Protein 8ZOK (pdb70)

Organism: Escherichia coli (strain K12) (NCBI:txid83333)

Sequence (1688 aa):
LEQMGIAAKQASYKLAQLSSREKNRVLEKIADELEAQSEIILNANAQDVADARANGLSEAMLDRLALTPARLKGIADDVRQVCNLADPVGQVIDGGVLDSGLRLERRRVPLGVIGVIYEARPNVTVDVASLCLKTGNAVILRGGKETCRTNAATVAVIQDALKSCGLPAGAVQAIDNPDRALVSEMLRMDKYIDMLIPRGGAGLHKLCREQSTIPVITGGIGVCHIYVDESVEIAEALKVIVNAKTQRPSTCNTVETLLVNKNIADSFLPALSKQMAESGVTLHADAAALAQLQAGPAKVVAVKAEEYDDEFLSLDLNVKIVSDLDDAIAHIREHGTQHSDAILTRDMRNAQRFVNEVDSSAVYVNASTRFTDGGQFGLGAEVAVSTQKLHARGPMGLEALTTYKWIGIGDYTIRAHHHHHHLEQMGIAAKQASYKLAQLSSREKNRVLEKIADELEAQSEIILNANAQDVADARANGLSEAMLDRLALTPARLKGIADDVRQVCNLADPVGQVIDGGVLDSGLRLERRRVPLGVIGVIYEARPNVTVDVASLCLKTGNAVILRGGKETCRTNAATVAVIQDALKSCGLPAGAVQAIDNPDRALVSEMLRMDKYIDMLIPRGGAGLHKLCREQSTIPVITGGIGVCHIYVDESVEIAEALKVIVNAKTQRPSTCNTVETLLVNKNIADSFLPALSKQMAESGVTLHADAAALAQLQAGPAKVVAVKAEEYDDEFLSLDLNVKIVSDLDDAIAHIREHGTQHSDAILTRDMRNAQRFVNEVDSSAVYVNASTRFTDGGQFGLGAEVAVSTQKLHARGPMGLEALTTYKWIGIGDYTIRAHHHHHHLEQMGIAAKQASYKLAQLSSREKNRVLEKIADELEAQSEIILNANAQDVADARANGLSEAMLDRLALTPARLKGIADDVRQVCNLADPVGQVIDGGVLDSGLRLERRRVPLGVIGVIYEARPNVTVDVASLCLKTGNAVILRGGKETCRTNAATVAVIQDALKSCGLPAGAVQAIDNPDRALVSEMLRMDKYIDMLIPRGGAGLHKLCREQSTIPVITGGIGVCHIYVDESVEIAEALKVIVNAKTQRPSTCNTVETLLVNKNIADSFLPALSKQMAESGVTLHADAAALAQLQAGPAKVVAVKAEEYDDEFLSLDLNVKIVSDLDDAIAHIREHGTQHSDAILTRDMRNAQRFVNEVDSSAVYVNASTRFTDGGQFGLGAEVAVSTQKLHARGPMGLEALTTYKWIGIGDYTIRAHHHHHHLEQMGIAAKQASYKLAQLSSREKNRVLEKIADELEAQSEIILNANAQDVADARANGLSEAMLDRLALTPARLKGIADDVRQVCNLADPVGQVIDGGVLDSGLRLERRRVPLGVIGVIYEARPNVTVDVASLCLKTGNAVILRGGKETCRTNAATVAVIQDALKSCGLPAGAVQAIDNPDRALVSEMLRMDKYIDMLIPRGGAGLHKLCREQSTIPVITGGIGVCHIYVDESVEIAEALKVIVNAKTQRPSTCNTVETLLVNKNIADSFLPALSKQMAESGVTLHADAAALAQLQAGPAKVVAVKAEEYDDEFLSLDLNVKIVSDLDDAIAHIREHGTQHSDAILTRDMRNAQRFVNEVDSSAVYVNASTRFTDGGQFGLGAEVAVSTQKLHARGPMGLEALTTYKWIGIGDYTIRAHHHHHH

Nearest PDB structures (foldseek):
  1o20-assembly1_A  TM=9.419E-01  e=5.074E-54  Thermotoga maritima
  2h5g-assembly2_B  TM=9.154E-01  e=2.048E-40  Homo sapiens
  2h5g-assembly1_A-2  TM=9.138E-01  e=6.493E-40  Homo sapiens
  1vlu-assembly1_A-2  TM=5.931E-01  e=5.577E-36  Saccharomyces cerevisiae
  1vlu-assembly2_B-2  TM=5.755E-01  e=1.257E-34  Saccharomyces cerevisiae

Foldseek 3Di:
DVVLLVLQQVQLVVLQPDDLVLLLQLLLQLLVLLVVPVPQLQVLLVVLLVVVVVVVDDPLRSVQSHDDPVNSVVLSVLSVLLSVDDQQFQDWDDWDADPLGKTKTKTKTFQEEEEEEEENGLSLLVVVLSLCSSNRYAYEYEYALSNQSNNVVSQVSSLVSCVVSPRRSSRYYYDRDNDCVVVLVVQPPAVRHAEYEYYDEDVVVVVSVVRHPHHYQYLYAAAEEEEEALAFDLVLVLVQLCCQCLPSLQDRLHHAEYEYEPNNCLPNQQVNLQSLVVSQAEEQEDPVCCVVNVPRPHHYHHHDPVSNQHRPSDRYHYYDYAHHLVRVLVVCVVRGLQAEYEYGHDDPVSQVCCVVSHRHLYYYYSHHSVCQFCVSVPASHFSHAGGDDPQDHGGAHSSSRIDMDMDIDRDPGDDDPDDDDD/DVVLLVLQQVQLVVLQPDDLVLLLQLLLQLLVVLVVPVPQLQVQLVVLLVVVVVVVDDPLVSVQSHADVVNSVVLSVLSVLLSVDDQQFQDWPDWDADPLGKTKTKTKTFQEEEEEEEENGLSLLSVVLSLCSSHRYAYEYEYAPSNLRSSVVSVVSSLVSCVVSPRRSSRYYYDNDNDCVVVLVVQEPAVRHAEYEYYDEDVVVCVSVVRHDHHYQYLYAAAEEEEEALAFDQVLVLVQLCCQPLPSLQDRLHHAEYEYEPNCLLVRQQVNLQSLVVSQAEEQEDPVSCVSNVPRPHHYHHHDPCSLQHRPSDRYHYYDYAHHLVRVQVSCVVRGLQAEYEYGHDDPVSQVCCVVSHHHLYYYYSHHSVQQFCVSVPASHFSHAGGDDPQDHGGQHSCSSIDMDMDIDRDPGDDDPDDDDD/DVVLLVLQQVQLVVLQPDDLVLLLVLLLLLLVVLVVPVVQLQVLLVVLLVVVVVVVDDPLVSVQSHQDVVNSVVLSVLSVLLSVDDQQFQDWPDWDADPLGKTKTKTWTFQEEEEEEEENGQSLLVVVLSLCSSNRHAYEYEYAPSNLRNNVVSVVSSLVSCVVSVRDSSRYYYDRDNDCVVVLVVQPPAVRHAEYEYYDEDVVVVVSVVRHPHHYQYLYAAAEEEEEALAFDQVLVLVQLCCQCLPSLQDRLHYAEYEYEPNNLLPNQQVNLQSLQVSQAEEQEDPVCCVVNVVRPHHYDHHDPVSNQDRPSDRYHYYDYAHHLVRVLVVCVVRGLLAEYEYGHDDPVSQVVCVVSHRHLYYYYSHHSVCQFCVSVPASHFSHAGGDDPQDHGGAHSSSRIDMDMDIDRDPGDDDPDDDDD/DVVLLVLQQVLLVVLQPDDLVLLLQLLLLLLVLLVVPVVQLQVLLVVLLVVVVVVVDDPLVSVQSHDDPVNSVVLSVLSVLQSPDDQQFQDWPDWDADPLGKTKTKTKTFQEEEEEEEENGLSLLVVVLSLCSSNRHAYEYEYALSNLRSNVVSVVSSLVSCVVSPRRSSRYYYDRDNDCVVVLVVQPPAVRHAEYEYYDEPVVVVVSVVRHPHHYQYLYAFAEEEEEALAFDLVLVLVQLCCLCLPSLQDRLRHAEYEYEPNNLVPNQQVNLQSVLVVQAEEQEDPVCCVVNVPRNHHYHHHDPCSSQHRPSDRYHYYDYAHHLVRVLVVCVVRGLQAEYEYGHDDPVSLVCCVVSHRHLYYYYSHHSVCQFCVSVPASHFSHAGGDDPQDHGGDHSRSRIDMDMDIDRDPGDDDPDDDDD

B-factor: mean 160.47, std 33.12, range [75.06, 247.19]

GO terms:
  GO:0005515 protein binding (F, IPI)
  GO:0005829 cytosol (C, IDA)
  GO:0042802 identical protein binding (F, IDA)
  GO:0004350 glutamate-5-semialdehyde dehydrogenase activity (F, IDA)
  GO:0055129 L-proline biosynthetic process (P, IMP)

Solvent-accessible surface area: 60613 Å² total

InterPro domains:
  IPR000965 GPR domain [MF_00412] (1-416)
  IPR000965 GPR domain [TIGR00407] (9-406)
  IPR000965 GPR domain [cd07079] (3-412)
  IPR012134 Glutamate-5-semialdehyde dehydrogenase [PIRSF000151] (2-416)
  IPR015590 Aldehyde dehydrogenase domain [PF00171] (8-282)
  IPR016161 Aldehyde/histidinol dehydrogenase [SSF53720] (3-416)
  IPR016162 Aldehyde dehydrogenase, N-terminal [G3DSA:3.40.605.10] (10-412)
  IPR016163 Aldehyde dehydrogenase, C-terminal [G3DSA:3.40.309.10] (222-374)
  IPR020593 Gamma-glutamyl phosphate reductase GPR, conserved site [PS01223] (323-344)

Radius of gyration: 34.91 Å; Cα contacts (8 Å, |Δi|>4): 3604; chains: 4; bounding box: 82×96×84 Å

Secondary structure (DSSP, 8-state):
-HHHHHHHHHHHHHHHT--HHHHHHHHHHHHHHHHHTHHHHHHHHHHHHHHHHTTT--HHHHHHH---HHHHHHHHHHHHHHHHSPP-TT-EEEEEE-TTS-EEEEEEEE--EEEEE--S-HHHHHHHHHHHHHHT-EEEEE--SSSSHHHHHHHHHHHHHHHHHT--TTSEEE-----HHHHHHHHT-TTT--EEEE-S-HHHHHHHHHT--S-B-------EEEEE-SS--HHHHHHHHHHHHHS-TTSSSSEEEEEEETTTHHHHHHHHHHHHHHHT-EEEE-HHHHHHHHSSSS-EEE--GGGGGS---SSEEEEEEESSHHHHHHHHHHH--SS-EEEE-S-HHHHHHHHHH---SEEEEEE-GGG-STTTTTSS--S-EE-SSSS--EE--SGGGEEEEEEEE-SS----SS----/-HHHHHHHHHHHHHHHT--HHHHHHHHHHHHHHHHHTHHHHHHHHHHHHHHHHTTT--HHHHHHH---HHHHHHHHHHHHHHHTSPP-TT-EEEEEE-TTS-EEEEE-EE--EEEEE--S-HHHHHHHHHHHHHHT-EEEEE--GGGTTHHHHHHHHHHHHHHHHT--TTSEEE-----HHHHHHHHT-TTT-SEEEE-S-HHHHHHHHHS--S-B-------EEEEE-SS--HHHHHHHHHHHHHS-TTSSSSEEEEEEEHHHHHHHHHHHHHHHHHHT-EEEE-STTHHHHTSSSS-EEE--SSGGGS---SSEEEEEEESSHHHHHHHHHHH--SS-EEEE-S-HHHHHHHHHH--SSEEEESS-GGG-STTTTTSS--S-EE-SSSS--EE--TGGGEE--EEEEEEEE---SS----/-HHHHHHHHHHHHHHHT--HHHHHHHHHHHHHHHHH-HHHHHHHHHHHHHHHHTTT--HHHHHHH---HHHHHHHHHHHHHHHTSPP-TT-EEEEEE-TTS-EEEEEEEE--EEEEE--S-HHHHHHHHHHHHHHT-EEEE---GGGHHHHHHHHHHHHHHHHTTT--GGGEEE-----SHHHHHHHT-TTT--EEEE-S-HHHHHHHHHT--S-B-------EEEEE-SS--HHHHHHHHHHHHHS-TTSSSSEEEEEEEHHHHHHHHHHHHHHHHHHT-EEEE-HHHHHHHHSSSS-EEE--GGGGGS---SSEEEEEEESSHHHHHHHHHHH--SS-EEEE-S-HHHHHHHHHH---SEEEEEE-GGG-STTTTTSS--S-EE-SSSS--EE--SGGGEEEEEEEEEEEE---SS----/-HHHHHHHHHHHHHHHT--HHHHHHHHHHHHHHHHHTHHHHHHHHHHHHHHHHTTT--HHHHHHH---HHHHHHHHHHHHHHHHSPP-TT-EEEEEE-TTS-EEEEE-EE--EEEEE--S-HHHHHHHHHHHHHHT-EEEEE--GGGHHHHHHHHHHHHHHHHHHT--TTSEEE-----SHHHHHHHT-TTT-SEEEE-S-HHHHHHHHHS--S-B-------EEEEE-SS--HHHHHHHHHHHHHS-TTSSSSEEEEEEETTTHHHHHHHHHHHHHHHT-EEEE-HHHHHHHHSSSS-EEE--GGGGGS---SSEEEEEEESSHHHHHHHHHHH--SS-EEEE-S-HHHHHHHHHH---SEEEEEE-GGG-STTTTTSS--S-EE-SSSS--EE--SGGGEE--EEEEEEEE---SS----

Structure (mmCIF, N/CA/C/O backbone):
data_8ZOK
#
_entry.id   8ZOK
#
_cell.length_a   1.00
_cell.length_b   1.00
_cell.length_c   1.00
_cell.angle_alpha   90.00
_cell.angle_beta   90.00
_cell.angle_gamma   90.00
#
_symmetry.space_group_name_H-M   'P 1'
#
loop_
_entity.id
_entity.type
_entity.pdbx_description
1 polymer 'Gamma-glutamyl phosphate reductase'
2 non-polymer 'NADP NICOTINAMIDE-ADENINE-DINUCLEOTIDE PHOSPHATE'
3 non-polymer 'PHOSPHATE ION'
4 non-polymer '(2~{S})-2-azanyl-5-oxidanylidene-5-phosphonooxy-pentanoic acid'
5 water water
#
loop_
_atom_site.group_PDB
_atom_site.id
_atom_site.type_symbol
_atom_site.label_atom_id
_atom_site.label_alt_id
_atom_site.label_comp_id
_atom_site.label_asym_id
_atom_site.label_entity_id
_atom_site.label_seq_id
_atom_site.pdbx_PDB_ins_code
_atom_site.Cartn_x
_atom_site.Cartn_y
_atom_site.Cartn_z
_atom_site.occupancy
_atom_site.B_iso_or_equiv
_atom_site.auth_seq_id
_atom_site.auth_comp_id
_atom_site.auth_asym_id
_atom_site.auth_atom_id
_atom_site.pdbx_PDB_model_num
ATOM 1 N N . LEU A 1 2 ? 99.44500 104.68700 154.62700 1.000 167.36183 2 LEU A N 1
ATOM 2 C CA . LEU A 1 2 ? 99.62300 105.17400 153.26500 1.000 168.64992 2 LEU A CA 1
ATOM 3 C C . LEU A 1 2 ? 100.50200 104.23700 152.44900 1.000 168.36508 2 LEU A C 1
ATOM 4 O O . LEU A 1 2 ? 100.77000 104.49100 151.27700 1.000 169.06830 2 LEU A O 1
ATOM 9 N N . GLU A 1 3 ? 100.95800 103.15400 153.08000 1.000 176.53734 3 GLU A N 1
ATOM 10 C CA . GLU A 1 3 ? 101.79900 102.19300 152.37400 1.000 178.11858 3 GLU A CA 1
ATOM 11 C C . GLU A 1 3 ? 101.03300 101.51000 151.24900 1.000 181.31145 3 GLU A C 1
ATOM 12 O O . GLU A 1 3 ? 101.59100 101.25800 150.17400 1.000 180.22814 3 GLU A O 1
ATOM 18 N N . GLN A 1 4 ? 99.75800 101.19300 151.48100 1.000 185.53493 4 GLN A N 1
ATOM 19 C CA . GLN A 1 4 ? 98.94000 100.60200 150.42800 1.000 182.14201 4 GLN A CA 1
ATOM 20 C C . GLN A 1 4 ? 98.79900 101.54200 149.24000 1.000 181.45207 4 GLN A C 1
ATOM 21 O O . GLN A 1 4 ? 98.71700 101.08300 148.09600 1.000 180.19715 4 GLN A O 1
ATOM 27 N N . MET A 1 5 ? 98.78200 102.85200 149.49000 1.000 170.22508 5 MET A N 1
ATOM 28 C CA . MET A 1 5 ? 98.72900 103.82500 148.40500 1.000 170.10632 5 MET A CA 1
ATOM 29 C C . MET A 1 5 ? 99.92100 103.66500 147.47100 1.000 171.25222 5 MET A C 1
ATOM 30 O O . MET A 1 5 ? 99.75700 103.50300 146.25300 1.000 171.03159 5 MET A O 1
ATOM 35 N N . GLY A 1 6 ? 101.12900 103.67300 148.03600 1.000 169.31325 6 GLY A N 1
ATOM 36 C CA . GLY A 1 6 ? 102.32000 103.50300 147.22500 1.000 169.73708 6 GLY A CA 1
ATOM 37 C C . GLY A 1 6 ? 102.39800 102.13300 146.58300 1.000 170.55061 6 GLY A C 1
ATOM 38 O O . GLY A 1 6 ? 102.85800 101.99900 145.44800 1.000 174.20903 6 GLY A O 1
ATOM 39 N N . ILE A 1 7 ? 101.95700 101.09700 147.29800 1.000 157.16193 7 ILE A N 1
ATOM 40 C CA . ILE A 1 7 ? 101.99000 99.75100 146.73600 1.000 157.56200 7 ILE A CA 1
ATOM 41 C C . ILE A 1 7 ? 101.09900 99.66900 145.50400 1.000 158.25421 7 ILE A C 1
ATOM 42 O O . ILE A 1 7 ? 101.50500 99.14600 144.45800 1.000 154.66707 7 ILE A O 1
ATOM 47 N N . ALA A 1 8 ? 99.87800 100.19900 145.60200 1.000 152.04439 8 ALA A N 1
ATOM 48 C CA . ALA A 1 8 ? 98.97000 100.18600 144.46200 1.000 150.26524 8 ALA A CA 1
ATOM 49 C C . ALA A 1 8 ? 99.52100 101.01000 143.30800 1.000 148.51522 8 ALA A C 1
ATOM 50 O O . ALA A 1 8 ? 99.44100 100.59000 142.14800 1.000 148.28424 8 ALA A O 1
ATOM 52 N N . ALA A 1 9 ? 100.08400 102.18500 143.60400 1.000 141.12813 9 ALA A N 1
ATOM 53 C CA . ALA A 1 9 ? 100.64100 103.00800 142.53700 1.000 140.43663 9 ALA A CA 1
ATOM 54 C C . ALA A 1 9 ? 101.78900 102.29800 141.82900 1.000 141.96818 9 ALA A C 1
ATOM 55 O O . ALA A 1 9 ? 101.86300 102.30100 140.59400 1.000 144.98626 9 ALA A O 1
ATOM 57 N N . LYS A 1 10 ? 102.68900 101.67800 142.59400 1.000 144.20594 10 LYS A N 1
ATOM 58 C CA . LYS A 1 10 ? 103.81800 100.97800 141.99400 1.000 144.09264 10 LYS A CA 1
ATOM 59 C C . LYS A 1 10 ? 103.35300 99.79200 141.16400 1.000 146.35395 10 LYS A C 1
ATOM 60 O O . LYS A 1 10 ? 103.89100 99.53800 140.08000 1.000 145.15508 10 LYS A O 1
ATOM 66 N N . GLN A 1 11 ? 102.35900 99.04900 141.65500 1.000 152.64849 11 GLN A N 1
ATOM 67 C CA . GLN A 1 11 ? 101.84200 97.92400 140.88400 1.000 152.74698 11 GLN A CA 1
ATOM 68 C C . GLN A 1 11 ? 101.19400 98.39400 139.58900 1.000 151.34806 11 GLN A C 1
ATOM 69 O O . GLN A 1 11 ? 101.36300 97.76200 138.54000 1.000 150.56224 11 GLN A O 1
ATOM 75 N N . ALA A 1 12 ? 100.45200 99.50000 139.63900 1.000 136.53593 12 ALA A N 1
ATOM 76 C CA . ALA A 1 12 ? 99.79600 100.00200 138.43900 1.000 136.09079 12 ALA A CA 1
ATOM 77 C C . ALA A 1 12 ? 100.78100 100.57400 137.43100 1.000 136.59037 12 ALA A C 1
ATOM 78 O O . ALA A 1 12 ? 100.52500 100.49700 136.22400 1.000 139.33023 12 ALA A O 1
ATOM 80 N N . SER A 1 13 ? 101.89200 101.15200 137.89500 1.000 134.74600 13 SER A N 1
ATOM 81 C CA . SER A 1 13 ? 102.84000 101.77300 136.97400 1.000 136.69454 13 SER A CA 1
ATOM 82 C C . SER A 1 13 ? 103.46500 100.75900 136.02400 1.000 139.37572 13 SER A C 1
ATOM 83 O O . SER A 1 13 ? 103.67800 101.06900 134.84500 1.000 141.95667 13 SER A O 1
ATOM 86 N N . TYR A 1 14 ? 103.78100 99.55800 136.51400 1.000 141.55188 14 TYR A N 1
ATOM 87 C CA . TYR A 1 14 ? 104.39200 98.55100 135.65300 1.000 141.44986 14 TYR A CA 1
ATOM 88 C C . TYR A 1 14 ? 103.46300 98.16300 134.51100 1.000 140.22836 14 TYR A C 1
ATOM 89 O O . TYR A 1 14 ? 103.90300 98.03600 133.36400 1.000 140.66331 14 TYR A O 1
ATOM 98 N N . LYS A 1 15 ? 102.17800 97.96800 134.80400 1.000 144.34275 15 LYS A N 1
ATOM 99 C CA . LYS A 1 15 ? 101.22800 97.65100 133.74500 1.000 144.00136 15 LYS A CA 1
ATOM 100 C C . LYS A 1 15 ? 101.02200 98.83800 132.81700 1.000 143.81386 15 LYS A C 1
ATOM 101 O O . LYS A 1 15 ? 100.89000 98.66500 131.60000 1.000 143.61403 15 LYS A O 1
ATOM 107 N N . LEU A 1 16 ? 100.98900 100.05300 133.36800 1.000 131.70503 16 LEU A N 1
ATOM 108 C CA . LEU A 1 16 ? 100.76900 101.22900 132.53500 1.000 130.57826 16 LEU A CA 1
ATOM 109 C C . LEU A 1 16 ? 101.90300 101.44700 131.54600 1.000 132.26834 16 LEU A C 1
ATOM 110 O O . LEU A 1 16 ? 101.65600 101.84000 130.40100 1.000 137.60165 16 LEU A O 1
ATOM 115 N N . ALA A 1 17 ? 103.14700 101.20500 131.96500 1.000 127.29593 17 ALA A N 1
ATOM 116 C CA . ALA A 1 17 ? 104.28200 101.49500 131.09600 1.000 127.81662 17 ALA A CA 1
ATOM 117 C C . ALA A 1 17 ? 104.26500 100.65400 129.82500 1.000 130.18273 17 ALA A C 1
ATOM 118 O O . ALA A 1 17 ? 104.86000 101.05000 128.81700 1.000 128.20684 17 ALA A O 1
ATOM 120 N N . GLN A 1 18 ? 103.59700 99.50300 129.84600 1.000 146.79850 18 GLN A N 1
ATOM 121 C CA . GLN A 1 18 ? 103.55900 98.61800 128.69000 1.000 147.08356 18 GLN A CA 1
ATOM 122 C C . GLN A 1 18 ? 102.36500 98.86100 127.77900 1.000 148.87458 18 GLN A C 1
ATOM 123 O O . GLN A 1 18 ? 102.27300 98.22400 126.72500 1.000 151.90836 18 GLN A O 1
ATOM 129 N N . LEU A 1 19 ? 101.45500 99.75400 128.15100 1.000 139.91305 19 LEU A N 1
ATOM 130 C CA . LEU A 1 19 ? 100.26300 99.98500 127.35000 1.000 137.01604 19 LEU A CA 1
ATOM 131 C C . LEU A 1 19 ? 100.61100 100.67800 126.03900 1.000 138.74891 19 LEU A C 1
ATOM 132 O O . LEU A 1 19 ? 101.58900 101.42200 125.94100 1.000 142.33726 19 LEU A O 1
ATOM 137 N N . SER A 1 20 ? 99.79400 100.42200 125.02400 1.000 149.28409 20 SER A N 1
ATOM 138 C CA . SER A 1 20 ? 99.95900 101.04400 123.72200 1.000 150.40712 20 SER A CA 1
ATOM 139 C C . SER A 1 20 ? 99.20600 102.36900 123.66600 1.000 155.86490 20 SER A C 1
ATOM 140 O O . SER A 1 20 ? 98.35500 102.66800 124.50500 1.000 160.66509 20 SER A O 1
ATOM 143 N N . SER A 1 21 ? 99.53100 103.17200 122.65100 1.000 162.12319 21 SER A N 1
ATOM 144 C CA . SER A 1 21 ? 98.91500 104.48600 122.51100 1.000 162.38436 21 SER A CA 1
ATOM 145 C C . SER A 1 21 ? 97.41300 104.40800 122.28000 1.000 162.65653 21 SER A C 1
ATOM 146 O O . SER A 1 21 ? 96.69100 105.33300 122.67000 1.000 162.99646 21 SER A O 1
ATOM 149 N N . ARG A 1 22 ? 96.92800 103.33100 121.65800 1.000 172.97011 22 ARG A N 1
ATOM 150 C CA . ARG A 1 22 ? 95.49900 103.21200 121.39500 1.000 172.57069 22 ARG A CA 1
ATOM 151 C C . ARG A 1 22 ? 94.69400 103.18000 122.68800 1.000 172.04542 22 ARG A C 1
ATOM 152 O O . ARG A 1 22 ? 93.67300 103.86700 122.80600 1.000 177.58919 22 ARG A O 1
ATOM 160 N N . GLU A 1 23 ? 95.13900 102.39400 123.66900 1.000 153.80834 23 GLU A N 1
ATOM 161 C CA . GLU A 1 23 ? 94.40500 102.30100 124.92600 1.000 156.04357 23 GLU A CA 1
ATOM 162 C C . GLU A 1 23 ? 94.41200 103.62600 125.67600 1.000 160.49849 23 GLU A C 1
ATOM 163 O O . GLU A 1 23 ? 93.38100 104.04700 126.21400 1.000 164.60700 23 GLU A O 1
ATOM 169 N N . LYS A 1 24 ? 95.56400 104.29800 125.72400 1.000 144.16248 24 LYS A N 1
ATOM 170 C CA . LYS A 1 24 ? 95.63200 105.58600 126.40500 1.000 144.30769 24 LYS A CA 1
ATOM 171 C C . LYS A 1 24 ? 94.73300 106.61200 125.73000 1.000 147.74570 24 LYS A C 1
ATOM 172 O O . LYS A 1 24 ? 94.03700 107.37900 126.40900 1.000 153.95860 24 LYS A O 1
ATOM 178 N N . ASN A 1 25 ? 94.73400 106.64400 124.39600 1.000 150.62818 25 ASN A N 1
ATOM 179 C CA . ASN A 1 25 ? 93.84900 107.56000 123.68900 1.000 149.64306 25 ASN A CA 1
ATOM 180 C C . ASN A 1 25 ? 92.38600 107.23300 123.94700 1.000 153.95816 25 ASN A C 1
ATOM 181 O O . ASN A 1 25 ? 91.56600 108.14700 124.08800 1.000 159.76866 25 ASN A O 1
ATOM 186 N N . ARG A 1 26 ? 92.03700 105.94600 124.00900 1.000 155.73791 26 ARG A N 1
ATOM 187 C CA . ARG A 1 26 ? 90.66400 105.57400 124.33000 1.000 153.53394 26 ARG A CA 1
ATOM 188 C C . ARG A 1 26 ? 90.26900 106.06600 125.71500 1.000 154.68702 26 ARG A C 1
ATOM 189 O O . ARG A 1 26 ? 89.17100 106.60600 125.89800 1.000 159.77939 26 ARG A O 1
ATOM 197 N N . VAL A 1 27 ? 91.15300 105.89200 126.70000 1.000 141.29014 27 VAL A N 1
ATOM 198 C CA . VAL A 1 27 ? 90.84500 106.35500 128.05000 1.000 142.99459 27 VAL A CA 1
ATOM 199 C C . VAL A 1 27 ? 90.67000 107.86700 128.07100 1.000 148.41188 27 VAL A C 1
ATOM 200 O O . VAL A 1 27 ? 89.73900 108.38600 128.69800 1.000 154.45170 27 VAL A O 1
ATOM 204 N N . LEU A 1 28 ? 91.55600 108.60000 127.39300 1.000 158.26980 28 LEU A N 1
ATOM 205 C CA . LEU A 1 28 ? 91.44800 110.05600 127.38300 1.000 158.85550 28 LEU A CA 1
ATOM 206 C C . LEU A 1 28 ? 90.15800 110.51400 126.71400 1.000 161.01814 28 LEU A C 1
ATOM 207 O O . LEU A 1 28 ? 89.48700 111.43300 127.20200 1.000 163.03346 28 LEU A O 1
ATOM 212 N N . GLU A 1 29 ? 89.79800 109.89300 125.59000 1.000 176.73671 29 GLU A N 1
ATOM 213 C CA . GLU A 1 29 ? 88.57600 110.27700 124.89500 1.000 173.72727 29 GLU A CA 1
ATOM 214 C C . GLU A 1 29 ? 87.34600 109.98200 125.74300 1.000 173.24094 29 GLU A C 1
ATOM 215 O O . GLU A 1 29 ? 86.41700 110.79700 125.80600 1.000 176.69750 29 GLU A O 1
ATOM 221 N N . LYS A 1 30 ? 87.32300 108.82500 126.41000 1.000 162.63503 30 LYS A N 1
ATOM 222 C CA . LYS A 1 30 ? 86.21100 108.52200 127.30300 1.000 163.55938 30 LYS A CA 1
ATOM 223 C C . LYS A 1 30 ? 86.14200 109.50300 128.46400 1.000 166.47883 30 LYS A C 1
ATOM 224 O O . LYS A 1 30 ? 85.04600 109.90000 128.87300 1.000 168.14715 30 LYS A O 1
ATOM 230 N N . ILE A 1 31 ? 87.29400 109.90100 129.00500 1.000 173.57313 31 ILE A N 1
ATOM 231 C CA . ILE A 1 31 ? 87.30800 110.86900 130.09700 1.000 174.11038 31 ILE A CA 1
ATOM 232 C C . ILE A 1 31 ? 86.72400 112.19700 129.63700 1.000 175.23194 31 ILE A C 1
ATOM 233 O O . ILE A 1 31 ? 85.90200 112.80400 130.33200 1.000 177.85893 31 ILE A O 1
ATOM 238 N N . ALA A 1 32 ? 87.13400 112.66700 128.45700 1.000 183.65044 32 ALA A N 1
ATOM 239 C CA . ALA A 1 32 ? 86.60400 113.92900 127.94600 1.000 183.17391 32 ALA A CA 1
ATOM 240 C C . ALA A 1 32 ? 85.10300 113.83800 127.69900 1.000 184.25289 32 ALA A C 1
ATOM 241 O O . ALA A 1 32 ? 84.34900 114.76200 128.03700 1.000 185.51189 32 ALA A O 1
ATOM 243 N N . ASP A 1 33 ? 84.64900 112.72700 127.11400 1.000 195.98501 33 ASP A N 1
ATOM 244 C CA . ASP A 1 33 ? 83.22500 112.56600 126.84000 1.000 195.13708 33 ASP A CA 1
ATOM 245 C C . ASP A 1 33 ? 82.41300 112.54600 128.12900 1.000 196.53473 33 ASP A C 1
ATOM 246 O O . ASP A 1 33 ? 81.35400 113.17900 128.21200 1.000 197.37033 33 ASP A O 1
ATOM 251 N N . GLU A 1 34 ? 82.89200 111.83000 129.14800 1.000 197.74769 34 GLU A N 1
ATOM 252 C CA . GLU A 1 34 ? 82.17100 111.78500 130.41400 1.000 196.98481 34 GLU A CA 1
ATOM 253 C C . GLU A 1 34 ? 82.20700 113.12800 131.13000 1.000 198.00673 34 GLU A C 1
ATOM 254 O O . GLU A 1 34 ? 81.23000 113.50200 131.79000 1.000 198.12814 34 GLU A O 1
ATOM 260 N N . LEU A 1 35 ? 83.31800 113.85900 131.02000 1.000 205.96931 35 LEU A N 1
ATOM 261 C CA . LEU A 1 35 ? 83.39200 115.19000 131.61000 1.000 206.65072 35 LEU A CA 1
ATOM 262 C C . LEU A 1 35 ? 82.37800 116.12600 130.96900 1.000 208.19859 35 LEU A C 1
ATOM 263 O O . LEU A 1 35 ? 81.72500 116.91700 131.66000 1.000 207.88020 35 LEU A O 1
ATOM 268 N N . GLU A 1 36 ? 82.23000 116.05000 129.64500 1.000 215.46725 36 GLU A N 1
ATOM 269 C CA . GLU A 1 36 ? 81.20900 116.85200 128.98100 1.000 213.18125 36 GLU A CA 1
ATOM 270 C C . GLU A 1 36 ? 79.80400 116.38300 129.33600 1.000 210.96707 36 GLU A C 1
ATOM 271 O O . GLU A 1 36 ? 78.88200 117.20200 129.42200 1.000 209.46062 36 GLU A O 1
ATOM 277 N N . ALA A 1 37 ? 79.62000 115.07800 129.54400 1.000 201.10675 37 ALA A N 1
ATOM 278 C CA . ALA A 1 37 ? 78.29100 114.55300 129.83900 1.000 201.33770 37 ALA A CA 1
ATOM 279 C C . ALA A 1 37 ? 77.81300 114.97400 131.22300 1.000 201.82718 37 ALA A C 1
ATOM 280 O O . ALA A 1 37 ? 76.62100 115.23400 131.42100 1.000 201.94293 37 ALA A O 1
ATOM 282 N N . GLN A 1 38 ? 78.72300 115.04700 132.19100 1.000 205.89087 38 GLN A N 1
ATOM 283 C CA . GLN A 1 38 ? 78.37800 115.32000 133.58500 1.000 205.88762 38 GLN A CA 1
ATOM 284 C C . GLN A 1 38 ? 78.69100 116.75700 133.97700 1.000 206.42080 38 GLN A C 1
ATOM 285 O O . GLN A 1 38 ? 79.17100 117.02200 135.08200 1.000 206.27529 38 GLN A O 1
ATOM 291 N N . SER A 1 39 ? 78.42900 117.70300 133.07200 1.000 213.21748 39 SER A N 1
ATOM 292 C CA . SER A 1 39 ? 78.75800 119.10100 133.32900 1.000 213.29153 39 SER A CA 1
ATOM 293 C C . SER A 1 39 ? 77.99200 119.65100 134.52600 1.000 213.16521 39 SER A C 1
ATOM 294 O O . SER A 1 39 ? 78.53400 120.44300 135.30700 1.000 213.46580 39 SER A O 1
ATOM 297 N N . GLU A 1 40 ? 76.72700 119.25500 134.67900 1.000 221.28508 40 GLU A N 1
ATOM 298 C CA . GLU A 1 40 ? 75.88500 119.85200 135.71100 1.000 221.11726 40 GLU A CA 1
ATOM 299 C C . GLU A 1 40 ? 76.39200 119.54300 137.11700 1.000 221.46166 40 GLU A C 1
ATOM 300 O O . GLU A 1 40 ? 76.36200 120.42200 137.98400 1.000 221.83062 40 GLU A O 1
ATOM 306 N N . ILE A 1 41 ? 76.87300 118.32200 137.36000 1.000 207.91114 41 ILE A N 1
ATOM 307 C CA . ILE A 1 41 ? 77.34400 117.96300 138.69500 1.000 207.14308 41 ILE A CA 1
ATOM 308 C C . ILE A 1 41 ? 78.57500 118.78300 139.06100 1.000 207.30933 41 ILE A C 1
ATOM 309 O O . ILE A 1 41 ? 78.67200 119.33600 140.16400 1.000 204.85644 41 ILE A O 1
ATOM 314 N N . ILE A 1 42 ? 79.53000 118.87900 138.13300 1.000 208.60822 42 ILE A N 1
ATOM 315 C CA . ILE A 1 42 ? 80.74100 119.65100 138.38100 1.000 206.90618 42 ILE A CA 1
ATOM 316 C C . ILE A 1 42 ? 80.40300 121.12000 138.58800 1.000 206.93084 42 ILE A C 1
ATOM 317 O O . ILE A 1 42 ? 80.94700 121.77500 139.48500 1.000 206.92177 42 ILE A O 1
ATOM 322 N N . LEU A 1 43 ? 79.50800 121.66200 137.76000 1.000 198.06267 43 LEU A N 1
ATOM 323 C CA . LEU A 1 43 ? 79.13300 123.06500 137.89400 1.000 195.38563 43 LEU A CA 1
ATOM 324 C C . LEU A 1 43 ? 78.47300 123.33200 139.24000 1.000 196.35758 43 LEU A C 1
ATOM 325 O O . LEU A 1 43 ? 78.78500 124.32700 139.90400 1.000 195.57392 43 LEU A O 1
ATOM 330 N N . ASN A 1 44 ? 77.56500 122.45000 139.66200 1.000 210.30045 44 ASN A N 1
ATOM 331 C CA . ASN A 1 44 ? 76.90200 122.62400 140.95000 1.000 211.10585 44 ASN A CA 1
ATOM 332 C C . ASN A 1 44 ? 77.89500 122.54700 142.10100 1.000 212.45045 44 ASN A C 1
ATOM 333 O O . ASN A 1 44 ? 77.85000 123.37300 143.02300 1.000 212.50814 44 ASN A O 1
ATOM 338 N N . ALA A 1 45 ? 78.79900 121.56500 142.06700 1.000 209.86095 45 ALA A N 1
ATOM 339 C CA . ALA A 1 45 ? 79.78000 121.43700 143.13900 1.000 208.42061 45 ALA A CA 1
ATOM 340 C C . ALA A 1 45 ? 80.69400 122.65200 143.19800 1.000 209.39047 45 ALA A C 1
ATOM 341 O O . ALA A 1 45 ? 80.97500 123.17300 144.28500 1.000 210.17069 45 ALA A O 1
ATOM 343 N N . ASN A 1 46 ? 81.15800 123.12700 142.04000 1.000 205.40154 46 ASN A N 1
ATOM 344 C CA . ASN A 1 46 ? 82.02800 124.29600 142.02100 1.000 203.94634 46 ASN A CA 1
ATOM 345 C C . ASN A 1 46 ? 81.30200 125.53800 142.51300 1.000 206.04961 46 ASN A C 1
ATOM 346 O O . ASN A 1 46 ? 81.88000 126.34600 143.24600 1.000 207.38292 46 ASN A O 1
ATOM 351 N N . ALA A 1 47 ? 80.03900 125.71800 142.11500 1.000 211.63953 47 ALA A N 1
ATOM 352 C CA . ALA A 1 47 ? 79.28300 126.87600 142.57700 1.000 212.28287 47 ALA A CA 1
ATOM 353 C C . ALA A 1 47 ? 79.07600 126.83300 144.08500 1.000 212.81090 47 ALA A C 1
ATOM 354 O O . ALA A 1 47 ? 79.22200 127.85400 144.76900 1.000 212.43474 47 ALA A O 1
ATOM 356 N N . GLN A 1 48 ? 78.74400 125.65700 144.62200 1.000 209.61246 48 GLN A N 1
ATOM 357 C CA . GLN A 1 48 ? 78.57500 125.52800 146.06500 1.000 208.49187 48 GLN A CA 1
ATOM 358 C C . GLN A 1 48 ? 79.87800 125.82100 146.79700 1.000 208.57350 48 GLN A C 1
ATOM 359 O O . GLN A 1 48 ? 79.88300 126.51200 147.82400 1.000 207.09912 48 GLN A O 1
ATOM 365 N N . ASP A 1 49 ? 80.99600 125.31300 146.27600 1.000 229.99099 49 ASP A N 1
ATOM 366 C CA . ASP A 1 49 ? 82.28400 125.55600 146.91600 1.000 230.94339 49 ASP A CA 1
ATOM 367 C C . ASP A 1 49 ? 82.66800 127.03000 146.85500 1.000 230.86685 49 ASP A C 1
ATOM 368 O O . ASP A 1 49 ? 83.21500 127.57300 147.82100 1.000 232.69316 49 ASP A O 1
ATOM 373 N N . VAL A 1 50 ? 82.40000 127.69000 145.72600 1.000 215.93049 50 VAL A N 1
ATOM 374 C CA . VAL A 1 50 ? 82.69400 129.11400 145.60600 1.000 214.15952 50 VAL A CA 1
ATOM 375 C C . VAL A 1 50 ? 81.85400 129.91300 146.59200 1.000 215.68293 50 VAL A C 1
ATOM 376 O O . VAL A 1 50 ? 82.35100 130.83200 147.25400 1.000 215.70702 50 VAL A O 1
ATOM 380 N N . ALA A 1 51 ? 80.56800 129.57200 146.71000 1.000 220.58579 51 ALA A N 1
ATOM 381 C CA . ALA A 1 51 ? 79.70700 130.26600 147.66200 1.000 219.77411 51 ALA A CA 1
ATOM 382 C C . ALA A 1 51 ? 80.19300 130.06500 149.09100 1.000 219.92390 51 ALA A C 1
ATOM 383 O O . ALA A 1 51 ? 80.18500 131.00400 149.89500 1.000 218.45420 51 ALA A O 1
ATOM 385 N N . ASP A 1 52 ? 80.61700 128.84400 149.42700 1.000 221.90798 52 ASP A N 1
ATOM 386 C CA . ASP A 1 52 ? 81.14900 128.59300 150.76300 1.000 221.17372 52 ASP A CA 1
ATOM 387 C C . ASP A 1 52 ? 82.42400 129.39000 151.01100 1.000 221.14739 52 ASP A C 1
ATOM 388 O O . ASP A 1 52 ? 82.61200 129.95300 152.09600 1.000 220.32512 52 ASP A O 1
ATOM 393 N N . ALA A 1 53 ? 83.31500 129.44500 150.01900 1.000 226.56210 53 ALA A N 1
ATOM 394 C CA . ALA A 1 53 ? 84.57100 130.17000 150.18400 1.000 225.49991 53 ALA A CA 1
ATOM 395 C C . ALA A 1 53 ? 84.33600 131.66900 150.31400 1.000 226.09233 53 ALA A C 1
ATOM 396 O O . ALA A 1 53 ? 85.01000 132.34100 151.10300 1.000 225.31835 53 ALA A O 1
ATOM 398 N N . ARG A 1 54 ? 83.39200 132.21100 149.54100 1.000 227.16871 54 ARG A N 1
ATOM 399 C CA . ARG A 1 54 ? 83.08500 133.63400 149.63500 1.000 225.74898 54 ARG A CA 1
ATOM 400 C C . ARG A 1 54 ? 82.57900 134.00300 151.02200 1.000 226.75972 54 ARG A C 1
ATOM 401 O O . ARG A 1 54 ? 82.77800 135.13700 151.47500 1.000 224.98643 54 ARG A O 1
ATOM 409 N N . ALA A 1 55 ? 81.93600 133.06100 151.71600 1.000 228.57488 55 ALA A N 1
ATOM 410 C CA . ALA A 1 55 ? 81.52400 133.29600 153.09300 1.000 227.09441 55 ALA A CA 1
ATOM 411 C C . ALA A 1 55 ? 82.71100 133.51700 154.02000 1.000 228.24901 55 ALA A C 1
ATOM 412 O O . ALA A 1 55 ? 82.53800 134.08100 155.10500 1.000 228.50714 55 ALA A O 1
ATOM 414 N N . ASN A 1 56 ? 83.90500 133.08800 153.62000 1.000 229.69745 56 ASN A N 1
ATOM 415 C CA . ASN A 1 56 ? 85.11800 133.30400 154.39300 1.000 228.32312 56 ASN A CA 1
ATOM 416 C C . ASN A 1 56 ? 85.88800 134.53900 153.94300 1.000 229.28983 56 ASN A C 1
ATOM 417 O O . ASN A 1 56 ? 87.04700 134.70800 154.33400 1.000 229.09210 56 ASN A O 1
ATOM 422 N N . GLY A 1 57 ? 85.27500 135.39700 153.13400 1.000 235.63044 57 GLY A N 1
ATOM 423 C CA . GLY A 1 57 ? 85.92000 136.62300 152.69700 1.000 234.81050 57 GLY A CA 1
ATOM 424 C C . GLY A 1 57 ? 87.11700 136.42600 151.79300 1.000 235.25775 57 GLY A C 1
ATOM 425 O O . GLY A 1 57 ? 88.14300 137.09300 151.97700 1.000 234.69484 57 GLY A O 1
ATOM 426 N N . LEU A 1 58 ? 87.01500 135.52400 150.82200 1.000 228.65016 58 LEU A N 1
ATOM 427 C CA . LEU A 1 58 ? 88.10600 135.31200 149.88400 1.000 228.40993 58 LEU A CA 1
ATOM 428 C C . LEU A 1 58 ? 88.23500 136.49900 148.93500 1.000 228.31240 58 LEU A C 1
ATOM 429 O O . LEU A 1 58 ? 87.26500 137.20600 148.65000 1.000 225.99852 58 LEU A O 1
ATOM 434 N N . SER A 1 59 ? 89.45400 136.71400 148.44600 1.000 230.69675 59 SER A N 1
ATOM 435 C CA . SER A 1 59 ? 89.71700 137.82800 147.54700 1.000 229.67544 59 SER A CA 1
ATOM 436 C C . SER A 1 59 ? 88.99700 137.63100 146.21800 1.000 229.97376 59 SER A C 1
ATOM 437 O O . SER A 1 59 ? 88.68800 136.50700 145.81100 1.000 230.87520 59 SER A O 1
ATOM 440 N N . GLU A 1 60 ? 88.71900 138.75000 145.54300 1.000 236.24020 60 GLU A N 1
ATOM 441 C CA . GLU A 1 60 ? 88.00200 138.68900 144.27400 1.000 236.69543 60 GLU A CA 1
ATOM 442 C C . GLU A 1 60 ? 88.79800 137.92200 143.22500 1.000 237.89869 60 GLU A C 1
ATOM 443 O O . GLU A 1 60 ? 88.24400 137.08000 142.50900 1.000 238.90113 60 GLU A O 1
ATOM 449 N N . ALA A 1 61 ? 90.09900 138.19900 143.11800 1.000 230.46410 61 ALA A N 1
ATOM 450 C CA . ALA A 1 61 ? 90.94100 137.43300 142.20500 1.000 229.33252 61 ALA A CA 1
ATOM 451 C C . ALA A 1 61 ? 91.03900 135.97700 142.64200 1.000 230.71663 61 ALA A C 1
ATOM 452 O O . ALA A 1 61 ? 91.01500 135.06400 141.80700 1.000 229.97265 61 ALA A O 1
ATOM 454 N N . MET A 1 62 ? 91.15100 135.74300 143.95100 1.000 228.57510 62 MET A N 1
ATOM 455 C CA . MET A 1 62 ? 91.19000 134.37900 144.46600 1.000 227.71016 62 MET A CA 1
ATOM 456 C C . MET A 1 62 ? 89.90200 133.63400 144.14000 1.000 226.79274 62 MET A C 1
ATOM 457 O O . MET A 1 62 ? 89.93500 132.47000 143.72300 1.000 226.19588 62 MET A O 1
ATOM 462 N N . LEU A 1 63 ? 88.75800 134.29700 144.31900 1.000 221.05796 63 LEU A N 1
ATOM 463 C CA . LEU A 1 63 ? 87.47800 133.68800 143.97700 1.000 219.50588 63 LEU A CA 1
ATOM 464 C C . LEU A 1 63 ? 87.37900 133.41400 142.48300 1.000 220.67874 63 LEU A C 1
ATOM 465 O O . LEU A 1 63 ? 86.86900 132.36700 142.06900 1.000 221.29490 63 LEU A O 1
ATOM 470 N N . ASP A 1 64 ? 87.85500 134.35000 141.65700 1.000 223.72839 64 ASP A N 1
ATOM 471 C CA . ASP A 1 64 ? 87.82200 134.15000 140.21200 1.000 223.09060 64 ASP A CA 1
ATOM 472 C C . ASP A 1 64 ? 88.66500 132.95000 139.80800 1.000 222.33967 64 ASP A C 1
ATOM 473 O O . ASP A 1 64 ? 88.27300 132.17400 138.92800 1.000 223.03684 64 ASP A O 1
ATOM 478 N N . ARG A 1 65 ? 89.83300 132.78600 140.43400 1.000 210.09121 65 ARG A N 1
ATOM 479 C CA . ARG A 1 65 ? 90.63000 131.59000 140.18500 1.000 209.59038 65 ARG A CA 1
ATOM 480 C C . ARG A 1 65 ? 89.88300 130.33900 140.62600 1.000 211.37042 65 ARG A C 1
ATOM 481 O O . ARG A 1 65 ? 89.90500 129.31500 139.93300 1.000 213.35933 65 ARG A O 1
ATOM 489 N N . LEU A 1 66 ? 89.21600 130.40200 141.78000 1.000 206.80580 66 LEU A N 1
ATOM 490 C CA . LEU A 1 66 ? 88.42800 129.26400 142.23700 1.000 205.87486 66 LEU A CA 1
ATOM 491 C C . LEU A 1 66 ? 87.20000 129.03800 141.36200 1.000 206.58046 66 LEU A C 1
ATOM 492 O O . LEU A 1 66 ? 86.81100 127.88800 141.12900 1.000 205.91032 66 LEU A O 1
ATOM 497 N N . ALA A 1 67 ? 86.58600 130.11000 140.86800 1.000 216.09945 67 ALA A N 1
ATOM 498 C CA . ALA A 1 67 ? 85.33200 129.99300 140.13500 1.000 215.39153 67 ALA A CA 1
ATOM 499 C C . ALA A 1 67 ? 85.52100 129.24600 138.82000 1.000 215.33797 67 ALA A C 1
ATOM 500 O O . ALA A 1 67 ? 86.55200 129.37200 138.15400 1.000 214.72463 67 ALA A O 1
ATOM 502 N N . LEU A 1 68 ? 84.51000 128.46300 138.45000 1.000 218.26548 68 LEU A N 1
ATOM 503 C CA . LEU A 1 68 ? 84.48100 127.73600 137.18800 1.000 217.89853 68 LEU A CA 1
ATOM 504 C C . LEU A 1 68 ? 83.18400 128.04900 136.45700 1.000 217.99319 68 LEU A C 1
ATOM 505 O O . LEU A 1 68 ? 82.11500 128.10300 137.07400 1.000 218.23117 68 LEU A O 1
ATOM 510 N N . THR A 1 69 ? 83.28400 128.25400 135.15200 1.000 226.95208 69 THR A N 1
ATOM 511 C CA . THR A 1 69 ? 82.15600 128.56000 134.29000 1.000 227.86741 69 THR A CA 1
ATOM 512 C C . THR A 1 69 ? 81.98000 127.47400 133.23500 1.000 227.80857 69 THR A C 1
ATOM 513 O O . THR A 1 69 ? 82.90200 126.69400 132.97500 1.000 228.12959 69 THR A O 1
ATOM 517 N N . PRO A 1 70 ? 80.79500 127.37600 132.62100 1.000 217.48792 70 PRO A N 1
ATOM 518 C CA . PRO A 1 70 ? 80.62900 126.41300 131.52000 1.000 216.64662 70 PRO A CA 1
ATOM 519 C C . PRO A 1 70 ? 81.63600 126.60500 130.40300 1.000 217.43230 70 PRO A C 1
ATOM 520 O O . PRO A 1 70 ? 82.09400 125.61600 129.81400 1.000 217.86946 70 PRO A O 1
ATOM 524 N N . ALA A 1 71 ? 81.99900 127.85200 130.09600 1.000 215.84182 71 ALA A N 1
ATOM 525 C CA . ALA A 1 71 ? 83.05200 128.09200 129.11600 1.000 215.41537 71 ALA A CA 1
ATOM 526 C C . ALA A 1 71 ? 84.37500 127.49500 129.57600 1.000 216.00589 71 ALA A C 1
ATOM 527 O O . ALA A 1 71 ? 85.10200 126.89600 128.77700 1.000 216.49173 71 ALA A O 1
ATOM 529 N N . ARG A 1 72 ? 84.69900 127.63800 130.86200 1.000 211.99626 72 ARG A N 1
ATOM 530 C CA . ARG A 1 72 ? 85.93000 127.05100 131.38200 1.000 210.41522 72 ARG A CA 1
ATOM 531 C C . ARG A 1 72 ? 85.88800 125.52800 131.33400 1.000 211.28113 72 ARG A C 1
ATOM 532 O O . ARG A 1 72 ? 86.90100 124.88300 131.04300 1.000 211.15209 72 ARG A O 1
ATOM 540 N N . LEU A 1 73 ? 84.73100 124.93200 131.63100 1.000 199.34606 73 LEU A N 1
ATOM 541 C CA . LEU A 1 73 ? 84.61400 123.47900 131.55200 1.000 197.57956 73 LEU A CA 1
ATOM 542 C C . LEU A 1 73 ? 84.79700 122.99200 130.12000 1.000 199.21470 73 LEU A C 1
ATOM 543 O O . LEU A 1 73 ? 85.49200 121.99700 129.87300 1.000 198.99721 73 LEU A O 1
ATOM 548 N N . LYS A 1 74 ? 84.18800 123.68900 129.15900 1.000 206.81016 74 LYS A N 1
ATOM 549 C CA . LYS A 1 74 ? 84.41500 123.35300 127.75900 1.000 205.25156 74 LYS A CA 1
ATOM 550 C C . LYS A 1 74 ? 85.87800 123.53800 127.37900 1.000 206.79335 74 LYS A C 1
ATOM 551 O O . LYS A 1 74 ? 86.41400 122.75900 126.58400 1.000 206.57362 74 LYS A O 1
ATOM 557 N N . GLY A 1 75 ? 86.53800 124.55000 127.94300 1.000 213.74686 75 GLY A N 1
ATOM 558 C CA . GLY A 1 75 ? 87.95100 124.74600 127.66800 1.000 213.16235 75 GLY A CA 1
ATOM 559 C C . GLY A 1 75 ? 88.81400 123.60800 128.18000 1.000 214.78225 75 GLY A C 1
ATOM 560 O O . GLY A 1 75 ? 89.74000 123.16700 127.49500 1.000 216.22837 75 GLY A O 1
ATOM 561 N N . ILE A 1 76 ? 88.53500 123.12300 129.39200 1.000 199.51992 76 ILE A N 1
ATOM 562 C CA . ILE A 1 76 ? 89.31700 121.99900 129.90300 1.000 197.43987 76 ILE A CA 1
ATOM 563 C C . ILE A 1 76 ? 89.01600 120.73100 129.11000 1.000 195.57352 76 ILE A C 1
ATOM 564 O O . ILE A 1 76 ? 89.91100 119.90700 128.88800 1.000 196.59833 76 ILE A O 1
ATOM 569 N N . ALA A 1 77 ? 87.77100 120.55300 128.65800 1.000 189.59074 77 ALA A N 1
ATOM 570 C CA . ALA A 1 77 ? 87.47500 119.41800 127.78700 1.000 188.99208 77 ALA A CA 1
ATOM 571 C C . ALA A 1 77 ? 88.25500 119.51100 126.48100 1.000 191.55332 77 ALA A C 1
ATOM 572 O O . ALA A 1 77 ? 88.80000 118.50900 125.99800 1.000 195.50497 77 ALA A O 1
ATOM 574 N N . ASP A 1 78 ? 88.32500 120.71000 125.90000 1.000 200.38419 78 ASP A N 1
ATOM 575 C CA . ASP A 1 78 ? 89.09400 120.90500 124.67700 1.000 201.56207 78 ASP A CA 1
ATOM 576 C C . ASP A 1 78 ? 90.57900 120.66700 124.90600 1.000 202.33528 78 ASP A C 1
ATOM 577 O O . ASP A 1 78 ? 91.25800 120.12800 124.02900 1.000 202.09665 78 ASP A O 1
ATOM 582 N N . ASP A 1 79 ? 91.10200 121.06700 126.06500 1.000 203.48351 79 ASP A N 1
ATOM 583 C CA . ASP A 1 79 ? 92.50300 120.79900 126.37400 1.000 203.07468 79 ASP A CA 1
ATOM 584 C C . ASP A 1 79 ? 92.75900 119.30300 126.52400 1.000 199.57065 79 ASP A C 1
ATOM 585 O O . ASP A 1 79 ? 93.80200 118.80000 126.09100 1.000 198.06319 79 ASP A O 1
ATOM 590 N N . VAL A 1 80 ? 91.82100 118.57800 127.13700 1.000 168.29458 80 VAL A N 1
ATOM 591 C CA . VAL A 1 80 ? 91.95100 117.12600 127.23300 1.000 164.88686 80 VAL A CA 1
ATOM 592 C C . VAL A 1 80 ? 91.97600 116.50300 125.84500 1.000 168.65351 80 VAL A C 1
ATOM 593 O O . VAL A 1 80 ? 92.79300 115.61900 125.55600 1.000 172.14085 80 VAL A O 1
ATOM 597 N N . ARG A 1 81 ? 91.08200 116.95000 124.96400 1.000 177.67110 81 ARG A N 1
ATOM 598 C CA . ARG A 1 81 ? 91.07500 116.41800 123.60500 1.000 176.46133 81 ARG A CA 1
ATOM 599 C C . ARG A 1 81 ? 92.34800 116.78500 122.85100 1.000 176.03850 81 ARG A C 1
ATOM 600 O O . ARG A 1 81 ? 92.85700 115.98000 122.06300 1.000 178.27274 81 ARG A O 1
ATOM 608 N N . GLN A 1 82 ? 92.88000 117.98600 123.08300 1.000 176.71277 82 GLN A N 1
ATOM 609 C CA . GLN A 1 82 ? 94.14900 118.37100 122.47700 1.000 178.19726 82 GLN A CA 1
ATOM 610 C C . GLN A 1 82 ? 95.28100 117.47000 122.95000 1.000 181.18551 82 GLN A C 1
ATOM 611 O O . GLN A 1 82 ? 96.14800 117.08300 122.15900 1.000 181.35582 82 GLN A O 1
ATOM 617 N N . VAL A 1 83 ? 95.29400 117.13700 124.24100 1.000 169.90401 83 VAL A N 1
ATOM 618 C CA . VAL A 1 83 ? 96.27600 116.18500 124.75200 1.000 165.09018 83 VAL A CA 1
ATOM 619 C C . VAL A 1 83 ? 96.10700 114.83900 124.06400 1.000 163.46835 83 VAL A C 1
ATOM 620 O O . VAL A 1 83 ? 97.08700 114.20800 123.64800 1.000 163.76074 83 VAL A O 1
ATOM 624 N N . CYS A 1 84 ? 94.86000 114.38500 123.92200 1.000 152.14821 84 CYS A N 1
ATOM 625 C CA . CYS A 1 84 ? 94.59800 113.13100 123.22200 1.000 150.93737 84 CYS A CA 1
ATOM 626 C C . CYS A 1 84 ? 95.09400 113.17600 121.78300 1.000 149.46220 84 CYS A C 1
ATOM 627 O O . CYS A 1 84 ? 95.47300 112.14100 121.22500 1.000 150.27172 84 CYS A O 1
ATOM 630 N N . ASN A 1 85 ? 95.10600 114.35800 121.17100 1.000 167.17088 85 ASN A N 1
ATOM 631 C CA . ASN A 1 85 ? 95.54500 114.48200 119.78700 1.000 168.42806 85 ASN A CA 1
ATOM 632 C C . ASN A 1 85 ? 97.05800 114.56200 119.63600 1.000 169.55483 85 ASN A C 1
ATOM 633 O O . ASN A 1 85 ? 97.55100 114.47400 118.50700 1.000 171.99666 85 ASN A O 1
ATOM 638 N N . LEU A 1 86 ? 97.80300 114.73100 120.72300 1.000 164.89843 86 LEU A N 1
ATOM 639 C CA . LEU A 1 86 ? 99.25300 114.82000 120.62500 1.000 165.89048 86 LEU A CA 1
ATOM 640 C C . LEU A 1 86 ? 99.87300 113.44400 120.42400 1.000 167.44962 86 LEU A C 1
ATOM 641 O O . LEU A 1 86 ? 99.30700 112.41800 120.81100 1.000 165.20428 86 LEU A O 1
ATOM 646 N N . ALA A 1 87 ? 101.05400 113.43500 119.81300 1.000 162.37895 87 ALA A N 1
ATOM 647 C CA . ALA A 1 87 ? 101.77900 112.19200 119.60200 1.000 160.79270 87 ALA A CA 1
ATOM 648 C C . ALA A 1 87 ? 102.30900 111.65400 120.92300 1.000 161.30067 87 ALA A C 1
ATOM 649 O O . ALA A 1 87 ? 102.73900 112.41300 121.79500 1.000 160.76132 87 ALA A O 1
ATOM 651 N N . ASP A 1 88 ? 102.28000 110.33900 121.06600 1.000 157.55158 88 ASP A N 1
ATOM 652 C CA . ASP A 1 88 ? 102.73700 109.70600 122.29500 1.000 155.83437 88 ASP A CA 1
ATOM 653 C C . ASP A 1 88 ? 104.25200 109.80600 122.39500 1.000 155.00358 88 ASP A C 1
ATOM 654 O O . ASP A 1 88 ? 104.95500 109.30700 121.50800 1.000 158.16494 88 ASP A O 1
ATOM 659 N N . PRO A 1 89 ? 104.79900 110.43300 123.44000 1.000 136.51059 89 PRO A N 1
ATOM 660 C CA . PRO A 1 89 ? 106.25800 110.54600 123.55100 1.000 138.25120 89 PRO A CA 1
ATOM 661 C C . PRO A 1 89 ? 106.94500 109.27800 124.02000 1.000 140.80322 89 PRO A C 1
ATOM 662 O O . PRO A 1 89 ? 108.17500 109.19000 123.91100 1.000 145.47564 89 PRO A O 1
ATOM 666 N N . VAL A 1 90 ? 106.20700 108.30400 124.53500 1.000 135.25103 90 VAL A N 1
ATOM 667 C CA . VAL A 1 90 ? 106.81000 107.07300 125.03200 1.000 136.83611 90 VAL A CA 1
ATOM 668 C C . VAL A 1 90 ? 107.19700 106.19500 123.85200 1.000 136.32448 90 VAL A C 1
ATOM 669 O O . VAL A 1 90 ? 106.41000 106.00000 122.92000 1.000 136.68173 90 VAL A O 1
ATOM 673 N N . GLY A 1 91 ? 108.41800 105.66800 123.88800 1.000 135.55125 91 GLY A N 1
ATOM 674 C CA . GLY A 1 91 ? 108.93200 104.84300 122.82200 1.000 134.48122 91 GLY A CA 1
ATOM 675 C C . GLY A 1 91 ? 109.64400 105.59600 121.72400 1.000 136.34042 91 GLY A C 1
ATOM 676 O O . GLY A 1 91 ? 110.24100 104.96100 120.84800 1.000 142.16795 91 GLY A O 1
ATOM 677 N N . GLN A 1 92 ? 109.60400 106.92300 121.74200 1.000 125.50815 92 GLN A N 1
ATOM 678 C CA . GLN A 1 92 ? 110.30100 107.70400 120.73500 1.000 121.84442 92 GLN A CA 1
ATOM 679 C C . GLN A 1 92 ? 111.80800 107.55800 120.89400 1.000 128.90118 92 GLN A C 1
ATOM 680 O O . GLN A 1 92 ? 112.31700 107.29800 121.98500 1.000 138.89976 92 GLN A O 1
ATOM 686 N N . VAL A 1 93 ? 112.52100 107.72500 119.78800 1.000 100.39310 93 VAL A N 1
ATOM 687 C CA . VAL A 1 93 ? 113.97400 107.62200 119.77700 1.000 102.01861 93 VAL A CA 1
ATOM 688 C C . VAL A 1 93 ? 114.55500 109.02700 119.76800 1.000 101.32873 93 VAL A C 1
ATOM 689 O O . VAL A 1 93 ? 114.22100 109.84000 118.90000 1.000 110.37024 93 VAL A O 1
ATOM 693 N N . ILE A 1 94 ? 115.42500 109.31700 120.73300 1.000 100.89631 94 ILE A N 1
ATOM 694 C CA . ILE A 1 94 ? 116.05000 110.63200 120.79300 1.000 97.40832 94 ILE A CA 1
ATOM 695 C C . ILE A 1 94 ? 117.18000 110.73800 119.77900 1.000 104.26603 94 ILE A C 1
ATOM 696 O O . ILE A 1 94 ? 117.19800 111.64600 118.94000 1.000 111.34131 94 ILE A O 1
ATOM 701 N N . ASP A 1 95 ? 118.13500 109.81600 119.83700 1.000 120.96721 95 ASP A N 1
ATOM 702 C CA . ASP A 1 95 ? 119.24500 109.79800 118.89600 1.000 118.50361 95 ASP A CA 1
ATOM 703 C C . ASP A 1 95 ? 119.83700 108.39800 118.88100 1.000 123.08586 95 ASP A C 1
ATOM 704 O O . ASP A 1 95 ? 119.56500 107.57900 119.76100 1.000 131.24067 95 ASP A O 1
ATOM 709 N N . GLY A 1 96 ? 120.66000 108.13600 117.87200 1.000 111.69030 96 GLY A N 1
ATOM 710 C CA . GLY A 1 96 ? 121.26400 106.82700 117.73100 1.000 116.49111 96 GLY A CA 1
ATOM 711 C C . GLY A 1 96 ? 122.53800 106.91300 116.92400 1.000 115.41008 96 GLY A C 1
ATOM 712 O O . GLY A 1 96 ? 123.02500 107.99700 116.60000 1.000 123.92298 96 GLY A O 1
ATOM 713 N N . GLY A 1 97 ? 123.08300 105.74600 116.61000 1.000 106.77946 97 GLY A N 1
ATOM 714 C CA . GLY A 1 97 ? 124.29500 105.68300 115.82200 1.000 108.86379 97 GLY A CA 1
ATOM 715 C C . GLY A 1 97 ? 124.94600 104.32600 115.94800 1.000 107.83064 97 GLY A C 1
ATOM 716 O O . GLY A 1 97 ? 124.42600 103.41600 116.59800 1.000 117.75499 97 GLY A O 1
ATOM 717 N N . VAL A 1 98 ? 126.10200 104.20800 115.30300 1.000 116.79878 98 VAL A N 1
ATOM 718 C CA . VAL A 1 98 ? 126.91200 102.99800 115.33200 1.000 117.78858 98 VAL A CA 1
ATOM 719 C C . VAL A 1 98 ? 128.26400 103.34500 115.93300 1.000 121.09687 98 VAL A C 1
ATOM 720 O O . VAL A 1 98 ? 128.93300 104.27800 115.47500 1.000 124.59459 98 VAL A O 1
ATOM 724 N N . LEU A 1 99 ? 128.66400 102.59800 116.95400 1.000 137.26371 99 LEU A N 1
ATOM 725 C CA . LEU A 1 99 ? 129.93800 102.84600 117.60300 1.000 135.69787 99 LEU A CA 1
ATOM 726 C C . LEU A 1 99 ? 131.07700 102.21300 116.81100 1.000 140.04058 99 LEU A C 1
ATOM 727 O O . LEU A 1 99 ? 130.86700 101.42700 115.88500 1.000 138.95090 99 LEU A O 1
ATOM 732 N N . ASP A 1 100 ? 132.30300 102.57200 117.19300 1.000 165.30038 100 ASP A N 1
ATOM 733 C CA . ASP A 1 100 ? 133.48200 102.04000 116.52200 1.000 164.26152 100 ASP A CA 1
ATOM 734 C C . ASP A 1 100 ? 133.63900 100.54000 116.72700 1.000 161.95064 100 ASP A C 1
ATOM 735 O O . ASP A 1 100 ? 134.26100 99.87600 115.89200 1.000 160.67420 100 ASP A O 1
ATOM 740 N N . SER A 1 101 ? 133.09200 99.99500 117.80800 1.000 149.45508 101 SER A N 1
ATOM 741 C CA . SER A 1 101 ? 133.21900 98.57800 118.11500 1.000 151.57919 101 SER A CA 1
ATOM 742 C C . SER A 1 101 ? 132.11300 97.73500 117.49800 1.000 150.29823 101 SER A C 1
ATOM 743 O O . SER A 1 101 ? 132.07700 96.52400 117.73100 1.000 149.36169 101 SER A O 1
ATOM 746 N N . GLY A 1 102 ? 131.21600 98.33700 116.72600 1.000 139.66457 102 GLY A N 1
ATOM 747 C CA . GLY A 1 102 ? 130.15000 97.59700 116.08800 1.000 139.28824 102 GLY A CA 1
ATOM 748 C C . GLY A 1 102 ? 128.86000 97.51700 116.86800 1.000 137.78057 102 GLY A C 1
ATOM 749 O O . GLY A 1 102 ? 128.01000 96.68200 116.53900 1.000 137.93427 102 GLY A O 1
ATOM 750 N N . LEU A 1 103 ? 128.68400 98.35000 117.88600 1.000 130.80936 103 LEU A N 1
ATOM 751 C CA . LEU A 1 103 ? 127.49100 98.33000 118.72000 1.000 129.44074 103 LEU A CA 1
ATOM 752 C C . LEU A 1 103 ? 126.50700 99.38100 118.22800 1.000 129.89326 103 LEU A C 1
ATOM 753 O O . LEU A 1 103 ? 126.88100 100.53800 118.02000 1.000 136.01631 103 LEU A O 1
ATOM 758 N N . ARG A 1 104 ? 125.25600 98.97500 118.04100 1.000 120.51565 104 ARG A N 1
ATOM 759 C CA . ARG A 1 104 ? 124.19800 99.88000 117.61000 1.000 117.78564 104 ARG A CA 1
ATOM 760 C C . ARG A 1 104 ? 123.55000 100.48400 118.84800 1.000 122.06911 104 ARG A C 1
ATOM 761 O O . ARG A 1 104 ? 122.87800 99.78300 119.60900 1.000 128.92544 104 ARG A O 1
ATOM 769 N N . LEU A 1 105 ? 123.74300 101.78100 119.04600 1.000 103.23189 105 LEU A N 1
ATOM 770 C CA . LEU A 1 105 ? 123.29000 102.46500 120.24500 1.000 95.78853 105 LEU A CA 1
ATOM 771 C C . LEU A 1 105 ? 122.12900 103.39400 119.92000 1.000 103.61210 105 LEU A C 1
ATOM 772 O O . LEU A 1 105 ? 122.00900 103.89400 118.79900 1.000 117.68840 105 LEU A O 1
ATOM 777 N N . GLU A 1 106 ? 121.27200 103.61900 120.91300 1.000 109.58932 106 GLU A N 1
ATOM 778 C CA . GLU A 1 106 ? 120.13100 104.50800 120.75700 1.000 105.44440 106 GLU A CA 1
ATOM 779 C C . GLU A 1 106 ? 119.57800 104.84400 122.13200 1.000 114.27705 106 GLU A C 1
ATOM 780 O O . GLU A 1 106 ? 119.90200 104.19100 123.12600 1.000 125.69726 106 GLU A O 1
ATOM 786 N N . ARG A 1 107 ? 118.73800 105.87400 122.17600 1.000 109.18533 107 ARG A N 1
ATOM 787 C CA . ARG A 1 107 ? 118.06000 106.29100 123.39600 1.000 108.45163 107 ARG A CA 1
ATOM 788 C C . ARG A 1 107 ? 116.56200 106.31800 123.15000 1.000 111.48718 107 ARG A C 1
ATOM 789 O O . ARG A 1 107 ? 116.10300 106.90200 122.16400 1.000 120.93958 107 ARG A O 1
ATOM 797 N N . ARG A 1 108 ? 115.80300 105.70100 124.04800 1.000 113.08073 108 ARG A N 1
ATOM 798 C CA . ARG A 1 108 ? 114.35700 105.61000 123.92400 1.000 110.04952 108 ARG A CA 1
ATOM 799 C C . ARG A 1 108 ? 113.69500 106.20400 125.15600 1.000 115.52982 108 ARG A C 1
ATOM 800 O O . ARG A 1 108 ? 114.11800 105.94100 126.28400 1.000 127.42333 108 ARG A O 1
ATOM 808 N N . ARG A 1 109 ? 112.65400 107.00100 124.93700 1.000 104.82229 109 ARG A N 1
ATOM 809 C CA . ARG A 1 109 ? 111.93400 107.60800 126.04700 1.000 104.39826 109 ARG A CA 1
ATOM 810 C C . ARG A 1 109 ? 111.13000 106.55600 126.79700 1.000 110.18845 109 ARG A C 1
ATOM 811 O O . ARG A 1 109 ? 110.51700 105.67600 126.18800 1.000 122.36721 109 ARG A O 1
ATOM 819 N N . VAL A 1 110 ? 111.13200 106.64800 128.12300 1.000 108.64407 110 VAL A N 1
ATOM 820 C CA . VAL A 1 110 ? 110.37900 105.72000 128.96300 1.000 107.93602 110 VAL A CA 1
ATOM 821 C C . VAL A 1 110 ? 109.63700 106.52300 130.02200 1.000 112.24884 110 VAL A C 1
ATOM 822 O O . VAL A 1 110 ? 110.04600 107.63800 130.37800 1.000 120.07380 110 VAL A O 1
ATOM 826 N N . PRO A 1 111 ? 108.53400 105.98900 130.53700 1.000 109.75702 111 PRO A N 1
ATOM 827 C CA . PRO A 1 111 ? 107.80200 106.68700 131.59700 1.000 110.39303 111 PRO A CA 1
ATOM 828 C C . PRO A 1 111 ? 108.62700 106.79800 132.86800 1.000 116.24892 111 PRO A C 1
ATOM 829 O O . PRO A 1 111 ? 109.49300 105.97200 133.16100 1.000 119.76510 111 PRO A O 1
ATOM 833 N N . LEU A 1 112 ? 108.34100 107.85000 133.63000 1.000 113.86687 112 LEU A N 1
ATOM 834 C CA . LEU A 1 112 ? 109.07900 108.13400 134.85300 1.000 104.93232 112 LEU A CA 1
ATOM 835 C C . LEU A 1 112 ? 108.72100 107.20200 135.99900 1.000 110.27441 112 LEU A C 1
ATOM 836 O O . LEU A 1 112 ? 109.58500 106.89300 136.82500 1.000 115.65720 112 LEU A O 1
ATOM 841 N N . GLY A 1 113 ? 107.47300 106.75500 136.07800 1.000 124.28382 113 GLY A N 1
ATOM 842 C CA . GLY A 1 113 ? 107.06000 105.89600 137.16800 1.000 125.87599 113 GLY A CA 1
ATOM 843 C C . GLY A 1 113 ? 105.88300 106.45400 137.93800 1.000 129.87426 113 GLY A C 1
ATOM 844 O O . GLY A 1 113 ? 104.84000 106.75200 137.35200 1.000 136.65206 113 GLY A O 1
ATOM 845 N N . VAL A 1 114 ? 106.03400 106.60100 139.25000 1.000 111.31264 114 VAL A N 1
ATOM 846 C CA . VAL A 1 114 ? 104.98300 107.13200 140.10900 1.000 108.93592 114 VAL A CA 1
ATOM 847 C C . VAL A 1 114 ? 105.25100 108.61000 140.34200 1.000 110.38079 114 VAL A C 1
ATOM 848 O O . VAL A 1 114 ? 106.36100 108.99300 140.73100 1.000 115.83150 114 VAL A O 1
ATOM 852 N N . ILE A 1 115 ? 104.23900 109.43900 140.10800 1.000 109.89791 115 ILE A N 1
ATOM 853 C CA . ILE A 1 115 ? 104.35700 110.88700 140.22200 1.000 106.13881 115 ILE A CA 1
ATOM 854 C C . ILE A 1 115 ? 103.40700 111.37000 141.30500 1.000 111.92413 115 ILE A C 1
ATOM 855 O O . ILE A 1 115 ? 102.19200 111.16900 141.20500 1.000 121.02204 115 ILE A O 1
ATOM 860 N N . GLY A 1 116 ? 103.95500 112.01500 142.32700 1.000 112.65882 116 GLY A N 1
ATOM 861 C CA . GLY A 1 116 ? 103.13000 112.63900 143.33900 1.000 111.31159 116 GLY A CA 1
ATOM 862 C C . GLY A 1 116 ? 103.07800 114.13500 143.13200 1.000 117.30161 116 GLY A C 1
ATOM 863 O O . GLY A 1 116 ? 104.11000 114.75700 142.86800 1.000 128.39788 116 GLY A O 1
ATOM 864 N N . VAL A 1 117 ? 101.89500 114.73100 143.23000 1.000 117.40373 117 VAL A N 1
ATOM 865 C CA . VAL A 1 117 ? 101.72000 116.15600 142.98900 1.000 117.30671 117 VAL A CA 1
ATOM 866 C C . VAL A 1 117 ? 100.88200 116.74900 144.11200 1.000 117.43228 117 VAL A C 1
ATOM 867 O O . VAL A 1 117 ? 99.82300 116.21300 144.45700 1.000 120.48145 117 VAL A O 1
ATOM 871 N N . ILE A 1 118 ? 101.36600 117.84500 144.68600 1.000 123.56290 118 ILE A N 1
ATOM 872 C CA . ILE A 1 118 ? 100.62100 118.64300 145.65000 1.000 121.71095 118 ILE A CA 1
ATOM 873 C C . ILE A 1 118 ? 100.43700 120.01300 145.02100 1.000 126.28746 118 ILE A C 1
ATOM 874 O O . ILE A 1 118 ? 101.42000 120.68600 144.68700 1.000 133.99063 118 ILE A O 1
ATOM 879 N N . TYR A 1 119 ? 99.18900 120.43000 144.85800 1.000 163.99162 119 TYR A N 1
ATOM 880 C CA . TYR A 1 119 ? 98.86100 121.60200 144.06400 1.000 165.67079 119 TYR A CA 1
ATOM 881 C C . TYR A 1 119 ? 97.85900 122.49000 144.78600 1.000 168.29965 119 TYR A C 1
ATOM 882 O O . TYR A 1 119 ? 97.20500 122.08800 145.75200 1.000 168.91072 119 TYR A O 1
ATOM 891 N N . GLU A 1 120 ? 97.75100 123.71900 144.28900 1.000 194.49997 120 GLU A N 1
ATOM 892 C CA . GLU A 1 120 ? 96.87900 124.72300 144.87100 1.000 195.96525 120 GLU A CA 1
ATOM 893 C C . GLU A 1 120 ? 95.41500 124.39500 144.58500 1.000 197.76404 120 GLU A C 1
ATOM 894 O O . GLU A 1 120 ? 95.08600 123.49500 143.80900 1.000 199.13098 120 GLU A O 1
ATOM 900 N N . ALA A 1 121 ? 94.52600 125.15200 145.22700 1.000 197.80612 121 ALA A N 1
ATOM 901 C CA . ALA A 1 121 ? 93.08500 124.95700 145.07700 1.000 196.66321 121 ALA A CA 1
ATOM 902 C C . ALA A 1 121 ? 92.64600 125.53100 143.73200 1.000 197.07970 121 ALA A C 1
ATOM 903 O O . ALA A 1 121 ? 92.20500 126.67600 143.61400 1.000 196.37954 121 ALA A O 1
ATOM 905 N N . ARG A 1 122 ? 92.78400 124.70600 142.69200 1.000 199.54343 122 ARG A N 1
ATOM 906 C CA . ARG A 1 122 ? 92.30300 125.03500 141.36000 1.000 198.84810 122 ARG A CA 1
ATOM 907 C C . ARG A 1 122 ? 91.65200 123.77000 140.81000 1.000 200.32993 122 ARG A C 1
ATOM 908 O O . ARG A 1 122 ? 92.18200 122.66400 141.01800 1.000 202.29119 122 ARG A O 1
ATOM 916 N N . PRO A 1 123 ? 90.51500 123.88300 140.11900 1.000 191.11319 123 PRO A N 1
ATOM 917 C CA . PRO A 1 123 ? 89.80900 122.66700 139.68700 1.000 191.84030 123 PRO A CA 1
ATOM 918 C C . PRO A 1 123 ? 90.38400 122.02700 138.43500 1.000 191.28481 123 PRO A C 1
ATOM 919 O O . PRO A 1 123 ? 90.38200 120.79400 138.33400 1.000 189.53475 123 PRO A O 1
ATOM 923 N N . ASN A 1 124 ? 90.87200 122.81500 137.47700 1.000 185.13036 124 ASN A N 1
ATOM 924 C CA . ASN A 1 124 ? 91.33900 122.26000 136.21200 1.000 184.90805 124 ASN A CA 1
ATOM 925 C C . ASN A 1 124 ? 92.68800 121.56200 136.32400 1.000 186.30616 124 ASN A C 1
ATOM 926 O O . ASN A 1 124 ? 93.02200 120.75200 135.44800 1.000 190.16467 124 ASN A O 1
ATOM 931 N N . VAL A 1 125 ? 93.47000 121.86400 137.36100 1.000 175.64680 125 VAL A N 1
ATOM 932 C CA . VAL A 1 125 ? 94.78800 121.25600 137.49400 1.000 174.95327 125 VAL A CA 1
ATOM 933 C C . VAL A 1 125 ? 94.66400 119.75600 137.72200 1.000 173.55504 125 VAL A C 1
ATOM 934 O O . VAL A 1 125 ? 95.48900 118.97600 137.23600 1.000 176.77156 125 VAL A O 1
ATOM 938 N N . THR A 1 126 ? 93.63700 119.32600 138.45800 1.000 150.31916 126 THR A N 1
ATOM 939 C CA . THR A 1 126 ? 93.42200 117.89600 138.65100 1.000 150.56669 126 THR A CA 1
ATOM 940 C C . THR A 1 126 ? 93.22000 117.18800 137.31900 1.000 153.74648 126 THR A C 1
ATOM 941 O O . THR A 1 126 ? 93.86500 116.16800 137.04100 1.000 156.96922 126 THR A O 1
ATOM 945 N N . VAL A 1 127 ? 92.33700 117.72600 136.47900 1.000 154.45077 127 VAL A N 1
ATOM 946 C CA . VAL A 1 127 ? 92.06500 117.11900 135.18300 1.000 152.29690 127 VAL A CA 1
ATOM 947 C C . VAL A 1 127 ? 93.32000 117.11400 134.32300 1.000 152.35385 127 VAL A C 1
ATOM 948 O O . VAL A 1 127 ? 93.65400 116.10500 133.69200 1.000 156.00468 127 VAL A O 1
ATOM 952 N N . ASP A 1 128 ? 94.03400 118.24000 134.28600 1.000 161.83892 128 ASP A N 1
ATOM 953 C CA . ASP A 1 128 ? 95.22500 118.32200 133.44600 1.000 163.33144 128 ASP A CA 1
ATOM 954 C C . ASP A 1 128 ? 96.29000 117.32800 133.89100 1.000 164.45991 128 ASP A C 1
ATOM 955 O O . ASP A 1 128 ? 96.88400 116.63100 133.05800 1.000 166.35321 128 ASP A O 1
ATOM 960 N N . VAL A 1 129 ? 96.53500 117.23900 135.19800 1.000 152.47094 129 VAL A N 1
ATOM 961 C CA . VAL A 1 129 ? 97.55300 116.33200 135.71000 1.000 149.18263 129 VAL A CA 1
ATOM 962 C C . VAL A 1 129 ? 97.17000 114.88700 135.42600 1.000 146.56436 129 VAL A C 1
ATOM 963 O O . VAL A 1 129 ? 97.99800 114.08800 134.97300 1.000 150.73576 129 VAL A O 1
ATOM 967 N N . ALA A 1 130 ? 95.90900 114.52900 135.68200 1.000 128.98586 130 ALA A N 1
ATOM 968 C CA . ALA A 1 130 ? 95.48600 113.15600 135.43700 1.000 127.82619 130 ALA A CA 1
ATOM 969 C C . ALA A 1 130 ? 95.59300 112.80000 133.96200 1.000 127.97734 130 ALA A C 1
ATOM 970 O O . ALA A 1 130 ? 96.06800 111.71200 133.61400 1.000 131.46983 130 ALA A O 1
ATOM 972 N N . SER A 1 131 ? 95.17400 113.70800 133.07800 1.000 134.64332 131 SER A N 1
ATOM 973 C CA . SER A 1 131 ? 95.24700 113.42800 131.65000 1.000 135.51762 131 SER A CA 1
ATOM 974 C C . SER A 1 131 ? 96.68800 113.27100 131.18800 1.000 139.41760 131 SER A C 1
ATOM 975 O O . SER A 1 131 ? 97.00300 112.34300 130.43600 1.000 147.20873 131 SER A O 1
ATOM 978 N N . LEU A 1 132 ? 97.58000 114.16400 131.62500 1.000 136.29061 132 LEU A N 1
ATOM 979 C CA . LEU A 1 132 ? 98.97400 114.05500 131.21000 1.000 136.77936 132 LEU A CA 1
ATOM 980 C C . LEU A 1 132 ? 99.60900 112.77400 131.73200 1.000 135.82403 132 LEU A C 1
ATOM 981 O O . LEU A 1 132 ? 100.34100 112.09600 131.00200 1.000 137.53523 132 LEU A O 1
ATOM 986 N N . CYS A 1 133 ? 99.34000 112.42200 132.99000 1.000 132.16534 133 CYS A N 1
ATOM 987 C CA . CYS A 1 133 ? 99.92300 111.21000 133.54900 1.000 128.37408 133 CYS A CA 1
ATOM 988 C C . CYS A 1 133 ? 99.40500 109.96800 132.83700 1.000 123.92683 133 CYS A C 1
ATOM 989 O O . CYS A 1 133 ? 100.16700 109.02800 132.58900 1.000 133.56778 133 CYS A O 1
ATOM 992 N N . LEU A 1 134 ? 98.11400 109.93900 132.50300 1.000 114.56213 134 LEU A N 1
ATOM 993 C CA . LEU A 1 134 ? 97.58700 108.80200 131.75900 1.000 118.80354 134 LEU A CA 1
ATOM 994 C C . LEU A 1 134 ? 98.19000 108.72400 130.36400 1.000 124.69998 134 LEU A C 1
ATOM 995 O O . LEU A 1 134 ? 98.54700 107.63700 129.89800 1.000 129.85264 134 LEU A O 1
ATOM 1000 N N . LYS A 1 135 ? 98.31300 109.86400 129.68000 1.000 129.65491 135 LYS A N 1
ATOM 1001 C CA . LYS A 1 135 ? 98.85500 109.85400 128.32600 1.000 126.47794 135 LYS A CA 1
ATOM 1002 C C . LYS A 1 135 ? 100.30600 109.39800 128.31500 1.000 127.92066 135 LYS A C 1
ATOM 1003 O O . LYS A 1 135 ? 100.71400 108.62400 127.44200 1.000 131.42055 135 LYS A O 1
ATOM 1009 N N . THR A 1 136 ? 101.10200 109.86500 129.27500 1.000 120.40679 136 THR A N 1
ATOM 1010 C CA . THR A 1 136 ? 102.49900 109.45600 129.32500 1.000 116.42830 136 THR A CA 1
ATOM 1011 C C . THR A 1 136 ? 102.64200 108.00900 129.78400 1.000 115.27414 136 THR A C 1
ATOM 1012 O O . THR A 1 136 ? 103.41200 107.24400 129.19700 1.000 122.24318 136 THR A O 1
ATOM 1016 N N . GLY A 1 137 ? 101.90000 107.61100 130.81000 1.000 109.81126 137 GLY A N 1
ATOM 1017 C CA . GLY A 1 137 ? 102.00300 106.25800 131.31600 1.000 104.48786 137 GLY A CA 1
ATOM 1018 C C . GLY A 1 137 ? 102.52900 106.20400 132.73300 1.000 110.10629 137 GLY A C 1
ATOM 1019 O O . GLY A 1 137 ? 103.19200 105.24100 133.12200 1.000 120.46683 137 GLY A O 1
ATOM 1020 N N . ASN A 1 138 ? 102.24100 107.23900 133.51200 1.000 112.72204 138 ASN A N 1
ATOM 1021 C CA . ASN A 1 138 ? 102.66600 107.32700 134.89800 1.000 105.98107 138 ASN A CA 1
ATOM 1022 C C . ASN A 1 138 ? 101.46300 107.23300 135.82400 1.000 107.76776 138 ASN A C 1
ATOM 1023 O O . ASN A 1 138 ? 100.40500 107.80600 135.55400 1.000 119.93788 138 ASN A O 1
ATOM 1028 N N . ALA A 1 139 ? 101.63400 106.50700 136.92200 1.000 107.69549 139 ALA A N 1
ATOM 1029 C CA . ALA A 1 139 ? 100.64600 106.49200 137.98900 1.000 114.63136 139 ALA A CA 1
ATOM 1030 C C . ALA A 1 139 ? 100.82000 107.75000 138.82300 1.000 115.92446 139 ALA A C 1
ATOM 1031 O O . ALA A 1 139 ? 101.94900 108.14500 139.12700 1.000 125.38087 139 ALA A O 1
ATOM 1033 N N . VAL A 1 140 ? 99.70900 108.38100 139.18700 1.000 106.28536 140 VAL A N 1
ATOM 1034 C CA . VAL A 1 140 ? 99.73500 109.68800 139.82900 1.000 107.84412 140 VAL A CA 1
ATOM 1035 C C . VAL A 1 140 ? 99.02600 109.60700 141.17300 1.000 106.86379 140 VAL A C 1
ATOM 1036 O O . VAL A 1 140 ? 98.10700 108.80300 141.35700 1.000 118.94690 140 VAL A O 1
ATOM 1040 N N . ILE A 1 141 ? 99.48000 110.42500 142.11800 1.000 98.12680 141 ILE A N 1
ATOM 1041 C CA . ILE A 1 141 ? 98.83800 110.59400 143.41500 1.000 99.24578 141 ILE A CA 1
ATOM 1042 C C . ILE A 1 141 ? 98.56300 112.07800 143.59200 1.000 110.50785 141 ILE A C 1
ATOM 1043 O O . ILE A 1 141 ? 99.47300 112.90300 143.44800 1.000 119.57451 141 ILE A O 1
ATOM 1048 N N . LEU A 1 142 ? 97.31800 112.42000 143.90500 1.000 133.35623 142 LEU A N 1
ATOM 1049 C CA . LEU A 1 142 ? 96.88200 113.80700 143.97000 1.000 133.17107 142 LEU A CA 1
ATOM 1050 C C . LEU A 1 142 ? 96.58000 114.21000 145.40600 1.000 139.49171 142 LEU A C 1
ATOM 1051 O O . LEU A 1 142 ? 96.08100 113.40500 146.19700 1.000 142.08928 142 LEU A O 1
ATOM 1056 N N . ARG A 1 143 ? 96.88900 115.46500 145.73400 1.000 159.26306 143 ARG A N 1
ATOM 1057 C CA . ARG A 1 143 ? 96.54700 116.03100 147.03800 1.000 156.84823 143 ARG A CA 1
ATOM 1058 C C . ARG A 1 143 ? 96.40600 117.53900 146.85100 1.000 157.64723 143 ARG A C 1
ATOM 1059 O O . ARG A 1 143 ? 97.41000 118.25500 146.79500 1.000 157.53486 143 ARG A O 1
ATOM 1067 N N . GLY A 1 144 ? 95.16200 118.01100 146.75900 1.000 174.62580 144 GLY A N 1
ATOM 1068 C CA . GLY A 1 144 ? 94.89300 119.41600 146.54500 1.000 175.64265 144 GLY A CA 1
ATOM 1069 C C . GLY A 1 144 ? 94.58100 120.16300 147.82800 1.000 180.25591 144 GLY A C 1
ATOM 1070 O O . GLY A 1 144 ? 94.61900 119.62200 148.93200 1.000 180.26718 144 GLY A O 1
ATOM 1071 N N . GLY A 1 145 ? 94.26600 121.44500 147.66100 1.000 201.50109 145 GLY A N 1
ATOM 1072 C CA . GLY A 1 145 ? 93.91900 122.27000 148.79600 1.000 201.76453 145 GLY A CA 1
ATOM 1073 C C . GLY A 1 145 ? 92.56700 121.91200 149.38000 1.000 204.25322 145 GLY A C 1
ATOM 1074 O O . GLY A 1 145 ? 91.71900 121.29000 148.74000 1.000 206.06651 145 GLY A O 1
ATOM 1075 N N . LYS A 1 146 ? 92.37000 122.31900 150.63600 1.000 198.92617 146 LYS A N 1
ATOM 1076 C CA . LYS A 1 146 ? 91.11200 122.03100 151.31600 1.000 197.03398 146 LYS A CA 1
ATOM 1077 C C . LYS A 1 146 ? 89.94600 122.78600 150.69300 1.000 197.35384 146 LYS A C 1
ATOM 1078 O O . LYS A 1 146 ? 88.79200 122.36700 150.83900 1.000 193.61637 146 LYS A O 1
ATOM 1084 N N . GLU A 1 147 ? 90.22100 123.89700 150.00600 1.000 206.91760 147 GLU A N 1
ATOM 1085 C CA . GLU A 1 147 ? 89.14700 124.66500 149.38600 1.000 205.97551 147 GLU A CA 1
ATOM 1086 C C . GLU A 1 147 ? 88.45300 123.86200 148.29300 1.000 208.61172 147 GLU A C 1
ATOM 1087 O O . GLU A 1 147 ? 87.22700 123.71600 148.30500 1.000 210.25610 147 GLU A O 1
ATOM 1093 N N . THR A 1 148 ? 89.21900 123.32000 147.35200 1.000 205.46335 148 THR A N 1
ATOM 1094 C CA . THR A 1 148 ? 88.65700 122.53000 146.25700 1.000 203.61077 148 THR A CA 1
ATOM 1095 C C . THR A 1 148 ? 88.44800 121.07700 146.66700 1.000 200.75866 148 THR A C 1
ATOM 1096 O O . THR A 1 148 ? 89.13000 120.17200 146.19200 1.000 203.18533 148 THR A O 1
ATOM 1100 N N . CYS A 1 149 ? 87.49500 120.84400 147.56900 1.000 182.56172 149 CYS A N 1
ATOM 1101 C CA . CYS A 1 149 ? 87.22800 119.48200 148.01600 1.000 184.44350 149 CYS A CA 1
ATOM 1102 C C . CYS A 1 149 ? 86.14400 118.81700 147.17700 1.000 184.77605 149 CYS A C 1
ATOM 1103 O O . CYS A 1 149 ? 86.34800 117.71500 146.65600 1.000 186.41765 149 CYS A O 1
ATOM 1106 N N . ARG A 1 150 ? 84.99100 119.47200 147.03500 1.000 185.51890 150 ARG A N 1
ATOM 1107 C CA . ARG A 1 150 ? 83.86800 118.86600 146.32600 1.000 187.59559 150 ARG A CA 1
ATOM 1108 C C . ARG A 1 150 ? 84.19100 118.65600 144.85200 1.000 186.98428 150 ARG A C 1
ATOM 1109 O O . ARG A 1 150 ? 83.95400 117.57300 144.29900 1.000 185.34260 150 ARG A O 1
ATOM 1117 N N . THR A 1 151 ? 84.72800 119.68800 144.19700 1.000 187.09778 151 THR A N 1
ATOM 1118 C CA . THR A 1 151 ? 85.03400 119.59100 142.77500 1.000 189.49208 151 THR A CA 1
ATOM 1119 C C . THR A 1 151 ? 86.09000 118.52700 142.50800 1.000 188.23769 151 THR A C 1
ATOM 1120 O O . THR A 1 151 ? 85.95300 117.72500 141.57600 1.000 188.75765 151 THR A O 1
ATOM 1124 N N . ASN A 1 152 ? 87.14800 118.50500 143.32000 1.000 189.05665 152 ASN A N 1
ATOM 1125 C CA . ASN A 1 152 ? 88.19300 117.50600 143.13700 1.000 188.28338 152 ASN A CA 1
ATOM 1126 C C . ASN A 1 152 ? 87.66400 116.10300 143.39400 1.000 188.70096 152 ASN A C 1
ATOM 1127 O O . ASN A 1 152 ? 88.02000 115.16100 142.67900 1.000 192.31900 152 ASN A O 1
ATOM 1132 N N . ALA A 1 153 ? 86.81200 115.94200 144.40900 1.000 175.40385 153 ALA A N 1
ATOM 1133 C CA . ALA A 1 153 ? 86.22700 114.63200 144.67100 1.000 173.67799 153 ALA A CA 1
ATOM 1134 C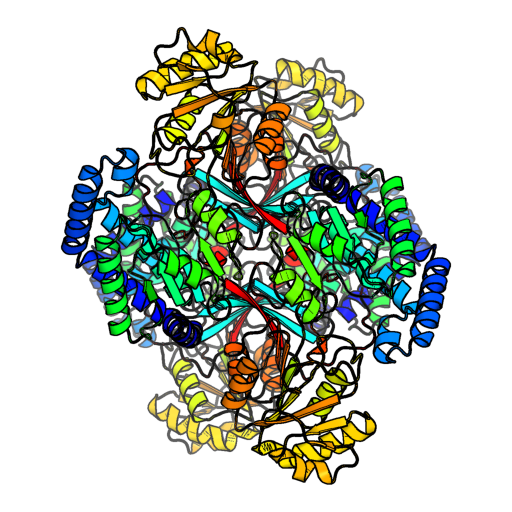 C . ALA A 1 153 ? 85.38800 114.15800 143.49100 1.000 175.28174 153 ALA A C 1
ATOM 1135 O O . ALA A 1 153 ? 85.49200 112.99900 143.07100 1.000 173.82098 153 ALA A O 1
ATOM 1137 N N . ALA A 1 154 ? 84.56100 115.04600 142.93400 1.000 175.63750 154 ALA A N 1
ATOM 1138 C CA . ALA A 1 154 ? 83.73200 114.66400 141.79500 1.000 175.71914 154 ALA A CA 1
ATOM 1139 C C . ALA A 1 154 ? 84.58200 114.31200 140.58000 1.000 174.88073 154 ALA A C 1
ATOM 1140 O O . ALA A 1 154 ? 84.32300 113.31000 139.90000 1.000 176.01864 154 ALA A O 1
ATOM 1142 N N . THR A 1 155 ? 85.60100 115.12400 140.29100 1.000 170.12404 155 THR A N 1
ATOM 1143 C CA . THR A 1 155 ? 86.46400 114.84800 139.14700 1.000 169.74955 155 THR A CA 1
ATOM 1144 C C . THR A 1 155 ? 87.20800 113.53000 139.32100 1.000 171.64649 155 THR A C 1
ATOM 1145 O O . THR A 1 155 ? 87.31700 112.74100 138.37400 1.000 174.99601 155 THR A O 1
ATOM 1149 N N . VAL A 1 156 ? 87.72400 113.27300 140.52500 1.000 173.60404 156 VAL A N 1
ATOM 1150 C CA . VAL A 1 156 ? 88.42800 112.02500 140.78700 1.000 171.80929 156 VAL A CA 1
ATOM 1151 C C . VAL A 1 156 ? 87.48800 110.84000 140.64100 1.000 174.62936 156 VAL A C 1
ATOM 1152 O O . VAL A 1 156 ? 87.87100 109.80000 140.09400 1.000 176.21159 156 VAL A O 1
ATOM 1156 N N . ALA A 1 157 ? 86.24700 110.97100 141.11900 1.000 174.45231 157 ALA A N 1
ATOM 1157 C CA . ALA A 1 157 ? 85.28100 109.89200 140.94700 1.000 173.50453 157 ALA A CA 1
ATOM 1158 C C . ALA A 1 157 ? 85.01500 109.62200 139.47200 1.000 173.88869 157 ALA A C 1
ATOM 1159 O O . ALA A 1 157 ? 84.98000 108.46200 139.04200 1.000 172.34156 157 ALA A O 1
ATOM 1161 N N . VAL A 1 158 ? 84.83800 110.68100 138.67900 1.000 171.95774 158 VAL A N 1
ATOM 1162 C CA . VAL A 1 158 ? 84.58800 110.50600 137.25000 1.000 169.93051 158 VAL A CA 1
ATOM 1163 C C . VAL A 1 158 ? 85.76600 109.80800 136.58200 1.000 169.71104 158 VAL A C 1
ATOM 1164 O O . VAL A 1 158 ? 85.58900 108.87700 135.78300 1.000 170.44926 158 VAL A O 1
ATOM 1168 N N . ILE A 1 159 ? 86.98500 110.24000 136.90300 1.000 166.31041 159 ILE A N 1
ATOM 1169 C CA . ILE A 1 159 ? 88.16500 109.67200 136.26100 1.000 162.90314 159 ILE A CA 1
ATOM 1170 C C . ILE A 1 159 ? 88.35300 108.21700 136.67100 1.000 161.71310 159 ILE A C 1
ATOM 1171 O O . ILE A 1 159 ? 88.70800 107.36800 135.84700 1.000 166.46116 159 ILE A O 1
ATOM 1176 N N . GLN A 1 160 ? 88.10900 107.90000 137.94400 1.000 160.63938 160 GLN A N 1
ATOM 1177 C CA . GLN A 1 160 ? 88.21500 106.51700 138.39000 1.000 161.41437 160 GLN A CA 1
ATOM 1178 C C . GLN A 1 160 ? 87.16900 105.63800 137.71800 1.000 165.77256 160 GLN A C 1
ATOM 1179 O O . GLN A 1 160 ? 87.45500 104.49100 137.35500 1.000 166.51196 160 GLN A O 1
ATOM 1185 N N . ASP A 1 161 ? 85.94900 106.15300 137.54600 1.000 186.90927 161 ASP A N 1
ATOM 1186 C CA . ASP A 1 161 ? 84.92900 105.38700 136.84100 1.000 188.76214 161 ASP A CA 1
ATOM 1187 C C . ASP A 1 161 ? 85.31200 105.14400 135.38700 1.000 187.96867 161 ASP A C 1
ATOM 1188 O O . ASP A 1 161 ? 85.11400 104.03800 134.87300 1.000 189.19643 161 ASP A O 1
ATOM 1193 N N . ALA A 1 162 ? 85.86500 106.15500 134.71300 1.000 177.12463 162 ALA A N 1
ATOM 1194 C CA . ALA A 1 162 ? 86.32300 105.95400 133.34000 1.000 176.20632 162 ALA A CA 1
ATOM 1195 C C . ALA A 1 162 ? 87.44800 104.92700 133.28300 1.000 177.99759 162 ALA A C 1
ATOM 1196 O O . ALA A 1 162 ? 87.48800 104.08400 132.37800 1.000 177.36052 162 ALA A O 1
ATOM 1198 N N . LEU A 1 163 ? 88.37000 104.98700 134.24600 1.000 176.49368 163 LEU A N 1
ATOM 1199 C CA . LEU A 1 163 ? 89.46300 104.02300 134.30200 1.000 172.85546 163 LEU A CA 1
ATOM 1200 C C . LEU A 1 163 ? 88.93600 102.60800 134.48600 1.000 172.04546 163 LEU A C 1
ATOM 1201 O O . LEU A 1 163 ? 89.42200 101.66800 133.84600 1.000 173.56812 163 LEU A O 1
ATOM 1206 N N . LYS A 1 164 ? 87.94800 102.43900 135.36400 1.000 170.78562 164 LYS A N 1
ATOM 1207 C CA . LYS A 1 164 ? 87.33200 101.13000 135.54800 1.000 170.51541 164 LYS A CA 1
ATOM 1208 C C . LYS A 1 164 ? 86.64200 100.66500 134.27300 1.000 171.21867 164 LYS A C 1
ATOM 1209 O O . LYS A 1 164 ? 86.72200 99.48600 133.90800 1.000 169.68949 164 LYS A O 1
ATOM 1215 N N . SER A 1 165 ? 85.95800 101.58100 133.58300 1.000 176.84155 165 SER A N 1
ATOM 1216 C CA . SER A 1 165 ? 85.26100 101.21800 132.35400 1.000 176.66638 165 SER A CA 1
ATOM 1217 C C . SER A 1 165 ? 86.23100 100.73800 131.28300 1.000 175.02649 165 SER A C 1
ATOM 1218 O O . SER A 1 165 ? 85.97100 99.74000 130.60300 1.000 175.95653 165 SER A O 1
ATOM 1221 N N . CYS A 1 166 ? 87.35700 101.43200 131.12000 1.000 169.33033 166 CYS A N 1
ATOM 1222 C CA . CYS A 1 166 ? 88.30700 101.06500 130.07600 1.000 171.10926 166 CYS A CA 1
ATOM 1223 C C . CYS A 1 166 ? 89.10600 99.81000 130.40200 1.000 171.40565 166 CYS A C 1
ATOM 1224 O O . CYS A 1 166 ? 89.83500 99.32100 129.53300 1.000 170.33707 166 CYS A O 1
ATOM 1227 N N . GLY A 1 167 ? 88.99600 99.28100 131.61800 1.000 167.54643 167 GLY A N 1
ATOM 1228 C CA . GLY A 1 167 ? 89.69900 98.07300 131.99400 1.000 166.86531 167 GLY A CA 1
ATOM 1229 C C . GLY A 1 167 ? 91.10300 98.27400 132.51800 1.000 168.82556 167 GLY A C 1
ATOM 1230 O O . GLY A 1 167 ? 91.76700 97.28400 132.85100 1.000 165.69085 167 GLY A O 1
ATOM 1231 N N . LEU A 1 168 ? 91.57900 99.51200 132.59800 1.000 163.89848 168 LEU A N 1
ATOM 1232 C CA . LEU A 1 168 ? 92.89700 99.77200 133.15000 1.000 157.31708 168 LEU A CA 1
ATOM 1233 C C . LEU A 1 168 ? 92.88400 99.54800 134.66300 1.000 160.05202 168 LEU A C 1
ATOM 1234 O O . LEU A 1 168 ? 91.82900 99.62300 135.29800 1.000 160.71470 168 LEU A O 1
ATOM 1239 N N . PRO A 1 169 ? 94.04000 99.25400 135.26100 1.000 153.46617 169 PRO A N 1
ATOM 1240 C CA . PRO A 1 169 ? 94.07400 99.01000 136.70800 1.000 152.13167 169 PRO A CA 1
ATOM 1241 C C . PRO A 1 169 ? 93.60100 100.22200 137.49400 1.000 151.61055 169 PRO A C 1
ATOM 1242 O O . PRO A 1 169 ? 93.87900 101.36900 137.14200 1.000 151.25464 169 PRO A O 1
ATOM 1246 N N . ALA A 1 170 ? 92.87600 99.94900 138.58100 1.000 147.56275 170 ALA A N 1
ATOM 1247 C CA . ALA A 1 170 ? 92.25000 101.01500 139.35300 1.000 147.87771 170 ALA A CA 1
ATOM 1248 C C . ALA A 1 170 ? 93.25900 101.84900 140.12900 1.000 147.55270 170 ALA A C 1
ATOM 1249 O O . ALA A 1 170 ? 92.92400 102.95800 140.55800 1.000 145.74818 170 ALA A O 1
ATOM 1251 N N . GLY A 1 171 ? 94.47400 101.35100 140.31900 1.000 148.42907 171 GLY A N 1
ATOM 1252 C CA . GLY A 1 171 ? 95.47300 102.09000 141.05700 1.000 148.81129 171 GLY A CA 1
ATOM 1253 C C . GLY A 1 171 ? 96.21000 103.14500 140.27200 1.000 149.08758 171 GLY A C 1
ATOM 1254 O O . GLY A 1 171 ? 97.11600 103.78500 140.81300 1.000 148.62711 171 GLY A O 1
ATOM 1255 N N . ALA A 1 172 ? 95.85100 103.34700 139.00300 1.000 128.60999 172 ALA A N 1
ATOM 1256 C CA . ALA A 1 172 ? 96.58500 104.29300 138.17000 1.000 123.40835 172 ALA A CA 1
ATOM 1257 C C . ALA A 1 172 ? 96.47200 105.71500 138.70200 1.000 126.43936 172 ALA A C 1
ATOM 1258 O O . ALA A 1 172 ? 97.48400 106.40600 138.85800 1.000 130.71675 172 ALA A O 1
ATOM 1260 N N . VAL A 1 173 ? 95.25600 106.17000 138.99100 1.000 122.32225 173 VAL A N 1
ATOM 1261 C CA . VAL A 1 173 ? 95.01900 107.53600 139.44400 1.000 121.18099 173 VAL A CA 1
ATOM 1262 C C . VAL A 1 173 ? 94.27500 107.48100 140.76700 1.000 121.52082 173 VAL A C 1
ATOM 1263 O O . VAL A 1 173 ? 93.13400 107.00900 140.82400 1.000 130.00135 173 VAL A O 1
ATOM 1267 N N . GLN A 1 174 ? 94.91400 107.97100 141.82500 1.000 134.53718 174 GLN A N 1
ATOM 1268 C CA . GLN A 1 174 ? 94.33800 107.97900 143.16000 1.000 135.75850 174 GLN A CA 1
ATOM 1269 C C . GLN A 1 174 ? 94.63300 109.31800 143.81700 1.000 140.57961 174 GLN A C 1
ATOM 1270 O O . GLN A 1 174 ? 95.56200 110.02600 143.42200 1.000 143.53558 174 GLN A O 1
ATOM 1276 N N . ALA A 1 175 ? 93.83100 109.66400 144.82000 1.000 144.62727 175 ALA A N 1
ATOM 1277 C CA . ALA A 1 175 ? 93.95900 110.94800 145.49000 1.000 143.41230 175 ALA A CA 1
ATOM 1278 C C . ALA A 1 175 ? 93.71100 110.77800 146.98000 1.000 145.63012 175 ALA A C 1
ATOM 1279 O O . ALA A 1 175 ? 93.13600 109.78100 147.42200 1.000 144.73514 175 ALA A O 1
ATOM 1281 N N . ILE A 1 176 ? 94.15600 111.76600 147.75000 1.000 170.55896 176 ILE A N 1
ATOM 1282 C CA . ILE A 1 176 ? 93.97100 111.79400 149.19600 1.000 170.48176 176 ILE A CA 1
ATOM 1283 C C . ILE A 1 176 ? 92.98300 112.91500 149.49400 1.000 171.65728 176 ILE A C 1
ATOM 1284 O O . ILE A 1 176 ? 93.18700 114.06500 149.09700 1.000 169.94590 176 ILE A O 1
ATOM 1289 N N . ASP A 1 177 ? 91.90100 112.57800 150.19900 1.000 199.63033 177 ASP A N 1
ATOM 1290 C CA . ASP A 1 177 ? 90.83600 113.54900 150.42900 1.000 200.61142 177 ASP A CA 1
ATOM 1291 C C . ASP A 1 177 ? 91.04000 114.31100 151.73400 1.000 200.43335 177 ASP A C 1
ATOM 1292 O O . ASP A 1 177 ? 90.52900 115.42600 151.89100 1.000 200.15125 177 ASP A O 1
ATOM 1297 N N . ASN A 1 178 ? 91.77000 113.73000 152.67800 1.000 197.10634 178 ASN A N 1
ATOM 1298 C CA . ASN A 1 178 ? 91.92700 114.35700 153.98200 1.000 196.61277 178 ASN A CA 1
ATOM 1299 C C . ASN A 1 178 ? 92.75100 115.63500 153.85700 1.000 197.41769 178 ASN A C 1
ATOM 1300 O O . ASN A 1 178 ? 93.87400 115.59500 153.33700 1.000 197.62552 178 ASN A O 1
ATOM 1305 N N . PRO A 1 179 ? 92.24000 116.77900 154.31800 1.000 192.39533 179 PRO A N 1
ATOM 1306 C CA . PRO A 1 179 ? 93.03500 118.01100 154.30300 1.000 191.53092 179 PRO A CA 1
ATOM 1307 C C . PRO A 1 179 ? 94.05700 118.09700 155.42400 1.000 192.65900 179 PRO A C 1
ATOM 1308 O O . PRO A 1 179 ? 94.68700 119.14900 155.58100 1.000 192.62606 179 PRO A O 1
ATOM 1312 N N . ASP A 1 180 ? 94.23100 117.03200 156.20300 1.000 197.12164 180 ASP A N 1
ATOM 1313 C CA . ASP A 1 180 ? 95.23300 117.02600 157.26000 1.000 198.13357 180 ASP A CA 1
ATOM 1314 C C . ASP A 1 180 ? 96.62800 117.16800 156.66700 1.000 197.93124 180 ASP A C 1
ATOM 1315 O O . ASP A 1 180 ? 96.96600 116.51500 155.67600 1.000 196.56314 180 ASP A O 1
ATOM 1320 N N . ARG A 1 181 ? 97.44200 118.02400 157.28200 1.000 190.12830 181 ARG A N 1
ATOM 1321 C CA . ARG A 1 181 ? 98.80100 118.24200 156.80800 1.000 190.61821 181 ARG A CA 1
ATOM 1322 C C . ARG A 1 181 ? 99.79000 117.22000 157.35000 1.000 190.30453 181 ARG A C 1
ATOM 1323 O O . ARG A 1 181 ? 100.93900 117.19600 156.89600 1.000 189.63156 181 ARG A O 1
ATOM 1331 N N . ALA A 1 182 ? 99.38000 116.38400 158.30500 1.000 185.74269 182 ALA A N 1
ATOM 1332 C CA . ALA A 1 182 ? 100.24300 115.29400 158.74700 1.000 186.20576 182 ALA A CA 1
ATOM 1333 C C . ALA A 1 182 ? 100.47000 114.29000 157.62600 1.000 188.09757 182 ALA A C 1
ATOM 1334 O O . ALA A 1 182 ? 101.58100 113.77300 157.45600 1.000 187.79018 182 ALA A O 1
ATOM 1336 N N . LEU A 1 183 ? 99.42400 114.00200 156.84800 1.000 190.55170 183 LEU A N 1
ATOM 1337 C CA . LEU A 1 183 ? 99.56500 113.09700 155.71400 1.000 190.73937 183 LEU A CA 1
ATOM 1338 C C . LEU A 1 183 ? 100.51700 113.65600 154.66600 1.000 189.74954 183 LEU A C 1
ATOM 1339 O O . LEU A 1 183 ? 101.25100 112.89200 154.02900 1.000 188.22176 183 LEU A O 1
ATOM 1344 N N . VAL A 1 184 ? 100.51500 114.97600 154.47000 1.000 184.72141 184 VAL A N 1
ATOM 1345 C CA . VAL A 1 184 ? 101.43300 115.58700 153.51400 1.000 182.62943 184 VAL A CA 1
ATOM 1346 C C . VAL A 1 184 ? 102.87500 115.32400 153.92300 1.000 182.74755 184 VAL A C 1
ATOM 1347 O O . VAL A 1 184 ? 103.71500 114.95700 153.09300 1.000 186.49211 184 VAL A O 1
ATOM 1351 N N . SER A 1 185 ? 103.18400 115.50100 155.20900 1.000 179.63293 185 SER A N 1
ATOM 1352 C CA . SER A 1 185 ? 104.51600 115.16200 155.69600 1.000 180.74874 185 SER A CA 1
ATOM 1353 C C . SER A 1 185 ? 104.78300 113.67000 155.55500 1.000 182.70187 185 SER A C 1
ATOM 1354 O O . SER A 1 185 ? 105.91400 113.25700 155.27300 1.000 181.29680 185 SER A O 1
ATOM 1357 N N . GLU A 1 186 ? 103.75300 112.84600 155.75600 1.000 189.54456 186 GLU A N 1
ATOM 1358 C CA . GLU A 1 186 ? 103.90700 111.40900 155.55400 1.000 189.04211 186 GLU A CA 1
ATOM 1359 C C . GLU A 1 186 ? 104.23200 111.08900 154.10000 1.000 190.07924 186 GLU A C 1
ATOM 1360 O O . GLU A 1 186 ? 105.08800 110.24300 153.81800 1.000 189.18962 186 GLU A O 1
ATOM 1366 N N . MET A 1 187 ? 103.55900 111.76000 153.16100 1.000 182.72520 187 MET A N 1
ATOM 1367 C CA . MET A 1 187 ? 103.80200 111.50400 151.74600 1.000 180.74541 187 MET A CA 1
ATOM 1368 C C . MET A 1 187 ? 105.22000 111.88100 151.34000 1.000 178.98192 187 MET A C 1
ATOM 1369 O O . MET A 1 187 ? 105.81100 111.22700 150.47400 1.000 178.58725 187 MET A O 1
ATOM 1374 N N . LEU A 1 188 ? 105.78700 112.91600 151.96500 1.000 172.66511 188 LEU A N 1
ATOM 1375 C CA . LEU A 1 188 ? 107.12200 113.37300 151.59600 1.000 171.08316 188 LEU A CA 1
ATOM 1376 C C . LEU A 1 188 ? 108.18100 112.30600 151.83800 1.000 173.99240 188 LEU A C 1
ATOM 1377 O O . LEU A 1 188 ? 109.24600 112.34200 151.21200 1.000 174.48274 188 LEU A O 1
ATOM 1382 N N . ARG A 1 189 ? 107.91800 111.36000 152.73400 1.000 182.35107 189 ARG A N 1
ATOM 1383 C CA . ARG A 1 189 ? 108.90900 110.36800 153.12700 1.000 181.84811 189 ARG A CA 1
ATOM 1384 C C . ARG A 1 189 ? 108.74000 109.03200 152.41900 1.000 182.75712 189 ARG A C 1
ATOM 1385 O O . ARG A 1 189 ? 109.51400 108.10800 152.68200 1.000 181.29675 189 ARG A O 1
ATOM 1393 N N . MET A 1 190 ? 107.75700 108.90300 151.53000 1.000 180.53018 190 MET A N 1
ATOM 1394 C CA . MET A 1 190 ? 107.54500 107.65500 150.79500 1.000 177.45632 190 MET A CA 1
ATOM 1395 C C . MET A 1 190 ? 108.43900 107.64300 149.55500 1.000 174.13620 190 MET A C 1
ATOM 1396 O O . MET A 1 190 ? 107.99100 107.73000 148.41100 1.000 174.67019 190 MET A O 1
ATOM 1401 N N . ASP A 1 191 ? 109.74300 107.53000 149.81300 1.000 175.09463 191 ASP A N 1
ATOM 1402 C CA . ASP A 1 191 ? 110.71800 107.58200 148.73000 1.000 178.25214 191 ASP A CA 1
ATOM 1403 C C . ASP A 1 191 ? 110.72700 106.30100 147.90900 1.000 180.12378 191 ASP A C 1
ATOM 1404 O O . ASP A 1 191 ? 110.99000 106.34300 146.70200 1.000 179.21827 191 ASP A O 1
ATOM 1409 N N . LYS A 1 192 ? 110.44300 105.15800 148.53300 1.000 180.50946 192 LYS A N 1
ATOM 1410 C CA . LYS A 1 192 ? 110.51400 103.88600 147.82600 1.000 179.46297 192 LYS A CA 1
ATOM 1411 C C . LYS A 1 192 ? 109.39600 103.70400 146.80900 1.000 176.79081 192 LYS A C 1
ATOM 1412 O O . LYS A 1 192 ? 109.46000 102.76300 146.01200 1.000 172.49949 192 LYS A O 1
ATOM 1418 N N . TYR A 1 193 ? 108.38200 104.56600 146.81200 1.000 168.38269 193 TYR A N 1
ATOM 1419 C CA . TYR A 1 193 ? 107.28200 104.47100 145.86200 1.000 164.88546 193 TYR A CA 1
ATOM 1420 C C . TYR A 1 193 ? 107.24000 105.63700 144.88800 1.000 166.74187 193 TYR A C 1
ATOM 1421 O O . TYR A 1 193 ? 107.25300 105.42800 143.67300 1.000 167.87358 193 TYR A O 1
ATOM 1430 N N . ILE A 1 194 ? 107.19300 106.86400 145.39100 1.000 150.28749 194 ILE A N 1
ATOM 1431 C CA . ILE A 1 194 ? 107.11400 108.03900 144.53200 1.000 145.99230 194 ILE A CA 1
ATOM 1432 C C . ILE A 1 194 ? 108.48600 108.31000 143.93400 1.000 143.98635 194 ILE A C 1
ATOM 1433 O O . ILE A 1 194 ? 109.49300 108.34400 144.65000 1.000 145.50492 194 ILE A O 1
ATOM 1438 N N . ASP A 1 195 ? 108.53200 108.50000 142.61800 1.000 136.87416 195 ASP A N 1
ATOM 1439 C CA . ASP A 1 195 ? 109.79400 108.75600 141.93900 1.000 135.83291 195 ASP A CA 1
ATOM 1440 C C . ASP A 1 195 ? 110.09700 110.23700 141.78000 1.000 139.37218 195 ASP A C 1
ATOM 1441 O O . ASP A 1 195 ? 111.27100 110.60800 141.67700 1.000 147.62698 195 ASP A O 1
ATOM 1446 N N . MET A 1 196 ? 109.07800 111.09300 141.75700 1.000 138.27210 196 MET A N 1
ATOM 1447 C CA . MET A 1 196 ? 109.30900 112.52200 141.60500 1.000 139.61899 196 MET A CA 1
ATOM 1448 C C . MET A 1 196 ? 108.07900 113.28200 142.07500 1.000 139.09373 196 MET A C 1
ATOM 1449 O O . MET A 1 196 ? 106.95000 112.86900 141.80900 1.000 139.74646 196 MET A O 1
ATOM 1454 N N . LEU A 1 197 ? 108.31000 114.38900 142.77400 1.000 122.51263 197 LEU A N 1
ATOM 1455 C CA . LEU A 1 197 ? 107.25600 115.17300 143.40100 1.000 117.89086 197 LEU A CA 1
ATOM 1456 C C . LEU A 1 197 ? 107.13600 116.52800 142.71900 1.000 121.95326 197 LEU A C 1
ATOM 1457 O O . LEU A 1 197 ? 108.14300 117.13500 142.34500 1.000 131.73396 197 LEU A O 1
ATOM 1462 N N . ILE A 1 198 ? 105.90400 117.00200 142.56300 1.000 115.28991 198 ILE A N 1
ATOM 1463 C CA . ILE A 1 198 ? 105.65000 118.29400 141.93000 1.000 110.49171 198 ILE A CA 1
ATOM 1464 C C . ILE A 1 198 ? 104.82700 119.17000 142.86600 1.000 115.10519 198 ILE A C 1
ATOM 1465 O O . ILE A 1 198 ? 103.59100 119.14800 142.80100 1.000 125.67847 198 ILE A O 1
ATOM 1470 N N . PRO A 1 199 ? 105.45000 119.94500 143.74000 1.000 117.90603 199 PRO A N 1
ATOM 1471 C CA . PRO A 1 199 ? 104.67400 120.84000 144.60300 1.000 122.29246 199 PRO A CA 1
ATOM 1472 C C . PRO A 1 199 ? 104.39800 122.18200 143.94700 1.000 130.95905 199 PRO A C 1
ATOM 1473 O O . PRO A 1 199 ? 105.31200 122.82500 143.42300 1.000 138.25237 199 PRO A O 1
ATOM 1477 N N . ARG A 1 200 ? 103.14000 122.61200 143.96300 1.000 160.30592 200 ARG A N 1
ATOM 1478 C CA . ARG A 1 200 ? 102.74000 123.91700 143.45200 1.000 157.38800 200 ARG A CA 1
ATOM 1479 C C . ARG A 1 200 ? 102.17000 124.72800 144.60400 1.000 161.02296 200 ARG A C 1
ATOM 1480 O O . ARG A 1 200 ? 101.23100 124.28400 145.27200 1.000 165.88310 200 ARG A O 1
ATOM 1488 N N . GLY A 1 201 ? 102.72700 125.91300 144.83200 1.000 181.76313 201 GLY A N 1
ATOM 1489 C CA . GLY A 1 201 ? 102.25100 126.74600 145.92000 1.000 184.23031 201 GLY A CA 1
ATOM 1490 C C . GLY A 1 201 ? 103.19200 127.90600 146.17000 1.000 185.11636 201 GLY A C 1
ATOM 1491 O O . GLY A 1 201 ? 103.99800 128.26500 145.31100 1.000 183.63073 201 GLY A O 1
ATOM 1492 N N . GLY A 1 202 ? 103.07100 128.48300 147.36000 1.000 197.97687 202 GLY A N 1
ATOM 1493 C CA . GLY A 1 202 ? 103.86400 129.62600 147.75700 1.000 197.10743 202 GLY A CA 1
ATOM 1494 C C . GLY A 1 202 ? 105.15800 129.23300 148.43500 1.000 198.40301 202 GLY A C 1
ATOM 1495 O O . GLY A 1 202 ? 105.62600 128.09600 148.34000 1.000 200.38211 202 GLY A O 1
ATOM 1496 N N . ALA A 1 203 ? 105.74400 130.20700 149.13500 1.000 192.36456 203 ALA A N 1
ATOM 1497 C CA . ALA A 1 203 ? 107.02600 129.98000 149.79200 1.000 192.23937 203 ALA A CA 1
ATOM 1498 C C . ALA A 1 203 ? 106.90900 129.00100 150.95300 1.000 192.23260 203 ALA A C 1
ATOM 1499 O O . ALA A 1 203 ? 107.82500 128.20300 151.17800 1.000 192.76591 203 ALA A O 1
ATOM 1501 N N . GLY A 1 204 ? 105.80700 129.05200 151.70400 1.000 189.83055 204 GLY A N 1
ATOM 1502 C CA . GLY A 1 204 ? 105.68000 128.18800 152.86800 1.000 190.73275 204 GLY A CA 1
ATOM 1503 C C . GLY A 1 204 ? 105.64500 126.71600 152.50500 1.000 191.94665 204 GLY A C 1
ATOM 1504 O O . GLY A 1 204 ? 106.33200 125.89400 153.11900 1.000 191.67504 204 GLY A O 1
ATOM 1505 N N . LEU A 1 205 ? 104.84100 126.36400 151.49900 1.000 188.27571 205 LEU A N 1
ATOM 1506 C CA . LEU A 1 205 ? 104.75700 124.97000 151.07600 1.000 187.55694 205 LEU A CA 1
ATOM 1507 C C . LEU A 1 205 ? 106.09500 124.47200 150.55100 1.000 188.32423 205 LEU A C 1
ATOM 1508 O O . LEU A 1 205 ? 106.51000 123.34900 150.86000 1.000 187.73197 205 LEU A O 1
ATOM 1513 N N . HIS A 1 206 ? 106.78000 125.29000 149.75100 1.000 191.51383 206 HIS A N 1
ATOM 1514 C CA . HIS A 1 206 ? 108.07800 124.88700 149.22400 1.000 192.08626 206 HIS A CA 1
ATOM 1515 C C . HIS A 1 206 ? 109.10800 124.72100 150.33000 1.000 192.99065 206 HIS A C 1
ATOM 1516 O O . HIS A 1 206 ? 109.89800 123.77200 150.29800 1.000 193.84733 206 HIS A O 1
ATOM 1523 N N . LYS A 1 207 ? 109.12100 125.62600 151.31100 1.000 194.16724 207 LYS A N 1
ATOM 1524 C CA . LYS A 1 207 ? 110.04200 125.47700 152.43100 1.000 193.72104 207 LYS A CA 1
ATOM 1525 C C . LYS A 1 207 ? 109.75200 124.20300 153.21200 1.000 192.66695 207 LYS A C 1
ATOM 1526 O O . LYS A 1 207 ? 110.67300 123.45000 153.55200 1.000 191.87292 207 LYS A O 1
ATOM 1532 N N . LEU A 1 208 ? 108.47300 123.93800 153.48900 1.000 193.77243 208 LEU A N 1
ATOM 1533 C CA . LEU A 1 208 ? 108.11600 122.73100 154.22500 1.000 194.55559 208 LEU A CA 1
ATOM 1534 C C . LEU A 1 208 ? 108.51900 121.47800 153.46000 1.000 195.84438 208 LEU A C 1
ATOM 1535 O O . LEU A 1 208 ? 109.04600 120.52800 154.05000 1.000 195.33441 208 LEU A O 1
ATOM 1540 N N . CYS A 1 209 ? 108.27800 121.45400 152.14800 1.000 195.93203 209 CYS A N 1
ATOM 1541 C CA . CYS A 1 209 ? 108.63400 120.27900 151.36200 1.000 194.95257 209 CYS A CA 1
ATOM 1542 C C . CYS A 1 209 ? 110.14400 120.08400 151.32400 1.000 194.76504 209 CYS A C 1
ATOM 1543 O O . CYS A 1 209 ? 110.64600 119.00600 151.65600 1.000 197.20513 209 CYS A O 1
ATOM 1546 N N . ARG A 1 210 ? 110.88900 121.12800 150.95200 1.000 195.19703 210 ARG A N 1
ATOM 1547 C CA . ARG A 1 210 ? 112.33900 121.02200 150.85100 1.000 196.38332 210 ARG A CA 1
ATOM 1548 C C . ARG A 1 210 ? 113.00700 120.73700 152.18800 1.000 197.48852 210 ARG A C 1
ATOM 1549 O O . ARG A 1 210 ? 114.11800 120.19700 152.20000 1.000 196.76334 210 ARG A O 1
ATOM 1557 N N . GLU A 1 211 ? 112.36700 121.07900 153.30400 1.000 199.69486 211 GLU A N 1
ATOM 1558 C CA . GLU A 1 211 ? 112.93000 120.77900 154.61200 1.000 199.03617 211 GLU A CA 1
ATOM 1559 C C . GLU A 1 211 ? 112.85300 119.29700 154.95800 1.000 198.63858 211 GLU A C 1
ATOM 1560 O O . GLU A 1 211 ? 113.78600 118.76300 155.57000 1.000 197.95882 211 GLU A O 1
ATOM 1566 N N . GLN A 1 212 ? 111.78200 118.61600 154.56100 1.000 195.02894 212 GLN A N 1
ATOM 1567 C CA . GLN A 1 212 ? 111.53400 117.22400 154.92800 1.000 193.97852 212 GLN A CA 1
ATOM 1568 C C . GLN A 1 212 ? 111.30300 116.37200 153.68900 1.000 195.52727 212 GLN A C 1
ATOM 1569 O O . GLN A 1 212 ? 110.35100 115.59500 153.60900 1.000 197.23039 212 GLN A O 1
ATOM 1575 N N . SER A 1 213 ? 112.17600 116.50400 152.69500 1.000 180.64929 213 SER A N 1
ATOM 1576 C CA . SER A 1 213 ? 112.03400 115.78300 151.43800 1.000 178.24683 213 SER A CA 1
ATOM 1577 C C . SER A 1 213 ? 113.12900 114.73900 151.30300 1.000 177.16403 213 SER A C 1
ATOM 1578 O O . SER A 1 213 ? 114.30100 115.02100 151.57000 1.000 179.36635 213 SER A O 1
ATOM 1581 N N . THR A 1 214 ? 112.73800 113.53700 150.88800 1.000 166.61266 214 THR A N 1
ATOM 1582 C CA . THR A 1 214 ? 113.67000 112.49700 150.47800 1.000 170.37266 214 THR A CA 1
ATOM 1583 C C . THR A 1 214 ? 113.42100 112.05100 149.04400 1.000 170.43834 214 THR A C 1
ATOM 1584 O O . THR A 1 214 ? 114.07300 111.11600 148.56900 1.000 169.98863 214 THR A O 1
ATOM 1588 N N . ILE A 1 215 ? 112.49500 112.70200 148.34800 1.000 146.43562 215 ILE A N 1
ATOM 1589 C CA . ILE A 1 215 ? 112.14400 112.37700 146.97000 1.000 140.92297 215 ILE A CA 1
ATOM 1590 C C . ILE A 1 215 ? 112.62000 113.52800 146.09200 1.000 141.74525 215 ILE A C 1
ATOM 1591 O O . ILE A 1 215 ? 112.65200 114.67500 146.55900 1.000 144.59824 215 ILE A O 1
ATOM 1596 N N . PRO A 1 216 ? 113.02000 113.28300 144.84500 1.000 132.60756 216 PRO A N 1
ATOM 1597 C CA . PRO A 1 216 ? 113.32700 114.40200 143.94800 1.000 133.07044 216 PRO A CA 1
ATOM 1598 C C . PRO A 1 216 ? 112.13000 115.32700 143.79900 1.000 135.80598 216 PRO A C 1
ATOM 1599 O O . PRO A 1 216 ? 110.98700 114.88300 143.68700 1.000 141.58684 216 PRO A O 1
ATOM 1603 N N . VAL A 1 217 ? 112.40500 116.62800 143.79900 1.000 120.23715 217 VAL A N 1
ATOM 1604 C CA . VAL A 1 217 ? 111.37400 117.65600 143.81600 1.000 117.28561 217 VAL A CA 1
ATOM 1605 C C . VAL A 1 217 ? 111.60100 118.59600 142.64300 1.000 118.69037 217 VAL A C 1
ATOM 1606 O O . VAL A 1 217 ? 112.72400 119.06300 142.42500 1.000 124.55129 217 VAL A O 1
ATOM 1610 N N . ILE A 1 218 ? 110.53700 118.86900 141.89200 1.000 127.93993 218 ILE A N 1
ATOM 1611 C CA . ILE A 1 218 ? 110.57200 119.87800 140.84200 1.000 127.17233 218 ILE A CA 1
ATOM 1612 C C . ILE A 1 218 ? 109.68700 121.03500 141.27900 1.000 129.86409 218 ILE A C 1
ATOM 1613 O O . ILE A 1 218 ? 108.47500 121.02800 141.04500 1.000 133.81741 218 ILE A O 1
ATOM 1618 N N . THR A 1 219 ? 110.29000 122.03400 141.91700 1.000 138.09820 219 THR A N 1
ATOM 1619 C CA . THR A 1 219 ? 109.52200 123.08700 142.56700 1.000 141.37242 219 THR A CA 1
ATOM 1620 C C . THR A 1 219 ? 108.81600 123.96200 141.54200 1.000 140.13581 219 THR A C 1
ATOM 1621 O O . THR A 1 219 ? 109.42400 124.41300 140.56800 1.000 139.65912 219 THR A O 1
ATOM 1625 N N . GLY A 1 220 ? 107.52300 124.19900 141.76500 1.000 153.60220 220 GLY A N 1
ATOM 1626 C CA . GLY A 1 220 ? 106.81300 125.17000 140.95100 1.000 151.37372 220 GLY A CA 1
ATOM 1627 C C . GLY A 1 220 ? 107.31300 126.58200 141.18000 1.000 153.99587 220 GLY A C 1
ATOM 1628 O O . GLY A 1 220 ? 107.45200 127.36300 140.23500 1.000 157.87313 220 GLY A O 1
ATOM 1629 N N . GLY A 1 221 ? 107.58100 126.93300 142.43300 1.000 168.18562 221 GLY A N 1
ATOM 1630 C CA . GLY A 1 221 ? 108.17000 128.21500 142.76000 1.000 169.03717 221 GLY A CA 1
ATOM 1631 C C . GLY A 1 221 ? 107.23200 129.39600 142.62900 1.000 168.87679 221 GLY A C 1
ATOM 1632 O O . GLY A 1 221 ? 106.26500 129.35500 141.86300 1.000 170.22392 221 GLY A O 1
ATOM 1633 N N . ILE A 1 222 ? 107.51200 130.45800 143.38000 1.000 158.56822 222 ILE A N 1
ATOM 1634 C CA . ILE A 1 222 ? 106.73200 131.68200 143.26900 1.000 156.64971 222 ILE A CA 1
ATOM 1635 C C . ILE A 1 222 ? 107.21300 132.48700 142.06700 1.000 158.80847 222 ILE A C 1
ATOM 1636 O O . ILE A 1 222 ? 108.30400 132.27300 141.53300 1.000 160.87119 222 ILE A O 1
ATOM 1641 N N . GLY A 1 223 ? 106.38300 133.43000 141.63400 1.000 165.03220 223 GLY A N 1
ATOM 1642 C CA . GLY A 1 223 ? 106.69900 134.19300 140.44400 1.000 163.89028 223 GLY A CA 1
ATOM 1643 C C . GLY A 1 223 ? 106.79300 135.68900 140.65400 1.000 164.67335 223 GLY A C 1
ATOM 1644 O O . GLY A 1 223 ? 105.79000 136.34900 140.93600 1.000 168.50787 223 GLY A O 1
ATOM 1645 N N . VAL A 1 224 ? 107.99500 136.23200 140.51500 1.000 142.58440 224 VAL A N 1
ATOM 1646 C CA . VAL A 1 224 ? 108.22700 137.67000 140.53200 1.000 142.50520 224 VAL A CA 1
ATOM 1647 C C . VAL A 1 224 ? 108.78400 138.03100 139.16300 1.000 141.65756 224 VAL A C 1
ATOM 1648 O O . VAL A 1 224 ? 109.97600 137.84700 138.89500 1.000 145.97991 224 VAL A O 1
ATOM 1652 N N . CYS A 1 225 ? 107.92700 138.54400 138.28900 1.000 130.94623 225 CYS A N 1
ATOM 1653 C CA . CYS A 1 225 ? 108.28900 138.81800 136.90800 1.000 131.53662 225 CYS A CA 1
ATOM 1654 C C . CYS A 1 225 ? 108.58100 140.30100 136.73400 1.000 137.11914 225 CYS A C 1
ATOM 1655 O O . CYS A 1 225 ? 107.73800 141.14500 137.05100 1.000 147.20428 225 CYS A O 1
ATOM 1658 N N . HIS A 1 226 ? 109.76800 140.61000 136.22500 1.000 118.94849 226 HIS A N 1
ATOM 1659 C CA . HIS A 1 226 ? 110.21100 141.98000 136.02100 1.000 117.51027 226 HIS A CA 1
ATOM 1660 C C . HIS A 1 226 ? 110.12700 142.34300 134.54700 1.000 122.88965 226 HIS A C 1
ATOM 1661 O O . HIS A 1 226 ? 110.43500 141.52400 133.67800 1.000 128.04699 226 HIS A O 1
ATOM 1668 N N . ILE A 1 227 ? 109.70600 143.57300 134.27200 1.000 111.69139 227 ILE A N 1
ATOM 1669 C CA . ILE A 1 227 ? 109.64200 144.10900 132.92000 1.000 102.52979 227 ILE A CA 1
ATOM 1670 C C . ILE A 1 227 ? 110.51400 145.35300 132.86700 1.000 109.93653 227 ILE A C 1
ATOM 1671 O O . ILE A 1 227 ? 110.34900 146.26600 133.68300 1.000 119.93368 227 ILE A O 1
ATOM 1676 N N . TYR A 1 228 ? 111.44000 145.38600 131.91600 1.000 117.58034 228 TYR A N 1
ATOM 1677 C CA . TYR A 1 228 ? 112.38000 146.48900 131.77400 1.000 110.66872 228 TYR A CA 1
ATOM 1678 C C . TYR A 1 228 ? 112.01800 147.32100 130.55300 1.000 122.38297 228 TYR A C 1
ATOM 1679 O O . TYR A 1 228 ? 111.83900 146.77900 129.45900 1.000 138.39176 228 TYR A O 1
ATOM 1688 N N . VAL A 1 229 ? 111.91900 148.63100 130.74000 1.000 109.60954 229 VAL A N 1
ATOM 1689 C CA . VAL A 1 229 ? 111.58600 149.55600 129.66400 1.000 105.27846 229 VAL A CA 1
ATOM 1690 C C . VAL A 1 229 ? 112.84800 150.33000 129.31100 1.000 115.88043 229 VAL A C 1
ATOM 1691 O O . VAL A 1 229 ? 113.38800 151.06800 130.14000 1.000 122.45943 229 VAL A O 1
ATOM 1695 N N . ASP A 1 230 ? 113.31400 150.16900 128.07800 1.000 150.37937 230 ASP A N 1
ATOM 1696 C CA . ASP A 1 230 ? 114.55200 150.79200 127.64100 1.000 150.46051 230 ASP A CA 1
ATOM 1697 C C . ASP A 1 230 ? 114.32600 152.26300 127.30000 1.000 154.70730 230 ASP A C 1
ATOM 1698 O O . ASP A 1 230 ? 113.19900 152.76300 127.28100 1.000 160.12648 230 ASP A O 1
ATOM 1703 N N . GLU A 1 231 ? 115.43200 152.96000 127.03100 1.000 175.53464 231 GLU A N 1
ATOM 1704 C CA . GLU A 1 231 ? 115.35400 154.38100 126.70900 1.000 179.35287 231 GLU A CA 1
ATOM 1705 C C . GLU A 1 231 ? 114.60700 154.61800 125.40300 1.000 179.85406 231 GLU A C 1
ATOM 1706 O O . GLU A 1 231 ? 113.78200 155.53300 125.30800 1.000 181.77261 231 GLU A O 1
ATOM 1712 N N . SER A 1 232 ? 114.88200 153.80900 124.38600 1.000 166.33712 232 SER A N 1
ATOM 1713 C CA . SER A 1 232 ? 114.25700 153.95600 123.07400 1.000 165.98499 232 SER A CA 1
ATOM 1714 C C . SER A 1 232 ? 113.16400 152.90300 122.94700 1.000 167.41199 232 SER A C 1
ATOM 1715 O O . SER A 1 232 ? 113.44800 151.71800 122.75900 1.000 168.41678 232 SER A O 1
ATOM 1718 N N . VAL A 1 233 ? 111.90800 153.33900 123.04400 1.000 158.59295 233 VAL A N 1
ATOM 1719 C CA . VAL A 1 233 ? 110.77200 152.43400 122.92900 1.000 157.68518 233 VAL A CA 1
ATOM 1720 C C . VAL A 1 233 ? 109.54100 153.26400 122.60700 1.000 162.27626 233 VAL A C 1
ATOM 1721 O O . VAL A 1 233 ? 109.47400 154.45200 122.92800 1.000 163.81433 233 VAL A O 1
ATOM 1725 N N . GLU A 1 234 ? 108.56800 152.63500 121.95300 1.000 168.27045 234 GLU A N 1
ATOM 1726 C CA . GLU A 1 234 ? 107.31900 153.30400 121.62100 1.000 166.33110 234 GLU A CA 1
ATOM 1727 C C . GLU A 1 234 ? 106.37300 153.25000 122.81300 1.000 167.78176 234 GLU A C 1
ATOM 1728 O O . GLU A 1 234 ? 106.08000 152.17000 123.33500 1.000 171.39497 234 GLU A O 1
ATOM 1734 N N . ILE A 1 235 ? 105.89800 154.42000 123.24300 1.000 152.03300 235 ILE A N 1
ATOM 1735 C CA . ILE A 1 235 ? 105.08800 154.49500 124.45500 1.000 153.42823 235 ILE A CA 1
ATOM 1736 C C . ILE A 1 235 ? 103.76800 153.75900 124.27300 1.000 154.82316 235 ILE A C 1
ATOM 1737 O O . ILE A 1 235 ? 103.32300 153.02300 125.16200 1.000 156.82812 235 ILE A O 1
ATOM 1742 N N . ALA A 1 236 ? 103.12000 153.94600 123.12100 1.000 158.22627 236 ALA A N 1
ATOM 1743 C CA . ALA A 1 236 ? 101.78200 153.39600 122.92600 1.000 161.06849 236 ALA A CA 1
ATOM 1744 C C . ALA A 1 236 ? 101.78500 151.87500 122.99900 1.000 159.34120 236 ALA A C 1
ATOM 1745 O O . ALA A 1 236 ? 100.90900 151.27600 123.63300 1.000 157.74437 236 ALA A O 1
ATOM 1747 N N . GLU A 1 237 ? 102.76000 151.23200 122.35900 1.000 159.08974 237 GLU A N 1
ATOM 1748 C CA . GLU A 1 237 ? 102.81700 149.77600 122.37500 1.000 160.62546 237 GLU A CA 1
ATOM 1749 C C . GLU A 1 237 ? 103.26300 149.23400 123.72600 1.000 161.43489 237 GLU A C 1
ATOM 1750 O O . GLU A 1 237 ? 102.72700 148.22000 124.19100 1.000 163.33187 237 GLU A O 1
ATOM 1756 N N . ALA A 1 238 ? 104.23900 149.88500 124.36000 1.000 143.83477 238 ALA A N 1
ATOM 1757 C CA . ALA A 1 238 ? 104.68800 149.44200 125.67200 1.000 140.57108 238 ALA A CA 1
ATOM 1758 C C . ALA A 1 238 ? 103.56700 149.51700 126.69700 1.000 143.52508 238 ALA A C 1
ATOM 1759 O O . ALA A 1 238 ? 103.43800 148.62200 127.54000 1.000 142.91296 238 ALA A O 1
ATOM 1761 N N . LEU A 1 239 ? 102.75200 150.57200 126.64400 1.000 147.29619 239 LEU A N 1
ATOM 1762 C CA . LEU A 1 239 ? 101.64200 150.68400 127.58200 1.000 145.68130 239 LEU A CA 1
ATOM 1763 C C . LEU A 1 239 ? 100.64500 149.54700 127.39700 1.000 148.92715 239 LEU A C 1
ATOM 1764 O O . LEU A 1 239 ? 100.17500 148.96600 128.38100 1.000 150.87685 239 LEU A O 1
ATOM 1769 N N . LYS A 1 240 ? 100.31600 149.21000 126.14800 1.000 142.96887 240 LYS A N 1
ATOM 1770 C CA . LYS A 1 240 ? 99.40100 148.09900 125.91100 1.000 141.33452 240 LYS A CA 1
ATOM 1771 C C . LYS A 1 240 ? 99.98900 146.77900 126.38100 1.000 140.98375 240 LYS A C 1
ATOM 1772 O O . LYS A 1 240 ? 99.27300 145.95600 126.96200 1.000 145.71348 240 LYS A O 1
ATOM 1778 N N . VAL A 1 241 ? 101.28300 146.55700 126.14100 1.000 125.57428 241 VAL A N 1
ATOM 1779 C CA . VAL A 1 241 ? 101.90900 145.31800 126.58900 1.000 124.38934 241 VAL A CA 1
ATOM 1780 C C . VAL A 1 241 ? 101.86800 145.21500 128.10800 1.000 128.44537 241 VAL A C 1
ATOM 1781 O O . VAL A 1 241 ? 101.53600 144.16100 128.66300 1.000 136.82514 241 VAL A O 1
ATOM 1785 N N . ILE A 1 242 ? 102.19100 146.30600 128.80400 1.000 115.40263 242 ILE A N 1
ATOM 1786 C CA . ILE A 1 242 ? 102.17100 146.28700 130.26300 1.000 115.79473 242 ILE A CA 1
ATOM 1787 C C . ILE A 1 242 ? 100.75600 146.06000 130.78000 1.000 121.04352 242 ILE A C 1
ATOM 1788 O O . ILE A 1 242 ? 100.54300 145.31000 131.74200 1.000 125.13845 242 ILE A O 1
ATOM 1793 N N . VAL A 1 243 ? 99.76900 146.70800 130.16000 1.000 129.88715 243 VAL A N 1
ATOM 1794 C CA . VAL A 1 243 ? 98.38300 146.53500 130.58300 1.000 126.71625 243 VAL A CA 1
ATOM 1795 C C . VAL A 1 243 ? 97.95200 145.08600 130.41400 1.000 128.63873 243 VAL A C 1
ATOM 1796 O O . VAL A 1 243 ? 97.32200 144.50300 131.30300 1.000 133.73384 243 VAL A O 1
ATOM 1800 N N . ASN A 1 244 ? 98.29100 144.47800 129.27600 1.000 125.50969 244 ASN A N 1
ATOM 1801 C CA . ASN A 1 244 ? 97.93700 143.07900 129.06500 1.000 123.63959 244 ASN A CA 1
ATOM 1802 C C . ASN A 1 244 ? 98.64200 142.17400 130.06300 1.000 121.19050 244 ASN A C 1
ATOM 1803 O O . ASN A 1 244 ? 98.05800 141.20100 130.55000 1.000 124.92100 244 ASN A O 1
ATOM 1808 N N . ALA A 1 245 ? 99.90300 142.47300 130.37600 1.000 121.26287 245 ALA A N 1
ATOM 1809 C CA . ALA A 1 245 ? 100.65100 141.65200 131.31700 1.000 124.15385 245 ALA A CA 1
ATOM 1810 C C . ALA A 1 245 ? 100.13300 141.75800 132.74200 1.000 127.61302 245 ALA A C 1
ATOM 1811 O O . ALA A 1 245 ? 100.20800 140.77200 133.48100 1.000 130.53718 245 ALA A O 1
ATOM 1813 N N . LYS A 1 246 ? 99.61500 142.91500 133.14700 1.000 137.41728 246 LYS A N 1
ATOM 1814 C CA . LYS A 1 246 ? 99.18700 143.12200 134.52500 1.000 133.82627 246 LYS A CA 1
ATOM 1815 C C . LYS A 1 246 ? 97.70100 142.88700 134.74300 1.000 133.16620 246 LYS A C 1
ATOM 1816 O O . LYS A 1 246 ? 97.32500 142.07100 135.58800 1.000 136.97279 246 LYS A O 1
ATOM 1822 N N . THR A 1 247 ? 96.84000 143.59000 134.00500 1.000 146.90006 247 THR A N 1
ATOM 1823 C CA . THR A 1 247 ? 95.41100 143.56500 134.30200 1.000 147.30838 247 THR A CA 1
ATOM 1824 C C . THR A 1 247 ? 94.80400 142.18700 134.06800 1.000 151.02462 247 THR A C 1
ATOM 1825 O O . THR A 1 247 ? 94.00500 141.71100 134.88200 1.000 153.42882 247 THR A O 1
ATOM 1829 N N . GLN A 1 248 ? 95.16200 141.53500 132.96700 1.000 158.19980 248 GLN A N 1
ATOM 1830 C CA . GLN A 1 248 ? 94.53300 140.27200 132.59400 1.000 157.83156 248 GLN A CA 1
ATOM 1831 C C . GLN A 1 248 ? 94.95300 139.17700 133.56700 1.000 159.20260 248 GLN A C 1
ATOM 1832 O O . GLN A 1 248 ? 96.12800 138.80300 133.61900 1.000 159.20066 248 GLN A O 1
ATOM 1838 N N . ARG A 1 249 ? 93.98800 138.65800 134.32900 1.000 166.00281 249 ARG A N 1
ATOM 1839 C CA . ARG A 1 249 ? 94.19600 137.58200 135.29200 1.000 165.48531 249 ARG A CA 1
ATOM 1840 C C . ARG A 1 249 ? 95.33500 137.90900 136.24800 1.000 163.51632 249 ARG A C 1
ATOM 1841 O O . ARG A 1 249 ? 96.40700 137.29700 136.16800 1.000 164.50872 249 ARG A O 1
ATOM 1849 N N . PRO A 1 250 ? 95.14700 138.86200 137.16500 1.000 158.54777 250 PRO A N 1
ATOM 1850 C CA . PRO A 1 250 ? 96.23900 139.23000 138.07800 1.000 161.44489 250 PRO A CA 1
ATOM 1851 C C . PRO A 1 250 ? 96.53700 138.18100 139.13300 1.000 165.08577 250 PRO A C 1
ATOM 1852 O O . PRO A 1 250 ? 97.52000 138.33800 139.86800 1.000 165.16113 250 PRO A O 1
ATOM 1856 N N . SER A 1 251 ? 95.73300 137.12800 139.23600 1.000 182.21633 251 SER A N 1
ATOM 1857 C CA . SER A 1 251 ? 95.90600 136.12000 140.27300 1.000 181.32870 251 SER A CA 1
ATOM 1858 C C . SER A 1 251 ? 96.86000 135.00400 139.87200 1.000 182.43827 251 SER A C 1
ATOM 1859 O O . SER A 1 251 ? 97.09700 134.09700 140.67500 1.000 182.70098 251 SER A O 1
ATOM 1862 N N . THR A 1 252 ? 97.41000 135.04300 138.66400 1.000 172.37261 252 THR A N 1
ATOM 1863 C CA . THR A 1 252 ? 98.32800 134.00500 138.21400 1.000 169.61298 252 THR A CA 1
ATOM 1864 C C . THR A 1 252 ? 99.71000 134.19400 138.82500 1.000 169.61334 252 THR A C 1
ATOM 1865 O O . THR A 1 252 ? 99.86200 134.87700 139.83600 1.000 169.12190 252 THR A O 1
ATOM 1869 N N . CYS A 1 253 ? 100.71600 133.58700 138.20800 1.000 181.41115 253 CYS A N 1
ATOM 1870 C CA . CYS A 1 253 ? 102.07500 133.68500 138.70500 1.000 180.27122 253 CYS A CA 1
ATOM 1871 C C . CYS A 1 253 ? 102.95900 134.38100 137.67700 1.000 179.87910 253 CYS A C 1
ATOM 1872 O O . CYS A 1 253 ? 103.97000 135.03100 138.04500 1.000 179.97166 253 CYS A O 1
ATOM 1875 N N . ASN A 1 254 ? 102.60100 134.25600 136.40400 1.000 151.17087 254 ASN A N 1
ATOM 1876 C CA . ASN A 1 254 ? 103.37000 134.87100 135.33100 1.000 148.04505 254 ASN A CA 1
ATOM 1877 C C . ASN A 1 254 ? 102.88000 136.28500 135.05500 1.000 148.93151 254 ASN A C 1
ATOM 1878 O O . ASN A 1 254 ? 102.76800 136.69600 133.90300 1.000 149.68057 254 ASN A O 1
ATOM 1883 N N . THR A 1 255 ? 102.58900 137.02300 136.12000 1.000 142.10986 255 THR A N 1
ATOM 1884 C CA . THR A 1 255 ? 102.12100 138.39800 136.02500 1.000 138.47565 255 THR A CA 1
ATOM 1885 C C . THR A 1 255 ? 103.21500 139.33400 136.51700 1.000 142.53452 255 THR A C 1
ATOM 1886 O O . THR A 1 255 ? 103.81800 139.08900 137.56600 1.000 147.14509 255 THR A O 1
ATOM 1890 N N . VAL A 1 256 ? 103.47300 140.39800 135.75300 1.000 134.58034 256 VAL A N 1
ATOM 1891 C CA . VAL A 1 256 ? 104.54500 141.32100 136.10000 1.000 133.82941 256 VAL A CA 1
ATOM 1892 C C . VAL A 1 256 ? 104.25900 141.97700 137.44300 1.000 132.45754 256 VAL A C 1
ATOM 1893 O O . VAL A 1 256 ? 103.14400 142.44200 137.71000 1.000 137.40954 256 VAL A O 1
ATOM 1897 N N . GLU A 1 257 ? 105.27400 142.00000 138.30900 1.000 133.75005 257 GLU A N 1
ATOM 1898 C CA . GLU A 1 257 ? 105.16500 142.61500 139.62200 1.000 133.65230 257 GLU A CA 1
ATOM 1899 C C . GLU A 1 257 ? 106.09700 143.79600 139.82800 1.000 138.61393 257 GLU A C 1
ATOM 1900 O O . GLU A 1 257 ? 105.92100 144.52900 140.80700 1.000 145.24197 257 GLU A O 1
ATOM 1906 N N . THR A 1 258 ? 107.07600 143.99900 138.95500 1.000 130.84730 258 THR A N 1
ATOM 1907 C CA . THR A 1 258 ? 108.01300 145.10400 139.07500 1.000 133.26539 258 THR A CA 1
ATOM 1908 C C . THR A 1 258 ? 108.26400 145.70200 137.70200 1.000 128.28868 258 THR A C 1
ATOM 1909 O O . THR A 1 258 ? 108.48400 144.97600 136.72900 1.000 128.79794 258 THR A O 1
ATOM 1913 N N . LEU A 1 259 ? 108.23200 147.02500 137.62900 1.000 111.46815 259 LEU A N 1
ATOM 1914 C CA . LEU A 1 259 ? 108.44600 147.75500 136.38700 1.000 103.31329 259 LEU A CA 1
ATOM 1915 C C . LEU A 1 259 ? 109.74900 148.53200 136.51100 1.000 115.21169 259 LEU A C 1
ATOM 1916 O O . LEU A 1 259 ? 109.83100 149.49500 137.28000 1.000 129.98403 259 LEU A O 1
ATOM 1921 N N . LEU A 1 260 ? 110.76300 148.11700 135.75800 1.000 116.48335 260 LEU A N 1
ATOM 1922 C CA . LEU A 1 260 ? 112.05600 148.79100 135.74000 1.000 115.77196 260 LEU A CA 1
ATOM 1923 C C . LEU A 1 260 ? 112.06100 149.77000 134.57300 1.000 120.98070 260 LEU A C 1
ATOM 1924 O O . LEU A 1 260 ? 112.05300 149.35800 133.41000 1.000 129.14829 260 LEU A O 1
ATOM 1929 N N . VAL A 1 261 ? 112.07700 151.06100 134.88400 1.000 125.16430 261 VAL A N 1
ATOM 1930 C CA . VAL A 1 261 ? 111.97800 152.11900 133.88700 1.000 124.42440 261 VAL A CA 1
ATOM 1931 C C . VAL A 1 261 ? 113.32600 152.81400 133.78000 1.000 129.46262 261 VAL A C 1
ATOM 1932 O O . VAL A 1 261 ? 113.90800 153.21100 134.79600 1.000 133.18046 261 VAL A O 1
ATOM 1936 N N . ASN A 1 262 ? 113.82000 152.95600 132.55300 1.000 143.64316 262 ASN A N 1
ATOM 1937 C CA . ASN A 1 262 ? 115.07800 153.65400 132.33400 1.000 145.22558 262 ASN A CA 1
ATOM 1938 C C . ASN A 1 262 ? 114.94300 155.12000 132.72200 1.000 148.52312 262 ASN A C 1
ATOM 1939 O O . ASN A 1 262 ? 113.90200 155.74400 132.50700 1.000 152.78111 262 ASN A O 1
ATOM 1944 N N . LYS A 1 263 ? 116.01100 155.67100 133.29900 1.000 147.78100 263 LYS A N 1
ATOM 1945 C CA . LYS A 1 263 ? 115.95700 157.03400 133.81100 1.000 149.64863 263 LYS A CA 1
ATOM 1946 C C . LYS A 1 263 ? 115.90300 158.07800 132.70400 1.000 151.46681 263 LYS A C 1
ATOM 1947 O O . LYS A 1 263 ? 115.42800 159.19200 132.94700 1.000 151.30731 263 LYS A O 1
ATOM 1953 N N . ASN A 1 264 ? 116.37200 157.75100 131.50000 1.000 156.12303 264 ASN A N 1
ATOM 1954 C CA . ASN A 1 264 ? 116.36500 158.72700 130.41700 1.000 155.73681 264 ASN A CA 1
ATOM 1955 C C . ASN A 1 264 ? 114.97300 158.93000 129.83300 1.000 158.07671 264 ASN A C 1
ATOM 1956 O O . ASN A 1 264 ? 114.67000 160.01700 129.33100 1.000 158.80269 264 ASN A O 1
ATOM 1961 N N . ILE A 1 265 ? 114.12100 157.90400 129.88600 1.000 161.90208 265 ILE A N 1
ATOM 1962 C CA . ILE A 1 265 ? 112.78600 157.96900 129.30600 1.000 161.34030 265 ILE A CA 1
ATOM 1963 C C . ILE A 1 265 ? 111.71800 158.24700 130.35500 1.000 163.20625 265 ILE A C 1
ATOM 1964 O O . ILE A 1 265 ? 110.60000 158.64900 130.00500 1.000 163.70038 265 ILE A O 1
ATOM 1969 N N . ALA A 1 266 ? 112.05300 158.10400 131.63900 1.000 168.37051 266 ALA A N 1
ATOM 1970 C CA . ALA A 1 266 ? 111.05500 158.17900 132.70200 1.000 169.13488 266 ALA A CA 1
ATOM 1971 C C . ALA A 1 266 ? 110.25800 159.47600 132.66600 1.000 170.38728 266 ALA A C 1
ATOM 1972 O O . ALA A 1 266 ? 109.04400 159.45600 132.89800 1.000 171.94910 266 ALA A O 1
ATOM 1974 N N . ASP A 1 267 ? 110.91200 160.60200 132.36600 1.000 181.97017 267 ASP A N 1
ATOM 1975 C CA . ASP A 1 267 ? 110.23100 161.89400 132.40600 1.000 183.13656 267 ASP A CA 1
ATOM 1976 C C . ASP A 1 267 ? 109.01700 161.92800 131.48400 1.000 181.47686 267 ASP A C 1
ATOM 1977 O O . ASP A 1 267 ? 108.01400 162.58100 131.79400 1.000 181.29255 267 ASP A O 1
ATOM 1982 N N . SER A 1 268 ? 109.08700 161.23700 130.34900 1.000 169.17967 268 SER A N 1
ATOM 1983 C CA . SER A 1 268 ? 107.96600 161.16500 129.42300 1.000 170.38890 268 SER A CA 1
ATOM 1984 C C . SER A 1 268 ? 107.10900 159.92400 129.61400 1.000 172.24474 268 SER A C 1
ATOM 1985 O O . SER A 1 268 ? 105.90400 159.97100 129.34900 1.000 171.86107 268 SER A O 1
ATOM 1988 N N . PHE A 1 269 ? 107.70000 158.81600 130.06300 1.000 164.42377 269 PHE A N 1
ATOM 1989 C CA . PHE A 1 269 ? 106.94300 157.57700 130.19500 1.000 163.69159 269 PHE A CA 1
ATOM 1990 C C . PHE A 1 269 ? 106.00800 157.61100 131.39600 1.000 163.93847 269 PHE A C 1
ATOM 1991 O O . PHE A 1 269 ? 104.85600 157.17200 131.30400 1.000 165.40232 269 PHE A O 1
ATOM 1999 N N . LEU A 1 270 ? 106.48500 158.12300 132.53100 1.000 163.74622 270 LEU A N 1
ATOM 2000 C CA . LEU A 1 270 ? 105.70800 158.04500 133.76600 1.000 161.87947 270 LEU A CA 1
ATOM 2001 C C . LEU A 1 270 ? 104.36400 158.76100 133.69100 1.000 163.15366 270 LEU A C 1
ATOM 2002 O O . LEU A 1 270 ? 103.36600 158.19100 134.16500 1.000 164.17298 270 LEU A O 1
ATOM 2007 N N . PRO A 1 271 ? 104.25400 159.98700 133.16200 1.000 160.57485 271 PRO A N 1
ATOM 2008 C CA . PRO A 1 271 ? 102.92100 160.61500 133.09700 1.000 162.63677 271 PRO A CA 1
ATOM 2009 C C . PRO A 1 271 ? 101.90600 159.81400 132.30000 1.000 163.55653 271 PRO A C 1
ATOM 2010 O O . PRO A 1 271 ? 100.73600 159.74200 132.69500 1.000 162.96528 271 PRO A O 1
ATOM 2014 N N . ALA A 1 272 ? 102.31800 159.20400 131.18700 1.000 163.65914 272 ALA A N 1
ATOM 2015 C CA . ALA A 1 272 ? 101.38700 158.39000 130.41200 1.000 163.17528 272 ALA A CA 1
ATOM 2016 C C . ALA A 1 272 ? 101.05000 157.09800 131.14200 1.000 162.55208 272 ALA A C 1
ATOM 2017 O O . ALA A 1 272 ? 99.90300 156.63100 131.10100 1.000 161.86427 272 ALA A O 1
ATOM 2019 N N . LEU A 1 273 ? 102.04100 156.50300 131.80800 1.000 162.49141 273 LEU A N 1
ATOM 2020 C CA . LEU A 1 273 ? 101.79500 155.28700 132.57200 1.000 161.85803 273 LEU A CA 1
ATOM 2021 C C . LEU A 1 273 ? 100.78600 155.53400 133.68200 1.000 163.19987 273 LEU A C 1
ATOM 2022 O O . LEU A 1 273 ? 99.90000 154.70700 133.91700 1.000 166.65608 273 LEU A O 1
ATOM 2027 N N . SER A 1 274 ? 100.91000 156.66400 134.38100 1.000 171.83247 274 SER A N 1
ATOM 2028 C CA . SER A 1 274 ? 99.95800 156.98400 135.43800 1.000 175.41876 274 SER A CA 1
ATOM 2029 C C . SER A 1 274 ? 98.55100 157.14500 134.88100 1.000 175.02349 274 SER A C 1
ATOM 2030 O O . SER A 1 274 ? 97.58000 156.65900 135.47300 1.000 174.79136 274 SER A O 1
ATOM 2033 N N . LYS A 1 275 ? 98.42100 157.82700 133.74100 1.000 169.67538 275 LYS A N 1
ATOM 2034 C CA . LYS A 1 275 ? 97.10700 158.01500 133.13900 1.000 170.90938 275 LYS A CA 1
ATOM 2035 C C . LYS A 1 275 ? 96.48500 156.68300 132.74800 1.000 171.57816 275 LYS A C 1
ATOM 2036 O O . LYS A 1 275 ? 95.29600 156.44800 132.99200 1.000 172.08720 275 LYS A O 1
ATOM 2042 N N . GLN A 1 276 ? 97.27200 155.79700 132.13600 1.000 173.59569 276 GLN A N 1
ATOM 2043 C CA . GLN A 1 276 ? 96.74600 154.48700 131.76400 1.000 173.66829 276 GLN A CA 1
ATOM 2044 C C . GLN A 1 276 ? 96.38400 153.66300 132.99300 1.000 174.76435 276 GLN A C 1
ATOM 2045 O O . GLN A 1 276 ? 95.34300 152.99200 133.01900 1.000 177.48836 276 GLN A O 1
ATOM 2051 N N . MET A 1 277 ? 97.22500 153.70800 134.02600 1.000 182.55996 277 MET A N 1
ATOM 2052 C CA . MET A 1 277 ? 97.02100 152.86800 135.19400 1.000 184.03216 277 MET A CA 1
ATOM 2053 C C . MET A 1 277 ? 95.84500 153.33900 136.03500 1.000 184.61815 277 MET A C 1
ATOM 2054 O O . MET A 1 277 ? 95.19700 152.51500 136.68900 1.000 183.77605 277 MET A O 1
ATOM 2059 N N . ALA A 1 278 ? 95.56000 154.64400 136.03500 1.000 183.75258 278 ALA A N 1
ATOM 2060 C CA . ALA A 1 278 ? 94.36100 155.13600 136.70400 1.000 183.16042 278 ALA A CA 1
ATOM 2061 C C . ALA A 1 278 ? 93.10700 154.56400 136.06000 1.000 182.13243 278 ALA A C 1
ATOM 2062 O O . ALA A 1 278 ? 92.16200 154.17700 136.75600 1.000 180.15966 278 ALA A O 1
ATOM 2064 N N . GLU A 1 279 ? 93.08100 154.50500 134.72700 1.000 192.22893 279 GLU A N 1
ATOM 2065 C CA . GLU A 1 279 ? 91.99300 153.81700 134.04300 1.000 191.29118 279 GLU A CA 1
ATOM 2066 C C . GLU A 1 279 ? 91.97000 152.34200 134.41300 1.000 190.83919 279 GLU A C 1
ATOM 2067 O O . GLU A 1 279 ? 90.89900 151.76300 134.62800 1.000 189.43699 279 GLU A O 1
ATOM 2073 N N . SER A 1 280 ? 93.14400 151.71700 134.49200 1.000 186.47704 280 SER A N 1
ATOM 2074 C CA . SER A 1 280 ? 93.22400 150.32400 134.90800 1.000 184.31778 280 SER A CA 1
ATOM 2075 C C . SER A 1 280 ? 92.94800 150.13000 136.39300 1.000 184.42003 280 SER A C 1
ATOM 2076 O O . SER A 1 280 ? 92.68900 148.99800 136.81300 1.000 184.20896 280 SER A O 1
ATOM 2079 N N . GLY A 1 281 ? 92.99000 151.19500 137.19100 1.000 182.51924 281 GLY A N 1
ATOM 2080 C CA . GLY A 1 281 ? 92.70800 151.07300 138.60800 1.000 183.05915 281 GLY A CA 1
ATOM 2081 C C . GLY A 1 281 ? 93.71800 150.27400 139.39600 1.000 183.74014 281 GLY A C 1
ATOM 2082 O O . GLY A 1 281 ? 93.33000 149.50400 140.27700 1.000 182.51435 281 GLY A O 1
ATOM 2083 N N . VAL A 1 282 ? 95.00300 150.42600 139.10000 1.000 174.14244 282 VAL A N 1
ATOM 2084 C CA . VAL A 1 282 ? 96.04400 149.66800 139.78500 1.000 171.37264 282 VAL A CA 1
ATOM 2085 C C . VAL A 1 282 ? 96.87800 150.61200 140.63900 1.000 171.44345 282 VAL A C 1
ATOM 2086 O O . VAL A 1 282 ? 97.37600 151.63400 140.15200 1.000 173.82209 282 VAL A O 1
ATOM 2090 N N . THR A 1 283 ? 97.04100 150.26800 141.91300 1.000 165.13949 283 THR A N 1
ATOM 2091 C CA . THR A 1 283 ? 97.85000 151.06900 142.82100 1.000 167.06964 283 THR A CA 1
ATOM 2092 C C . THR A 1 283 ? 99.32700 150.91100 142.48300 1.000 165.28989 283 THR A C 1
ATOM 2093 O O . THR A 1 283 ? 99.81600 149.79000 142.31200 1.000 164.31868 283 THR A O 1
ATOM 2097 N N . LEU A 1 284 ? 100.03500 152.03200 142.39000 1.000 154.88861 284 LEU A N 1
ATOM 2098 C CA . LEU A 1 284 ? 101.45600 152.03800 142.07100 1.000 155.56899 284 LEU A CA 1
ATOM 2099 C C . LEU A 1 284 ? 102.26000 152.21400 143.35200 1.000 156.76310 284 LEU A C 1
ATOM 2100 O O . LEU A 1 284 ? 102.11800 153.22600 144.04500 1.000 159.24747 284 LEU A O 1
ATOM 2105 N N . HIS A 1 285 ? 103.10700 151.23300 143.65800 1.000 158.51782 285 HIS A N 1
ATOM 2106 C CA . HIS A 1 285 ? 104.01000 151.31100 144.80400 1.000 158.52317 285 HIS A CA 1
ATOM 2107 C C . HIS A 1 285 ? 105.34900 151.83500 144.29500 1.000 160.08284 285 HIS A C 1
ATOM 2108 O O . HIS A 1 285 ? 106.32700 151.10400 144.15200 1.000 161.54590 285 HIS A O 1
ATOM 2115 N N . ALA A 1 286 ? 105.37700 153.13300 144.01600 1.000 168.03715 286 ALA A N 1
ATOM 2116 C CA . ALA A 1 286 ? 106.52600 153.74000 143.36900 1.000 169.34538 286 ALA A CA 1
ATOM 2117 C C . ALA A 1 286 ? 107.70800 153.85000 144.32500 1.000 169.83918 286 ALA A C 1
ATOM 2118 O O . ALA A 1 286 ? 107.56500 153.81000 145.55000 1.000 169.03070 286 ALA A O 1
ATOM 2120 N N . ASP A 1 287 ? 108.89300 153.98700 143.73900 1.000 186.50577 287 ASP A N 1
ATOM 2121 C CA . ASP A 1 287 ? 110.10300 154.26000 144.49300 1.000 185.52413 287 ASP A CA 1
ATOM 2122 C C . ASP A 1 287 ? 110.16300 155.74300 144.85100 1.000 187.75445 287 ASP A C 1
ATOM 2123 O O . ASP A 1 287 ? 109.32000 156.54500 144.44200 1.000 188.74097 287 ASP A O 1
ATOM 2128 N N . ALA A 1 288 ? 111.17800 156.11400 145.63400 1.000 191.30299 288 ALA A N 1
ATOM 2129 C CA . ALA A 1 288 ? 111.33700 157.51100 146.02300 1.000 191.01651 288 ALA A CA 1
ATOM 2130 C C . ALA A 1 288 ? 111.62200 158.39500 144.81600 1.000 191.71695 288 ALA A C 1
ATOM 2131 O O . ALA A 1 288 ? 111.09100 159.50700 144.71300 1.000 192.37515 288 ALA A O 1
ATOM 2133 N N . ALA A 1 289 ? 112.46100 157.92000 143.89200 1.000 179.99552 289 ALA A N 1
ATOM 2134 C CA . ALA A 1 289 ? 112.81900 158.72900 142.73200 1.000 179.97304 289 ALA A CA 1
ATOM 2135 C C . ALA A 1 289 ? 111.61000 159.00500 141.84700 1.000 179.69112 289 ALA A C 1
ATOM 2136 O O . ALA A 1 289 ? 111.42100 160.13400 141.38000 1.000 177.98047 289 ALA A O 1
ATOM 2138 N N . ALA A 1 290 ? 110.78100 157.9930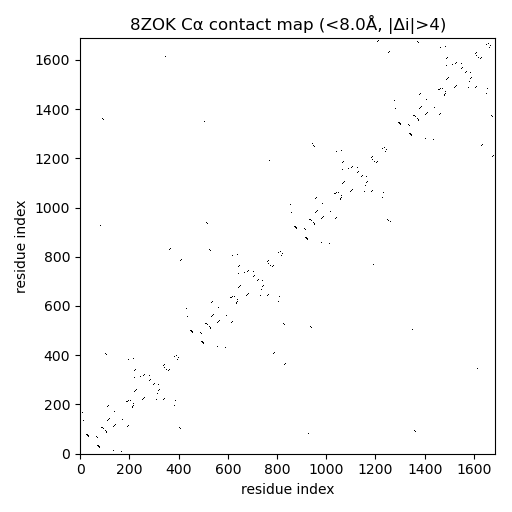0 141.60800 1.000 176.81734 290 ALA A N 1
ATOM 2139 C CA . ALA A 1 290 ? 109.60200 158.14200 140.76700 1.000 176.05203 290 ALA A CA 1
ATOM 2140 C C . ALA A 1 290 ? 108.41000 158.71800 141.51600 1.000 177.69011 290 ALA A C 1
ATOM 2141 O O . ALA A 1 290 ? 107.37200 158.97400 140.89600 1.000 177.47140 290 ALA A O 1
ATOM 2143 N N . LEU A 1 291 ? 108.53400 158.91500 142.83100 1.000 184.29638 291 LEU A N 1
ATOM 2144 C CA . LEU A 1 291 ? 107.42200 159.44500 143.61100 1.000 184.82869 291 LEU A CA 1
ATOM 2145 C C . LEU A 1 291 ? 107.04600 160.84800 143.15600 1.000 186.29909 291 LEU A C 1
ATOM 2146 O O . LEU A 1 291 ? 105.86000 161.17200 143.03500 1.000 186.31187 291 LEU A O 1
ATOM 2151 N N . ALA A 1 292 ? 108.04500 161.69500 142.89600 1.000 184.18427 292 ALA A N 1
ATOM 2152 C CA . ALA A 1 292 ? 107.76300 163.05900 142.46500 1.000 184.17931 292 ALA A CA 1
ATOM 2153 C C . ALA A 1 292 ? 107.02500 163.07900 141.13300 1.000 184.62301 292 ALA A C 1
ATOM 2154 O O . ALA A 1 292 ? 106.07700 163.85300 140.95400 1.000 183.18860 292 ALA A O 1
ATOM 2156 N N . GLN A 1 293 ? 107.44300 162.23700 140.18700 1.000 183.34752 293 GLN A N 1
ATOM 2157 C CA . GLN A 1 293 ? 106.78200 162.20500 138.88800 1.000 181.32410 293 GLN A CA 1
ATOM 2158 C C . GLN A 1 293 ? 105.37500 161.63100 138.99200 1.000 183.19114 293 GLN A C 1
ATOM 2159 O O . GLN A 1 293 ? 104.44600 162.13600 138.35100 1.000 184.00040 293 GLN A O 1
ATOM 2165 N N . LEU A 1 294 ? 105.19300 160.58100 139.79200 1.000 184.16585 294 LEU A N 1
ATOM 2166 C CA . LEU A 1 294 ? 103.90400 159.90400 139.84700 1.000 183.13153 294 LEU A CA 1
ATOM 2167 C C . LEU A 1 294 ? 102.92000 160.54900 140.81200 1.000 185.18920 294 LEU A C 1
ATOM 2168 O O . LEU A 1 294 ? 101.75000 160.15300 140.82600 1.000 185.05340 294 LEU A O 1
ATOM 2173 N N . GLN A 1 295 ? 103.35600 161.51900 141.61800 1.000 194.93711 295 GLN A N 1
ATOM 2174 C CA . GLN A 1 295 ? 102.43800 162.15400 142.55700 1.000 194.74463 295 GLN A CA 1
ATOM 2175 C C . GLN A 1 295 ? 101.33700 162.91800 141.83200 1.000 195.49926 295 GLN A C 1
ATOM 2176 O O . GLN A 1 295 ? 100.17200 162.87700 142.24300 1.000 195.56807 295 GLN A O 1
ATOM 2182 N N . ALA A 1 296 ? 101.68400 163.62000 140.75200 1.000 195.32210 296 ALA A N 1
ATOM 2183 C CA . ALA A 1 296 ? 100.69200 164.40000 140.02300 1.000 195.39152 296 ALA A CA 1
ATOM 2184 C C . ALA A 1 296 ? 99.74200 163.52800 139.21400 1.000 196.88308 296 ALA A C 1
ATOM 2185 O O . ALA A 1 296 ? 98.67400 164.00500 138.81400 1.000 195.53086 296 ALA A O 1
ATOM 2187 N N . GLY A 1 297 ? 100.10000 162.27200 138.96300 1.000 194.76618 297 GLY A N 1
ATOM 2188 C CA . GLY A 1 297 ? 99.27700 161.38900 138.17300 1.000 192.48277 297 GLY A CA 1
ATOM 2189 C C . GLY A 1 297 ? 97.96600 161.04400 138.84800 1.000 193.55633 297 GLY A C 1
ATOM 2190 O O . GLY A 1 297 ? 97.87600 160.95400 140.07700 1.000 192.92226 297 GLY A O 1
ATOM 2191 N N . PRO A 1 298 ? 96.91500 160.85400 138.04900 1.000 186.85851 298 PRO A N 1
ATOM 2192 C CA . PRO A 1 298 ? 95.61900 160.46300 138.62600 1.000 185.28747 298 PRO A CA 1
ATOM 2193 C C . PRO A 1 298 ? 95.65700 159.13100 139.35200 1.000 185.48801 298 PRO A C 1
ATOM 2194 O O . PRO A 1 298 ? 94.90300 158.94000 140.31400 1.000 184.77159 298 PRO A O 1
ATOM 2198 N N . ALA A 1 299 ? 96.50500 158.20400 138.91700 1.000 186.03927 299 ALA A N 1
ATOM 2199 C CA . ALA A 1 299 ? 96.56700 156.89200 139.54500 1.000 184.08019 299 ALA A CA 1
ATOM 2200 C C . ALA A 1 299 ? 97.09400 156.99900 140.97000 1.000 186.17779 299 ALA A C 1
ATOM 2201 O O . ALA A 1 299 ? 97.99700 157.78900 141.25900 1.000 186.29867 299 ALA A O 1
ATOM 2203 N N . LYS A 1 300 ? 96.51700 156.20000 141.86300 1.000 183.67030 300 LYS A N 1
ATOM 2204 C CA . LYS A 1 300 ? 96.95200 156.18700 143.25200 1.000 184.39899 300 LYS A CA 1
ATOM 2205 C C . LYS A 1 300 ? 98.38600 155.68200 143.34700 1.000 182.64848 300 LYS A C 1
ATOM 2206 O O . LYS A 1 300 ? 98.73700 154.66200 142.74800 1.000 181.66231 300 LYS A O 1
ATOM 2212 N N . VAL A 1 301 ? 99.21400 156.39600 144.10400 1.000 176.92052 301 VAL A N 1
ATOM 2213 C CA . VAL A 1 301 ? 100.62900 156.07700 144.23800 1.000 177.45197 301 VAL A CA 1
ATOM 2214 C C . VAL A 1 301 ? 101.01100 156.15200 145.70900 1.000 176.60765 301 VAL A C 1
ATOM 2215 O O . VAL A 1 301 ? 100.62500 157.09400 146.40900 1.000 177.11678 301 VAL A O 1
ATOM 2219 N N . VAL A 1 302 ? 101.75600 155.15100 146.18000 1.000 168.42676 302 VAL A N 1
ATOM 2220 C CA . VAL A 1 302 ? 102.24000 155.10800 147.55200 1.000 168.65721 302 VAL A CA 1
ATOM 2221 C C . VAL A 1 302 ? 103.70900 154.71600 147.54000 1.000 169.00076 302 VAL A C 1
ATOM 2222 O O . VAL A 1 302 ? 104.21600 154.13400 146.57800 1.000 168.42679 302 VAL A O 1
ATOM 2226 N N . ALA A 1 303 ? 104.39300 155.04600 148.63100 1.000 175.52281 303 ALA A N 1
ATOM 2227 C CA . ALA A 1 303 ? 105.79500 154.68600 148.77100 1.000 174.65439 303 ALA A CA 1
ATOM 2228 C C . ALA A 1 303 ? 105.95000 153.17500 148.88700 1.000 177.27411 303 ALA A C 1
ATOM 2229 O O . ALA A 1 303 ? 105.09900 152.48000 149.44700 1.000 178.65098 303 ALA A O 1
ATOM 2231 N N . VAL A 1 304 ? 107.05000 152.66900 148.34700 1.000 179.52848 304 VAL A N 1
ATOM 2232 C CA . VAL A 1 304 ? 107.32500 151.23900 148.32600 1.000 178.81097 304 VAL A CA 1
ATOM 2233 C C . VAL A 1 304 ? 108.20300 150.88900 149.51800 1.000 178.41188 304 VAL A C 1
ATOM 2234 O O . VAL A 1 304 ? 108.91000 151.74000 150.07100 1.000 178.79896 304 VAL A O 1
ATOM 2238 N N . LYS A 1 305 ? 108.15100 149.62600 149.92600 1.000 187.43780 305 LYS A N 1
ATOM 2239 C CA . LYS A 1 305 ? 108.95800 149.11300 151.02000 1.000 187.65251 305 LYS A CA 1
ATOM 2240 C C . LYS A 1 305 ? 110.01200 148.15400 150.48400 1.000 190.16071 305 LYS A C 1
ATOM 2241 O O . LYS A 1 305 ? 109.88100 147.59700 149.39100 1.000 191.84144 305 LYS A O 1
ATOM 2247 N N . ALA A 1 306 ? 111.07000 147.96800 151.27700 1.000 191.86118 306 ALA A N 1
ATOM 2248 C CA . ALA A 1 306 ? 112.18800 147.13900 150.83800 1.000 192.39338 306 ALA A CA 1
ATOM 2249 C C . ALA A 1 306 ? 111.75900 145.69500 150.61300 1.000 193.48155 306 ALA A C 1
ATOM 2250 O O . ALA A 1 306 ? 112.15500 145.06900 149.62300 1.000 193.28605 306 ALA A O 1
ATOM 2252 N N . GLU A 1 307 ? 110.94800 145.14800 151.51700 1.000 204.52835 307 GLU A N 1
ATOM 2253 C CA . GLU A 1 307 ? 110.51500 143.76300 151.40100 1.000 204.96891 307 GLU A CA 1
ATOM 2254 C C . GLU A 1 307 ? 109.45000 143.55900 150.33200 1.000 202.88213 307 GLU A C 1
ATOM 2255 O O . GLU A 1 307 ? 109.15700 142.40900 149.98700 1.000 201.82165 307 GLU A O 1
ATOM 2261 N N . GLU A 1 308 ? 108.86900 144.63500 149.80100 1.000 188.68474 308 GLU A N 1
ATOM 2262 C CA . GLU A 1 308 ? 107.81300 144.49400 148.80800 1.000 188.22538 308 GLU A CA 1
ATOM 2263 C C . GLU A 1 308 ? 108.33900 144.03200 147.45700 1.000 187.38704 308 GLU A C 1
ATOM 2264 O O . GLU A 1 308 ? 107.55600 143.55000 146.63400 1.000 186.95769 308 GLU A O 1
ATOM 2270 N N . TYR A 1 309 ? 109.64100 144.17000 147.20800 1.000 178.61179 309 TYR A N 1
ATOM 2271 C CA . TYR A 1 309 ? 110.20100 143.78700 145.91900 1.000 179.07012 309 TYR A CA 1
ATOM 2272 C C . TYR A 1 309 ? 110.28900 142.27900 145.73200 1.000 178.74954 309 TYR A C 1
ATOM 2273 O O . TYR A 1 309 ? 110.42900 141.82100 144.59400 1.000 181.43069 309 TYR A O 1
ATOM 2282 N N . ASP A 1 310 ? 110.20900 141.50000 146.81000 1.000 178.11991 310 ASP A N 1
ATOM 2283 C CA . ASP A 1 310 ? 110.50900 140.07500 146.76400 1.000 180.11903 310 ASP A CA 1
ATOM 2284 C C . ASP A 1 310 ? 109.28400 139.20300 147.02000 1.000 179.59398 310 ASP A C 1
ATOM 2285 O O . ASP A 1 310 ? 109.40800 138.09100 147.53700 1.000 181.01963 310 ASP A O 1
ATOM 2290 N N . ASP A 1 311 ? 108.09600 139.68400 146.66500 1.000 183.03592 311 ASP A N 1
ATOM 2291 C CA . ASP A 1 311 ? 106.89400 138.87600 146.80700 1.000 183.77596 311 ASP A CA 1
ATOM 2292 C C . ASP A 1 311 ? 105.86000 139.32700 145.78800 1.000 185.34348 311 ASP A C 1
ATOM 2293 O O . ASP A 1 311 ? 105.90900 140.44600 145.27500 1.000 186.16983 311 ASP A O 1
ATOM 2298 N N . GLU A 1 312 ? 104.91800 138.43400 145.50300 1.000 181.07457 312 GLU A N 1
ATOM 2299 C CA . GLU A 1 312 ? 103.85300 138.71500 144.55300 1.000 180.98513 312 GLU A CA 1
ATOM 2300 C C . GLU A 1 312 ? 102.70800 139.44200 145.24200 1.000 181.75861 312 GLU A C 1
ATOM 2301 O O . GLU A 1 312 ? 102.33000 139.10600 146.36700 1.000 180.88357 312 GLU A O 1
ATOM 2307 N N . PHE A 1 313 ? 102.16000 140.44500 144.55700 1.000 166.51394 313 PHE A N 1
ATOM 2308 C CA . PHE A 1 313 ? 100.98800 141.13700 145.07800 1.000 164.68021 313 PHE A CA 1
ATOM 2309 C C . PHE A 1 313 ? 99.72300 140.31300 144.88500 1.000 164.67993 313 PHE A C 1
ATOM 2310 O O . PHE A 1 313 ? 98.82600 140.34400 145.73500 1.000 163.51669 313 PHE A O 1
ATOM 2318 N N . LEU A 1 314 ? 99.63600 139.57700 143.77500 1.000 170.01292 314 LEU A N 1
ATOM 2319 C CA . LEU A 1 314 ? 98.46600 138.76400 143.44500 1.000 170.42701 314 LEU A CA 1
ATOM 2320 C C . LEU A 1 314 ? 97.19200 139.60100 143.40900 1.000 171.75538 314 LEU A C 1
ATOM 2321 O O . LEU A 1 314 ? 96.10900 139.12200 143.75200 1.000 172.39127 314 LEU A O 1
ATOM 2326 N N . SER A 1 315 ? 97.31600 140.85500 142.99400 1.000 169.82217 315 SER A N 1
ATOM 2327 C CA . SER A 1 315 ? 96.18900 141.77400 142.92000 1.000 169.07234 315 SER A CA 1
ATOM 2328 C C . SER A 1 315 ? 96.55500 142.88500 141.94400 1.000 168.57133 315 SER A C 1
ATOM 2329 O O . SER A 1 315 ? 97.52500 142.77500 141.18800 1.000 170.02529 315 SER A O 1
ATOM 2332 N N . LEU A 1 316 ? 95.77500 143.96400 141.95900 1.000 160.04012 316 LEU A N 1
ATOM 2333 C CA . LEU A 1 316 ? 96.02300 145.10400 141.07900 1.000 160.12410 316 LEU A CA 1
ATOM 2334 C C . LEU A 1 316 ? 97.01900 146.05500 141.74400 1.000 162.24037 316 LEU A C 1
ATOM 2335 O O . LEU A 1 316 ? 96.69200 147.15900 142.18100 1.000 163.32494 316 LEU A O 1
ATOM 2340 N N . ASP A 1 317 ? 98.26500 145.59400 141.81700 1.000 162.96761 317 ASP A N 1
ATOM 2341 C CA . ASP A 1 317 ? 99.35700 146.38000 142.36800 1.000 162.78559 317 ASP A CA 1
ATOM 2342 C C . ASP A 1 317 ? 100.58900 146.23100 141.48800 1.000 160.33929 317 ASP A C 1
ATOM 2343 O O . ASP A 1 317 ? 100.74600 145.23400 140.77900 1.000 161.94868 317 ASP A O 1
ATOM 2348 N N . LEU A 1 318 ? 101.46200 147.23300 141.53900 1.000 135.98254 318 LEU A N 1
ATOM 2349 C CA . LEU A 1 318 ? 102.66000 147.25000 140.71500 1.000 136.11354 318 LEU A CA 1
ATOM 2350 C C . LEU A 1 318 ? 103.75700 148.03300 141.41900 1.000 138.62554 318 LEU A C 1
ATOM 2351 O O . LEU A 1 318 ? 103.48600 148.96300 142.18300 1.000 140.82142 318 LEU A O 1
ATOM 2356 N N . ASN A 1 319 ? 104.99900 147.64600 141.15300 1.000 143.80321 319 ASN A N 1
ATOM 2357 C CA . ASN A 1 319 ? 106.17100 148.31300 141.70200 1.000 140.02934 319 ASN A CA 1
ATOM 2358 C C . ASN A 1 319 ? 106.88000 149.07400 140.59200 1.000 142.01306 319 ASN A C 1
ATOM 2359 O O . ASN A 1 319 ? 107.13500 148.51900 139.51900 1.000 148.20995 319 ASN A O 1
ATOM 2364 N N . VAL A 1 320 ? 107.20100 150.33600 140.85100 1.000 123.79549 320 VAL A N 1
ATOM 2365 C CA . VAL A 1 320 ? 107.87700 151.19000 139.88300 1.000 121.17543 320 VAL A CA 1
ATOM 2366 C C . VAL A 1 320 ? 109.23300 151.57000 140.45300 1.000 122.37265 320 VAL A C 1
ATOM 2367 O O . VAL A 1 320 ? 109.31800 152.14300 141.54600 1.000 132.42820 320 VAL A O 1
ATOM 2371 N N . LYS A 1 321 ? 110.29100 151.25500 139.71500 1.000 129.71821 321 LYS A N 1
ATOM 2372 C CA . LYS A 1 321 ? 111.65200 151.57100 140.11500 1.000 130.81079 321 LYS A CA 1
ATOM 2373 C C . LYS A 1 321 ? 112.38800 152.19400 138.94000 1.000 138.79473 321 LYS A C 1
ATOM 2374 O O . LYS A 1 321 ? 112.20600 151.77900 137.79200 1.000 141.51816 321 LYS A O 1
ATOM 2380 N N . ILE A 1 322 ? 113.21900 153.18900 139.23000 1.000 145.35025 322 ILE A N 1
ATOM 2381 C CA . ILE A 1 322 ? 113.97700 153.90600 138.21400 1.000 143.26365 322 ILE A CA 1
ATOM 2382 C C . ILE A 1 322 ? 115.41500 153.41200 138.25800 1.000 143.07518 322 ILE A C 1
ATOM 2383 O O . ILE A 1 322 ? 116.06800 153.47100 139.30600 1.000 143.83413 322 ILE A O 1
ATOM 2388 N N . VAL A 1 323 ? 115.91000 152.92800 137.12600 1.000 149.76302 323 VAL A N 1
ATOM 2389 C CA . VAL A 1 323 ? 117.25800 152.39900 137.03700 1.000 149.59933 323 VAL A CA 1
ATOM 2390 C C . VAL A 1 323 ? 118.08600 153.29600 136.12900 1.000 152.89754 323 VAL A C 1
ATOM 2391 O O . VAL A 1 323 ? 117.56400 154.09100 135.34400 1.000 155.00079 323 VAL A O 1
ATOM 2395 N N . SER A 1 324 ? 119.40700 153.16200 136.23600 1.000 154.87899 324 SER A N 1
ATOM 2396 C CA . SER A 1 324 ? 120.31100 154.01600 135.47400 1.000 155.07330 324 SER A CA 1
ATOM 2397 C C . SER A 1 324 ? 120.43900 153.54300 134.03000 1.000 156.66829 324 SER A C 1
ATOM 2398 O O . SER A 1 324 ? 120.18100 154.30400 133.09200 1.000 156.11538 324 SER A O 1
ATOM 2401 N N . ASP A 1 325 ? 120.84100 152.29100 133.83300 1.000 159.94581 325 ASP A N 1
ATOM 2402 C CA . ASP A 1 325 ? 121.01900 151.74400 132.49500 1.000 156.76621 325 ASP A CA 1
ATOM 2403 C C . ASP A 1 325 ? 120.69100 150.25700 132.53400 1.000 158.10914 325 ASP A C 1
ATOM 2404 O O . ASP A 1 325 ? 120.13400 149.74800 133.51000 1.000 161.48403 325 ASP A O 1
ATOM 2409 N N . LEU A 1 326 ? 121.05000 149.55600 131.45800 1.000 143.77604 326 LEU A N 1
ATOM 2410 C CA . LEU A 1 326 ? 120.72000 148.14000 131.34500 1.000 143.14496 326 LEU A CA 1
ATOM 2411 C C . LEU A 1 326 ? 121.43800 147.31000 132.40200 1.000 144.41112 326 LEU A C 1
ATOM 2412 O O . LEU A 1 326 ? 120.87500 146.34000 132.92200 1.000 147.83026 326 LEU A O 1
ATOM 2417 N N . ASP A 1 327 ? 122.68400 147.66400 132.72100 1.000 158.21412 327 ASP A N 1
ATOM 2418 C CA . ASP A 1 327 ? 123.44200 146.88900 133.69900 1.000 162.15057 327 ASP A CA 1
ATOM 2419 C C . ASP A 1 327 ? 122.78300 146.93300 135.07100 1.000 161.29369 327 ASP A C 1
ATOM 2420 O O . ASP A 1 327 ? 122.72400 145.91600 135.77300 1.000 162.14620 327 ASP A O 1
ATOM 2425 N N . ASP A 1 328 ? 122.28600 148.10300 135.47300 1.000 144.57291 328 ASP A N 1
ATOM 2426 C CA . ASP A 1 328 ? 121.59800 148.20900 136.75500 1.000 145.60708 328 ASP A CA 1
ATOM 2427 C C . ASP A 1 328 ? 120.34400 147.34500 136.78000 1.000 144.19383 328 ASP A C 1
ATOM 2428 O O . ASP A 1 328 ? 120.06900 146.67000 137.77900 1.000 145.29057 328 ASP A O 1
ATOM 2433 N N . ALA A 1 329 ? 119.57300 147.35600 135.69300 1.000 133.76903 329 ALA A N 1
ATOM 2434 C CA . ALA A 1 329 ? 118.37300 146.53000 135.63300 1.000 134.64371 329 ALA A CA 1
ATOM 2435 C C . ALA A 1 329 ? 118.71900 145.05100 135.69600 1.000 136.66719 329 ALA A C 1
ATOM 2436 O O . ALA A 1 329 ? 118.03000 144.27600 136.36700 1.000 142.05665 329 ALA A O 1
ATOM 2438 N N . ILE A 1 330 ? 119.78000 144.63900 135.00100 1.000 132.44254 330 ILE A N 1
ATOM 2439 C CA . ILE A 1 330 ? 120.19000 143.23900 135.03600 1.000 132.17439 330 ILE A CA 1
ATOM 2440 C C . ILE A 1 330 ? 120.61400 142.84400 136.44400 1.000 133.89430 330 ILE A C 1
ATOM 2441 O O . ILE A 1 330 ? 120.25800 141.76600 136.93700 1.000 137.51698 330 ILE A O 1
ATOM 2446 N N . ALA A 1 331 ? 121.37700 143.71000 137.11300 1.000 137.83706 331 ALA A N 1
ATOM 2447 C CA . ALA A 1 331 ? 121.79600 143.41600 138.47800 1.000 139.32497 331 ALA A CA 1
ATOM 2448 C C . ALA A 1 331 ? 120.59800 143.30300 139.41000 1.000 138.68957 331 ALA A C 1
ATOM 2449 O O . ALA A 1 331 ? 120.53800 142.39800 140.24900 1.000 140.55858 331 ALA A O 1
ATOM 2451 N N . HIS A 1 332 ? 119.62900 144.21000 139.27400 1.000 135.14191 332 HIS A N 1
ATOM 2452 C CA . HIS A 1 332 ? 118.44100 144.14800 140.11800 1.000 134.69641 332 HIS A CA 1
ATOM 2453 C C . HIS A 1 332 ? 117.63700 142.88200 139.85500 1.000 134.95970 332 HIS A C 1
ATOM 2454 O O . HIS A 1 332 ? 117.13000 142.25700 140.79300 1.000 142.75709 332 HIS A O 1
ATOM 2461 N N . ILE A 1 333 ? 117.50100 142.49500 138.58500 1.000 123.46386 333 ILE A N 1
ATOM 2462 C CA . ILE A 1 333 ? 116.76700 141.27900 138.25200 1.000 124.22159 333 ILE A CA 1
ATOM 2463 C C . ILE A 1 333 ? 117.45700 140.06300 138.84900 1.000 130.38518 333 ILE A C 1
ATOM 2464 O O . ILE A 1 333 ? 116.80800 139.17400 139.41100 1.000 134.88437 333 ILE A O 1
ATOM 2469 N N . ARG A 1 334 ? 118.78500 140.00600 138.74100 1.000 136.39897 334 ARG A N 1
ATOM 2470 C CA . ARG A 1 334 ? 119.52200 138.89000 139.32400 1.000 133.60076 334 ARG A CA 1
ATOM 2471 C C . ARG A 1 334 ? 119.38200 138.87000 140.84000 1.000 136.17093 334 ARG A C 1
ATOM 2472 O O . ARG A 1 334 ? 119.28900 137.79700 141.44600 1.000 140.90282 334 ARG A O 1
ATOM 2480 N N . GLU A 1 335 ? 119.36200 140.04500 141.46900 1.000 145.64243 335 GLU A N 1
ATOM 2481 C CA . GLU A 1 335 ? 119.31100 140.10300 142.92500 1.000 143.91443 335 GLU A CA 1
ATOM 2482 C C . GLU A 1 335 ? 117.94200 139.70600 143.46200 1.000 141.98528 335 GLU A C 1
ATOM 2483 O O . GLU A 1 335 ? 117.84900 138.94200 144.42900 1.000 140.70105 335 GLU A O 1
ATOM 2489 N N . HIS A 1 336 ? 116.86700 140.21100 142.85600 1.000 144.82408 336 HIS A N 1
ATOM 2490 C CA . HIS A 1 336 ? 115.53700 140.04400 143.42600 1.000 144.42957 336 HIS A CA 1
ATOM 2491 C C . HIS A 1 336 ? 114.63300 139.11400 142.63200 1.000 144.57247 336 HIS A C 1
ATOM 2492 O O . HIS A 1 336 ? 113.60100 138.68800 143.15900 1.000 144.47082 336 HIS A O 1
ATOM 2499 N N . GLY A 1 337 ? 114.98100 138.79300 141.39100 1.000 146.11540 337 GLY A N 1
ATOM 2500 C CA . GLY A 1 337 ? 114.13300 137.93200 140.59700 1.000 146.53781 337 GLY A CA 1
ATOM 2501 C C . GLY A 1 337 ? 114.13300 136.50000 141.09200 1.000 147.37433 337 GLY A C 1
ATOM 2502 O O . GLY A 1 337 ? 115.08700 136.01300 141.69700 1.000 147.55195 337 GLY A O 1
ATOM 2503 N N . THR A 1 338 ? 113.02200 135.81300 140.82700 1.000 143.84857 338 THR A N 1
ATOM 2504 C CA . THR A 1 338 ? 112.86900 134.40700 141.17300 1.000 141.04132 338 THR A CA 1
ATOM 2505 C C . THR A 1 338 ? 113.06600 133.49800 139.96700 1.000 140.56555 338 THR A C 1
ATOM 2506 O O . THR A 1 338 ? 112.71500 132.31500 140.02400 1.000 137.90979 338 THR A O 1
ATOM 2510 N N . GLN A 1 339 ? 113.61300 134.03400 138.87500 1.000 140.90133 339 GLN A N 1
ATOM 2511 C CA . GLN A 1 339 ? 113.91900 133.26100 137.67200 1.000 140.89330 339 GLN A CA 1
ATOM 2512 C C . GLN A 1 339 ? 112.66900 132.58900 137.10800 1.000 140.74660 339 GLN A C 1
ATOM 2513 O O . GLN A 1 339 ? 112.63300 131.38000 136.88000 1.000 140.81261 339 GLN A O 1
ATOM 2519 N N . HIS A 1 340 ? 111.63200 133.39200 136.87900 1.000 130.68515 340 HIS A N 1
ATOM 2520 C CA . HIS A 1 340 ? 110.38100 132.89500 136.32600 1.000 126.59952 340 HIS A CA 1
ATOM 2521 C C . HIS A 1 340 ? 110.11800 133.43600 134.92700 1.000 131.17253 340 HIS A C 1
ATOM 2522 O O . HIS A 1 340 ? 109.94400 132.65700 133.98700 1.000 138.38057 340 HIS A O 1
ATOM 2529 N N . SER A 1 341 ? 110.08800 134.75600 134.76200 1.000 125.88802 341 SER A N 1
ATOM 2530 C CA . SER A 1 341 ? 109.81700 135.35800 133.46300 1.000 123.31563 341 SER A CA 1
ATOM 2531 C C . SER A 1 341 ? 110.25600 136.81000 133.50100 1.000 122.21954 341 SER A C 1
ATOM 2532 O O . SER A 1 341 ? 109.94600 137.52400 134.45700 1.000 138.71307 341 SER A O 1
ATOM 2535 N N . ASP A 1 342 ? 110.97200 137.24100 132.46900 1.000 113.61306 342 ASP A N 1
ATOM 2536 C CA . ASP A 1 342 ? 111.44200 138.61400 132.37700 1.000 115.84893 342 ASP A CA 1
ATOM 2537 C C . ASP A 1 342 ? 111.36600 139.07000 130.93100 1.000 122.74996 342 ASP A C 1
ATOM 2538 O O . ASP A 1 342 ? 111.73200 138.32400 130.02000 1.000 134.89552 342 ASP A O 1
ATOM 2543 N N . ALA A 1 343 ? 110.89600 140.29400 130.72400 1.000 96.99872 343 ALA A N 1
ATOM 2544 C CA . ALA A 1 343 ? 110.69700 140.83100 129.38900 1.000 93.88305 343 ALA A CA 1
ATOM 2545 C C . ALA A 1 343 ? 111.31300 142.21500 129.29100 1.000 98.53253 343 ALA A C 1
ATOM 2546 O O . ALA A 1 343 ? 111.37200 142.95700 130.27400 1.000 109.58592 343 ALA A O 1
ATOM 2548 N N . ILE A 1 344 ? 111.76900 142.55500 128.09000 1.000 90.68323 344 ILE A N 1
ATOM 2549 C CA . ILE A 1 344 ? 112.35900 143.85400 127.80100 1.000 86.39758 344 ILE A CA 1
ATOM 2550 C C . ILE A 1 344 ? 111.61300 144.46500 126.62600 1.000 91.98022 344 ILE A C 1
ATOM 2551 O O . ILE A 1 344 ? 111.32300 143.77700 125.64200 1.000 112.09672 344 ILE A O 1
ATOM 2556 N N . LEU A 1 345 ? 111.27800 145.74300 126.74000 1.000 95.90419 345 LEU A N 1
ATOM 2557 C CA . LEU A 1 345 ? 110.64700 146.49200 125.66100 1.000 100.16959 345 LEU A CA 1
ATOM 2558 C C . LEU A 1 345 ? 111.66000 147.50900 125.15800 1.000 110.40057 345 LEU A C 1
ATOM 2559 O O . LEU A 1 345 ? 112.07600 148.39800 125.90700 1.000 120.60651 345 LEU A O 1
ATOM 2564 N N . THR A 1 346 ? 112.05700 147.38100 123.89500 1.000 132.74492 346 THR A N 1
ATOM 2565 C CA . THR A 1 346 ? 113.12100 148.21600 123.36500 1.000 134.72415 346 THR A CA 1
ATOM 2566 C C . THR A 1 346 ? 113.03700 148.26100 121.84900 1.000 136.45050 346 THR A C 1
ATOM 2567 O O . THR A 1 346 ? 112.32400 147.47600 121.22000 1.000 138.48580 346 THR A O 1
ATOM 2571 N N . ARG A 1 347 ? 113.77800 149.20500 121.27200 1.000 159.42442 347 ARG A N 1
ATOM 2572 C CA . ARG A 1 347 ? 113.94400 149.30500 119.82800 1.000 158.34994 347 ARG A CA 1
ATOM 2573 C C . ARG A 1 347 ? 115.39900 149.16100 119.40700 1.000 162.00232 347 ARG A C 1
ATOM 2574 O O . ARG A 1 347 ? 115.73200 149.46000 118.25500 1.000 166.32783 347 ARG A O 1
ATOM 2582 N N . ASP A 1 348 ? 116.27200 148.71800 120.30500 1.000 158.73218 348 ASP A N 1
ATOM 2583 C CA . ASP A 1 348 ? 117.69300 148.57500 120.02100 1.000 159.24072 348 ASP A CA 1
ATOM 2584 C C . ASP A 1 348 ? 118.05800 147.10000 119.95500 1.000 156.90419 348 ASP A C 1
ATOM 2585 O O . ASP A 1 348 ? 117.73200 146.33300 120.86600 1.000 161.74011 348 ASP A O 1
ATOM 2590 N N . MET A 1 349 ? 118.73500 146.70700 118.87500 1.000 142.26235 349 MET A N 1
ATOM 2591 C CA . MET A 1 349 ? 119.11300 145.30800 118.71100 1.000 145.56892 349 MET A CA 1
ATOM 2592 C C . MET A 1 349 ? 120.17100 144.89300 119.72600 1.000 148.41833 349 MET A C 1
ATOM 2593 O O . MET A 1 349 ? 120.08700 143.80400 120.30900 1.000 151.96543 349 MET A O 1
ATOM 2598 N N . ARG A 1 350 ? 121.17300 145.74600 119.94900 1.000 142.57541 350 ARG A N 1
ATOM 2599 C CA . ARG A 1 350 ? 122.25600 145.39500 120.86100 1.000 143.86295 350 ARG A CA 1
ATOM 2600 C C . ARG A 1 350 ? 121.74100 145.17900 122.27700 1.000 145.13286 350 ARG A C 1
ATOM 2601 O O . ARG A 1 350 ? 122.12500 144.20900 122.94200 1.000 148.80989 350 ARG A O 1
ATOM 2609 N N . ASN A 1 351 ? 120.87500 146.07400 122.75400 1.000 137.52720 351 ASN A N 1
ATOM 2610 C CA . ASN A 1 351 ? 120.32100 145.92100 124.09200 1.000 137.66650 351 ASN A CA 1
ATOM 2611 C C . ASN A 1 351 ? 119.48700 144.65600 124.20900 1.000 136.85636 351 ASN A C 1
ATOM 2612 O O . ASN A 1 351 ? 119.56300 143.96100 125.22700 1.000 141.58922 351 ASN A O 1
ATOM 2617 N N . ALA A 1 352 ? 118.69000 144.34200 123.18800 1.000 132.18281 352 ALA A N 1
ATOM 2618 C CA . ALA A 1 352 ? 117.89200 143.12300 123.23100 1.000 132.17215 352 ALA A CA 1
ATOM 2619 C C . ALA A 1 352 ? 118.77700 141.88700 123.29900 1.000 136.18707 352 ALA A C 1
ATOM 2620 O O . ALA A 1 352 ? 118.51800 140.97500 124.09400 1.000 144.94070 352 ALA A O 1
ATOM 2622 N N . GLN A 1 353 ? 119.83200 141.84000 122.48300 1.000 139.62381 353 GLN A N 1
ATOM 2623 C CA . GLN A 1 353 ? 120.72300 140.68500 122.51500 1.000 141.40491 353 GLN A CA 1
ATOM 2624 C C . GLN A 1 353 ? 121.43300 140.56900 123.85700 1.000 143.40528 353 GLN A 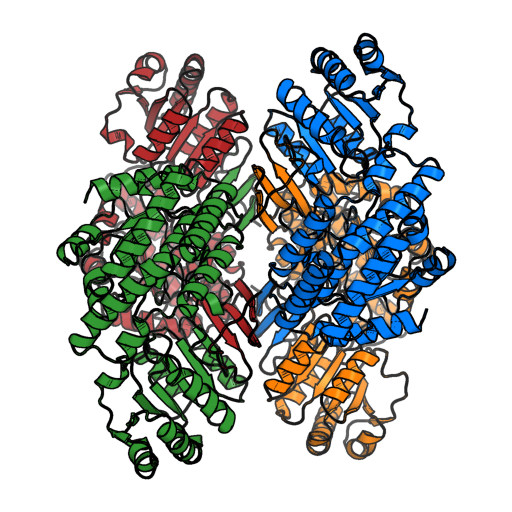C 1
ATOM 2625 O O . GLN A 1 353 ? 121.56700 139.46500 124.40100 1.000 145.23672 353 GLN A O 1
ATOM 2631 N N . ARG A 1 354 ? 121.88900 141.69300 124.41000 1.000 132.22414 354 ARG A N 1
ATOM 2632 C CA . ARG A 1 354 ? 122.55300 141.65200 125.70700 1.000 126.97458 354 ARG A CA 1
ATOM 2633 C C . ARG A 1 354 ? 121.60400 141.17100 126.79600 1.000 128.92853 354 ARG A C 1
ATOM 2634 O O . ARG A 1 354 ? 121.98900 140.36600 127.65200 1.000 134.29298 354 ARG A O 1
ATOM 2642 N N . PHE A 1 355 ? 120.36100 141.65300 126.78300 1.000 112.86028 355 PHE A N 1
ATOM 2643 C CA . PHE A 1 355 ? 119.39600 141.22800 127.78800 1.000 111.01496 355 PHE A CA 1
ATOM 2644 C C . PHE A 1 355 ? 119.08200 139.74700 127.65600 1.000 107.35945 355 PHE A C 1
ATOM 2645 O O . PHE A 1 355 ? 118.93800 139.04700 128.66300 1.000 115.62707 355 PHE A O 1
ATOM 2653 N N . VAL A 1 356 ? 118.95900 139.25200 126.42400 1.000 120.11045 356 VAL A N 1
ATOM 2654 C CA . VAL A 1 356 ? 118.70500 137.83000 126.23100 1.000 127.26634 356 VAL A CA 1
ATOM 2655 C C . VAL A 1 356 ? 119.87600 137.00300 126.74400 1.000 132.76736 356 VAL A C 1
ATOM 2656 O O . VAL A 1 356 ? 119.68700 135.96800 127.39400 1.000 136.14850 356 VAL A O 1
ATOM 2660 N N . ASN A 1 357 ? 121.10500 137.44500 126.47100 1.000 137.76486 357 ASN A N 1
ATOM 2661 C CA . ASN A 1 357 ? 122.26900 136.65400 126.85300 1.000 135.73610 357 ASN A CA 1
ATOM 2662 C C . ASN A 1 357 ? 122.49800 136.66600 128.36000 1.000 133.34366 357 ASN A C 1
ATOM 2663 O O . ASN A 1 357 ? 122.86000 135.63800 128.94300 1.000 137.28306 357 ASN A O 1
ATOM 2668 N N . GLU A 1 358 ? 122.29800 137.80800 129.01000 1.000 136.63147 358 GLU A N 1
ATOM 2669 C CA . GLU A 1 358 ? 122.76100 137.98800 130.38000 1.000 139.46998 358 GLU A CA 1
ATOM 2670 C C . GLU A 1 358 ? 121.70500 137.70800 131.44100 1.000 140.92656 358 GLU A C 1
ATOM 2671 O O . GLU A 1 358 ? 121.99200 137.88300 132.62900 1.000 148.33788 358 GLU A O 1
ATOM 2677 N N . VAL A 1 359 ? 120.50400 137.27900 131.06900 1.000 122.06056 359 VAL A N 1
ATOM 2678 C CA . VAL A 1 359 ? 119.43500 137.03400 132.03100 1.000 126.45497 359 VAL A CA 1
ATOM 2679 C C . VAL A 1 359 ? 119.18000 135.53600 132.09800 1.000 133.81324 359 VAL A C 1
ATOM 2680 O O . VAL A 1 359 ? 118.83800 134.91000 131.08700 1.000 135.12464 359 VAL A O 1
ATOM 2684 N N . ASP A 1 360 ? 119.34900 134.96500 133.28400 1.000 152.92522 360 ASP A N 1
ATOM 2685 C CA . ASP A 1 360 ? 119.18800 133.52800 133.51100 1.000 152.22210 360 ASP A CA 1
ATOM 2686 C C . ASP A 1 360 ? 117.79600 133.18600 134.02800 1.000 148.47419 360 ASP A C 1
ATOM 2687 O O . ASP A 1 360 ? 117.64200 132.52300 135.05200 1.000 149.26121 360 ASP A O 1
ATOM 2692 N N . SER A 1 361 ? 116.75900 133.62200 133.32500 1.000 129.53902 361 SER A N 1
ATOM 2693 C CA . SER A 1 361 ? 115.40800 133.27100 133.72200 1.000 126.51404 361 SER A CA 1
ATOM 2694 C C . SER A 1 361 ? 114.92700 132.05100 132.94500 1.000 125.97363 361 SER A C 1
ATOM 2695 O O . SER A 1 361 ? 115.52400 131.64200 131.94700 1.000 133.72649 361 SER A O 1
ATOM 2698 N N . SER A 1 362 ? 113.83100 131.46100 133.42100 1.000 114.04659 362 SER A N 1
ATOM 2699 C CA . SER A 1 362 ? 113.26300 130.31100 132.73100 1.000 116.34727 362 SER A CA 1
ATOM 2700 C C . SER A 1 362 ? 112.62600 130.69300 131.40500 1.000 119.33431 362 SER A C 1
ATOM 2701 O O . SER A 1 362 ? 112.39600 129.81600 130.56700 1.000 124.78237 362 SER A O 1
ATOM 2704 N N . ALA A 1 363 ? 112.33400 131.97400 131.19700 1.000 103.80045 363 ALA A N 1
ATOM 2705 C CA . ALA A 1 363 ? 111.78200 132.45000 129.93700 1.000 94.99761 363 ALA A CA 1
ATOM 2706 C C . ALA A 1 363 ? 112.09100 133.93000 129.80900 1.000 98.38200 363 ALA A C 1
ATOM 2707 O O . ALA A 1 363 ? 111.88900 134.68800 130.76000 1.000 112.70239 363 ALA A O 1
ATOM 2709 N N . VAL A 1 364 ? 112.58300 134.33600 128.64400 1.000 89.99468 364 VAL A N 1
ATOM 2710 C CA . VAL A 1 364 ? 112.93300 135.72400 128.37300 1.000 89.52401 364 VAL A CA 1
ATOM 2711 C C . VAL A 1 364 ? 112.21200 136.16200 127.11000 1.000 96.20508 364 VAL A C 1
ATOM 2712 O O . VAL A 1 364 ? 112.29400 135.48600 126.07900 1.000 115.79401 364 VAL A O 1
ATOM 2716 N N . TYR A 1 365 ? 111.51500 137.29000 127.18600 1.000 84.25495 365 TYR A N 1
ATOM 2717 C CA . TYR A 1 365 ? 110.77100 137.82300 126.05700 1.000 87.17778 365 TYR A CA 1
ATOM 2718 C C . TYR A 1 365 ? 111.34600 139.16600 125.63800 1.000 90.05231 365 TYR A C 1
ATOM 2719 O O . TYR A 1 365 ? 111.84700 139.93100 126.46500 1.000 101.44243 365 TYR A O 1
ATOM 2728 N N . VAL A 1 366 ? 111.26900 139.44600 124.34200 1.000 81.04280 366 VAL A N 1
ATOM 2729 C CA . VAL A 1 366 ? 111.67600 140.72600 123.78100 1.000 81.40574 366 VAL A CA 1
ATOM 2730 C C . VAL A 1 366 ? 110.46600 141.33300 123.09100 1.000 92.65528 366 VAL A C 1
ATOM 2731 O O . VAL A 1 366 ? 109.94500 140.75900 122.12800 1.000 107.18553 366 VAL A O 1
ATOM 2735 N N . ASN A 1 367 ? 110.02600 142.49100 123.57700 1.000 98.15296 367 ASN A N 1
ATOM 2736 C CA . ASN A 1 367 ? 108.83400 143.16300 123.06800 1.000 93.45076 367 ASN A CA 1
ATOM 2737 C C . ASN A 1 367 ? 107.63300 142.22200 123.07300 1.000 97.12915 367 ASN A C 1
ATOM 2738 O O . ASN A 1 367 ? 106.97100 142.01000 122.05700 1.000 109.34563 367 ASN A O 1
ATOM 2743 N N . ALA A 1 368 ? 107.35800 141.64600 124.23900 1.000 102.53931 368 ALA A N 1
ATOM 2744 C CA . ALA A 1 368 ? 106.22800 140.74600 124.39700 1.000 107.87335 368 ALA A CA 1
ATOM 2745 C C . ALA A 1 368 ? 105.80600 140.73000 125.85700 1.000 114.92934 368 ALA A C 1
ATOM 2746 O O . ALA A 1 368 ? 106.55100 141.14800 126.74400 1.000 126.03045 368 ALA A O 1
ATOM 2748 N N . SER A 1 369 ? 104.59500 140.24100 126.09500 1.000 121.67134 369 SER A N 1
ATOM 2749 C CA . SER A 1 369 ? 104.06600 140.16000 127.44600 1.000 122.95251 369 SER A CA 1
ATOM 2750 C C . SER A 1 369 ? 104.65600 138.96700 128.18500 1.000 127.37348 369 SER A C 1
ATOM 2751 O O . SER A 1 369 ? 105.12000 138.00100 127.57700 1.000 131.48708 369 SER A O 1
ATOM 2754 N N . THR A 1 370 ? 104.62800 139.04200 129.51300 1.000 125.95712 370 THR A N 1
ATOM 2755 C CA . THR A 1 370 ? 105.07700 137.93500 130.34600 1.000 127.26003 370 THR A CA 1
ATOM 2756 C C . THR A 1 370 ? 103.96900 136.93400 130.63300 1.000 126.50722 370 THR A C 1
ATOM 2757 O O . THR A 1 370 ? 104.19700 135.98200 131.38500 1.000 128.06104 370 THR A O 1
ATOM 2761 N N . ARG A 1 371 ? 102.78400 137.12800 130.06600 1.000 130.29964 371 ARG A N 1
ATOM 2762 C CA . ARG A 1 371 ? 101.68500 136.19200 130.24600 1.000 131.21947 371 ARG A CA 1
ATOM 2763 C C . ARG A 1 371 ? 101.75600 135.01100 129.29300 1.000 135.61800 371 ARG A C 1
ATOM 2764 O O . ARG A 1 371 ? 100.88500 134.13900 129.34700 1.000 145.56497 371 ARG A O 1
ATOM 2772 N N . PHE A 1 372 ? 102.76100 134.96200 128.41900 1.000 129.62910 372 PHE A N 1
ATOM 2773 C CA . PHE A 1 372 ? 102.87900 133.85700 127.47900 1.000 129.10610 372 PHE A CA 1
ATOM 2774 C C . PHE A 1 372 ? 103.45700 132.60100 128.11000 1.000 134.72548 372 PHE A C 1
ATOM 2775 O O . PHE A 1 372 ? 103.45000 131.54900 127.46400 1.000 142.97186 372 PHE A O 1
ATOM 2783 N N . THR A 1 373 ? 103.95100 132.67400 129.34500 1.000 126.53886 373 THR A N 1
ATOM 2784 C CA . THR A 1 373 ? 104.55600 131.51100 129.97900 1.000 124.80946 373 THR A CA 1
ATOM 2785 C C . THR A 1 373 ? 103.48800 130.51600 130.40500 1.000 127.82548 373 THR A C 1
ATOM 2786 O O . THR A 1 373 ? 103.18500 130.38900 131.59500 1.000 135.02939 373 THR A O 1
ATOM 2790 N N . ASP A 1 374 ? 102.91000 129.80800 129.43900 1.000 142.55497 374 ASP A N 1
ATOM 2791 C CA . ASP A 1 374 ? 101.88100 128.82000 129.71100 1.000 141.63446 374 ASP A CA 1
ATOM 2792 C C . ASP A 1 374 ? 102.13200 127.58800 128.85800 1.000 143.15720 374 ASP A C 1
ATOM 2793 O O . ASP A 1 374 ? 102.75000 127.66700 127.79500 1.000 148.95734 374 ASP A O 1
ATOM 2798 N N . GLY A 1 375 ? 101.64600 126.44400 129.33800 1.000 145.85485 375 GLY A N 1
ATOM 2799 C CA . GLY A 1 375 ? 101.80100 125.21700 128.57800 1.000 150.82900 375 GLY A CA 1
ATOM 2800 C C . GLY A 1 375 ? 101.04900 125.24700 127.26200 1.000 152.21535 375 GLY A C 1
ATOM 2801 O O . GLY A 1 375 ? 101.58500 124.85600 126.22200 1.000 152.58674 375 GLY A O 1
ATOM 2802 N N . GLY A 1 376 ? 99.80100 125.71400 127.28600 1.000 139.21695 376 GLY A N 1
ATOM 2803 C CA . GLY A 1 376 ? 99.02700 125.78500 126.05900 1.000 136.73508 376 GLY A CA 1
ATOM 2804 C C . GLY A 1 376 ? 99.58200 126.79500 125.07400 1.000 138.95704 376 GLY A C 1
ATOM 2805 O O . GLY A 1 376 ? 99.62500 126.54000 123.86800 1.000 138.92114 376 GLY A O 1
ATOM 2806 N N . GLN A 1 377 ? 100.01100 127.95600 125.57200 1.000 148.43969 377 GLN A N 1
ATOM 2807 C CA . GLN A 1 377 ? 100.53100 128.99200 124.68800 1.000 147.15612 377 GLN A CA 1
ATOM 2808 C C . GLN A 1 377 ? 101.83200 128.55900 124.02600 1.000 148.02422 377 GLN A C 1
ATOM 2809 O O . GLN A 1 377 ? 102.04400 128.81800 122.83700 1.000 150.92073 377 GLN A O 1
ATOM 2815 N N . PHE A 1 378 ? 102.70500 127.89200 124.76900 1.000 125.69385 378 PHE A N 1
ATOM 2816 C CA . PHE A 1 378 ? 104.02500 127.52100 124.26300 1.000 121.05484 378 PHE A CA 1
ATOM 2817 C C . PHE A 1 378 ? 103.98900 126.39500 123.25600 1.000 129.30261 378 PHE A C 1
ATOM 2818 O O . PHE A 1 378 ? 105.06300 125.89700 122.90400 1.000 131.43600 378 PHE A O 1
ATOM 2826 N N . GLY A 1 379 ? 102.82800 125.96100 122.77600 1.000 140.51818 379 GLY A N 1
ATOM 2827 C CA . GLY A 1 379 ? 102.73600 124.91800 121.78400 1.000 136.97970 379 GLY A CA 1
ATOM 2828 C C . GLY A 1 379 ? 102.46400 123.53800 122.34300 1.000 137.71603 379 GLY A C 1
ATOM 2829 O O . GLY A 1 379 ? 102.02200 122.66000 121.59600 1.000 142.55925 379 GLY A O 1
ATOM 2830 N N . LEU A 1 380 ? 102.71600 123.32400 123.62900 1.000 141.73941 380 LEU A N 1
ATOM 2831 C CA . LEU A 1 380 ? 102.39000 122.05500 124.25100 1.000 141.69301 380 LEU A CA 1
ATOM 2832 C C . LEU A 1 380 ? 100.88600 121.95900 124.48600 1.000 144.72566 380 LEU A C 1
ATOM 2833 O O . LEU A 1 380 ? 100.15500 122.95000 124.43000 1.000 148.84401 380 LEU A O 1
ATOM 2838 N N . GLY A 1 381 ? 100.42100 120.74200 124.74500 1.000 150.18509 381 GLY A N 1
ATOM 2839 C CA . GLY A 1 381 ? 99.00800 120.52600 124.98000 1.000 153.49060 381 GLY A CA 1
ATOM 2840 C C . GLY A 1 381 ? 98.52500 121.17800 126.25700 1.000 155.32777 381 GLY A C 1
ATOM 2841 O O . GLY A 1 381 ? 97.61200 122.00800 126.23800 1.000 156.92824 381 GLY A O 1
ATOM 2842 N N . ALA A 1 382 ? 99.13600 120.80400 127.37700 1.000 149.93596 382 ALA A N 1
ATOM 2843 C CA . ALA A 1 382 ? 98.82900 121.38300 128.67300 1.000 147.17813 382 ALA A CA 1
ATOM 2844 C C . ALA A 1 382 ? 100.08600 121.32500 129.52600 1.000 150.09813 382 ALA A C 1
ATOM 2845 O O . ALA A 1 382 ? 101.11800 120.79100 129.11000 1.000 154.54813 382 ALA A O 1
ATOM 2847 N N . GLU A 1 383 ? 100.00200 121.87800 130.73000 1.000 155.93553 383 GLU A N 1
ATOM 2848 C CA . GLU A 1 383 ? 101.13600 121.91300 131.63800 1.000 155.85138 383 GLU A CA 1
ATOM 2849 C C . GLU A 1 383 ? 100.71200 121.43200 133.01400 1.000 156.19731 383 GLU A C 1
ATOM 2850 O O . GLU A 1 383 ? 99.57300 121.64900 133.43500 1.000 157.16501 383 GLU A O 1
ATOM 2856 N N . VAL A 1 384 ? 101.63700 120.77300 133.70900 1.000 142.86129 384 VAL A N 1
ATOM 2857 C CA . VAL A 1 384 ? 101.39800 120.41500 135.10100 1.000 142.76813 384 VAL A CA 1
ATOM 2858 C C . VAL A 1 384 ? 101.83000 121.54600 136.02200 1.000 143.56861 384 VAL A C 1
ATOM 2859 O O . VAL A 1 384 ? 101.12300 121.89000 136.97600 1.000 145.52118 384 VAL A O 1
ATOM 2863 N N . ALA A 1 385 ? 102.98700 122.14200 135.75100 1.000 137.94596 385 ALA A N 1
ATOM 2864 C CA . ALA A 1 385 ? 103.49000 123.26100 136.53400 1.000 137.75140 385 ALA A CA 1
ATOM 2865 C C . ALA A 1 385 ? 104.58100 123.95000 135.73200 1.000 136.77343 385 ALA A C 1
ATOM 2866 O O . ALA A 1 385 ? 105.07400 123.42100 134.73500 1.000 138.93379 385 ALA A O 1
ATOM 2868 N N . VAL A 1 386 ? 104.95200 125.14300 136.18000 1.000 135.45162 386 VAL A N 1
ATOM 2869 C CA . VAL A 1 386 ? 106.07300 125.87900 135.61200 1.000 133.42386 386 VAL A CA 1
ATOM 2870 C C . VAL A 1 386 ? 107.26200 125.69400 136.54000 1.000 134.34749 386 VAL A C 1
ATOM 2871 O O . VAL A 1 386 ? 107.22400 126.11600 137.70100 1.000 142.07426 386 VAL A O 1
ATOM 2875 N N . SER A 1 387 ? 108.31500 125.06300 136.03500 1.000 116.41873 387 SER A N 1
ATOM 2876 C CA . SER A 1 387 ? 109.48100 124.73600 136.84400 1.000 117.29378 387 SER A CA 1
ATOM 2877 C C . SER A 1 387 ? 110.46700 125.89300 136.80400 1.000 117.58836 387 SER A C 1
ATOM 2878 O O . SER A 1 387 ? 110.98600 126.23600 135.73800 1.000 129.09609 387 SER A O 1
ATOM 2881 N N . THR A 1 388 ? 110.72500 126.49100 137.96300 1.000 118.82977 388 THR A N 1
ATOM 2882 C CA . THR A 1 388 ? 111.69000 127.57400 138.06400 1.000 125.56628 388 THR A CA 1
ATOM 2883 C C . THR A 1 388 ? 113.08800 127.09300 138.41800 1.000 129.79005 388 THR A C 1
ATOM 2884 O O . THR A 1 388 ? 114.01600 127.90600 138.44600 1.000 134.00143 388 THR A O 1
ATOM 2888 N N . GLN A 1 389 ? 113.26300 125.80300 138.68800 1.000 137.25250 389 GLN A N 1
ATOM 2889 C CA . GLN A 1 389 ? 114.57300 125.26800 139.01500 1.000 137.51682 389 GLN A CA 1
ATOM 2890 C C . GLN A 1 389 ? 115.37400 125.03000 137.73700 1.000 140.64219 389 GLN A C 1
ATOM 2891 O O . GLN A 1 389 ? 114.98600 125.44200 136.64100 1.000 144.43216 389 GLN A O 1
ATOM 2897 N N . LYS A 1 390 ? 116.51300 124.35600 137.87500 1.000 129.76481 390 LYS A N 1
ATOM 2898 C CA . LYS A 1 390 ? 117.38700 124.08600 136.74200 1.000 127.28447 390 LYS A CA 1
ATOM 2899 C C . LYS A 1 390 ? 117.50800 122.61200 136.39800 1.000 133.30225 390 LYS A C 1
ATOM 2900 O O . LYS A 1 390 ? 117.89300 122.28600 135.27500 1.000 132.27399 390 LYS A O 1
ATOM 2906 N N . LEU A 1 391 ? 117.18600 121.71800 137.32700 1.000 140.35754 391 LEU A N 1
ATOM 2907 C CA . LEU A 1 391 ? 117.32500 120.29200 137.07100 1.000 137.97872 391 LEU A CA 1
ATOM 2908 C C . LEU A 1 391 ? 116.10400 119.75500 136.33500 1.000 138.60633 391 LEU A C 1
ATOM 2909 O O . LEU A 1 391 ? 114.97500 120.19800 136.56400 1.000 142.43452 391 LEU A O 1
ATOM 2914 N N . HIS A 1 392 ? 116.34200 118.79000 135.44800 1.000 133.06272 392 HIS A N 1
ATOM 2915 C CA . HIS A 1 392 ? 115.30400 118.15000 134.63300 1.000 128.46817 392 HIS A CA 1
ATOM 2916 C C . HIS A 1 392 ? 114.63700 119.22500 133.78600 1.000 130.52752 392 HIS A C 1
ATOM 2917 O O . HIS A 1 392 ? 115.35100 119.95600 133.07900 1.000 137.02637 392 HIS A O 1
ATOM 2924 N N . ALA A 1 393 ? 113.31700 119.37000 133.81600 1.000 116.14526 393 ALA A N 1
ATOM 2925 C CA . ALA A 1 393 ? 112.64200 120.31000 132.94100 1.000 119.42661 393 ALA A CA 1
ATOM 2926 C C . ALA A 1 393 ? 112.72400 121.72800 133.49900 1.000 118.04111 393 ALA A C 1
ATOM 2927 O O . ALA A 1 393 ? 113.04100 121.95400 134.66900 1.000 120.53649 393 ALA A O 1
ATOM 2929 N N . ARG A 1 394 ? 112.42800 122.69300 132.63400 1.000 108.41652 394 ARG A N 1
ATOM 2930 C CA . ARG A 1 394 ? 112.43600 124.09800 133.00400 1.000 109.40123 394 ARG A CA 1
ATOM 2931 C C . ARG A 1 394 ? 111.32400 124.80300 132.24600 1.000 115.41925 394 ARG A C 1
ATOM 2932 O O . ARG A 1 394 ? 110.92700 124.37300 131.16100 1.000 117.69050 394 ARG A O 1
ATOM 2940 N N . GLY A 1 395 ? 110.82700 125.89200 132.82200 1.000 129.35763 395 GLY A N 1
ATOM 2941 C CA . GLY A 1 395 ? 109.68100 126.57000 132.27200 1.000 125.11218 395 GLY A CA 1
ATOM 2942 C C . GLY A 1 395 ? 108.45300 125.68900 132.34400 1.000 130.53272 395 GLY A C 1
ATOM 2943 O O . GLY A 1 395 ? 108.30400 124.87500 133.25900 1.000 138.05561 395 GLY A O 1
ATOM 2944 N N . PRO A 1 396 ? 107.54100 125.84000 131.38700 1.000 117.33860 396 PRO A N 1
ATOM 2945 C CA . PRO A 1 396 ? 106.37400 124.95300 131.34200 1.000 117.93925 396 PRO A CA 1
ATOM 2946 C C . PRO A 1 396 ? 106.79400 123.50400 131.15900 1.000 120.46454 396 PRO A C 1
ATOM 2947 O O . PRO A 1 396 ? 107.76500 123.20300 130.46400 1.000 122.24324 396 PRO A O 1
ATOM 2951 N N . MET A 1 397 ? 106.05100 122.60300 131.79400 1.000 134.30130 397 MET A N 1
ATOM 2952 C CA . MET A 1 397 ? 106.35400 121.17600 131.78000 1.000 132.28598 397 MET A CA 1
ATOM 2953 C C . MET A 1 397 ? 105.27600 120.45900 130.97900 1.000 134.12052 397 MET A C 1
ATOM 2954 O O . MET A 1 397 ? 104.11600 120.40200 131.40000 1.000 134.69407 397 MET A O 1
ATOM 2959 N N . GLY A 1 398 ? 105.66100 119.90800 129.83200 1.000 131.06252 398 GLY A N 1
ATOM 2960 C CA . GLY A 1 398 ? 104.71900 119.22500 128.96900 1.000 131.32508 398 GLY A CA 1
ATOM 2961 C C . GLY A 1 398 ? 104.81600 117.71600 129.04100 1.000 131.87416 398 GLY A C 1
ATOM 2962 O O . GLY A 1 398 ? 105.20200 117.16100 130.07200 1.000 136.25683 398 GLY A O 1
ATOM 2963 N N . LEU A 1 399 ? 104.45700 117.04100 127.94800 1.000 125.39086 399 LEU A N 1
ATOM 2964 C CA . LEU A 1 399 ? 104.52300 115.58500 127.92400 1.000 125.67742 399 LEU A CA 1
ATOM 2965 C C . LEU A 1 399 ? 105.95800 115.09100 128.04400 1.000 129.57044 399 LEU A C 1
ATOM 2966 O O . LEU A 1 399 ? 106.23000 114.13400 128.77600 1.000 134.64506 399 LEU A O 1
ATOM 2971 N N . GLU A 1 400 ? 106.88900 115.73000 127.33600 1.000 140.51248 400 GLU A N 1
ATOM 2972 C CA . GLU A 1 400 ? 108.27000 115.26400 127.35500 1.000 141.56305 400 GLU A CA 1
ATOM 2973 C C . GLU A 1 400 ? 108.94300 115.53900 128.69300 1.000 143.99105 400 GLU A C 1
ATOM 2974 O O . GLU A 1 400 ? 109.99000 114.95500 128.98700 1.000 147.96413 400 GLU A O 1
ATOM 2980 N N . ALA A 1 401 ? 108.36700 116.42000 129.51100 1.000 121.39347 401 ALA A N 1
ATOM 2981 C CA . ALA A 1 401 ? 108.95200 116.71100 130.81300 1.000 119.44762 401 ALA A CA 1
ATOM 2982 C C . ALA A 1 401 ? 108.71200 115.59600 131.81800 1.000 118.17962 401 ALA A C 1
ATOM 2983 O O . ALA A 1 401 ? 109.38800 115.55400 132.85000 1.000 122.64884 401 ALA A O 1
ATOM 2985 N N . LEU A 1 402 ? 107.76800 114.69800 131.54600 1.000 105.26801 402 LEU A N 1
ATOM 2986 C CA . LEU A 1 402 ? 107.44200 113.60100 132.44400 1.000 106.64124 402 LEU A CA 1
ATOM 2987 C C . LEU A 1 402 ? 108.03900 112.27800 131.98700 1.000 111.07214 402 LEU A C 1
ATOM 2988 O O . LEU A 1 402 ? 107.63100 111.22000 132.47600 1.000 117.86092 402 LEU A O 1
ATOM 2993 N N . THR A 1 403 ? 108.99000 112.31100 131.05900 1.000 118.96810 403 THR A N 1
ATOM 2994 C CA . THR A 1 403 ? 109.56000 111.10100 130.49100 1.000 117.25813 403 THR A CA 1
ATOM 2995 C C . THR A 1 403 ? 111.07800 111.14600 130.57400 1.000 115.86107 403 THR A C 1
ATOM 2996 O O . THR A 1 403 ? 111.70100 112.19800 130.42100 1.000 126.22487 403 THR A O 1
ATOM 3000 N N . THR A 1 404 ? 111.66500 109.97600 130.81100 1.000 114.60607 404 THR A N 1
ATOM 3001 C CA . THR A 1 404 ? 113.11300 109.82800 130.83700 1.000 117.83330 404 THR A CA 1
ATOM 3002 C C . THR A 1 404 ? 113.53700 108.90400 129.70500 1.000 115.22573 404 THR A C 1
ATOM 3003 O O . THR A 1 404 ? 112.69400 108.23400 129.10500 1.000 124.27975 404 THR A O 1
ATOM 3007 N N . TYR A 1 405 ? 114.82900 108.85200 129.40500 1.000 98.64091 405 TYR A N 1
ATOM 3008 C CA . TYR A 1 405 ? 115.33200 108.03500 128.31500 1.000 100.95074 405 TYR A CA 1
ATOM 3009 C C . TYR A 1 405 ? 116.06100 106.82300 128.87700 1.000 106.48334 405 TYR A C 1
ATOM 3010 O O . TYR A 1 405 ? 116.22000 106.66900 130.08900 1.000 110.80828 405 TYR A O 1
ATOM 3019 N N . LYS A 1 406 ? 116.50100 105.95300 127.97100 1.000 102.50317 406 LYS A N 1
ATOM 3020 C CA . LYS A 1 406 ? 117.17000 104.71600 128.34500 1.000 89.76287 406 LYS A CA 1
ATOM 3021 C C . LYS A 1 406 ? 118.06200 104.27100 127.19900 1.000 93.90483 406 LYS A C 1
ATOM 3022 O O . LYS A 1 406 ? 117.58900 104.12400 126.07000 1.000 106.25115 406 LYS A O 1
ATOM 3028 N N . TRP A 1 407 ? 119.34100 104.06000 127.48700 1.000 91.81262 407 TRP A N 1
ATOM 3029 C CA . TRP A 1 407 ? 120.27700 103.60100 126.47200 1.000 94.70180 407 TRP A CA 1
ATOM 3030 C C . TRP A 1 407 ? 120.00900 102.14000 126.14200 1.000 98.35851 407 TRP A C 1
ATOM 3031 O O . TRP A 1 407 ? 119.81300 101.32000 127.04300 1.000 103.79827 407 TRP A O 1
ATOM 3042 N N . ILE A 1 408 ? 120.00200 101.81300 124.85400 1.000 90.18896 408 ILE A N 1
ATOM 3043 C CA . ILE A 1 408 ? 119.81600 100.44400 124.39100 1.000 79.66466 408 ILE A CA 1
ATOM 3044 C C . ILE A 1 408 ? 120.93800 100.11400 123.42100 1.000 91.00774 408 ILE A C 1
ATOM 3045 O O . ILE A 1 408 ? 121.16300 100.85200 122.45600 1.000 114.28364 408 ILE A O 1
ATOM 3050 N N . GLY A 1 409 ? 121.63400 99.01000 123.66800 1.000 98.94054 409 GLY A N 1
ATOM 3051 C CA . GLY A 1 409 ? 122.70900 98.59000 122.79400 1.000 99.58605 409 GLY A CA 1
ATOM 3052 C C . GLY A 1 409 ? 122.50000 97.20400 122.22200 1.000 99.33534 409 GLY A C 1
ATOM 3053 O O . GLY A 1 409 ? 122.08800 96.28900 122.93800 1.000 112.19510 409 GLY A O 1
ATOM 3054 N N . ILE A 1 410 ? 122.77500 97.03500 120.93300 1.000 100.88412 410 ILE A N 1
ATOM 3055 C CA . ILE A 1 410 ? 122.64500 95.75400 120.25200 1.000 101.22464 410 ILE A CA 1
ATOM 3056 C C . ILE A 1 410 ? 123.97300 95.43300 119.58800 1.000 109.21087 410 ILE A C 1
ATOM 3057 O O . ILE A 1 410 ? 124.58100 96.30300 118.95600 1.000 123.12229 410 ILE A O 1
ATOM 3062 N N . GLY A 1 411 ? 124.42400 94.18900 119.73300 1.000 117.94679 411 GLY A N 1
ATOM 3063 C CA . GLY A 1 411 ? 125.67300 93.77600 119.12700 1.000 123.24896 411 GLY A CA 1
ATOM 3064 C C . GLY A 1 411 ? 125.66900 92.29200 118.84100 1.000 128.81665 411 GLY A C 1
ATOM 3065 O O . GLY A 1 411 ? 124.78200 91.55500 119.27500 1.000 137.41815 411 GLY A O 1
ATOM 3066 N N . ASP A 1 412 ? 126.67600 91.86000 118.08400 1.000 149.74933 412 ASP A N 1
ATOM 3067 C CA . ASP A 1 412 ? 126.85600 90.44700 117.75900 1.000 151.31995 412 ASP A CA 1
ATOM 3068 C C . ASP A 1 412 ? 127.94100 89.88400 118.67300 1.000 152.29833 412 ASP A C 1
ATOM 3069 O O . ASP A 1 412 ? 129.08000 89.65100 118.26800 1.000 150.98845 412 ASP A O 1
ATOM 3074 N N . TYR A 1 413 ? 127.56300 89.66100 119.93200 1.000 143.14550 413 TYR A N 1
ATOM 3075 C CA . TYR A 1 413 ? 128.47900 89.16900 120.96200 1.000 136.03144 413 TYR A CA 1
ATOM 3076 C C . TYR A 1 413 ? 129.72500 90.04400 121.05100 1.000 141.36167 413 TYR A C 1
ATOM 3077 O O . TYR A 1 413 ? 130.84900 89.55700 121.16800 1.000 145.88069 413 TYR A O 1
ATOM 3086 N N . THR A 1 414 ? 129.51600 91.35500 120.99000 1.000 140.13670 414 THR A N 1
ATOM 3087 C CA . THR A 1 414 ? 130.62200 92.29800 121.02800 1.000 137.91393 414 THR A CA 1
ATOM 3088 C C . THR A 1 414 ? 131.23900 92.34800 122.42000 1.000 139.74994 414 THR A C 1
ATOM 3089 O O . THR A 1 414 ? 130.54400 92.22000 123.43000 1.000 144.24459 414 THR A O 1
ATOM 3093 N N . ILE A 1 415 ? 132.55400 92.53200 122.46700 1.000 127.55867 415 ILE A N 1
ATOM 3094 C CA . ILE A 1 415 ? 133.29300 92.65700 123.71500 1.000 124.64792 415 ILE A CA 1
ATOM 3095 C C . ILE A 1 415 ? 134.13800 93.91900 123.64700 1.000 130.22763 415 ILE A C 1
ATOM 3096 O O . ILE A 1 415 ? 134.72300 94.23000 122.60400 1.000 136.65354 415 ILE A O 1
ATOM 3101 N N . ARG A 1 416 ? 134.19200 94.65200 124.75400 1.000 138.46496 416 ARG A N 1
ATOM 3102 C CA . ARG A 1 416 ? 134.94400 95.89800 124.78400 1.000 138.56166 416 ARG A CA 1
ATOM 3103 C C . ARG A 1 416 ? 136.43900 95.61700 124.72800 1.000 138.86603 416 ARG A C 1
ATOM 3104 O O . ARG A 1 416 ? 136.96100 94.81800 125.50900 1.000 141.03055 416 ARG A O 1
ATOM 3112 N N . ALA A 1 417 ? 137.12600 96.27900 123.80500 1.000 163.79954 417 ALA A N 1
ATOM 3113 C CA . ALA A 1 417 ? 138.56700 96.13100 123.68600 1.000 164.72471 417 ALA A CA 1
ATOM 3114 C C . ALA A 1 417 ? 139.26800 96.79300 124.86400 1.000 168.71778 417 ALA A C 1
ATOM 3115 O O . ALA A 1 417 ? 138.82500 97.82400 125.37800 1.000 169.12215 417 ALA A O 1
ATOM 3117 N N . HIS A 1 418 ? 140.37400 96.18300 125.29400 1.000 211.00187 418 HIS A N 1
ATOM 3118 C CA . HIS A 1 418 ? 141.12900 96.72700 126.41800 1.000 211.85131 418 HIS A CA 1
ATOM 3119 C C . HIS A 1 418 ? 141.68000 98.10900 126.09100 1.000 212.09097 418 HIS A C 1
ATOM 3120 O O . HIS A 1 418 ? 141.61000 99.02800 126.91400 1.000 210.33832 418 HIS A O 1
ATOM 3127 N N . HIS A 1 419 ? 142.22800 98.27400 124.89100 1.000 220.06035 419 HIS A N 1
ATOM 3128 C CA . HIS A 1 419 ? 142.75000 99.55100 124.42600 1.000 219.35828 419 HIS A CA 1
ATOM 3129 C C . HIS A 1 419 ? 141.84700 100.06900 123.31700 1.000 218.26437 419 HIS A C 1
ATOM 3130 O O . HIS A 1 419 ? 141.63100 99.37800 122.31500 1.000 217.08205 419 HIS A O 1
ATOM 3137 N N . HIS A 1 420 ? 141.32500 101.27900 123.49600 1.000 212.88984 420 HIS A N 1
ATOM 3138 C CA . HIS A 1 420 ? 140.38900 101.87900 122.54800 1.000 213.82275 420 HIS A CA 1
ATOM 3139 C C . HIS A 1 420 ? 141.11700 103.00200 121.81600 1.000 215.48504 420 HIS A C 1
ATOM 3140 O O . HIS A 1 420 ? 141.34500 104.08300 122.36000 1.000 213.04965 420 HIS A O 1
ATOM 3147 N N . HIS A 1 421 ? 141.49600 102.73200 120.57000 1.000 220.72939 421 HIS A N 1
ATOM 3148 C CA . HIS A 1 421 ? 142.10700 103.75700 119.73800 1.000 218.47508 421 HIS A CA 1
ATOM 3149 C C . HIS A 1 421 ? 141.02900 104.61200 119.08700 1.000 217.08190 421 HIS A C 1
ATOM 3150 O O . HIS A 1 421 ? 139.94300 104.12800 118.75700 1.000 216.75510 421 HIS A O 1
ATOM 3157 N N . HIS A 1 422 ? 141.33400 105.89200 118.90300 1.000 218.77801 422 HIS A N 1
ATOM 3158 C CA . HIS A 1 422 ? 140.37600 106.85600 118.38900 1.000 219.47990 422 HIS A CA 1
ATOM 3159 C C . HIS A 1 422 ? 141.05200 107.78900 117.39600 1.000 219.57536 422 HIS A C 1
ATOM 3160 O O . HIS A 1 422 ? 142.26000 108.02900 117.46700 1.000 218.00133 422 HIS A O 1
ATOM 3167 N N . HIS A 1 423 ? 140.25700 108.30900 116.46700 1.000 196.88818 423 HIS A N 1
ATOM 3168 C CA . HIS A 1 423 ? 140.74800 109.26300 115.48000 1.000 195.63085 423 HIS A CA 1
ATOM 3169 C C . HIS A 1 423 ? 139.73500 110.38000 115.26500 1.000 194.59985 423 HIS A C 1
ATOM 3170 O O . HIS A 1 423 ? 138.62500 110.33800 115.79500 1.000 192.01543 423 HIS A O 1
ATOM 3178 N N . LEU B 1 2 ? 133.98600 128.58700 154.45800 1.000 173.64125 2 LEU B N 1
ATOM 3179 C CA . LEU B 1 2 ? 133.56800 128.03300 153.17500 1.000 174.79650 2 LEU B CA 1
ATOM 3180 C C . LEU B 1 2 ? 132.65600 128.99100 152.42400 1.000 173.83005 2 LEU B C 1
ATOM 3181 O O . LEU B 1 2 ? 132.28700 128.73800 151.27900 1.000 174.21334 2 LEU B O 1
ATOM 3186 N N . GLU B 1 3 ? 132.28000 130.08900 153.08000 1.000 178.14245 3 GLU B N 1
ATOM 3187 C CA . GLU B 1 3 ? 131.47200 131.10000 152.40900 1.000 179.52779 3 GLU B CA 1
ATOM 3188 C C . GLU B 1 3 ? 132.23600 131.75800 151.26900 1.000 181.62599 3 GLU B C 1
ATOM 3189 O O . GLU B 1 3 ? 131.66000 132.01900 150.20700 1.000 180.11866 3 GLU B O 1
ATOM 3195 N N . GLN B 1 4 ? 133.52700 132.03500 151.47100 1.000 189.56572 4 GLN B N 1
ATOM 3196 C CA . GLN B 1 4 ? 134.34300 132.59300 150.39900 1.000 186.27159 4 GLN B CA 1
ATOM 3197 C C . GLN B 1 4 ? 134.42800 131.63100 149.22300 1.000 185.72701 4 GLN B C 1
ATOM 3198 O O . GLN B 1 4 ? 134.51100 132.05900 148.06700 1.000 184.78149 4 GLN B O 1
ATOM 3204 N N . MET B 1 5 ? 134.39900 130.32800 149.50200 1.000 174.09193 5 MET B N 1
ATOM 3205 C CA . MET B 1 5 ? 134.41400 129.33100 148.43800 1.000 174.43635 5 MET B CA 1
ATOM 3206 C C . MET B 1 5 ? 133.23000 129.52800 147.50100 1.000 174.84654 5 MET B C 1
ATOM 3207 O O . MET B 1 5 ? 133.39900 129.68400 146.28100 1.000 173.87258 5 MET B O 1
ATOM 3212 N N . GLY B 1 6 ? 132.02400 129.56900 148.06700 1.000 172.76587 6 GLY B N 1
ATOM 3213 C CA . GLY B 1 6 ? 130.83700 129.77200 147.25800 1.000 173.00743 6 GLY B CA 1
ATOM 3214 C C . GLY B 1 6 ? 130.79500 131.14300 146.61600 1.000 173.21710 6 GLY B C 1
ATOM 3215 O O . GLY B 1 6 ? 130.32700 131.29100 145.48600 1.000 175.77496 6 GLY B O 1
ATOM 3216 N N . ILE B 1 7 ? 131.27600 132.16500 147.32500 1.000 162.76464 7 ILE B N 1
ATOM 3217 C CA . ILE B 1 7 ? 131.27800 133.51300 146.76400 1.000 163.65691 7 ILE B CA 1
ATOM 3218 C C . ILE B 1 7 ? 132.14500 133.56400 145.51300 1.000 163.73775 7 ILE B C 1
ATOM 3219 O O . ILE B 1 7 ? 131.73400 134.08700 144.46900 1.000 160.48462 7 ILE B O 1
ATOM 3224 N N . ALA B 1 8 ? 133.35500 133.00500 145.59700 1.000 154.85590 8 ALA B N 1
ATOM 3225 C CA . ALA B 1 8 ? 134.24800 132.98900 144.44600 1.000 153.78098 8 ALA B CA 1
ATOM 3226 C C . ALA B 1 8 ? 133.66500 132.16800 143.30600 1.000 152.26842 8 ALA B C 1
ATOM 3227 O O . ALA B 1 8 ? 133.74100 132.57600 142.14000 1.000 152.31631 8 ALA B O 1
ATOM 3229 N N . ALA B 1 9 ? 133.08000 131.00800 143.61700 1.000 140.73691 9 ALA B N 1
ATOM 3230 C CA . ALA B 1 9 ? 132.49400 130.19100 142.55900 1.000 139.50504 9 ALA B CA 1
ATOM 3231 C C . ALA B 1 9 ? 131.35500 130.92300 141.85800 1.000 141.70128 9 ALA B C 1
ATOM 3232 O O . ALA B 1 9 ? 131.27400 130.92100 140.62300 1.000 145.45539 9 ALA B O 1
ATOM 3234 N N . LYS B 1 10 ? 130.47200 131.56000 142.62900 1.000 145.73686 10 LYS B N 1
ATOM 3235 C CA . LYS B 1 10 ? 129.35400 132.28500 142.03800 1.000 146.72500 10 LYS B CA 1
ATOM 3236 C C . LYS B 1 10 ? 129.84000 133.45300 141.19400 1.000 148.43474 10 LYS B C 1
ATOM 3237 O O . LYS B 1 10 ? 129.30600 133.70400 140.10800 1.000 147.26525 10 LYS B O 1
ATOM 3243 N N . GLN B 1 11 ? 130.84900 134.18400 141.67600 1.000 154.37788 11 GLN B N 1
ATOM 3244 C CA . GLN B 1 11 ? 131.37700 135.29500 140.89400 1.000 154.55447 11 GLN B CA 1
ATOM 3245 C C . GLN B 1 11 ? 132.01600 134.81700 139.59900 1.000 153.28696 11 GLN B C 1
ATOM 3246 O O . GLN B 1 11 ? 131.85100 135.46000 138.55600 1.000 152.43424 11 GLN B O 1
ATOM 3252 N N . ALA B 1 12 ? 132.74000 133.70000 139.63800 1.000 139.07634 12 ALA B N 1
ATOM 3253 C CA . ALA B 1 12 ? 133.36300 133.17300 138.43300 1.000 138.78941 12 ALA B CA 1
ATOM 3254 C C . ALA B 1 12 ? 132.35800 132.60000 137.44400 1.000 138.36255 12 ALA B C 1
ATOM 3255 O O . ALA B 1 12 ? 132.61800 132.63600 136.23500 1.000 140.50619 12 ALA B O 1
ATOM 3257 N N . SER B 1 13 ? 131.23100 132.06800 137.92300 1.000 131.40504 13 SER B N 1
ATOM 3258 C CA . SER B 1 13 ? 130.25700 131.46000 137.02300 1.000 132.15608 13 SER B CA 1
ATOM 3259 C C . SER B 1 13 ? 129.66600 132.45900 136.03600 1.000 136.18718 13 SER B C 1
ATOM 3260 O O . SER B 1 13 ? 129.50200 132.13100 134.85400 1.000 140.05579 13 SER B O 1
ATOM 3263 N N . TYR B 1 14 ? 129.32700 133.66600 136.49600 1.000 140.88827 14 TYR B N 1
ATOM 3264 C CA . TYR B 1 14 ? 128.75600 134.66500 135.60200 1.000 141.19467 14 TYR B CA 1
ATOM 3265 C C . TYR B 1 14 ? 129.71300 135.05500 134.48800 1.000 140.57794 14 TYR B C 1
ATOM 3266 O O . TYR B 1 14 ? 129.28800 135.17000 133.33500 1.000 140.28432 14 TYR B O 1
ATOM 3275 N N . LYS B 1 15 ? 130.98900 135.26300 134.80300 1.000 146.22297 15 LYS B N 1
ATOM 3276 C CA . LYS B 1 15 ? 131.97900 135.54400 133.77500 1.000 145.34794 15 LYS B CA 1
ATOM 3277 C C . LYS B 1 15 ? 132.20100 134.36500 132.84500 1.000 145.51929 15 LYS B C 1
ATOM 3278 O O . LYS B 1 15 ? 132.36600 134.56300 131.63700 1.000 145.01862 15 LYS B O 1
ATOM 3284 N N . LEU B 1 16 ? 132.21000 133.14100 133.37700 1.000 134.42776 16 LEU B N 1
ATOM 3285 C CA . LEU B 1 16 ? 132.42800 131.97700 132.52800 1.000 132.66081 16 LEU B CA 1
ATOM 3286 C C . LEU B 1 16 ? 131.28200 131.76200 131.55200 1.000 134.55720 16 LEU B C 1
ATOM 3287 O O . LEU B 1 16 ? 131.51100 131.32200 130.42100 1.000 138.98685 16 LEU B O 1
ATOM 3292 N N . ALA B 1 17 ? 130.04900 132.05600 131.96800 1.000 130.72834 17 ALA B N 1
ATOM 3293 C CA . ALA B 1 17 ? 128.90200 131.76800 131.11300 1.000 129.26402 17 ALA B CA 1
ATOM 3294 C C . ALA B 1 17 ? 128.93900 132.55900 129.81100 1.000 133.13612 17 ALA B C 1
ATOM 3295 O O . ALA B 1 17 ? 128.36700 132.11900 128.80800 1.000 131.69057 17 ALA B O 1
ATOM 3297 N N . GLN B 1 18 ? 129.59900 133.71500 129.79900 1.000 152.55926 18 GLN B N 1
ATOM 3298 C CA . GLN B 1 18 ? 129.64700 134.55800 128.61100 1.000 152.00496 18 GLN B CA 1
ATOM 3299 C C . GLN B 1 18 ? 130.86400 134.30200 127.73400 1.000 153.45229 18 GLN B C 1
ATOM 3300 O O . GLN B 1 18 ? 130.98200 134.92500 126.67500 1.000 154.68680 18 GLN B O 1
ATOM 3306 N N . LEU B 1 19 ? 131.76400 133.41300 128.14000 1.000 144.47601 19 LEU B N 1
ATOM 3307 C CA . LEU B 1 19 ? 132.97100 133.17000 127.36500 1.000 141.04795 19 LEU B CA 1
ATOM 3308 C C . LEU B 1 19 ? 132.64700 132.44100 126.06900 1.000 142.49529 19 LEU B C 1
ATOM 3309 O O . LEU B 1 19 ? 131.78300 131.56200 126.02900 1.000 145.28786 19 LEU B O 1
ATOM 3314 N N . SER B 1 20 ? 133.34600 132.81600 125.00200 1.000 150.32134 20 SER B N 1
ATOM 3315 C CA . SER B 1 20 ? 133.18300 132.15800 123.71800 1.000 152.01671 20 SER B CA 1
ATOM 3316 C C . SER B 1 20 ? 133.96200 130.84600 123.68900 1.000 157.61313 20 SER B C 1
ATOM 3317 O O . SER B 1 20 ? 134.83000 130.58700 124.52600 1.000 161.74125 20 SER B O 1
ATOM 3320 N N . SER B 1 21 ? 133.64300 130.01000 122.70000 1.000 165.46795 21 SER B N 1
ATOM 3321 C CA . SER B 1 21 ? 134.29900 128.71500 122.56400 1.000 163.98706 21 SER B CA 1
ATOM 3322 C C . SER B 1 21 ? 135.79300 128.83200 122.30400 1.000 163.85782 21 SER B C 1
ATOM 3323 O O . SER B 1 21 ? 136.53800 127.90900 122.65300 1.000 164.75314 21 SER B O 1
ATOM 3326 N N . ARG B 1 22 ? 136.24500 129.93500 121.70300 1.000 172.09659 22 ARG B N 1
ATOM 3327 C CA . ARG B 1 22 ? 137.66800 130.11500 121.44300 1.000 171.02306 22 ARG B CA 1
ATOM 3328 C C . ARG B 1 22 ? 138.48400 130.08600 122.72700 1.000 171.11840 22 ARG B C 1
ATOM 3329 O O . ARG B 1 22 ? 139.48300 129.36200 122.81100 1.000 176.31440 22 ARG B O 1
ATOM 3337 N N . GLU B 1 23 ? 138.07100 130.85300 123.73600 1.000 155.49152 23 GLU B N 1
ATOM 3338 C CA . GLU B 1 23 ? 138.82200 130.91100 124.98400 1.000 156.76281 23 GLU B CA 1
ATOM 3339 C C . GLU B 1 23 ? 138.79400 129.57900 125.72200 1.000 161.26161 23 GLU B C 1
ATOM 3340 O O . GLU B 1 23 ? 139.81900 129.14800 126.26200 1.000 165.61087 23 GLU B O 1
ATOM 3346 N N . LYS B 1 24 ? 137.63700 128.91700 125.76000 1.000 146.13023 24 LYS B N 1
ATOM 3347 C CA . LYS B 1 24 ? 137.56200 127.62100 126.42500 1.000 146.46569 24 LYS B CA 1
ATOM 3348 C C . LYS B 1 24 ? 138.45800 126.59900 125.74000 1.000 149.62254 24 LYS B C 1
ATOM 3349 O O . LYS B 1 24 ? 139.15500 125.82600 126.41100 1.000 155.99193 24 LYS B O 1
ATOM 3355 N N . ASN B 1 25 ? 138.45800 126.58000 124.40500 1.000 151.72691 25 ASN B N 1
ATOM 3356 C CA . ASN B 1 25 ? 139.34900 125.67500 123.69100 1.000 151.02231 25 ASN B CA 1
ATOM 3357 C C . ASN B 1 25 ? 140.80900 126.00700 123.95300 1.000 154.49311 25 ASN B C 1
ATOM 3358 O O . ASN B 1 25 ? 141.63300 125.09600 124.08700 1.000 159.84859 25 ASN B O 1
ATOM 3363 N N . ARG B 1 26 ? 141.15000 127.29500 124.02700 1.000 155.89116 26 ARG B N 1
ATOM 3364 C CA . ARG B 1 26 ? 142.52300 127.67000 124.35100 1.000 154.39169 26 ARG B CA 1
ATOM 3365 C C . ARG B 1 26 ? 142.92700 127.15200 125.72500 1.000 154.50938 26 ARG B C 1
ATOM 3366 O O . ARG B 1 26 ? 144.02100 126.59600 125.88800 1.000 158.32974 26 ARG B O 1
ATOM 3374 N N . VAL B 1 27 ? 142.05500 127.31800 126.72100 1.000 144.05335 27 VAL B N 1
ATOM 3375 C CA . VAL B 1 27 ? 142.37500 126.84300 128.06400 1.000 145.84938 27 VAL B CA 1
ATOM 3376 C C . VAL B 1 27 ? 142.53000 125.32900 128.07600 1.000 151.21394 27 VAL B C 1
ATOM 3377 O O . VAL B 1 27 ? 143.45200 124.79500 128.70200 1.000 158.01227 27 VAL B O 1
ATOM 3381 N N . LEU B 1 28 ? 141.63300 124.61100 127.39500 1.000 158.51387 28 LEU B N 1
ATOM 3382 C CA . LEU B 1 28 ? 141.72700 123.15300 127.37800 1.000 159.83371 28 LEU B CA 1
ATOM 3383 C C . LEU B 1 28 ? 143.01100 122.68600 126.70400 1.000 161.64860 28 LEU B C 1
ATOM 3384 O O . LEU B 1 28 ? 143.67700 121.76200 127.18900 1.000 163.62120 28 LEU B O 1
ATOM 3389 N N . GLU B 1 29 ? 143.37200 123.30700 125.58000 1.000 179.86111 29 GLU B N 1
ATOM 3390 C CA . GLU B 1 29 ? 144.59200 122.91700 124.88400 1.000 178.17094 29 GLU B CA 1
ATOM 3391 C C . GLU B 1 29 ? 145.82300 123.20300 125.73300 1.000 177.69543 29 GLU B C 1
ATOM 3392 O O . GLU B 1 29 ? 146.74700 122.38300 125.79500 1.000 180.56719 29 GLU B O 1
ATOM 3398 N N . LYS B 1 30 ? 145.85200 124.35800 126.40300 1.000 165.53370 30 LYS B N 1
ATOM 3399 C CA . LYS B 1 30 ? 146.96900 124.65500 127.29300 1.000 166.16759 30 LYS B CA 1
ATOM 3400 C C . LYS B 1 30 ? 147.03800 123.67200 128.45300 1.000 168.92236 30 LYS B C 1
ATOM 3401 O O . LYS B 1 30 ? 148.13400 123.26800 128.85500 1.000 170.95693 30 LYS B O 1
ATOM 3407 N N . ILE B 1 31 ? 145.88700 123.28000 129.00000 1.000 175.40312 31 ILE B N 1
ATOM 3408 C CA . ILE B 1 31 ? 145.87100 122.31300 130.09300 1.000 175.78883 31 ILE B CA 1
ATOM 3409 C C . ILE B 1 31 ? 146.44100 120.98000 129.63000 1.000 176.59297 31 ILE B C 1
ATOM 3410 O O . ILE B 1 31 ? 147.26000 120.36500 130.32100 1.000 178.45975 31 ILE B O 1
ATOM 3415 N N . ALA B 1 32 ? 146.02000 120.51300 128.45200 1.000 186.60267 32 ALA B N 1
ATOM 3416 C CA . ALA B 1 32 ? 146.53700 119.24700 127.94000 1.000 186.99161 32 ALA B CA 1
ATOM 3417 C C . ALA B 1 32 ? 148.03700 119.32700 127.68500 1.000 188.54101 32 ALA B C 1
ATOM 3418 O O . ALA B 1 32 ? 148.78500 118.39900 128.02100 1.000 189.58568 32 ALA B O 1
ATOM 3420 N N . ASP B 1 33 ? 148.49600 120.43500 127.09800 1.000 199.19430 33 ASP B N 1
ATOM 3421 C CA . ASP B 1 33 ? 149.91900 120.58700 126.81700 1.000 197.89730 33 ASP B CA 1
ATOM 3422 C C . ASP B 1 33 ? 150.73900 120.60200 128.10100 1.000 198.97467 33 ASP B C 1
ATOM 3423 O O . ASP B 1 33 ? 151.79900 119.97100 128.17600 1.000 199.50985 33 ASP B O 1
ATOM 3428 N N . GLU B 1 34 ? 150.26500 121.31400 129.12600 1.000 195.67673 34 GLU B N 1
ATOM 3429 C CA . GLU B 1 34 ? 151.00100 121.36200 130.38400 1.000 194.60341 34 GLU B CA 1
ATOM 3430 C C . GLU B 1 34 ? 150.95700 120.02700 131.11400 1.000 195.30172 34 GLU B C 1
ATOM 3431 O O . GLU B 1 34 ? 151.93200 119.65300 131.77500 1.000 194.95803 34 GLU B O 1
ATOM 3437 N N . LEU B 1 35 ? 149.84100 119.30100 131.01400 1.000 202.43362 35 LEU B N 1
ATOM 3438 C CA . LEU B 1 35 ? 149.77000 117.96800 131.60000 1.000 203.14686 35 LEU B CA 1
ATOM 3439 C C . LEU B 1 35 ? 150.77700 117.03600 130.94400 1.000 204.29995 35 LEU B C 1
ATOM 3440 O O . LEU B 1 35 ? 151.43400 116.23800 131.62300 1.000 203.46371 35 LEU B O 1
ATOM 3445 N N . GLU B 1 36 ? 150.91200 117.12200 129.62000 1.000 212.15308 36 GLU B N 1
ATOM 3446 C CA . GLU B 1 36 ? 151.94300 116.35500 128.93100 1.000 210.36767 36 GLU B CA 1
ATOM 3447 C C . GLU B 1 36 ? 153.34700 116.79300 129.32900 1.000 208.80683 36 GLU B C 1
ATOM 3448 O O . GLU B 1 36 ? 154.23600 115.94800 129.47600 1.000 208.04322 36 GLU B O 1
ATOM 3454 N N . ALA B 1 37 ? 153.56400 118.09800 129.50400 1.000 200.78156 37 ALA B N 1
ATOM 3455 C CA . ALA B 1 37 ? 154.90400 118.60000 129.79000 1.000 201.48727 37 ALA B CA 1
ATOM 3456 C C . ALA B 1 37 ? 155.38000 118.18400 131.17600 1.000 202.09134 37 ALA B C 1
ATOM 3457 O O . ALA B 1 37 ? 156.56800 117.90500 131.37200 1.000 202.61413 37 ALA B O 1
ATOM 3459 N N . GLN B 1 38 ? 154.47400 118.13400 132.14900 1.000 205.50368 38 GLN B N 1
ATOM 3460 C CA . GLN B 1 38 ? 154.82600 117.87100 133.54300 1.000 205.69331 38 GLN B CA 1
ATOM 3461 C C . GLN B 1 38 ? 154.50500 116.44000 133.95100 1.000 206.33079 38 GLN B C 1
ATOM 3462 O O . GLN B 1 38 ? 154.04400 116.18800 135.06800 1.000 206.05349 38 GLN B O 1
ATOM 3468 N N . SER B 1 39 ? 154.74100 115.48500 133.04900 1.000 213.54913 39 SER B N 1
ATOM 3469 C CA . SER B 1 39 ? 154.41900 114.08900 133.32500 1.000 213.74484 39 SER B CA 1
ATOM 3470 C C . SER B 1 39 ? 155.19100 113.54300 134.51900 1.000 213.72875 39 SER B C 1
ATOM 3471 O O . SER B 1 39 ? 154.64000 112.76200 135.30400 1.000 214.18804 39 SER B O 1
ATOM 3474 N N . GLU B 1 40 ? 156.46000 113.92800 134.66700 1.000 221.80585 40 GLU B N 1
ATOM 3475 C CA . GLU B 1 40 ? 157.30400 113.34000 135.70000 1.000 221.60126 40 GLU B CA 1
ATOM 3476 C C . GLU B 1 40 ? 156.80100 113.63100 137.11000 1.000 221.62816 40 GLU B C 1
ATOM 3477 O O . GLU B 1 40 ? 156.82600 112.73000 137.95400 1.000 221.50282 40 GLU B O 1
ATOM 3483 N N . ILE B 1 41 ? 156.32700 114.84400 137.38300 1.000 204.81186 41 ILE B N 1
ATOM 3484 C CA . ILE B 1 41 ? 155.85000 115.19100 138.71900 1.000 203.92348 41 ILE B CA 1
ATOM 3485 C C . ILE B 1 41 ? 154.60100 114.40000 139.08100 1.000 204.19221 41 ILE B C 1
ATOM 3486 O O . ILE B 1 41 ? 154.49400 113.85300 140.18300 1.000 202.27818 41 ILE B O 1
ATOM 3491 N N . ILE B 1 42 ? 153.64800 114.32300 138.15000 1.000 205.51464 42 ILE B N 1
ATOM 3492 C CA . ILE B 1 42 ? 152.42800 113.56000 138.39400 1.000 204.74887 42 ILE B CA 1
ATOM 3493 C C . ILE B 1 42 ? 152.75300 112.08800 138.59000 1.000 205.26432 42 ILE B C 1
ATOM 3494 O O . ILE B 1 42 ? 152.20700 111.43000 139.48400 1.000 205.01819 42 ILE B O 1
ATOM 3499 N N . LEU B 1 43 ? 153.64300 111.54500 137.75500 1.000 197.84280 43 LEU B N 1
ATOM 3500 C CA . LEU B 1 43 ? 154.01200 110.14100 137.88500 1.000 194.91346 43 LEU B CA 1
ATOM 3501 C C . LEU B 1 43 ? 154.67500 109.86800 139.22800 1.000 195.54365 43 LEU B C 1
ATOM 3502 O O . LEU B 1 43 ? 154.36400 108.87100 139.89000 1.000 195.55955 43 LEU B O 1
ATOM 3507 N N . ASN B 1 44 ? 155.58300 110.75000 139.65300 1.000 209.01674 44 ASN B N 1
ATOM 3508 C CA . ASN B 1 44 ? 156.25000 110.57100 140.93700 1.000 211.00794 44 ASN B CA 1
ATOM 3509 C C . ASN B 1 44 ? 155.26100 110.63800 142.09200 1.000 212.09589 44 ASN B C 1
ATOM 3510 O O . ASN B 1 44 ? 155.31100 109.80800 143.00800 1.000 212.12774 44 ASN B O 1
ATOM 3515 N N . ALA B 1 45 ? 154.35600 111.62000 142.06900 1.000 207.37930 45 ALA B N 1
ATOM 3516 C CA . ALA B 1 45 ? 153.37900 111.74200 143.14500 1.000 205.78482 45 ALA B CA 1
ATOM 3517 C C . ALA B 1 45 ? 152.46000 110.52800 143.19600 1.000 206.78213 45 ALA B C 1
ATOM 3518 O O . ALA B 1 45 ? 152.18000 109.99900 144.27900 1.000 207.12575 45 ALA B O 1
ATOM 3520 N N . ASN B 1 46 ? 151.98700 110.06800 142.03500 1.000 202.99817 46 ASN B N 1
ATOM 3521 C CA . ASN B 1 46 ? 151.12000 108.89600 142.00600 1.000 201.87185 46 ASN B CA 1
ATOM 3522 C C . ASN B 1 46 ? 151.84800 107.65600 142.50100 1.000 203.88964 46 ASN B C 1
ATOM 3523 O O . ASN B 1 46 ? 151.27500 106.85500 143.24600 1.000 204.66861 46 ASN B O 1
ATOM 3528 N N . ALA B 1 47 ? 153.10700 107.47400 142.09500 1.000 211.16757 47 ALA B N 1
ATOM 3529 C CA . ALA B 1 47 ? 153.86400 106.31200 142.54600 1.000 211.26635 47 ALA B CA 1
ATOM 3530 C C . ALA B 1 47 ? 154.08400 106.34800 144.05200 1.000 211.91256 47 ALA B C 1
ATOM 3531 O O . ALA B 1 47 ? 153.94900 105.32300 144.73100 1.000 211.97573 47 ALA B O 1
ATOM 3533 N N . GLN B 1 48 ? 154.42000 107.52100 144.59300 1.000 209.63993 48 GLN B N 1
ATOM 3534 C CA . GLN B 1 48 ? 154.61700 107.63800 146.03400 1.000 209.15696 48 GLN B CA 1
ATOM 3535 C C . GLN B 1 48 ? 153.32500 107.35600 146.79000 1.000 209.18438 48 GLN B C 1
ATOM 3536 O O . GLN B 1 48 ? 153.33100 106.65300 147.80900 1.000 206.90047 48 GLN B O 1
ATOM 3542 N N . ASP B 1 49 ? 152.20100 107.88300 146.29700 1.000 227.97035 49 ASP B N 1
ATOM 3543 C CA . ASP B 1 49 ? 150.92200 107.63100 146.95300 1.000 228.59978 49 ASP B CA 1
ATOM 3544 C C . ASP B 1 49 ? 150.54200 106.15700 146.88200 1.000 228.87939 49 ASP B C 1
ATOM 3545 O O . ASP B 1 49 ? 150.01900 105.60000 147.85300 1.000 230.20864 49 ASP B O 1
ATOM 3550 N N . VAL B 1 50 ? 150.78500 105.51100 145.73900 1.000 217.10594 50 VAL B N 1
ATOM 3551 C CA . VAL B 1 50 ? 150.48500 104.08800 145.60700 1.000 215.18058 50 VAL B CA 1
ATOM 3552 C C . VAL B 1 50 ? 151.33900 103.27400 146.56800 1.000 216.15026 50 VAL B C 1
ATOM 3553 O O . VAL B 1 50 ? 150.84900 102.35000 147.23000 1.000 215.51931 50 VAL B O 1
ATOM 3557 N N . ALA B 1 51 ? 152.62900 103.60700 146.66600 1.000 220.27922 51 ALA B N 1
ATOM 3558 C CA . ALA B 1 51 ? 153.50900 102.89600 147.58600 1.000 219.37561 51 ALA B CA 1
ATOM 3559 C C . ALA B 1 51 ? 153.05700 103.07600 149.02900 1.000 219.97149 51 ALA B C 1
ATOM 3560 O O . ALA B 1 51 ? 153.08900 102.12600 149.82000 1.000 219.31804 51 ALA B O 1
ATOM 3562 N N . ASP B 1 52 ? 152.63400 104.28900 149.39100 1.000 224.04963 52 ASP B N 1
ATOM 3563 C CA . ASP B 1 52 ? 152.11500 104.50800 150.73700 1.000 223.94960 52 ASP B CA 1
ATOM 3564 C C . ASP B 1 52 ? 150.81700 103.74400 150.97000 1.000 223.79647 52 ASP B C 1
ATOM 3565 O O . ASP B 1 52 ? 150.56100 103.28800 152.09000 1.000 222.70251 52 ASP B O 1
ATOM 3570 N N . ALA B 1 53 ? 149.98900 103.60000 149.93300 1.000 227.03191 53 ALA B N 1
ATOM 3571 C CA . ALA B 1 53 ? 148.73900 102.86100 150.07200 1.000 226.33383 53 ALA B CA 1
ATOM 3572 C C . ALA B 1 53 ? 148.98200 101.38300 150.34100 1.000 227.07511 53 ALA B C 1
ATOM 3573 O O . ALA B 1 53 ? 148.25900 100.77300 151.13700 1.000 226.73193 53 ALA B O 1
ATOM 3575 N N . ARG B 1 54 ? 149.98400 100.79100 149.68700 1.000 227.57342 54 ARG B N 1
ATOM 3576 C CA . ARG B 1 54 ? 150.29300 99.38500 149.92200 1.000 226.57516 54 ARG B CA 1
ATOM 3577 C C . ARG B 1 54 ? 150.73200 99.13800 151.35800 1.000 227.27550 54 ARG B C 1
ATOM 3578 O O . ARG B 1 54 ? 150.59100 98.01900 151.86400 1.000 225.85460 54 ARG B O 1
ATOM 3586 N N . ALA B 1 55 ? 151.26600 100.16300 152.02800 1.000 227.51250 55 ALA B N 1
ATOM 3587 C CA . ALA B 1 55 ? 151.62000 100.02400 153.43600 1.000 226.32092 55 ALA B CA 1
ATOM 3588 C C . ALA B 1 55 ? 150.39300 99.76800 154.29900 1.000 228.00733 55 ALA B C 1
ATOM 3589 O O . ALA B 1 55 ? 150.51300 99.21300 155.39700 1.000 229.00515 55 ALA B O 1
ATOM 3591 N N . ASN B 1 56 ? 149.21300 100.16400 153.82800 1.000 231.26777 56 ASN B N 1
ATOM 3592 C CA . ASN B 1 56 ? 147.96500 99.92800 154.53800 1.000 230.46810 56 ASN B CA 1
ATOM 3593 C C . ASN B 1 56 ? 147.23900 98.68000 154.05300 1.000 231.12729 56 ASN B C 1
ATOM 3594 O O . ASN B 1 56 ? 146.08400 98.46400 154.43100 1.000 230.70115 56 ASN B O 1
ATOM 3599 N N . GLY B 1 57 ? 147.88600 97.86100 153.23000 1.000 234.75226 57 GLY B N 1
ATOM 3600 C CA . GLY B 1 57 ? 147.27300 96.63500 152.74900 1.000 233.59573 57 GLY B CA 1
ATOM 3601 C C . GLY B 1 57 ? 146.08100 96.84200 151.84000 1.000 234.21480 57 GLY B C 1
ATOM 3602 O O . GLY B 1 57 ? 145.06800 96.14700 151.98600 1.000 233.78261 57 GLY B O 1
ATOM 3603 N N . LEU B 1 58 ? 146.17400 97.78400 150.90600 1.000 228.09510 58 LEU B N 1
ATOM 3604 C CA . LEU B 1 58 ? 145.08300 98.02200 149.97500 1.000 227.84909 58 LEU B CA 1
ATOM 3605 C C . LEU B 1 58 ? 144.93400 96.84900 149.01200 1.000 228.32602 58 LEU B C 1
ATOM 3606 O O . LEU B 1 58 ? 145.89300 96.12900 148.72000 1.000 226.56630 58 LEU B O 1
ATOM 3611 N N . SER B 1 59 ? 143.71300 96.66100 148.52100 1.000 232.38254 59 SER B N 1
ATOM 3612 C CA . SER B 1 59 ? 143.43200 95.56700 147.60400 1.000 231.39287 59 SER B CA 1
ATOM 3613 C C . SER B 1 59 ? 144.16200 95.76900 146.28200 1.000 232.24940 59 SER B C 1
ATOM 3614 O O . SER B 1 59 ? 144.43900 96.89700 145.86300 1.000 232.63412 59 SER B O 1
ATOM 3617 N N . GLU B 1 60 ? 144.48000 94.65100 145.62400 1.000 241.43379 60 GLU B N 1
ATOM 3618 C CA . GLU B 1 60 ? 145.21300 94.71500 144.36400 1.000 241.11852 60 GLU B CA 1
ATOM 3619 C C . GLU B 1 60 ? 144.41000 95.44000 143.28900 1.000 241.47260 60 GLU B C 1
ATOM 3620 O O . GLU B 1 60 ? 144.96800 96.22300 142.51400 1.000 241.95744 60 GLU B O 1
ATOM 3626 N N . ALA B 1 61 ? 143.10000 95.19100 143.22400 1.000 230.17853 61 ALA B N 1
ATOM 3627 C CA . ALA B 1 61 ? 142.26600 95.91100 142.26700 1.000 228.82413 61 ALA B CA 1
ATOM 3628 C C . ALA B 1 61 ? 142.16600 97.38900 142.62900 1.000 229.79976 61 ALA B C 1
ATOM 3629 O O . ALA B 1 61 ? 142.20300 98.25600 141.74800 1.000 228.77545 61 ALA B O 1
ATOM 3631 N N . MET B 1 62 ? 142.04300 97.69600 143.92400 1.000 224.59547 62 MET B N 1
ATOM 3632 C CA . MET B 1 62 ? 142.07400 99.08900 144.35700 1.000 223.25884 62 MET B CA 1
ATOM 3633 C C . MET B 1 62 ? 143.41200 99.73900 144.03000 1.000 222.93334 62 MET B C 1
ATOM 3634 O O . MET B 1 62 ? 143.46100 100.91100 143.63900 1.000 222.65111 62 MET B O 1
ATOM 3639 N N . LEU B 1 63 ? 144.51000 98.99900 144.19300 1.000 221.10920 63 LEU B N 1
ATOM 3640 C CA . LEU B 1 63 ? 145.81900 99.53600 143.83400 1.000 220.16028 63 LEU B CA 1
ATOM 3641 C C . LEU B 1 63 ? 145.91400 99.80600 142.33800 1.000 221.70665 63 LEU B C 1
ATOM 3642 O O . LEU B 1 63 ? 146.46900 100.82900 141.92100 1.000 222.02169 63 LEU B O 1
ATOM 3647 N N . ASP B 1 64 ? 145.38100 98.89800 141.51600 1.000 224.77901 64 ASP B N 1
ATOM 3648 C CA . ASP B 1 64 ? 145.37800 99.11200 140.07300 1.000 223.83217 64 ASP B CA 1
ATOM 3649 C C . ASP B 1 64 ? 144.55300 100.33900 139.70700 1.000 223.46947 64 ASP B C 1
ATOM 3650 O O . ASP B 1 64 ? 144.94600 101.12500 138.83800 1.000 224.50565 64 ASP B O 1
ATOM 3655 N N . ARG B 1 65 ? 143.40500 100.51700 140.36300 1.000 208.43044 65 ARG B N 1
ATOM 3656 C CA . ARG B 1 65 ? 142.60100 101.71200 140.13200 1.000 207.72910 65 ARG B CA 1
ATOM 3657 C C . ARG B 1 65 ? 143.35800 102.96900 140.54600 1.000 209.63272 65 ARG B C 1
ATOM 3658 O O . ARG B 1 65 ? 143.28100 104.00100 139.87000 1.000 211.84880 65 ARG B O 1
ATOM 3666 N N . LEU B 1 66 ? 144.09900 102.89700 141.65300 1.000 204.18939 66 LEU B N 1
ATOM 3667 C CA . LEU B 1 66 ? 144.88300 104.04200 142.10200 1.000 203.00806 66 LEU B CA 1
ATOM 3668 C C . LEU B 1 66 ? 146.12300 104.25400 141.24300 1.000 204.86621 66 LEU B C 1
ATOM 3669 O O . LEU B 1 66 ? 146.57700 105.39200 141.08400 1.000 204.51416 66 LEU B O 1
ATOM 3674 N N . ALA B 1 67 ? 146.68000 103.18400 140.68300 1.000 215.26601 67 ALA B N 1
ATOM 3675 C CA . ALA B 1 67 ? 147.91600 103.29500 139.92100 1.000 214.16702 67 ALA B CA 1
ATOM 3676 C C . ALA B 1 67 ? 147.69500 104.07000 138.62800 1.000 214.00703 67 ALA B C 1
ATOM 3677 O O . ALA B 1 67 ? 146.66700 103.92400 137.96200 1.000 213.61597 67 ALA B O 1
ATOM 3679 N N . LEU B 1 68 ? 148.67500 104.90100 138.27500 1.000 215.51060 68 LEU B N 1
ATOM 3680 C CA . LEU B 1 68 ? 148.63900 105.69100 137.04800 1.000 215.47815 68 LEU B CA 1
ATOM 3681 C C . LEU B 1 68 ? 149.93700 105.47000 136.28500 1.000 215.91116 68 LEU B C 1
ATOM 3682 O O . LEU B 1 68 ? 150.95700 106.09300 136.59600 1.000 215.88958 68 LEU B O 1
ATOM 3687 N N . THR B 1 69 ? 149.89700 104.59400 135.29700 1.000 226.73442 69 THR B N 1
ATOM 3688 C CA . THR B 1 69 ? 151.01700 104.34700 134.40600 1.000 227.68572 69 THR B CA 1
ATOM 3689 C C . THR B 1 69 ? 151.17700 105.50200 133.42900 1.000 228.24989 69 THR B C 1
ATOM 3690 O O . THR B 1 69 ? 150.24600 106.28400 133.22000 1.000 228.66869 69 THR B O 1
ATOM 3694 N N . PRO B 1 70 ? 152.35900 105.65500 132.82200 1.000 216.73753 70 PRO B N 1
ATOM 3695 C CA . PRO B 1 70 ? 152.51200 106.69700 131.79400 1.000 215.46022 70 PRO B CA 1
ATOM 3696 C C . PRO B 1 70 ? 151.52800 106.55300 130.64800 1.000 216.06272 70 PRO B C 1
ATOM 3697 O O . PRO B 1 70 ? 151.07200 107.56700 130.10100 1.000 217.04760 70 PRO B O 1
ATOM 3701 N N . ALA B 1 71 ? 151.18100 105.32000 130.27500 1.000 215.24159 71 ALA B N 1
ATOM 3702 C CA . ALA B 1 71 ? 150.17900 105.11500 129.23500 1.000 214.93940 71 ALA B CA 1
ATOM 3703 C C . ALA B 1 71 ? 148.83400 105.70000 129.64500 1.000 215.23632 71 ALA B C 1
ATOM 3704 O O . ALA B 1 71 ? 148.13000 106.28800 128.81800 1.000 216.45686 71 ALA B O 1
ATOM 3706 N N . ARG B 1 72 ? 148.46300 105.55500 130.91800 1.000 209.16475 72 ARG B N 1
ATOM 3707 C CA . ARG B 1 72 ? 147.21800 106.15000 131.39500 1.000 208.18387 72 ARG B CA 1
ATOM 3708 C C . ARG B 1 72 ? 147.27600 107.67200 131.34400 1.000 209.03181 72 ARG B C 1
ATOM 3709 O O . ARG B 1 72 ? 146.27000 108.32700 131.04700 1.000 209.32648 72 ARG B O 1
ATOM 3717 N N . LEU B 1 73 ? 148.43800 108.25500 131.64400 1.000 197.26803 73 LEU B N 1
ATOM 3718 C CA . LEU B 1 73 ? 148.57900 109.70500 131.54900 1.000 195.94375 73 LEU B CA 1
ATOM 3719 C C . LEU B 1 73 ? 148.42300 110.17800 130.10900 1.000 197.87246 73 LEU B C 1
ATOM 3720 O O . LEU B 1 73 ? 147.73800 111.17600 129.84200 1.000 197.88600 73 LEU B O 1
ATOM 3725 N N . LYS B 1 74 ? 149.04400 109.46800 129.16400 1.000 208.89885 74 LYS B N 1
ATOM 3726 C CA . LYS B 1 74 ? 148.83800 109.79400 127.75700 1.000 207.19079 74 LYS B CA 1
ATOM 3727 C C . LYS B 1 74 ? 147.37900 109.63500 127.35800 1.000 208.25313 74 LYS B C 1
ATOM 3728 O O . LYS B 1 74 ? 146.85600 110.44800 126.59000 1.000 208.22372 74 LYS B O 1
ATOM 3734 N N . GLY B 1 75 ? 146.70700 108.60300 127.87000 1.000 210.46050 75 GLY B N 1
ATOM 3735 C CA . GLY B 1 75 ? 145.29300 108.42400 127.59800 1.000 209.17645 75 GLY B CA 1
ATOM 3736 C C . GLY B 1 75 ? 144.42200 109.55700 128.09500 1.000 210.37517 75 GLY B C 1
ATOM 3737 O O . GLY B 1 75 ? 143.55100 110.02300 127.35300 1.000 211.61504 75 GLY B O 1
ATOM 3738 N N . ILE B 1 76 ? 144.63500 110.01500 129.33000 1.000 198.00564 76 ILE B N 1
ATOM 3739 C CA . ILE B 1 76 ? 143.85800 111.14200 129.83600 1.000 196.50152 76 ILE B CA 1
ATOM 3740 C C . ILE B 1 76 ? 144.18300 112.43800 129.10000 1.000 194.79223 76 ILE B C 1
ATOM 3741 O O . ILE B 1 76 ? 143.28000 113.26100 128.89000 1.000 196.92767 76 ILE B O 1
ATOM 3746 N N . ALA B 1 77 ? 145.43700 112.64100 128.68400 1.000 188.13418 77 ALA B N 1
ATOM 3747 C CA . ALA B 1 77 ? 145.72300 113.77300 127.80900 1.000 187.09634 77 ALA B CA 1
ATOM 3748 C C . ALA B 1 77 ? 144.95800 113.65700 126.49700 1.000 189.76662 77 ALA B C 1
ATOM 3749 O O . ALA B 1 77 ? 144.42700 114.65500 125.99200 1.000 193.89488 77 ALA B O 1
ATOM 3751 N N . ASP B 1 78 ? 144.88500 112.44600 125.94000 1.000 201.20185 78 ASP B N 1
ATOM 3752 C CA . ASP B 1 78 ? 144.09700 112.22100 124.73500 1.000 203.00718 78 ASP B CA 1
ATOM 3753 C C . ASP B 1 78 ? 142.61700 112.47800 124.97600 1.000 203.97562 78 ASP B C 1
ATOM 3754 O O . ASP B 1 78 ? 141.93300 112.99600 124.09100 1.000 203.57043 78 ASP B O 1
ATOM 3759 N N . ASP B 1 79 ? 142.10200 112.11900 126.15400 1.000 207.32165 79 ASP B N 1
ATOM 3760 C CA . ASP B 1 79 ? 140.70600 112.41600 126.46300 1.000 206.37888 79 ASP B CA 1
ATOM 3761 C C . ASP B 1 79 ? 140.46400 113.91900 126.54900 1.000 202.73102 79 ASP B C 1
ATOM 3762 O O . ASP B 1 79 ? 139.43500 114.41600 126.07600 1.000 201.24143 79 ASP B O 1
ATOM 3767 N N . VAL B 1 80 ? 141.39800 114.65800 127.15100 1.000 172.47817 80 VAL B N 1
ATOM 3768 C CA . VAL B 1 80 ? 141.27600 116.11400 127.19000 1.000 168.49867 80 VAL B CA 1
ATOM 3769 C C . VAL B 1 80 ? 141.26100 116.68500 125.78000 1.000 170.99320 80 VAL B C 1
ATOM 3770 O O . VAL B 1 80 ? 140.44200 117.55200 125.45200 1.000 173.69131 80 VAL B O 1
ATOM 3774 N N . ARG B 1 81 ? 142.16500 116.21100 124.92400 1.000 178.29034 81 ARG B N 1
ATOM 3775 C CA . ARG B 1 81 ? 142.21000 116.72800 123.56100 1.000 177.69868 81 ARG B CA 1
ATOM 3776 C C . ARG B 1 81 ? 140.98000 116.31700 122.76000 1.000 177.47046 81 ARG B C 1
ATOM 3777 O O . ARG B 1 81 ? 140.56400 117.04500 121.85200 1.000 179.68212 81 ARG B O 1
ATOM 3785 N N . GLN B 1 82 ? 140.39000 115.16400 123.07500 1.000 180.14645 82 GLN B N 1
ATOM 3786 C CA . GLN B 1 82 ? 139.11800 114.79200 122.46600 1.000 181.17960 82 GLN B CA 1
ATOM 3787 C C . GLN B 1 82 ? 138.00400 115.72700 122.91100 1.000 183.51831 82 GLN B C 1
ATOM 3788 O O . GLN B 1 82 ? 137.14100 116.10200 122.11000 1.000 184.19111 82 GLN B O 1
ATOM 3794 N N . VAL B 1 83 ? 138.00200 116.10300 124.19000 1.000 172.07170 83 VAL B N 1
ATOM 3795 C CA . VAL B 1 83 ? 137.01900 117.06300 124.67800 1.000 168.35525 83 VAL B CA 1
ATOM 3796 C C . VAL B 1 83 ? 137.18400 118.39700 123.96300 1.000 166.95379 83 VAL B C 1
ATOM 3797 O O . VAL B 1 83 ? 136.20000 119.03000 123.56400 1.000 165.54495 83 VAL B O 1
ATOM 3801 N N . CYS B 1 84 ? 138.43100 118.83500 123.77400 1.000 157.63876 84 CYS B N 1
ATOM 3802 C CA . CYS B 1 84 ? 138.68800 120.07400 123.04900 1.000 156.16633 84 CYS B CA 1
ATOM 3803 C C . CYS B 1 84 ? 138.17400 120.02700 121.61700 1.000 156.14802 84 CYS B C 1
ATOM 3804 O O . CYS B 1 84 ? 137.95000 121.08300 121.01700 1.000 157.85458 84 CYS B O 1
ATOM 3807 N N . ASN B 1 85 ? 137.98100 118.83600 121.05600 1.000 169.25092 85 ASN B N 1
ATOM 3808 C CA . ASN B 1 85 ? 137.51700 118.70400 119.68300 1.000 170.19479 85 ASN B CA 1
ATOM 3809 C C . ASN B 1 85 ? 136.00300 118.60300 119.56200 1.000 170.21852 85 ASN B C 1
ATOM 3810 O O . ASN B 1 85 ? 135.49000 118.60900 118.43900 1.000 172.14432 85 ASN B O 1
ATOM 3815 N N . LEU B 1 86 ? 135.27900 118.50800 120.67200 1.000 167.43838 86 LEU B N 1
ATOM 3816 C CA . LEU B 1 86 ? 133.83000 118.40500 120.61000 1.000 168.66544 86 LEU B CA 1
ATOM 3817 C C . LEU B 1 86 ? 133.19600 119.77700 120.42300 1.000 169.52256 86 LEU B C 1
ATOM 3818 O O . LEU B 1 86 ? 133.74000 120.80100 120.84200 1.000 168.08487 86 LEU B O 1
ATOM 3823 N N . ALA B 1 87 ? 132.03100 119.78400 119.78100 1.000 160.83368 87 ALA B N 1
ATOM 3824 C CA . ALA B 1 87 ? 131.29400 121.02300 119.58600 1.000 160.70146 87 ALA B CA 1
ATOM 3825 C C . ALA B 1 87 ? 130.78700 121.55400 120.91900 1.000 161.13441 87 ALA B C 1
ATOM 3826 O O . ALA B 1 87 ? 130.38100 120.78900 121.79800 1.000 161.27840 87 ALA B O 1
ATOM 3828 N N . ASP B 1 88 ? 130.80900 122.86900 121.06600 1.000 156.32408 88 ASP B N 1
ATOM 3829 C CA . ASP B 1 88 ? 130.38100 123.49000 122.31100 1.000 154.41932 88 ASP B CA 1
ATOM 3830 C C . ASP B 1 88 ? 128.86800 123.39000 122.44100 1.000 155.03990 88 ASP B C 1
ATOM 3831 O O . ASP B 1 88 ? 128.14700 123.91500 121.58300 1.000 158.81846 88 ASP B O 1
ATOM 3836 N N . PRO B 1 89 ? 128.34300 122.73800 123.48100 1.000 135.32165 89 PRO B N 1
ATOM 3837 C CA . PRO B 1 89 ? 126.88400 122.63100 123.62100 1.000 136.97594 89 PRO B CA 1
ATOM 3838 C C . PRO B 1 89 ? 126.21300 123.92300 124.04300 1.000 139.12065 89 PRO B C 1
ATOM 3839 O O . PRO B 1 89 ? 124.99300 124.04200 123.87900 1.000 143.91967 89 PRO B O 1
ATOM 3843 N N . VAL B 1 90 ? 126.95400 124.88500 124.57700 1.000 133.57866 90 VAL B N 1
ATOM 3844 C CA . VAL B 1 90 ? 126.36100 126.13100 125.04600 1.000 135.85046 90 VAL B CA 1
ATOM 3845 C C . VAL B 1 90 ? 125.99500 126.99500 123.84800 1.000 136.66186 90 VAL B C 1
ATOM 3846 O O . VAL B 1 90 ? 126.79800 127.17400 122.92600 1.000 137.62274 90 VAL B O 1
ATOM 3850 N N . GLY B 1 91 ? 124.77600 127.52700 123.85800 1.000 136.54429 91 GLY B N 1
ATOM 3851 C CA . GLY B 1 91 ? 124.28300 128.34100 122.77600 1.000 134.67773 91 GLY B CA 1
ATOM 3852 C C . GLY B 1 91 ? 123.55100 127.58300 121.69500 1.000 134.94093 91 GLY B C 1
ATOM 3853 O O . GLY B 1 91 ? 122.92200 128.21300 120.83800 1.000 139.66554 91 GLY B O 1
ATOM 3854 N N . GLN B 1 92 ? 123.60700 126.25600 121.70700 1.000 126.89621 92 GLN B N 1
ATOM 3855 C CA . GLN B 1 92 ? 122.89800 125.47100 120.71100 1.000 125.13972 92 GLN B CA 1
ATOM 3856 C C . GLN B 1 92 ? 121.39400 125.61400 120.89000 1.000 130.99684 92 GLN B C 1
ATOM 3857 O O . GLN B 1 92 ? 120.89600 125.84400 121.99400 1.000 140.38517 92 GLN B O 1
ATOM 3863 N N . VAL B 1 93 ? 120.67000 125.47800 119.78700 1.000 100.78256 93 VAL B N 1
ATOM 3864 C CA . VAL B 1 93 ? 119.21800 125.58400 119.78000 1.000 102.24102 93 VAL B CA 1
ATOM 3865 C C . VAL B 1 93 ? 118.64100 124.17800 119.78000 1.000 102.17263 93 VAL B C 1
ATOM 3866 O O . VAL B 1 93 ? 118.98900 123.35600 118.92400 1.000 110.76757 93 VAL B O 1
ATOM 3870 N N . ILE B 1 94 ? 117.76100 123.89500 120.73700 1.000 100.95471 94 ILE B N 1
ATOM 3871 C CA . ILE B 1 94 ? 117.13600 122.58000 120.80300 1.000 96.12885 94 ILE B CA 1
ATOM 3872 C C . ILE B 1 94 ? 116.01500 122.46700 119.78000 1.000 103.01271 94 ILE B C 1
ATOM 3873 O O . ILE B 1 94 ? 115.98400 121.53400 118.97100 1.000 106.69436 94 ILE B O 1
ATOM 3878 N N . ASP B 1 95 ? 115.08000 123.41200 119.80000 1.000 124.96935 95 ASP B N 1
ATOM 3879 C CA . ASP B 1 95 ? 113.98300 123.44100 118.84400 1.000 121.76191 95 ASP B CA 1
ATOM 3880 C C . ASP B 1 95 ? 113.42000 124.85400 118.80400 1.000 125.29144 95 ASP B C 1
ATOM 3881 O O . ASP B 1 95 ? 113.90400 125.75600 119.49200 1.000 134.85558 95 ASP B O 1
ATOM 3886 N N . GLY B 1 96 ? 112.38500 125.04100 117.99700 1.000 111.82716 96 GLY B N 1
ATOM 3887 C CA . GLY B 1 96 ? 111.79200 126.35700 117.85800 1.000 118.02946 96 GLY B CA 1
ATOM 3888 C C . GLY B 1 96 ? 110.58200 126.29600 116.95700 1.000 118.71066 96 GLY B C 1
ATOM 3889 O O . GLY B 1 96 ? 110.10500 125.22000 116.58600 1.000 127.26347 96 GLY B O 1
ATOM 3890 N N . GLY B 1 97 ? 110.08600 127.47300 116.61400 1.000 110.60238 97 GLY B N 1
ATOM 3891 C CA . GLY B 1 97 ? 108.93100 127.57300 115.74800 1.000 111.28524 97 GLY B CA 1
ATOM 3892 C C . GLY B 1 97 ? 108.25500 128.91600 115.90700 1.000 109.23989 97 GLY B C 1
ATOM 3893 O O . GLY B 1 97 ? 108.72000 129.79400 116.63000 1.000 120.07623 97 GLY B O 1
ATOM 3894 N N . VAL B 1 98 ? 107.13800 129.05500 115.20100 1.000 119.89059 98 VAL B N 1
ATOM 3895 C CA . VAL B 1 98 ? 106.31900 130.25900 115.24300 1.000 120.38526 98 VAL B CA 1
ATOM 3896 C C . VAL B 1 98 ? 104.97900 129.90900 115.86800 1.000 123.10770 98 VAL B C 1
ATOM 3897 O O . VAL B 1 98 ? 104.31600 128.95500 115.44300 1.000 127.87730 98 VAL B O 1
ATOM 3901 N N . LEU B 1 99 ? 104.58000 130.67600 116.87500 1.000 139.17122 99 LEU B N 1
ATOM 3902 C CA . LEU B 1 99 ? 103.32500 130.42800 117.56000 1.000 138.96979 99 LEU B CA 1
ATOM 3903 C C . LEU B 1 99 ? 102.16000 131.02100 116.77200 1.000 143.73143 99 LEU B C 1
ATOM 3904 O O . LEU B 1 99 ? 102.33700 131.78300 115.81900 1.000 142.61531 99 LEU B O 1
ATOM 3909 N N . ASP B 1 100 ? 100.94600 130.65200 117.18400 1.000 165.46998 100 ASP B N 1
ATOM 3910 C CA . ASP B 1 100 ? 99.75300 131.17600 116.52700 1.000 163.99313 100 ASP B CA 1
ATOM 3911 C C . ASP B 1 100 ? 99.63000 132.68000 116.72400 1.000 162.09446 100 ASP B C 1
ATOM 3912 O O . ASP B 1 100 ? 99.25900 133.40700 115.79600 1.000 160.56456 100 ASP B O 1
ATOM 3917 N N . SER B 1 101 ? 99.94000 133.16600 117.92600 1.000 149.54183 101 SER B N 1
ATOM 3918 C CA . SER B 1 101 ? 99.82500 134.58800 118.22300 1.000 149.96851 101 SER B CA 1
ATOM 3919 C C . SER B 1 101 ? 100.88600 135.42700 117.52700 1.000 148.40999 101 SER B C 1
ATOM 3920 O O . SER B 1 101 ? 100.79300 136.65800 117.55800 1.000 147.89538 101 SER B O 1
ATOM 3923 N N . GLY B 1 102 ? 101.88300 134.80500 116.91300 1.000 138.03669 102 GLY B N 1
ATOM 3924 C CA . GLY B 1 102 ? 102.92500 135.53100 116.22300 1.000 138.11940 102 GLY B CA 1
ATOM 3925 C C . GLY B 1 102 ? 104.22300 135.68000 116.98100 1.000 137.11138 102 GLY B C 1
ATOM 3926 O O . GLY B 1 102 ? 104.94800 136.64900 116.73700 1.000 137.24600 102 GLY B O 1
ATOM 3927 N N . LEU B 1 103 ? 104.53800 134.75900 117.88300 1.000 130.06369 103 LEU B N 1
ATOM 3928 C CA . LEU B 1 103 ? 105.73500 134.83100 118.70700 1.000 127.86812 103 LEU B CA 1
ATOM 3929 C C . LEU B 1 103 ? 106.71100 133.75100 118.26800 1.000 128.54258 103 LEU B C 1
ATOM 3930 O O . LEU B 1 103 ? 106.32900 132.58600 118.12700 1.000 135.98581 103 LEU B O 1
ATOM 3935 N N . ARG B 1 104 ? 107.96300 134.13800 118.05100 1.000 115.88190 104 ARG B N 1
ATOM 3936 C CA . ARG B 1 104 ? 109.00200 133.20800 117.62500 1.000 113.56751 104 ARG B CA 1
ATOM 3937 C C . ARG B 1 104 ? 109.65800 132.60800 118.86100 1.000 117.70235 104 ARG B C 1
ATOM 3938 O O . ARG B 1 104 ? 110.38400 133.29700 119.58300 1.000 122.89879 104 ARG B O 1
ATOM 3946 N N . LEU B 1 105 ? 109.40900 131.32900 119.10200 1.000 104.97846 105 LEU B N 1
ATOM 3947 C CA . LEU B 1 105 ? 109.92100 130.64100 120.27500 1.000 94.97248 105 LEU B CA 1
ATOM 3948 C C . LEU B 1 105 ? 111.13600 129.79800 119.91300 1.000 102.49291 105 LEU B C 1
ATOM 3949 O O . LEU B 1 105 ? 111.33600 129.43100 118.75400 1.000 115.74751 105 LEU B O 1
ATOM 3954 N N . GLU B 1 106 ? 111.94500 129.49300 120.92400 1.000 112.39108 106 GLU B N 1
ATOM 3955 C CA . GLU B 1 106 ? 113.11700 128.64400 120.76300 1.000 110.96533 106 GLU B CA 1
ATOM 3956 C C . GLU B 1 106 ? 113.65900 128.30800 122.14200 1.000 117.19864 106 GLU B C 1
ATOM 3957 O O . GLU B 1 106 ? 113.30500 128.94600 123.13600 1.000 126.28529 106 GLU B O 1
ATOM 3963 N N . ARG B 1 107 ? 114.52100 127.29800 122.19000 1.000 110.06446 107 ARG B N 1
ATOM 3964 C CA . ARG B 1 107 ? 115.18800 126.88600 123.41700 1.000 109.90570 107 ARG B CA 1
ATOM 3965 C C . ARG B 1 107 ? 116.68800 126.85200 123.18300 1.000 111.72479 107 ARG B C 1
ATOM 3966 O O . ARG B 1 107 ? 117.15200 126.25500 122.20700 1.000 120.49025 107 ARG B O 1
ATOM 3974 N N . ARG B 1 108 ? 117.44200 127.47700 124.07900 1.000 113.59523 108 ARG B N 1
ATOM 3975 C CA . ARG B 1 108 ? 118.88900 127.55600 123.97400 1.000 111.83232 108 ARG B CA 1
ATOM 3976 C C . ARG B 1 108 ? 119.53100 126.97100 125.22100 1.000 117.84520 108 ARG B C 1
ATOM 3977 O O . ARG B 1 108 ? 119.10300 127.26000 126.34000 1.000 130.04478 108 ARG B O 1
ATOM 3985 N N . ARG B 1 109 ? 120.55900 126.15200 125.02400 1.000 101.21368 109 ARG B N 1
ATOM 3986 C CA . ARG B 1 109 ? 121.27400 125.58000 126.15400 1.000 101.45033 109 ARG B CA 1
ATOM 3987 C C . ARG B 1 109 ? 122.09000 126.64600 126.87000 1.000 106.32381 109 ARG B C 1
ATOM 3988 O O . ARG B 1 109 ? 122.69000 127.52000 126.24000 1.000 117.55891 109 ARG B O 1
ATOM 3996 N N . VAL B 1 110 ? 122.11100 126.57100 128.19600 1.000 107.36355 110 VAL B N 1
ATOM 3997 C CA . VAL B 1 110 ? 122.88700 127.49900 129.01200 1.000 106.23235 110 VAL B CA 1
ATOM 3998 C C . VAL B 1 110 ? 123.61000 126.70700 130.09500 1.000 110.46522 110 VAL B C 1
ATOM 3999 O O . VAL B 1 110 ? 123.15900 125.61300 130.46100 1.000 120.64378 110 VAL B O 1
ATOM 4003 N N . PRO B 1 111 ? 124.72600 127.20300 130.62400 1.000 107.78023 111 PRO B N 1
ATOM 4004 C CA . PRO B 1 111 ? 125.43400 126.46300 131.67300 1.000 112.86587 111 PRO B CA 1
ATOM 4005 C C . PRO B 1 111 ? 124.60100 126.34800 132.94000 1.000 117.30139 111 PRO B C 1
ATOM 4006 O O . PRO B 1 111 ? 123.77500 127.20700 133.25000 1.000 119.41339 111 PRO B O 1
ATOM 4010 N N . LEU B 1 112 ? 124.83100 125.25900 133.67500 1.000 117.00572 112 LEU B N 1
ATOM 4011 C CA . LEU B 1 112 ? 124.08600 125.02200 134.90600 1.000 109.19723 112 LEU B CA 1
ATOM 4012 C C . LEU B 1 112 ? 124.44000 126.02800 135.99100 1.000 113.74751 112 LEU B C 1
ATOM 4013 O O . LEU B 1 112 ? 123.55300 126.48900 136.71600 1.000 119.49396 112 LEU B O 1
ATOM 4018 N N . GLY B 1 113 ? 125.71500 126.37500 136.12400 1.000 120.79576 113 GLY B N 1
ATOM 4019 C CA . GLY B 1 113 ? 126.13500 127.27100 137.18100 1.000 122.71140 113 GLY B CA 1
ATOM 4020 C C . GLY B 1 113 ? 127.32100 126.74200 137.95800 1.000 127.91314 113 GLY B C 1
ATOM 4021 O O . GLY B 1 113 ? 128.40600 126.57000 137.39800 1.000 134.74590 113 GLY B O 1
ATOM 4022 N N . VAL B 1 114 ? 127.13200 126.48200 139.24700 1.000 110.08946 114 VAL B N 1
ATOM 4023 C CA . VAL B 1 114 ? 128.18700 125.96600 140.11000 1.000 107.60230 114 VAL B CA 1
ATOM 4024 C C . VAL B 1 114 ? 127.91900 124.49400 140.37500 1.000 108.53937 114 VAL B C 1
ATOM 4025 O O . VAL B 1 114 ? 126.80200 124.11700 140.74900 1.000 116.06908 114 VAL B O 1
ATOM 4029 N N . ILE B 1 115 ? 128.93800 123.66200 140.18400 1.000 107.65886 115 ILE B N 1
ATOM 4030 C CA . ILE B 1 115 ? 128.82600 122.21800 140.33800 1.000 107.17693 115 ILE B CA 1
ATOM 4031 C C . ILE B 1 115 ? 129.80500 121.76600 141.40900 1.000 110.68751 115 ILE B C 1
ATOM 4032 O O . ILE B 1 115 ? 131.00200 122.06000 141.32500 1.000 120.44162 115 ILE B O 1
ATOM 4037 N N . GLY B 1 116 ? 129.30100 121.04700 142.40700 1.000 107.56468 116 GLY B N 1
ATOM 4038 C CA . GLY B 1 116 ? 130.12600 120.47700 143.45600 1.000 109.08551 116 GLY B CA 1
ATOM 4039 C C . GLY B 1 116 ? 130.21900 118.97100 143.28200 1.000 115.83726 116 GLY B C 1
ATOM 4040 O O . GLY B 1 116 ? 129.20100 118.28400 143.20000 1.000 126.68439 116 GLY B O 1
ATOM 4041 N N . VAL B 1 117 ? 131.45000 118.47300 143.22500 1.000 116.51159 117 VAL B N 1
ATOM 4042 C CA . VAL B 1 117 ? 131.71800 117.06500 142.96300 1.000 114.56701 117 VAL B CA 1
ATOM 4043 C C . VAL B 1 117 ? 132.44800 116.47300 144.15700 1.000 117.88931 117 VAL B C 1
ATOM 4044 O O . VAL B 1 117 ? 133.46700 117.01500 144.60000 1.000 124.81279 117 VAL B O 1
ATOM 4048 N N . ILE B 1 118 ? 131.92800 115.36500 144.67200 1.000 124.76101 118 ILE B N 1
ATOM 4049 C CA . ILE B 1 118 ? 132.57300 114.59100 145.72500 1.000 124.26312 118 ILE B CA 1
ATOM 4050 C C . ILE B 1 118 ? 132.80100 113.20200 145.15000 1.000 129.20396 118 ILE B C 1
ATOM 4051 O O . ILE B 1 118 ? 131.86900 112.39600 145.05800 1.000 136.53271 118 ILE B O 1
ATOM 4056 N N . TYR B 1 119 ? 134.03600 112.91600 144.76200 1.000 167.33894 119 TYR B N 1
ATOM 4057 C CA . TYR B 1 119 ? 134.37900 111.70200 144.04000 1.000 168.42958 119 TYR B CA 1
ATOM 4058 C C . TYR B 1 119 ? 135.33900 110.83900 144.84800 1.000 170.90314 119 TYR B C 1
ATOM 4059 O O . TYR B 1 119 ? 135.84700 111.23500 145.90000 1.000 171.31474 119 TYR B O 1
ATOM 4068 N N . GLU B 1 120 ? 135.58500 109.64200 144.32400 1.000 194.42656 120 GLU B N 1
ATOM 4069 C CA . GLU B 1 120 ? 136.39500 108.64200 144.99800 1.000 195.95576 120 GLU B CA 1
ATOM 4070 C C . GLU B 1 120 ? 137.88000 108.95400 144.82800 1.000 197.28565 120 GLU B C 1
ATOM 4071 O O . GLU B 1 120 ? 138.27200 110.01500 144.33600 1.000 198.20289 120 GLU B O 1
ATOM 4077 N N . ALA B 1 121 ? 138.72400 108.01000 145.24700 1.000 197.32310 121 ALA B N 1
ATOM 4078 C CA . ALA B 1 121 ? 140.17200 108.14400 145.10900 1.000 196.25843 121 ALA B CA 1
ATOM 4079 C C . ALA B 1 121 ? 140.58100 107.62300 143.73400 1.000 196.31189 121 ALA B C 1
ATOM 4080 O O . ALA B 1 121 ? 140.89500 106.44600 143.54000 1.000 196.40767 121 ALA B O 1
ATOM 4082 N N . ARG B 1 122 ? 140.56700 108.52600 142.76100 1.000 198.67384 122 ARG B N 1
ATOM 4083 C CA . ARG B 1 122 ? 141.01800 108.21500 141.41200 1.000 198.95564 122 ARG B CA 1
ATOM 4084 C C . ARG B 1 122 ? 141.61300 109.46700 140.78300 1.000 201.09155 122 ARG B C 1
ATOM 4085 O O . ARG B 1 122 ? 140.97500 110.52700 140.78300 1.000 203.90392 122 ARG B O 1
ATOM 4093 N N . PRO B 1 123 ? 142.83000 109.39000 140.24400 1.000 190.63188 123 PRO B N 1
ATOM 4094 C CA . PRO B 1 123 ? 143.49200 110.61500 139.76500 1.000 191.11111 123 PRO B CA 1
ATOM 4095 C C . PRO B 1 123 ? 142.92000 111.15500 138.46800 1.000 189.39259 123 PRO B C 1
ATOM 4096 O O . PRO B 1 123 ? 142.92800 112.37500 138.26400 1.000 186.80412 123 PRO B O 1
ATOM 4100 N N . ASN B 1 124 ? 142.42500 110.29300 137.58200 1.000 184.46215 124 ASN B N 1
ATOM 4101 C CA . ASN B 1 124 ? 141.96400 110.74700 136.27600 1.000 183.96557 124 ASN B CA 1
ATOM 4102 C C . ASN B 1 124 ? 140.60900 111.43700 136.32400 1.000 186.07989 124 ASN B C 1
ATOM 4103 O O . ASN B 1 124 ? 140.24500 112.11000 135.35400 1.000 190.68896 124 ASN B O 1
ATOM 4108 N N . VAL B 1 125 ? 139.85300 111.28500 137.41100 1.000 177.51366 125 VAL B N 1
ATOM 4109 C CA . VAL B 1 125 ? 138.53500 111.90700 137.48300 1.000 176.39203 125 VAL B CA 1
ATOM 4110 C C . VAL B 1 125 ? 138.65900 113.42000 137.60100 1.000 175.18536 125 VAL B C 1
ATOM 4111 O O . VAL B 1 125 ? 137.87100 114.16600 137.00900 1.000 178.51180 125 VAL B O 1
ATOM 4115 N N . THR B 1 126 ? 139.64800 113.89800 138.36100 1.000 149.87992 126 THR B N 1
ATOM 4116 C CA . THR B 1 126 ? 139.81400 115.33800 138.54000 1.000 150.86010 126 THR B CA 1
ATOM 4117 C C . THR B 1 126 ? 140.02900 116.04000 137.20700 1.000 153.18191 126 THR B C 1
ATOM 4118 O O . THR B 1 126 ? 139.41100 117.07700 136.93200 1.000 155.81320 126 THR B O 1
ATOM 4122 N N . VAL B 1 127 ? 140.89100 115.47800 136.36100 1.000 155.62770 127 VAL B N 1
ATOM 4123 C CA . VAL B 1 127 ? 141.17200 116.08400 135.06500 1.000 154.59069 127 VAL B CA 1
ATOM 4124 C C . VAL B 1 127 ? 139.91200 116.13000 134.21200 1.000 154.70080 127 VAL B C 1
ATOM 4125 O O . VAL B 1 127 ? 139.59000 117.16000 133.61000 1.000 159.01885 127 VAL B O 1
ATOM 4129 N N . ASP B 1 128 ? 139.17800 115.01700 134.15100 1.000 161.71199 128 ASP B N 1
ATOM 4130 C CA . ASP B 1 128 ? 137.98200 114.96700 133.31700 1.000 163.86490 128 ASP B CA 1
ATOM 4131 C C . ASP B 1 128 ? 136.91700 115.93400 133.81500 1.000 164.84811 128 ASP B C 1
ATOM 4132 O O . ASP B 1 128 ? 136.28100 116.63300 133.01700 1.000 167.32644 128 ASP B O 1
ATOM 4137 N N . VAL B 1 129 ? 136.70800 115.98700 135.13000 1.000 152.01197 129 VAL B N 1
ATOM 4138 C CA . VAL B 1 129 ? 135.70400 116.88800 135.68600 1.000 149.62115 129 VAL B CA 1
ATOM 4139 C C . VAL B 1 129 ? 136.07100 118.33700 135.39500 1.000 146.65483 129 VAL B C 1
ATOM 4140 O O . VAL B 1 129 ? 135.23100 119.13000 134.95400 1.000 151.49322 129 VAL B O 1
ATOM 4144 N N . ALA B 1 130 ? 137.33300 118.70200 135.63000 1.000 127.13690 130 ALA B N 1
ATOM 4145 C CA . ALA B 1 130 ? 137.75200 120.07500 135.37200 1.000 125.58162 130 ALA B CA 1
ATOM 4146 C C . ALA B 1 130 ? 137.61700 120.42500 133.89700 1.000 126.61239 130 ALA B C 1
ATOM 4147 O O . ALA B 1 130 ? 137.14200 121.51300 133.55300 1.000 129.75136 130 ALA B O 1
ATOM 4149 N N . SER B 1 131 ? 138.01700 119.51200 133.01100 1.000 137.37208 131 SER B N 1
ATOM 4150 C CA . SER B 1 131 ? 137.92300 119.78200 131.58200 1.000 138.85117 131 SER B CA 1
ATOM 4151 C C . SER B 1 131 ? 136.47700 119.95600 131.14500 1.000 143.02464 131 SER B C 1
ATOM 4152 O O . SER B 1 131 ? 136.16500 120.87500 130.38100 1.000 150.46558 131 SER B O 1
ATOM 4155 N N . LEU B 1 132 ? 135.57800 119.08700 131.61100 1.000 139.00389 132 LEU B N 1
ATOM 4156 C CA . LEU B 1 132 ? 134.17800 119.20800 131.22100 1.000 138.72489 132 LEU B CA 1
ATOM 4157 C C . LEU B 1 132 ? 133.56200 120.49500 131.75400 1.000 137.04955 132 LEU B C 1
ATOM 4158 O O . LEU B 1 132 ? 132.83600 121.18800 131.02900 1.000 138.94326 132 LEU B O 1
ATOM 4163 N N . CYS B 1 133 ? 133.84000 120.83900 133.01300 1.000 135.69479 133 CYS B N 1
ATOM 4164 C CA . CYS B 1 133 ? 133.28300 122.06300 133.56900 1.000 132.85268 133 CYS B CA 1
ATOM 4165 C C . CYS B 1 133 ? 133.84400 123.30900 132.90100 1.000 129.02750 133 CYS B C 1
ATOM 4166 O O . CYS B 1 133 ? 133.13600 124.31600 132.81000 1.000 137.89931 133 CYS B O 1
ATOM 4169 N N . LEU B 1 134 ? 135.09000 123.27200 132.43200 1.000 117.79905 134 LEU B N 1
ATOM 4170 C CA . LEU B 1 134 ? 135.60700 124.41400 131.68900 1.000 122.27671 134 LEU B CA 1
ATOM 4171 C C . LEU B 1 134 ? 135.01000 124.48300 130.29100 1.000 128.03657 134 LEU B C 1
ATOM 4172 O O . LEU B 1 134 ? 134.67100 125.57000 129.81300 1.000 133.39005 134 LEU B O 1
ATOM 4177 N N . LYS B 1 135 ? 134.87100 123.33700 129.62200 1.000 135.52203 135 LYS B N 1
ATOM 4178 C CA . LYS B 1 135 ? 134.29400 123.31100 128.28500 1.000 133.71076 135 LYS B CA 1
ATOM 4179 C C . LYS B 1 135 ? 132.85300 123.78900 128.27100 1.000 134.74418 135 LYS B C 1
ATOM 4180 O O . LYS B 1 135 ? 132.47600 124.55300 127.37700 1.000 138.62235 135 LYS B O 1
ATOM 4186 N N . THR B 1 136 ? 132.04000 123.36000 129.23200 1.000 121.39620 136 THR B N 1
ATOM 4187 C CA . THR B 1 136 ? 130.65600 123.80300 129.31300 1.000 118.68360 136 THR B CA 1
ATOM 4188 C C . THR B 1 136 ? 130.52400 125.24500 129.77900 1.000 117.06064 136 THR B C 1
ATOM 4189 O O . THR B 1 136 ? 129.76700 126.01500 129.18600 1.000 124.90578 136 THR B O 1
ATOM 4193 N N . GLY B 1 137 ? 131.25900 125.64000 130.81100 1.000 107.87975 137 GLY B N 1
ATOM 4194 C CA . GLY B 1 137 ? 131.16300 126.99300 131.31500 1.000 106.32982 137 GLY B CA 1
ATOM 4195 C C . GLY B 1 137 ? 130.63700 127.05300 132.73200 1.000 112.17551 137 GLY B C 1
ATOM 4196 O O . GLY B 1 137 ? 130.00600 128.03500 133.12800 1.000 122.62335 137 GLY B O 1
ATOM 4197 N N . ASN B 1 138 ? 130.88900 126.00200 133.50200 1.000 112.55053 138 ASN B N 1
ATOM 4198 C CA . ASN B 1 138 ? 130.50000 125.93700 134.90000 1.000 106.38422 138 ASN B CA 1
ATOM 4199 C C . ASN B 1 138 ? 131.72700 126.06000 135.79000 1.000 108.69778 138 ASN B C 1
ATOM 4200 O O . ASN B 1 138 ? 132.82800 125.64800 135.41900 1.000 121.99925 138 ASN B O 1
ATOM 4205 N N . ALA B 1 139 ? 131.52700 126.62900 136.97200 1.000 108.65483 139 ALA B N 1
ATOM 4206 C CA . ALA B 1 139 ? 132.55200 126.66600 138.00200 1.000 113.43394 139 ALA B CA 1
ATOM 4207 C C . ALA B 1 139 ? 132.39000 125.43800 138.88100 1.000 117.12989 139 ALA B C 1
ATOM 4208 O O . ALA B 1 139 ? 131.27600 125.12100 139.30800 1.000 127.63892 139 ALA B O 1
ATOM 4210 N N . VAL B 1 140 ? 133.49200 124.74700 139.14600 1.000 107.18720 140 VAL B N 1
ATOM 4211 C CA . VAL B 1 140 ? 133.46000 123.45300 139.81200 1.000 110.20609 140 VAL B CA 1
ATOM 4212 C C . VAL B 1 140 ? 134.16200 123.55700 141.15800 1.000 108.19421 140 VAL B C 1
ATOM 4213 O O . VAL B 1 140 ? 135.08700 124.35700 141.33200 1.000 120.02620 140 VAL B O 1
ATOM 4217 N N . ILE B 1 141 ? 133.69400 122.76500 142.11800 1.000 99.52651 141 ILE B N 1
ATOM 4218 C CA . ILE B 1 141 ? 134.32900 122.61400 143.42100 1.000 101.69461 141 ILE B CA 1
ATOM 4219 C C . ILE B 1 141 ? 134.61300 121.13300 143.61200 1.000 110.59061 141 ILE B C 1
ATOM 4220 O O . ILE B 1 141 ? 133.71200 120.30100 143.45600 1.000 118.52668 141 ILE B O 1
ATOM 4225 N N . LEU B 1 142 ? 135.85400 120.80300 143.94900 1.000 130.92776 142 LEU B N 1
ATOM 4226 C CA . LEU B 1 142 ? 136.30400 119.42000 143.99800 1.000 131.53074 142 LEU B CA 1
ATOM 4227 C C . LEU B 1 142 ? 136.62100 119.00200 145.42700 1.000 137.15149 142 LEU B C 1
ATOM 4228 O O . LEU B 1 142 ? 137.13200 119.79700 146.22100 1.000 139.26092 142 LEU B O 1
ATOM 4233 N N . ARG B 1 143 ? 136.31100 117.74600 145.74400 1.000 156.55781 143 ARG B N 1
ATOM 4234 C CA . ARG B 1 143 ? 136.62400 117.15500 147.04500 1.000 153.55679 143 ARG B CA 1
ATOM 4235 C C . ARG B 1 143 ? 136.85600 115.66300 146.82300 1.000 155.64532 143 ARG B C 1
ATOM 4236 O O . ARG B 1 143 ? 135.90000 114.89700 146.67600 1.000 154.83580 143 ARG B O 1
ATOM 4244 N N . GLY B 1 144 ? 138.12100 115.25900 146.80300 1.000 171.99852 144 GLY B N 1
ATOM 4245 C CA . GLY B 1 144 ? 138.49300 113.87800 146.58700 1.000 171.59276 144 GLY B CA 1
ATOM 4246 C C . GLY B 1 144 ? 138.57700 113.08400 147.87200 1.000 175.32596 144 GLY B C 1
ATOM 4247 O O . GLY B 1 144 ? 137.90400 113.37400 148.86400 1.000 176.29609 144 GLY B O 1
ATOM 4248 N N . GLY B 1 145 ? 139.43000 112.05900 147.84600 1.000 193.51381 145 GLY B N 1
ATOM 4249 C CA . GLY B 1 145 ? 139.63700 111.18900 148.98000 1.000 194.05417 145 GLY B CA 1
ATOM 4250 C C . GLY B 1 145 ? 141.03700 111.32600 149.55900 1.000 195.54994 145 GLY B C 1
ATOM 4251 O O . GLY B 1 145 ? 141.88700 112.06000 149.05800 1.000 196.92603 145 GLY B O 1
ATOM 4252 N N . LYS B 1 146 ? 141.25900 110.59200 150.65000 1.000 192.78041 146 LYS B N 1
ATOM 4253 C CA . LYS B 1 146 ? 142.55500 110.63500 151.31900 1.000 192.48953 146 LYS B CA 1
ATOM 4254 C C . LYS B 1 146 ? 143.63100 109.94100 150.49200 1.000 193.04775 146 LYS B C 1
ATOM 4255 O O . LYS B 1 146 ? 144.79300 110.36500 150.49200 1.000 191.61423 146 LYS B O 1
ATOM 4261 N N . GLU B 1 147 ? 143.26000 108.88300 149.76800 1.000 206.52086 147 GLU B N 1
ATOM 4262 C CA . GLU B 1 147 ? 144.25000 108.09900 149.03500 1.000 206.00704 147 GLU B CA 1
ATOM 4263 C C . GLU B 1 147 ? 144.77700 108.85000 147.81900 1.000 208.33912 147 GLU B C 1
ATOM 4264 O O . GLU B 1 147 ? 145.74200 108.41200 147.18200 1.000 209.32476 147 GLU B O 1
ATOM 4270 N N . THR B 1 148 ? 144.15300 109.97300 147.46900 1.000 201.89676 148 THR B N 1
ATOM 4271 C CA . THR B 1 148 ? 144.56900 110.75100 146.30200 1.000 199.87876 148 THR B CA 1
ATOM 4272 C C . THR B 1 148 ? 144.89300 112.19200 146.70000 1.000 196.37418 148 THR B C 1
ATOM 4273 O O . THR B 1 148 ? 144.69100 113.14100 145.94500 1.000 198.06501 148 THR B O 1
ATOM 4277 N N . CYS B 1 149 ? 145.41300 112.34200 147.91700 1.000 182.20940 149 CYS B N 1
ATOM 4278 C CA . CYS B 1 149 ? 145.74200 113.65700 148.45000 1.000 184.63380 149 CYS B CA 1
ATOM 4279 C C . CYS B 1 149 ? 146.87900 114.34400 147.70600 1.000 184.05608 149 CYS B C 1
ATOM 4280 O O . CYS B 1 149 ? 146.94900 115.57700 147.71800 1.000 183.24623 149 CYS B O 1
ATOM 4283 N N . ARG B 1 150 ? 147.75600 113.58500 147.05200 1.000 184.17641 150 ARG B N 1
ATOM 4284 C CA . ARG B 1 150 ? 148.92500 114.15600 146.39700 1.000 186.01372 150 ARG B CA 1
ATOM 4285 C C . ARG B 1 150 ? 148.68700 114.40200 144.91100 1.000 185.55126 150 ARG B C 1
ATOM 4286 O O . ARG B 1 150 ? 148.93000 115.50800 144.41300 1.000 183.81773 150 ARG B O 1
ATOM 4294 N N . THR B 1 151 ? 148.21800 113.37800 144.19500 1.000 186.20214 151 THR B N 1
ATOM 4295 C CA . THR B 1 151 ? 148.01500 113.50600 142.75600 1.000 187.73395 151 THR B CA 1
ATOM 4296 C C . THR B 1 151 ? 146.96400 114.55900 142.43400 1.000 187.30549 151 THR B C 1
ATOM 4297 O O . THR B 1 151 ? 147.12800 115.33900 141.48700 1.000 187.87614 151 THR B O 1
ATOM 4301 N N . ASN B 1 152 ? 145.87500 114.59500 143.20400 1.000 191.21156 152 ASN B N 1
ATOM 4302 C CA . ASN B 1 152 ? 144.84800 115.60200 142.96600 1.000 190.60476 152 ASN B CA 1
ATOM 4303 C C . ASN B 1 152 ? 145.38800 117.00500 143.21100 1.000 192.91761 152 ASN B C 1
ATOM 4304 O O . ASN B 1 152 ? 145.07100 117.93600 142.46400 1.000 196.49903 152 ASN B O 1
ATOM 4309 N N . ALA B 1 153 ? 146.21300 117.17700 144.24800 1.000 178.73192 153 ALA B N 1
ATOM 4310 C CA . ALA B 1 153 ? 146.80900 118.48300 144.50300 1.000 175.68342 153 ALA B CA 1
ATOM 4311 C C . ALA B 1 153 ? 147.72700 118.90000 143.36200 1.000 176.48642 153 ALA B C 1
ATOM 4312 O O . ALA B 1 153 ? 147.70000 120.05600 142.92000 1.000 175.11376 153 ALA B O 1
ATOM 4314 N N . ALA B 1 154 ? 148.54200 117.96600 142.86600 1.000 172.94306 154 ALA B N 1
ATOM 4315 C CA . ALA B 1 154 ? 149.43300 118.28200 141.75400 1.000 172.74766 154 ALA B CA 1
ATOM 4316 C C . ALA B 1 154 ? 148.64700 118.65900 140.50500 1.000 171.70816 154 ALA B C 1
ATOM 4317 O O . ALA B 1 154 ? 149.00300 119.61300 139.80500 1.000 173.38810 154 ALA B O 1
ATOM 4319 N N . THR B 1 155 ? 147.57600 117.92000 140.20800 1.000 168.77414 155 THR B N 1
ATOM 4320 C CA . THR B 1 155 ? 146.75700 118.23700 139.04300 1.000 170.13357 155 THR B CA 1
ATOM 4321 C C . THR B 1 155 ? 146.07200 119.59000 139.19500 1.000 171.24468 155 THR B C 1
ATOM 4322 O O . THR B 1 155 ? 146.01500 120.37800 138.24100 1.000 174.12372 155 THR B O 1
ATOM 4326 N N . VAL B 1 156 ? 145.54400 119.87600 140.38700 1.000 169.20326 156 VAL B N 1
ATOM 4327 C CA . VAL B 1 156 ? 144.86600 121.14400 140.61900 1.000 168.00684 156 VAL B CA 1
ATOM 4328 C C . VAL B 1 156 ? 145.84000 122.30500 140.49800 1.000 171.57260 156 VAL B C 1
ATOM 4329 O O . VAL B 1 156 ? 145.47400 123.38000 140.01200 1.000 174.00881 156 VAL B O 1
ATOM 4333 N N . ALA B 1 157 ? 147.09200 122.11500 140.92300 1.000 170.16396 157 ALA B N 1
ATOM 4334 C CA . ALA B 1 157 ? 148.08300 123.17200 140.75200 1.000 169.06258 157 ALA B CA 1
ATOM 4335 C C . ALA B 1 157 ? 148.28000 123.50900 139.27800 1.000 169.44253 157 ALA B C 1
ATOM 4336 O O . ALA B 1 157 ? 148.29900 124.68700 138.90000 1.000 166.98910 157 ALA B O 1
ATOM 4338 N N . VAL B 1 158 ? 148.40200 122.48600 138.42900 1.000 168.64844 158 VAL B N 1
ATOM 4339 C CA . VAL B 1 158 ? 148.57400 122.71200 136.99600 1.000 166.54637 158 VAL B CA 1
ATOM 4340 C C . VAL B 1 158 ? 147.34800 123.39900 136.41200 1.000 167.27145 158 VAL B C 1
ATOM 4341 O O . VAL B 1 158 ? 147.46200 124.33200 135.60500 1.000 169.04214 158 VAL B O 1
ATOM 4345 N N . ILE B 1 159 ? 146.15600 122.94200 136.79900 1.000 165.72555 159 ILE B N 1
ATOM 4346 C CA . ILE B 1 159 ? 144.93200 123.51400 136.24600 1.000 163.64437 159 ILE B CA 1
ATOM 4347 C C . ILE B 1 159 ? 144.79800 124.97900 136.64300 1.000 162.80636 159 ILE B C 1
ATOM 4348 O O . ILE B 1 159 ? 144.45300 125.83300 135.81700 1.000 167.12943 159 ILE B O 1
ATOM 4353 N N . GLN B 1 160 ? 145.07800 125.29600 137.90800 1.000 159.95892 160 GLN B N 1
ATOM 4354 C CA . GLN B 1 160 ? 145.02100 126.68200 138.35400 1.000 160.08680 160 GLN B CA 1
ATOM 4355 C C . GLN B 1 160 ? 146.07500 127.53800 137.66600 1.000 164.48454 160 GLN B C 1
ATOM 4356 O O . GLN B 1 160 ? 145.80900 128.70000 137.34000 1.000 164.42714 160 GLN B O 1
ATOM 4362 N N . ASP B 1 161 ? 147.27200 126.99100 137.44200 1.000 183.78614 161 ASP B N 1
ATOM 4363 C CA . ASP B 1 161 ? 148.29000 127.73700 136.71300 1.000 185.09734 161 ASP B CA 1
ATOM 4364 C C . ASP B 1 161 ? 147.84700 128.04800 135.29100 1.000 185.65310 161 ASP B C 1
ATOM 4365 O O . ASP B 1 161 ? 148.03300 129.17400 134.81700 1.000 186.69410 161 ASP B O 1
ATOM 4370 N N . ALA B 1 162 ? 147.26200 127.06900 134.59700 1.000 177.65617 162 ALA B N 1
ATOM 4371 C CA . ALA B 1 162 ? 146.76400 127.31900 133.24800 1.000 176.29282 162 ALA B CA 1
ATOM 4372 C C . ALA B 1 162 ? 145.64000 128.34700 133.26100 1.000 178.04752 162 ALA B C 1
ATOM 4373 O O . ALA B 1 162 ? 145.56100 129.20800 132.37500 1.000 178.25986 162 ALA B O 1
ATOM 4375 N N . LEU B 1 163 ? 144.75900 128.26800 134.26000 1.000 175.47761 163 LEU B N 1
ATOM 4376 C CA . LEU B 1 163 ? 143.67900 129.24000 134.38300 1.000 171.88420 163 LEU B CA 1
ATOM 4377 C C . LEU B 1 163 ? 144.22700 130.64700 134.57000 1.000 170.98649 163 LEU B C 1
ATOM 4378 O O . LEU B 1 163 ? 143.72400 131.60300 133.96900 1.000 171.67711 163 LEU B O 1
ATOM 4383 N N . LYS B 1 164 ? 145.25500 130.79100 135.40700 1.000 170.54668 164 LYS B N 1
ATOM 4384 C CA . LYS B 1 164 ? 145.88600 132.09200 135.59100 1.000 170.19694 164 LYS B CA 1
ATOM 4385 C C . LYS B 1 164 ? 146.54300 132.57100 134.30300 1.000 170.96071 164 LYS B C 1
ATOM 4386 O O . LYS B 1 164 ? 146.46200 133.75500 133.95800 1.000 169.40552 164 LYS B O 1
ATOM 4392 N N . SER B 1 165 ? 147.20100 131.66100 133.58200 1.000 178.68265 165 SER B N 1
ATOM 4393 C CA . SER B 1 165 ? 147.88900 132.04100 132.35200 1.000 178.77820 165 SER B CA 1
ATOM 4394 C C . SER B 1 165 ? 146.91200 132.53700 131.29400 1.000 177.16779 165 SER B C 1
ATOM 4395 O O . SER B 1 165 ? 147.17700 133.53800 130.62000 1.000 178.55458 165 SER B O 1
ATOM 4398 N N . CYS B 1 166 ? 145.77900 131.85500 131.13300 1.000 169.63761 166 CYS B N 1
ATOM 4399 C CA . CYS B 1 166 ? 144.82800 132.23100 130.09500 1.000 170.38909 166 CYS B CA 1
ATOM 4400 C C . CYS B 1 166 ? 144.03200 133.48500 130.43200 1.000 170.48172 166 CYS B C 1
ATOM 4401 O O . CYS B 1 166 ? 143.29400 133.97600 129.57200 1.000 170.67444 166 CYS B O 1
ATOM 4404 N N . GLY B 1 167 ? 144.15600 134.01100 131.64800 1.000 163.06730 167 GLY B N 1
ATOM 4405 C CA . GLY B 1 167 ? 143.43700 135.20200 132.04100 1.000 162.43684 167 GLY B CA 1
ATOM 4406 C C . GLY B 1 167 ? 142.03700 134.97100 132.56400 1.000 164.88403 167 GLY B C 1
ATOM 4407 O O . GLY B 1 167 ? 141.35300 135.94500 132.90300 1.000 161.25192 167 GLY B O 1
ATOM 4408 N N . LEU B 1 168 ? 141.58700 133.72300 132.63700 1.000 166.78348 168 LEU B N 1
ATOM 4409 C CA . LEU B 1 168 ? 140.27700 133.43200 133.19300 1.000 161.95076 168 LEU B CA 1
ATOM 4410 C C . LEU B 1 168 ? 140.29000 133.65700 134.70500 1.000 164.36065 168 LEU B C 1
ATOM 4411 O O . LEU B 1 168 ? 141.34700 133.59200 135.33800 1.000 165.26926 168 LEU B O 1
ATOM 4416 N N . PRO B 1 169 ? 139.13200 133.93800 135.30600 1.000 153.32036 169 PRO B N 1
ATOM 4417 C CA . PRO B 1 169 ? 139.09900 134.18600 136.75200 1.000 151.10615 169 PRO B CA 1
ATOM 4418 C C . PRO B 1 169 ? 139.58500 132.97900 137.54000 1.000 151.23045 169 PRO B C 1
ATOM 4419 O O . PRO B 1 169 ? 139.31400 131.82900 137.19200 1.000 150.97771 169 PRO B O 1
ATOM 4423 N N . ALA B 1 170 ? 140.31000 133.26200 138.62400 1.000 146.37822 170 ALA B N 1
ATOM 4424 C CA . ALA B 1 170 ? 140.94200 132.20300 139.40200 1.000 145.64445 170 ALA B CA 1
ATOM 4425 C C . ALA B 1 170 ? 139.93700 131.34600 140.15600 1.000 145.96169 170 ALA B C 1
ATOM 4426 O O . ALA B 1 170 ? 140.27600 130.22900 140.55800 1.000 143.91519 170 ALA B O 1
ATOM 4428 N N . GLY B 1 171 ? 138.71800 131.83300 140.35500 1.000 148.52406 171 GLY B N 1
ATOM 4429 C CA . GLY B 1 171 ? 137.72500 131.07900 141.08700 1.000 148.46935 171 GLY B CA 1
ATOM 4430 C C . GLY B 1 171 ? 136.99100 130.02800 140.29200 1.000 148.32639 171 GLY B C 1
ATOM 4431 O O . GLY B 1 171 ? 136.08600 129.38300 140.82600 1.000 148.33053 171 GLY B O 1
ATOM 4432 N N . ALA B 1 172 ? 137.35300 129.83700 139.02200 1.000 130.99170 172 ALA B N 1
ATOM 4433 C CA . ALA B 1 172 ? 136.61900 128.90000 138.17900 1.000 126.59775 172 ALA B CA 1
ATOM 4434 C C . ALA B 1 172 ? 136.73000 127.47300 138.69700 1.000 129.56925 172 ALA B C 1
ATOM 4435 O O . ALA B 1 172 ? 135.71700 126.78300 138.85300 1.000 132.66100 172 ALA B O 1
ATOM 4437 N N . VAL B 1 173 ? 137.94700 127.01100 138.97500 1.000 124.72484 173 VAL B N 1
ATOM 4438 C CA . VAL B 1 173 ? 138.18300 125.63900 139.41000 1.000 122.58164 173 VAL B CA 1
ATOM 4439 C C . VAL B 1 173 ? 138.95000 125.67900 140.72100 1.000 122.97162 173 VAL B C 1
ATOM 4440 O O . VAL B 1 173 ? 140.10800 126.11000 140.75500 1.000 131.76366 173 VAL B O 1
ATOM 4444 N N . GLN B 1 174 ? 138.31000 125.22300 141.79200 1.000 134.73784 174 GLN B N 1
ATOM 4445 C CA . GLN B 1 174 ? 138.89100 125.22900 143.12400 1.000 135.97656 174 GLN B CA 1
ATOM 4446 C C . GLN B 1 174 ? 138.58700 123.90500 143.80800 1.000 139.98305 174 GLN B C 1
ATOM 4447 O O . GLN B 1 174 ? 137.63200 123.21200 143.45400 1.000 143.66203 174 GLN B O 1
ATOM 4453 N N . ALA B 1 175 ? 139.41500 123.55400 144.78900 1.000 138.99787 175 ALA B N 1
ATOM 4454 C CA . ALA B 1 175 ? 139.29600 122.27300 145.46600 1.000 137.83177 175 ALA B CA 1
ATOM 4455 C C . ALA B 1 175 ? 139.58400 122.44200 146.94900 1.000 139.96260 175 ALA B C 1
ATOM 4456 O O . ALA B 1 175 ? 140.10000 123.47400 147.38500 1.000 139.02195 175 ALA B O 1
ATOM 4458 N N . ILE B 1 176 ? 139.23800 121.41400 147.71900 1.000 167.79268 176 ILE B N 1
ATOM 4459 C CA . ILE B 1 176 ? 139.45400 121.38100 149.16100 1.000 168.08366 176 ILE B CA 1
ATOM 4460 C C . ILE B 1 176 ? 140.36300 120.20200 149.47800 1.000 169.60943 176 ILE B C 1
ATOM 4461 O O . ILE B 1 176 ? 140.10900 119.07800 149.02900 1.000 168.63374 176 ILE B O 1
ATOM 4466 N N . ASP B 1 177 ? 141.42000 120.45700 150.25000 1.000 198.85908 177 ASP B N 1
ATOM 4467 C CA . ASP B 1 177 ? 142.41400 119.44200 150.57800 1.000 200.85870 177 ASP B CA 1
ATOM 4468 C C . ASP B 1 177 ? 142.38000 119.04800 152.05300 1.000 200.24622 177 ASP B C 1
ATOM 4469 O O . ASP B 1 177 ? 143.42500 118.79800 152.65700 1.000 201.43200 177 ASP B O 1
ATOM 4474 N N . ASN B 1 178 ? 141.19000 118.98500 152.64300 1.000 194.23031 178 ASN B N 1
ATOM 4475 C CA . ASN B 1 178 ? 141.03400 118.57200 154.03200 1.000 194.24950 178 ASN B CA 1
ATOM 4476 C C . ASN B 1 178 ? 140.23800 117.27600 154.09000 1.000 194.46628 178 ASN B C 1
ATOM 4477 O O . ASN B 1 178 ? 139.04300 117.27400 153.74600 1.000 194.77197 178 ASN B O 1
ATOM 4482 N N . PRO B 1 179 ? 140.83700 116.16000 154.50900 1.000 192.96954 179 PRO B N 1
ATOM 4483 C CA . PRO B 1 179 ? 140.06800 114.91000 154.61000 1.000 193.29319 179 PRO B CA 1
ATOM 4484 C C . PRO B 1 179 ? 138.99600 114.93700 155.68500 1.000 194.82554 179 PRO B C 1
ATOM 4485 O O . PRO B 1 179 ? 138.25600 113.95500 155.82000 1.000 194.48668 179 PRO B O 1
ATOM 4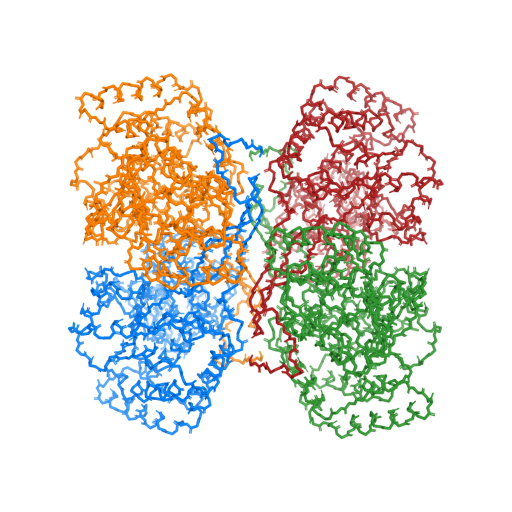489 N N . ASP B 1 180 ? 138.89200 116.02000 156.45700 1.000 199.31938 180 ASP B N 1
ATOM 4490 C CA . ASP B 1 180 ? 137.85000 116.15100 157.46900 1.000 199.83808 180 ASP B CA 1
ATOM 4491 C C . ASP B 1 180 ? 136.46600 116.06100 156.84000 1.000 199.55174 180 ASP B C 1
ATOM 4492 O O . ASP B 1 180 ? 136.17700 116.75200 155.85800 1.000 198.24868 180 ASP B O 1
ATOM 4497 N N . ARG B 1 181 ? 135.60300 115.21400 157.40200 1.000 191.81847 181 ARG B N 1
ATOM 4498 C CA . ARG B 1 181 ? 134.26600 115.04100 156.85000 1.000 192.88338 181 ARG B CA 1
ATOM 4499 C C . ARG B 1 181 ? 133.28200 116.09100 157.34600 1.000 193.33173 181 ARG B C 1
ATOM 4500 O O . ARG B 1 181 ? 132.15700 116.14800 156.83800 1.000 192.65562 181 ARG B O 1
ATOM 4508 N N . ALA B 1 182 ? 133.66900 116.91600 158.32100 1.000 188.20052 182 ALA B N 1
ATOM 4509 C CA . ALA B 1 182 ? 132.81900 118.03600 158.71200 1.000 187.57587 182 ALA B CA 1
ATOM 4510 C C . ALA B 1 182 ? 132.66900 119.03100 157.56900 1.000 188.47017 182 ALA B C 1
ATOM 4511 O O . ALA B 1 182 ? 131.59300 119.61200 157.37800 1.000 187.96311 182 ALA B O 1
ATOM 4513 N N . LEU B 1 183 ? 133.74000 119.23900 156.80100 1.000 190.44585 183 LEU B N 1
ATOM 4514 C CA . LEU B 1 183 ? 133.66600 120.13000 155.65100 1.000 190.43055 183 LEU B CA 1
ATOM 4515 C C . LEU B 1 183 ? 132.71300 119.59900 154.58900 1.000 190.07334 183 LEU B C 1
ATOM 4516 O O . LEU B 1 183 ? 132.06000 120.38600 153.89900 1.000 189.72272 183 LEU B O 1
ATOM 4521 N N . VAL B 1 184 ? 132.61800 118.27600 154.44100 1.000 184.12671 184 VAL B N 1
ATOM 4522 C CA . VAL B 1 184 ? 131.66800 117.70700 153.48900 1.000 182.80783 184 VAL B CA 1
ATOM 4523 C C . VAL B 1 184 ? 130.24100 118.05400 153.89200 1.000 182.67081 184 VAL B C 1
ATOM 4524 O O . VAL B 1 184 ? 129.43200 118.48700 153.06200 1.000 185.83073 184 VAL B O 1
ATOM 4528 N N . SER B 1 185 ? 129.91400 117.88100 155.17400 1.000 179.03316 185 SER B N 1
ATOM 4529 C CA . SER B 1 185 ? 128.58600 118.24800 155.65200 1.000 181.72877 185 SER B CA 1
ATOM 4530 C C . SER B 1 185 ? 128.33800 119.74300 155.51200 1.000 183.29516 185 SER B C 1
ATOM 4531 O O . SER B 1 185 ? 127.21600 120.15700 155.20100 1.000 181.78091 185 SER B O 1
ATOM 4534 N N . GLU B 1 186 ? 129.36400 120.56300 155.74700 1.000 190.92807 186 GLU B N 1
ATOM 4535 C CA . GLU B 1 186 ? 129.22000 122.00000 155.54000 1.000 190.73513 186 GLU B CA 1
ATOM 4536 C C . GLU B 1 186 ? 128.90600 122.31600 154.08200 1.000 190.87798 186 GLU B C 1
ATOM 4537 O O . GLU B 1 186 ? 128.04100 123.14900 153.79000 1.000 190.55101 186 GLU B O 1
ATOM 4543 N N . MET B 1 187 ? 129.59900 121.65400 153.15400 1.000 180.83475 187 MET B N 1
ATOM 4544 C CA . MET B 1 187 ? 129.35500 121.87100 151.73300 1.000 179.58459 187 MET B CA 1
ATOM 4545 C C . MET B 1 187 ? 127.96000 121.41600 151.32900 1.000 178.74028 187 MET B C 1
ATOM 4546 O O . MET B 1 187 ? 127.32600 122.04800 150.47700 1.000 179.90418 187 MET B O 1
ATOM 4551 N N . LEU B 1 188 ? 127.46200 120.33700 151.93600 1.000 169.91407 188 LEU B N 1
ATOM 4552 C CA . LEU B 1 188 ? 126.14900 119.81700 151.56800 1.000 169.10971 188 LEU B CA 1
ATOM 4553 C C . LEU B 1 188 ? 125.03500 120.81900 151.84300 1.000 172.23982 188 LEU B C 1
ATOM 4554 O O . LEU B 1 188 ? 123.94200 120.69400 151.28000 1.000 173.47116 188 LEU B O 1
ATOM 4559 N N . ARG B 1 189 ? 125.28000 121.80700 152.69900 1.000 181.83151 189 ARG B N 1
ATOM 4560 C CA . ARG B 1 189 ? 124.25900 122.76800 153.08800 1.000 181.75979 189 ARG B CA 1
ATOM 4561 C C . ARG B 1 189 ? 124.40800 124.11400 152.39000 1.000 182.37265 189 ARG B C 1
ATOM 4562 O O . ARG B 1 189 ? 123.62000 125.02600 152.65400 1.000 181.94978 189 ARG B O 1
ATOM 4570 N N . MET B 1 190 ? 125.39400 124.26000 151.50700 1.000 177.44723 190 MET B N 1
ATOM 4571 C CA . MET B 1 190 ? 125.60500 125.51900 150.79000 1.000 174.77422 190 MET B CA 1
ATOM 4572 C C . MET B 1 190 ? 124.71600 125.55000 149.54700 1.000 172.27092 190 MET B C 1
ATOM 4573 O O . MET B 1 190 ? 125.16500 125.44800 148.40500 1.000 173.28377 190 MET B O 1
ATOM 4578 N N . ASP B 1 191 ? 123.41500 125.69600 149.80000 1.000 172.33900 191 ASP B N 1
ATOM 4579 C CA . ASP B 1 191 ? 122.43800 125.68500 148.71800 1.000 175.39438 191 ASP B CA 1
ATOM 4580 C C . ASP B 1 191 ? 122.46800 126.96400 147.89300 1.000 177.52184 191 ASP B C 1
ATOM 4581 O O . ASP B 1 191 ? 122.19100 126.92500 146.68900 1.000 176.90002 191 ASP B O 1
ATOM 4586 N N . LYS B 1 192 ? 122.79900 128.09900 148.50900 1.000 176.67140 192 LYS B N 1
ATOM 4587 C CA . LYS B 1 192 ? 122.74100 129.37200 147.80400 1.000 175.93273 192 LYS B CA 1
ATOM 4588 C C . LYS B 1 192 ? 123.85000 129.53700 146.77500 1.000 174.11443 192 LYS B C 1
ATOM 4589 O O . LYS B 1 192 ? 123.79100 130.47900 145.97800 1.000 171.02816 192 LYS B O 1
ATOM 4595 N N . TYR B 1 193 ? 124.85100 128.66100 146.76700 1.000 167.91368 193 TYR B N 1
ATOM 4596 C CA . TYR B 1 193 ? 125.94100 128.73900 145.80400 1.000 165.26881 193 TYR B CA 1
ATOM 4597 C C . TYR B 1 193 ? 125.95800 127.56800 144.83500 1.000 167.08024 193 TYR B C 1
ATOM 4598 O O . TYR B 1 193 ? 125.93500 127.77200 143.61900 1.000 168.40583 193 TYR B O 1
ATOM 4607 N N . ILE B 1 194 ? 125.99500 126.34300 145.34200 1.000 149.56126 194 ILE B N 1
ATOM 4608 C CA . ILE B 1 194 ? 126.05400 125.16500 144.48500 1.000 145.34077 194 ILE B CA 1
ATOM 4609 C C . ILE B 1 194 ? 124.67400 124.90900 143.89900 1.000 141.96211 194 ILE B C 1
ATOM 4610 O O . ILE B 1 194 ? 123.67400 124.87400 144.62400 1.000 143.96734 194 ILE B O 1
ATOM 4615 N N . ASP B 1 195 ? 124.61400 124.73500 142.58100 1.000 136.54037 195 ASP B N 1
ATOM 4616 C CA . ASP B 1 195 ? 123.34800 124.47400 141.91300 1.000 137.93126 195 ASP B CA 1
ATOM 4617 C C . ASP B 1 195 ? 123.05400 122.99000 141.76000 1.000 141.90304 195 ASP B C 1
ATOM 4618 O O . ASP B 1 195 ? 121.88200 122.61000 141.66200 1.000 149.08033 195 ASP B O 1
ATOM 4623 N N . MET B 1 196 ? 124.08100 122.14400 141.73800 1.000 139.13009 196 MET B N 1
ATOM 4624 C CA . MET B 1 196 ? 123.87300 120.71000 141.60200 1.000 139.05104 196 MET B CA 1
ATOM 4625 C C . MET B 1 196 ? 125.12100 119.97900 142.06700 1.000 138.17124 196 MET B C 1
ATOM 4626 O O . MET B 1 196 ? 126.23900 120.38800 141.75100 1.000 137.86275 196 MET B O 1
ATOM 4631 N N . LEU B 1 197 ? 124.92000 118.90000 142.81800 1.000 124.13964 197 LEU B N 1
ATOM 4632 C CA . LEU B 1 197 ? 126.00500 118.13400 143.41200 1.000 121.17671 197 LEU B CA 1
ATOM 4633 C C . LEU B 1 197 ? 126.07500 116.74800 142.78800 1.000 123.80897 197 LEU B C 1
ATOM 4634 O O . LEU B 1 197 ? 125.04600 116.10200 142.57200 1.000 131.79385 197 LEU B O 1
ATOM 4639 N N . ILE B 1 198 ? 127.29100 116.29400 142.50400 1.000 117.06509 198 ILE B N 1
ATOM 4640 C CA . ILE B 1 198 ? 127.50500 114.98000 141.90200 1.000 110.83912 198 ILE B CA 1
ATOM 4641 C C . ILE B 1 198 ? 128.36400 114.12800 142.82600 1.000 115.64378 198 ILE B C 1
ATOM 4642 O O . ILE B 1 198 ? 129.59900 114.21500 142.77400 1.000 123.58355 198 ILE B O 1
ATOM 4647 N N . PRO B 1 199 ? 127.77100 113.29800 143.68000 1.000 120.91234 199 PRO B N 1
ATOM 4648 C CA . PRO B 1 199 ? 128.57200 112.39800 144.51300 1.000 122.17781 199 PRO B CA 1
ATOM 4649 C C . PRO B 1 199 ? 128.82700 111.06300 143.83300 1.000 129.34106 199 PRO B C 1
ATOM 4650 O O . PRO B 1 199 ? 127.95200 110.47900 143.19200 1.000 136.88275 199 PRO B O 1
ATOM 4654 N N . ARG B 1 200 ? 130.05700 110.57900 143.97500 1.000 161.85276 200 ARG B N 1
ATOM 4655 C CA . ARG B 1 200 ? 130.46600 109.28400 143.44700 1.000 160.72699 200 ARG B CA 1
ATOM 4656 C C . ARG B 1 200 ? 131.04900 108.46500 144.58800 1.000 164.33847 200 ARG B C 1
ATOM 4657 O O . ARG B 1 200 ? 131.99100 108.90800 145.25200 1.000 168.80025 200 ARG B O 1
ATOM 4665 N N . GLY B 1 201 ? 130.49800 107.27700 144.81000 1.000 182.50147 201 GLY B N 1
ATOM 4666 C CA . GLY B 1 201 ? 130.97100 106.44400 145.89800 1.000 184.37198 201 GLY B CA 1
ATOM 4667 C C . GLY B 1 201 ? 130.04500 105.26600 146.12200 1.000 185.65324 201 GLY B C 1
ATOM 4668 O O . GLY B 1 201 ? 129.31000 104.85700 145.22200 1.000 184.66776 201 GLY B O 1
ATOM 4669 N N . GLY B 1 202 ? 130.10000 104.72800 147.33600 1.000 199.77491 202 GLY B N 1
ATOM 4670 C CA . GLY B 1 202 ? 129.32300 103.57100 147.71500 1.000 199.12076 202 GLY B CA 1
ATOM 4671 C C . GLY B 1 202 ? 128.05100 103.93300 148.45200 1.000 200.08019 202 GLY B C 1
ATOM 4672 O O . GLY B 1 202 ? 127.54900 105.06000 148.37300 1.000 201.91881 202 GLY B O 1
ATOM 4673 N N . ALA B 1 203 ? 127.52000 102.95100 149.18200 1.000 192.92386 203 ALA B N 1
ATOM 4674 C CA . ALA B 1 203 ? 126.26100 103.14400 149.89200 1.000 192.69300 203 ALA B CA 1
ATOM 4675 C C . ALA B 1 203 ? 126.38000 104.17900 151.00200 1.000 192.79705 203 ALA B C 1
ATOM 4676 O O . ALA B 1 203 ? 125.45700 104.97600 151.20100 1.000 192.82917 203 ALA B O 1
ATOM 4678 N N . GLY B 1 204 ? 127.49100 104.17700 151.74200 1.000 191.64389 204 GLY B N 1
ATOM 4679 C CA . GLY B 1 204 ? 127.61000 105.07500 152.88000 1.000 192.01248 204 GLY B CA 1
ATOM 4680 C C . GLY B 1 204 ? 127.60700 106.53900 152.48500 1.000 193.18541 204 GLY B C 1
ATOM 4681 O O . GLY B 1 204 ? 126.90400 107.35400 153.08900 1.000 191.98603 204 GLY B O 1
ATOM 4682 N N . LEU B 1 205 ? 128.39200 106.89500 151.46600 1.000 189.60134 205 LEU B N 1
ATOM 4683 C CA . LEU B 1 205 ? 128.44600 108.28500 151.02700 1.000 188.17675 205 LEU B CA 1
ATOM 4684 C C . LEU B 1 205 ? 127.09600 108.75000 150.50000 1.000 188.97796 205 LEU B C 1
ATOM 4685 O O . LEU B 1 205 ? 126.66000 109.86900 150.79500 1.000 188.88334 205 LEU B O 1
ATOM 4690 N N . HIS B 1 206 ? 126.42200 107.90800 149.71500 1.000 192.29277 206 HIS B N 1
ATOM 4691 C CA . HIS B 1 206 ? 125.11400 108.28000 149.19000 1.000 192.34350 206 HIS B CA 1
ATOM 4692 C C . HIS B 1 206 ? 124.08000 108.41500 150.29700 1.000 194.29548 206 HIS B C 1
ATOM 4693 O O . HIS B 1 206 ? 123.24900 109.32700 150.25300 1.000 195.08376 206 HIS B O 1
ATOM 4700 N N . LYS B 1 207 ? 124.10800 107.52600 151.29100 1.000 197.22841 207 LYS B N 1
ATOM 4701 C CA . LYS B 1 207 ? 123.19600 107.66600 152.42000 1.000 196.14192 207 LYS B CA 1
ATOM 4702 C C . LYS B 1 207 ? 123.45800 108.96100 153.17400 1.000 194.31018 207 LYS B C 1
ATOM 4703 O O . LYS B 1 207 ? 122.51900 109.68700 153.52400 1.000 193.22681 207 LYS B O 1
ATOM 4709 N N . LEU B 1 208 ? 124.73200 109.27700 153.41700 1.000 190.63074 208 LEU B N 1
ATOM 4710 C CA . LEU B 1 208 ? 125.06800 110.51200 154.11700 1.000 191.40632 208 LEU B CA 1
ATOM 4711 C C . LEU B 1 208 ? 124.60700 111.73400 153.33500 1.000 193.25558 208 LEU B C 1
ATOM 4712 O O . LEU B 1 208 ? 124.06500 112.68100 153.91700 1.000 193.73932 208 LEU B O 1
ATOM 4717 N N . CYS B 1 209 ? 124.81200 111.73500 152.01600 1.000 193.15124 209 CYS B N 1
ATOM 4718 C CA . CYS B 1 209 ? 124.42100 112.89300 151.22100 1.000 191.85673 209 CYS B CA 1
ATOM 4719 C C . CYS B 1 209 ? 122.90600 113.03500 151.16200 1.000 191.28457 209 CYS B C 1
ATOM 4720 O O . CYS B 1 209 ? 122.37200 114.12100 151.41000 1.000 192.36646 209 CYS B O 1
ATOM 4723 N N . ARG B 1 210 ? 122.19300 111.95100 150.85500 1.000 195.06824 210 ARG B N 1
ATOM 4724 C CA . ARG B 1 210 ? 120.74000 112.01000 150.77800 1.000 196.60413 210 ARG B CA 1
ATOM 4725 C C . ARG B 1 210 ? 120.08600 112.27500 152.12700 1.000 198.12653 210 ARG B C 1
ATOM 4726 O O . ARG B 1 210 ? 118.94000 112.73600 152.15700 1.000 197.88411 210 ARG B O 1
ATOM 4734 N N . GLU B 1 211 ? 120.77300 112.00000 153.23300 1.000 194.33490 211 GLU B N 1
ATOM 4735 C CA . GLU B 1 211 ? 120.23400 112.27500 154.55800 1.000 192.61629 211 GLU B CA 1
ATOM 4736 C C . GLU B 1 211 ? 120.31100 113.74800 154.93600 1.000 191.61237 211 GLU B C 1
ATOM 4737 O O . GLU B 1 211 ? 119.34100 114.29700 155.46700 1.000 190.69818 211 GLU B O 1
ATOM 4743 N N . GLN B 1 212 ? 121.43600 114.40700 154.66600 1.000 187.36550 212 GLN B N 1
ATOM 4744 C CA . GLN B 1 212 ? 121.63800 115.81600 155.00000 1.000 186.25776 212 GLN B CA 1
ATOM 4745 C C . GLN B 1 212 ? 122.08900 116.54800 153.74200 1.000 188.06614 212 GLN B C 1
ATOM 4746 O O . GLN B 1 212 ? 123.28500 116.62400 153.45500 1.000 189.96628 212 GLN B O 1
ATOM 4752 N N . SER B 1 213 ? 121.13200 117.09000 152.99300 1.000 176.19560 213 SER B N 1
ATOM 4753 C CA . SER B 1 213 ? 121.46100 117.90700 151.83600 1.000 175.86741 213 SER B CA 1
ATOM 4754 C C . SER B 1 213 ? 120.26400 118.77000 151.48000 1.000 173.92792 213 SER B C 1
ATOM 4755 O O . SER B 1 213 ? 119.11700 118.36900 151.68800 1.000 175.84642 213 SER B O 1
ATOM 4758 N N . THR B 1 214 ? 120.54600 119.95400 150.93900 1.000 169.13257 214 THR B N 1
ATOM 4759 C CA . THR B 1 214 ? 119.51900 120.86200 150.44700 1.000 172.38326 214 THR B CA 1
ATOM 4760 C C . THR B 1 214 ? 119.78900 121.28200 149.00800 1.000 172.87741 214 THR B C 1
ATOM 4761 O O . THR B 1 214 ? 119.23000 122.27600 148.53600 1.000 173.07654 214 THR B O 1
ATOM 4765 N N . ILE B 1 215 ? 120.63700 120.53900 148.30500 1.000 145.16561 215 ILE B N 1
ATOM 4766 C CA . ILE B 1 215 ? 121.01100 120.83600 146.92700 1.000 139.15416 215 ILE B CA 1
ATOM 4767 C C . ILE B 1 215 ? 120.53400 119.67700 146.06200 1.000 139.83182 215 ILE B C 1
ATOM 4768 O O . ILE B 1 215 ? 120.50700 118.53400 146.53700 1.000 141.46532 215 ILE B O 1
ATOM 4773 N N . PRO B 1 216 ? 120.13000 119.91100 144.81400 1.000 134.59080 216 PRO B N 1
ATOM 4774 C CA . PRO B 1 216 ? 119.82500 118.78400 143.92700 1.000 135.49685 216 PRO B CA 1
ATOM 4775 C C . PRO B 1 216 ? 121.03600 117.88100 143.76700 1.000 137.54015 216 PRO B C 1
ATOM 4776 O O . PRO B 1 216 ? 122.16900 118.34600 143.63700 1.000 143.32331 216 PRO B O 1
ATOM 4780 N N . VAL B 1 217 ? 120.78700 116.57500 143.77900 1.000 121.56392 217 VAL B N 1
ATOM 4781 C CA . VAL B 1 217 ? 121.84000 115.57000 143.79500 1.000 119.02164 217 VAL B CA 1
ATOM 4782 C C . VAL B 1 217 ? 121.61000 114.60400 142.64500 1.000 120.47123 217 VAL B C 1
ATOM 4783 O O . VAL B 1 217 ? 120.49900 114.09300 142.47100 1.000 126.76088 217 VAL B O 1
ATOM 4787 N N . ILE B 1 218 ? 122.65800 114.35800 141.86400 1.000 128.07164 218 ILE B N 1
ATOM 4788 C CA . ILE B 1 218 ? 122.62200 113.33700 140.82600 1.000 127.37126 218 ILE B CA 1
ATOM 4789 C C . ILE B 1 218 ? 123.50200 112.18100 141.27500 1.000 129.84623 218 ILE B C 1
ATOM 4790 O O . ILE B 1 218 ? 124.71200 112.17300 141.02700 1.000 132.42437 218 ILE B O 1
ATOM 4795 N N . THR B 1 219 ? 122.89800 111.19900 141.93700 1.000 141.81170 219 THR B N 1
ATOM 4796 C CA . THR B 1 219 ? 123.65300 110.13300 142.58000 1.000 144.57590 219 THR B CA 1
ATOM 4797 C C . THR B 1 219 ? 124.32200 109.24300 141.54300 1.000 143.22483 219 THR B C 1
ATOM 4798 O O . THR B 1 219 ? 123.68500 108.80900 140.58000 1.000 142.41158 219 THR B O 1
ATOM 4802 N N . GLY B 1 220 ? 125.61200 108.97100 141.74500 1.000 152.74854 220 GLY B N 1
ATOM 4803 C CA . GLY B 1 220 ? 126.29500 107.99400 140.92100 1.000 150.09763 220 GLY B CA 1
ATOM 4804 C C . GLY B 1 220 ? 125.89200 106.56500 141.20100 1.000 152.33397 220 GLY B C 1
ATOM 4805 O O . GLY B 1 220 ? 125.94200 105.72900 140.29400 1.000 155.98052 220 GLY B O 1
ATOM 4806 N N . GLY B 1 221 ? 125.49400 106.26900 142.43300 1.000 171.73296 221 GLY B N 1
ATOM 4807 C CA . GLY B 1 221 ? 124.99400 104.97400 142.83500 1.000 173.08123 221 GLY B CA 1
ATOM 4808 C C . GLY B 1 221 ? 126.02300 103.85900 142.72400 1.000 173.75699 221 GLY B C 1
ATOM 4809 O O . GLY B 1 221 ? 127.13700 104.02900 142.22300 1.000 176.68065 221 GLY B O 1
ATOM 4810 N N . ILE B 1 222 ? 125.61600 102.68800 143.20800 1.000 157.81267 222 ILE B N 1
ATOM 4811 C CA . ILE B 1 222 ? 126.42600 101.48300 143.14600 1.000 155.14091 222 ILE B CA 1
ATOM 4812 C C . ILE B 1 222 ? 125.94100 100.64400 141.97100 1.000 157.03771 222 ILE B C 1
ATOM 4813 O O . ILE B 1 222 ? 124.84500 100.84200 141.44800 1.000 158.98864 222 ILE B O 1
ATOM 4818 N N . GLY B 1 223 ? 126.77500 99.69600 141.55900 1.000 163.73195 223 GLY B N 1
ATOM 4819 C CA . GLY B 1 223 ? 126.45700 98.91400 140.38300 1.000 163.24530 223 GLY B CA 1
ATOM 4820 C C . GLY B 1 223 ? 126.35400 97.42300 140.61800 1.000 163.74844 223 GLY B C 1
ATOM 4821 O O . GLY B 1 223 ? 127.35400 96.75800 140.90000 1.000 166.95303 223 GLY B O 1
ATOM 4822 N N . VAL B 1 224 ? 125.14200 96.88800 140.49700 1.000 142.57757 224 VAL B N 1
ATOM 4823 C CA . VAL B 1 224 ? 124.92700 95.44700 140.51700 1.000 142.29993 224 VAL B CA 1
ATOM 4824 C C . VAL B 1 224 ? 124.38900 95.04100 139.15400 1.000 141.64585 224 VAL B C 1
ATOM 4825 O O . VAL B 1 224 ? 123.17700 95.06500 138.91900 1.000 146.27278 224 VAL B O 1
ATOM 4829 N N . CYS B 1 225 ? 125.28600 94.67000 138.24800 1.000 129.38785 225 CYS B N 1
ATOM 4830 C CA . CYS B 1 225 ? 124.91700 94.37700 136.87300 1.000 129.86171 225 CYS B CA 1
ATOM 4831 C C . CYS B 1 225 ? 124.61800 92.89300 136.71500 1.000 133.80209 225 CYS B C 1
ATOM 4832 O O . CYS B 1 225 ? 125.46100 92.04700 137.02700 1.000 144.32123 225 CYS B O 1
ATOM 4835 N N . HIS B 1 226 ? 123.42200 92.58500 136.22700 1.000 116.19753 226 HIS B N 1
ATOM 4836 C CA . HIS B 1 226 ? 122.97800 91.21400 136.02600 1.000 116.74949 226 HIS B CA 1
ATOM 4837 C C . HIS B 1 226 ? 123.05800 90.85300 134.55100 1.000 122.83483 226 HIS B C 1
ATOM 4838 O O . HIS B 1 226 ? 122.74500 91.67300 133.68400 1.000 127.93735 226 HIS B O 1
ATOM 4845 N N . ILE B 1 227 ? 123.47900 89.62400 134.27400 1.000 108.51512 227 ILE B N 1
ATOM 4846 C CA . ILE B 1 227 ? 123.54500 89.09200 132.92000 1.000 97.10866 227 ILE B CA 1
ATOM 4847 C C . ILE B 1 227 ? 122.67100 87.85000 132.86000 1.000 104.20812 227 ILE B C 1
ATOM 4848 O O . ILE B 1 227 ? 122.84100 86.92800 133.66400 1.000 115.03218 227 ILE B O 1
ATOM 4853 N N . TYR B 1 228 ? 121.73900 87.82900 131.91500 1.000 113.06563 228 TYR B N 1
ATOM 4854 C CA . TYR B 1 228 ? 120.80100 86.72700 131.76100 1.000 107.21435 228 TYR B CA 1
ATOM 4855 C C . TYR B 1 228 ? 121.19100 85.88600 130.55500 1.000 120.34666 228 TYR B C 1
ATOM 4856 O O . TYR B 1 228 ? 121.41800 86.42400 129.46700 1.000 137.14136 228 TYR B O 1
ATOM 4865 N N . VAL B 1 229 ? 121.26200 84.57500 130.74600 1.000 108.03943 229 VAL B N 1
ATOM 4866 C CA . VAL B 1 229 ? 121.61700 83.64000 129.68600 1.000 102.07372 229 VAL B CA 1
ATOM 4867 C C . VAL B 1 229 ? 120.35900 82.86700 129.32100 1.000 114.27557 229 VAL B C 1
ATOM 4868 O O . VAL B 1 229 ? 119.79800 82.14600 130.15400 1.000 120.88553 229 VAL B O 1
ATOM 4872 N N . ASP B 1 230 ? 119.91800 83.00800 128.07500 1.000 154.50624 230 ASP B N 1
ATOM 4873 C CA . ASP B 1 230 ? 118.67600 82.39700 127.63500 1.000 154.64426 230 ASP B CA 1
ATOM 4874 C C . ASP B 1 230 ? 118.88300 80.92100 127.30700 1.000 158.76676 230 ASP B C 1
ATOM 4875 O O . ASP B 1 230 ? 120.00000 80.39800 127.32900 1.000 164.29858 230 ASP B O 1
ATOM 4880 N N . GLU B 1 231 ? 117.77400 80.24500 127.00100 1.000 178.30599 231 GLU B N 1
ATOM 4881 C CA . GLU B 1 231 ? 117.83300 78.82000 126.69300 1.000 181.58221 231 GLU B CA 1
ATOM 4882 C C . GLU B 1 231 ? 118.60700 78.55900 125.40800 1.000 182.34315 231 GLU B C 1
ATOM 4883 O O . GLU B 1 231 ? 119.41600 77.62600 125.34000 1.000 184.95194 231 GLU B O 1
ATOM 4889 N N . SER B 1 232 ? 118.37700 79.36800 124.37900 1.000 168.56237 232 SER B N 1
ATOM 4890 C CA . SER B 1 232 ? 119.03000 79.19700 123.08400 1.000 168.77949 232 SER B CA 1
ATOM 4891 C C . SER B 1 232 ? 120.11600 80.25800 122.96100 1.000 169.70336 232 SER B C 1
ATOM 4892 O O . SER B 1 232 ? 119.82400 81.44500 122.79600 1.000 170.19089 232 SER B O 1
ATOM 4895 N N . VAL B 1 233 ? 121.37500 79.82600 123.03200 1.000 159.80498 233 VAL B N 1
ATOM 4896 C CA . VAL B 1 233 ? 122.50600 80.74100 122.95700 1.000 158.39146 233 VAL B CA 1
ATOM 4897 C C . VAL B 1 233 ? 123.74400 79.93000 122.61300 1.000 163.72568 233 VAL B C 1
ATOM 4898 O O . VAL B 1 233 ? 123.85900 78.75900 122.98300 1.000 165.17406 233 VAL B O 1
ATOM 4902 N N . GLU B 1 234 ? 124.66800 80.55300 121.88700 1.000 171.52288 234 GLU B N 1
ATOM 4903 C CA . GLU B 1 234 ? 125.93500 79.91600 121.55200 1.000 169.90394 234 GLU B CA 1
ATOM 4904 C C . GLU B 1 234 ? 126.84200 79.93600 122.77500 1.000 171.24198 234 GLU B C 1
ATOM 4905 O O . GLU B 1 234 ? 127.03500 80.98800 123.39400 1.000 173.24259 234 GLU B O 1
ATOM 4911 N N . ILE B 1 235 ? 127.39900 78.77600 123.12300 1.000 155.58902 235 ILE B N 1
ATOM 4912 C CA . ILE B 1 235 ? 128.13900 78.65500 124.37600 1.000 156.40844 235 ILE B CA 1
ATOM 4913 C C . ILE B 1 235 ? 129.43800 79.45000 124.32300 1.000 157.99616 235 ILE B C 1
ATOM 4914 O O . ILE B 1 235 ? 129.77600 80.17400 125.26700 1.000 160.10351 235 ILE B O 1
ATOM 4919 N N . ALA B 1 236 ? 130.18800 79.32600 123.22600 1.000 157.44365 236 ALA B N 1
ATOM 4920 C CA . ALA B 1 236 ? 131.50500 79.95300 123.16100 1.000 158.97318 236 ALA B CA 1
ATOM 4921 C C . ALA B 1 236 ? 131.40500 81.47200 123.21600 1.000 156.71436 236 ALA B C 1
ATOM 4922 O O . ALA B 1 236 ? 132.14700 82.12600 123.96100 1.000 155.70712 236 ALA B O 1
ATOM 4924 N N . GLU B 1 237 ? 130.49900 82.05200 122.43000 1.000 157.51000 237 GLU B N 1
ATOM 4925 C CA . GLU B 1 237 ? 130.34700 83.50100 122.41600 1.000 160.15853 237 GLU B CA 1
ATOM 4926 C C . GLU B 1 237 ? 129.86000 84.03900 123.75400 1.000 160.89074 237 GLU B C 1
ATOM 4927 O O . GLU B 1 237 ? 130.36700 85.06300 124.22800 1.000 162.60618 237 GLU B O 1
ATOM 4933 N N . ALA B 1 238 ? 128.88700 83.36900 124.37200 1.000 143.25381 238 ALA B N 1
ATOM 4934 C CA . ALA B 1 238 ? 128.43200 83.78900 125.68900 1.000 141.42085 238 ALA B CA 1
ATOM 4935 C C . ALA B 1 238 ? 129.55300 83.70900 126.71300 1.000 144.50126 238 ALA B C 1
ATOM 4936 O O . ALA B 1 238 ? 129.69100 84.60600 127.55300 1.000 145.37051 238 ALA B O 1
ATOM 4938 N N . LEU B 1 239 ? 130.36200 82.65100 126.65800 1.000 145.35253 239 LEU B N 1
ATOM 4939 C CA . LEU B 1 239 ? 131.48000 82.52900 127.58400 1.000 143.15284 239 LEU B CA 1
ATOM 4940 C C . LEU B 1 239 ? 132.48300 83.65600 127.38700 1.000 146.47741 239 LEU B C 1
ATOM 4941 O O . LEU B 1 239 ? 132.97100 84.23500 128.36400 1.000 148.42212 239 LEU B O 1
ATOM 4946 N N . LYS B 1 240 ? 132.80100 83.98600 126.13300 1.000 143.93955 240 LYS B N 1
ATOM 4947 C CA . LYS B 1 240 ? 133.72600 85.08800 125.88700 1.000 142.19029 240 LYS B CA 1
ATOM 4948 C C . LYS B 1 240 ? 133.16600 86.41200 126.38500 1.000 141.68510 240 LYS B C 1
ATOM 4949 O O . LYS B 1 240 ? 133.90300 87.21300 126.97400 1.000 146.44126 240 LYS B O 1
ATOM 4955 N N . VAL B 1 241 ? 131.87400 86.65900 126.16500 1.000 125.64877 241 VAL B N 1
ATOM 4956 C CA . VAL B 1 241 ? 131.26800 87.90000 126.63400 1.000 124.60160 241 VAL B CA 1
ATOM 4957 C C . VAL B 1 241 ? 131.31300 87.98000 128.15400 1.000 129.38825 241 VAL B C 1
ATOM 4958 O O . VAL B 1 241 ? 131.63800 89.02800 128.72400 1.000 137.97757 241 VAL B O 1
ATOM 4962 N N . ILE B 1 242 ? 130.99300 86.87900 128.83500 1.000 117.94552 242 ILE B N 1
ATOM 4963 C CA . ILE B 1 242 ? 131.02100 86.87600 130.29400 1.000 116.65305 242 ILE B CA 1
ATOM 4964 C C . ILE B 1 242 ? 132.43800 87.10500 130.80600 1.000 122.52774 242 ILE B C 1
ATOM 4965 O O . ILE B 1 242 ? 132.65100 87.84700 131.77300 1.000 126.82116 242 ILE B O 1
ATOM 4970 N N . VAL B 1 243 ? 133.42700 86.47000 130.17400 1.000 129.03956 243 VAL B N 1
ATOM 4971 C CA . VAL B 1 243 ? 134.81200 86.66000 130.59100 1.000 125.40080 243 VAL B CA 1
ATOM 4972 C C . VAL B 1 243 ? 135.22800 88.11300 130.41500 1.000 128.25548 243 VAL B C 1
ATOM 4973 O O . VAL B 1 243 ? 135.87900 88.69600 131.28900 1.000 132.52047 243 VAL B O 1
ATOM 4977 N N . ASN B 1 244 ? 134.85300 88.72400 129.29000 1.000 126.52182 244 ASN B N 1
ATOM 4978 C CA . ASN B 1 244 ? 135.17400 90.13200 129.08700 1.000 124.27956 244 ASN B CA 1
ATOM 4979 C C . ASN B 1 244 ? 134.50200 91.00900 130.13200 1.000 123.08299 244 ASN B C 1
ATOM 4980 O O . ASN B 1 244 ? 135.10700 91.96000 130.63800 1.000 128.17805 244 ASN B O 1
ATOM 4985 N N . ALA B 1 245 ? 133.24600 90.71100 130.46400 1.000 120.88786 245 ALA B N 1
ATOM 4986 C CA . ALA B 1 245 ? 132.51800 91.53400 131.42000 1.000 122.93163 245 ALA B CA 1
ATOM 4987 C C . ALA B 1 245 ? 133.04700 91.39000 132.83800 1.000 125.00593 245 ALA B C 1
ATOM 4988 O O . ALA B 1 245 ? 132.96700 92.34700 133.61400 1.000 128.47369 245 ALA B O 1
ATOM 4990 N N . LYS B 1 246 ? 133.58100 90.22500 133.19700 1.000 134.41100 246 LYS B N 1
ATOM 4991 C CA . LYS B 1 246 ? 134.03000 89.97200 134.56000 1.000 132.04976 246 LYS B CA 1
ATOM 4992 C C . LYS B 1 246 ? 135.51200 90.23700 134.77200 1.000 131.73202 246 LYS B C 1
ATOM 4993 O O . LYS B 1 246 ? 135.87700 91.03100 135.64200 1.000 136.01556 246 LYS B O 1
ATOM 4999 N N . THR B 1 247 ? 136.38200 89.58500 133.99800 1.000 143.26533 247 THR B N 1
ATOM 5000 C CA . THR B 1 247 ? 137.81000 89.61500 134.29900 1.000 144.11267 247 THR B CA 1
ATOM 5001 C C . THR B 1 247 ? 138.41200 90.99600 134.07300 1.000 146.78616 247 THR B C 1
ATOM 5002 O O . THR B 1 247 ? 139.18500 91.48300 134.90500 1.000 148.73883 247 THR B O 1
ATOM 5006 N N . GLN B 1 248 ? 138.08000 91.63800 132.95800 1.000 151.33678 248 GLN B N 1
ATOM 5007 C CA . GLN B 1 248 ? 138.72700 92.89100 132.58100 1.000 151.90569 248 GLN B CA 1
ATOM 5008 C C . GLN B 1 248 ? 138.30400 94.00000 133.53700 1.000 153.08930 248 GLN B C 1
ATOM 5009 O O . GLN B 1 248 ? 137.13600 94.39900 133.55700 1.000 153.76211 248 GLN B O 1
ATOM 5015 N N . ARG B 1 249 ? 139.26000 94.50000 134.32400 1.000 159.25304 249 ARG B N 1
ATOM 5016 C CA . ARG B 1 249 ? 139.05400 95.58600 135.27600 1.000 159.36887 249 ARG B CA 1
ATOM 5017 C C . ARG B 1 249 ? 137.88700 95.29000 136.20900 1.000 158.50267 249 ARG B C 1
ATOM 5018 O O . ARG B 1 249 ? 136.83100 95.92500 136.10200 1.000 160.90706 249 ARG B O 1
ATOM 5026 N N . PRO B 1 250 ? 138.03400 94.33900 137.13600 1.000 160.13075 250 PRO B N 1
ATOM 5027 C CA . PRO B 1 250 ? 136.92000 93.99900 138.03000 1.000 163.24378 250 PRO B CA 1
ATOM 5028 C C . PRO B 1 250 ? 136.64900 95.03600 139.10500 1.000 166.42121 250 PRO B C 1
ATOM 5029 O O . PRO B 1 250 ? 135.68800 94.87400 139.86500 1.000 165.55331 250 PRO B O 1
ATOM 5033 N N . SER B 1 251 ? 137.45500 96.08900 139.20100 1.000 182.49100 251 SER B N 1
ATOM 5034 C CA . SER B 1 251 ? 137.30700 97.08600 140.25100 1.000 181.10555 251 SER B CA 1
ATOM 5035 C C . SER B 1 251 ? 136.32400 98.19200 139.89700 1.000 180.85061 251 SER B C 1
ATOM 5036 O O . SER B 1 251 ? 136.05000 99.04800 140.74400 1.000 180.49838 251 SER B O 1
ATOM 5039 N N . THR B 1 252 ? 135.79000 98.20100 138.68100 1.000 170.13827 252 THR B N 1
ATOM 5040 C CA . THR B 1 252 ? 134.86400 99.24900 138.26900 1.000 167.97184 252 THR B CA 1
ATOM 5041 C C . THR B 1 252 ? 133.47100 99.00700 138.83400 1.000 169.36550 252 THR B C 1
ATOM 5042 O O . THR B 1 252 ? 133.30100 98.25800 139.79300 1.000 169.50308 252 THR B O 1
ATOM 5046 N N . CYS B 1 253 ? 132.47500 99.64500 138.23100 1.000 182.59935 253 CYS B N 1
ATOM 5047 C CA . CYS B 1 253 ? 131.10800 99.53200 138.70100 1.000 181.50483 253 CYS B CA 1
ATOM 5048 C C . CYS B 1 253 ? 130.25700 98.81300 137.66200 1.000 180.55773 253 CYS B C 1
ATOM 5049 O O . CYS B 1 253 ? 129.31600 98.06000 138.01800 1.000 180.49220 253 CYS B O 1
ATOM 5052 N N . ASN B 1 254 ? 130.56700 99.03600 136.39000 1.000 155.24098 254 ASN B N 1
ATOM 5053 C CA . ASN B 1 254 ? 129.83500 98.40600 135.30000 1.000 152.80611 254 ASN B CA 1
ATOM 5054 C C . ASN B 1 254 ? 130.38500 97.01700 135.01500 1.000 153.60671 254 ASN B C 1
ATOM 5055 O O . ASN B 1 254 ? 130.72300 96.69500 133.87900 1.000 154.99486 254 ASN B O 1
ATOM 5060 N N . THR B 1 255 ? 130.47400 96.19700 136.05700 1.000 141.36024 255 THR B N 1
ATOM 5061 C CA . THR B 1 255 ? 130.99000 94.84000 135.96100 1.000 137.38076 255 THR B CA 1
ATOM 5062 C C . THR B 1 255 ? 129.93900 93.87900 136.49200 1.000 141.14567 255 THR B C 1
ATOM 5063 O O . THR B 1 255 ? 129.35900 94.11900 137.55500 1.000 145.68936 255 THR B O 1
ATOM 5067 N N . VAL B 1 256 ? 129.69100 92.80000 135.74600 1.000 132.82221 256 VAL B N 1
ATOM 5068 C CA . VAL B 1 256 ? 128.63500 91.86400 136.11100 1.000 131.72519 256 VAL B CA 1
ATOM 5069 C C . VAL B 1 256 ? 128.92900 91.25400 137.47200 1.000 130.74838 256 VAL B C 1
ATOM 5070 O O . VAL B 1 256 ? 130.05500 90.82700 137.75400 1.000 135.55955 256 VAL B O 1
ATOM 5074 N N . GLU B 1 257 ? 127.91200 91.22700 138.33500 1.000 134.03621 257 GLU B N 1
ATOM 5075 C CA . GLU B 1 257 ? 128.02400 90.63200 139.65600 1.000 133.47961 257 GLU B CA 1
ATOM 5076 C C . GLU B 1 257 ? 127.07400 89.46900 139.88100 1.000 138.48163 257 GLU B C 1
ATOM 5077 O O . GLU B 1 257 ? 127.13000 88.85000 140.94900 1.000 144.33118 257 GLU B O 1
ATOM 5083 N N . THR B 1 258 ? 126.20500 89.15700 138.92500 1.000 130.38540 258 THR B N 1
ATOM 5084 C CA . THR B 1 258 ? 125.25000 88.07100 139.07300 1.000 133.07108 258 THR B CA 1
ATOM 5085 C C . THR B 1 258 ? 124.96300 87.46400 137.71100 1.000 128.99171 258 THR B C 1
ATOM 5086 O O . THR B 1 258 ? 124.70500 88.18300 136.74400 1.000 129.65052 258 THR B O 1
ATOM 5090 N N . LEU B 1 259 ? 125.00800 86.14000 137.64400 1.000 113.38471 259 LEU B N 1
ATOM 5091 C CA . LEU B 1 259 ? 124.73300 85.40000 136.42200 1.000 102.55965 259 LEU B CA 1
ATOM 5092 C C . LEU B 1 259 ? 123.40300 84.68100 136.57800 1.000 115.96501 259 LEU B C 1
ATOM 5093 O O . LEU B 1 259 ? 123.26100 83.81800 137.44900 1.000 131.13561 259 LEU B O 1
ATOM 5098 N N . LEU B 1 260 ? 122.43400 85.03600 135.74000 1.000 117.70876 260 LEU B N 1
ATOM 5099 C CA . LEU B 1 260 ? 121.13300 84.37700 135.72200 1.000 117.65897 260 LEU B CA 1
ATOM 5100 C C . LEU B 1 260 ? 121.12000 83.40200 134.55300 1.000 123.20154 260 LEU B C 1
ATOM 5101 O O . LEU B 1 260 ? 121.14200 83.81700 133.39100 1.000 132.74486 260 LEU B O 1
ATOM 5106 N N . VAL B 1 261 ? 121.07900 82.11000 134.86000 1.000 124.16667 261 VAL B N 1
ATOM 5107 C CA . VAL B 1 261 ? 121.18200 81.05500 133.86100 1.000 123.68696 261 VAL B CA 1
ATOM 5108 C C . VAL B 1 261 ? 119.84800 80.33000 133.78200 1.000 129.97337 261 VAL B C 1
ATOM 5109 O O . VAL B 1 261 ? 119.29900 79.91300 134.80900 1.000 134.03515 261 VAL B O 1
ATOM 5113 N N . ASN B 1 262 ? 119.32900 80.18400 132.56700 1.000 143.11707 262 ASN B N 1
ATOM 5114 C CA . ASN B 1 262 ? 118.08200 79.46100 132.37100 1.000 144.76589 262 ASN B CA 1
ATOM 5115 C C . ASN B 1 262 ? 118.25800 77.99500 132.74100 1.000 147.13054 262 ASN B C 1
ATOM 5116 O O . ASN B 1 262 ? 119.31000 77.39900 132.50000 1.000 150.24754 262 ASN B O 1
ATOM 5121 N N . LYS B 1 263 ? 117.21500 77.41400 133.33700 1.000 147.88303 263 LYS B N 1
ATOM 5122 C CA . LYS B 1 263 ? 117.29400 76.03100 133.79100 1.000 149.32892 263 LYS B CA 1
ATOM 5123 C C . LYS B 1 263 ? 117.46600 75.04600 132.64400 1.000 151.40744 263 LYS B C 1
ATOM 5124 O O . LYS B 1 263 ? 118.19600 74.06200 132.79700 1.000 152.46441 263 LYS B O 1
ATOM 5130 N N . ASN B 1 264 ? 116.81000 75.28200 131.50800 1.000 157.41775 264 ASN B N 1
ATOM 5131 C CA . ASN B 1 264 ? 116.90100 74.35700 130.38500 1.000 159.39913 264 ASN B CA 1
ATOM 5132 C C . ASN B 1 264 ? 118.31700 74.25200 129.83700 1.000 161.47644 264 ASN B C 1
ATOM 5133 O O . ASN B 1 264 ? 118.76500 73.15200 129.49700 1.000 161.72036 264 ASN B O 1
ATOM 5138 N N . ILE B 1 265 ? 119.03200 75.37500 129.74400 1.000 162.52777 265 ILE B N 1
ATOM 5139 C CA . ILE B 1 265 ? 120.39100 75.38700 129.21800 1.000 161.64183 265 ILE B CA 1
ATOM 5140 C C . ILE B 1 265 ? 121.43100 75.18000 130.30900 1.000 162.82432 265 ILE B C 1
ATOM 5141 O O . ILE B 1 265 ? 122.62500 75.06700 130.00500 1.000 162.83590 265 ILE B O 1
ATOM 5146 N N . ALA B 1 266 ? 121.00800 75.09600 131.57200 1.000 168.87432 266 ALA B N 1
ATOM 5147 C CA . ALA B 1 266 ? 121.96200 75.04200 132.67500 1.000 169.68044 266 ALA B CA 1
ATOM 5148 C C . ALA B 1 266 ? 122.85400 73.81000 132.60500 1.000 170.32141 266 ALA B C 1
ATOM 5149 O O . ALA B 1 266 ? 124.06500 73.91000 132.83500 1.000 172.00843 266 ALA B O 1
ATOM 5151 N N . ASP B 1 267 ? 122.28200 72.64700 132.28500 1.000 179.18709 267 ASP B N 1
ATOM 5152 C CA . ASP B 1 267 ? 123.05600 71.40900 132.31100 1.000 180.44287 267 ASP B CA 1
ATOM 5153 C C . ASP B 1 267 ? 124.18900 71.43200 131.29100 1.000 179.14624 267 ASP B C 1
ATOM 5154 O O . ASP B 1 267 ? 125.28600 70.93500 131.56500 1.000 178.82387 267 ASP B O 1
ATOM 5159 N N . SER B 1 268 ? 123.94600 72.00200 130.11100 1.000 171.05877 268 SER B N 1
ATOM 5160 C CA . SER B 1 268 ? 124.95700 72.04900 129.06400 1.000 173.16780 268 SER B CA 1
ATOM 5161 C C . SER B 1 268 ? 125.83000 73.29200 129.12100 1.000 174.64629 268 SER B C 1
ATOM 5162 O O . SER B 1 268 ? 126.76900 73.40500 128.32700 1.000 175.89461 268 SER B O 1
ATOM 5165 N N . PHE B 1 269 ? 125.54800 74.22100 130.03200 1.000 160.85928 269 PHE B N 1
ATOM 5166 C CA . PHE B 1 269 ? 126.29800 75.46800 130.10200 1.000 161.04997 269 PHE B CA 1
ATOM 5167 C C . PHE B 1 269 ? 127.19000 75.54400 131.33300 1.000 160.57971 269 PHE B C 1
ATOM 5168 O O . PHE B 1 269 ? 128.28600 76.11000 131.26600 1.000 162.01497 269 PHE B O 1
ATOM 5176 N N . LEU B 1 270 ? 126.73900 74.99000 132.45500 1.000 162.61969 270 LEU B N 1
ATOM 5177 C CA . LEU B 1 270 ? 127.49100 75.12200 133.70100 1.000 161.20648 270 LEU B CA 1
ATOM 5178 C C . LEU B 1 270 ? 128.88000 74.49700 133.63900 1.000 162.84138 270 LEU B C 1
ATOM 5179 O O . LEU B 1 270 ? 129.84600 75.16500 134.04600 1.000 163.70725 270 LEU B O 1
ATOM 5184 N N . PRO B 1 271 ? 129.06600 73.25300 133.17200 1.000 159.80674 271 PRO B N 1
ATOM 5185 C CA . PRO B 1 271 ? 130.43300 72.69900 133.14900 1.000 162.11768 271 PRO B CA 1
ATOM 5186 C C . PRO B 1 271 ? 131.40800 73.50700 132.31000 1.000 162.17491 271 PRO B C 1
ATOM 5187 O O . PRO B 1 271 ? 132.56000 73.69700 132.72000 1.000 161.23281 271 PRO B O 1
ATOM 5191 N N . ALA B 1 272 ? 130.97800 73.99600 131.14500 1.000 163.27801 272 ALA B N 1
ATOM 5192 C CA . ALA B 1 272 ? 131.85400 74.83900 130.33900 1.000 163.63463 272 ALA B CA 1
ATOM 5193 C C . ALA B 1 272 ? 132.16300 76.14400 131.05700 1.000 163.35835 272 ALA B C 1
ATOM 5194 O O . ALA B 1 272 ? 133.29600 76.64300 131.00300 1.000 162.90256 272 ALA B O 1
ATOM 5196 N N . LEU B 1 273 ? 131.16200 76.71000 131.73300 1.000 164.86754 273 LEU B N 1
ATOM 5197 C CA . LEU B 1 273 ? 131.39300 77.91200 132.52200 1.000 164.98270 273 LEU B CA 1
ATOM 5198 C C . LEU B 1 273 ? 132.42500 77.65700 133.60700 1.000 166.15220 273 LEU B C 1
ATOM 5199 O O . LEU B 1 273 ? 133.31500 78.48000 133.82500 1.000 169.40440 273 LEU B O 1
ATOM 5204 N N . SER B 1 274 ? 132.32900 76.51600 134.29100 1.000 171.64265 274 SER B N 1
ATOM 5205 C CA . SER B 1 274 ? 133.30900 76.18900 135.32100 1.000 174.81668 274 SER B CA 1
ATOM 5206 C C . SER B 1 274 ? 134.70200 76.02000 134.72700 1.000 175.19525 274 SER B C 1
ATOM 5207 O O . SER B 1 274 ? 135.69300 76.47900 135.30900 1.000 174.76888 274 SER B O 1
ATOM 5210 N N . LYS B 1 275 ? 134.79900 75.35200 133.57500 1.000 170.78431 275 LYS B N 1
ATOM 5211 C CA . LYS B 1 275 ? 136.10200 75.15300 132.94800 1.000 171.48346 275 LYS B CA 1
ATOM 5212 C C . LYS B 1 275 ? 136.74800 76.48100 132.58100 1.000 172.15220 275 LYS B C 1
ATOM 5213 O O . LYS B 1 275 ? 137.93800 76.69300 132.84200 1.000 172.78093 275 LYS B O 1
ATOM 5219 N N . GLN B 1 276 ? 135.98100 77.39000 131.97800 1.000 171.50068 276 GLN B N 1
ATOM 5220 C CA . GLN B 1 276 ? 136.52000 78.71200 131.66800 1.000 171.17351 276 GLN B CA 1
ATOM 5221 C C . GLN B 1 276 ? 136.83000 79.49400 132.93800 1.000 171.51851 276 GLN B C 1
ATOM 5222 O O . GLN B 1 276 ? 137.81600 80.24000 132.99800 1.000 173.80324 276 GLN B O 1
ATOM 5228 N N . MET B 1 277 ? 136.00100 79.32500 133.96700 1.000 180.71560 277 MET B N 1
ATOM 5229 C CA . MET B 1 277 ? 136.08000 80.17000 135.14600 1.000 182.47019 277 MET B CA 1
ATOM 5230 C C . MET B 1 277 ? 137.29600 79.81500 135.98700 1.000 183.17881 277 MET B C 1
ATOM 5231 O O . MET B 1 277 ? 137.91200 80.69700 136.59500 1.000 181.97921 277 MET B O 1
ATOM 5236 N N . ALA B 1 278 ? 137.64400 78.52600 136.03600 1.000 184.91451 278 ALA B N 1
ATOM 5237 C CA . ALA B 1 278 ? 138.85500 78.10400 136.73100 1.000 184.46839 278 ALA B CA 1
ATOM 5238 C C . ALA B 1 278 ? 140.09300 78.71800 136.09600 1.000 183.69540 278 ALA B C 1
ATOM 5239 O O . ALA B 1 278 ? 141.00700 79.15900 136.80200 1.000 182.61799 278 ALA B O 1
ATOM 5241 N N . GLU B 1 279 ? 140.14300 78.74900 134.76300 1.000 192.30719 279 GLU B N 1
ATOM 5242 C CA . GLU B 1 279 ? 141.22100 79.45800 134.08400 1.000 191.58755 279 GLU B CA 1
ATOM 5243 C C . GLU B 1 279 ? 141.19600 80.93800 134.43500 1.000 191.36332 279 GLU B C 1
ATOM 5244 O O . GLU B 1 279 ? 142.24700 81.55200 134.64900 1.000 189.86648 279 GLU B O 1
ATOM 5250 N N . SER B 1 280 ? 140.00300 81.52800 134.49300 1.000 186.47082 280 SER B N 1
ATOM 5251 C CA . SER B 1 280 ? 139.87400 82.91100 134.92800 1.000 184.28311 280 SER B CA 1
ATOM 5252 C C . SER B 1 280 ? 140.25600 83.11300 136.38900 1.000 184.57263 280 SER B C 1
ATOM 5253 O O . SER B 1 280 ? 140.71200 84.20400 136.74500 1.000 184.59788 280 SER B O 1
ATOM 5256 N N . GLY B 1 281 ? 140.08900 82.09900 137.23500 1.000 180.65138 281 GLY B N 1
ATOM 5257 C CA . GLY B 1 281 ? 140.43000 82.23300 138.63700 1.000 180.83611 281 GLY B CA 1
ATOM 5258 C C . GLY B 1 281 ? 139.35800 82.86200 139.49300 1.000 181.34339 281 GLY B C 1
ATOM 5259 O O . GLY B 1 281 ? 139.59600 83.11500 140.67800 1.000 179.07185 281 GLY B O 1
ATOM 5260 N N . VAL B 1 282 ? 138.18600 83.12600 138.93000 1.000 174.97246 282 VAL B N 1
ATOM 5261 C CA . VAL B 1 282 ? 137.09400 83.75100 139.66600 1.000 172.55442 282 VAL B CA 1
ATOM 5262 C C . VAL B 1 282 ? 136.36000 82.70100 140.48700 1.000 172.17794 282 VAL B C 1
ATOM 5263 O O . VAL B 1 282 ? 136.05000 81.61100 139.99300 1.000 174.17789 282 VAL B O 1
ATOM 5267 N N . THR B 1 283 ? 136.07400 83.03400 141.74200 1.000 168.09260 283 THR B N 1
ATOM 5268 C CA . THR B 1 283 ? 135.33100 82.15900 142.63900 1.000 169.73781 283 THR B CA 1
ATOM 5269 C C . THR B 1 283 ? 133.84400 82.27300 142.32800 1.000 168.30590 283 THR B C 1
ATOM 5270 O O . THR B 1 283 ? 133.33500 83.37700 142.10800 1.000 168.34562 283 THR B O 1
ATOM 5274 N N . LEU B 1 284 ? 133.14900 81.13900 142.31500 1.000 156.46533 284 LEU B N 1
ATOM 5275 C CA . LEU B 1 284 ? 131.72800 81.10100 141.98600 1.000 155.98471 284 LEU B CA 1
ATOM 5276 C C . LEU B 1 284 ? 130.91800 80.95300 143.26700 1.000 157.36681 284 LEU B C 1
ATOM 5277 O O . LEU B 1 284 ? 130.98500 79.91700 143.93700 1.000 160.30210 284 LEU B O 1
ATOM 5282 N N . HIS B 1 285 ? 130.14600 81.98500 143.60700 1.000 161.72066 285 HIS B N 1
ATOM 5283 C CA . HIS B 1 285 ? 129.22500 81.92200 144.74000 1.000 161.70555 285 HIS B CA 1
ATOM 5284 C C . HIS B 1 285 ? 127.88600 81.40800 144.22200 1.000 163.74466 285 HIS B C 1
ATOM 5285 O O . HIS B 1 285 ? 126.93200 82.15500 144.00200 1.000 165.59108 285 HIS B O 1
ATOM 5292 N N . ALA B 1 286 ? 127.82400 80.09800 144.02800 1.000 170.72365 286 ALA B N 1
ATOM 5293 C CA . ALA B 1 286 ? 126.68300 79.47300 143.38100 1.000 171.41208 286 ALA B CA 1
ATOM 5294 C C . ALA B 1 286 ? 125.51200 79.32600 144.34400 1.000 171.56091 286 ALA B C 1
ATOM 5295 O O . ALA B 1 286 ? 125.67500 79.28400 145.56500 1.000 170.47433 286 ALA B O 1
ATOM 5297 N N . ASP B 1 287 ? 124.31700 79.24800 143.76900 1.000 188.24270 287 ASP B N 1
ATOM 5298 C CA . ASP B 1 287 ? 123.11400 78.95800 144.52600 1.000 187.38917 287 ASP B CA 1
ATOM 5299 C C . ASP B 1 287 ? 123.06300 77.47500 144.88600 1.000 190.22934 287 ASP B C 1
ATOM 5300 O O . ASP B 1 287 ? 123.83800 76.65700 144.38300 1.000 191.63099 287 ASP B O 1
ATOM 5305 N N . ALA B 1 288 ? 122.13300 77.13200 145.77800 1.000 196.83854 288 ALA B N 1
ATOM 5306 C CA . ALA B 1 288 ? 121.97400 75.73900 146.18100 1.000 196.49779 288 ALA B CA 1
ATOM 5307 C C . ALA B 1 288 ? 121.56200 74.86600 145.00300 1.000 197.06611 288 ALA B C 1
ATOM 5308 O O . ALA B 1 288 ? 122.06400 73.74700 144.84500 1.000 198.01193 288 ALA B O 1
ATOM 5310 N N . ALA B 1 289 ? 120.64400 75.35800 144.16900 1.000 180.73372 289 ALA B N 1
ATOM 5311 C CA . ALA B 1 289 ? 120.18500 74.57500 143.02600 1.000 180.33519 289 ALA B CA 1
ATOM 5312 C C . ALA B 1 289 ? 121.31600 74.31300 142.03900 1.000 180.87867 289 ALA B C 1
ATOM 5313 O O . ALA B 1 289 ? 121.43000 73.20700 141.49700 1.000 179.01363 289 ALA B O 1
ATOM 5315 N N . ALA B 1 290 ? 122.15900 75.31100 141.79400 1.000 180.67516 290 ALA B N 1
ATOM 5316 C CA . ALA B 1 290 ? 123.25500 75.18900 140.84500 1.000 179.69933 290 ALA B CA 1
ATOM 5317 C C . ALA B 1 290 ? 124.54000 74.68900 141.48800 1.000 180.33318 290 ALA B C 1
ATOM 5318 O O . ALA B 1 290 ? 125.57700 74.64400 140.81900 1.000 179.71682 290 ALA B O 1
ATOM 5320 N N . LEU B 1 291 ? 124.49600 74.31000 142.76400 1.000 189.35757 291 LEU B N 1
ATOM 5321 C CA . LEU B 1 291 ? 125.70200 73.85400 143.44000 1.000 190.34955 291 LEU B CA 1
ATOM 5322 C C . LEU B 1 291 ? 126.10400 72.45100 143.00700 1.000 191.48407 291 LEU B C 1
ATOM 5323 O O . LEU B 1 291 ? 127.30100 72.14800 142.94100 1.000 192.32305 291 LEU B O 1
ATOM 5328 N N . ALA B 1 292 ? 125.13000 71.59100 142.70100 1.000 188.84247 292 ALA B N 1
ATOM 5329 C CA . ALA B 1 292 ? 125.44300 70.21100 142.34500 1.000 189.91439 292 ALA B CA 1
ATOM 5330 C C . ALA B 1 292 ? 126.26900 70.13300 141.06700 1.000 190.86062 292 ALA B C 1
ATOM 5331 O O . ALA B 1 292 ? 127.25700 69.39100 141.00500 1.000 190.29487 292 ALA B O 1
ATOM 5333 N N . GLN B 1 293 ? 125.88500 70.88900 140.03700 1.000 186.45859 293 GLN B N 1
ATOM 5334 C CA . GLN B 1 293 ? 126.62200 70.84300 138.77900 1.000 184.60835 293 GLN B CA 1
ATOM 5335 C C . GLN B 1 293 ? 128.00300 71.46900 138.92100 1.000 186.51295 293 GLN B C 1
ATOM 5336 O O . GLN B 1 293 ? 128.98100 70.96300 138.36000 1.000 187.32890 293 GLN B O 1
ATOM 5342 N N . LEU B 1 294 ? 128.10400 72.56600 139.66500 1.000 187.15159 294 LEU B N 1
ATOM 5343 C CA . LEU B 1 294 ? 129.35700 73.29000 139.81300 1.000 186.40948 294 LEU B CA 1
ATOM 5344 C C . LEU B 1 294 ? 130.30900 72.64400 140.80900 1.000 188.00830 294 LEU B C 1
ATOM 5345 O O . LEU B 1 294 ? 131.46900 73.06100 140.89100 1.000 187.72257 294 LEU B O 1
ATOM 5350 N N . GLN B 1 295 ? 129.85800 71.64200 141.56100 1.000 196.84058 295 GLN B N 1
ATOM 5351 C CA . GLN B 1 295 ? 130.71900 70.99800 142.54200 1.000 196.35591 295 GLN B CA 1
ATOM 5352 C C . GLN B 1 295 ? 131.76600 70.08900 141.91400 1.000 196.74309 295 GLN B C 1
ATOM 5353 O O . GLN B 1 295 ? 132.69100 69.66400 142.61400 1.000 196.23188 295 GLN B O 1
ATOM 5359 N N . ALA B 1 296 ? 131.64800 69.78300 140.62200 1.000 194.74641 296 ALA B N 1
ATOM 5360 C CA . ALA B 1 296 ? 132.61300 68.92800 139.94700 1.000 194.39927 296 ALA B CA 1
ATOM 5361 C C . ALA B 1 296 ? 133.62900 69.70000 139.11900 1.000 195.18656 296 ALA B C 1
ATOM 5362 O O . ALA B 1 296 ? 134.71400 69.17300 138.85300 1.000 193.65959 296 ALA B O 1
ATOM 5364 N N . GLY B 1 297 ? 133.30900 70.92500 138.71000 1.000 193.51102 297 GLY B N 1
ATOM 5365 C CA . GLY B 1 297 ? 134.20500 71.71800 137.90500 1.000 191.86960 297 GLY B CA 1
ATOM 5366 C C . GLY B 1 297 ? 135.44500 72.14400 138.66300 1.000 193.20641 297 GLY B C 1
ATOM 5367 O O . GLY B 1 297 ? 135.44300 72.26100 139.89200 1.000 192.75605 297 GLY B O 1
ATOM 5368 N N . PRO B 1 298 ? 136.53900 72.37600 137.93500 1.000 188.39481 298 PRO B N 1
ATOM 5369 C CA . PRO B 1 298 ? 137.77800 72.82000 138.59300 1.000 186.80658 298 PRO B CA 1
ATOM 5370 C C . PRO B 1 298 ? 137.65400 74.16300 139.28500 1.000 187.26596 298 PRO B C 1
ATOM 5371 O O . PRO B 1 298 ? 138.41900 74.43400 140.21900 1.000 186.65291 298 PRO B O 1
ATOM 5375 N N . ALA B 1 299 ? 136.72400 75.01400 138.86000 1.000 190.25037 299 ALA B N 1
ATOM 5376 C CA . ALA B 1 299 ? 136.57600 76.32600 139.47200 1.000 188.60998 299 ALA B CA 1
ATOM 5377 C C . ALA B 1 299 ? 136.06400 76.19900 140.90000 1.000 189.88829 299 ALA B C 1
ATOM 5378 O O . ALA B 1 299 ? 135.19300 75.37600 141.19500 1.000 189.17080 299 ALA B O 1
ATOM 5380 N N . LYS B 1 300 ? 136.61700 77.01800 141.79000 1.000 186.09131 300 LYS B N 1
ATOM 5381 C CA . LYS B 1 300 ? 136.19600 77.00500 143.18400 1.000 186.47025 300 LYS B CA 1
ATOM 5382 C C . LYS B 1 300 ? 134.75900 77.49300 143.30200 1.000 185.19736 300 LYS B C 1
ATOM 5383 O O . LYS B 1 300 ? 134.38600 78.50800 142.70600 1.000 185.25160 300 LYS B O 1
ATOM 5389 N N . VAL B 1 301 ? 133.95200 76.77200 144.07500 1.000 177.57511 301 VAL B N 1
ATOM 5390 C CA . VAL B 1 301 ? 132.53600 77.07500 144.23200 1.000 178.53016 301 VAL B CA 1
ATOM 5391 C C . VAL B 1 301 ? 132.18600 77.03600 145.71300 1.000 177.70802 301 VAL B C 1
ATOM 5392 O O . VAL B 1 301 ? 132.60400 76.12200 146.43300 1.000 178.47689 301 VAL B O 1
ATOM 5396 N N . VAL B 1 302 ? 131.43800 78.04000 146.17100 1.000 170.01666 302 VAL B N 1
ATOM 5397 C CA . VAL B 1 302 ? 130.95600 78.10300 147.54200 1.000 169.44491 302 VAL B CA 1
ATOM 5398 C C . VAL B 1 302 ? 129.48700 78.49800 147.52200 1.000 170.44907 302 VAL B C 1
ATOM 5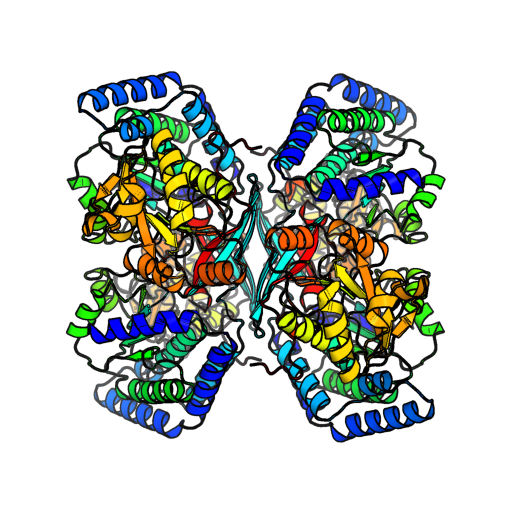399 O O . VAL B 1 302 ? 128.98500 79.07400 146.55400 1.000 170.46976 302 VAL B O 1
ATOM 5403 N N . ALA B 1 303 ? 128.79800 78.17700 148.61200 1.000 179.27089 303 ALA B N 1
ATOM 5404 C CA . ALA B 1 303 ? 127.39900 78.55200 148.74600 1.000 178.88997 303 ALA B CA 1
ATOM 5405 C C . ALA B 1 303 ? 127.26400 80.06300 148.89000 1.000 181.40128 303 ALA B C 1
ATOM 5406 O O . ALA B 1 303 ? 128.13500 80.73900 149.44300 1.000 182.88904 303 ALA B O 1
ATOM 5408 N N . VAL B 1 304 ? 126.15800 80.59000 148.38400 1.000 181.57769 304 VAL B N 1
ATOM 5409 C CA . VAL B 1 304 ? 125.90000 82.02300 148.39900 1.000 180.65731 304 VAL B CA 1
ATOM 5410 C C . VAL B 1 304 ? 124.90300 82.33300 149.50500 1.000 180.81219 304 VAL B C 1
ATOM 5411 O O . VAL B 1 304 ? 123.99700 81.54500 149.79900 1.000 181.30233 304 VAL B O 1
ATOM 5415 N N . LYS B 1 305 ? 125.08400 83.48500 150.14100 1.000 187.50651 305 LYS B N 1
ATOM 5416 C CA . LYS B 1 305 ? 124.18900 83.94800 151.18800 1.000 187.73390 305 LYS B CA 1
ATOM 5417 C C . LYS B 1 305 ? 123.10100 84.83900 150.59700 1.000 189.84337 305 LYS B C 1
ATOM 5418 O O . LYS B 1 305 ? 123.11100 85.17800 149.41200 1.000 191.09027 305 LYS B O 1
ATOM 5424 N N . ALA B 1 306 ? 122.15500 85.22600 151.45100 1.000 191.45457 306 ALA B N 1
ATOM 5425 C CA . ALA B 1 306 ? 121.00300 85.99600 151.00300 1.000 191.46729 306 ALA B CA 1
ATOM 5426 C C . ALA B 1 306 ? 121.29200 87.48300 150.86100 1.000 191.63603 306 ALA B C 1
ATOM 5427 O O . ALA B 1 306 ? 120.42000 88.22200 150.39100 1.000 190.74498 306 ALA B O 1
ATOM 5429 N N . GLU B 1 307 ? 122.48200 87.94200 151.24700 1.000 202.04117 307 GLU B N 1
ATOM 5430 C CA . GLU B 1 307 ? 122.83500 89.34800 151.13900 1.000 202.20891 307 GLU B CA 1
ATOM 5431 C C . GLU B 1 307 ? 123.88100 89.62800 150.07300 1.000 200.59614 307 GLU B C 1
ATOM 5432 O O . GLU B 1 307 ? 124.05800 90.79100 149.69600 1.000 200.50827 307 GLU B O 1
ATOM 5438 N N . GLU B 1 308 ? 124.57600 88.60500 149.57900 1.000 191.89950 308 GLU B N 1
ATOM 5439 C CA . GLU B 1 308 ? 125.56400 88.79800 148.52800 1.000 192.37597 308 GLU B CA 1
ATOM 5440 C C . GLU B 1 308 ? 124.94400 89.22900 147.20700 1.000 191.33453 308 GLU B C 1
ATOM 5441 O O . GLU B 1 308 ? 125.66100 89.75200 146.34800 1.000 191.66548 308 GLU B O 1
ATOM 5447 N N . TYR B 1 309 ? 123.64100 89.02600 147.02500 1.000 179.84403 309 TYR B N 1
ATOM 5448 C CA . TYR B 1 309 ? 122.97300 89.41000 145.79100 1.000 180.51944 309 TYR B CA 1
ATOM 5449 C C . TYR B 1 309 ? 122.79500 90.91400 145.65000 1.000 180.89425 309 TYR B C 1
ATOM 5450 O O . TYR B 1 309 ? 122.45000 91.37800 144.55900 1.000 184.11782 309 TYR B O 1
ATOM 5459 N N . ASP B 1 310 ? 123.02100 91.68600 146.71400 1.000 182.09712 310 ASP B N 1
ATOM 5460 C CA . ASP B 1 310 ? 122.67500 93.10300 146.72700 1.000 184.73902 310 ASP B CA 1
ATOM 5461 C C . ASP B 1 310 ? 123.88600 94.00600 146.92700 1.000 184.03924 310 ASP B C 1
ATOM 5462 O O . ASP B 1 310 ? 123.73000 95.15600 147.34800 1.000 185.19793 310 ASP B O 1
ATOM 5467 N N . ASP B 1 311 ? 125.09000 93.51900 146.63700 1.000 186.91184 311 ASP B N 1
ATOM 5468 C CA . ASP B 1 311 ? 126.27600 94.35200 146.75900 1.000 187.39553 311 ASP B CA 1
ATOM 5469 C C . ASP B 1 311 ? 127.32700 93.88400 145.76600 1.000 188.77680 311 ASP B C 1
ATOM 5470 O O . ASP B 1 311 ? 127.30800 92.74100 145.30300 1.000 189.35446 311 ASP B O 1
ATOM 5475 N N . GLU B 1 312 ? 128.24800 94.78600 145.44400 1.000 181.66048 312 GLU B N 1
ATOM 5476 C CA . GLU B 1 312 ? 129.32800 94.48600 144.51900 1.000 180.61189 312 GLU B CA 1
ATOM 5477 C C . GLU B 1 312 ? 130.46300 93.78200 145.24500 1.000 181.58685 312 GLU B C 1
ATOM 5478 O O . GLU B 1 312 ? 130.81300 94.14000 146.37300 1.000 181.27267 312 GLU B O 1
ATOM 5484 N N . PHE B 1 313 ? 131.03600 92.77300 144.59100 1.000 165.20230 313 PHE B N 1
ATOM 5485 C CA . PHE B 1 313 ? 132.21900 92.12100 145.13500 1.000 164.27006 313 PHE B CA 1
ATOM 5486 C C . PHE B 1 313 ? 133.47300 92.95800 144.92800 1.000 164.57031 313 PHE B C 1
ATOM 5487 O O . PHE B 1 313 ? 134.37700 92.92700 145.77100 1.000 163.63174 313 PHE B O 1
ATOM 5495 N N . LEU B 1 314 ? 133.54400 93.70000 143.82100 1.000 171.38759 314 LEU B N 1
ATOM 5496 C CA . LEU B 1 314 ? 134.69500 94.54000 143.49300 1.000 171.93697 314 LEU B CA 1
ATOM 5497 C C . LEU B 1 314 ? 135.98600 93.73100 143.44700 1.000 172.79526 314 LEU B C 1
ATOM 5498 O O . LEU B 1 314 ? 137.06700 94.24300 143.74600 1.000 172.98090 314 LEU B O 1
ATOM 5503 N N . SER B 1 315 ? 135.87800 92.46200 143.07300 1.000 170.68222 315 SER B N 1
ATOM 5504 C CA . SER B 1 315 ? 137.02100 91.56500 142.98500 1.000 170.03154 315 SER B CA 1
ATOM 5505 C C . SER B 1 315 ? 136.64000 90.41800 142.05800 1.000 170.38411 315 SER B C 1
ATOM 5506 O O . SER B 1 315 ? 135.64100 90.48900 141.33400 1.000 172.24168 315 SER B O 1
ATOM 5509 N N . LEU B 1 316 ? 137.43800 89.35400 142.07600 1.000 160.76150 316 LEU B N 1
ATOM 5510 C CA . LEU B 1 316 ? 137.16800 88.18100 141.24700 1.000 159.60083 316 LEU B CA 1
ATOM 5511 C C . LEU B 1 316 ? 136.19600 87.25200 141.97500 1.000 161.73784 316 LEU B C 1
ATOM 5512 O O . LEU B 1 316 ? 136.55200 86.19500 142.49800 1.000 164.00813 316 LEU B O 1
ATOM 5517 N N . ASP B 1 317 ? 134.93200 87.66700 141.98500 1.000 163.16580 317 ASP B N 1
ATOM 5518 C CA . ASP B 1 317 ? 133.84400 86.86100 142.51500 1.000 163.91679 317 ASP B CA 1
ATOM 5519 C C . ASP B 1 317 ? 132.63400 86.98800 141.60300 1.000 162.03581 317 ASP B C 1
ATOM 5520 O O . ASP B 1 317 ? 132.48000 87.98000 140.88800 1.000 163.04922 317 ASP B O 1
ATOM 5525 N N . LEU B 1 318 ? 131.77400 85.97200 141.63100 1.000 139.39523 318 LEU B N 1
ATOM 5526 C CA . LEU B 1 318 ? 130.58400 85.95400 140.79600 1.000 139.13011 318 LEU B CA 1
ATOM 5527 C C . LEU B 1 318 ? 129.47600 85.18500 141.49900 1.000 140.88155 318 LEU B C 1
ATOM 5528 O O . LEU B 1 318 ? 129.73500 84.31100 142.33000 1.000 143.73997 318 LEU B O 1
ATOM 5533 N N . ASN B 1 319 ? 128.23700 85.52000 141.15400 1.000 142.41432 319 ASN B N 1
ATOM 5534 C CA . ASN B 1 319 ? 127.05500 84.86600 141.69500 1.000 138.86043 319 ASN B CA 1
ATOM 5535 C C . ASN B 1 319 ? 126.35400 84.10300 140.58100 1.000 139.98445 319 ASN B C 1
ATOM 5536 O O . ASN B 1 319 ? 126.14600 84.64400 139.49100 1.000 147.83913 319 ASN B O 1
ATOM 5541 N N . VAL B 1 320 ? 125.98900 82.85600 140.85500 1.000 121.02744 320 VAL B N 1
ATOM 5542 C CA . VAL B 1 320 ? 125.31100 82.00500 139.88600 1.000 119.50764 320 VAL B CA 1
ATOM 5543 C C . VAL B 1 320 ? 123.95600 81.62300 140.46000 1.000 120.89936 320 VAL B C 1
ATOM 5544 O O . VAL B 1 320 ? 123.87400 81.10700 141.58100 1.000 132.05188 320 VAL B O 1
ATOM 5548 N N . LYS B 1 321 ? 122.89900 81.87500 139.69500 1.000 127.26396 321 LYS B N 1
ATOM 5549 C CA . LYS B 1 321 ? 121.54000 81.56300 140.10600 1.000 129.40423 321 LYS B CA 1
ATOM 5550 C C . LYS B 1 321 ? 120.77700 80.98200 138.92700 1.000 136.59035 321 LYS B C 1
ATOM 5551 O O . LYS B 1 321 ? 120.91400 81.45400 137.79500 1.000 137.81716 321 LYS B O 1
ATOM 5557 N N . ILE B 1 322 ? 119.97600 79.95700 139.19500 1.000 143.49843 322 ILE B N 1
ATOM 5558 C CA . ILE B 1 322 ? 119.18400 79.28300 138.17400 1.000 141.28647 322 ILE B CA 1
ATOM 5559 C C . ILE B 1 322 ? 117.76600 79.83100 138.23100 1.000 141.64868 322 ILE B C 1
ATOM 5560 O O . ILE B 1 322 ? 117.09200 79.72500 139.26300 1.000 143.51474 322 ILE B O 1
ATOM 5565 N N . VAL B 1 323 ? 117.31100 80.41400 137.12800 1.000 145.68396 323 VAL B N 1
ATOM 5566 C CA . VAL B 1 323 ? 115.97400 80.97900 137.04200 1.000 146.97333 323 VAL B CA 1
ATOM 5567 C C . VAL B 1 323 ? 115.08700 80.03500 136.24300 1.000 148.74278 323 VAL B C 1
ATOM 5568 O O . VAL B 1 323 ? 115.55700 79.16900 135.49900 1.000 149.06596 323 VAL B O 1
ATOM 5572 N N . SER B 1 324 ? 113.77600 80.21300 136.40500 1.000 151.58549 324 SER B N 1
ATOM 5573 C CA . SER B 1 324 ? 112.81900 79.35400 135.71900 1.000 151.70698 324 SER B CA 1
ATOM 5574 C C . SER B 1 324 ? 112.67900 79.73500 134.25100 1.000 153.01497 324 SER B C 1
ATOM 5575 O O . SER B 1 324 ? 112.78000 78.87800 133.36700 1.000 153.30611 324 SER B O 1
ATOM 5578 N N . ASP B 1 325 ? 112.44600 81.01400 133.97400 1.000 158.03813 325 ASP B N 1
ATOM 5579 C CA . ASP B 1 325 ? 112.28200 81.49400 132.60900 1.000 156.41006 325 ASP B CA 1
ATOM 5580 C C . ASP B 1 325 ? 112.58300 82.98600 132.59000 1.000 157.63315 325 ASP B C 1
ATOM 5581 O O . ASP B 1 325 ? 113.12800 83.54000 133.54900 1.000 161.37892 325 ASP B O 1
ATOM 5586 N N . LEU B 1 326 ? 112.22100 83.64300 131.48700 1.000 146.88805 326 LEU B N 1
ATOM 5587 C CA . LEU B 1 326 ? 112.51100 85.06400 131.34300 1.000 147.02564 326 LEU B CA 1
ATOM 5588 C C . LEU B 1 326 ? 111.77100 85.90300 132.37600 1.000 147.96780 326 LEU B C 1
ATOM 5589 O O . LEU B 1 326 ? 112.32800 86.87900 132.89000 1.000 151.74299 326 LEU B O 1
ATOM 5594 N N . ASP B 1 327 ? 110.52200 85.55000 132.68800 1.000 157.22512 327 ASP B N 1
ATOM 5595 C CA . ASP B 1 327 ? 109.75800 86.32600 133.65900 1.000 160.66231 327 ASP B CA 1
ATOM 5596 C C . ASP B 1 327 ? 110.40600 86.28400 135.03600 1.000 159.39793 327 ASP B C 1
ATOM 5597 O O . ASP B 1 327 ? 110.46700 87.30300 135.73400 1.000 160.38041 327 ASP B O 1
ATOM 5602 N N . ASP B 1 328 ? 110.89100 85.11100 135.44800 1.000 147.77249 328 ASP B N 1
ATOM 5603 C CA . ASP B 1 328 ? 111.56800 85.00600 136.73500 1.000 149.31192 328 ASP B CA 1
ATOM 5604 C C . ASP B 1 328 ? 112.83000 85.85900 136.76400 1.000 148.32775 328 ASP B C 1
ATOM 5605 O O . ASP B 1 328 ? 113.10800 86.53200 137.76300 1.000 149.74013 328 ASP B O 1
ATOM 5610 N N . ALA B 1 329 ? 113.60500 85.83800 135.68000 1.000 136.23998 329 ALA B N 1
ATOM 5611 C CA . ALA B 1 329 ? 114.81200 86.65300 135.62100 1.000 136.99193 329 ALA B CA 1
ATOM 5612 C C . ALA B 1 329 ? 114.47900 88.13600 135.68400 1.000 138.79530 329 ALA B C 1
ATOM 5613 O O . ALA B 1 329 ? 115.17100 88.90300 136.36000 1.000 142.56181 329 ALA B O 1
ATOM 5615 N N . ILE B 1 330 ? 113.42600 88.55900 134.98400 1.000 135.37210 330 ILE B N 1
ATOM 5616 C CA . ILE B 1 330 ? 113.02800 89.96200 135.02500 1.000 133.58014 330 ILE B CA 1
ATOM 5617 C C . ILE B 1 330 ? 112.59700 90.35500 136.43100 1.000 135.82416 330 ILE B C 1
ATOM 5618 O O . ILE B 1 330 ? 112.95700 91.42900 136.92800 1.000 139.43534 330 ILE B O 1
ATOM 5623 N N . ALA B 1 331 ? 111.82000 89.49600 137.09300 1.000 143.08697 331 ALA B N 1
ATOM 5624 C CA . ALA B 1 331 ? 111.39300 89.79300 138.45600 1.000 144.37391 331 ALA B CA 1
ATOM 5625 C C . ALA B 1 331 ? 112.58700 89.90100 139.39500 1.000 144.33031 331 ALA B C 1
ATOM 5626 O O . ALA B 1 331 ? 112.65100 90.81400 140.22600 1.000 144.84433 331 ALA B O 1
ATOM 5628 N N . HIS B 1 332 ? 113.54800 88.98400 139.27100 1.000 136.49518 332 HIS B N 1
ATOM 5629 C CA . HIS B 1 332 ? 114.73100 89.04000 140.12400 1.000 135.05862 332 HIS B CA 1
ATOM 5630 C C . HIS B 1 332 ? 115.55100 90.29400 139.85500 1.000 135.91383 332 HIS B C 1
ATOM 5631 O O . HIS B 1 332 ? 116.06400 90.91900 140.79000 1.000 143.80284 332 HIS B O 1
ATOM 5638 N N . ILE B 1 333 ? 115.69500 90.67000 138.58300 1.000 126.28913 333 ILE B N 1
ATOM 5639 C CA . ILE B 1 333 ? 116.45100 91.87000 138.23900 1.000 126.73953 333 ILE B CA 1
ATOM 5640 C C . ILE B 1 333 ? 115.78100 93.10100 138.82800 1.000 131.63856 333 ILE B C 1
ATOM 5641 O O . ILE B 1 333 ? 116.44600 93.98300 139.38300 1.000 134.92199 333 ILE B O 1
ATOM 5646 N N . ARG B 1 334 ? 114.45500 93.18000 138.72100 1.000 137.93763 334 ARG B N 1
ATOM 5647 C CA . ARG B 1 334 ? 113.73900 94.31300 139.29300 1.000 134.90090 334 ARG B CA 1
ATOM 5648 C C . ARG B 1 334 ? 113.86800 94.33800 140.81000 1.000 137.56957 334 ARG B C 1
ATOM 5649 O O . ARG B 1 334 ? 114.00300 95.41000 141.41000 1.000 142.41859 334 ARG B O 1
ATOM 5657 N N . GLU B 1 335 ? 113.83300 93.16700 141.44700 1.000 149.01674 335 GLU B N 1
ATOM 5658 C CA . GLU B 1 335 ? 113.87400 93.11400 142.90400 1.000 147.91499 335 GLU B CA 1
ATOM 5659 C C . GLU B 1 335 ? 115.24600 93.50300 143.44400 1.000 146.15218 335 GLU B C 1
ATOM 5660 O O . GLU B 1 335 ? 115.35000 94.32000 144.36500 1.000 144.45426 335 GLU B O 1
ATOM 5666 N N . HIS B 1 336 ? 116.31100 92.93100 142.88700 1.000 147.50577 336 HIS B N 1
ATOM 5667 C CA . HIS B 1 336 ? 117.64400 93.07300 143.45700 1.000 145.91409 336 HIS B CA 1
ATOM 5668 C C . HIS B 1 336 ? 118.56500 93.98100 142.65700 1.000 146.19853 336 HIS B C 1
ATOM 5669 O O . HIS B 1 336 ? 119.68800 94.24000 143.09900 1.000 146.10079 336 HIS B O 1
ATOM 5676 N N . GLY B 1 337 ? 118.13200 94.47200 141.50300 1.000 147.64118 337 GLY B N 1
ATOM 5677 C CA . GLY B 1 337 ? 118.97800 95.30900 140.68100 1.000 147.92501 337 GLY B CA 1
ATOM 5678 C C . GLY B 1 337 ? 119.03800 96.74200 141.17400 1.000 148.85336 337 GLY B C 1
ATOM 5679 O O . GLY B 1 337 ? 118.11100 97.24400 141.80300 1.000 148.86967 337 GLY B O 1
ATOM 5680 N N . THR B 1 338 ? 120.15700 97.39900 140.88100 1.000 144.38909 338 THR B N 1
ATOM 5681 C CA . THR B 1 338 ? 120.34600 98.80500 141.20300 1.000 142.27670 338 THR B CA 1
ATOM 5682 C C . THR B 1 338 ? 120.13900 99.70900 139.99800 1.000 141.53617 338 THR B C 1
ATOM 5683 O O . THR B 1 338 ? 120.50000 100.88800 140.05300 1.000 140.48430 338 THR B O 1
ATOM 5687 N N . GLN B 1 339 ? 119.57700 99.17800 138.91100 1.000 139.23708 339 GLN B N 1
ATOM 5688 C CA . GLN B 1 339 ? 119.25200 99.95800 137.71700 1.000 140.32781 339 GLN B CA 1
ATOM 5689 C C . GLN B 1 339 ? 120.49400 100.62600 137.13400 1.000 141.63652 339 GLN B C 1
ATOM 5690 O O . GLN B 1 339 ? 120.51700 101.83000 136.87400 1.000 141.84475 339 GLN B O 1
ATOM 5696 N N . HIS B 1 340 ? 121.53900 99.82900 136.92300 1.000 132.24675 340 HIS B N 1
ATOM 5697 C CA . HIS B 1 340 ? 122.78600 100.33900 136.36600 1.000 126.84569 340 HIS B CA 1
ATOM 5698 C C . HIS B 1 340 ? 123.05700 99.78200 134.97700 1.000 131.95684 340 HIS B C 1
ATOM 5699 O O . HIS B 1 340 ? 123.22600 100.55900 134.03300 1.000 139.73161 340 HIS B O 1
ATOM 5706 N N . SER B 1 341 ? 123.10400 98.46300 134.81800 1.000 128.71664 341 SER B N 1
ATOM 5707 C CA . SER B 1 341 ? 123.37000 97.85900 133.52100 1.000 126.26112 341 SER B CA 1
ATOM 5708 C C . SER B 1 341 ? 122.91200 96.41100 133.55500 1.000 124.44615 341 SER B C 1
ATOM 5709 O O . SER B 1 341 ? 123.14100 95.70900 134.54000 1.000 140.34475 341 SER B O 1
ATOM 5712 N N . ASP B 1 342 ? 122.26800 95.97400 132.47700 1.000 114.03645 342 ASP B N 1
ATOM 5713 C CA . ASP B 1 342 ? 121.78500 94.60600 132.38100 1.000 116.26258 342 ASP B CA 1
ATOM 5714 C C . ASP B 1 342 ? 121.87400 94.15500 130.93400 1.000 122.67840 342 ASP B C 1
ATOM 5715 O O . ASP B 1 342 ? 121.56000 94.92100 130.02100 1.000 134.92288 342 ASP B O 1
ATOM 5720 N N . ALA B 1 343 ? 122.29900 92.91300 130.73100 1.000 97.48474 343 ALA B N 1
ATOM 5721 C CA . ALA B 1 343 ? 122.49700 92.37400 129.39600 1.000 95.37877 343 ALA B CA 1
ATOM 5722 C C . ALA B 1 343 ? 121.86700 90.99600 129.29600 1.000 98.11160 343 ALA B C 1
ATOM 5723 O O . ALA B 1 343 ? 121.77000 90.26600 130.28400 1.000 108.89185 343 ALA B O 1
ATOM 5725 N N . ILE B 1 344 ? 121.44300 90.64800 128.08600 1.000 89.67425 344 ILE B N 1
ATOM 5726 C CA . ILE B 1 344 ? 120.85200 89.35100 127.79300 1.000 85.11811 344 ILE B CA 1
ATOM 5727 C C . ILE B 1 344 ? 121.59300 88.73700 126.61700 1.000 91.47749 344 ILE B C 1
ATOM 5728 O O . ILE B 1 344 ? 121.88800 89.42000 125.63100 1.000 111.88554 344 ILE B O 1
ATOM 5733 N N . LEU B 1 345 ? 121.91900 87.45700 126.73300 1.000 91.58283 345 LEU B N 1
ATOM 5734 C CA . LEU B 1 345 ? 122.54900 86.70400 125.65600 1.000 97.43962 345 LEU B CA 1
ATOM 5735 C C . LEU B 1 345 ? 121.53400 85.68900 125.15200 1.000 109.17856 345 LEU B C 1
ATOM 5736 O O . LEU B 1 345 ? 121.11600 84.80000 125.90000 1.000 120.07099 345 LEU B O 1
ATOM 5741 N N . THR B 1 346 ? 121.13700 85.82100 123.89000 1.000 134.73539 346 THR B N 1
ATOM 5742 C CA . THR B 1 346 ? 120.07500 84.98600 123.35600 1.000 135.66917 346 THR B CA 1
ATOM 5743 C C . THR B 1 346 ? 120.16500 84.94200 121.84000 1.000 137.77680 346 THR B C 1
ATOM 5744 O O . THR B 1 346 ? 120.85900 85.74500 121.21300 1.000 140.08324 346 THR B O 1
ATOM 5748 N N . ARG B 1 347 ? 119.45000 83.98000 121.26100 1.000 159.33358 347 ARG B N 1
ATOM 5749 C CA . ARG B 1 347 ? 119.28400 83.87800 119.82100 1.000 157.59899 347 ARG B CA 1
ATOM 5750 C C . ARG B 1 347 ? 117.83500 84.02600 119.38800 1.000 161.70012 347 ARG B C 1
ATOM 5751 O O . ARG B 1 347 ? 117.51600 83.74000 118.23000 1.000 166.45028 347 ARG B O 1
ATOM 5759 N N . ASP B 1 348 ? 116.95100 84.45700 120.28200 1.000 159.74186 348 ASP B N 1
ATOM 5760 C CA . ASP B 1 348 ? 115.53400 84.60400 119.98500 1.000 160.71652 348 ASP B CA 1
ATOM 5761 C C . ASP B 1 348 ? 115.17200 86.08100 119.93000 1.000 158.27627 348 ASP B C 1
ATOM 5762 O O . ASP B 1 348 ? 115.51700 86.84300 120.83800 1.000 162.21863 348 ASP B O 1
ATOM 5767 N N . MET B 1 349 ? 114.47600 86.48000 118.86500 1.000 148.01950 349 MET B N 1
ATOM 5768 C CA . MET B 1 349 ? 114.10200 87.88100 118.71300 1.000 151.38413 349 MET B CA 1
ATOM 5769 C C . MET B 1 349 ? 113.04100 88.29000 119.72700 1.000 153.67080 349 MET B C 1
ATOM 5770 O O . MET B 1 349 ? 113.12300 89.37500 120.31600 1.000 157.10971 349 MET B O 1
ATOM 5775 N N . ARG B 1 350 ? 112.03700 87.43600 119.93800 1.000 144.25727 350 ARG B N 1
ATOM 5776 C CA . ARG B 1 350 ? 110.95100 87.78200 120.84900 1.000 144.67731 350 ARG B CA 1
ATOM 5777 C C . ARG B 1 350 ? 111.46300 88.00500 122.26300 1.000 146.78794 350 ARG B C 1
ATOM 5778 O O . ARG B 1 350 ? 111.08000 88.97900 122.92200 1.000 150.04918 350 ARG B O 1
ATOM 5786 N N . ASN B 1 351 ? 112.33100 87.11400 122.74500 1.000 142.71178 351 ASN B N 1
ATOM 5787 C CA . ASN B 1 351 ? 112.88500 87.27500 124.08200 1.000 142.86059 351 ASN B CA 1
ATOM 5788 C C . ASN B 1 351 ? 113.71700 88.54200 124.19300 1.000 141.07679 351 ASN B C 1
ATOM 5789 O O . ASN B 1 351 ? 113.64600 89.23600 125.21000 1.000 146.23044 351 ASN B O 1
ATOM 5794 N N . ALA B 1 352 ? 114.50800 88.85800 123.16700 1.000 132.56871 352 ALA B N 1
ATOM 5795 C CA . ALA B 1 352 ? 115.30600 90.07700 123.20800 1.000 132.82176 352 ALA B CA 1
ATOM 5796 C C . ALA B 1 352 ? 114.42200 91.31400 123.28700 1.000 137.03005 352 ALA B C 1
ATOM 5797 O O . ALA B 1 352 ? 114.67400 92.21200 124.09900 1.000 144.85688 352 ALA B O 1
ATOM 5799 N N . GLN B 1 353 ? 113.37700 91.37600 122.46000 1.000 139.95405 353 GLN B N 1
ATOM 5800 C CA . GLN B 1 353 ? 112.49100 92.53600 122.49700 1.000 141.69313 353 GLN B CA 1
ATOM 5801 C C . GLN B 1 353 ? 111.76700 92.63700 123.83300 1.000 143.51178 353 GLN B C 1
ATOM 5802 O O . GLN B 1 353 ? 111.62900 93.73400 124.38900 1.000 144.74649 353 GLN B O 1
ATOM 5808 N N . ARG B 1 354 ? 111.30100 91.50700 124.36700 1.000 132.11215 354 ARG B N 1
ATOM 5809 C CA . ARG B 1 354 ? 110.62700 91.53600 125.65900 1.000 126.03142 354 ARG B CA 1
ATOM 5810 C C . ARG B 1 354 ? 111.56100 91.99300 126.76900 1.000 128.77640 354 ARG B C 1
ATOM 5811 O O . ARG B 1 354 ? 111.15600 92.77600 127.63400 1.000 134.77530 354 ARG B O 1
ATOM 5819 N N . PHE B 1 355 ? 112.80700 91.51900 126.76400 1.000 114.81964 355 PHE B N 1
ATOM 5820 C CA . PHE B 1 355 ? 113.75700 91.93300 127.78700 1.000 112.96763 355 PHE B CA 1
ATOM 5821 C C . PHE B 1 355 ? 114.07900 93.41400 127.66900 1.000 108.89728 355 PHE B C 1
ATOM 5822 O O . PHE B 1 355 ? 114.22100 94.10500 128.68300 1.000 115.68766 355 PHE B O 1
ATOM 5830 N N . VAL B 1 356 ? 114.20900 93.91900 126.44200 1.000 119.71519 356 VAL B N 1
ATOM 5831 C CA . VAL B 1 356 ? 114.47000 95.34300 126.26400 1.000 127.10714 356 VAL B CA 1
ATOM 5832 C C . VAL B 1 356 ? 113.29400 96.16700 126.77100 1.000 133.00186 356 VAL B C 1
ATOM 5833 O O . VAL B 1 356 ? 113.47800 97.20100 127.42400 1.000 134.98797 356 VAL B O 1
ATOM 5837 N N . ASN B 1 357 ? 112.06800 95.72200 126.49100 1.000 138.28202 357 ASN B N 1
ATOM 5838 C CA . ASN B 1 357 ? 110.90000 96.51100 126.86700 1.000 134.80450 357 ASN B CA 1
ATOM 5839 C C . ASN B 1 357 ? 110.65300 96.48400 128.37100 1.000 132.59356 357 ASN B C 1
ATOM 5840 O O . ASN B 1 357 ? 110.37600 97.52500 128.97600 1.000 136.34753 357 ASN B O 1
ATOM 5845 N N . GLU B 1 358 ? 110.74800 95.31300 128.99400 1.000 136.97420 358 GLU B N 1
ATOM 5846 C CA . GLU B 1 358 ? 110.27200 95.13600 130.36000 1.000 138.41988 358 GLU B CA 1
ATOM 5847 C C . GLU B 1 358 ? 111.31500 95.44500 131.42600 1.000 139.59611 358 GLU B C 1
ATOM 5848 O O . GLU B 1 358 ? 110.98800 95.39000 132.61500 1.000 148.66915 358 GLU B O 1
ATOM 5854 N N . VAL B 1 359 ? 112.54700 95.77000 131.05200 1.000 117.35346 359 VAL B N 1
ATOM 5855 C CA . VAL B 1 359 ? 113.61200 96.01800 132.01600 1.000 123.53923 359 VAL B CA 1
ATOM 5856 C C . VAL B 1 359 ? 113.91900 97.50700 132.02000 1.000 129.35712 359 VAL B C 1
ATOM 5857 O O . VAL B 1 359 ? 114.17900 98.09800 130.96500 1.000 131.25150 359 VAL B O 1
ATOM 5861 N N . ASP B 1 360 ? 113.88800 98.11000 133.20500 1.000 149.02476 360 ASP B N 1
ATOM 5862 C CA . ASP B 1 360 ? 114.18700 99.53000 133.37900 1.000 148.32626 360 ASP B CA 1
ATOM 5863 C C . ASP B 1 360 ? 115.57900 99.64000 133.98900 1.000 145.55389 360 ASP B C 1
ATOM 5864 O O . ASP B 1 360 ? 115.82300 99.21700 135.11900 1.000 143.80242 360 ASP B O 1
ATOM 5869 N N . SER B 1 361 ? 116.50200 100.20600 133.22400 1.000 127.57518 361 SER B N 1
ATOM 5870 C CA . SER B 1 361 ? 117.87200 100.40300 133.65900 1.000 125.21207 361 SER B CA 1
ATOM 5871 C C . SER B 1 361 ? 118.49300 101.53600 132.85900 1.000 125.66667 361 SER B C 1
ATOM 5872 O O . SER B 1 361 ? 117.97900 101.93900 131.81400 1.000 134.97370 361 SER B O 1
ATOM 5875 N N . SER B 1 362 ? 119.61100 102.05600 133.36500 1.000 113.58414 362 SER B N 1
ATOM 5876 C CA . SER B 1 362 ? 120.29400 103.12600 132.65200 1.000 116.83987 362 SER B CA 1
ATOM 5877 C C . SER B 1 362 ? 120.80100 102.65600 131.29600 1.000 122.13621 362 SER B C 1
ATOM 5878 O O . SER B 1 362 ? 120.91600 103.46000 130.36600 1.000 129.89612 362 SER B O 1
ATOM 5881 N N . ALA B 1 363 ? 121.09800 101.36600 131.16000 1.000 102.39638 363 ALA B N 1
ATOM 5882 C CA . ALA B 1 363 ? 121.55600 100.81400 129.89600 1.000 94.57976 363 ALA B CA 1
ATOM 5883 C C . ALA B 1 363 ? 121.15500 99.35000 129.81900 1.000 97.49121 363 ALA B C 1
ATOM 5884 O O . ALA B 1 363 ? 121.26100 98.62100 130.80600 1.000 109.39053 363 ALA B O 1
ATOM 5886 N N . VAL B 1 364 ? 120.69200 98.93000 128.64600 1.000 89.68721 364 VAL B N 1
ATOM 5887 C CA . VAL B 1 364 ? 120.31300 97.54600 128.39300 1.000 87.26301 364 VAL B CA 1
ATOM 5888 C C . VAL B 1 364 ? 121.00700 97.08500 127.12200 1.000 94.50055 364 VAL B C 1
ATOM 5889 O O . VAL B 1 364 ? 120.91500 97.75200 126.08600 1.000 114.64282 364 VAL B O 1
ATOM 5893 N N . TYR B 1 365 ? 121.68900 95.94700 127.19400 1.000 83.98233 365 TYR B N 1
ATOM 5894 C CA . TYR B 1 365 ? 122.41600 95.40500 126.05800 1.000 86.97798 365 TYR B CA 1
ATOM 5895 C C . TYR B 1 365 ? 121.83000 94.06300 125.64900 1.000 89.28027 365 TYR B C 1
ATOM 5896 O O . TYR B 1 365 ? 121.32500 93.30700 126.48200 1.000 99.79558 365 TYR B O 1
ATOM 5905 N N . VAL B 1 366 ? 121.90500 93.77300 124.35500 1.000 82.58647 366 VAL B N 1
ATOM 5906 C CA . VAL B 1 366 ? 121.48700 92.49200 123.80100 1.000 83.56985 366 VAL B CA 1
ATOM 5907 C C . VAL B 1 366 ? 122.68700 91.88100 123.09700 1.000 94.63794 366 VAL B C 1
ATOM 5908 O O . VAL B 1 366 ? 123.21100 92.46400 122.14000 1.000 107.78138 366 VAL B O 1
ATOM 5912 N N . ASN B 1 367 ? 123.11300 90.70900 123.56100 1.000 100.85562 367 ASN B N 1
ATOM 5913 C CA . ASN B 1 367 ? 124.29100 90.02900 123.02900 1.000 94.68937 367 ASN B CA 1
ATOM 5914 C C . ASN B 1 367 ? 125.50100 90.95800 123.02400 1.000 98.28798 367 ASN B C 1
ATOM 5915 O O . ASN B 1 367 ? 126.16000 91.16000 122.00500 1.000 110.37913 367 ASN B O 1
ATOM 5920 N N . ALA B 1 368 ? 125.78300 91.53900 124.18500 1.000 102.44424 368 ALA B N 1
ATOM 5921 C CA . ALA B 1 368 ? 126.91100 92.44300 124.33900 1.000 107.97336 368 ALA B CA 1
ATOM 5922 C C . ALA B 1 368 ? 127.41800 92.34900 125.77000 1.000 114.39298 368 ALA B C 1
ATOM 5923 O O . ALA B 1 368 ? 126.94900 91.53100 126.56500 1.000 120.96845 368 ALA B O 1
ATOM 5925 N N . SER B 1 369 ? 128.38100 93.20000 126.09700 1.000 123.28256 369 SER B N 1
ATOM 5926 C CA . SER B 1 369 ? 129.00600 93.20500 127.40800 1.000 125.73212 369 SER B CA 1
ATOM 5927 C C . SER B 1 369 ? 128.56300 94.42100 128.20800 1.000 130.52037 369 SER B C 1
ATOM 5928 O O . SER B 1 369 ? 128.39700 95.51600 127.66600 1.000 135.93759 369 SER B O 1
ATOM 5931 N N . THR B 1 370 ? 128.38200 94.22100 129.51200 1.000 123.70860 370 THR B N 1
ATOM 5932 C CA . THR B 1 370 ? 128.03300 95.31900 130.40200 1.000 125.67602 370 THR B CA 1
ATOM 5933 C C . THR B 1 370 ? 129.20900 96.23900 130.68800 1.000 125.55844 370 THR B C 1
ATOM 5934 O O . THR B 1 370 ? 129.07600 97.15300 131.50600 1.000 127.06870 370 THR B O 1
ATOM 5938 N N . ARG B 1 371 ? 130.35000 96.01800 130.04400 1.000 130.28975 371 ARG B N 1
ATOM 5939 C CA . ARG B 1 371 ? 131.50500 96.88900 130.18900 1.000 132.12839 371 ARG B CA 1
ATOM 5940 C C . ARG B 1 371 ? 131.44600 98.10100 129.27300 1.000 135.89273 371 ARG B C 1
ATOM 5941 O O . ARG B 1 371 ? 132.35400 98.93600 129.31900 1.000 144.25952 371 ARG B O 1
ATOM 5949 N N . PHE B 1 372 ? 130.41000 98.21800 128.44600 1.000 132.18126 372 PHE B N 1
ATOM 5950 C CA . PHE B 1 372 ? 130.30100 99.33300 127.51700 1.000 131.67375 372 PHE B CA 1
ATOM 5951 C C . PHE B 1 372 ? 129.71900 100.58600 128.15200 1.000 136.51399 372 PHE B C 1
ATOM 5952 O O . PHE B 1 372 ? 129.70100 101.63400 127.50000 1.000 143.21689 372 PHE B O 1
ATOM 5960 N N . THR B 1 373 ? 129.24600 100.51400 129.39400 1.000 130.82828 373 THR B N 1
ATOM 5961 C CA . THR B 1 373 ? 128.64700 101.67900 130.03100 1.000 129.54006 373 THR B CA 1
ATOM 5962 C C . THR B 1 373 ? 129.72100 102.67400 130.44300 1.000 132.14021 373 THR B C 1
ATOM 5963 O O . THR B 1 373 ? 130.02100 102.82000 131.63200 1.000 137.15884 373 THR B O 1
ATOM 5967 N N . ASP B 1 374 ? 130.30500 103.36000 129.46600 1.000 147.72204 374 ASP B N 1
ATOM 5968 C CA . ASP B 1 374 ? 131.34600 104.34100 129.71600 1.000 146.81301 374 ASP B CA 1
ATOM 5969 C C . ASP B 1 374 ? 131.08300 105.57300 128.86700 1.000 148.34353 374 ASP B C 1
ATOM 5970 O O . ASP B 1 374 ? 130.45300 105.49200 127.81000 1.000 153.53200 374 ASP B O 1
ATOM 5975 N N . GLY B 1 375 ? 131.56900 106.71900 129.34100 1.000 147.61158 375 GLY B N 1
ATOM 5976 C CA . GLY B 1 375 ? 131.40200 107.94500 128.58000 1.000 150.69387 375 GLY B CA 1
ATOM 5977 C C . GLY B 1 375 ? 132.14000 107.91500 127.25700 1.000 151.10490 375 GLY B C 1
ATOM 5978 O O . GLY B 1 375 ? 131.59100 108.29900 126.22100 1.000 152.53246 375 GLY B O 1
ATOM 5979 N N . GLY B 1 376 ? 133.39200 107.45600 127.27000 1.000 138.10784 376 GLY B N 1
ATOM 5980 C CA . GLY B 1 376 ? 134.15800 107.39800 126.03700 1.000 137.52392 376 GLY B CA 1
ATOM 5981 C C . GLY B 1 376 ? 133.60200 106.39300 125.04800 1.000 139.21482 376 GLY B C 1
ATOM 5982 O O . GLY B 1 376 ? 133.55300 106.65700 123.84400 1.000 139.84820 376 GLY B O 1
ATOM 5983 N N . GLN B 1 377 ? 133.17800 105.22800 125.53900 1.000 146.80220 377 GLN B N 1
ATOM 5984 C CA . GLN B 1 377 ? 132.65800 104.19700 124.64900 1.000 146.00674 377 GLN B CA 1
ATOM 5985 C C . GLN B 1 377 ? 131.34600 104.62300 124.00500 1.000 146.99141 377 GLN B C 1
ATOM 5986 O O . GLN B 1 377 ? 131.10900 104.34300 122.82600 1.000 149.81757 377 GLN B O 1
ATOM 5992 N N . PHE B 1 378 ? 130.48600 105.30500 124.75700 1.000 126.81286 378 PHE B N 1
ATOM 5993 C CA . PHE B 1 378 ? 129.16300 105.67200 124.26700 1.000 123.28978 378 PHE B CA 1
ATOM 5994 C C . PHE B 1 378 ? 129.18700 106.81100 123.25800 1.000 131.39344 378 PHE B C 1
ATOM 5995 O O . PHE B 1 378 ? 128.11800 107.30500 122.88800 1.000 133.51126 378 PHE B O 1
ATOM 6003 N N . GLY B 1 379 ? 130.36200 107.24300 122.81000 1.000 141.78886 379 GLY B N 1
ATOM 6004 C CA . GLY B 1 379 ? 130.48900 108.28600 121.81700 1.000 137.85100 379 GLY B CA 1
ATOM 6005 C C . GLY B 1 379 ? 130.77200 109.65700 122.38800 1.000 138.49444 379 GLY B C 1
ATOM 6006 O O . GLY B 1 379 ? 131.29000 110.51800 121.66600 1.000 142.55344 379 GLY B O 1
ATOM 6007 N N . LEU B 1 380 ? 130.44900 109.88700 123.65500 1.000 142.13273 380 LEU B N 1
ATOM 6008 C CA . LEU B 1 380 ? 130.79200 111.14500 124.29200 1.000 142.18960 380 LEU B CA 1
ATOM 6009 C C . LEU B 1 380 ? 132.29800 111.22200 124.51900 1.000 144.94028 380 LEU B C 1
ATOM 6010 O O . LEU B 1 380 ? 132.99500 110.20700 124.59600 1.000 147.71677 380 LEU B O 1
ATOM 6015 N N . GLY B 1 381 ? 132.80400 112.45200 124.60900 1.000 154.08648 381 GLY B N 1
ATOM 6016 C CA . GLY B 1 381 ? 134.23200 112.63200 124.80800 1.000 156.62902 381 GLY B CA 1
ATOM 6017 C C . GLY B 1 381 ? 134.71500 112.06800 126.12900 1.000 157.51443 381 GLY B C 1
ATOM 6018 O O . GLY B 1 381 ? 135.72600 111.36300 126.18200 1.000 158.65749 381 GLY B O 1
ATOM 6019 N N . ALA B 1 382 ? 133.99800 112.36100 127.20900 1.000 149.30949 382 ALA B N 1
ATOM 6020 C CA . ALA B 1 382 ? 134.34900 111.86500 128.53000 1.000 146.90950 382 ALA B CA 1
ATOM 6021 C C . ALA B 1 382 ? 133.10700 111.93200 129.40300 1.000 149.19529 382 ALA B C 1
ATOM 6022 O O . ALA B 1 382 ? 132.10300 112.54700 129.04000 1.000 152.41612 382 ALA B O 1
ATOM 6024 N N . GLU B 1 383 ? 133.18700 111.29000 130.56200 1.000 154.62613 383 GLU B N 1
ATOM 6025 C CA . GLU B 1 383 ? 132.07400 111.24700 131.49500 1.000 154.31725 383 GLU B CA 1
ATOM 6026 C C . GLU B 1 383 ? 132.52100 111.76600 132.85100 1.000 153.58845 383 GLU B C 1
ATOM 6027 O O . GLU B 1 383 ? 133.68600 111.63400 133.23300 1.000 155.32428 383 GLU B O 1
ATOM 6033 N N . VAL B 1 384 ? 131.57700 112.36000 133.57400 1.000 137.75454 384 VAL B N 1
ATOM 6034 C CA . VAL B 1 384 ? 131.83900 112.85500 134.91800 1.000 139.56634 384 VAL B CA 1
ATOM 6035 C C . VAL B 1 384 ? 131.37800 111.81000 135.92600 1.000 141.15330 384 VAL B C 1
ATOM 6036 O O . VAL B 1 384 ? 131.99800 111.63300 136.98100 1.000 142.13862 384 VAL B O 1
ATOM 6040 N N . ALA B 1 385 ? 130.30600 111.09500 135.59600 1.000 136.53634 385 ALA B N 1
ATOM 6041 C CA . ALA B 1 385 ? 129.76100 110.04500 136.44700 1.000 134.77740 385 ALA B CA 1
ATOM 6042 C C . ALA B 1 385 ? 128.70100 109.30000 135.65100 1.000 135.63948 385 ALA B C 1
ATOM 6043 O O . ALA B 1 385 ? 128.29600 109.72900 134.56900 1.000 138.82367 385 ALA B O 1
ATOM 6045 N N . VAL B 1 386 ? 128.25600 108.17600 136.20200 1.000 134.65486 386 VAL B N 1
ATOM 6046 C CA . VAL B 1 386 ? 127.15200 107.40600 135.64200 1.000 132.47117 386 VAL B CA 1
ATOM 6047 C C . VAL B 1 386 ? 125.95900 107.58000 136.56600 1.000 132.88420 386 VAL B C 1
ATOM 6048 O O . VAL B 1 386 ? 126.00700 107.18100 137.73500 1.000 140.87143 386 VAL B O 1
ATOM 6052 N N . SER B 1 387 ? 124.89100 108.17300 136.04600 1.000 114.89150 387 SER B N 1
ATOM 6053 C CA . SER B 1 387 ? 123.71200 108.48000 136.84200 1.000 116.72584 387 SER B CA 1
ATOM 6054 C C . SER B 1 387 ? 122.74900 107.30300 136.79900 1.000 116.83481 387 SER B C 1
ATOM 6055 O O . SER B 1 387 ? 122.26800 106.92700 135.72600 1.000 129.60378 387 SER B O 1
ATOM 6058 N N . THR B 1 388 ? 122.46900 106.72500 137.96200 1.000 115.95812 388 THR B N 1
ATOM 6059 C CA . THR B 1 388 ? 121.50400 105.64100 138.06200 1.000 122.23257 388 THR B CA 1
ATOM 6060 C C . THR B 1 388 ? 120.10800 106.12200 138.42600 1.000 127.30169 388 THR B C 1
ATOM 6061 O O . THR B 1 388 ? 119.18000 105.30800 138.45900 1.000 131.14489 388 THR B O 1
ATOM 6065 N N . GLN B 1 389 ? 119.93500 107.41100 138.69800 1.000 135.25916 389 GLN B N 1
ATOM 6066 C CA . GLN B 1 389 ? 118.62900 107.94900 139.03700 1.000 135.35302 389 GLN B CA 1
ATOM 6067 C C . GLN B 1 389 ? 117.82000 108.19500 137.76600 1.000 138.32899 389 GLN B C 1
ATOM 6068 O O . GLN B 1 389 ? 118.19100 107.77500 136.66800 1.000 142.33069 389 GLN B O 1
ATOM 6074 N N . LYS B 1 390 ? 116.69100 108.88500 137.91500 1.000 126.02515 390 LYS B N 1
ATOM 6075 C CA . LYS B 1 390 ? 115.80600 109.16000 136.79200 1.000 123.53921 390 LYS B CA 1
ATOM 6076 C C . LYS B 1 390 ? 115.66700 110.63600 136.46400 1.000 129.08438 390 LYS B C 1
ATOM 6077 O O . LYS B 1 390 ? 115.19600 110.96900 135.37700 1.000 128.73515 390 LYS B O 1
ATOM 6083 N N . LEU B 1 391 ? 116.06100 111.52700 137.36700 1.000 139.38789 391 LEU B N 1
ATOM 6084 C CA . LEU B 1 391 ? 115.92600 112.95500 137.12600 1.000 137.18371 391 LEU B CA 1
ATOM 6085 C C . LEU B 1 391 ? 117.13900 113.49100 136.37900 1.000 137.78941 391 LEU B C 1
ATOM 6086 O O . LEU B 1 391 ? 118.27100 113.05400 136.60600 1.000 141.59265 391 LEU B O 1
ATOM 6091 N N . HIS B 1 392 ? 116.89100 114.44400 135.48100 1.000 129.62187 392 HIS B N 1
ATOM 6092 C CA . HIS B 1 392 ? 117.92100 115.07600 134.64900 1.000 125.40599 392 HIS B CA 1
ATOM 6093 C C . HIS B 1 392 ? 118.57400 113.99300 133.80100 1.000 127.92504 392 HIS B C 1
ATOM 6094 O O . HIS B 1 392 ? 117.84800 113.25500 133.11400 1.000 133.63649 392 HIS B O 1
ATOM 6101 N N . ALA B 1 393 ? 119.89400 113.85100 133.80800 1.000 116.36766 393 ALA B N 1
ATOM 6102 C CA . ALA B 1 393 ? 120.55600 112.90500 132.92800 1.000 117.79779 393 ALA B CA 1
ATOM 6103 C C . ALA B 1 393 ? 120.47700 111.49000 133.49200 1.000 114.79359 393 ALA B C 1
ATOM 6104 O O . ALA B 1 393 ? 120.17200 111.26900 134.66600 1.000 117.74646 393 ALA B O 1
ATOM 6106 N N . ARG B 1 394 ? 120.76100 110.52100 132.62700 1.000 103.69574 394 ARG B N 1
ATOM 6107 C CA . ARG B 1 394 ? 120.74900 109.11700 133.00100 1.000 105.72208 394 ARG B CA 1
ATOM 6108 C C . ARG B 1 394 ? 121.86000 108.40700 132.24700 1.000 112.20835 394 ARG B C 1
ATOM 6109 O O . ARG B 1 394 ? 122.27700 108.84700 131.17400 1.000 112.99001 394 ARG B O 1
ATOM 6117 N N . GLY B 1 395 ? 122.33300 107.30300 132.81300 1.000 128.15228 395 GLY B N 1
ATOM 6118 C CA . GLY B 1 395 ? 123.47600 106.61400 132.26800 1.000 123.60094 395 GLY B CA 1
ATOM 6119 C C . GLY B 1 395 ? 124.71300 107.47900 132.36100 1.000 128.88725 395 GLY B C 1
ATOM 6120 O O . GLY B 1 395 ? 124.86000 108.28500 133.28400 1.000 136.17640 395 GLY B O 1
ATOM 6121 N N . PRO B 1 396 ? 125.63500 107.32500 131.41400 1.000 116.47983 396 PRO B N 1
ATOM 6122 C CA . PRO B 1 396 ? 126.80600 108.20700 131.38300 1.000 117.40826 396 PRO B CA 1
ATOM 6123 C C . PRO B 1 396 ? 126.39200 109.65700 131.19400 1.000 119.31402 396 PRO B C 1
ATOM 6124 O O . PRO B 1 396 ? 125.44400 109.96200 130.46900 1.000 121.34350 396 PRO B O 1
ATOM 6128 N N . MET B 1 397 ? 127.11300 110.55400 131.85600 1.000 133.19125 397 MET B N 1
ATOM 6129 C CA . MET B 1 397 ? 126.81400 111.98100 131.83200 1.000 131.86029 397 MET B CA 1
ATOM 6130 C C . MET B 1 397 ? 127.89100 112.68700 131.02100 1.000 133.39318 397 MET B C 1
ATOM 6131 O O . MET B 1 397 ? 129.04300 112.78200 131.45700 1.000 134.57992 397 MET B O 1
ATOM 6136 N N . GLY B 1 398 ? 127.51400 113.18600 129.84900 1.000 130.10233 398 GLY B N 1
ATOM 6137 C CA . GLY B 1 398 ? 128.46200 113.82700 128.96200 1.000 130.62429 398 GLY B CA 1
ATOM 6138 C C . GLY B 1 398 ? 128.42200 115.33800 129.01900 1.000 129.70101 398 GLY B C 1
ATOM 6139 O O . GLY B 1 398 ? 128.07800 115.92000 130.05100 1.000 132.90624 398 GLY B O 1
ATOM 6140 N N . LEU B 1 399 ? 128.78300 115.98500 127.91000 1.000 126.31340 399 LEU B N 1
ATOM 6141 C CA . LEU B 1 399 ? 128.79500 117.44200 127.87300 1.000 125.25318 399 LEU B CA 1
ATOM 6142 C C . LEU B 1 399 ? 127.39700 118.02400 128.01200 1.000 128.87507 399 LEU B C 1
ATOM 6143 O O . LEU B 1 399 ? 127.21100 119.02200 128.71600 1.000 132.73825 399 LEU B O 1
ATOM 6148 N N . GLU B 1 400 ? 126.40400 117.42000 127.36000 1.000 140.35293 400 GLU B N 1
ATOM 6149 C CA . GLU B 1 400 ? 125.05700 117.97400 127.40700 1.000 141.46324 400 GLU B CA 1
ATOM 6150 C C . GLU B 1 400 ? 124.37800 117.69600 128.74100 1.000 143.67796 400 GLU B C 1
ATOM 6151 O O . GLU B 1 400 ? 123.35400 118.31200 129.05300 1.000 147.49291 400 GLU B O 1
ATOM 6157 N N . ALA B 1 401 ? 124.92200 116.77500 129.53900 1.000 124.99966 401 ALA B N 1
ATOM 6158 C CA . ALA B 1 401 ? 124.33200 116.48200 130.83800 1.000 124.00077 401 ALA B CA 1
ATOM 6159 C C . ALA B 1 401 ? 124.54200 117.60900 131.83600 1.000 120.02640 401 ALA B C 1
ATOM 6160 O O . ALA B 1 401 ? 123.78000 117.71300 132.80100 1.000 122.64882 401 ALA B O 1
ATOM 6162 N N . LEU B 1 402 ? 125.55800 118.44600 131.63400 1.000 106.81015 402 LEU B N 1
ATOM 6163 C CA . LEU B 1 402 ? 125.84300 119.56500 132.51900 1.000 109.11022 402 LEU B CA 1
ATOM 6164 C C . LEU B 1 402 ? 125.24800 120.87100 132.01400 1.000 114.56754 402 LEU B C 1
ATOM 6165 O O . LEU B 1 402 ? 125.70300 121.94600 132.41500 1.000 119.30310 402 LEU B O 1
ATOM 6170 N N . THR B 1 403 ? 124.24800 120.80300 131.14200 1.000 123.10949 403 THR B N 1
ATOM 6171 C CA . THR B 1 403 ? 123.64400 121.99000 130.56000 1.000 118.44970 403 THR B CA 1
ATOM 6172 C C . THR B 1 403 ? 122.13100 121.90500 130.65900 1.000 117.85287 403 THR B C 1
ATOM 6173 O O . THR B 1 403 ? 121.54800 120.81900 130.63800 1.000 131.15330 403 THR B O 1
ATOM 6177 N N . THR B 1 404 ? 121.50300 123.06900 130.75700 1.000 112.68529 404 THR B N 1
ATOM 6178 C CA . THR B 1 404 ? 120.05800 123.20300 130.77400 1.000 119.92402 404 THR B CA 1
ATOM 6179 C C . THR B 1 404 ? 119.65300 124.23900 129.73600 1.000 116.61299 404 THR B C 1
ATOM 6180 O O . THR B 1 404 ? 120.47800 125.01200 129.24700 1.000 122.55363 404 THR B O 1
ATOM 6184 N N . TYR B 1 405 ? 118.37500 124.24900 129.39000 1.000 101.19620 405 TYR B N 1
ATOM 6185 C CA . TYR B 1 405 ? 117.87900 125.10000 128.32200 1.000 102.33793 405 TYR B CA 1
ATOM 6186 C C . TYR B 1 405 ? 117.18400 126.32800 128.89800 1.000 107.24532 405 TYR B C 1
ATOM 6187 O O . TYR B 1 405 ? 117.12200 126.53000 130.11200 1.000 111.27405 405 TYR B O 1
ATOM 6196 N N . LYS B 1 406 ? 116.66000 127.15800 127.99900 1.000 104.00961 406 LYS B N 1
ATOM 6197 C CA . LYS B 1 406 ? 116.00900 128.40500 128.38000 1.000 92.30820 406 LYS B CA 1
ATOM 6198 C C . LYS B 1 406 ? 115.13800 128.87400 127.22700 1.000 94.54206 406 LYS B C 1
ATOM 6199 O O . LYS B 1 406 ? 115.62900 129.03200 126.10700 1.000 105.82965 406 LYS B O 1
ATOM 6205 N N . TRP B 1 407 ? 113.85800 129.09700 127.50000 1.000 95.69129 407 TRP B N 1
ATOM 6206 C CA . TRP B 1 407 ? 112.93900 129.57000 126.47600 1.000 99.20297 407 TRP B CA 1
ATOM 6207 C C . TRP B 1 407 ? 113.21200 131.02900 126.14500 1.000 102.40411 407 TRP B C 1
ATOM 6208 O O . TRP B 1 407 ? 113.42100 131.85300 127.03700 1.000 106.56873 407 TRP B O 1
ATOM 6219 N N . ILE B 1 408 ? 113.20000 131.34800 124.85500 1.000 90.60219 408 ILE B N 1
ATOM 6220 C CA . ILE B 1 408 ? 113.38000 132.71300 124.37800 1.000 75.67523 408 ILE B CA 1
ATOM 6221 C C . ILE B 1 408 ? 112.25200 133.03800 123.41500 1.000 88.12416 408 ILE B C 1
ATOM 6222 O O . ILE B 1 408 ? 111.97800 132.26400 122.49200 1.000 113.65323 408 ILE B O 1
ATOM 6227 N N . GLY B 1 409 ? 111.60400 134.17900 123.62200 1.000 96.08100 409 GLY B N 1
ATOM 6228 C CA . GLY B 1 409 ? 110.52400 134.59300 122.75000 1.000 99.27195 409 GLY B CA 1
ATOM 6229 C C . GLY B 1 409 ? 110.69700 136.00200 122.22700 1.000 99.95023 409 GLY B C 1
ATOM 6230 O O . GLY B 1 409 ? 111.02200 136.91500 122.98800 1.000 115.39262 409 GLY B O 1
ATOM 6231 N N . ILE B 1 410 ? 110.49200 136.19400 120.92900 1.000 98.46599 410 ILE B N 1
ATOM 6232 C CA . ILE B 1 410 ? 110.60300 137.49900 120.29300 1.000 99.64980 410 ILE B CA 1
ATOM 6233 C C . ILE B 1 410 ? 109.30500 137.78900 119.55900 1.000 108.99376 410 ILE B C 1
ATOM 6234 O O . ILE B 1 410 ? 108.79100 136.93300 118.83200 1.000 125.41503 410 ILE B O 1
ATOM 6239 N N . GLY B 1 411 ? 108.77600 138.99500 119.74800 1.000 116.30884 411 GLY B N 1
ATOM 6240 C CA . GLY B 1 411 ? 107.54500 139.38200 119.09100 1.000 121.17346 411 GLY B CA 1
ATOM 6241 C C . GLY B 1 411 ? 107.52100 140.87100 118.83100 1.000 127.01899 411 GLY B C 1
ATOM 6242 O O . GLY B 1 411 ? 108.38400 141.61900 119.29300 1.000 136.13267 411 GLY B O 1
ATOM 6243 N N . ASP B 1 412 ? 106.51600 141.29500 118.06700 1.000 150.81534 412 ASP B N 1
ATOM 6244 C CA . ASP B 1 412 ? 106.32700 142.70700 117.74000 1.000 152.91802 412 ASP B CA 1
ATOM 6245 C C . ASP B 1 412 ? 105.23000 143.26200 118.64400 1.000 152.94006 412 ASP B C 1
ATOM 6246 O O . ASP B 1 412 ? 104.09300 143.48500 118.22900 1.000 151.74431 412 ASP B O 1
ATOM 6251 N N . TYR B 1 413 ? 105.59600 143.49300 119.90500 1.000 143.33607 413 TYR B N 1
ATOM 6252 C CA . TYR B 1 413 ? 104.67800 143.99600 120.92600 1.000 137.20342 413 TYR B CA 1
ATOM 6253 C C . TYR B 1 413 ? 103.43100 143.12200 121.01800 1.000 142.36520 413 TYR B C 1
ATOM 6254 O O . TYR B 1 413 ? 102.30400 143.60600 121.13300 1.000 147.11017 413 TYR B O 1
ATOM 6263 N N . THR B 1 414 ? 103.64700 141.81200 120.96300 1.000 138.19504 414 THR B N 1
ATOM 6264 C CA . THR B 1 414 ? 102.54600 140.86500 121.01700 1.000 135.86728 414 THR B CA 1
ATOM 6265 C C . THR B 1 414 ? 101.95500 140.80200 122.42000 1.000 136.28671 414 THR B C 1
ATOM 6266 O O . THR B 1 414 ? 102.65300 140.97300 123.42200 1.000 141.44671 414 THR B O 1
ATOM 6270 N N . ILE B 1 415 ? 100.65000 140.55800 122.48300 1.000 123.64779 415 ILE B N 1
ATOM 6271 C CA . ILE B 1 415 ? 99.92700 140.44800 123.74200 1.000 122.19360 415 ILE B CA 1
ATOM 6272 C C . ILE B 1 415 ? 99.05400 139.20500 123.69200 1.000 128.07130 415 ILE B C 1
ATOM 6273 O O . ILE B 1 415 ? 98.41800 138.92200 122.67100 1.000 134.41529 415 ILE B O 1
ATOM 6278 N N . ARG B 1 416 ? 99.03300 138.45700 124.79000 1.000 137.29884 416 ARG B N 1
ATOM 6279 C CA . ARG B 1 416 ? 98.21400 137.25700 124.85900 1.000 137.23590 416 ARG B CA 1
ATOM 6280 C C . ARG B 1 416 ? 96.73500 137.61100 124.79200 1.000 137.35846 416 ARG B C 1
ATOM 6281 O O . ARG B 1 416 ? 96.27000 138.54000 125.45700 1.000 140.21672 416 ARG B O 1
ATOM 6289 N N . ALA B 1 417 ? 95.99400 136.86100 123.98500 1.000 159.37821 417 ALA B N 1
ATOM 6290 C CA . ALA B 1 417 ? 94.55900 137.05300 123.86200 1.000 160.41179 417 ALA B CA 1
ATOM 6291 C C . ALA B 1 417 ? 93.83100 136.27400 124.94800 1.000 164.33621 417 ALA B C 1
ATOM 6292 O O . ALA B 1 417 ? 94.24200 135.17600 125.33200 1.000 163.73072 417 ALA B O 1
ATOM 6294 N N . HIS B 1 418 ? 92.74000 136.85900 125.44800 1.000 213.54432 418 HIS B N 1
ATOM 6295 C CA . HIS B 1 418 ? 91.98700 136.22200 126.52300 1.000 214.58825 418 HIS B CA 1
ATOM 6296 C C . HIS B 1 418 ? 91.40800 134.88900 126.06700 1.000 215.18578 418 HIS B C 1
ATOM 6297 O O . HIS B 1 418 ? 91.48100 133.88700 126.78800 1.000 212.88700 418 HIS B O 1
ATOM 6304 N N . HIS B 1 419 ? 90.83200 134.85800 124.87000 1.000 221.96983 419 HIS B N 1
ATOM 6305 C CA . HIS B 1 419 ? 90.28900 133.64000 124.28400 1.000 220.22353 419 HIS B CA 1
ATOM 6306 C C . HIS B 1 419 ? 91.27900 133.11700 123.25400 1.000 218.74238 419 HIS B C 1
ATOM 6307 O O . HIS B 1 419 ? 91.57700 133.80300 122.27000 1.000 217.24962 419 HIS B O 1
ATOM 6314 N N . HIS B 1 420 ? 91.78300 131.90700 123.47900 1.000 209.84688 420 HIS B N 1
ATOM 6315 C CA . HIS B 1 420 ? 92.78000 131.29700 122.60200 1.000 210.64503 420 HIS B CA 1
ATOM 6316 C C . HIS B 1 420 ? 92.08100 130.22300 121.77500 1.000 212.45086 420 HIS B C 1
ATOM 6317 O O . HIS B 1 420 ? 91.74200 129.14900 122.27100 1.000 209.83531 420 HIS B O 1
ATOM 6324 N N . HIS B 1 421 ? 91.84900 130.53000 120.50200 1.000 218.48573 421 HIS B N 1
ATOM 6325 C CA . HIS B 1 421 ? 91.29100 129.54700 119.58800 1.000 216.01042 421 HIS B CA 1
ATOM 6326 C C . HIS B 1 421 ? 92.38600 128.61600 119.08100 1.000 214.94802 421 HIS B C 1
ATOM 6327 O O . HIS B 1 421 ? 93.56800 128.96800 119.05300 1.000 215.05293 421 HIS B O 1
ATOM 6334 N N . HIS B 1 422 ? 91.98300 127.41200 118.68300 1.000 212.79938 422 HIS B N 1
ATOM 6335 C CA . HIS B 1 422 ? 92.92200 126.41800 118.19000 1.000 214.25760 422 HIS B CA 1
ATOM 6336 C C . HIS B 1 422 ? 92.20500 125.45800 117.25400 1.000 213.85380 422 HIS B C 1
ATOM 6337 O O . HIS B 1 422 ? 90.99000 125.26600 117.34600 1.000 211.57326 422 HIS B O 1
ATOM 6344 N N . HIS B 1 423 ? 92.97200 124.86000 116.34900 1.000 193.69076 423 HIS B N 1
ATOM 6345 C CA . HIS B 1 423 ? 92.44500 123.86300 115.42400 1.000 192.18616 423 HIS B CA 1
ATOM 6346 C C . HIS B 1 423 ? 93.45400 122.74000 115.22300 1.000 190.96733 423 HIS B C 1
ATOM 6347 O O . HIS B 1 423 ? 94.56800 122.79100 115.74400 1.000 188.41055 423 HIS B O 1
ATOM 6355 N N . LEU C 1 2 ? 99.22300 128.66600 78.55900 1.000 171.61247 2 LEU C N 1
ATOM 6356 C CA . LEU C 1 2 ? 99.52900 128.09200 79.86400 1.000 172.04645 2 LEU C CA 1
ATOM 6357 C C . LEU C 1 2 ? 100.46900 128.98800 80.65800 1.000 172.02031 2 LEU C C 1
ATOM 6358 O O . LEU C 1 2 ? 100.81900 128.67900 81.79400 1.000 171.66634 2 LEU C O 1
ATOM 6363 N N . GLU C 1 3 ? 100.88700 130.09800 80.04800 1.000 180.25242 3 GLU C N 1
ATOM 6364 C CA . GLU C 1 3 ? 101.74900 131.03900 80.75400 1.000 180.86803 3 GLU C CA 1
ATOM 6365 C C . GLU C 1 3 ? 101.00900 131.70400 81.90700 1.000 183.02075 3 GLU C C 1
ATOM 6366 O O . GLU C 1 3 ? 101.58800 131.93200 82.97700 1.000 182.48347 3 GLU C O 1
ATOM 6372 N N . GLN C 1 4 ? 99.72900 132.02600 81.70500 1.000 186.57465 4 GLN C N 1
ATOM 6373 C CA . GLN C 1 4 ? 98.93100 132.59800 82.78400 1.000 183.64830 4 GLN C CA 1
ATOM 6374 C C . GLN C 1 4 ? 98.82100 131.63800 83.95900 1.000 182.90489 4 GLN C C 1
ATOM 6375 O O . GLN C 1 4 ? 98.73300 132.07600 85.11000 1.000 181.62732 4 GLN C O 1
ATOM 6381 N N . MET C 1 5 ? 98.83500 130.33200 83.68800 1.000 170.79430 5 MET C N 1
ATOM 6382 C CA . MET C 1 5 ? 98.83000 129.34300 84.75900 1.000 170.69795 5 MET C CA 1
ATOM 6383 C C . MET C 1 5 ? 100.01600 129.54800 85.69200 1.000 171.29740 5 MET C C 1
ATOM 6384 O O . MET C 1 5 ? 99.84700 129.69900 86.91100 1.000 170.48530 5 MET C O 1
ATOM 6389 N N . GLY C 1 6 ? 101.22100 129.59500 85.12500 1.000 168.67289 6 GLY C N 1
ATOM 6390 C CA . GLY C 1 6 ? 102.40700 129.80100 85.93500 1.000 167.63725 6 GLY C CA 1
ATOM 6391 C C . GLY C 1 6 ? 102.44700 131.17400 86.57300 1.000 168.05558 6 GLY C C 1
ATOM 6392 O O . GLY C 1 6 ? 102.91300 131.32600 87.70300 1.000 171.18903 6 GLY C O 1
ATOM 6393 N N . ILE C 1 7 ? 101.96200 132.19200 85.86000 1.000 159.44574 7 ILE C N 1
ATOM 6394 C CA . ILE C 1 7 ? 101.94300 133.54100 86.42000 1.000 159.95298 7 ILE C CA 1
ATOM 6395 C C . ILE C 1 7 ? 101.08000 133.58100 87.67400 1.000 160.24498 7 ILE C C 1
ATOM 6396 O O . ILE C 1 7 ? 101.49400 134.09300 88.72200 1.000 157.39744 7 ILE C O 1
ATOM 6401 N N . ALA C 1 8 ? 99.86800 133.02800 87.58600 1.000 152.87273 8 ALA C N 1
ATOM 6402 C CA . ALA C 1 8 ? 98.97300 133.01000 88.73500 1.000 151.50965 8 ALA C CA 1
ATOM 6403 C C . ALA C 1 8 ? 99.55200 132.18400 89.87400 1.000 149.92654 8 ALA C C 1
ATOM 6404 O O . ALA C 1 8 ? 99.47700 132.59000 91.04000 1.000 150.29557 8 ALA C O 1
ATOM 6406 N N . ALA C 1 9 ? 100.13300 131.02200 89.56100 1.000 140.04795 9 ALA C N 1
ATOM 6407 C CA . ALA C 1 9 ? 100.70600 130.19500 90.61800 1.000 137.95687 9 ALA C CA 1
ATOM 6408 C C . ALA C 1 9 ? 101.84500 130.91500 91.33000 1.000 139.61221 9 ALA C C 1
ATOM 6409 O O . ALA C 1 9 ? 101.91500 130.91100 92.56600 1.000 141.30249 9 ALA C O 1
ATOM 6411 N N . LYS C 1 10 ? 102.74100 131.54600 90.56900 1.000 146.74631 10 LYS C N 1
ATOM 6412 C CA . LYS C 1 10 ? 103.86200 132.25400 91.17300 1.000 146.09057 10 LYS C CA 1
ATOM 6413 C C . LYS C 1 10 ? 103.38500 133.43600 92.00400 1.000 147.07505 10 LYS C C 1
ATOM 6414 O O . LYS C 1 10 ? 103.91700 133.69200 93.08900 1.000 146.74740 10 LYS C O 1
ATOM 6420 N N . GLN C 1 11 ? 102.38600 134.17200 91.51100 1.000 156.01802 11 GLN C N 1
ATOM 6421 C CA . GLN C 1 11 ? 101.86100 135.29100 92.28300 1.000 157.40794 11 GLN C CA 1
ATOM 6422 C C . GLN C 1 11 ? 101.21100 134.82400 93.57700 1.000 155.81391 11 GLN C C 1
ATOM 6423 O O . GLN C 1 11 ? 101.37400 135.46900 94.61800 1.000 154.00543 11 GLN C O 1
ATOM 6429 N N . ALA C 1 12 ? 100.47800 133.71200 93.53700 1.000 140.55348 12 ALA C N 1
ATOM 6430 C CA . ALA C 1 12 ? 99.83200 133.20300 94.73700 1.000 138.84800 12 ALA C CA 1
ATOM 6431 C C . ALA C 1 12 ? 100.81900 132.62200 95.73900 1.000 140.30532 12 ALA C C 1
ATOM 6432 O O . ALA C 1 12 ? 100.55600 132.68100 96.94600 1.000 143.41338 12 ALA C O 1
ATOM 6434 N N . SER C 1 13 ? 101.93400 132.05600 95.27100 1.000 137.98422 13 SER C N 1
ATOM 6435 C CA . SER C 1 13 ? 102.88000 131.42700 96.18800 1.000 137.93583 13 SER C CA 1
ATOM 6436 C C . SER C 1 13 ? 103.48300 132.43700 97.15700 1.000 141.00544 13 SER C C 1
ATOM 6437 O O . SER C 1 13 ? 103.65800 132.13600 98.34400 1.000 143.58970 13 SER C O 1
ATOM 6440 N N . TYR C 1 14 ? 103.81800 133.63500 96.67100 1.000 142.48693 14 TYR C N 1
ATOM 6441 C CA . TYR C 1 14 ? 104.41200 134.64400 97.54300 1.000 141.07477 14 TYR C CA 1
ATOM 6442 C C . TYR C 1 14 ? 103.46600 135.02700 98.67200 1.000 141.27105 14 TYR C C 1
ATOM 6443 O O . TYR C 1 14 ? 103.88600 135.14000 99.82800 1.000 142.31707 14 TYR C O 1
ATOM 6452 N N . LYS C 1 15 ? 102.18800 135.23700 98.35700 1.000 144.05131 15 LYS C N 1
ATOM 6453 C CA . LYS C 1 15 ? 101.22200 135.55500 99.40200 1.000 143.16076 15 LYS C CA 1
ATOM 6454 C C . LYS C 1 15 ? 101.01900 134.37500 100.34100 1.000 143.52665 15 LYS C C 1
ATOM 6455 O O . LYS C 1 15 ? 100.89300 134.55800 101.55600 1.000 142.05480 15 LYS C O 1
ATOM 6461 N N . LEU C 1 16 ? 100.98400 133.15700 99.79800 1.000 132.79039 16 LEU C N 1
ATOM 6462 C CA . LEU C 1 16 ? 100.74300 131.98700 100.63400 1.000 129.54755 16 LEU C CA 1
ATOM 6463 C C . LEU C 1 16 ? 101.86900 131.75500 101.63000 1.000 130.78635 16 LEU C C 1
ATOM 6464 O O . LEU C 1 16 ? 101.60800 131.38300 102.77900 1.000 136.51790 16 LEU C O 1
ATOM 6469 N N . ALA C 1 17 ? 103.12000 131.96400 101.21600 1.000 127.33183 17 ALA C N 1
ATOM 6470 C CA . ALA C 1 17 ? 104.24200 131.66200 102.09700 1.000 127.20619 17 ALA C CA 1
ATOM 6471 C C . ALA C 1 17 ? 104.26600 132.56200 103.32600 1.000 129.69032 17 ALA C C 1
ATOM 6472 O O . ALA C 1 17 ? 104.89500 132.21500 104.33100 1.000 129.90524 17 ALA C O 1
ATOM 6474 N N . GLN C 1 18 ? 103.59500 133.70900 103.27300 1.000 146.58170 18 GLN C N 1
ATOM 6475 C CA . GLN C 1 18 ? 103.59300 134.65500 104.37900 1.000 146.90110 18 GLN C CA 1
ATOM 6476 C C . GLN C 1 18 ? 102.41900 134.46700 105.32900 1.000 149.20053 18 GLN C C 1
ATOM 6477 O O . GLN C 1 18 ? 102.30600 135.21700 106.30300 1.000 150.16040 18 GLN C O 1
ATOM 6483 N N . LEU C 1 19 ? 101.55100 133.49300 105.07900 1.000 146.56574 19 LEU C N 1
ATOM 6484 C CA . LEU C 1 19 ? 100.39400 133.29800 105.93500 1.000 143.98386 19 LEU C CA 1
ATOM 6485 C C . LEU C 1 19 ? 100.80800 132.64900 107.25300 1.000 145.94899 19 LEU C C 1
ATOM 6486 O O . LEU C 1 19 ? 101.96100 132.26200 107.45600 1.000 151.34822 19 LEU C O 1
ATOM 6491 N N . SER C 1 20 ? 99.84200 132.53000 108.15600 1.000 155.31188 20 SER C N 1
ATOM 6492 C CA . SER C 1 20 ? 100.05000 131.91900 109.45800 1.000 156.91236 20 SER C CA 1
ATOM 6493 C C . SER C 1 20 ? 99.21300 130.65300 109.56700 1.000 161.42082 20 SER C C 1
ATOM 6494 O O . SER C 1 20 ? 98.34600 130.37800 108.73500 1.000 165.93906 20 SER C O 1
ATOM 6497 N N . SER C 1 21 ? 99.48900 129.87400 110.61500 1.000 166.99230 21 SER C N 1
ATOM 6498 C CA . SER C 1 21 ? 98.81300 128.59200 110.78000 1.000 166.83481 21 SER C CA 1
ATOM 6499 C C . SER C 1 21 ? 97.31200 128.76100 110.97100 1.000 166.51881 21 SER C C 1
ATOM 6500 O O . SER C 1 21 ? 96.54200 127.84800 110.65200 1.000 167.95475 21 SER C O 1
ATOM 6503 N N . ARG C 1 22 ? 96.87600 129.91400 111.48200 1.000 171.26332 22 ARG C N 1
ATOM 6504 C CA . ARG C 1 22 ? 95.45400 130.11600 111.73900 1.000 170.37276 22 ARG C CA 1
ATOM 6505 C C . ARG C 1 22 ? 94.64000 130.06600 110.45200 1.000 170.67092 22 ARG C C 1
ATOM 6506 O O . ARG C 1 22 ? 93.64900 129.33100 110.36700 1.000 175.95200 22 ARG C O 1
ATOM 6514 N N . GLU C 1 23 ? 95.04000 130.83700 109.43900 1.000 163.56374 23 GLU C N 1
ATOM 6515 C CA . GLU C 1 23 ? 94.28000 130.86000 108.19300 1.000 165.53671 23 GLU C CA 1
ATOM 6516 C C . GLU C 1 23 ? 94.34000 129.51800 107.47800 1.000 167.33032 23 GLU C C 1
ATOM 6517 O O . GLU C 1 23 ? 93.33000 129.05600 106.93300 1.000 170.18330 23 GLU C O 1
ATOM 6523 N N . LYS C 1 24 ? 95.51100 128.88000 107.45700 1.000 145.94068 24 LYS C N 1
ATOM 6524 C CA . LYS C 1 24 ? 95.61800 127.57900 106.80700 1.000 147.06416 24 LYS C CA 1
ATOM 6525 C C . LYS C 1 24 ? 94.72000 126.55100 107.48200 1.000 151.15837 24 LYS C C 1
ATOM 6526 O O . LYS C 1 24 ? 94.01900 125.78800 106.80400 1.000 158.22976 24 LYS C O 1
ATOM 6532 N N . ASN C 1 25 ? 94.71700 126.52300 108.81600 1.000 153.32281 25 ASN C N 1
ATOM 6533 C CA . ASN C 1 25 ? 93.84200 125.59800 109.52500 1.000 152.95228 25 ASN C CA 1
ATOM 6534 C C . ASN C 1 25 ? 92.37600 125.92400 109.28900 1.000 156.32864 25 ASN C C 1
ATOM 6535 O O . ASN C 1 25 ? 91.55400 125.00900 109.17400 1.000 162.86477 25 ASN C O 1
ATOM 6540 N N . ARG C 1 26 ? 92.02600 127.20900 109.21800 1.000 152.53618 26 ARG C N 1
ATOM 6541 C CA . ARG C 1 26 ? 90.64500 127.57700 108.93000 1.000 150.91449 26 ARG C CA 1
ATOM 6542 C C . ARG C 1 26 ? 90.21600 127.07000 107.56000 1.000 152.42858 26 ARG C C 1
ATOM 6543 O O . ARG C 1 26 ? 89.12100 126.51400 107.40800 1.000 156.86665 26 ARG C O 1
ATOM 6551 N N . VAL C 1 27 ? 91.07300 127.24200 106.55200 1.000 139.87616 27 VAL C N 1
ATOM 6552 C CA . VAL C 1 27 ? 90.73500 126.76900 105.21300 1.000 142.43257 27 VAL C CA 1
ATOM 6553 C C . VAL C 1 27 ? 90.62000 125.25100 105.19200 1.000 148.29692 27 VAL C C 1
ATOM 6554 O O . VAL C 1 27 ? 89.72200 124.69700 104.55000 1.000 154.25285 27 VAL C O 1
ATOM 6558 N N . LEU C 1 28 ? 91.52400 124.55200 105.88000 1.000 156.41178 28 LEU C N 1
ATOM 6559 C CA . LEU C 1 28 ? 91.45200 123.09300 105.90600 1.000 156.19724 28 LEU C CA 1
ATOM 6560 C C . LEU C 1 28 ? 90.17200 122.61100 106.58000 1.000 158.89327 28 LEU C C 1
ATOM 6561 O O . LEU C 1 28 ? 89.52400 121.66900 106.10500 1.000 161.52548 28 LEU C O 1
ATOM 6566 N N . GLU C 1 29 ? 89.79700 123.24000 107.69500 1.000 181.16603 29 GLU C N 1
ATOM 6567 C CA . GLU C 1 29 ? 88.57200 122.85400 108.38400 1.000 180.01113 29 GLU C CA 1
ATOM 6568 C C . GLU C 1 29 ? 87.34800 123.12700 107.52000 1.000 179.47368 29 GLU C C 1
ATOM 6569 O O . GLU C 1 29 ? 86.41700 122.31400 107.47500 1.000 183.42574 29 GLU C O 1
ATOM 6575 N N . LYS C 1 30 ? 87.33200 124.26600 106.82200 1.000 162.01503 30 LYS C N 1
ATOM 6576 C CA . LYS C 1 30 ? 86.23600 124.54100 105.90000 1.000 162.71278 30 LYS C CA 1
ATOM 6577 C C . LYS C 1 30 ? 86.19000 123.52500 104.76700 1.000 166.07232 30 LYS C C 1
ATOM 6578 O O . LYS C 1 30 ? 85.10200 123.12300 104.34100 1.000 168.28448 30 LYS C O 1
ATOM 6584 N N . ILE C 1 31 ? 87.35400 123.10300 104.27100 1.000 170.69972 31 ILE C N 1
ATOM 6585 C CA . ILE C 1 31 ? 87.40300 122.08700 103.22500 1.000 170.69163 31 ILE C CA 1
ATOM 6586 C C . ILE C 1 31 ? 86.78400 120.78800 103.71700 1.000 171.59188 31 ILE C C 1
ATOM 6587 O O . ILE C 1 31 ? 85.96600 120.17300 103.02400 1.000 173.55869 31 ILE C O 1
ATOM 6592 N N . ALA C 1 32 ? 87.16300 120.35100 104.91900 1.000 183.34075 32 ALA C N 1
ATOM 6593 C CA . ALA C 1 32 ? 86.60800 119.11200 105.45800 1.000 183.07504 32 ALA C CA 1
ATOM 6594 C C . ALA C 1 32 ? 85.10300 119.22800 105.67600 1.000 184.42620 32 ALA C C 1
ATOM 6595 O O . ALA C 1 32 ? 84.34500 118.29800 105.36500 1.000 186.05063 32 ALA C O 1
ATOM 6597 N N . ASP C 1 33 ? 84.65300 120.36700 106.20700 1.000 196.90800 33 ASP C N 1
ATOM 6598 C CA . ASP C 1 33 ? 83.22700 120.55900 106.44800 1.000 195.66084 33 ASP C CA 1
ATOM 6599 C C . ASP C 1 33 ? 82.43900 120.53300 105.14500 1.000 197.12402 33 ASP C C 1
ATOM 6600 O O . ASP C 1 33 ? 81.37400 119.91000 105.06800 1.000 198.21433 33 ASP C O 1
ATOM 6605 N N . GLU C 1 34 ? 82.94600 121.19900 104.10500 1.000 193.80908 34 GLU C N 1
ATOM 6606 C CA . GLU C 1 34 ? 82.24700 121.19700 102.82500 1.000 192.78030 34 GLU C CA 1
ATOM 6607 C C . GLU C 1 34 ? 82.29200 119.82800 102.16200 1.000 194.33719 34 GLU C C 1
ATOM 6608 O O . GLU C 1 34 ? 81.34000 119.44400 101.47400 1.000 194.04537 34 GLU C O 1
ATOM 6614 N N . LEU C 1 35 ? 83.38600 119.08500 102.34700 1.000 202.58473 35 LEU C N 1
ATOM 6615 C CA . LEU C 1 35 ? 83.45000 117.72100 101.83400 1.000 202.60835 35 LEU C CA 1
ATOM 6616 C C . LEU C 1 35 ? 82.38400 116.84800 102.47600 1.000 203.38666 35 LEU C C 1
ATOM 6617 O O . LEU C 1 35 ? 81.70200 116.07800 101.78900 1.000 202.72679 35 LEU C O 1
ATOM 6622 N N . GLU C 1 36 ? 82.22200 116.95600 103.79400 1.000 206.21049 36 GLU C N 1
ATOM 6623 C CA . GLU C 1 36 ? 81.18800 116.18400 104.47200 1.000 203.44681 36 GLU C CA 1
ATOM 6624 C C . GLU C 1 36 ? 79.78500 116.70700 104.19200 1.000 202.14037 36 GLU C C 1
ATOM 6625 O O . GLU C 1 36 ? 78.81800 115.95300 104.34000 1.000 201.29005 36 GLU C O 1
ATOM 6631 N N . ALA C 1 37 ? 79.65300 117.97100 103.79000 1.000 198.17163 37 ALA C N 1
ATOM 6632 C CA . ALA C 1 37 ? 78.34400 118.56100 103.54200 1.000 198.30158 37 ALA C CA 1
ATOM 6633 C C . ALA C 1 37 ? 77.88200 118.41600 102.09900 1.000 198.37034 37 ALA C C 1
ATOM 6634 O O . ALA C 1 37 ? 76.74000 118.77400 101.79600 1.000 198.41663 37 ALA C O 1
ATOM 6636 N N . GLN C 1 38 ? 78.72800 117.90900 101.20800 1.000 200.91405 38 GLN C N 1
ATOM 6637 C CA . GLN C 1 38 ? 78.38200 117.73500 99.80300 1.000 201.18867 38 GLN C CA 1
ATOM 6638 C C . GLN C 1 38 ? 78.67700 116.31300 99.35800 1.000 201.05505 38 GLN C C 1
ATOM 6639 O O . GLN C 1 38 ? 79.24900 116.07800 98.29000 1.000 201.18187 38 GLN C O 1
ATOM 6645 N N . SER C 1 39 ? 78.28400 115.33900 100.18200 1.000 206.65963 39 SER C N 1
ATOM 6646 C CA . SER C 1 39 ? 78.58700 113.94300 99.88800 1.000 207.27676 39 SER C CA 1
ATOM 6647 C C . SER C 1 39 ? 77.88200 113.46700 98.62400 1.000 207.88483 39 SER C C 1
ATOM 6648 O O . SER C 1 39 ? 78.45300 112.69500 97.84600 1.000 208.64010 39 SER C O 1
ATOM 6651 N N . GLU C 1 40 ? 76.64100 113.90600 98.40900 1.000 218.92336 40 GLU C N 1
ATOM 6652 C CA . GLU C 1 40 ? 75.84000 113.36200 97.31700 1.000 218.93436 40 GLU C CA 1
ATOM 6653 C C . GLU C 1 40 ? 76.42700 113.69500 95.94800 1.000 219.24669 40 GLU C C 1
ATOM 6654 O O . GLU C 1 40 ? 76.40500 112.84500 95.05100 1.000 219.80044 40 GLU C O 1
ATOM 6660 N N . ILE C 1 41 ? 76.96300 114.90500 95.76800 1.000 205.67791 41 ILE C N 1
ATOM 6661 C CA . ILE C 1 41 ? 77.47900 115.29500 94.45900 1.000 205.19387 41 ILE C CA 1
ATOM 6662 C C . ILE C 1 41 ? 78.66900 114.42600 94.07700 1.000 205.37182 41 ILE C C 1
ATOM 6663 O O . ILE C 1 41 ? 78.70900 113.83700 92.98700 1.000 204.28627 41 ILE C O 1
ATOM 6668 N N . ILE C 1 42 ? 79.64600 114.31500 94.97900 1.000 204.43260 42 ILE C N 1
ATOM 6669 C CA . ILE C 1 42 ? 80.81700 113.48900 94.71400 1.000 203.38457 42 ILE C CA 1
ATOM 6670 C C . ILE C 1 42 ? 80.41600 112.03100 94.55800 1.000 203.93685 42 ILE C C 1
ATOM 6671 O O . ILE C 1 42 ? 80.93300 111.32200 93.68900 1.000 204.61303 42 ILE C O 1
ATOM 6676 N N . LEU C 1 43 ? 79.49000 111.56100 95.39700 1.000 196.61781 43 LEU C N 1
ATOM 6677 C CA . LEU C 1 43 ? 79.07200 110.16600 95.33200 1.000 194.52395 43 LEU C CA 1
ATOM 6678 C C . LEU C 1 43 ? 78.46700 109.83200 93.97600 1.000 195.54970 43 LEU C C 1
ATOM 6679 O O . LEU C 1 43 ? 78.86100 108.84700 93.34000 1.000 195.24957 43 LEU C O 1
ATOM 6684 N N . ASN C 1 44 ? 77.52000 110.64800 93.50500 1.000 208.69498 44 ASN C N 1
ATOM 6685 C CA . ASN C 1 44 ? 76.88700 110.35900 92.22300 1.000 209.70798 44 ASN C CA 1
ATOM 6686 C C . ASN C 1 44 ? 77.85300 110.54400 91.06000 1.000 210.55684 44 ASN C C 1
ATOM 6687 O O . ASN C 1 44 ? 77.82000 109.75700 90.10700 1.000 210.38499 44 ASN C O 1
ATOM 6692 N N . ALA C 1 45 ? 78.71800 111.56200 91.11100 1.000 206.37376 45 ALA C N 1
ATOM 6693 C CA . ALA C 1 45 ? 79.68800 111.73700 90.03600 1.000 204.13286 45 ALA C CA 1
ATOM 6694 C C . ALA C 1 45 ? 80.63300 110.54500 89.95000 1.000 205.47593 45 ALA C C 1
ATOM 6695 O O . ALA C 1 45 ? 80.89400 110.02900 88.85500 1.000 206.04818 45 ALA C O 1
ATOM 6697 N N . ASN C 1 46 ? 81.13800 110.08100 91.09400 1.000 202.00732 46 ASN C N 1
ATOM 6698 C CA . ASN C 1 46 ? 82.02500 108.92600 91.09300 1.000 200.59841 46 ASN C CA 1
ATOM 6699 C C . ASN C 1 46 ? 81.29700 107.67000 90.63900 1.000 202.95317 46 ASN C C 1
ATOM 6700 O O . ASN C 1 46 ? 81.86900 106.85000 89.91700 1.000 203.72142 46 ASN C O 1
ATOM 6705 N N . ALA C 1 47 ? 80.04300 107.49000 91.06100 1.000 213.25744 47 ALA C N 1
ATOM 6706 C CA . ALA C 1 47 ? 79.28900 106.31800 90.62800 1.000 213.76438 47 ALA C CA 1
ATOM 6707 C C . ALA C 1 47 ? 79.08600 106.32100 89.11900 1.000 214.28559 47 ALA C C 1
ATOM 6708 O O . ALA C 1 47 ? 79.24300 105.28600 88.46100 1.000 213.48165 47 ALA C O 1
ATOM 6710 N N . GLN C 1 48 ? 78.74600 107.48100 88.55300 1.000 209.83589 48 GLN C N 1
ATOM 6711 C CA . GLN C 1 48 ? 78.58400 107.58200 87.10700 1.000 207.78983 48 GLN C CA 1
ATOM 6712 C C . GLN C 1 48 ? 79.89800 107.30500 86.38800 1.000 207.61854 48 GLN C C 1
ATOM 6713 O O . GLN C 1 48 ? 79.92000 106.61900 85.35800 1.000 206.41361 48 GLN C O 1
ATOM 6719 N N . ASP C 1 49 ? 81.00700 107.82600 86.91900 1.000 223.54573 49 ASP C N 1
ATOM 6720 C CA . ASP C 1 49 ? 82.30300 107.58500 86.29300 1.000 224.39569 49 ASP C CA 1
ATOM 6721 C C . ASP C 1 49 ? 82.68300 106.10900 86.34800 1.000 224.84152 49 ASP C C 1
ATOM 6722 O O . ASP C 1 49 ? 83.20800 105.56300 85.37100 1.000 226.34479 49 ASP C O 1
ATOM 6727 N N . VAL C 1 50 ? 82.43300 105.45000 87.48100 1.000 213.99606 50 VAL C N 1
ATOM 6728 C CA . VAL C 1 50 ? 82.71700 104.02100 87.59500 1.000 212.56855 50 VAL C CA 1
ATOM 6729 C C . VAL C 1 50 ? 81.86100 103.22700 86.62000 1.000 213.88916 50 VAL C C 1
ATOM 6730 O O . VAL C 1 50 ? 82.34600 102.30300 85.95500 1.000 213.68644 50 VAL C O 1
ATOM 6734 N N . ALA C 1 51 ? 80.57600 103.57300 86.51500 1.000 219.62468 51 ALA C N 1
ATOM 6735 C CA . ALA C 1 51 ? 79.70200 102.87200 85.58100 1.000 218.87293 51 ALA C CA 1
ATOM 6736 C C . ALA C 1 51 ? 80.16200 103.04900 84.14100 1.000 219.54166 51 ALA C C 1
ATOM 6737 O O . ALA C 1 51 ? 80.14200 102.08700 83.36400 1.000 218.77054 51 ALA C O 1
ATOM 6739 N N . ASP C 1 52 ? 80.57600 104.26100 83.76600 1.000 222.34135 52 ASP C N 1
ATOM 6740 C CA . ASP C 1 52 ? 81.06800 104.48200 82.41000 1.000 221.85638 52 ASP C CA 1
ATOM 6741 C C . ASP C 1 52 ? 82.36900 103.72800 82.15900 1.000 221.87193 52 ASP C C 1
ATOM 6742 O O . ASP C 1 52 ? 82.55700 103.14300 81.08600 1.000 220.73032 52 ASP C O 1
ATOM 6747 N N . ALA C 1 53 ? 83.27800 103.72900 83.13700 1.000 225.16626 53 ALA C N 1
ATOM 6748 C CA . ALA C 1 53 ? 84.57200 103.08100 82.94900 1.000 224.11695 53 ALA C CA 1
ATOM 6749 C C . ALA C 1 53 ? 84.45300 101.56300 82.94800 1.000 224.41208 53 ALA C C 1
ATOM 6750 O O . ALA C 1 53 ? 85.18000 100.88800 82.21000 1.000 223.70019 53 ALA C O 1
ATOM 6752 N N . ARG C 1 54 ? 83.55500 101.01100 83.76600 1.000 224.48610 54 ARG C N 1
ATOM 6753 C CA . ARG C 1 54 ? 83.36700 99.56500 83.79000 1.000 223.26328 54 ARG C CA 1
ATOM 6754 C C . ARG C 1 54 ? 82.87700 99.04300 82.44700 1.000 223.88590 54 ARG C C 1
ATOM 6755 O O . ARG C 1 54 ? 83.19800 97.91100 82.06700 1.000 222.35770 54 ARG C O 1
ATOM 6763 N N . ALA C 1 55 ? 82.11700 99.85400 81.71000 1.000 224.70694 55 ALA C N 1
ATOM 6764 C CA . ALA C 1 55 ? 81.64800 99.46500 80.38800 1.000 223.41998 55 ALA C CA 1
ATOM 6765 C C . ALA C 1 55 ? 82.77700 99.34100 79.37400 1.000 224.95454 55 ALA C C 1
ATOM 6766 O O . ALA C 1 55 ? 82.55300 98.78900 78.29200 1.000 225.23385 55 ALA C O 1
ATOM 6768 N N . ASN C 1 56 ? 83.97200 99.83500 79.69100 1.000 225.98449 56 ASN C N 1
ATOM 6769 C CA . ASN C 1 56 ? 85.11300 99.76200 78.79100 1.000 224.96685 56 ASN C CA 1
ATOM 6770 C C . ASN C 1 56 ? 86.03100 98.58600 79.09900 1.000 225.21980 56 ASN C C 1
ATOM 6771 O O . ASN C 1 56 ? 87.19400 98.59600 78.68500 1.000 223.74661 56 ASN C O 1
ATOM 6776 N N . GLY C 1 57 ? 85.54000 97.57700 79.81600 1.000 235.69428 57 GLY C N 1
ATOM 6777 C CA . GLY C 1 57 ? 86.33900 96.40200 80.09600 1.000 234.92977 57 GLY C CA 1
ATOM 6778 C C . GLY C 1 57 ? 87.45300 96.60400 81.09400 1.000 235.54407 57 GLY C C 1
ATOM 6779 O O . GLY C 1 57 ? 88.43400 95.85500 81.06900 1.000 235.20671 57 GLY C O 1
ATOM 6780 N N . LEU C 1 58 ? 87.33900 97.59900 81.96900 1.000 230.81383 58 LEU C N 1
ATOM 6781 C CA . LEU C 1 58 ? 88.39000 97.86700 82.94000 1.000 230.29642 58 LEU C CA 1
ATOM 6782 C C . LEU C 1 58 ? 88.48600 96.73400 83.95600 1.000 230.84098 58 LEU C C 1
ATOM 6783 O O . LEU C 1 58 ? 87.49200 96.07700 84.27600 1.000 228.69232 58 LEU C O 1
ATOM 6788 N N . SER C 1 59 ? 89.69800 96.50600 84.45900 1.000 236.18369 59 SER C N 1
ATOM 6789 C CA . SER C 1 59 ? 89.93600 95.41900 85.39900 1.000 234.85813 59 SER C CA 1
ATOM 6790 C C . SER C 1 59 ? 89.22600 95.67700 86.72400 1.000 235.47519 59 SER C C 1
ATOM 6791 O O . SER C 1 59 ? 89.08500 96.81900 87.16600 1.000 236.57937 59 SER C O 1
ATOM 6794 N N . GLU C 1 60 ? 88.80000 94.58700 87.37000 1.000 244.80719 60 GLU C N 1
ATOM 6795 C CA . GLU C 1 60 ? 87.98800 94.70200 88.57800 1.000 245.23421 60 GLU C CA 1
ATOM 6796 C C . GLU C 1 60 ? 88.72000 95.46300 89.67700 1.000 246.34582 60 GLU C C 1
ATOM 6797 O O . GLU C 1 60 ? 88.12300 96.30000 90.36600 1.000 247.18992 60 GLU C O 1
ATOM 6803 N N . ALA C 1 61 ? 90.01100 95.18200 89.86400 1.000 233.96329 61 ALA C N 1
ATOM 6804 C CA . ALA C 1 61 ? 90.78400 95.92800 90.85100 1.000 232.43153 61 ALA C CA 1
ATOM 6805 C C . ALA C 1 61 ? 90.88500 97.40200 90.47900 1.000 232.74160 61 ALA C C 1
ATOM 6806 O O . ALA C 1 61 ? 90.91300 98.26500 91.36400 1.000 231.25734 61 ALA C O 1
ATOM 6808 N N . MET C 1 62 ? 90.93300 97.71300 89.18100 1.000 225.76320 62 MET C N 1
ATOM 6809 C CA . MET C 1 62 ? 90.90200 99.10900 88.75900 1.000 224.23286 62 MET C CA 1
ATOM 6810 C C . MET C 1 62 ? 89.58200 99.77400 89.13300 1.000 223.71354 62 MET C C 1
ATOM 6811 O O . MET C 1 62 ? 89.56900 100.93500 89.55700 1.000 223.61262 62 MET C O 1
ATOM 6816 N N . LEU C 1 63 ? 88.46000 99.06500 88.97400 1.000 220.60572 63 LEU C N 1
ATOM 6817 C CA . LEU C 1 63 ? 87.18400 99.61400 89.42700 1.000 219.80541 63 LEU C CA 1
ATOM 6818 C C . LEU C 1 63 ? 87.17900 99.81900 90.93500 1.000 220.84822 63 LEU C C 1
ATOM 6819 O O . LEU C 1 63 ? 86.66300 100.82900 91.42900 1.000 221.76453 63 LEU C O 1
ATOM 6824 N N . ASP C 1 64 ? 87.74100 98.86800 91.68400 1.000 224.06496 64 ASP C N 1
ATOM 6825 C CA . ASP C 1 64 ? 87.80600 99.01300 93.13500 1.000 224.15521 64 ASP C CA 1
ATOM 6826 C C . ASP C 1 64 ? 88.62300 100.23800 93.52600 1.000 224.08417 64 ASP C C 1
ATOM 6827 O O . ASP C 1 64 ? 88.25400 100.97300 94.45000 1.000 225.21606 64 ASP C O 1
ATOM 6832 N N . ARG C 1 65 ? 89.74100 100.46700 92.83700 1.000 207.00409 65 ARG C N 1
ATOM 6833 C CA . ARG C 1 65 ? 90.51800 101.68100 93.06500 1.000 206.40318 65 ARG C CA 1
ATOM 6834 C C . ARG C 1 65 ? 89.71500 102.92500 92.70500 1.000 208.52942 65 ARG C C 1
ATOM 6835 O O . ARG C 1 65 ? 89.77000 103.93500 93.41600 1.000 210.71970 65 ARG C O 1
ATOM 6843 N N . LEU C 1 66 ? 88.96100 102.86800 91.60700 1.000 201.90675 66 LEU C N 1
ATOM 6844 C CA . LEU C 1 66 ? 88.16500 104.00900 91.17200 1.000 200.07204 66 LEU C CA 1
ATOM 6845 C C . LEU C 1 66 ? 86.92300 104.21000 92.03300 1.000 201.97745 66 LEU C C 1
ATOM 6846 O O . LEU C 1 66 ? 86.45400 105.34400 92.17800 1.000 202.17101 66 LEU C O 1
ATOM 6851 N N . ALA C 1 67 ? 86.38300 103.13800 92.60700 1.000 212.55779 67 ALA C N 1
ATOM 6852 C CA . ALA C 1 67 ? 85.14700 103.23800 93.37200 1.000 211.87970 67 ALA C CA 1
ATOM 6853 C C . ALA C 1 67 ? 85.34100 104.08500 94.62300 1.000 210.93676 67 ALA C C 1
ATOM 6854 O O . ALA C 1 67 ? 86.40600 104.07000 95.24600 1.000 209.77598 67 ALA C O 1
ATOM 6856 N N . LEU C 1 68 ? 84.29900 104.82700 94.99000 1.000 212.26625 68 LEU C N 1
ATOM 6857 C CA . LEU C 1 68 ? 84.30700 105.68500 96.17400 1.000 212.25161 68 LEU C CA 1
ATOM 6858 C C . LEU C 1 68 ? 83.12300 105.31800 97.06100 1.000 213.75263 68 LEU C C 1
ATOM 6859 O O . LEU C 1 68 ? 82.02900 105.86900 96.91300 1.000 213.64293 68 LEU C O 1
ATOM 6864 N N . THR C 1 69 ? 83.35000 104.38500 97.98000 1.000 229.02230 69 THR C N 1
ATOM 6865 C CA . THR C 1 69 ? 82.36600 104.07900 99.00100 1.000 229.94912 69 THR C CA 1
ATOM 6866 C C . THR C 1 69 ? 82.18700 105.29100 99.91800 1.000 229.90269 69 THR C C 1
ATOM 6867 O O . THR C 1 69 ? 83.14500 106.02400 100.17700 1.000 229.97812 69 THR C O 1
ATOM 6871 N N . PRO C 1 70 ? 80.96500 105.54400 100.39600 1.000 218.31424 70 PRO C N 1
ATOM 6872 C CA . PRO C 1 70 ? 80.77400 106.63900 101.36200 1.000 217.18167 70 PRO C CA 1
ATOM 6873 C C . PRO C 1 70 ? 81.68500 106.53700 102.57200 1.000 217.68609 70 PRO C C 1
ATOM 6874 O O . PRO C 1 70 ? 82.12900 107.56800 103.09800 1.000 218.61462 70 PRO C O 1
ATOM 6878 N N . ALA C 1 71 ? 81.97900 105.31700 103.02800 1.000 216.34109 71 ALA C N 1
ATOM 6879 C CA . ALA C 1 71 ? 82.96700 105.14400 104.08600 1.000 215.93485 71 ALA C CA 1
ATOM 6880 C C . ALA C 1 71 ? 84.32500 105.68800 103.66100 1.000 216.33755 71 ALA C C 1
ATOM 6881 O O . ALA C 1 71 ? 85.04300 106.28000 104.47300 1.000 216.70456 71 ALA C O 1
ATOM 6883 N N . ARG C 1 72 ? 84.69000 105.51100 102.38900 1.000 212.73367 72 ARG C N 1
ATOM 6884 C CA . ARG C 1 72 ? 85.94800 106.07000 101.90300 1.000 211.58976 72 ARG C CA 1
ATOM 6885 C C . ARG C 1 72 ? 85.90800 107.59500 101.89200 1.000 211.51107 72 ARG C C 1
ATOM 6886 O O . ARG C 1 72 ? 86.92000 108.25000 102.16700 1.000 211.44409 72 ARG C O 1
ATOM 6894 N N . LEU C 1 73 ? 84.75400 108.17900 101.56300 1.000 195.08681 73 LEU C N 1
ATOM 6895 C CA . LEU C 1 73 ? 84.62900 109.63300 101.62000 1.000 193.21459 73 LEU C CA 1
ATOM 6896 C C . LEU C 1 73 ? 84.80000 110.14200 103.04500 1.000 195.50171 73 LEU C C 1
ATOM 6897 O O . LEU C 1 73 ? 85.49800 111.13700 103.28300 1.000 195.53356 73 LEU C O 1
ATOM 6902 N N . LYS C 1 74 ? 84.17800 109.46500 104.01200 1.000 208.27646 74 LYS C N 1
ATOM 6903 C CA . LYS C 1 74 ? 84.39700 109.83000 105.40600 1.000 206.49417 74 LYS C CA 1
ATOM 6904 C C . LYS C 1 74 ? 85.85300 109.63800 105.80800 1.000 207.23803 74 LYS C C 1
ATOM 6905 O O . LYS C 1 74 ? 86.38400 110.42200 106.60000 1.000 207.74728 74 LYS C O 1
ATOM 6911 N N . GLY C 1 75 ? 86.51200 108.61300 105.26600 1.000 208.94785 75 GLY C N 1
ATOM 6912 C CA . GLY C 1 75 ? 87.91900 108.40800 105.56800 1.000 208.44242 75 GLY C CA 1
ATOM 6913 C C . GLY C 1 75 ? 88.80100 109.53000 105.05400 1.000 209.83794 75 GLY C C 1
ATOM 6914 O O . GLY C 1 75 ? 89.71500 109.97900 105.74800 1.000 210.62476 75 GLY C O 1
ATOM 6915 N N . ILE C 1 76 ? 88.54700 109.99500 103.82900 1.000 196.42103 76 ILE C N 1
ATOM 6916 C CA . ILE C 1 76 ? 89.34500 111.10300 103.30600 1.000 193.79462 76 ILE C CA 1
ATOM 6917 C C . ILE C 1 76 ? 89.03700 112.39100 104.06200 1.000 191.53377 76 ILE C C 1
ATOM 6918 O O . ILE C 1 76 ? 89.93400 113.21400 104.28700 1.000 193.28810 76 ILE C O 1
ATOM 6923 N N . ALA C 1 77 ? 87.78400 112.59000 104.48200 1.000 187.31456 77 ALA C N 1
ATOM 6924 C CA . ALA C 1 77 ? 87.48000 113.74700 105.32000 1.000 187.41325 77 ALA C CA 1
ATOM 6925 C C . ALA C 1 77 ? 88.22700 113.67400 106.64700 1.000 190.10966 77 ALA C C 1
ATOM 6926 O O . ALA C 1 77 ? 88.75800 114.68400 107.12800 1.000 193.30595 77 ALA C O 1
ATOM 6928 N N . ASP C 1 78 ? 88.28400 112.48400 107.24800 1.000 202.50599 78 ASP C N 1
ATOM 6929 C CA . ASP C 1 78 ? 89.03200 112.30600 108.48600 1.000 203.56433 78 ASP C CA 1
ATOM 6930 C C . ASP C 1 78 ? 90.52200 112.53100 108.28100 1.000 204.05505 78 ASP C C 1
ATOM 6931 O O . ASP C 1 78 ? 91.18900 113.07700 109.16300 1.000 204.00680 78 ASP C O 1
ATOM 6936 N N . ASP C 1 79 ? 91.06400 112.10900 107.13800 1.000 203.16138 79 ASP C N 1
ATOM 6937 C CA . ASP C 1 79 ? 92.47000 112.37300 106.84800 1.000 202.33604 79 ASP C CA 1
ATOM 6938 C C . ASP C 1 79 ? 92.73100 113.86700 106.69700 1.000 199.03744 79 ASP C C 1
ATOM 6939 O O . ASP C 1 79 ? 93.76000 114.37300 107.16000 1.000 197.68258 79 ASP C O 1
ATOM 6944 N N . VAL C 1 80 ? 91.81200 114.59000 106.05300 1.000 165.75788 80 VAL C N 1
ATOM 6945 C CA . VAL C 1 80 ? 91.94700 116.04100 105.95600 1.000 161.15702 80 VAL C CA 1
ATOM 6946 C C . VAL C 1 80 ? 91.94000 116.66900 107.34200 1.000 163.89060 80 VAL C C 1
ATOM 6947 O O . VAL C 1 80 ? 92.76600 117.53700 107.65400 1.000 166.73878 80 VAL C O 1
ATOM 6951 N N . ARG C 1 81 ? 91.01400 116.23700 108.19800 1.000 169.47178 81 ARG C N 1
ATOM 6952 C CA . ARG C 1 81 ? 90.96000 116.78000 109.55000 1.000 168.61083 81 ARG C CA 1
ATOM 6953 C C . ARG C 1 81 ? 92.21000 116.42800 110.34600 1.000 168.68076 81 ARG C C 1
ATOM 6954 O O . ARG C 1 81 ? 92.67000 117.23000 111.16600 1.000 170.72194 81 ARG C O 1
ATOM 6962 N N . GLN C 1 82 ? 92.76900 115.23800 110.12300 1.000 175.48848 82 GLN C N 1
ATOM 6963 C CA . GLN C 1 82 ? 94.03000 114.87200 110.75600 1.000 176.83528 82 GLN C CA 1
ATOM 6964 C C . GLN C 1 82 ? 95.16100 115.78100 110.29700 1.000 177.69263 82 GLN C C 1
ATOM 6965 O O . GLN C 1 82 ? 96.00900 116.18300 111.10100 1.000 177.97133 82 GLN C O 1
ATOM 6971 N N . VAL C 1 83 ? 95.19500 116.10300 109.00300 1.000 165.21387 83 VAL C N 1
ATOM 6972 C CA . VAL C 1 83 ? 96.18500 117.05000 108.50200 1.000 161.42307 83 VAL C CA 1
ATOM 6973 C C . VAL C 1 83 ? 96.00600 118.40200 109.17800 1.000 160.65776 83 VAL C C 1
ATOM 6974 O O . VAL C 1 83 ? 96.98300 119.06200 109.55000 1.000 160.91556 83 VAL C O 1
ATOM 6978 N N . CYS C 1 84 ? 94.75400 118.82700 109.36200 1.000 151.77003 84 CYS C N 1
ATOM 6979 C CA . CYS C 1 84 ? 94.49200 120.08300 110.05900 1.000 150.83019 84 CYS C CA 1
ATOM 6980 C C . CYS C 1 84 ? 95.02000 120.05500 111.48700 1.000 150.59534 84 CYS C C 1
ATOM 6981 O O . CYS C 1 84 ? 95.32500 121.10900 112.05600 1.000 152.06892 84 CYS C O 1
ATOM 6984 N N . ASN C 1 85 ? 95.14700 118.86900 112.08000 1.000 168.31500 85 ASN C N 1
ATOM 6985 C CA . ASN C 1 85 ? 95.60900 118.76000 113.45700 1.000 169.86805 85 ASN C CA 1
ATOM 6986 C C . ASN C 1 85 ? 97.12000 118.62500 113.57800 1.000 170.25193 85 ASN C C 1
ATOM 6987 O O . ASN C 1 85 ? 97.62800 118.57500 114.70200 1.000 171.67768 85 ASN C O 1
ATOM 6992 N N . LEU C 1 86 ? 97.84700 118.56000 112.46700 1.000 162.95635 86 LEU C N 1
ATOM 6993 C CA . LEU C 1 86 ? 99.29300 118.43100 112.54300 1.000 163.00273 86 LEU C CA 1
ATOM 6994 C C . LEU C 1 86 ? 99.94700 119.79100 112.76200 1.000 164.07307 86 LEU C C 1
ATOM 6995 O O . LEU C 1 86 ? 99.41700 120.83700 112.38200 1.000 162.80245 86 LEU C O 1
ATOM 7000 N N . ALA C 1 87 ? 101.12000 119.75900 113.38700 1.000 157.67299 87 ALA C N 1
ATOM 7001 C CA . ALA C 1 87 ? 101.88000 120.97900 113.61000 1.000 157.71825 87 ALA C CA 1
ATOM 7002 C C . ALA C 1 87 ? 102.39400 121.53300 112.28900 1.000 157.69432 87 ALA C C 1
ATOM 7003 O O . ALA C 1 87 ? 102.85500 120.78700 111.42100 1.000 156.53070 87 ALA C O 1
ATOM 7005 N N . ASP C 1 88 ? 102.31300 122.84500 112.14100 1.000 155.56039 88 ASP C N 1
ATOM 7006 C CA . ASP C 1 88 ? 102.75700 123.48900 110.91300 1.000 153.42259 88 ASP C CA 1
ATOM 7007 C C . ASP C 1 88 ? 104.27300 123.40600 110.81000 1.000 154.58177 88 ASP C C 1
ATOM 7008 O O . ASP C 1 88 ? 104.97100 123.90500 111.70100 1.000 157.79866 88 ASP C O 1
ATOM 7013 N N . PRO C 1 89 ? 104.82500 122.79400 109.75900 1.000 138.84928 89 PRO C N 1
ATOM 7014 C CA . PRO C 1 89 ? 106.28400 122.68400 109.65400 1.000 139.87346 89 PRO C CA 1
ATOM 7015 C C . PRO C 1 89 ? 106.96900 123.95100 109.18000 1.000 139.41061 89 PRO C C 1
ATOM 7016 O O . PRO C 1 89 ? 108.20000 124.03400 109.27000 1.000 142.84882 89 PRO C O 1
ATOM 7020 N N . VAL C 1 90 ? 106.22600 124.93100 108.68200 1.000 128.28800 90 VAL C N 1
ATOM 7021 C CA . VAL C 1 90 ? 106.82500 126.16500 108.19100 1.000 130.83287 90 VAL C CA 1
ATOM 7022 C C . VAL C 1 90 ? 107.22500 127.03200 109.37500 1.000 133.36384 90 VAL C C 1
ATOM 7023 O O . VAL C 1 90 ? 106.44600 127.21900 110.31600 1.000 133.91742 90 VAL C O 1
ATOM 7027 N N . GLY C 1 91 ? 108.44700 127.55600 109.33400 1.000 135.73606 91 GLY C N 1
ATOM 7028 C CA . GLY C 1 91 ? 108.97200 128.36900 110.40400 1.000 133.13213 91 GLY C CA 1
ATOM 7029 C C . GLY C 1 91 ? 109.68300 127.60000 111.49100 1.000 133.49982 91 GLY C C 1
ATOM 7030 O O . GLY C 1 91 ? 110.30500 128.22100 112.36000 1.000 138.11199 91 GLY C O 1
ATOM 7031 N N . GLN C 1 92 ? 109.61600 126.27400 111.47100 1.000 125.51926 92 GLN C N 1
ATOM 7032 C CA . GLN C 1 92 ? 110.30500 125.47600 112.47000 1.000 122.63240 92 GLN C CA 1
ATOM 7033 C C . GLN C 1 92 ? 111.81200 125.60000 112.30600 1.000 129.31002 92 GLN C C 1
ATOM 7034 O O . GLN C 1 92 ? 112.32900 125.75600 111.19800 1.000 138.33696 92 GLN C O 1
ATOM 7040 N N . VAL C 1 93 ? 112.51900 125.53100 113.42600 1.000 100.05496 93 VAL C N 1
ATOM 7041 C CA . VAL C 1 93 ? 113.97300 125.62900 113.43400 1.000 99.43272 93 VAL C CA 1
ATOM 7042 C C . VAL C 1 93 ? 114.54600 124.22000 113.42000 1.000 100.87047 93 VAL C C 1
ATOM 7043 O O . VAL C 1 93 ? 114.21200 123.39700 114.27800 1.000 110.47640 93 VAL C O 1
ATOM 7047 N N . ILE C 1 94 ? 115.40500 123.93900 112.44400 1.000 101.20872 94 ILE C N 1
ATOM 7048 C CA . ILE C 1 94 ? 116.02500 122.62200 112.36200 1.000 96.57664 94 ILE C CA 1
ATOM 7049 C C . ILE C 1 94 ? 117.14200 122.49000 113.38800 1.000 102.84940 94 ILE C C 1
ATOM 7050 O O . ILE C 1 94 ? 117.14900 121.56400 114.20500 1.000 108.99484 94 ILE C O 1
ATOM 7055 N N . ASP C 1 95 ? 118.09800 123.41400 113.36300 1.000 126.32881 95 ASP C N 1
ATOM 7056 C CA . ASP C 1 95 ? 119.19100 123.43300 114.32300 1.000 123.67922 95 ASP C CA 1
ATOM 7057 C C . ASP C 1 95 ? 119.78000 124.83600 114.34700 1.000 126.91089 95 ASP C C 1
ATOM 7058 O O . ASP C 1 95 ? 119.34800 125.72400 113.60800 1.000 134.88145 95 ASP C O 1
ATOM 7063 N N . GLY C 1 96 ? 120.77900 125.03100 115.19500 1.000 117.38726 96 GLY C N 1
ATOM 7064 C CA . GLY C 1 96 ? 121.39700 126.33800 115.31400 1.000 123.56323 96 GLY C CA 1
ATOM 7065 C C . GLY C 1 96 ? 122.56300 126.28300 116.27200 1.000 124.40214 96 GLY C C 1
ATOM 7066 O O . GLY C 1 96 ? 122.93300 125.22100 116.78100 1.000 134.31058 96 GLY C O 1
ATOM 7067 N N . GLY C 1 97 ? 123.14600 127.45100 116.50200 1.000 113.22958 97 GLY C N 1
ATOM 7068 C CA . GLY C 1 97 ? 124.27100 127.55600 117.40600 1.000 115.30086 97 GLY C CA 1
ATOM 7069 C C . GLY C 1 97 ? 124.93300 128.90800 117.27800 1.000 113.60306 97 GLY C C 1
ATOM 7070 O O . GLY C 1 97 ? 124.43200 129.81400 116.60800 1.000 123.09249 97 GLY C O 1
ATOM 7071 N N . VAL C 1 98 ? 126.07900 129.02500 117.94200 1.000 121.21326 98 VAL C N 1
ATOM 7072 C CA . VAL C 1 98 ? 126.89700 130.23100 117.91500 1.000 121.47506 98 VAL C CA 1
ATOM 7073 C C . VAL C 1 98 ? 128.24700 129.87500 117.31700 1.000 124.89278 98 VAL C C 1
ATOM 7074 O O . VAL C 1 98 ? 128.90800 128.93700 117.77500 1.000 129.57831 98 VAL C O 1
ATOM 7078 N N . LEU C 1 99 ? 128.65500 130.62200 116.29900 1.000 138.03716 99 LEU C N 1
ATOM 7079 C CA . LEU C 1 99 ? 129.92500 130.36300 115.64800 1.000 137.74043 99 LEU C CA 1
ATOM 7080 C C . LEU C 1 99 ? 131.06600 131.02000 116.42000 1.000 141.70053 99 LEU C C 1
ATOM 7081 O O . LEU C 1 99 ? 130.85800 131.80100 117.35100 1.000 141.35261 99 LEU C O 1
ATOM 7086 N N . ASP C 1 100 ? 132.29300 130.68600 116.01800 1.000 163.99686 100 ASP C N 1
ATOM 7087 C CA . ASP C 1 100 ? 133.46600 131.25300 116.67400 1.000 163.96654 100 ASP C CA 1
ATOM 7088 C C . ASP C 1 100 ? 133.54800 132.75700 116.45400 1.000 161.69416 100 ASP C C 1
ATOM 7089 O O . ASP C 1 100 ? 133.91400 133.50700 117.36700 1.000 161.19143 100 ASP C O 1
ATOM 7094 N N . SER C 1 101 ? 133.20900 133.21700 115.25000 1.000 146.16461 101 SER C N 1
ATOM 7095 C CA . SER C 1 101 ? 133.29600 134.63500 114.92400 1.000 147.85376 101 SER C CA 1
ATOM 7096 C C . SER C 1 101 ? 132.23400 135.47300 115.62000 1.000 147.43311 101 SER C C 1
ATOM 7097 O O . SER C 1 101 ? 132.30500 136.70400 115.55700 1.000 147.22027 101 SER C O 1
ATOM 7100 N N . GLY C 1 102 ? 131.25800 134.84900 116.27300 1.000 136.95149 102 GLY C N 1
ATOM 7101 C CA . GLY C 1 102 ? 130.20700 135.56200 116.97000 1.000 135.72916 102 GLY C CA 1
ATOM 7102 C C . GLY C 1 102 ? 128.86600 135.53800 116.27500 1.000 135.42490 102 GLY C C 1
ATOM 7103 O O . GLY C 1 102 ? 127.88000 136.00800 116.85500 1.000 137.38957 102 GLY C O 1
ATOM 7104 N N . LEU C 1 103 ? 128.79400 135.01200 115.05800 1.000 128.28148 103 LEU C N 1
ATOM 7105 C CA . LEU C 1 103 ? 127.52800 134.94500 114.34500 1.000 127.64436 103 LEU C CA 1
ATOM 7106 C C . LEU C 1 103 ? 126.59700 133.93300 114.99800 1.000 128.57932 103 LEU C C 1
ATOM 7107 O O . LEU C 1 103 ? 127.03500 132.89900 115.50700 1.000 134.58907 103 LEU C O 1
ATOM 7112 N N . ARG C 1 104 ? 125.30400 134.24000 114.98800 1.000 119.68957 104 ARG C N 1
ATOM 7113 C CA . ARG C 1 104 ? 124.27300 133.33600 115.48300 1.000 114.58353 104 ARG C CA 1
ATOM 7114 C C . ARG C 1 104 ? 123.58300 132.70900 114.28000 1.000 119.72223 104 ARG C C 1
ATOM 7115 O O . ARG C 1 104 ? 122.90200 133.40100 113.51900 1.000 127.30041 104 ARG C O 1
ATOM 7123 N N . LEU C 1 105 ? 123.75000 131.40400 114.11500 1.000 106.03239 105 LEU C N 1
ATOM 7124 C CA . LEU C 1 105 ? 123.29900 130.70500 112.92500 1.000 97.66369 105 LEU C CA 1
ATOM 7125 C C . LEU C 1 105 ? 122.13000 129.78800 113.25500 1.000 106.15563 105 LEU C C 1
ATOM 7126 O O . LEU C 1 105 ? 121.99200 129.31700 114.38600 1.000 118.27899 105 LEU C O 1
ATOM 7131 N N . GLU C 1 106 ? 121.28900 129.54300 112.25400 1.000 116.59648 106 GLU C N 1
ATOM 7132 C CA . GLU C 1 106 ? 120.13000 128.67600 112.41200 1.000 113.04916 106 GLU C CA 1
ATOM 7133 C C . GLU C 1 106 ? 119.55800 128.37100 111.03700 1.000 118.69675 106 GLU C C 1
ATOM 7134 O O . GLU C 1 106 ? 119.86200 129.05200 110.05600 1.000 128.65309 106 GLU C O 1
ATOM 7140 N N . ARG C 1 107 ? 118.72400 127.33600 110.97800 1.000 108.66577 107 ARG C N 1
ATOM 7141 C CA . ARG C 1 107 ? 118.02100 126.95700 109.76000 1.000 109.41968 107 ARG C CA 1
ATOM 7142 C C . ARG C 1 107 ? 116.52700 126.92000 110.03200 1.000 112.22020 107 ARG C C 1
ATOM 7143 O O . ARG C 1 107 ? 116.09100 126.34200 111.03200 1.000 119.48680 107 ARG C O 1
ATOM 7151 N N . ARG C 1 108 ? 115.74800 127.52100 109.14000 1.000 114.07549 108 ARG C N 1
ATOM 7152 C CA . ARG C 1 108 ? 114.30000 127.56900 109.26700 1.000 111.18535 108 ARG C CA 1
ATOM 7153 C C . ARG C 1 108 ? 113.65100 126.95500 108.03700 1.000 116.36658 108 ARG C C 1
ATOM 7154 O O . ARG C 1 108 ? 114.09400 127.18900 106.91000 1.000 128.90629 108 ARG C O 1
ATOM 7162 N N . ARG C 1 109 ? 112.60200 126.17100 108.25700 1.000 104.14333 109 ARG C N 1
ATOM 7163 C CA . ARG C 1 109 ? 111.88200 125.56400 107.14800 1.000 104.31803 109 ARG C CA 1
ATOM 7164 C C . ARG C 1 109 ? 111.05300 126.61200 106.42100 1.000 108.97522 109 ARG C C 1
ATOM 7165 O O . ARG C 1 109 ? 110.37200 127.42600 107.05000 1.000 120.72460 109 ARG C O 1
ATOM 7173 N N . VAL C 1 110 ? 111.10200 126.58300 105.09400 1.000 107.60561 110 VAL C N 1
ATOM 7174 C CA . VAL C 1 110 ? 110.34300 127.51400 104.26400 1.000 107.17163 110 VAL C CA 1
ATOM 7175 C C . VAL C 1 110 ? 109.61800 126.72500 103.18000 1.000 111.73384 110 VAL C C 1
ATOM 7176 O O . VAL C 1 110 ? 110.05900 125.62600 102.81700 1.000 121.96841 110 VAL C O 1
ATOM 7180 N N . PRO C 1 111 ? 108.50700 127.22900 102.64900 1.000 108.87872 111 PRO C N 1
ATOM 7181 C CA . PRO C 1 111 ? 107.79600 126.49600 101.59900 1.000 110.64532 111 PRO C CA 1
ATOM 7182 C C . PRO C 1 111 ? 108.61900 126.38500 100.32700 1.000 116.09362 111 PRO C C 1
ATOM 7183 O O . PRO C 1 111 ? 109.43900 127.24900 100.00800 1.000 119.25791 111 PRO C O 1
ATOM 7187 N N . LEU C 1 112 ? 108.38500 125.29600 99.59400 1.000 116.24600 112 LEU C N 1
ATOM 7188 C CA . LEU C 1 112 ? 109.14000 125.04400 98.37100 1.000 108.47277 112 LEU C CA 1
ATOM 7189 C C . LEU C 1 112 ? 108.81100 126.06400 97.29100 1.000 112.36057 112 LEU C C 1
ATOM 7190 O O . LEU C 1 112 ? 109.71000 126.54900 96.59500 1.000 119.94080 112 LEU C O 1
ATOM 7195 N N . GLY C 1 113 ? 107.53700 126.39800 97.13100 1.000 120.44894 113 GLY C N 1
ATOM 7196 C CA . GLY C 1 113 ? 107.13400 127.31000 96.08000 1.000 123.93079 113 GLY C CA 1
ATOM 7197 C C . GLY C 1 113 ? 105.92800 126.81600 95.31300 1.000 128.93271 113 GLY C C 1
ATOM 7198 O O . GLY C 1 113 ? 104.86000 126.61200 95.89600 1.000 135.45265 113 GLY C O 1
ATOM 7199 N N . VAL C 1 114 ? 106.07800 126.62000 94.00800 1.000 112.94884 114 VAL C N 1
ATOM 7200 C CA . VAL C 1 114 ? 105.00200 126.12600 93.15700 1.000 110.54584 114 VAL C CA 1
ATOM 7201 C C . VAL C 1 114 ? 105.25700 124.65600 92.87000 1.000 111.36339 114 VAL C C 1
ATOM 7202 O O . VAL C 1 114 ? 106.34300 124.28600 92.40900 1.000 115.75870 114 VAL C O 1
ATOM 7206 N N . ILE C 1 115 ? 104.26200 123.81800 93.14100 1.000 107.35925 115 ILE C N 1
ATOM 7207 C CA . ILE C 1 115 ? 104.38400 122.37300 93.00900 1.000 101.75149 115 ILE C CA 1
ATOM 7208 C C . ILE C 1 115 ? 103.43200 121.90100 91.92300 1.000 108.27181 115 ILE C C 1
ATOM 7209 O O . ILE C 1 115 ? 102.22400 122.14600 92.00100 1.000 119.71881 115 ILE C O 1
ATOM 7214 N N . GLY C 1 116 ? 103.97100 121.21700 90.91900 1.000 111.95428 116 GLY C N 1
ATOM 7215 C CA . GLY C 1 116 ? 103.17200 120.60300 89.87600 1.000 112.84913 116 GLY C CA 1
ATOM 7216 C C . GLY C 1 116 ? 103.10700 119.10300 90.10000 1.000 117.59842 116 GLY C C 1
ATOM 7217 O O . GLY C 1 116 ? 104.10900 118.47600 90.44500 1.000 129.90678 116 GLY C O 1
ATOM 7218 N N . VAL C 1 117 ? 101.91800 118.54200 89.90900 1.000 118.07867 117 VAL C N 1
ATOM 7219 C CA . VAL C 1 117 ? 101.68600 117.12200 90.13400 1.000 118.00901 117 VAL C CA 1
ATOM 7220 C C . VAL C 1 117 ? 100.97700 116.53600 88.92300 1.000 119.76153 117 VAL C C 1
ATOM 7221 O O . VAL C 1 117 ? 100.15100 117.19900 88.28700 1.000 123.27184 117 VAL C O 1
ATOM 7225 N N . ILE C 1 118 ? 101.34300 115.30400 88.57900 1.000 129.94825 118 ILE C N 1
ATOM 7226 C CA . ILE C 1 118 ? 100.69300 114.54600 87.51100 1.000 127.39309 118 ILE C CA 1
ATOM 7227 C C . ILE C 1 118 ? 100.43800 113.15600 88.08500 1.000 131.36877 118 ILE C C 1
ATOM 7228 O O . ILE C 1 118 ? 101.34400 112.32100 88.16500 1.000 138.96883 118 ILE C O 1
ATOM 7233 N N . TYR C 1 119 ? 99.20000 112.95900 88.52800 1.000 162.16978 119 TYR C N 1
ATOM 7234 C CA . TYR C 1 119 ? 98.88400 111.70200 89.24000 1.000 163.56362 119 TYR C CA 1
ATOM 7235 C C . TYR C 1 119 ? 97.97300 110.79600 88.42200 1.000 165.77592 119 TYR C C 1
ATOM 7236 O O . TYR C 1 119 ? 97.44300 111.22700 87.38000 1.000 165.84080 119 TYR C O 1
ATOM 7245 N N . GLU C 1 120 ? 97.80300 109.57400 88.90600 1.000 192.21345 120 GLU C N 1
ATOM 7246 C CA . GLU C 1 120 ? 96.94700 108.58300 88.27900 1.000 194.38662 120 GLU C CA 1
ATOM 7247 C C . GLU C 1 120 ? 95.47800 108.86300 88.59300 1.000 196.11500 120 GLU C C 1
ATOM 7248 O O . GLU C 1 120 ? 95.13600 109.73600 89.39500 1.000 197.87598 120 GLU C O 1
ATOM 7254 N N . ALA C 1 121 ? 94.60000 108.09800 87.94600 1.000 193.93854 121 ALA C N 1
ATOM 7255 C CA . ALA C 1 121 ? 93.15600 108.25600 88.11100 1.000 192.91302 121 ALA C CA 1
ATOM 7256 C C . ALA C 1 121 ? 92.74400 107.68800 89.46600 1.000 192.47331 121 ALA C C 1
ATOM 7257 O O . ALA C 1 121 ? 92.45300 106.50000 89.62300 1.000 191.75470 121 ALA C O 1
ATOM 7259 N N . ARG C 1 122 ? 92.72800 108.56600 90.47000 1.000 195.24181 122 ARG C N 1
ATOM 7260 C CA . ARG C 1 122 ? 92.27700 108.22400 91.80800 1.000 194.57055 122 ARG C CA 1
ATOM 7261 C C . ARG C 1 122 ? 91.67300 109.49500 92.39500 1.000 196.66723 122 ARG C C 1
ATOM 7262 O O . ARG C 1 122 ? 92.26000 110.58200 92.24600 1.000 199.17122 122 ARG C O 1
ATOM 7270 N N . PRO C 1 123 ? 90.51800 109.40700 93.05300 1.000 184.92159 123 PRO C N 1
ATOM 7271 C CA . PRO C 1 123 ? 89.82500 110.62600 93.49100 1.000 185.07964 123 PRO C CA 1
ATOM 7272 C C . PRO C 1 123 ? 90.39200 111.25000 94.75800 1.000 184.04405 123 PRO C C 1
ATOM 7273 O O . PRO C 1 123 ? 90.42100 112.47800 94.88100 1.000 182.05137 123 PRO C O 1
ATOM 7277 N N . ASN C 1 124 ? 90.84200 110.42700 95.70500 1.000 182.56613 124 ASN C N 1
ATOM 7278 C CA . ASN C 1 124 ? 91.31700 110.94700 96.98100 1.000 182.68590 124 ASN C CA 1
ATOM 7279 C C . ASN C 1 124 ? 92.66700 111.64200 96.87800 1.000 184.67897 124 ASN C C 1
ATOM 7280 O O . ASN C 1 124 ? 92.99900 112.45100 97.75500 1.000 188.47080 124 ASN C O 1
ATOM 7285 N N . VAL C 1 125 ? 93.45200 111.33900 95.84300 1.000 177.04344 125 VAL C N 1
ATOM 7286 C CA . VAL C 1 125 ? 94.77000 111.94800 95.71100 1.000 176.06998 125 VAL C CA 1
ATOM 7287 C C . VAL C 1 125 ? 94.64300 113.44600 95.47600 1.000 174.65799 125 VAL C C 1
ATOM 7288 O O . VAL C 1 125 ? 95.46500 114.23100 95.95900 1.000 177.89133 125 VAL C O 1
ATOM 7292 N N . THR C 1 126 ? 93.60000 113.85100 94.74700 1.000 149.58610 126 THR C N 1
ATOM 7293 C CA . THR C 1 126 ? 93.36000 115.29900 94.51000 1.000 149.54592 126 THR C CA 1
ATOM 7294 C C . THR C 1 126 ? 93.18900 116.00800 95.85600 1.000 152.76308 126 THR C C 1
ATOM 7295 O O . THR C 1 126 ? 93.87400 117.02400 96.07300 1.000 155.72645 126 THR C O 1
ATOM 7299 N N . VAL C 1 127 ? 92.31800 115.48700 96.72400 1.000 154.24725 127 VAL C N 1
ATOM 7300 C CA . VAL C 1 127 ? 92.05700 116.10600 98.01700 1.000 152.46565 127 VAL C CA 1
ATOM 7301 C C . VAL C 1 127 ? 93.30900 116.09200 98.88000 1.000 153.28516 127 VAL C C 1
ATOM 7302 O O . VAL C 1 127 ? 93.64700 117.09500 99.51800 1.000 158.19047 127 VAL C O 1
ATOM 7306 N N . ASP C 1 128 ? 94.01400 114.95900 98.91700 1.000 160.64944 128 ASP C N 1
ATOM 7307 C CA . ASP C 1 128 ? 95.20400 114.86800 99.75800 1.000 162.28776 128 ASP C CA 1
ATOM 7308 C C . ASP C 1 128 ? 96.27500 115.85700 99.31600 1.000 163.69190 128 ASP C C 1
ATOM 7309 O O . ASP C 1 128 ? 96.86700 116.55400 100.14900 1.000 166.04993 128 ASP C O 1
ATOM 7314 N N . VAL C 1 129 ? 96.52600 115.94200 98.00900 1.000 151.24135 129 VAL C N 1
ATOM 7315 C CA . VAL C 1 129 ? 97.54900 116.84500 97.49800 1.000 147.92054 129 VAL C CA 1
ATOM 7316 C C . VAL C 1 129 ? 97.16800 118.29100 97.77700 1.000 144.87859 129 VAL C C 1
ATOM 7317 O O . VAL C 1 129 ? 97.99700 119.09000 98.22800 1.000 149.18531 129 VAL C O 1
ATOM 7321 N N . ALA C 1 130 ? 95.90900 118.65200 97.51600 1.000 129.62905 130 ALA C N 1
ATOM 7322 C CA . ALA C 1 130 ? 95.48900 120.02500 97.76400 1.000 128.89036 130 ALA C CA 1
ATOM 7323 C C . ALA C 1 130 ? 95.59600 120.38600 99.23700 1.000 130.53635 130 ALA C C 1
ATOM 7324 O O . ALA C 1 130 ? 96.08600 121.47100 99.57100 1.000 134.98322 130 ALA C O 1
ATOM 7326 N N . SER C 1 131 ? 95.16800 119.49100 100.12900 1.000 139.80688 131 SER C N 1
ATOM 7327 C CA . SER C 1 131 ? 95.24700 119.78000 101.55500 1.000 140.28875 131 SER C CA 1
ATOM 7328 C C . SER C 1 131 ? 96.69100 119.92300 102.01100 1.000 143.06716 131 SER C C 1
ATOM 7329 O O . SER C 1 131 ? 97.01700 120.84800 102.76400 1.000 149.91333 131 SER C O 1
ATOM 7332 N N . LEU C 1 132 ? 97.57300 119.02200 101.57200 1.000 138.15139 132 LEU C N 1
ATOM 7333 C CA . LEU C 1 132 ? 98.96700 119.10900 101.99000 1.000 137.44100 132 LEU C CA 1
ATOM 7334 C C . LEU C 1 132 ? 99.62500 120.38000 101.46900 1.000 134.97118 132 LEU C C 1
ATOM 7335 O O . LEU C 1 132 ? 100.35700 121.05100 102.20500 1.000 136.61240 132 LEU C O 1
ATOM 7340 N N . CYS C 1 133 ? 99.37400 120.73200 100.20700 1.000 134.55893 133 CYS C N 1
ATOM 7341 C CA . CYS C 1 133 ? 99.96700 121.94400 99.65700 1.000 131.72913 133 CYS C CA 1
ATOM 7342 C C . CYS C 1 133 ? 99.44100 123.18600 100.36200 1.000 127.42072 133 CYS C C 1
ATOM 7343 O O . CYS C 1 133 ? 100.19900 124.12900 100.61100 1.000 136.42943 133 CYS C O 1
ATOM 7346 N N . LEU C 1 134 ? 98.14800 123.21300 100.68600 1.000 117.12402 134 LEU C N 1
ATOM 7347 C CA . LEU C 1 134 ? 97.60500 124.35700 101.40700 1.000 120.17659 134 LEU C CA 1
ATOM 7348 C C . LEU C 1 134 ? 98.19700 124.46200 102.80500 1.000 124.84708 134 LEU C C 1
ATOM 7349 O O . LEU C 1 134 ? 98.54400 125.55900 103.25500 1.000 128.72159 134 LEU C O 1
ATOM 7354 N N . LYS C 1 135 ? 98.31900 123.33500 103.50900 1.000 132.75153 135 LYS C N 1
ATOM 7355 C CA . LYS C 1 135 ? 98.87200 123.36600 104.85800 1.000 130.37632 135 LYS C CA 1
ATOM 7356 C C . LYS C 1 135 ? 100.32700 123.80800 104.84800 1.000 130.24509 135 LYS C C 1
ATOM 7357 O O . LYS C 1 135 ? 100.75200 124.59200 105.70400 1.000 133.58301 135 LYS C O 1
ATOM 7363 N N . THR C 1 136 ? 101.10900 123.31400 103.88800 1.000 121.01913 136 THR C N 1
ATOM 7364 C CA . THR C 1 136 ? 102.50800 123.71500 103.80200 1.000 116.77732 136 THR C CA 1
ATOM 7365 C C . THR C 1 136 ? 102.64500 125.16400 103.35400 1.000 117.30349 136 THR C C 1
ATOM 7366 O O . THR C 1 136 ? 103.48100 125.90500 103.87800 1.000 124.00819 136 THR C O 1
ATOM 7370 N N . GLY C 1 137 ? 101.82800 125.59100 102.40700 1.000 111.98607 137 GLY C N 1
ATOM 7371 C CA . GLY C 1 137 ? 101.92000 126.91700 101.85100 1.000 105.75269 137 GLY C CA 1
ATOM 7372 C C . GLY C 1 137 ? 102.39300 126.98500 100.41600 1.000 109.50197 137 GLY C C 1
ATOM 7373 O O . GLY C 1 137 ? 102.89600 128.03400 100.00300 1.000 121.03739 137 GLY C O 1
ATOM 7374 N N . ASN C 1 138 ? 102.25700 125.90900 99.65200 1.000 108.18874 138 ASN C N 1
ATOM 7375 C CA . ASN C 1 138 ? 102.67300 125.86900 98.26100 1.000 103.29547 138 ASN C CA 1
ATOM 7376 C C . ASN C 1 138 ? 101.46400 125.97800 97.34400 1.000 106.92397 138 ASN C C 1
ATOM 7377 O O . ASN C 1 138 ? 100.39200 125.44500 97.63500 1.000 117.99719 138 ASN C O 1
ATOM 7382 N N . ALA C 1 139 ? 101.64700 126.67300 96.22800 1.000 108.48545 139 ALA C N 1
ATOM 7383 C CA . ALA C 1 139 ? 100.65400 126.68500 95.16600 1.000 113.53191 139 ALA C CA 1
ATOM 7384 C C . ALA C 1 139 ? 100.82500 125.42100 94.33800 1.000 116.27900 139 ALA C C 1
ATOM 7385 O O . ALA C 1 139 ? 101.95100 125.03500 94.01600 1.000 127.27881 139 ALA C O 1
ATOM 7387 N N . VAL C 1 140 ? 99.71400 124.77800 93.99700 1.000 105.48892 140 VAL C N 1
ATOM 7388 C CA . VAL C 1 140 ? 99.74000 123.45900 93.38300 1.000 106.76614 140 VAL C CA 1
ATOM 7389 C C . VAL C 1 140 ? 98.96500 123.48900 92.07400 1.000 105.89781 140 VAL C C 1
ATOM 7390 O O . VAL C 1 140 ? 97.90600 124.11800 91.97900 1.000 118.96600 140 VAL C O 1
ATOM 7394 N N . ILE C 1 141 ? 99.51000 122.82200 91.06100 1.000 98.83414 141 ILE C N 1
ATOM 7395 C CA . ILE C 1 141 ? 98.85600 122.64200 89.77200 1.000 101.13732 141 ILE C CA 1
ATOM 7396 C C . ILE C 1 141 ? 98.56800 121.15800 89.60900 1.000 110.25427 141 ILE C C 1
ATOM 7397 O O . ILE C 1 141 ? 99.47400 120.32800 89.74400 1.000 119.40788 141 ILE C O 1
ATOM 7402 N N . LEU C 1 142 ? 97.31500 120.82300 89.32000 1.000 131.83244 142 LEU C N 1
ATOM 7403 C CA . LEU C 1 142 ? 96.87300 119.44000 89.24500 1.000 131.13817 142 LEU C CA 1
ATOM 7404 C C . LEU C 1 142 ? 96.58100 119.04300 87.80500 1.000 137.78379 142 LEU C C 1
ATOM 7405 O O . LEU C 1 142 ? 96.10300 119.85100 87.00300 1.000 141.13394 142 LEU C O 1
ATOM 7410 N N . ARG C 1 143 ? 96.87600 117.78300 87.48400 1.000 156.75775 143 ARG C N 1
ATOM 7411 C CA . ARG C 1 143 ? 96.55600 117.22600 86.17100 1.000 154.41289 143 ARG C CA 1
ATOM 7412 C C . ARG C 1 143 ? 96.42900 115.71500 86.33700 1.000 156.76946 143 ARG C C 1
ATOM 7413 O O . ARG C 1 143 ? 97.44000 115.01500 86.45200 1.000 155.58529 143 ARG C O 1
ATOM 7421 N N . GLY C 1 144 ? 95.19000 115.22100 86.34500 1.000 174.67227 144 GLY C N 1
ATOM 7422 C CA . GLY C 1 144 ? 94.93300 113.80800 86.51100 1.000 174.21328 144 GLY C CA 1
ATOM 7423 C C . GLY C 1 144 ? 94.55000 113.11900 85.21500 1.000 178.73206 144 GLY C C 1
ATOM 7424 O O . GLY C 1 144 ? 94.56500 113.69900 84.13100 1.000 179.56425 144 GLY C O 1
ATOM 7425 N N . GLY C 1 145 ? 94.19800 111.84000 85.34700 1.000 197.49008 145 GLY C N 1
ATOM 7426 C CA . GLY C 1 145 ? 93.79600 111.05400 84.20300 1.000 198.86466 145 GLY C CA 1
ATOM 7427 C C . GLY C 1 145 ? 92.38000 111.35500 83.75100 1.000 200.54327 145 GLY C C 1
ATOM 7428 O O . GLY C 1 145 ? 91.60000 112.02200 84.43000 1.000 202.17558 145 GLY C O 1
ATOM 7429 N N . LYS C 1 146 ? 92.04900 110.84200 82.56500 1.000 196.87182 146 LYS C N 1
ATOM 7430 C CA . LYS C 1 146 ? 90.72000 111.04800 82.00400 1.000 195.59320 146 LYS C CA 1
ATOM 7431 C C . LYS C 1 146 ? 89.66000 110.20000 82.69200 1.000 196.56233 146 LYS C C 1
ATOM 7432 O O . LYS C 1 146 ? 88.47100 110.52200 82.60100 1.000 194.49335 146 LYS C O 1
ATOM 7438 N N . GLU C 1 147 ? 90.06300 109.12700 83.37600 1.000 203.07797 147 GLU C N 1
ATOM 7439 C CA . GLU C 1 147 ? 89.09200 108.24900 84.02000 1.000 202.43080 147 GLU C CA 1
ATOM 7440 C C . GLU C 1 147 ? 88.41600 108.92100 85.20700 1.000 204.67056 147 GLU C C 1
ATOM 7441 O O . GLU C 1 147 ? 87.33700 108.48900 85.62700 1.000 205.28770 147 GLU C O 1
ATOM 7447 N N . THR C 1 148 ? 89.03000 109.96300 85.76700 1.000 197.27665 148 THR C N 1
ATOM 7448 C CA . THR C 1 148 ? 88.50800 110.64500 86.94400 1.000 195.90649 148 THR C CA 1
ATOM 7449 C C . THR C 1 148 ? 88.10200 112.08600 86.65200 1.000 192.53190 148 THR C C 1
ATOM 7450 O O . THR C 1 148 ? 88.18000 112.93900 87.54000 1.000 194.19411 148 THR C O 1
ATOM 7454 N N . CYS C 1 149 ? 87.66600 112.37500 85.42300 1.000 181.02958 149 CYS C N 1
ATOM 7455 C CA . CYS C 1 149 ? 87.35900 113.75500 85.05900 1.000 183.20191 149 CYS C CA 1
ATOM 7456 C C . CYS C 1 149 ? 86.21900 114.32000 85.89800 1.000 182.67872 149 CYS C C 1
ATOM 7457 O O . CYS C 1 149 ? 86.33400 115.42100 86.45000 1.000 183.87155 149 CYS C O 1
ATOM 7460 N N . ARG C 1 150 ? 85.11900 113.57500 86.01900 1.000 187.59737 150 ARG C N 1
ATOM 7461 C CA . ARG C 1 150 ? 83.94500 114.08700 86.72000 1.000 188.69854 150 ARG C CA 1
ATOM 7462 C C . ARG C 1 150 ? 84.23700 114.30900 88.19900 1.000 189.18692 150 ARG C C 1
ATOM 7463 O O . ARG C 1 150 ? 83.96000 115.38500 88.74400 1.000 189.08905 150 ARG C O 1
ATOM 7471 N N . THR C 1 151 ? 84.79200 113.29400 88.86500 1.000 187.70628 151 THR C N 1
ATOM 7472 C CA . THR C 1 151 ? 85.05400 113.40000 90.29600 1.000 189.80633 151 THR C CA 1
ATOM 7473 C C . THR C 1 151 ? 86.07800 114.48600 90.59400 1.000 188.13761 151 THR C C 1
ATOM 7474 O O . THR C 1 151 ? 85.91400 115.25800 91.54600 1.000 188.28430 151 THR C O 1
ATOM 7478 N N . ASN C 1 152 ? 87.14400 114.55900 89.79400 1.000 187.86959 152 ASN C N 1
ATOM 7479 C CA . ASN C 1 152 ? 88.15900 115.58100 90.02000 1.000 186.74341 152 ASN C CA 1
ATOM 7480 C C . ASN C 1 152 ? 87.59600 116.97600 89.79500 1.000 187.66866 152 ASN C C 1
ATOM 7481 O O . ASN C 1 152 ? 87.90300 117.90200 90.55200 1.000 191.66878 152 ASN C O 1
ATOM 7486 N N . ALA C 1 153 ? 86.77300 117.15100 88.75800 1.000 174.34982 153 ALA C N 1
ATOM 7487 C CA . ALA C 1 153 ? 86.14600 118.45000 88.53800 1.000 172.64061 153 ALA C CA 1
ATOM 7488 C C . ALA C 1 153 ? 85.25100 118.83100 89.71000 1.000 173.16330 153 ALA C C 1
ATOM 7489 O O . ALA C 1 153 ? 85.29700 119.97000 90.19300 1.000 171.80986 153 ALA C O 1
ATOM 7491 N N . ALA C 1 154 ? 84.44600 117.88300 90.19500 1.000 173.33698 154 ALA C N 1
ATOM 7492 C CA . ALA C 1 154 ? 83.55800 118.17300 91.31500 1.000 173.75859 154 ALA C CA 1
ATOM 7493 C C . ALA C 1 154 ? 84.34400 118.53700 92.56800 1.000 172.74091 154 ALA C C 1
ATOM 7494 O O . ALA C 1 154 ? 83.97800 119.47400 93.28700 1.000 173.32814 154 ALA C O 1
ATOM 7496 N N . THR C 1 155 ? 85.42600 117.80800 92.84700 1.000 171.12769 155 THR C N 1
ATOM 7497 C CA . THR C 1 155 ? 86.22400 118.09700 94.03400 1.000 171.39326 155 THR C CA 1
ATOM 7498 C C . THR C 1 155 ? 86.92800 119.44300 93.92000 1.000 171.93115 155 THR C C 1
ATOM 7499 O O . THR C 1 155 ? 86.91300 120.24300 94.86600 1.000 174.80399 155 THR C O 1
ATOM 7503 N N . VAL C 1 156 ? 87.55500 119.71300 92.77200 1.000 173.50172 156 VAL C N 1
ATOM 7504 C CA . VAL C 1 156 ? 88.27300 120.96500 92.60400 1.000 172.20561 156 VAL C CA 1
ATOM 7505 C C . VAL C 1 156 ? 87.32200 122.15100 92.61900 1.000 174.83488 156 VAL C C 1
ATOM 7506 O O . VAL C 1 156 ? 87.72300 123.24400 93.02400 1.000 176.76363 156 VAL C O 1
ATOM 7510 N N . ALA C 1 157 ? 86.06200 121.96600 92.21500 1.000 173.79830 157 ALA C N 1
ATOM 7511 C CA . ALA C 1 157 ? 85.09800 123.05400 92.34200 1.000 172.94801 157 ALA C CA 1
ATOM 7512 C C . ALA C 1 157 ? 84.92300 123.46100 93.79900 1.000 173.85513 157 ALA C C 1
ATOM 7513 O O . ALA C 1 157 ? 84.99900 124.65000 94.13400 1.000 173.21164 157 ALA C O 1
ATOM 7515 N N . VAL C 1 158 ? 84.71500 122.48300 94.68400 1.000 170.36791 158 VAL C N 1
ATOM 7516 C CA . VAL C 1 158 ? 84.56200 122.77300 96.10700 1.000 168.77922 158 VAL C CA 1
ATOM 7517 C C . VAL C 1 158 ? 85.83900 123.38000 96.66900 1.000 169.03077 158 VAL C C 1
ATOM 7518 O O . VAL C 1 158 ? 85.79900 124.33300 97.46100 1.000 170.51919 158 VAL C O 1
ATOM 7522 N N . ILE C 1 159 ? 86.99100 122.83200 96.28100 1.000 169.71716 159 ILE C N 1
ATOM 7523 C CA . ILE C 1 159 ? 88.25600 123.31000 96.83300 1.000 167.45750 159 ILE C CA 1
ATOM 7524 C C . ILE C 1 159 ? 88.50700 124.75600 96.42100 1.000 166.72630 159 ILE C C 1
ATOM 7525 O O . ILE C 1 159 ? 88.92500 125.58600 97.23700 1.000 169.13730 159 ILE C O 1
ATOM 7530 N N . GLN C 1 160 ? 88.24800 125.08400 95.15400 1.000 166.43118 160 GLN C N 1
ATOM 7531 C CA . GLN C 1 160 ? 88.39400 126.46000 94.69500 1.000 164.99499 160 GLN C CA 1
ATOM 7532 C C . GLN C 1 160 ? 87.39300 127.37600 95.38400 1.000 167.33615 160 GLN C C 1
ATOM 7533 O O . GLN C 1 160 ? 87.72600 128.50700 95.75500 1.000 169.47405 160 GLN C O 1
ATOM 7539 N N . ASP C 1 161 ? 86.15500 126.90700 95.55900 1.000 186.21921 161 ASP C N 1
ATOM 7540 C CA . ASP C 1 161 ? 85.13900 127.72500 96.20700 1.000 188.24906 161 ASP C CA 1
ATOM 7541 C C . ASP C 1 161 ? 85.49900 128.05600 97.64600 1.000 188.11124 161 ASP C C 1
ATOM 7542 O O . ASP C 1 161 ? 85.27900 129.19000 98.08400 1.000 189.29293 161 ASP C O 1
ATOM 7547 N N . ALA C 1 162 ? 86.04900 127.09400 98.39000 1.000 179.93873 162 ALA C N 1
ATOM 7548 C CA . ALA C 1 162 ? 86.43300 127.35900 99.77100 1.000 180.10791 162 ALA C CA 1
ATOM 7549 C C . ALA C 1 162 ? 87.55600 128.38000 99.87700 1.000 181.28587 162 ALA C C 1
ATOM 7550 O O . ALA C 1 162 ? 87.72300 128.99000 100.93900 1.000 179.89441 162 ALA C O 1
ATOM 7552 N N . LEU C 1 163 ? 88.32800 128.58200 98.80900 1.000 177.44429 163 LEU C N 1
ATOM 7553 C CA . LEU C 1 163 ? 89.39600 129.57600 98.84500 1.000 174.65520 163 LEU C CA 1
ATOM 7554 C C . LEU C 1 163 ? 88.82800 130.98900 98.84100 1.000 174.29706 163 LEU C C 1
ATOM 7555 O O . LEU C 1 163 ? 89.36200 131.88600 99.50300 1.000 175.93557 163 LEU C O 1
ATOM 7560 N N . LYS C 1 164 ? 87.74500 131.20700 98.09200 1.000 176.62913 164 LYS C N 1
ATOM 7561 C CA . LYS C 1 164 ? 87.13100 132.52900 98.04800 1.000 176.21658 164 LYS C CA 1
ATOM 7562 C C . LYS C 1 164 ? 86.52600 132.91400 99.39000 1.000 175.99491 164 LYS C C 1
ATOM 7563 O O . LYS C 1 164 ? 86.55900 134.09000 99.76900 1.000 175.50117 164 LYS C O 1
ATOM 7569 N N . SER C 1 165 ? 85.97400 131.94400 100.12000 1.000 175.30554 165 SER C N 1
ATOM 7570 C CA . SER C 1 165 ? 85.32600 132.24000 101.39100 1.000 176.35435 165 SER C CA 1
ATOM 7571 C C . SER C 1 165 ? 86.31200 132.68000 102.46500 1.000 177.00207 165 SER C C 1
ATOM 7572 O O . SER C 1 165 ? 85.88900 133.24900 103.47600 1.000 179.37373 165 SER C O 1
ATOM 7575 N N . CYS C 1 166 ? 87.60700 132.43400 102.27600 1.000 170.89810 166 CYS C N 1
ATOM 7576 C CA . CYS C 1 166 ? 88.60500 132.77300 103.27800 1.000 173.13589 166 CYS C CA 1
ATOM 7577 C C . CYS C 1 166 ? 89.52300 133.91400 102.86700 1.000 173.95113 166 CYS C C 1
ATOM 7578 O O . CYS C 1 166 ? 90.38100 134.30900 103.66300 1.000 174.20216 166 CYS C O 1
ATOM 7581 N N . GLY C 1 167 ? 89.37400 134.45100 101.65800 1.000 165.14498 167 GLY C N 1
ATOM 7582 C CA . GLY C 1 167 ? 90.17500 135.56900 101.21000 1.000 163.79165 167 GLY C CA 1
ATOM 7583 C C . GLY C 1 167 ? 91.50100 135.20400 100.57900 1.000 164.45328 167 GLY C C 1
ATOM 7584 O O . GLY C 1 167 ? 92.20200 136.10100 100.09300 1.000 162.64695 167 GLY C O 1
ATOM 7585 N N . LEU C 1 168 ? 91.87000 133.92800 100.57300 1.000 165.35072 168 LEU C N 1
ATOM 7586 C CA . LEU C 1 168 ? 93.10200 133.51100 99.92600 1.000 163.06571 168 LEU C CA 1
ATOM 7587 C C . LEU C 1 168 ? 92.98600 133.68000 98.41200 1.000 167.12289 168 LEU C C 1
ATOM 7588 O O . LEU C 1 168 ? 91.89500 133.56200 97.84900 1.000 167.32183 168 LEU C O 1
ATOM 7593 N N . PRO C 1 169 ? 94.09500 133.96300 97.73000 1.000 160.89371 169 PRO C N 1
ATOM 7594 C CA . PRO C 1 169 ? 94.02200 134.20900 96.28600 1.000 158.64494 169 PRO C CA 1
ATOM 7595 C C . PRO C 1 169 ? 93.59100 132.96800 95.52300 1.000 156.99588 169 PRO C C 1
ATOM 7596 O O . PRO C 1 169 ? 93.87400 131.83400 95.91500 1.000 157.20476 169 PRO C O 1
ATOM 7600 N N . ALA C 1 170 ? 92.89000 133.20400 94.41200 1.000 151.14040 170 ALA C N 1
ATOM 7601 C CA . ALA C 1 170 ? 92.33200 132.11200 93.62400 1.000 151.80086 170 ALA C CA 1
ATOM 7602 C C . ALA C 1 170 ? 93.40400 131.20700 93.03700 1.000 151.89915 170 ALA C C 1
ATOM 7603 O O . ALA C 1 170 ? 93.21500 129.98700 93.00300 1.000 150.48939 170 ALA C O 1
ATOM 7605 N N . GLY C 1 171 ? 94.51900 131.76800 92.57900 1.000 150.47463 171 GLY C N 1
ATOM 7606 C CA . GLY C 1 171 ? 95.57500 130.99100 91.96800 1.000 150.68837 171 GLY C CA 1
ATOM 7607 C C . GLY C 1 171 ? 96.28100 130.00400 92.86600 1.000 151.50149 171 GLY C C 1
ATOM 7608 O O . GLY C 1 171 ? 97.23000 129.35300 92.42100 1.000 151.79311 171 GLY C O 1
ATOM 7609 N N . ALA C 1 172 ? 95.85400 129.87200 94.12300 1.000 133.13783 172 ALA C N 1
ATOM 7610 C CA . ALA C 1 172 ? 96.52900 128.96100 95.04000 1.000 128.31296 172 ALA C CA 1
ATOM 7611 C C . ALA C 1 172 ? 96.42800 127.51800 94.56800 1.000 128.37713 172 ALA C C 1
ATOM 7612 O O . ALA C 1 172 ? 97.43800 126.81100 94.49000 1.000 130.27596 172 ALA C O 1
ATOM 7614 N N . VAL C 1 173 ? 95.22100 127.06200 94.24100 1.000 125.86590 173 VAL C N 1
ATOM 7615 C CA . VAL C 1 173 ? 94.99100 125.68800 93.81400 1.000 124.20815 173 VAL C CA 1
ATOM 7616 C C . VAL C 1 173 ? 94.25800 125.72300 92.48300 1.000 125.80140 173 VAL C C 1
ATOM 7617 O O . VAL C 1 173 ? 93.11600 126.19200 92.41200 1.000 134.83034 173 VAL C O 1
ATOM 7621 N N . GLN C 1 174 ? 94.91000 125.23100 91.43400 1.000 137.40427 174 GLN C N 1
ATOM 7622 C CA . GLN C 1 174 ? 94.33900 125.21800 90.09700 1.000 138.73904 174 GLN C CA 1
ATOM 7623 C C . GLN C 1 174 ? 94.64700 123.88100 89.44100 1.000 141.03259 174 GLN C C 1
ATOM 7624 O O . GLN C 1 174 ? 95.58200 123.17800 89.82800 1.000 144.84261 174 GLN C O 1
ATOM 7630 N N . ALA C 1 175 ? 93.84200 123.53200 88.44100 1.000 143.28171 175 ALA C N 1
ATOM 7631 C CA . ALA C 1 175 ? 93.96800 122.24700 87.77200 1.000 143.57040 175 ALA C CA 1
ATOM 7632 C C . ALA C 1 175 ? 93.73800 122.41900 86.28000 1.000 144.90616 175 ALA C C 1
ATOM 7633 O O . ALA C 1 175 ? 93.24100 123.45300 85.82600 1.000 143.20352 175 ALA C O 1
ATOM 7635 N N . ILE C 1 176 ? 94.11100 121.39400 85.52300 1.000 171.19940 176 ILE C N 1
ATOM 7636 C CA . ILE C 1 176 ? 93.94400 121.37100 84.07600 1.000 171.89849 176 ILE C CA 1
ATOM 7637 C C . ILE C 1 176 ? 92.94000 120.27300 83.74900 1.000 173.99382 176 ILE C C 1
ATOM 7638 O O . ILE C 1 176 ? 93.11500 119.11700 84.14900 1.000 172.82820 176 ILE C O 1
ATOM 7643 N N . ASP C 1 177 ? 91.88200 120.63500 83.02300 1.000 199.31007 177 ASP C N 1
ATOM 7644 C CA . ASP C 1 177 ? 90.79200 119.70000 82.76900 1.000 199.81762 177 ASP C CA 1
ATOM 7645 C C . ASP C 1 177 ? 91.01000 118.86900 81.51100 1.000 199.25266 177 ASP C C 1
ATOM 7646 O O . ASP C 1 177 ? 90.54000 117.72800 81.44300 1.000 198.08236 177 ASP C O 1
ATOM 7651 N N . ASN C 1 178 ? 91.70200 119.41000 80.51900 1.000 194.34115 178 ASN C N 1
ATOM 7652 C CA . ASN C 1 178 ? 91.84500 118.72200 79.24000 1.000 193.55558 178 ASN C CA 1
ATOM 7653 C C . ASN C 1 178 ? 92.71200 117.48000 79.39200 1.000 194.48111 178 ASN C C 1
ATOM 7654 O O . ASN C 1 178 ? 93.84800 117.58400 79.87400 1.000 194.48285 178 ASN C O 1
ATOM 7659 N N . PRO C 1 179 ? 92.23400 116.29900 79.00000 1.000 195.14001 179 PRO C N 1
ATOM 7660 C CA . PRO C 1 179 ? 93.07300 115.09700 79.03200 1.000 194.65313 179 PRO C CA 1
ATOM 7661 C C . PRO C 1 179 ? 94.09300 115.01200 77.90700 1.000 195.94356 179 PRO C C 1
ATOM 7662 O O . PRO C 1 179 ? 94.70900 113.95700 77.74000 1.000 196.21482 179 PRO C O 1
ATOM 7666 N N . ASP C 1 180 ? 94.27700 116.08300 77.13700 1.000 200.31689 180 ASP C N 1
ATOM 7667 C CA . ASP C 1 180 ? 95.26700 116.08000 76.06900 1.000 201.22136 180 ASP C CA 1
ATOM 7668 C C . ASP C 1 180 ? 96.66700 115.91100 76.64400 1.000 201.23696 180 ASP C C 1
ATOM 7669 O O . ASP C 1 180 ? 97.01200 116.50100 77.67100 1.000 200.12436 180 ASP C O 1
ATOM 7674 N N . ARG C 1 181 ? 97.47900 115.09800 75.96900 1.000 194.00930 181 ARG C N 1
ATOM 7675 C CA . ARG C 1 181 ? 98.83900 114.84700 76.42200 1.000 194.40401 181 ARG C CA 1
ATOM 7676 C C . ARG C 1 181 ? 99.83800 115.87200 75.90400 1.000 194.54982 181 ARG C C 1
ATOM 7677 O O . ARG C 1 181 ? 100.99000 115.86800 76.35000 1.000 194.21903 181 ARG C O 1
ATOM 7685 N N . ALA C 1 182 ? 99.43300 116.74400 74.97900 1.000 190.86575 182 ALA C N 1
ATOM 7686 C CA . ALA C 1 182 ? 100.30900 117.83600 74.56900 1.000 190.57804 182 ALA C CA 1
ATOM 7687 C C . ALA C 1 182 ? 100.47800 118.85000 75.69300 1.000 191.46903 182 ALA C C 1
ATOM 7688 O O . ALA C 1 182 ? 101.56400 119.41500 75.87400 1.000 191.92927 182 ALA C O 1
ATOM 7690 N N . LEU C 1 183 ? 99.41100 119.09300 76.45700 1.000 189.59947 183 LEU C N 1
ATOM 7691 C CA . LEU C 1 183 ? 99.49900 120.01300 77.58400 1.000 189.44968 183 LEU C CA 1
ATOM 7692 C C . LEU C 1 183 ? 100.44600 119.49600 78.65700 1.000 189.51596 183 LEU C C 1
ATOM 7693 O O . LEU C 1 183 ? 101.08500 120.29300 79.35000 1.000 188.95145 183 LEU C O 1
ATOM 7698 N N . VAL C 1 184 ? 100.55400 118.17500 78.81000 1.000 187.34540 184 VAL C N 1
ATOM 7699 C CA . VAL C 1 184 ? 101.52000 117.61900 79.75200 1.000 186.60969 184 VAL C CA 1
ATOM 7700 C C . VAL C 1 184 ? 102.93700 117.98000 79.33000 1.000 186.53171 184 VAL C C 1
ATOM 7701 O O . VAL C 1 184 ? 103.76100 118.39900 80.15300 1.000 189.30097 184 VAL C O 1
ATOM 7705 N N . SER C 1 185 ? 103.24100 117.83300 78.04000 1.000 184.98468 185 SER C N 1
ATOM 7706 C CA . SER C 1 185 ? 104.55900 118.21300 77.54400 1.000 187.07789 185 SER C CA 1
ATOM 7707 C C . SER C 1 185 ? 104.79000 119.71000 77.69200 1.000 187.92362 185 SER C C 1
ATOM 7708 O O . SER C 1 185 ? 105.90900 120.14400 77.98900 1.000 185.45691 185 SER C O 1
ATOM 7711 N N . GLU C 1 186 ? 103.74700 120.51500 77.47900 1.000 194.44969 186 GLU C N 1
ATOM 7712 C CA . GLU C 1 186 ? 103.87800 121.95400 77.67900 1.000 193.95980 186 GLU C CA 1
ATOM 7713 C C . GLU C 1 186 ? 104.20500 122.28100 79.13100 1.000 194.22765 186 GLU C C 1
ATOM 7714 O O . GLU C 1 186 ? 105.07600 123.11200 79.41000 1.000 194.42444 186 GLU C O 1
ATOM 7720 N N . MET C 1 187 ? 103.51600 121.63000 80.07100 1.000 184.83169 187 MET C N 1
ATOM 7721 C CA . MET C 1 187 ? 103.77700 121.85600 81.48800 1.000 184.20354 187 MET C CA 1
ATOM 7722 C C . MET C 1 187 ? 105.17400 121.39900 81.87900 1.000 183.71316 187 MET C C 1
ATOM 7723 O O . MET C 1 187 ? 105.82000 122.03200 82.72100 1.000 184.66311 187 MET C O 1
ATOM 7728 N N . LEU C 1 188 ? 105.66000 120.31600 81.27000 1.000 177.71407 188 LEU C N 1
ATOM 7729 C CA . LEU C 1 188 ? 106.98400 119.80100 81.60400 1.000 176.42080 188 LEU C CA 1
ATOM 7730 C C . LEU C 1 188 ? 108.08500 120.81300 81.31500 1.000 179.74330 188 LEU C C 1
ATOM 7731 O O . LEU C 1 188 ? 109.18000 120.71000 81.87700 1.000 180.97656 188 LEU C O 1
ATOM 7736 N N . ARG C 1 189 ? 107.82500 121.78700 80.44800 1.000 188.33982 189 ARG C N 1
ATOM 7737 C CA . ARG C 1 189 ? 108.83600 122.75800 80.05600 1.000 188.27821 189 ARG C CA 1
ATOM 7738 C C . ARG C 1 189 ? 108.69600 124.09700 80.76700 1.000 188.47069 189 ARG C C 1
ATOM 7739 O O . ARG C 1 189 ? 109.48900 125.00600 80.50200 1.000 187.65109 189 ARG C O 1
ATOM 7747 N N . MET C 1 190 ? 107.71900 124.24600 81.66000 1.000 181.15706 190 MET C N 1
ATOM 7748 C CA . MET C 1 190 ? 107.52200 125.50300 82.38400 1.000 178.08826 190 MET C CA 1
ATOM 7749 C C . MET C 1 190 ? 108.42400 125.52400 83.61800 1.000 175.15682 190 MET C C 1
ATOM 7750 O O . MET C 1 190 ? 107.98400 125.43000 84.76400 1.000 177.39654 190 MET C O 1
ATOM 7755 N N . ASP C 1 191 ? 109.72400 125.65400 83.35200 1.000 172.66944 191 ASP C N 1
ATOM 7756 C CA . ASP C 1 191 ? 110.70600 125.61400 84.43000 1.000 176.52017 191 ASP C CA 1
ATOM 7757 C C . ASP C 1 191 ? 110.68800 126.88600 85.26700 1.000 178.45411 191 ASP C C 1
ATOM 7758 O O . ASP C 1 191 ? 110.93200 126.83200 86.47700 1.000 177.83414 191 ASP C O 1
ATOM 7763 N N . LYS C 1 192 ? 110.40100 128.03300 84.65100 1.000 175.96325 192 LYS C N 1
ATOM 7764 C CA . LYS C 1 192 ? 110.47800 129.30300 85.36200 1.000 175.35358 192 LYS C CA 1
ATOM 7765 C C . LYS C 1 192 ? 109.40400 129.46100 86.42900 1.000 173.71854 192 LYS C C 1
ATOM 7766 O O . LYS C 1 192 ? 109.54200 130.33500 87.29000 1.000 171.24258 192 LYS C O 1
ATOM 7772 N N . TYR C 1 193 ? 108.34900 128.65100 86.40100 1.000 167.95617 193 TYR C N 1
ATOM 7773 C CA . TYR C 1 193 ? 107.28000 128.73900 87.38600 1.000 165.83192 193 TYR C CA 1
ATOM 7774 C C . TYR C 1 193 ? 107.23800 127.54500 88.32600 1.000 167.52525 193 TYR C C 1
ATOM 7775 O O . TYR C 1 193 ? 107.29500 127.71700 89.54600 1.000 169.17402 193 TYR C O 1
ATOM 7784 N N . ILE C 1 194 ? 107.14300 126.33500 87.79000 1.000 150.13329 194 ILE C N 1
ATOM 7785 C CA . ILE C 1 194 ? 107.06200 125.13900 88.61900 1.000 146.57361 194 ILE C CA 1
ATOM 7786 C C . ILE C 1 194 ? 108.43000 124.86100 89.22300 1.000 143.59515 194 ILE C C 1
ATOM 7787 O O . ILE C 1 194 ? 109.44000 124.81900 88.51100 1.000 145.27821 194 ILE C O 1
ATOM 7792 N N . ASP C 1 195 ? 108.46900 124.67200 90.53900 1.000 138.48359 195 ASP C N 1
ATOM 7793 C CA . ASP C 1 195 ? 109.72900 124.42400 91.22400 1.000 138.80845 195 ASP C CA 1
ATOM 7794 C C . ASP C 1 195 ? 110.06200 122.94600 91.34200 1.000 143.57959 195 ASP C C 1
ATOM 7795 O O . ASP C 1 195 ? 111.24500 122.59100 91.37500 1.000 151.66088 195 ASP C O 1
ATOM 7800 N N . MET C 1 196 ? 109.05800 122.07400 91.40900 1.000 145.50757 196 MET C N 1
ATOM 7801 C CA . MET C 1 196 ? 109.31700 120.64600 91.50600 1.000 146.43063 196 MET C CA 1
ATOM 7802 C C . MET C 1 196 ? 108.07800 119.88000 91.06900 1.000 144.88954 196 MET C C 1
ATOM 7803 O O . MET C 1 196 ? 106.95700 120.25700 91.41200 1.000 145.75581 196 MET C O 1
ATOM 7808 N N . LEU C 1 197 ? 108.29400 118.80800 90.31200 1.000 123.28062 197 LEU C N 1
ATOM 7809 C CA . LEU C 1 197 ? 107.22400 118.02300 89.71600 1.000 119.75636 197 LEU C CA 1
ATOM 7810 C C . LEU C 1 197 ? 107.12300 116.67100 90.40600 1.000 125.13186 197 LEU C C 1
ATOM 7811 O O . LEU C 1 197 ? 108.14000 116.06600 90.75500 1.000 133.82175 197 LEU C O 1
ATOM 7816 N N . ILE C 1 198 ? 105.89600 116.19700 90.59800 1.000 117.89222 198 ILE C N 1
ATOM 7817 C CA . ILE C 1 198 ? 105.66200 114.90200 91.23200 1.000 110.57498 198 ILE C CA 1
ATOM 7818 C C . ILE C 1 198 ? 104.84700 114.01900 90.29800 1.000 114.23236 198 ILE C C 1
ATOM 7819 O O . ILE C 1 198 ? 103.61000 114.04000 90.35200 1.000 122.82619 198 ILE C O 1
ATOM 7824 N N . PRO C 1 199 ? 105.47700 113.23900 89.43500 1.000 119.87250 199 PRO C N 1
ATOM 7825 C CA . PRO C 1 199 ? 104.70800 112.33900 88.57000 1.000 122.16840 199 PRO C CA 1
ATOM 7826 C C . PRO C 1 199 ? 104.44200 110.99300 89.22200 1.000 130.33059 199 PRO C C 1
ATOM 7827 O O . PRO C 1 199 ? 105.36700 110.33700 89.71000 1.000 138.31422 199 PRO C O 1
ATOM 7831 N N . ARG C 1 200 ? 103.18000 110.57500 89.24500 1.000 157.58714 200 ARG C N 1
ATOM 7832 C CA . ARG C 1 200 ? 102.78600 109.26600 89.74700 1.000 155.54016 200 ARG C CA 1
ATOM 7833 C C . ARG C 1 200 ? 102.19600 108.45800 88.60300 1.000 159.91122 200 ARG C C 1
ATOM 7834 O O . ARG C 1 200 ? 101.25200 108.90800 87.94700 1.000 165.69892 200 ARG C O 1
ATOM 7842 N N . GLY C 1 201 ? 102.74100 107.27200 88.36900 1.000 179.26690 201 GLY C N 1
ATOM 7843 C CA . GLY C 1 201 ? 102.24500 106.43500 87.29300 1.000 181.75635 201 GLY C CA 1
ATOM 7844 C C . GLY C 1 201 ? 103.19500 105.28000 87.02700 1.000 182.56639 201 GLY C C 1
ATOM 7845 O O . GLY C 1 201 ? 104.00400 104.91600 87.87700 1.000 181.72632 201 GLY C O 1
ATOM 7846 N N . GLY C 1 202 ? 103.06600 104.72000 85.83000 1.000 195.55746 202 GLY C N 1
ATOM 7847 C CA . GLY C 1 202 ? 103.85300 103.58000 85.41400 1.000 195.04825 202 GLY C CA 1
ATOM 7848 C C . GLY C 1 202 ? 105.15900 103.97300 84.75900 1.000 196.30885 202 GLY C C 1
ATOM 7849 O O . GLY C 1 202 ? 105.61300 105.11700 84.84200 1.000 197.56526 202 GLY C O 1
ATOM 7850 N N . ALA C 1 203 ? 105.77300 102.99200 84.09500 1.000 194.01990 203 ALA C N 1
ATOM 7851 C CA . ALA C 1 203 ? 107.06300 103.21800 83.45500 1.000 194.01076 203 ALA C CA 1
ATOM 7852 C C . ALA C 1 203 ? 106.96100 104.19000 82.28700 1.000 193.83508 203 ALA C C 1
ATOM 7853 O O . ALA C 1 203 ? 107.86900 105.00200 82.08100 1.000 193.98649 203 ALA C O 1
ATOM 7855 N N . GLY C 1 204 ? 105.88000 104.11500 81.50700 1.000 190.38997 204 GLY C N 1
ATOM 7856 C CA . GLY C 1 204 ? 105.77000 104.96700 80.33300 1.000 190.89299 204 GLY C CA 1
ATOM 7857 C C . GLY C 1 204 ? 105.70700 106.44100 80.68100 1.000 192.08537 204 GLY C C 1
ATOM 7858 O O . GLY C 1 204 ? 106.39200 107.26800 80.07100 1.000 191.85686 204 GLY C O 1
ATOM 7859 N N . LEU C 1 205 ? 104.87900 106.79000 81.66900 1.000 185.43787 205 LEU C N 1
ATOM 7860 C CA . LEU C 1 205 ? 104.76900 108.18600 82.07900 1.000 184.15073 205 LEU C CA 1
ATOM 7861 C C . LEU C 1 205 ? 106.09200 108.70800 82.61800 1.000 184.42121 205 LEU C C 1
ATOM 7862 O O . LEU C 1 205 ? 106.49800 109.83200 82.30200 1.000 183.65717 205 LEU C O 1
ATOM 7867 N N . HIS C 1 206 ? 106.77800 107.90800 83.43700 1.000 188.50083 206 HIS C N 1
ATOM 7868 C CA . HIS C 1 206 ? 108.06200 108.33500 83.97800 1.000 189.04222 206 HIS C CA 1
ATOM 7869 C C . HIS C 1 206 ? 109.10600 108.50400 82.88500 1.000 190.70235 206 HIS C C 1
ATOM 7870 O O . HIS C 1 206 ? 109.88300 109.46300 82.92000 1.000 192.33494 206 HIS C O 1
ATOM 7877 N N . LYS C 1 207 ? 109.14800 107.58800 81.91500 1.000 192.75379 207 LYS C N 1
ATOM 7878 C CA . LYS C 1 207 ? 110.08800 107.73500 80.81100 1.000 192.09886 207 LYS C CA 1
ATOM 7879 C C . LYS C 1 207 ? 109.79500 108.99400 80.00900 1.000 190.27458 207 LYS C C 1
ATOM 7880 O O . LYS C 1 207 ? 110.71100 109.75700 79.67500 1.000 189.48012 207 LYS C O 1
ATOM 7886 N N . LEU C 1 208 ? 108.51700 109.24000 79.70700 1.000 189.72407 208 LEU C N 1
ATOM 7887 C CA . LEU C 1 208 ? 108.15600 110.43700 78.95600 1.000 191.05523 208 LEU C CA 1
ATOM 7888 C C . LEU C 1 208 ? 108.53200 111.69900 79.72000 1.000 192.07165 208 LEU C C 1
ATOM 7889 O O . LEU C 1 208 ? 109.05000 112.65400 79.13000 1.000 190.86786 208 LEU C O 1
ATOM 7894 N N . CYS C 1 209 ? 108.27600 111.72600 81.02900 1.000 191.55434 209 CYS C N 1
ATOM 7895 C CA . CYS C 1 209 ? 108.61100 112.90700 81.81500 1.000 190.75125 209 CYS C CA 1
ATOM 7896 C C . CYS C 1 209 ? 110.11700 113.12700 81.85600 1.000 190.59905 209 CYS C C 1
ATOM 7897 O O . CYS C 1 209 ? 110.60200 114.21100 81.51400 1.000 193.31056 209 CYS C O 1
ATOM 7900 N N . ARG C 1 210 ? 110.87800 112.09900 82.23900 1.000 191.24026 210 ARG C N 1
ATOM 7901 C CA . ARG C 1 210 ? 112.32400 112.23900 82.35800 1.000 192.15917 210 ARG C CA 1
ATOM 7902 C C . ARG C 1 210 ? 113.00300 112.51900 81.02500 1.000 193.92806 210 ARG C C 1
ATOM 7903 O O . ARG C 1 210 ? 114.10200 113.08400 81.01900 1.000 192.55410 210 ARG C O 1
ATOM 7911 N N . GLU C 1 211 ? 112.38700 112.14400 79.90600 1.000 194.97263 211 GLU C N 1
ATOM 7912 C CA . GLU C 1 211 ? 112.96500 112.43900 78.60300 1.000 192.74579 211 GLU C CA 1
ATOM 7913 C C . GLU C 1 211 ? 112.86200 113.91400 78.23800 1.000 191.79455 211 GLU C C 1
ATOM 7914 O O . GLU C 1 211 ? 113.78000 114.45500 77.61100 1.000 191.57446 211 GLU C O 1
ATOM 7920 N N . GLN C 1 212 ? 111.78300 114.58500 78.63700 1.000 187.72789 212 GLN C N 1
ATOM 7921 C CA . GLN C 1 212 ? 111.53000 115.98000 78.28500 1.000 187.11309 212 GLN C CA 1
ATOM 7922 C C . GLN C 1 212 ? 111.27900 116.81500 79.53300 1.000 189.06696 212 GLN C C 1
ATOM 7923 O O . GLN C 1 212 ? 110.32600 117.59300 79.60700 1.000 191.56537 212 GLN C O 1
ATOM 7929 N N . SER C 1 213 ? 112.13300 116.66900 80.54100 1.000 178.11447 213 SER C N 1
ATOM 7930 C CA . SER C 1 213 ? 111.98000 117.40300 81.78800 1.000 176.73142 213 SER C CA 1
ATOM 7931 C C . SER C 1 213 ? 113.09700 118.42100 81.94700 1.000 175.36462 213 SER C C 1
ATOM 7932 O O . SER C 1 213 ? 114.28100 118.07900 81.86900 1.000 178.85180 213 SER C O 1
ATOM 7935 N N . THR C 1 214 ? 112.70800 119.67300 82.17100 1.000 167.64408 214 THR C N 1
ATOM 7936 C CA . THR C 1 214 ? 113.63000 120.71800 82.59400 1.000 172.24364 214 THR C CA 1
ATOM 7937 C C . THR C 1 214 ? 113.36300 121.15000 84.02800 1.000 173.37838 214 THR C C 1
ATOM 7938 O O . THR C 1 214 ? 113.98200 122.10700 84.50700 1.000 172.99937 214 THR C O 1
ATOM 7942 N N . ILE C 1 215 ? 112.45900 120.46500 84.72100 1.000 148.61454 215 ILE C N 1
ATOM 7943 C CA . ILE C 1 215 ? 112.06400 120.79700 86.08500 1.000 142.84120 215 ILE C CA 1
ATOM 7944 C C . ILE C 1 215 ? 112.55500 119.68300 87.00000 1.000 142.87525 215 ILE C C 1
ATOM 7945 O O . ILE C 1 215 ? 112.55900 118.51400 86.59100 1.000 144.69904 215 ILE C O 1
ATOM 7950 N N . PRO C 1 216 ? 113.00000 119.98700 88.21800 1.000 136.96223 216 PRO C N 1
ATOM 7951 C CA . PRO C 1 216 ? 113.32300 118.91600 89.16800 1.000 137.26895 216 PRO C CA 1
ATOM 7952 C C . PRO C 1 216 ? 112.12900 117.99600 89.36900 1.000 138.96913 216 PRO C C 1
ATOM 7953 O O . PRO C 1 216 ? 110.99400 118.44900 89.53000 1.000 144.15842 216 PRO C O 1
ATOM 7957 N N . VAL C 1 217 ? 112.39200 116.69300 89.35900 1.000 122.56124 217 VAL C N 1
ATOM 7958 C CA . VAL C 1 217 ? 111.35000 115.67500 89.35300 1.000 119.20228 217 VAL C CA 1
ATOM 7959 C C . VAL C 1 217 ? 111.60900 114.70300 90.49300 1.000 120.02558 217 VAL C C 1
ATOM 7960 O O . VAL C 1 217 ? 112.73200 114.21500 90.65600 1.000 125.52044 217 VAL C O 1
ATOM 7964 N N . ILE C 1 218 ? 110.57400 114.42800 91.27800 1.000 126.61458 218 ILE C N 1
ATOM 7965 C CA . ILE C 1 218 ? 110.61700 113.42400 92.33100 1.000 125.83346 218 ILE C CA 1
ATOM 7966 C C . ILE C 1 218 ? 109.72500 112.27900 91.87100 1.000 129.43546 218 ILE C C 1
ATOM 7967 O O . ILE C 1 218 ? 108.50200 112.32000 92.04300 1.000 132.33425 218 ILE C O 1
ATOM 7972 N N . THR C 1 219 ? 110.33300 111.25500 91.28000 1.000 141.48189 219 THR C N 1
ATOM 7973 C CA . THR C 1 219 ? 109.58100 110.19100 90.63000 1.000 142.06243 219 THR C CA 1
ATOM 7974 C C . THR C 1 219 ? 108.84200 109.34300 91.65500 1.000 140.04725 219 THR C C 1
ATOM 7975 O O . THR C 1 219 ? 109.42100 108.91900 92.65800 1.000 140.35282 219 THR C O 1
ATOM 7979 N N . GLY C 1 220 ? 107.55600 109.10000 91.40000 1.000 149.79588 220 GLY C N 1
ATOM 7980 C CA . GLY C 1 220 ? 106.82000 108.15500 92.22000 1.000 148.50911 220 GLY C CA 1
ATOM 7981 C C . GLY C 1 220 ? 107.32000 106.73400 92.04600 1.000 150.07184 220 GLY C C 1
ATOM 7982 O O . GLY C 1 220 ? 107.42500 105.98000 93.01600 1.000 153.97462 220 GLY C O 1
ATOM 7983 N N . GLY C 1 221 ? 107.62400 106.34900 90.81500 1.000 165.25180 221 GLY C N 1
ATOM 7984 C CA . GLY C 1 221 ? 108.22600 105.06500 90.53700 1.000 166.64705 221 GLY C CA 1
ATOM 7985 C C . GLY C 1 221 ? 107.24700 103.91000 90.64700 1.000 166.83853 221 GLY C C 1
ATOM 7986 O O . GLY C 1 221 ? 106.25900 103.94900 91.37800 1.000 169.27202 221 GLY C O 1
ATOM 7987 N N . ILE C 1 222 ? 107.54300 102.85500 89.89000 1.000 154.66357 222 ILE C N 1
ATOM 7988 C CA . ILE C 1 222 ? 106.75600 101.63300 89.96500 1.000 152.52699 222 ILE C CA 1
ATOM 7989 C C . ILE C 1 222 ? 107.23100 100.79200 91.14600 1.000 154.74523 222 ILE C C 1
ATOM 7990 O O . ILE C 1 222 ? 108.33300 100.96900 91.67000 1.000 157.32804 222 ILE C O 1
ATOM 7995 N N . GLY C 1 223 ? 106.38200 99.86100 91.57000 1.000 158.93991 223 GLY C N 1
ATOM 7996 C CA . GLY C 1 223 ? 106.68700 99.08400 92.75400 1.000 157.86219 223 GLY C CA 1
ATOM 7997 C C . GLY C 1 223 ? 106.77100 97.58900 92.53500 1.000 159.06978 223 GLY C C 1
ATOM 7998 O O . GLY C 1 223 ? 105.76600 96.93900 92.23500 1.000 162.59611 223 GLY C O 1
ATOM 7999 N N . VAL C 1 224 ? 107.96800 97.03400 92.68900 1.000 142.47164 224 VAL C N 1
ATOM 8000 C CA . VAL C 1 224 ? 108.18500 95.59300 92.67400 1.000 142.48440 224 VAL C CA 1
ATOM 8001 C C . VAL C 1 224 ? 108.76700 95.24600 94.03700 1.000 140.64755 224 VAL C C 1
ATOM 8002 O O . VAL C 1 224 ? 109.93800 95.53000 94.31500 1.000 145.29941 224 VAL C O 1
ATOM 8006 N N . CYS C 1 225 ? 107.95500 94.64200 94.89600 1.000 127.20672 225 CYS C N 1
ATOM 8007 C CA . CYS C 1 225 ? 108.33600 94.37500 96.27500 1.000 128.62528 225 CYS C CA 1
ATOM 8008 C C . CYS C 1 225 ? 108.61400 92.89100 96.45700 1.000 133.80766 225 CYS C C 1
ATOM 8009 O O . CYS C 1 225 ? 107.75300 92.05300 96.17000 1.000 144.27045 225 CYS C O 1
ATOM 8012 N N . HIS C 1 226 ? 109.81000 92.57200 96.94000 1.000 118.05179 226 HIS C N 1
ATOM 8013 C CA . HIS C 1 226 ? 110.23700 91.19800 97.15400 1.000 117.92013 226 HIS C CA 1
ATOM 8014 C C . HIS C 1 226 ? 110.14900 90.85200 98.63100 1.000 122.80284 226 HIS C C 1
ATOM 8015 O O . HIS C 1 226 ? 110.46500 91.67700 99.49200 1.000 128.46049 226 HIS C O 1
ATOM 8022 N N . ILE C 1 227 ? 109.71600 89.63000 98.92000 1.000 108.77775 227 ILE C N 1
ATOM 8023 C CA . ILE C 1 227 ? 109.64800 89.11100 100.27900 1.000 99.58572 227 ILE C CA 1
ATOM 8024 C C . ILE C 1 227 ? 110.51800 87.86700 100.34900 1.000 106.01994 227 ILE C C 1
ATOM 8025 O O . ILE C 1 227 ? 110.34100 86.93500 99.55700 1.000 116.06599 227 ILE C O 1
ATOM 8030 N N . TYR C 1 228 ? 111.45900 87.85700 101.28600 1.000 116.03861 228 TYR C N 1
ATOM 8031 C CA . TYR C 1 228 ? 112.38600 86.74800 101.45700 1.000 108.31413 228 TYR C CA 1
ATOM 8032 C C . TYR C 1 228 ? 111.94900 85.89300 102.63600 1.000 121.84783 228 TYR C C 1
ATOM 8033 O O . TYR C 1 228 ? 111.55600 86.42200 103.67900 1.000 139.81311 228 TYR C O 1
ATOM 8042 N N . VAL C 1 229 ? 112.02200 84.57800 102.47100 1.000 110.41466 229 VAL C N 1
ATOM 8043 C CA . VAL C 1 229 ? 111.66300 83.63500 103.52100 1.000 105.50531 229 VAL C CA 1
ATOM 8044 C C . VAL C 1 229 ? 112.91900 82.85900 103.88900 1.000 116.66954 229 VAL C C 1
ATOM 8045 O O . VAL C 1 229 ? 113.50800 82.17500 103.04600 1.000 123.25052 229 VAL C O 1
ATOM 8049 N N . ASP C 1 230 ? 113.33300 82.96100 105.14700 1.000 150.29636 230 ASP C N 1
ATOM 8050 C CA . ASP C 1 230 ? 114.57200 82.34600 105.58900 1.000 150.97671 230 ASP C CA 1
ATOM 8051 C C . ASP C 1 230 ? 114.35800 80.87500 105.93200 1.000 154.51588 230 ASP C C 1
ATOM 8052 O O . ASP C 1 230 ? 113.23600 80.36300 105.94300 1.000 160.41032 230 ASP C O 1
ATOM 8057 N N . GLU C 1 231 ? 115.46800 80.19000 106.21300 1.000 174.02764 231 GLU C N 1
ATOM 8058 C CA . GLU C 1 231 ? 115.39900 78.77400 106.55900 1.000 178.41237 231 GLU C CA 1
ATOM 8059 C C . GLU C 1 231 ? 114.65100 78.55600 107.86600 1.000 178.97141 231 GLU C C 1
ATOM 8060 O O . GLU C 1 231 ? 113.83000 77.63800 107.97500 1.000 180.89931 231 GLU C O 1
ATOM 8066 N N . SER C 1 232 ? 114.92000 79.38300 108.87000 1.000 166.67073 232 SER C N 1
ATOM 8067 C CA . SER C 1 232 ? 114.29300 79.25700 110.18300 1.000 167.04761 232 SER C CA 1
ATOM 8068 C C . SER C 1 232 ? 113.19000 80.30200 110.28400 1.000 167.82016 232 SER C C 1
ATOM 8069 O O . SER C 1 232 ? 113.46200 81.49300 110.44800 1.000 168.81376 232 SER C O 1
ATOM 8072 N N . VAL C 1 233 ? 111.93900 79.85300 110.18900 1.000 156.25232 233 VAL C N 1
ATOM 8073 C CA . VAL C 1 233 ? 110.79000 80.74500 110.28400 1.000 155.16745 233 VAL C CA 1
ATOM 8074 C C . VAL C 1 233 ? 109.57500 79.90900 110.65000 1.000 160.72756 233 VAL C C 1
ATOM 8075 O O . VAL C 1 233 ? 109.55100 78.69500 110.44100 1.000 161.90239 233 VAL C O 1
ATOM 8079 N N . GLU C 1 234 ? 108.56200 80.56100 111.21300 1.000 166.07728 234 GLU C N 1
ATOM 8080 C CA . GLU C 1 234 ? 107.32000 79.89800 111.58600 1.000 164.34007 234 GLU C CA 1
ATOM 8081 C C . GLU C 1 234 ? 106.36500 79.93600 110.40000 1.000 165.39156 234 GLU C C 1
ATOM 8082 O O . GLU C 1 234 ? 106.07200 81.01200 109.86800 1.000 166.93317 234 GLU C O 1
ATOM 8088 N N . ILE C 1 235 ? 105.88300 78.76200 109.99000 1.000 149.50207 235 ILE C N 1
ATOM 8089 C CA . ILE C 1 235 ? 105.08200 78.66900 108.77300 1.000 149.78169 235 ILE C CA 1
ATOM 8090 C C . ILE C 1 235 ? 103.76700 79.42100 108.93000 1.000 151.19493 235 ILE C C 1
ATOM 8091 O O . ILE C 1 235 ? 103.34600 80.15900 108.02900 1.000 153.35031 235 ILE C O 1
ATOM 8096 N N . ALA C 1 236 ? 103.09900 79.24800 110.07200 1.000 153.67648 236 ALA C N 1
ATOM 8097 C CA . ALA C 1 236 ? 101.76300 79.81100 110.24200 1.000 155.97528 236 ALA C CA 1
ATOM 8098 C C . ALA C 1 236 ? 101.78100 81.33200 110.16800 1.000 153.74678 236 ALA C C 1
ATOM 8099 O O . ALA C 1 236 ? 100.92300 81.93800 109.51700 1.000 152.92957 236 ALA C O 1
ATOM 8101 N N . GLU C 1 237 ? 102.75100 81.96700 110.82400 1.000 156.41147 237 GLU C N 1
ATOM 8102 C CA . GLU C 1 237 ? 102.81700 83.42300 110.81000 1.000 159.02027 237 GLU C CA 1
ATOM 8103 C C . GLU C 1 237 ? 103.27900 83.96300 109.46400 1.000 159.77483 237 GLU C C 1
ATOM 8104 O O . GLU C 1 237 ? 102.75900 84.98500 108.99800 1.000 161.45324 237 GLU C O 1
ATOM 8110 N N . ALA C 1 238 ? 104.25000 83.30100 108.83400 1.000 143.47830 238 ALA C N 1
ATOM 8111 C CA . ALA C 1 238 ? 104.70900 83.74000 107.52300 1.000 140.87885 238 ALA C CA 1
ATOM 8112 C C . ALA C 1 238 ? 103.58600 83.67000 106.50000 1.000 144.11998 238 ALA C C 1
ATOM 8113 O O . ALA C 1 238 ? 103.45200 84.56200 105.65300 1.000 144.23714 238 ALA C O 1
ATOM 8115 N N . LEU C 1 239 ? 102.76700 82.61900 106.56400 1.000 146.69542 239 LEU C N 1
ATOM 8116 C CA . LEU C 1 239 ? 101.65000 82.50300 105.63500 1.000 144.02150 239 LEU C CA 1
ATOM 8117 C C . LEU C 1 239 ? 100.66400 83.64900 105.81400 1.000 146.44845 239 LEU C C 1
ATOM 8118 O O . LEU C 1 239 ? 100.20100 84.23400 104.82800 1.000 147.76856 239 LEU C O 1
ATOM 8123 N N . LYS C 1 240 ? 100.33600 83.99000 107.06200 1.000 143.93485 240 LYS C N 1
ATOM 8124 C CA . LYS C 1 240 ? 99.42900 85.10600 107.30500 1.000 142.53715 240 LYS C CA 1
ATOM 8125 C C . LYS C 1 240 ? 100.01600 86.42200 106.82000 1.000 141.59864 240 LYS C C 1
ATOM 8126 O O . LYS C 1 240 ? 99.29700 87.23900 106.23500 1.000 146.01862 240 LYS C O 1
ATOM 8132 N N . VAL C 1 241 ? 101.31000 86.64400 107.05200 1.000 124.42921 241 VAL C N 1
ATOM 8133 C CA . VAL C 1 241 ? 101.93600 87.88000 106.59200 1.000 122.97328 241 VAL C CA 1
ATOM 8134 C C . VAL C 1 241 ? 101.88900 87.97300 105.07300 1.000 127.69687 241 VAL C C 1
ATOM 8135 O O . VAL C 1 241 ? 101.56700 89.02600 104.51200 1.000 135.14041 241 VAL C O 1
ATOM 8139 N N . ILE C 1 242 ? 102.20000 86.87500 104.38300 1.000 117.07848 242 ILE C N 1
ATOM 8140 C CA . ILE C 1 242 ? 102.17700 86.88500 102.92300 1.000 115.05368 242 ILE C CA 1
ATOM 8141 C C . ILE C 1 242 ? 100.76400 87.12400 102.40700 1.000 120.80179 242 ILE C C 1
ATOM 8142 O O . ILE C 1 242 ? 100.55700 87.88200 101.45000 1.000 125.57831 242 ILE C O 1
ATOM 8147 N N . VAL C 1 243 ? 99.77100 86.47600 103.02100 1.000 130.89807 243 VAL C N 1
ATOM 8148 C CA . VAL C 1 243 ? 98.38800 86.66700 102.59600 1.000 128.13881 243 VAL C CA 1
ATOM 8149 C C . VAL C 1 243 ? 97.96700 88.11700 102.78200 1.000 130.48050 243 VAL C C 1
ATOM 8150 O O . VAL C 1 243 ? 97.32700 88.70900 101.90500 1.000 135.60318 243 VAL C O 1
ATOM 8154 N N . ASN C 1 244 ? 98.32200 88.71600 103.91900 1.000 126.15230 244 ASN C N 1
ATOM 8155 C CA . ASN C 1 244 ? 97.98600 90.11800 104.13800 1.000 124.47592 244 ASN C CA 1
ATOM 8156 C C . ASN C 1 244 ? 98.67900 91.01800 103.12600 1.000 122.80326 244 ASN C C 1
ATOM 8157 O O . ASN C 1 244 ? 98.08700 91.98700 102.64000 1.000 125.81236 244 ASN C O 1
ATOM 8162 N N . ALA C 1 245 ? 99.93600 90.71900 102.80100 1.000 121.05048 245 ALA C N 1
ATOM 8163 C CA . ALA C 1 245 ? 100.67500 91.53800 101.85000 1.000 122.75785 245 ALA C CA 1
ATOM 8164 C C . ALA C 1 245 ? 100.14100 91.42900 100.43100 1.000 126.48192 245 ALA C C 1
ATOM 8165 O O . ALA C 1 245 ? 100.20600 92.41400 99.69000 1.000 130.15534 245 ALA C O 1
ATOM 8167 N N . LYS C 1 246 ? 99.61900 90.27200 100.03500 1.000 139.58478 246 LYS C N 1
ATOM 8168 C CA . LYS C 1 246 ? 99.18200 90.05900 98.66100 1.000 136.93712 246 LYS C CA 1
ATOM 8169 C C . LYS C 1 246 ? 97.69600 90.30200 98.45000 1.000 136.79552 246 LYS C C 1
ATOM 8170 O O . LYS C 1 246 ? 97.31900 91.10300 97.59100 1.000 141.67843 246 LYS C O 1
ATOM 8176 N N . THR C 1 247 ? 96.83500 89.62200 99.20900 1.000 148.27461 247 THR C N 1
ATOM 8177 C CA . THR C 1 247 ? 95.40400 89.65400 98.92600 1.000 149.34436 247 THR C CA 1
ATOM 8178 C C . THR C 1 247 ? 94.81000 91.03900 99.14300 1.000 151.70869 247 THR C C 1
ATOM 8179 O O . THR C 1 247 ? 94.01800 91.51400 98.32100 1.000 153.96868 247 THR C O 1
ATOM 8183 N N . GLN C 1 248 ? 95.17000 91.70000 100.23800 1.000 154.09808 248 GLN C N 1
ATOM 8184 C CA . GLN C 1 248 ? 94.54800 92.97000 100.60000 1.000 154.59157 248 GLN C CA 1
ATOM 8185 C C . GLN C 1 248 ? 94.97100 94.05200 99.61400 1.000 156.18799 248 GLN C C 1
ATOM 8186 O O . GLN C 1 248 ? 96.14700 94.42100 99.55600 1.000 157.12242 248 GLN C O 1
ATOM 8192 N N . ARG C 1 249 ? 94.00600 94.56700 98.84700 1.000 161.06030 249 ARG C N 1
ATOM 8193 C CA . ARG C 1 249 ? 94.22100 95.62500 97.86600 1.000 161.32471 249 ARG C CA 1
ATOM 8194 C C . ARG C 1 249 ? 95.35900 95.27600 96.91600 1.000 160.24706 249 ARG C C 1
ATOM 8195 O O . ARG C 1 249 ? 96.43700 95.87800 96.99100 1.000 162.56734 249 ARG C O 1
ATOM 8203 N N . PRO C 1 250 ? 95.16400 94.31600 96.00800 1.000 155.96004 250 PRO C N 1
ATOM 8204 C CA . PRO C 1 250 ? 96.24900 93.93700 95.09300 1.000 158.41767 250 PRO C CA 1
ATOM 8205 C C . PRO C 1 250 ? 96.56500 94.98900 94.04600 1.000 162.52070 250 PRO C C 1
ATOM 8206 O O . PRO C 1 250 ? 97.56200 94.83800 93.33000 1.000 162.88721 250 PRO C O 1
ATOM 8210 N N . SER C 1 251 ? 95.75800 96.03900 93.92800 1.000 182.04891 251 SER C N 1
ATOM 8211 C CA . SER C 1 251 ? 95.94300 97.04800 92.89500 1.000 181.82838 251 SER C CA 1
ATOM 8212 C C . SER C 1 251 ? 96.88700 98.16700 93.30900 1.000 181.87998 251 SER C C 1
ATOM 8213 O O . SER C 1 251 ? 97.13400 99.07300 92.50700 1.000 181.59147 251 SER C O 1
ATOM 8216 N N . THR C 1 252 ? 97.41700 98.13300 94.52600 1.000 169.50550 252 THR C N 1
ATOM 8217 C CA . THR C 1 252 ? 98.32900 99.17300 94.98500 1.000 167.08966 252 THR C CA 1
ATOM 8218 C C . THR C 1 252 ? 99.71700 98.98600 94.38700 1.000 168.19404 252 THR C C 1
ATOM 8219 O O . THR C 1 252 ? 99.88700 98.27100 93.40200 1.000 169.38738 252 THR C O 1
ATOM 8223 N N . CYS C 1 253 ? 100.71000 99.63100 94.98900 1.000 179.94275 253 CYS C N 1
ATOM 8224 C CA . CYS C 1 253 ? 102.07200 99.54200 94.50000 1.000 178.63192 253 CYS C CA 1
ATOM 8225 C C . CYS C 1 253 ? 102.95500 98.85500 95.53500 1.000 177.89694 253 CYS C C 1
ATOM 8226 O O . CYS C 1 253 ? 103.96000 98.19200 95.17300 1.000 177.75779 253 CYS C O 1
ATOM 8229 N N . ASN C 1 254 ? 102.60100 99.00200 96.80700 1.000 148.89581 254 ASN C N 1
ATOM 8230 C CA . ASN C 1 254 ? 103.36500 98.39300 97.88700 1.000 146.34233 254 ASN C CA 1
ATOM 8231 C C . ASN C 1 254 ? 102.86800 96.98500 98.17200 1.000 147.60016 254 ASN C C 1
ATOM 8232 O O . ASN C 1 254 ? 102.71200 96.59600 99.32600 1.000 148.31768 254 ASN C O 1
ATOM 8237 N N . THR C 1 255 ? 102.61600 96.22600 97.11100 1.000 142.36348 255 THR C N 1
ATOM 8238 C CA . THR C 1 255 ? 102.13200 94.85800 97.21600 1.000 139.10289 255 THR C CA 1
ATOM 8239 C C . THR C 1 255 ? 103.21100 93.90600 96.72000 1.000 142.99057 255 THR C C 1
ATOM 8240 O O . THR C 1 255 ? 103.80800 94.13800 95.66500 1.000 147.13259 255 THR C O 1
ATOM 8244 N N . VAL C 1 256 ? 103.46100 92.84200 97.48700 1.000 132.98721 256 VAL C N 1
ATOM 8245 C CA . VAL C 1 256 ? 104.51400 91.90000 97.13400 1.000 130.50348 256 VAL C CA 1
ATOM 8246 C C . VAL C 1 256 ? 104.21900 91.26600 95.78100 1.000 130.49588 256 VAL C C 1
ATOM 8247 O O . VAL C 1 256 ? 103.08000 90.88700 95.48000 1.000 136.28694 256 VAL C O 1
ATOM 8251 N N . GLU C 1 257 ? 105.25000 91.17200 94.94600 1.000 132.80392 257 GLU C N 1
ATOM 8252 C CA . GLU C 1 257 ? 105.13600 90.58800 93.61900 1.000 132.55268 257 GLU C CA 1
ATOM 8253 C C . GLU C 1 257 ? 106.03400 89.38400 93.40100 1.000 136.91846 257 GLU C C 1
ATOM 8254 O O . GLU C 1 257 ? 105.73600 88.56400 92.53200 1.000 143.05008 257 GLU C O 1
ATOM 8260 N N . THR C 1 258 ? 107.12300 89.25900 94.15200 1.000 130.42432 258 THR C N 1
ATOM 8261 C CA . THR C 1 258 ? 108.04400 88.14200 94.01200 1.000 131.56801 258 THR C CA 1
ATOM 8262 C C . THR C 1 258 ? 108.32200 87.55400 95.38400 1.000 126.92803 258 THR C C 1
ATOM 8263 O O . THR C 1 258 ? 108.64500 88.28600 96.32400 1.000 127.56355 258 THR C O 1
ATOM 8267 N N . LEU C 1 259 ? 108.20000 86.23700 95.49500 1.000 110.56871 259 LEU C N 1
ATOM 8268 C CA . LEU C 1 259 ? 108.44400 85.52100 96.73800 1.000 101.19132 259 LEU C CA 1
ATOM 8269 C C . LEU C 1 259 ? 109.74800 84.75000 96.60800 1.000 113.57768 259 LEU C C 1
ATOM 8270 O O . LEU C 1 259 ? 109.85700 83.85300 95.76700 1.000 129.15695 259 LEU C O 1
ATOM 8275 N N . LEU C 1 260 ? 110.72900 85.09600 97.43500 1.000 117.00151 260 LEU C N 1
ATOM 8276 C CA . LEU C 1 260 ? 112.00500 84.39400 97.47100 1.000 116.03952 260 LEU C CA 1
ATOM 8277 C C . LEU C 1 260 ? 111.98600 83.41800 98.63800 1.000 120.54391 260 LEU C C 1
ATOM 8278 O O . LEU C 1 260 ? 111.83600 83.83000 99.79200 1.000 130.10892 260 LEU C O 1
ATOM 8283 N N . VAL C 1 261 ? 112.14200 82.13300 98.33900 1.000 125.34574 261 VAL C N 1
ATOM 8284 C CA . VAL C 1 261 ? 112.03900 81.07200 99.33200 1.000 125.54897 261 VAL C CA 1
ATOM 8285 C C . VAL C 1 261 ? 113.38300 80.37000 99.43400 1.000 131.09050 261 VAL C C 1
ATOM 8286 O O . VAL C 1 261 ? 113.96600 79.98500 98.41400 1.000 135.18183 261 VAL C O 1
ATOM 8290 N N . ASN C 1 262 ? 113.87100 80.20900 100.66000 1.000 141.30065 262 ASN C N 1
ATOM 8291 C CA . ASN C 1 262 ? 115.12000 79.49600 100.87600 1.000 142.90564 262 ASN C CA 1
ATOM 8292 C C . ASN C 1 262 ? 114.97000 78.03600 100.47500 1.000 145.38347 262 ASN C C 1
ATOM 8293 O O . ASN C 1 262 ? 113.93300 77.41200 100.71300 1.000 149.04317 262 ASN C O 1
ATOM 8298 N N . LYS C 1 263 ? 116.01700 77.49000 99.85600 1.000 145.25215 263 LYS C N 1
ATOM 8299 C CA . LYS C 1 263 ? 115.96300 76.11600 99.37500 1.000 147.14743 263 LYS C CA 1
ATOM 8300 C C . LYS C 1 263 ? 115.85500 75.10300 100.50500 1.000 148.48307 263 LYS C C 1
ATOM 8301 O O . LYS C 1 263 ? 115.23900 74.05000 100.31700 1.000 148.71204 263 LYS C O 1
ATOM 8307 N N . ASN C 1 264 ? 116.43600 75.39300 101.66900 1.000 152.12287 264 ASN C N 1
ATOM 8308 C CA . ASN C 1 264 ? 116.40700 74.44100 102.77200 1.000 154.10704 264 ASN C CA 1
ATOM 8309 C C . ASN C 1 264 ? 115.01000 74.27300 103.35300 1.000 156.62918 264 ASN C C 1
ATOM 8310 O O . ASN C 1 264 ? 114.67000 73.18600 103.83000 1.000 156.76953 264 ASN C O 1
ATOM 8315 N N . ILE C 1 265 ? 114.19200 75.32700 103.32400 1.000 158.31521 265 ILE C N 1
ATOM 8316 C CA . ILE C 1 265 ? 112.85100 75.28200 103.89200 1.000 157.09596 265 ILE C CA 1
ATOM 8317 C C . ILE C 1 265 ? 111.78200 75.08000 102.83000 1.000 159.24803 265 ILE C C 1
ATOM 8318 O O . ILE C 1 265 ? 110.59200 74.99500 103.16400 1.000 158.35730 265 ILE C O 1
ATOM 8323 N N . ALA C 1 266 ? 112.17000 74.98300 101.55800 1.000 166.81249 266 ALA C N 1
ATOM 8324 C CA . ALA C 1 266 ? 111.19400 74.86800 100.48200 1.000 166.66017 266 ALA C CA 1
ATOM 8325 C C . ALA C 1 266 ? 110.33300 73.61800 100.59700 1.000 167.92585 266 ALA C C 1
ATOM 8326 O O . ALA C 1 266 ? 109.12000 73.69900 100.37600 1.000 170.03983 266 ALA C O 1
ATOM 8328 N N . ASP C 1 267 ? 110.92800 72.47600 100.95200 1.000 183.41675 267 ASP C N 1
ATOM 8329 C CA . ASP C 1 267 ? 110.19300 71.21500 100.96400 1.000 184.39288 267 ASP C CA 1
ATOM 8330 C C . ASP C 1 267 ? 108.99200 71.26000 101.89900 1.000 181.85494 267 ASP C C 1
ATOM 8331 O O . ASP C 1 267 ? 107.95400 70.66000 101.59900 1.000 181.58083 267 ASP C O 1
ATOM 8336 N N . SER C 1 268 ? 109.11000 71.94900 103.03100 1.000 171.41948 268 SER C N 1
ATOM 8337 C CA . SER C 1 268 ? 108.00800 72.07800 103.97400 1.000 174.53856 268 SER C CA 1
ATOM 8338 C C . SER C 1 268 ? 107.14100 73.30100 103.71200 1.000 176.13220 268 SER C C 1
ATOM 8339 O O . SER C 1 268 ? 105.92700 73.25000 103.92300 1.000 175.15919 268 SER C O 1
ATOM 8342 N N . PHE C 1 269 ? 107.74000 74.40200 103.25800 1.000 165.96663 269 PHE C N 1
ATOM 8343 C CA . PHE C 1 269 ? 106.98100 75.63400 103.07500 1.000 164.54707 269 PHE C CA 1
ATOM 8344 C C . PHE C 1 269 ? 106.05900 75.55600 101.86500 1.000 163.78493 269 PHE C C 1
ATOM 8345 O O . PHE C 1 269 ? 104.89400 75.96100 101.94100 1.000 163.79937 269 PHE C O 1
ATOM 8353 N N . LEU C 1 270 ? 106.56300 75.04500 100.74200 1.000 166.64348 270 LEU C N 1
ATOM 8354 C CA . LEU C 1 270 ? 105.81800 75.13000 99.48700 1.000 164.45608 270 LEU C CA 1
ATOM 8355 C C . LEU C 1 270 ? 104.47300 74.41200 99.52600 1.000 165.38675 270 LEU C C 1
ATOM 8356 O O . LEU C 1 270 ? 103.47800 74.99700 99.06300 1.000 167.25324 270 LEU C O 1
ATOM 8361 N N . PRO C 1 271 ? 104.36000 73.17000 100.01600 1.000 163.34148 271 PRO C N 1
ATOM 8362 C CA . PRO C 1 271 ? 103.02900 72.54200 100.06700 1.000 165.56944 271 PRO C CA 1
ATOM 8363 C C . PRO C 1 271 ? 102.02000 73.31800 100.89300 1.000 166.50039 271 PRO C C 1
ATOM 8364 O O . PRO C 1 271 ? 100.85100 73.40700 100.50100 1.000 165.94780 271 PRO C O 1
ATOM 8368 N N . ALA C 1 272 ? 102.43600 73.88800 102.02600 1.000 165.25653 272 ALA C N 1
ATOM 8369 C CA . ALA C 1 272 ? 101.51700 74.69700 102.81700 1.000 165.04811 272 ALA C CA 1
ATOM 8370 C C . ALA C 1 272 ? 101.17800 76.00200 102.11200 1.000 164.48727 272 ALA C C 1
ATOM 8371 O O . ALA C 1 272 ? 100.03300 76.46600 102.18100 1.000 164.06493 272 ALA C O 1
ATOM 8373 N N . LEU C 1 273 ? 102.15900 76.60600 101.43900 1.000 166.44178 273 LEU C N 1
ATOM 8374 C CA . LEU C 1 273 ? 101.90300 77.83600 100.70100 1.000 166.35171 273 LEU C CA 1
ATOM 8375 C C . LEU C 1 273 ? 100.87400 77.61400 99.60500 1.000 167.39441 273 LEU C C 1
ATOM 8376 O O . LEU C 1 273 ? 99.97300 78.43600 99.41700 1.000 170.84789 273 LEU C O 1
ATOM 8381 N N . SER C 1 274 ? 100.99400 76.50800 98.86900 1.000 174.79583 274 SER C N 1
ATOM 8382 C CA . SER C 1 274 ? 100.03300 76.22300 97.81000 1.000 177.81457 274 SER C CA 1
ATOM 8383 C C . SER C 1 274 ? 98.63300 76.03300 98.37500 1.000 177.64500 274 SER C C 1
ATOM 8384 O O . SER C 1 274 ? 97.65400 76.54900 97.82200 1.000 176.76873 274 SER C O 1
ATOM 8387 N N . LYS C 1 275 ? 98.51900 75.29800 99.48400 1.000 170.09908 275 LYS C N 1
ATOM 8388 C CA . LYS C 1 275 ? 97.21300 75.07500 100.09200 1.000 171.10823 275 LYS C CA 1
ATOM 8389 C C . LYS C 1 275 ? 96.59100 76.38400 100.55700 1.000 171.27389 275 LYS C C 1
ATOM 8390 O O . LYS C 1 275 ? 95.39800 76.62500 100.34000 1.000 170.74439 275 LYS C O 1
ATOM 8396 N N . GLN C 1 276 ? 97.38300 77.24100 101.20300 1.000 170.75758 276 GLN C N 1
ATOM 8397 C CA . GLN C 1 276 ? 96.85900 78.52500 101.65600 1.000 169.94158 276 GLN C CA 1
ATOM 8398 C C . GLN C 1 276 ? 96.46600 79.41200 100.48300 1.000 169.93912 276 GLN C C 1
ATOM 8399 O O . GLN C 1 276 ? 95.42800 80.08200 100.52300 1.000 170.80812 276 GLN C O 1
ATOM 8405 N N . MET C 1 277 ? 97.28000 79.42700 99.42700 1.000 180.68739 277 MET C N 1
ATOM 8406 C CA . MET C 1 277 ? 97.05400 80.34300 98.32000 1.000 182.13700 277 MET C CA 1
ATOM 8407 C C . MET C 1 277 ? 95.91800 79.88500 97.41700 1.000 182.15914 277 MET C C 1
ATOM 8408 O O . MET C 1 277 ? 95.30900 80.71900 96.73800 1.000 180.14623 277 MET C O 1
ATOM 8413 N N . ALA C 1 278 ? 95.61700 78.58400 97.39600 1.000 181.77855 278 ALA C N 1
ATOM 8414 C CA . ALA C 1 278 ? 94.48900 78.10300 96.60600 1.000 181.03870 278 ALA C CA 1
ATOM 8415 C C . ALA C 1 278 ? 93.17800 78.70200 97.09800 1.000 180.28675 278 ALA C C 1
ATOM 8416 O O . ALA C 1 278 ? 92.26900 78.96000 96.30200 1.000 179.15067 278 ALA C O 1
ATOM 8418 N N . GLU C 1 279 ? 93.06200 78.92500 98.40900 1.000 191.96536 279 GLU C N 1
ATOM 8419 C CA . GLU C 1 279 ? 91.87300 79.57800 98.94500 1.000 191.02653 279 GLU C CA 1
ATOM 8420 C C . GLU C 1 279 ? 91.73600 80.99500 98.40600 1.000 190.50248 279 GLU C C 1
ATOM 8421 O O . GLU C 1 279 ? 90.62900 81.44000 98.08300 1.000 190.68862 279 GLU C O 1
ATOM 8427 N N . SER C 1 280 ? 92.84900 81.71900 98.30600 1.000 181.60227 280 SER C N 1
ATOM 8428 C CA . SER C 1 280 ? 92.82800 83.08300 97.79700 1.000 181.22998 280 SER C CA 1
ATOM 8429 C C . SER C 1 280 ? 92.68500 83.15400 96.28300 1.000 182.51929 280 SER C C 1
ATOM 8430 O O . SER C 1 280 ? 92.33400 84.21700 95.76200 1.000 182.19359 280 SER C O 1
ATOM 8433 N N . GLY C 1 281 ? 92.94500 82.06200 95.56900 1.000 182.17120 281 GLY C N 1
ATOM 8434 C CA . GLY C 1 281 ? 92.78800 82.05300 94.13000 1.000 182.43974 281 GLY C CA 1
ATOM 8435 C C . GLY C 1 281 ? 93.92200 82.67600 93.35000 1.000 182.33345 281 GLY C C 1
ATOM 8436 O O . GLY C 1 281 ? 93.77400 82.89500 92.14300 1.000 180.14404 281 GLY C O 1
ATOM 8437 N N . VAL C 1 282 ? 95.04800 82.97400 93.99700 1.000 173.70923 282 VAL C N 1
ATOM 8438 C CA . VAL C 1 282 ? 96.16600 83.60200 93.30700 1.000 171.23865 282 VAL C CA 1
ATOM 8439 C C . VAL C 1 282 ? 96.86900 82.57500 92.43100 1.000 170.73600 282 VAL C C 1
ATOM 8440 O O . VAL C 1 282 ? 97.21900 81.48000 92.88800 1.000 172.73901 282 VAL C O 1
ATOM 8444 N N . THR C 1 283 ? 97.08600 82.92800 91.16800 1.000 163.29426 283 THR C N 1
ATOM 8445 C CA . THR C 1 283 ? 97.82800 82.08200 90.24300 1.000 166.00073 283 THR C CA 1
ATOM 8446 C C . THR C 1 283 ? 99.31800 82.23900 90.52100 1.000 164.07151 283 THR C C 1
ATOM 8447 O O . THR C 1 283 ? 99.84200 83.35800 90.50900 1.000 161.58914 283 THR C O 1
ATOM 8451 N N . LEU C 1 284 ? 99.99600 81.12300 90.77000 1.000 155.00735 284 LEU C N 1
ATOM 8452 C CA . LEU C 1 284 ? 101.41300 81.13500 91.11800 1.000 154.50280 284 LEU C CA 1
ATOM 8453 C C . LEU C 1 284 ? 102.24600 80.98700 89.85100 1.000 157.08300 284 LEU C C 1
ATOM 8454 O O . LEU C 1 284 ? 102.23700 79.93100 89.21200 1.000 159.76654 284 LEU C O 1
ATOM 8459 N N . HIS C 1 285 ? 102.97000 82.04200 89.49000 1.000 159.10916 285 HIS C N 1
ATOM 8460 C CA . HIS C 1 285 ? 103.95500 81.97600 88.41500 1.000 158.54271 285 HIS C CA 1
ATOM 8461 C C . HIS C 1 285 ? 105.25700 81.49900 89.04100 1.000 158.79815 285 HIS C C 1
ATOM 8462 O O . HIS C 1 285 ? 105.98800 82.27900 89.65400 1.000 158.83265 285 HIS C O 1
ATOM 8469 N N . ALA C 1 286 ? 105.54900 80.21400 88.88900 1.000 168.26123 286 ALA C N 1
ATOM 8470 C CA . ALA C 1 286 ? 106.63400 79.57900 89.61700 1.000 169.32920 286 ALA C CA 1
ATOM 8471 C C . ALA C 1 286 ? 107.84300 79.35000 88.72200 1.000 170.46735 286 ALA C C 1
ATOM 8472 O O . ALA C 1 286 ? 107.72500 79.21800 87.50200 1.000 170.02095 286 ALA C O 1
ATOM 8474 N N . ASP C 1 287 ? 109.01300 79.31100 89.35100 1.000 190.71695 287 ASP C N 1
ATOM 8475 C CA . ASP C 1 287 ? 110.23300 78.93800 88.65900 1.000 190.31672 287 ASP C CA 1
ATOM 8476 C C . ASP C 1 287 ? 110.22600 77.43800 88.36900 1.000 192.87080 287 ASP C C 1
ATOM 8477 O O . ASP C 1 287 ? 109.40500 76.67800 88.88900 1.000 193.67494 287 ASP C O 1
ATOM 8482 N N . ALA C 1 288 ? 111.16000 77.01400 87.51500 1.000 197.04767 288 ALA C N 1
ATOM 8483 C CA . ALA C 1 288 ? 111.25000 75.60200 87.16000 1.000 196.76163 288 ALA C CA 1
ATOM 8484 C C . ALA C 1 288 ? 111.57300 74.74300 88.37500 1.000 196.39968 288 ALA C C 1
ATOM 8485 O O . ALA C 1 288 ? 111.04000 73.63700 88.52100 1.000 196.24341 288 ALA C O 1
ATOM 8487 N N . ALA C 1 289 ? 112.44900 75.23200 89.25600 1.000 181.42852 289 ALA C N 1
ATOM 8488 C CA . ALA C 1 289 ? 112.84300 74.44600 90.42100 1.000 180.89431 289 ALA C CA 1
ATOM 8489 C C . ALA C 1 289 ? 111.65900 74.17600 91.34100 1.000 181.99634 289 ALA C C 1
ATOM 8490 O O . ALA C 1 289 ? 111.48700 73.05400 91.83100 1.000 181.80302 289 ALA C O 1
ATOM 8492 N N . ALA C 1 290 ? 110.83000 75.18700 91.58400 1.000 183.77971 290 ALA C N 1
ATOM 8493 C CA . ALA C 1 290 ? 109.67300 75.04500 92.45600 1.000 184.16464 290 ALA C CA 1
ATOM 8494 C C . ALA C 1 290 ? 108.44900 74.50200 91.73400 1.000 185.27897 290 ALA C C 1
ATOM 8495 O O . ALA C 1 290 ? 107.42800 74.24500 92.38200 1.000 185.43927 290 ALA C O 1
ATOM 8497 N N . LEU C 1 291 ? 108.52800 74.33000 90.41300 1.000 191.38274 291 LEU C N 1
ATOM 8498 C CA . LEU C 1 291 ? 107.38400 73.83300 89.65700 1.000 191.88099 291 LEU C CA 1
ATOM 8499 C C . LEU C 1 291 ? 107.01000 72.42000 90.08400 1.000 193.22401 291 LEU C C 1
ATOM 8500 O O . LEU C 1 291 ? 105.82300 72.09700 90.20300 1.000 192.91629 291 LEU C O 1
ATOM 8505 N N . ALA C 1 292 ? 108.00800 71.56600 90.31700 1.000 191.55371 292 ALA C N 1
ATOM 8506 C CA . ALA C 1 292 ? 107.72500 70.19300 90.72400 1.000 191.73661 292 ALA C CA 1
ATOM 8507 C C . ALA C 1 292 ? 106.99400 70.15200 92.05900 1.000 192.21956 292 ALA C C 1
ATOM 8508 O O . ALA C 1 292 ? 106.04200 69.38200 92.23100 1.000 191.94128 292 ALA C O 1
ATOM 8510 N N . GLN C 1 293 ? 107.42500 70.97300 93.01800 1.000 190.32513 293 GLN C N 1
ATOM 8511 C CA . GLN C 1 293 ? 106.76200 70.99700 94.31700 1.000 188.92645 293 GLN C CA 1
ATOM 8512 C C . GLN C 1 293 ? 105.36500 71.59700 94.21800 1.000 190.50182 293 GLN C C 1
ATOM 8513 O O . GLN C 1 293 ? 104.42600 71.10000 94.85000 1.000 190.76532 293 GLN C O 1
ATOM 8519 N N . LEU C 1 294 ? 105.20300 72.66000 93.42900 1.000 191.91932 294 LEU C N 1
ATOM 8520 C CA . LEU C 1 294 ? 103.92100 73.34800 93.36500 1.000 191.47882 294 LEU C CA 1
ATOM 8521 C C . LEU C 1 294 ? 102.91100 72.66400 92.45500 1.000 193.63833 294 LEU C C 1
ATOM 8522 O O . LEU C 1 294 ? 101.73000 73.02500 92.49500 1.000 194.04886 294 LEU C O 1
ATOM 8527 N N . GLN C 1 295 ? 103.33700 71.69800 91.63900 1.000 199.75674 295 GLN C N 1
ATOM 8528 C CA . GLN C 1 295 ? 102.40200 71.03900 90.73400 1.000 199.28558 295 GLN C CA 1
ATOM 8529 C C . GLN C 1 295 ? 101.33600 70.26400 91.49800 1.000 199.21237 295 GLN C C 1
ATOM 8530 O O . GLN C 1 295 ? 100.15800 70.28200 91.12200 1.000 198.90591 295 GLN C O 1
ATOM 8536 N N . ALA C 1 296 ? 101.72800 69.57500 92.57200 1.000 198.32198 296 ALA C N 1
ATOM 8537 C CA . ALA C 1 296 ? 100.76900 68.78000 93.33100 1.000 198.72952 296 ALA C CA 1
ATOM 8538 C C . ALA C 1 296 ? 99.75500 69.65200 94.06000 1.000 200.41314 296 ALA C C 1
ATOM 8539 O O . ALA C 1 296 ? 98.62900 69.20800 94.31200 1.000 199.38103 296 ALA C O 1
ATOM 8541 N N . GLY C 1 297 ? 100.12800 70.88100 94.40800 1.000 198.51137 297 GLY C N 1
ATOM 8542 C CA . GLY C 1 297 ? 99.26300 71.76000 95.15700 1.000 196.48496 297 GLY C CA 1
ATOM 8543 C C . GLY C 1 297 ? 97.99700 72.12600 94.41100 1.000 197.71331 297 GLY C C 1
ATOM 8544 O O . GLY C 1 297 ? 97.98200 72.25000 93.18200 1.000 197.28123 297 GLY C O 1
ATOM 8545 N N . PRO C 1 298 ? 96.89900 72.30000 95.15000 1.000 187.59113 298 PRO C N 1
ATOM 8546 C CA . PRO C 1 298 ? 95.63300 72.68100 94.50400 1.000 185.48886 298 PRO C CA 1
ATOM 8547 C C . PRO C 1 298 ? 95.66800 74.04800 93.85000 1.000 185.20696 298 PRO C C 1
ATOM 8548 O O . PRO C 1 298 ? 94.86600 74.30300 92.94300 1.000 183.85863 298 PRO C O 1
ATOM 8552 N N . ALA C 1 299 ? 96.56000 74.93600 94.27900 1.000 186.02868 299 ALA C N 1
ATOM 8553 C CA . ALA C 1 299 ? 96.62800 76.26700 93.69700 1.000 184.68723 299 ALA C CA 1
ATOM 8554 C C . ALA C 1 299 ? 97.12600 76.20000 92.25900 1.000 186.40825 299 ALA C C 1
ATOM 8555 O O . ALA C 1 299 ? 98.00800 75.40400 91.92600 1.000 185.59966 299 ALA C O 1
ATOM 8557 N N . LYS C 1 300 ? 96.54800 77.04000 91.40400 1.000 182.70900 300 LYS C N 1
ATOM 8558 C CA . LYS C 1 300 ? 96.95500 77.08500 90.00700 1.000 183.47562 300 LYS C CA 1
ATOM 8559 C C . LYS C 1 300 ? 98.39200 77.57600 89.89600 1.000 181.68537 300 LYS C C 1
ATOM 8560 O O . LYS C 1 300 ? 98.74900 78.61600 90.45700 1.000 181.59112 300 LYS C O 1
ATOM 8566 N N . VAL C 1 301 ? 99.21700 76.82800 89.16900 1.000 174.50046 301 VAL C N 1
ATOM 8567 C CA . VAL C 1 301 ? 100.63100 77.14200 89.01600 1.000 175.62108 301 VAL C CA 1
ATOM 8568 C C . VAL C 1 301 ? 101.01700 76.97800 87.55300 1.000 174.70122 301 VAL C C 1
ATOM 8569 O O . VAL C 1 301 ? 100.67200 75.97200 86.92200 1.000 177.17640 301 VAL C O 1
ATOM 8573 N N . VAL C 1 302 ? 101.71800 77.97400 87.01000 1.000 167.36515 302 VAL C N 1
ATOM 8574 C CA . VAL C 1 302 ? 102.24500 77.92400 85.65500 1.000 169.32435 302 VAL C CA 1
ATOM 8575 C C . VAL C 1 302 ? 103.69000 78.40200 85.68400 1.000 170.43939 302 VAL C C 1
ATOM 8576 O O . VAL C 1 302 ? 104.15000 79.01000 86.65200 1.000 169.64057 302 VAL C O 1
ATOM 8580 N N . ALA C 1 303 ? 104.40500 78.11600 84.60000 1.000 179.82887 303 ALA C N 1
ATOM 8581 C CA . ALA C 1 303 ? 105.79500 78.52800 84.49400 1.000 178.83408 303 ALA C CA 1
ATOM 8582 C C . ALA C 1 303 ? 105.89800 80.04400 84.38500 1.000 181.37877 303 ALA C C 1
ATOM 8583 O O . ALA C 1 303 ? 104.96100 80.72600 83.96300 1.000 182.80941 303 ALA C O 1
ATOM 8585 N N . VAL C 1 304 ? 107.05500 80.57000 84.77200 1.000 180.14498 304 VAL C N 1
ATOM 8586 C CA . VAL C 1 304 ? 107.29600 82.00600 84.78900 1.000 179.17085 304 VAL C CA 1
ATOM 8587 C C . VAL C 1 304 ? 108.26500 82.35700 83.67000 1.000 179.36384 304 VAL C C 1
ATOM 8588 O O . VAL C 1 304 ? 109.11500 81.55000 83.27600 1.000 180.17083 304 VAL C O 1
ATOM 8592 N N . LYS C 1 305 ? 108.11900 83.56600 83.14200 1.000 183.07398 305 LYS C N 1
ATOM 8593 C CA . LYS C 1 305 ? 108.97100 84.07900 82.08000 1.000 183.12918 305 LYS C CA 1
ATOM 8594 C C . LYS C 1 305 ? 110.01100 85.03000 82.65800 1.000 184.83924 305 LYS C C 1
ATOM 8595 O O . LYS C 1 305 ? 109.86500 85.55600 83.76400 1.000 185.78960 305 LYS C O 1
ATOM 8601 N N . ALA C 1 306 ? 111.07700 85.24400 81.88300 1.000 187.89712 306 ALA C N 1
ATOM 8602 C CA . ALA C 1 306 ? 112.18300 86.07300 82.35400 1.000 188.73324 306 ALA C CA 1
ATOM 8603 C C . ALA C 1 306 ? 111.74200 87.51000 82.60100 1.000 189.26970 306 ALA C C 1
ATOM 8604 O O . ALA C 1 306 ? 112.11500 88.11200 83.61300 1.000 188.37212 306 ALA C O 1
ATOM 8606 N N . GLU C 1 307 ? 110.95000 88.07600 81.69200 1.000 202.72687 307 GLU C N 1
ATOM 8607 C CA . GLU C 1 307 ? 110.50200 89.45400 81.84000 1.000 203.28624 307 GLU C CA 1
ATOM 8608 C C . GLU C 1 307 ? 109.42100 89.61600 82.89900 1.000 201.61849 307 GLU C C 1
ATOM 8609 O O . GLU C 1 307 ? 109.13000 90.75000 83.29400 1.000 201.01259 307 GLU C O 1
ATOM 8615 N N . GLU C 1 308 ? 108.82500 88.51900 83.36700 1.000 186.29848 308 GLU C N 1
ATOM 8616 C CA . GLU C 1 308 ? 107.77400 88.60700 84.37100 1.000 186.71023 308 GLU C CA 1
ATOM 8617 C C . GLU C 1 308 ? 108.30100 89.05000 85.72800 1.000 185.79302 308 GLU C C 1
ATOM 8618 O O . GLU C 1 308 ? 107.50900 89.47000 86.57800 1.000 185.38390 308 GLU C O 1
ATOM 8624 N N . TYR C 1 309 ? 109.61200 88.97000 85.95200 1.000 176.90272 309 TYR C N 1
ATOM 8625 C CA . TYR C 1 309 ? 110.17700 89.31600 87.24900 1.000 177.18747 309 TYR C CA 1
ATOM 8626 C C . TYR C 1 309 ? 110.21400 90.81600 87.50200 1.000 177.17870 309 TYR C C 1
ATOM 8627 O O . TYR C 1 309 ? 110.28900 91.22900 88.66300 1.000 179.38594 309 TYR C O 1
ATOM 8636 N N . ASP C 1 310 ? 110.16200 91.63800 86.45400 1.000 176.64196 310 ASP C N 1
ATOM 8637 C CA . ASP C 1 310 ? 110.35300 93.07700 86.58500 1.000 177.93578 310 ASP C CA 1
ATOM 8638 C C . ASP C 1 310 ? 109.08900 93.87100 86.27900 1.000 176.58293 310 ASP C C 1
ATOM 8639 O O . ASP C 1 310 ? 109.17700 95.02900 85.86000 1.000 176.48203 310 ASP C O 1
ATOM 8644 N N . ASP C 1 311 ? 107.91600 93.27900 86.48000 1.000 173.72219 311 ASP C N 1
ATOM 8645 C CA . ASP C 1 311 ? 106.66100 93.97600 86.24700 1.000 173.99907 311 ASP C CA 1
ATOM 8646 C C . ASP C 1 311 ? 105.69100 93.65900 87.37200 1.000 175.88530 311 ASP C C 1
ATOM 8647 O O . ASP C 1 311 ? 105.73600 92.58500 87.97600 1.000 176.91485 311 ASP C O 1
ATOM 8652 N N . GLU C 1 312 ? 104.80600 94.61100 87.64800 1.000 178.71023 312 GLU C N 1
ATOM 8653 C CA . GLU C 1 312 ? 103.75000 94.41300 88.62800 1.000 178.44036 312 GLU C CA 1
ATOM 8654 C C . GLU C 1 312 ? 102.56400 93.73100 87.96300 1.000 178.49321 312 GLU C C 1
ATOM 8655 O O . GLU C 1 312 ? 102.09300 94.17600 86.91100 1.000 178.02957 312 GLU C O 1
ATOM 8661 N N . PHE C 1 313 ? 102.08800 92.64800 88.57500 1.000 167.55910 313 PHE C N 1
ATOM 8662 C CA . PHE C 1 313 ? 100.90000 91.98200 88.05700 1.000 167.26335 313 PHE C CA 1
ATOM 8663 C C . PHE C 1 31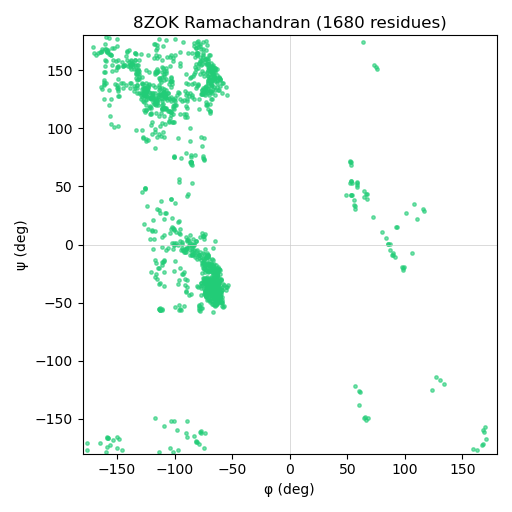3 ? 99.65500 92.82900 88.27800 1.000 167.12502 313 PHE C C 1
ATOM 8664 O O . PHE C 1 313 ? 98.72900 92.80700 87.45900 1.000 167.29740 313 PHE C O 1
ATOM 8672 N N . LEU C 1 314 ? 99.61800 93.58100 89.38000 1.000 167.12950 314 LEU C N 1
ATOM 8673 C CA . LEU C 1 314 ? 98.47300 94.41700 89.73700 1.000 167.34250 314 LEU C CA 1
ATOM 8674 C C . LEU C 1 314 ? 97.18700 93.60300 89.80100 1.000 168.22544 314 LEU C C 1
ATOM 8675 O O . LEU C 1 314 ? 96.10600 94.09600 89.47200 1.000 168.50051 314 LEU C O 1
ATOM 8680 N N . SER C 1 315 ? 97.30100 92.35000 90.22600 1.000 168.70310 315 SER C N 1
ATOM 8681 C CA . SER C 1 315 ? 96.16800 91.44100 90.31300 1.000 169.22416 315 SER C CA 1
ATOM 8682 C C . SER C 1 315 ? 96.52600 90.34800 91.31300 1.000 169.71997 315 SER C C 1
ATOM 8683 O O . SER C 1 315 ? 97.50100 90.46500 92.06300 1.000 170.47133 315 SER C O 1
ATOM 8686 N N . LEU C 1 316 ? 95.73400 89.27900 91.32500 1.000 160.17806 316 LEU C N 1
ATOM 8687 C CA . LEU C 1 316 ? 95.96100 88.16600 92.24500 1.000 158.60588 316 LEU C CA 1
ATOM 8688 C C . LEU C 1 316 ? 96.96000 87.19000 91.62100 1.000 161.22749 316 LEU C C 1
ATOM 8689 O O . LEU C 1 316 ? 96.63200 86.07700 91.20900 1.000 162.47113 316 LEU C O 1
ATOM 8694 N N . ASP C 1 317 ? 98.21100 87.64100 91.55600 1.000 164.20016 317 ASP C N 1
ATOM 8695 C CA . ASP C 1 317 ? 99.28900 86.85300 90.97800 1.000 163.57244 317 ASP C CA 1
ATOM 8696 C C . ASP C 1 317 ? 100.54100 87.01300 91.82500 1.000 162.49289 317 ASP C C 1
ATOM 8697 O O . ASP C 1 317 ? 100.69800 88.00000 92.54700 1.000 165.44844 317 ASP C O 1
ATOM 8702 N N . LEU C 1 318 ? 101.43500 86.03100 91.72900 1.000 138.03869 318 LEU C N 1
ATOM 8703 C CA . LEU C 1 318 ? 102.63700 86.02200 92.54700 1.000 139.09849 318 LEU C CA 1
ATOM 8704 C C . LEU C 1 318 ? 103.72400 85.22400 91.84300 1.000 141.01364 318 LEU C C 1
ATOM 8705 O O . LEU C 1 318 ? 103.44000 84.28100 91.10100 1.000 142.41334 318 LEU C O 1
ATOM 8710 N N . ASN C 1 319 ? 104.97100 85.61400 92.08700 1.000 143.60507 319 ASN C N 1
ATOM 8711 C CA . ASN C 1 319 ? 106.13500 84.93600 91.53500 1.000 138.49247 319 ASN C CA 1
ATOM 8712 C C . ASN C 1 319 ? 106.83500 84.15900 92.63900 1.000 139.74556 319 ASN C C 1
ATOM 8713 O O . ASN C 1 319 ? 107.06900 84.69400 93.72700 1.000 147.68532 319 ASN C O 1
ATOM 8718 N N . VAL C 1 320 ? 107.17200 82.90500 92.36000 1.000 122.62353 320 VAL C N 1
ATOM 8719 C CA . VAL C 1 320 ? 107.84000 82.03800 93.32200 1.000 121.98881 320 VAL C CA 1
ATOM 8720 C C . VAL C 1 320 ? 109.20400 81.67400 92.75900 1.000 123.49017 320 VAL C C 1
ATOM 8721 O O . VAL C 1 320 ? 109.30000 81.13600 91.65000 1.000 133.01185 320 VAL C O 1
ATOM 8725 N N . LYS C 1 321 ? 110.25300 81.96600 93.52000 1.000 131.92742 321 LYS C N 1
ATOM 8726 C CA . LYS C 1 321 ? 111.62000 81.66900 93.12200 1.000 132.15701 321 LYS C CA 1
ATOM 8727 C C . LYS C 1 321 ? 112.35000 81.01400 94.28400 1.000 139.06511 321 LYS C C 1
ATOM 8728 O O . LYS C 1 321 ? 112.13500 81.37500 95.44500 1.000 140.70852 321 LYS C O 1
ATOM 8734 N N . ILE C 1 322 ? 113.21200 80.05400 93.96800 1.000 148.11346 322 ILE C N 1
ATOM 8735 C CA . ILE C 1 322 ? 113.98800 79.32400 94.96300 1.000 145.64169 322 ILE C CA 1
ATOM 8736 C C . ILE C 1 322 ? 115.41900 79.83600 94.90800 1.000 145.43106 322 ILE C C 1
ATOM 8737 O O . ILE C 1 322 ? 116.04400 79.83900 93.84100 1.000 148.54186 322 ILE C O 1
ATOM 8742 N N . VAL C 1 323 ? 115.93700 80.26600 96.05300 1.000 146.63132 323 VAL C N 1
ATOM 8743 C CA . VAL C 1 323 ? 117.27600 80.82600 96.13700 1.000 148.06813 323 VAL C CA 1
ATOM 8744 C C . VAL C 1 323 ? 118.13700 79.93400 97.01900 1.000 150.57478 323 VAL C C 1
ATOM 8745 O O . VAL C 1 323 ? 117.64500 79.09700 97.78100 1.000 151.35686 323 VAL C O 1
ATOM 8749 N N . SER C 1 324 ? 119.45100 80.12500 96.90900 1.000 155.38829 324 SER C N 1
ATOM 8750 C CA . SER C 1 324 ? 120.39400 79.29400 97.64800 1.000 155.56506 324 SER C CA 1
ATOM 8751 C C . SER C 1 324 ? 120.48900 79.72500 99.10700 1.000 156.79413 324 SER C C 1
ATOM 8752 O O . SER C 1 324 ? 120.25300 78.92600 100.01800 1.000 156.99734 324 SER C O 1
ATOM 8755 N N . ASP C 1 325 ? 120.84000 80.98500 99.34500 1.000 160.56126 325 ASP C N 1
ATOM 8756 C CA . ASP C 1 325 ? 120.99500 81.50100 100.69700 1.000 157.94160 325 ASP C CA 1
ATOM 8757 C C . ASP C 1 325 ? 120.66300 82.98700 100.68200 1.000 159.46745 325 ASP C C 1
ATOM 8758 O O . ASP C 1 325 ? 120.08900 83.50700 99.72100 1.000 161.61549 325 ASP C O 1
ATOM 8763 N N . LEU C 1 326 ? 121.03500 83.67600 101.76100 1.000 149.42615 326 LEU C N 1
ATOM 8764 C CA . LEU C 1 326 ? 120.72300 85.09600 101.87800 1.000 149.06304 326 LEU C CA 1
ATOM 8765 C C . LEU C 1 326 ? 121.44900 85.91700 100.82100 1.000 149.99095 326 LEU C C 1
ATOM 8766 O O . LEU C 1 326 ? 120.89700 86.89400 100.30200 1.000 153.13384 326 LEU C O 1
ATOM 8771 N N . ASP C 1 327 ? 122.68900 85.54700 100.49700 1.000 157.28581 327 ASP C N 1
ATOM 8772 C CA . ASP C 1 327 ? 123.45200 86.30900 99.51300 1.000 160.60079 327 ASP C CA 1
ATOM 8773 C C . ASP C 1 327 ? 122.79200 86.26300 98.14200 1.000 159.10665 327 ASP C C 1
ATOM 8774 O O . ASP C 1 327 ? 122.73100 87.28000 97.44000 1.000 159.44398 327 ASP C O 1
ATOM 8779 N N . ASP C 1 328 ? 122.29500 85.09300 97.74100 1.000 147.22838 328 ASP C N 1
ATOM 8780 C CA . ASP C 1 328 ? 121.61200 84.98500 96.45700 1.000 149.12627 328 ASP C CA 1
ATOM 8781 C C . ASP C 1 328 ? 120.35500 85.84300 96.42600 1.000 148.41355 328 ASP C C 1
ATOM 8782 O O . ASP C 1 328 ? 120.08200 86.52000 95.42700 1.000 150.13919 328 ASP C O 1
ATOM 8787 N N . ALA C 1 329 ? 119.57900 85.82600 97.50900 1.000 132.68712 329 ALA C N 1
ATOM 8788 C CA . ALA C 1 329 ? 118.37600 86.64800 97.56700 1.000 133.11979 329 ALA C CA 1
ATOM 8789 C C . ALA C 1 329 ? 118.71800 88.12800 97.50700 1.000 134.45822 329 ALA C C 1
ATOM 8790 O O . ALA C 1 329 ? 118.02700 88.90200 96.83700 1.000 138.72621 329 ALA C O 1
ATOM 8792 N N . ILE C 1 330 ? 119.78000 88.54100 98.20000 1.000 133.71020 330 ILE C N 1
ATOM 8793 C CA . ILE C 1 330 ? 120.18500 89.94200 98.17200 1.000 134.98868 330 ILE C CA 1
ATOM 8794 C C . ILE C 1 330 ? 120.61200 90.34300 96.76700 1.000 136.87166 330 ILE C C 1
ATOM 8795 O O . ILE C 1 330 ? 120.25300 91.42100 96.27600 1.000 139.05983 330 ILE C O 1
ATOM 8800 N N . ALA C 1 331 ? 121.38100 89.48300 96.09700 1.000 140.17800 331 ALA C N 1
ATOM 8801 C CA . ALA C 1 331 ? 121.80400 89.78500 94.73500 1.000 139.78776 331 ALA C CA 1
ATOM 8802 C C . ALA C 1 331 ? 120.60900 89.89500 93.79800 1.000 138.00923 331 ALA C C 1
ATOM 8803 O O . ALA C 1 331 ? 120.54600 90.80600 92.96400 1.000 138.68815 331 ALA C O 1
ATOM 8805 N N . HIS C 1 332 ? 119.64600 88.97900 93.92400 1.000 134.82700 332 HIS C N 1
ATOM 8806 C CA . HIS C 1 332 ? 118.46200 89.03900 93.07400 1.000 134.84702 332 HIS C CA 1
ATOM 8807 C C . HIS C 1 332 ? 117.64700 90.29600 93.34500 1.000 135.20143 332 HIS C C 1
ATOM 8808 O O . HIS C 1 332 ? 117.13400 90.92200 92.41000 1.000 142.37653 332 HIS C O 1
ATOM 8815 N N . ILE C 1 333 ? 117.50700 90.67200 94.61700 1.000 126.47957 333 ILE C N 1
ATOM 8816 C CA . ILE C 1 333 ? 116.76200 91.87800 94.96200 1.000 127.55555 333 ILE C CA 1
ATOM 8817 C C . ILE C 1 333 ? 117.44200 93.10400 94.37400 1.000 132.88425 333 ILE C C 1
ATOM 8818 O O . ILE C 1 333 ? 116.78400 93.99500 93.82500 1.000 136.01617 333 ILE C O 1
ATOM 8823 N N . ARG C 1 334 ? 118.76900 93.16900 94.47700 1.000 138.51579 334 ARG C N 1
ATOM 8824 C CA . ARG C 1 334 ? 119.49600 94.29400 93.90100 1.000 136.02335 334 ARG C CA 1
ATOM 8825 C C . ARG C 1 334 ? 119.34600 94.33100 92.38700 1.000 138.55507 334 ARG C C 1
ATOM 8826 O O . ARG C 1 334 ? 119.20800 95.40800 91.79700 1.000 141.38891 334 ARG C O 1
ATOM 8834 N N . GLU C 1 335 ? 119.37000 93.16500 91.74000 1.000 149.22848 335 GLU C N 1
ATOM 8835 C CA . GLU C 1 335 ? 119.32500 93.12500 90.28300 1.000 146.82257 335 GLU C CA 1
ATOM 8836 C C . GLU C 1 335 ? 117.94800 93.50500 89.74800 1.000 146.05509 335 GLU C C 1
ATOM 8837 O O . GLU C 1 335 ? 117.83500 94.31900 88.82500 1.000 144.78661 335 GLU C O 1
ATOM 8843 N N . HIS C 1 336 ? 116.88900 92.92700 90.31300 1.000 149.54853 336 HIS C N 1
ATOM 8844 C CA . HIS C 1 336 ? 115.54900 93.06000 89.75300 1.000 147.54539 336 HIS C CA 1
ATOM 8845 C C . HIS C 1 336 ? 114.62600 93.93200 90.59200 1.000 147.39019 336 HIS C C 1
ATOM 8846 O O . HIS C 1 336 ? 113.42700 93.99600 90.30600 1.000 147.59288 336 HIS C O 1
ATOM 8853 N N . GLY C 1 337 ? 115.14400 94.60400 91.61000 1.000 143.04257 337 GLY C N 1
ATOM 8854 C CA . GLY C 1 337 ? 114.32700 95.40100 92.50100 1.000 143.59816 337 GLY C CA 1
ATOM 8855 C C . GLY C 1 337 ? 114.18500 96.83600 92.03100 1.000 145.26611 337 GLY C C 1
ATOM 8856 O O . GLY C 1 337 ? 115.09800 97.40600 91.44000 1.000 146.27094 337 GLY C O 1
ATOM 8857 N N . THR C 1 338 ? 113.01800 97.41400 92.30200 1.000 143.02258 338 THR C N 1
ATOM 8858 C CA . THR C 1 338 ? 112.74600 98.81000 92.00100 1.000 141.03977 338 THR C CA 1
ATOM 8859 C C . THR C 1 338 ? 112.98200 99.71700 93.19900 1.000 140.61810 338 THR C C 1
ATOM 8860 O O . THR C 1 338 ? 112.62900 100.89900 93.14600 1.000 139.60526 338 THR C O 1
ATOM 8864 N N . GLN C 1 339 ? 113.56100 99.18500 94.27700 1.000 138.53385 339 GLN C N 1
ATOM 8865 C CA . GLN C 1 339 ? 113.90600 99.96300 95.46600 1.000 138.17130 339 GLN C CA 1
ATOM 8866 C C . GLN C 1 339 ? 112.67400 100.63200 96.07100 1.000 139.93018 339 GLN C C 1
ATOM 8867 O O . GLN C 1 339 ? 112.66800 101.82800 96.36500 1.000 141.65985 339 GLN C O 1
ATOM 8873 N N . HIS C 1 340 ? 111.62000 99.84300 96.26200 1.000 131.46799 340 HIS C N 1
ATOM 8874 C CA . HIS C 1 340 ? 110.37600 100.34400 96.82700 1.000 128.03769 340 HIS C CA 1
ATOM 8875 C C . HIS C 1 340 ? 110.11800 99.79500 98.22300 1.000 131.78040 340 HIS C C 1
ATOM 8876 O O . HIS C 1 340 ? 109.94900 100.56700 99.16900 1.000 140.49771 340 HIS C O 1
ATOM 8883 N N . SER C 1 341 ? 110.08400 98.47500 98.37900 1.000 124.70012 341 SER C N 1
ATOM 8884 C CA . SER C 1 341 ? 109.83000 97.86700 99.67700 1.000 122.73381 341 SER C CA 1
ATOM 8885 C C . SER C 1 341 ? 110.30600 96.42600 99.64000 1.000 120.92383 341 SER C C 1
ATOM 8886 O O . SER C 1 341 ? 110.13800 95.74100 98.63100 1.000 137.71565 341 SER C O 1
ATOM 8889 N N . ASP C 1 342 ? 110.89300 95.97300 100.74300 1.000 111.16053 342 ASP C N 1
ATOM 8890 C CA . ASP C 1 342 ? 111.39700 94.61200 100.83300 1.000 113.74941 342 ASP C CA 1
ATOM 8891 C C . ASP C 1 342 ? 111.31600 94.15400 102.27800 1.000 121.79660 342 ASP C C 1
ATOM 8892 O O . ASP C 1 342 ? 111.64700 94.91000 103.19300 1.000 134.48570 342 ASP C O 1
ATOM 8897 N N . ALA C 1 343 ? 110.87900 92.91500 102.47700 1.000 98.85566 343 ALA C N 1
ATOM 8898 C CA . ALA C 1 343 ? 110.68000 92.37100 103.80900 1.000 96.00871 343 ALA C CA 1
ATOM 8899 C C . ALA C 1 343 ? 111.31000 90.99200 103.90300 1.000 98.71078 343 ALA C C 1
ATOM 8900 O O . ALA C 1 343 ? 111.38400 90.25800 102.91600 1.000 110.70249 343 ALA C O 1
ATOM 8902 N N . ILE C 1 344 ? 111.76100 90.65000 105.10400 1.000 85.71660 344 ILE C N 1
ATOM 8903 C CA . ILE C 1 344 ? 112.36200 89.35500 105.39000 1.000 81.09518 344 ILE C CA 1
ATOM 8904 C C . ILE C 1 344 ? 111.61300 88.72900 106.55500 1.000 88.15998 344 ILE C C 1
ATOM 8905 O O . ILE C 1 344 ? 111.30800 89.40900 107.54100 1.000 109.63518 344 ILE C O 1
ATOM 8910 N N . LEU C 1 345 ? 111.29300 87.44900 106.43200 1.000 94.74963 345 LEU C N 1
ATOM 8911 C CA . LEU C 1 345 ? 110.64700 86.69000 107.49500 1.000 99.09482 345 LEU C CA 1
ATOM 8912 C C . LEU C 1 345 ? 111.65900 85.67800 108.01100 1.000 110.27256 345 LEU C C 1
ATOM 8913 O O . LEU C 1 345 ? 112.09200 84.79300 107.26600 1.000 121.64436 345 LEU C O 1
ATOM 8918 N N . THR C 1 346 ? 112.03800 85.80600 109.27900 1.000 132.53265 346 THR C N 1
ATOM 8919 C CA . THR C 1 346 ? 113.10000 84.97700 109.82300 1.000 133.95168 346 THR C CA 1
ATOM 8920 C C . THR C 1 346 ? 113.01900 84.95600 111.33900 1.000 134.42754 346 THR C C 1
ATOM 8921 O O . THR C 1 346 ? 112.28600 85.73300 111.95500 1.000 137.02358 346 THR C O 1
ATOM 8925 N N . ARG C 1 347 ? 113.78700 84.04400 111.93200 1.000 154.82829 347 ARG C N 1
ATOM 8926 C CA . ARG C 1 347 ? 113.96200 83.97600 113.37700 1.000 154.35909 347 ARG C CA 1
ATOM 8927 C C . ARG C 1 347 ? 115.42500 84.08100 113.78300 1.000 157.99285 347 ARG C C 1
ATOM 8928 O O . ARG C 1 347 ? 115.75900 83.78900 114.93700 1.000 162.80659 347 ARG C O 1
ATOM 8936 N N . ASP C 1 348 ? 116.30300 84.48200 112.87000 1.000 155.76331 348 ASP C N 1
ATOM 8937 C CA . ASP C 1 348 ? 117.72600 84.61300 113.14800 1.000 156.83090 348 ASP C CA 1
ATOM 8938 C C . ASP C 1 348 ? 118.09900 86.08600 113.21600 1.000 154.56420 348 ASP C C 1
ATOM 8939 O O . ASP C 1 348 ? 117.81400 86.84600 112.28600 1.000 159.07310 348 ASP C O 1
ATOM 8944 N N . MET C 1 349 ? 118.73600 86.48400 114.31700 1.000 144.45000 349 MET C N 1
ATOM 8945 C CA . MET C 1 349 ? 119.11300 87.88300 114.48400 1.000 147.99806 349 MET C CA 1
ATOM 8946 C C . MET C 1 349 ? 120.17700 88.29800 113.47600 1.000 150.32544 349 MET C C 1
ATOM 8947 O O . MET C 1 349 ? 120.09400 89.38500 112.88900 1.000 154.19104 349 MET C O 1
ATOM 8952 N N . ARG C 1 350 ? 121.18400 87.44800 113.26300 1.000 144.76218 350 ARG C N 1
ATOM 8953 C CA . ARG C 1 350 ? 122.26900 87.79800 112.35300 1.000 145.96257 350 ARG C CA 1
ATOM 8954 C C . ARG C 1 350 ? 121.75800 88.01500 110.93700 1.000 147.55210 350 ARG C C 1
ATOM 8955 O O . ARG C 1 350 ? 122.14100 88.98600 110.27400 1.000 151.28938 350 ARG C O 1
ATOM 8963 N N . ASN C 1 351 ? 120.89300 87.12000 110.45800 1.000 138.00166 351 ASN C N 1
ATOM 8964 C CA . ASN C 1 351 ? 120.34200 87.27500 109.11900 1.000 139.37625 351 ASN C CA 1
ATOM 8965 C C . ASN C 1 351 ? 119.50700 88.54000 109.00200 1.000 137.20350 351 ASN C C 1
ATOM 8966 O O . ASN C 1 351 ? 119.58100 89.23300 107.98300 1.000 140.88914 351 ASN C O 1
ATOM 8971 N N . ALA C 1 352 ? 118.71200 88.85500 110.02400 1.000 130.45639 352 ALA C N 1
ATOM 8972 C CA . ALA C 1 352 ? 117.91300 90.07300 109.98000 1.000 129.89958 352 ALA C CA 1
ATOM 8973 C C . ALA C 1 352 ? 118.79700 91.31000 109.90900 1.000 134.29524 352 ALA C C 1
ATOM 8974 O O . ALA C 1 352 ? 118.54300 92.21500 109.10400 1.000 143.42137 352 ALA C O 1
ATOM 8976 N N . GLN C 1 353 ? 119.84600 91.36600 110.73200 1.000 136.20247 353 GLN C N 1
ATOM 8977 C CA . GLN C 1 353 ? 120.73500 92.52300 110.69500 1.000 136.99897 353 GLN C CA 1
ATOM 8978 C C . GLN C 1 353 ? 121.44700 92.63100 109.35400 1.000 140.09446 353 GLN C C 1
ATOM 8979 O O . GLN C 1 353 ? 121.58200 93.73100 108.80400 1.000 142.23300 353 GLN C O 1
ATOM 8985 N N . ARG C 1 354 ? 121.90100 91.50300 108.80700 1.000 133.05103 354 ARG C N 1
ATOM 8986 C CA . ARG C 1 354 ? 122.56100 91.53700 107.50700 1.000 128.04851 354 ARG C CA 1
ATOM 8987 C C . ARG C 1 354 ? 121.61300 92.02000 106.42000 1.000 129.44489 354 ARG C C 1
ATOM 8988 O O . ARG C 1 354 ? 122.00300 92.81200 105.55500 1.000 134.17343 354 ARG C O 1
ATOM 8996 N N . PHE C 1 355 ? 120.36400 91.55300 106.44500 1.000 114.56139 355 PHE C N 1
ATOM 8997 C CA . PHE C 1 355 ? 119.39800 91.98100 105.44200 1.000 112.07381 355 PHE C CA 1
ATOM 8998 C C . PHE C 1 355 ? 119.10300 93.46700 105.56000 1.000 107.76203 355 PHE C C 1
ATOM 8999 O O . PHE C 1 355 ? 118.98600 94.16200 104.54500 1.000 116.19554 355 PHE C O 1
ATOM 9007 N N . VAL C 1 356 ? 118.96800 93.97400 106.78500 1.000 121.05798 356 VAL C N 1
ATOM 9008 C CA . VAL C 1 356 ? 118.71500 95.40100 106.95400 1.000 128.90356 356 VAL C CA 1
ATOM 9009 C C . VAL C 1 356 ? 119.91000 96.21700 106.47700 1.000 134.21334 356 VAL C C 1
ATOM 9010 O O . VAL C 1 356 ? 119.74900 97.29200 105.88900 1.000 135.54820 356 VAL C O 1
ATOM 9014 N N . ASN C 1 357 ? 121.12500 95.72000 106.71000 1.000 136.62234 357 ASN C N 1
ATOM 9015 C CA . ASN C 1 357 ? 122.30900 96.49000 106.34200 1.000 133.01718 357 ASN C CA 1
ATOM 9016 C C . ASN C 1 357 ? 122.53800 96.49400 104.83500 1.000 130.16100 357 ASN C C 1
ATOM 9017 O O . ASN C 1 357 ? 122.87700 97.53400 104.26000 1.000 134.09532 357 ASN C O 1
ATOM 9022 N N . GLU C 1 358 ? 122.36100 95.35300 104.17700 1.000 132.42707 358 GLU C N 1
ATOM 9023 C CA . GLU C 1 358 ? 122.80300 95.19500 102.79700 1.000 134.72874 358 GLU C CA 1
ATOM 9024 C C . GLU C 1 358 ? 121.72800 95.49900 101.76100 1.000 136.54143 358 GLU C C 1
ATOM 9025 O O . GLU C 1 358 ? 121.99700 95.36600 100.56400 1.000 145.16584 358 GLU C O 1
ATOM 9031 N N . VAL C 1 359 ? 120.53100 95.90400 102.17000 1.000 116.55668 359 VAL C N 1
ATOM 9032 C CA . VAL C 1 359 ? 119.43900 96.18400 101.24500 1.000 120.38932 359 VAL C CA 1
ATOM 9033 C C . VAL C 1 359 ? 119.18500 97.68400 101.23900 1.000 129.60721 359 VAL C C 1
ATOM 9034 O O . VAL C 1 359 ? 119.06500 98.30400 102.30100 1.000 133.16986 359 VAL C O 1
ATOM 9038 N N . ASP C 1 360 ? 119.10400 98.26400 100.04100 1.000 148.03917 360 ASP C N 1
ATOM 9039 C CA . ASP C 1 360 ? 119.01300 99.70800 99.86400 1.000 148.71641 360 ASP C CA 1
ATOM 9040 C C . ASP C 1 360 ? 117.63000 100.15800 99.39800 1.000 146.91299 360 ASP C C 1
ATOM 9041 O O . ASP C 1 360 ? 117.49900 101.19400 98.74400 1.000 148.88329 360 ASP C O 1
ATOM 9046 N N . SER C 1 361 ? 116.59300 99.39600 99.72500 1.000 133.07557 361 SER C N 1
ATOM 9047 C CA . SER C 1 361 ? 115.24500 99.81200 99.38000 1.000 130.39858 361 SER C CA 1
ATOM 9048 C C . SER C 1 361 ? 114.83500 101.02500 100.20700 1.000 128.17453 361 SER C C 1
ATOM 9049 O O . SER C 1 361 ? 115.44700 101.35200 101.22600 1.000 134.34665 361 SER C O 1
ATOM 9052 N N . SER C 1 362 ? 113.78400 101.70500 99.74800 1.000 113.49987 362 SER C N 1
ATOM 9053 C CA . SER C 1 362 ? 113.29800 102.87300 100.47200 1.000 113.96777 362 SER C CA 1
ATOM 9054 C C . SER C 1 362 ? 112.72600 102.49500 101.83000 1.000 118.97249 362 SER C C 1
ATOM 9055 O O . SER C 1 362 ? 112.71400 103.32200 102.74700 1.000 126.41250 362 SER C O 1
ATOM 9058 N N . ALA C 1 363 ? 112.24400 101.26500 101.97700 1.000 102.24301 363 ALA C N 1
ATOM 9059 C CA . ALA C 1 363 ? 111.73800 100.77200 103.24800 1.000 94.01815 363 ALA C CA 1
ATOM 9060 C C . ALA C 1 363 ? 112.06800 99.29500 103.37100 1.000 97.64649 363 ALA C C 1
ATOM 9061 O O . ALA C 1 363 ? 111.87700 98.53100 102.42300 1.000 108.84847 363 ALA C O 1
ATOM 9063 N N . VAL C 1 364 ? 112.56700 98.89800 104.53800 1.000 91.68877 364 VAL C N 1
ATOM 9064 C CA . VAL C 1 364 ? 112.92900 97.51400 104.80900 1.000 90.29627 364 VAL C CA 1
ATOM 9065 C C . VAL C 1 364 ? 112.21800 97.07100 106.07700 1.000 97.30015 364 VAL C C 1
ATOM 9066 O O . VAL C 1 364 ? 112.32000 97.73500 107.11300 1.000 116.16149 364 VAL C O 1
ATOM 9070 N N . TYR C 1 365 ? 111.50900 95.94900 106.00000 1.000 85.28622 365 TYR C N 1
ATOM 9071 C CA . TYR C 1 365 ? 110.77400 95.41400 107.13300 1.000 87.10548 365 TYR C CA 1
ATOM 9072 C C . TYR C 1 365 ? 111.35700 94.07300 107.54900 1.000 92.02332 365 TYR C C 1
ATOM 9073 O O . TYR C 1 365 ? 111.86800 93.31700 106.72100 1.000 104.46524 365 TYR C O 1
ATOM 9082 N N . VAL C 1 366 ? 111.27300 93.78600 108.84300 1.000 78.77816 366 VAL C N 1
ATOM 9083 C CA . VAL C 1 366 ? 111.67700 92.50100 109.39700 1.000 80.02459 366 VAL C CA 1
ATOM 9084 C C . VAL C 1 366 ? 110.46500 91.89900 110.08800 1.000 92.57874 366 VAL C C 1
ATOM 9085 O O . VAL C 1 366 ? 109.93800 92.48200 111.04200 1.000 108.05682 366 VAL C O 1
ATOM 9089 N N . ASN C 1 367 ? 110.03000 90.73500 109.61100 1.000 98.90419 367 ASN C N 1
ATOM 9090 C CA . ASN C 1 367 ? 108.84400 90.06000 110.13300 1.000 93.30909 367 ASN C CA 1
ATOM 9091 C C . ASN C 1 367 ? 107.63900 90.99500 110.13600 1.000 98.48127 367 ASN C C 1
ATOM 9092 O O . ASN C 1 367 ? 106.99300 91.21700 111.16000 1.000 110.60547 367 ASN C O 1
ATOM 9097 N N . ALA C 1 368 ? 107.34200 91.55700 108.96700 1.000 100.26309 368 ALA C N 1
ATOM 9098 C CA . ALA C 1 368 ? 106.21600 92.46500 108.82700 1.000 105.87959 368 ALA C CA 1
ATOM 9099 C C . ALA C 1 368 ? 105.76400 92.48300 107.37700 1.000 110.90129 368 ALA C C 1
ATOM 9100 O O . ALA C 1 368 ? 106.48000 92.04300 106.47600 1.000 121.26546 368 ALA C O 1
ATOM 9102 N N . SER C 1 369 ? 104.55900 92.99900 107.16300 1.000 121.96506 369 SER C N 1
ATOM 9103 C CA . SER C 1 369 ? 104.00100 93.09300 105.82500 1.000 124.23964 369 SER C CA 1
ATOM 9104 C C . SER C 1 369 ? 104.62600 94.25000 105.05900 1.000 127.50645 369 SER C C 1
ATOM 9105 O O . SER C 1 369 ? 105.15100 95.20000 105.64500 1.000 131.82092 369 SER C O 1
ATOM 9108 N N . THR C 1 370 ? 104.56200 94.16400 103.73300 1.000 121.40800 370 THR C N 1
ATOM 9109 C CA . THR C 1 370 ? 105.02300 95.24800 102.87700 1.000 122.24741 370 THR C CA 1
ATOM 9110 C C . THR C 1 370 ? 103.93000 96.26100 102.57900 1.000 121.11826 370 THR C C 1
ATOM 9111 O O . THR C 1 370 ? 104.16500 97.19000 101.80000 1.000 123.21701 370 THR C O 1
ATOM 9115 N N . ARG C 1 371 ? 102.74900 96.10200 103.16500 1.000 125.52423 371 ARG C N 1
ATOM 9116 C CA . ARG C 1 371 ? 101.66200 97.05000 102.97600 1.000 128.79805 371 ARG C CA 1
ATOM 9117 C C . ARG C 1 371 ? 101.74100 98.23400 103.92500 1.000 133.44287 371 ARG C C 1
ATOM 9118 O O . ARG C 1 371 ? 100.86500 99.10200 103.88000 1.000 143.23745 371 ARG C O 1
ATOM 9126 N N . PHE C 1 372 ? 102.75600 98.29000 104.78500 1.000 130.64111 372 PHE C N 1
ATOM 9127 C CA . PHE C 1 372 ? 102.89200 99.39700 105.71900 1.000 131.27256 372 PHE C CA 1
ATOM 9128 C C . PHE C 1 372 ? 103.48300 100.64600 105.08300 1.000 135.03453 372 PHE C C 1
ATOM 9129 O O . PHE C 1 372 ? 103.50100 101.69600 105.73100 1.000 142.25368 372 PHE C O 1
ATOM 9137 N N . THR C 1 373 ? 103.96200 100.56600 103.84200 1.000 125.64511 373 THR C N 1
ATOM 9138 C CA . THR C 1 373 ? 104.57500 101.71400 103.17700 1.000 124.43350 373 THR C CA 1
ATOM 9139 C C . THR C 1 373 ? 103.47200 102.67800 102.75100 1.000 129.03296 373 THR C C 1
ATOM 9140 O O . THR C 1 373 ? 103.09100 102.77100 101.58300 1.000 135.90440 373 THR C O 1
ATOM 9144 N N . ASP C 1 374 ? 102.95000 103.41100 103.73000 1.000 144.51791 374 ASP C N 1
ATOM 9145 C CA . ASP C 1 374 ? 101.88500 104.37000 103.49600 1.000 142.76906 374 ASP C CA 1
ATOM 9146 C C . ASP C 1 374 ? 102.13100 105.60900 104.34100 1.000 144.38339 374 ASP C C 1
ATOM 9147 O O . ASP C 1 374 ? 102.77100 105.54300 105.39300 1.000 150.94086 374 ASP C O 1
ATOM 9152 N N . GLY C 1 375 ? 101.61700 106.74300 103.86700 1.000 145.63049 375 GLY C N 1
ATOM 9153 C CA . GLY C 1 375 ? 101.76000 107.97400 104.62500 1.000 149.68040 375 GLY C CA 1
ATOM 9154 C C . GLY C 1 375 ? 101.03400 107.92900 105.95400 1.000 150.71287 375 GLY C C 1
ATOM 9155 O O . GLY C 1 375 ? 101.58800 108.31300 106.98700 1.000 152.71014 375 GLY C O 1
ATOM 9156 N N . GLY C 1 376 ? 99.78700 107.45600 105.94900 1.000 139.02762 376 GLY C N 1
ATOM 9157 C CA . GLY C 1 376 ? 99.03300 107.38100 107.18900 1.000 138.39369 376 GLY C CA 1
ATOM 9158 C C . GLY C 1 376 ? 99.60500 106.37100 108.16400 1.000 140.80603 376 GLY C C 1
ATOM 9159 O O . GLY C 1 376 ? 99.66300 106.62400 109.37000 1.000 139.98901 376 GLY C O 1
ATOM 9160 N N . GLN C 1 377 ? 100.03200 105.21300 107.65900 1.000 147.29213 377 GLN C N 1
ATOM 9161 C CA . GLN C 1 377 ? 100.56500 104.17600 108.53500 1.000 146.31181 377 GLN C CA 1
ATOM 9162 C C . GLN C 1 377 ? 101.87500 104.61000 109.18000 1.000 146.31465 377 GLN C C 1
ATOM 9163 O O . GLN C 1 377 ? 102.11600 104.32300 110.35700 1.000 148.36119 377 GLN C O 1
ATOM 9169 N N . PHE C 1 378 ? 102.72500 105.30100 108.43300 1.000 124.89295 378 PHE C N 1
ATOM 9170 C CA . PHE C 1 378 ? 104.04400 105.68100 108.93100 1.000 122.35800 378 PHE C CA 1
ATOM 9171 C C . PHE C 1 378 ? 104.00500 106.81700 109.92400 1.000 129.22202 378 PHE C C 1
ATOM 9172 O O . PHE C 1 378 ? 105.07800 107.29800 110.29900 1.000 130.22676 378 PHE C O 1
ATOM 9180 N N . GLY C 1 379 ? 102.84000 107.27700 110.36800 1.000 139.88082 379 GLY C N 1
ATOM 9181 C CA . GLY C 1 379 ? 102.73900 108.33900 111.33900 1.000 137.09740 379 GLY C CA 1
ATOM 9182 C C . GLY C 1 379 ? 102.47300 109.70800 110.75200 1.000 137.47897 379 GLY C C 1
ATOM 9183 O O . GLY C 1 379 ? 102.00100 110.59300 111.47400 1.000 141.05768 379 GLY C O 1
ATOM 9184 N N . LEU C 1 380 ? 102.76100 109.90700 109.47100 1.000 146.38635 380 LEU C N 1
ATOM 9185 C CA . LEU C 1 380 ? 102.44100 111.16400 108.82100 1.000 144.58203 380 LEU C CA 1
ATOM 9186 C C . LEU C 1 380 ? 100.93300 111.27300 108.61300 1.000 147.14069 380 LEU C C 1
ATOM 9187 O O . LEU C 1 380 ? 100.20100 110.28100 108.63800 1.000 150.96041 380 LEU C O 1
ATOM 9192 N N . GLY C 1 381 ? 100.46500 112.50100 108.41800 1.000 152.00689 381 GLY C N 1
ATOM 9193 C CA . GLY C 1 381 ? 99.04800 112.72300 108.21000 1.000 155.34592 381 GLY C CA 1
ATOM 9194 C C . GLY C 1 381 ? 98.53800 112.09000 106.93400 1.000 156.57583 381 GLY C C 1
ATOM 9195 O O . GLY C 1 381 ? 97.54600 111.35500 106.94400 1.000 158.12038 381 GLY C O 1
ATOM 9196 N N . ALA C 1 382 ? 99.22000 112.36600 105.82700 1.000 150.66234 382 ALA C N 1
ATOM 9197 C CA . ALA C 1 382 ? 98.88500 111.80200 104.53200 1.000 149.32556 382 ALA C CA 1
ATOM 9198 C C . ALA C 1 382 ? 100.13100 111.84200 103.66200 1.000 152.11767 382 ALA C C 1
ATOM 9199 O O . ALA C 1 382 ? 101.18300 112.34000 104.07300 1.000 155.12695 382 ALA C O 1
ATOM 9201 N N . GLU C 1 383 ? 100.01500 111.31800 102.44800 1.000 154.56524 383 GLU C N 1
ATOM 9202 C CA . GLU C 1 383 ? 101.14100 111.27700 101.53100 1.000 153.09638 383 GLU C CA 1
ATOM 9203 C C . GLU C 1 383 ? 100.70500 111.77100 100.16400 1.000 152.20030 383 GLU C C 1
ATOM 9204 O O . GLU C 1 383 ? 99.55600 111.57500 99.76000 1.000 153.34300 383 GLU C O 1
ATOM 9210 N N . VAL C 1 384 ? 101.62900 112.42300 99.45800 1.000 139.98684 384 VAL C N 1
ATOM 9211 C CA . VAL C 1 384 ? 101.37200 112.78400 98.06900 1.000 141.40626 384 VAL C CA 1
ATOM 9212 C C . VAL C 1 384 ? 101.83200 111.66900 97.14000 1.000 143.20728 384 VAL C C 1
ATOM 9213 O O . VAL C 1 384 ? 101.15900 111.34400 96.15500 1.000 144.95913 384 VAL C O 1
ATOM 9217 N N . ALA C 1 385 ? 102.97600 111.06300 97.44200 1.000 137.73030 385 ALA C N 1
ATOM 9218 C CA . ALA C 1 385 ? 103.50300 109.95400 96.66000 1.000 136.88560 385 ALA C CA 1
ATOM 9219 C C . ALA C 1 385 ? 104.55700 109.24800 97.49600 1.000 136.00636 385 ALA C C 1
ATOM 9220 O O . ALA C 1 385 ? 104.99900 109.75400 98.52900 1.000 137.79334 385 ALA C O 1
ATOM 9222 N N . VAL C 1 386 ? 104.95900 108.07000 97.03500 1.000 133.49164 386 VAL C N 1
ATOM 9223 C CA . VAL C 1 386 ? 106.02200 107.30200 97.66800 1.000 130.35375 386 VAL C CA 1
ATOM 9224 C C . VAL C 1 386 ? 107.25200 107.43600 96.78600 1.000 131.91328 386 VAL C C 1
ATOM 9225 O O . VAL C 1 386 ? 107.32200 106.83900 95.70600 1.000 139.78772 386 VAL C O 1
ATOM 9229 N N . SER C 1 387 ? 108.21900 108.22800 97.23600 1.000 118.14055 387 SER C N 1
ATOM 9230 C CA . SER C 1 387 ? 109.42500 108.46500 96.45900 1.000 117.76648 387 SER C CA 1
ATOM 9231 C C . SER C 1 387 ? 110.29100 107.21600 96.43700 1.000 117.72181 387 SER C C 1
ATOM 9232 O O . SER C 1 387 ? 110.49600 106.57200 97.46900 1.000 130.27038 387 SER C O 1
ATOM 9235 N N . THR C 1 388 ? 110.79700 106.87300 95.25500 1.000 115.29950 388 THR C N 1
ATOM 9236 C CA . THR C 1 388 ? 111.73400 105.77300 95.10600 1.000 121.00205 388 THR C CA 1
ATOM 9237 C C . THR C 1 388 ? 113.14400 106.23500 94.77700 1.000 125.96913 388 THR C C 1
ATOM 9238 O O . THR C 1 388 ? 114.07900 105.43600 94.88400 1.000 129.98239 388 THR C O 1
ATOM 9242 N N . GLN C 1 389 ? 113.31900 107.49200 94.38300 1.000 137.39345 389 GLN C N 1
ATOM 9243 C CA . GLN C 1 389 ? 114.64000 108.02400 94.09800 1.000 138.03529 389 GLN C CA 1
ATOM 9244 C C . GLN C 1 389 ? 115.39300 108.27400 95.40200 1.000 140.87151 389 GLN C C 1
ATOM 9245 O O . GLN C 1 389 ? 114.92800 107.94900 96.49700 1.000 143.63071 389 GLN C O 1
ATOM 9251 N N . LYS C 1 390 ? 116.58300 108.86300 95.28300 1.000 129.62818 390 LYS C N 1
ATOM 9252 C CA . LYS C 1 390 ? 117.41400 109.14100 96.44400 1.000 125.87175 390 LYS C CA 1
ATOM 9253 C C . LYS C 1 390 ? 117.54600 110.62000 96.76900 1.000 131.01531 390 LYS C C 1
ATOM 9254 O O . LYS C 1 390 ? 117.93500 110.95200 97.89100 1.000 132.10883 390 LYS C O 1
ATOM 9260 N N . LEU C 1 391 ? 117.23400 111.50700 95.83100 1.000 139.15950 391 LEU C N 1
ATOM 9261 C CA . LEU C 1 391 ? 117.35700 112.93400 96.08700 1.000 138.15974 391 LEU C CA 1
ATOM 9262 C C . LEU C 1 391 ? 116.13400 113.45700 96.83400 1.000 140.40108 391 LEU C C 1
ATOM 9263 O O . LEU C 1 391 ? 115.01400 112.97200 96.65800 1.000 145.61406 391 LEU C O 1
ATOM 9268 N N . HIS C 1 392 ? 116.36600 114.46800 97.67000 1.000 131.71528 392 HIS C N 1
ATOM 9269 C CA . HIS C 1 392 ? 115.34000 115.08700 98.51500 1.000 126.67948 392 HIS C CA 1
ATOM 9270 C C . HIS C 1 392 ? 114.70900 114.00100 99.37500 1.000 127.76985 392 HIS C C 1
ATOM 9271 O O . HIS C 1 392 ? 115.44000 113.33400 100.12600 1.000 134.10380 392 HIS C O 1
ATOM 9278 N N . ALA C 1 393 ? 113.40200 113.78100 99.31000 1.000 112.34128 393 ALA C N 1
ATOM 9279 C CA . ALA C 1 393 ? 112.73600 112.84400 100.19700 1.000 115.97444 393 ALA C CA 1
ATOM 9280 C C . ALA C 1 393 ? 112.81300 111.42200 99.65400 1.000 115.16223 393 ALA C C 1
ATOM 9281 O O . ALA C 1 393 ? 113.12600 111.18300 98.48700 1.000 120.18853 393 ALA C O 1
ATOM 9283 N N . ARG C 1 394 ? 112.51800 110.46700 100.53200 1.000 106.90155 394 ARG C N 1
ATOM 9284 C CA . ARG C 1 394 ? 112.51900 109.05800 100.17900 1.000 109.94346 394 ARG C CA 1
ATOM 9285 C C . ARG C 1 394 ? 111.40800 108.36800 100.95400 1.000 115.77001 394 ARG C C 1
ATOM 9286 O O . ARG C 1 394 ? 111.01900 108.81500 102.03400 1.000 116.97343 394 ARG C O 1
ATOM 9294 N N . GLY C 1 395 ? 110.90400 107.27400 100.39600 1.000 128.90318 395 GLY C N 1
ATOM 9295 C CA . GLY C 1 395 ? 109.76100 106.60500 100.96500 1.000 123.51810 395 GLY C CA 1
ATOM 9296 C C . GLY C 1 395 ? 108.52800 107.47600 100.86500 1.000 128.68189 395 GLY C C 1
ATOM 9297 O O . GLY C 1 395 ? 108.39500 108.29100 99.94900 1.000 135.75806 395 GLY C O 1
ATOM 9298 N N . PRO C 1 396 ? 107.59400 107.31600 101.80000 1.000 118.50799 396 PRO C N 1
ATOM 9299 C CA . PRO C 1 396 ? 106.41700 108.19000 101.81500 1.000 119.25534 396 PRO C CA 1
ATOM 9300 C C . PRO C 1 396 ? 106.81600 109.64400 102.00500 1.000 120.71667 396 PRO C C 1
ATOM 9301 O O . PRO C 1 396 ? 107.75200 109.95900 102.74100 1.000 123.23803 396 PRO C O 1
ATOM 9305 N N . MET C 1 397 ? 106.09500 110.53300 101.33100 1.000 132.91049 397 MET C N 1
ATOM 9306 C CA . MET C 1 397 ? 106.37400 111.96200 101.36300 1.000 131.28861 397 MET C CA 1
ATOM 9307 C C . MET C 1 397 ? 105.26700 112.66300 102.13400 1.000 132.07207 397 MET C C 1
ATOM 9308 O O . MET C 1 397 ? 104.09500 112.57900 101.75600 1.000 133.28396 397 MET C O 1
ATOM 9313 N N . GLY C 1 398 ? 105.63800 113.35700 103.20400 1.000 130.55126 398 GLY C N 1
ATOM 9314 C CA . GLY C 1 398 ? 104.65900 114.01700 104.04100 1.000 130.96350 398 GLY C CA 1
ATOM 9315 C C . GLY C 1 398 ? 104.80400 115.52200 104.07100 1.000 131.44643 398 GLY C C 1
ATOM 9316 O O . GLY C 1 398 ? 105.23400 116.13200 103.08800 1.000 134.43343 398 GLY C O 1
ATOM 9317 N N . LEU C 1 399 ? 104.44000 116.13400 105.19800 1.000 128.26448 399 LEU C N 1
ATOM 9318 C CA . LEU C 1 399 ? 104.55000 117.58200 105.32400 1.000 129.56827 399 LEU C CA 1
ATOM 9319 C C . LEU C 1 399 ? 105.99900 118.03800 105.23900 1.000 133.27533 399 LEU C C 1
ATOM 9320 O O . LEU C 1 399 ? 106.30000 119.05000 104.59700 1.000 135.98026 399 LEU C O 1
ATOM 9325 N N . GLU C 1 400 ? 106.91100 117.30600 105.88000 1.000 141.01185 400 GLU C N 1
ATOM 9326 C CA . GLU C 1 400 ? 108.31400 117.70100 105.87100 1.000 141.61745 400 GLU C CA 1
ATOM 9327 C C . GLU C 1 400 ? 108.92600 117.58800 104.48200 1.000 143.53447 400 GLU C C 1
ATOM 9328 O O . GLU C 1 400 ? 109.82000 118.36700 104.13700 1.000 147.85551 400 GLU C O 1
ATOM 9334 N N . ALA C 1 401 ? 108.46700 116.63200 103.67800 1.000 120.84445 401 ALA C N 1
ATOM 9335 C CA . ALA C 1 401 ? 109.02900 116.41500 102.35300 1.000 118.93970 401 ALA C CA 1
ATOM 9336 C C . ALA C 1 401 ? 108.69500 117.53000 101.37400 1.000 115.15745 401 ALA C C 1
ATOM 9337 O O . ALA C 1 401 ? 109.29200 117.58100 100.29500 1.000 117.04764 401 ALA C O 1
ATOM 9339 N N . LEU C 1 402 ? 107.76300 118.41400 101.71800 1.000 107.69598 402 LEU C N 1
ATOM 9340 C CA . LEU C 1 402 ? 107.35300 119.50200 100.84300 1.000 110.54323 402 LEU C CA 1
ATOM 9341 C C . LEU C 1 402 ? 107.94500 120.83800 101.26800 1.000 114.95195 402 LEU C C 1
ATOM 9342 O O . LEU C 1 402 ? 107.49300 121.88600 100.79700 1.000 119.09839 402 LEU C O 1
ATOM 9347 N N . THR C 1 403 ? 108.93700 120.82600 102.15200 1.000 120.66995 403 THR C N 1
ATOM 9348 C CA . THR C 1 403 ? 109.53200 122.04600 102.66900 1.000 116.79239 403 THR C CA 1
ATOM 9349 C C . THR C 1 403 ? 111.04700 121.96200 102.57500 1.000 114.50873 403 THR C C 1
ATOM 9350 O O . THR C 1 403 ? 111.65100 120.90600 102.77400 1.000 126.45542 403 THR C O 1
ATOM 9354 N N . THR C 1 404 ? 111.66000 123.10500 102.28500 1.000 107.53521 404 THR C N 1
ATOM 9355 C CA . THR C 1 404 ? 113.11100 123.21300 102.27800 1.000 114.53267 404 THR C CA 1
ATOM 9356 C C . THR C 1 404 ? 113.52800 124.22200 103.33800 1.000 111.27201 404 THR C C 1
ATOM 9357 O O . THR C 1 404 ? 112.67100 124.88800 103.92500 1.000 118.52159 404 THR C O 1
ATOM 9361 N N . TYR C 1 405 ? 114.82500 124.35800 103.59300 1.000 98.57867 405 TYR C N 1
ATOM 9362 C CA . TYR C 1 405 ? 115.30300 125.16200 104.70600 1.000 97.56244 405 TYR C CA 1
ATOM 9363 C C . TYR C 1 405 ? 116.10100 126.35300 104.19500 1.000 104.35627 405 TYR C C 1
ATOM 9364 O O . TYR C 1 405 ? 116.39500 126.47500 103.00500 1.000 111.77071 405 TYR C O 1
ATOM 9373 N N . LYS C 1 406 ? 116.44500 127.24300 105.12300 1.000 101.88825 406 LYS C N 1
ATOM 9374 C CA . LYS C 1 406 ? 117.13800 128.48300 104.81100 1.000 91.82887 406 LYS C CA 1
ATOM 9375 C C . LYS C 1 406 ? 118.02800 128.87900 105.97800 1.000 95.38030 406 LYS C C 1
ATOM 9376 O O . LYS C 1 406 ? 117.56900 128.94600 107.11900 1.000 106.63088 406 LYS C O 1
ATOM 9382 N N . TRP C 1 407 ? 119.30000 129.13900 105.68800 1.000 94.21550 407 TRP C N 1
ATOM 9383 C CA . TRP C 1 407 ? 120.23100 129.59500 106.71000 1.000 97.30269 407 TRP C CA 1
ATOM 9384 C C . TRP C 1 407 ? 119.97300 131.06000 107.03300 1.000 100.51168 407 TRP C C 1
ATOM 9385 O O . TRP C 1 407 ? 119.80800 131.88200 106.12800 1.000 104.63719 407 TRP C O 1
ATOM 9396 N N . ILE C 1 408 ? 119.93900 131.38900 108.32100 1.000 90.55905 408 ILE C N 1
ATOM 9397 C CA . ILE C 1 408 ? 119.79200 132.76600 108.77700 1.000 77.71183 408 ILE C CA 1
ATOM 9398 C C . ILE C 1 408 ? 120.91100 133.06500 109.76000 1.000 87.63020 408 ILE C C 1
ATOM 9399 O O . ILE C 1 408 ? 121.12700 132.30300 110.70800 1.000 109.83828 408 ILE C O 1
ATOM 9404 N N . GLY C 1 409 ? 121.61600 134.17000 109.54000 1.000 97.76190 409 GLY C N 1
ATOM 9405 C CA . GLY C 1 409 ? 122.69200 134.56500 110.42600 1.000 99.27261 409 GLY C CA 1
ATOM 9406 C C . GLY C 1 409 ? 122.51000 135.95500 110.99400 1.000 97.02911 409 GLY C C 1
ATOM 9407 O O . GLY C 1 409 ? 122.19200 136.89300 110.25900 1.000 110.38192 409 GLY C O 1
ATOM 9408 N N . ILE C 1 410 ? 122.70700 136.10500 112.30000 1.000 101.41179 410 ILE C N 1
ATOM 9409 C CA . ILE C 1 410 ? 122.56800 137.38400 112.98300 1.000 103.37534 410 ILE C CA 1
ATOM 9410 C C . ILE C 1 410 ? 123.88700 137.70600 113.66400 1.000 112.90398 410 ILE C C 1
ATOM 9411 O O . ILE C 1 410 ? 124.45500 136.85500 114.35800 1.000 128.85427 410 ILE C O 1
ATOM 9416 N N . GLY C 1 411 ? 124.37500 138.93100 113.46900 1.000 118.19436 411 GLY C N 1
ATOM 9417 C CA . GLY C 1 411 ? 125.60800 139.35700 114.09200 1.000 123.90122 411 GLY C CA 1
ATOM 9418 C C . GLY C 1 411 ? 125.55400 140.82900 114.44600 1.000 128.48589 411 GLY C C 1
ATOM 9419 O O . GLY C 1 411 ? 124.53400 141.49500 114.26700 1.000 136.01588 411 GLY C O 1
ATOM 9420 N N . ASP C 1 412 ? 126.67600 141.32600 114.96600 1.000 146.52979 412 ASP C N 1
ATOM 9421 C CA . ASP C 1 412 ? 126.82500 142.74700 115.26900 1.000 148.39440 412 ASP C CA 1
ATOM 9422 C C . ASP C 1 412 ? 127.95400 143.28400 114.39400 1.000 149.01941 412 ASP C C 1
ATOM 9423 O O . ASP C 1 412 ? 129.10100 143.42100 114.81900 1.000 146.87481 412 ASP C O 1
ATOM 9428 N N . TYR C 1 413 ? 127.59700 143.61500 113.15200 1.000 141.84658 413 TYR C N 1
ATOM 9429 C CA . TYR C 1 413 ? 128.54600 144.11100 112.15500 1.000 135.75548 413 TYR C CA 1
ATOM 9430 C C . TYR C 1 413 ? 129.77900 143.21800 112.07600 1.000 140.54910 413 TYR C C 1
ATOM 9431 O O . TYR C 1 413 ? 130.91500 143.68900 112.00300 1.000 144.89323 413 TYR C O 1
ATOM 9440 N N . THR C 1 414 ? 129.54800 141.91000 112.09800 1.000 135.58676 414 THR C N 1
ATOM 9441 C CA . THR C 1 414 ? 130.64100 140.95100 112.09400 1.000 132.00139 414 THR C CA 1
ATOM 9442 C C . THR C 1 414 ? 131.27100 140.86300 110.71100 1.000 134.61062 414 THR C C 1
ATOM 9443 O O . THR C 1 414 ? 130.58800 140.97400 109.69000 1.000 140.58440 414 THR C O 1
ATOM 9447 N N . ILE C 1 415 ? 132.58500 140.66500 110.68100 1.000 124.24133 415 ILE C N 1
ATOM 9448 C CA . ILE C 1 415 ? 133.33800 140.52700 109.44300 1.000 122.28010 415 ILE C CA 1
ATOM 9449 C C . ILE C 1 415 ? 134.17500 139.26100 109.52800 1.000 127.10448 415 ILE C C 1
ATOM 9450 O O . ILE C 1 415 ? 134.75600 138.95800 110.57600 1.000 132.33685 415 ILE C O 1
ATOM 9455 N N . ARG C 1 416 ? 134.22500 138.51400 108.43000 1.000 135.33417 416 ARG C N 1
ATOM 9456 C CA . ARG C 1 416 ? 134.96800 137.26300 108.41500 1.000 135.74447 416 ARG C CA 1
ATOM 9457 C C . ARG C 1 416 ? 136.46400 137.53700 108.46200 1.000 136.30173 416 ARG C C 1
ATOM 9458 O O . ARG C 1 416 ? 136.98300 138.34500 107.68800 1.000 139.00134 416 ARG C O 1
ATOM 9466 N N . ALA C 1 417 ? 137.15700 136.85900 109.37100 1.000 163.65550 417 ALA C N 1
ATOM 9467 C CA . ALA C 1 417 ? 138.59700 137.01700 109.47500 1.000 164.61922 417 ALA C CA 1
ATOM 9468 C C . ALA C 1 417 ? 139.28900 136.37500 108.27900 1.000 168.31298 417 ALA C C 1
ATOM 9469 O O . ALA C 1 417 ? 138.79800 135.40600 107.69500 1.000 168.94808 417 ALA C O 1
ATOM 9471 N N . HIS C 1 418 ? 140.44300 136.93300 107.91300 1.000 210.58207 418 HIS C N 1
ATOM 9472 C CA . HIS C 1 418 ? 141.18600 136.40600 106.77300 1.000 211.45413 418 HIS C CA 1
ATOM 9473 C C . HIS C 1 418 ? 141.70900 135.00500 107.05900 1.000 211.68659 418 HIS C C 1
ATOM 9474 O O . HIS C 1 418 ? 141.50100 134.07900 106.26600 1.000 209.45817 418 HIS C O 1
ATOM 9481 N N . HIS C 1 419 ? 142.38200 134.82900 108.19100 1.000 220.71991 419 HIS C N 1
ATOM 9482 C CA . HIS C 1 419 ? 142.91700 133.53800 108.60400 1.000 220.16401 419 HIS C CA 1
ATOM 9483 C C . HIS C 1 419 ? 142.07600 133.03400 109.76800 1.000 218.53281 419 HIS C C 1
ATOM 9484 O O . HIS C 1 419 ? 141.90500 133.73700 110.76900 1.000 215.86082 419 HIS C O 1
ATOM 9491 N N . HIS C 1 420 ? 141.55300 131.81900 109.63500 1.000 212.24738 420 HIS C N 1
ATOM 9492 C CA . HIS C 1 420 ? 140.63600 131.24300 110.61600 1.000 212.53123 420 HIS C CA 1
ATOM 9493 C C . HIS C 1 420 ? 141.34400 130.09700 111.33100 1.000 214.35360 420 HIS C C 1
ATOM 9494 O O . HIS C 1 420 ? 141.53100 129.01300 110.77900 1.000 211.85406 420 HIS C O 1
ATOM 9501 N N . HIS C 1 421 ? 141.75200 130.34900 112.57200 1.000 218.86494 421 HIS C N 1
ATOM 9502 C CA . HIS C 1 421 ? 142.28000 129.28500 113.41000 1.000 216.54895 421 HIS C CA 1
ATOM 9503 C C . HIS C 1 421 ? 141.14100 128.42000 113.93700 1.000 215.58838 421 HIS C C 1
ATOM 9504 O O . HIS C 1 421 ? 139.98100 128.83800 113.98000 1.000 215.10401 421 HIS C O 1
ATOM 9511 N N . HIS C 1 422 ? 141.48200 127.20000 114.34100 1.000 215.74954 422 HIS C N 1
ATOM 9512 C CA . HIS C 1 422 ? 140.49300 126.25200 114.82700 1.000 216.46971 422 HIS C CA 1
ATOM 9513 C C . HIS C 1 422 ? 141.13200 125.32000 115.84500 1.000 216.30474 422 HIS C C 1
ATOM 9514 O O . HIS C 1 422 ? 142.34000 125.07400 115.81400 1.000 214.57234 422 HIS C O 1
ATOM 9521 N N . HIS C 1 423 ? 140.30500 124.81000 116.75100 1.000 193.20787 423 HIS C N 1
ATOM 9522 C CA . HIS C 1 423 ? 140.75400 123.85200 117.75400 1.000 191.70172 423 HIS C CA 1
ATOM 9523 C C . HIS C 1 423 ? 139.70500 122.76700 117.96300 1.000 190.72837 423 HIS C C 1
ATOM 9524 O O . HIS C 1 423 ? 138.60600 122.83600 117.41400 1.000 187.93624 423 HIS C O 1
ATOM 9532 N N . LEU D 1 2 ? 133.66100 104.77000 78.49600 1.000 174.17857 2 LEU D N 1
ATOM 9533 C CA . LEU D 1 2 ? 133.60400 105.20500 79.88500 1.000 175.49252 2 LEU D CA 1
ATOM 9534 C C . LEU D 1 2 ? 132.71800 104.28000 80.70900 1.000 175.58821 2 LEU D C 1
ATOM 9535 O O . LEU D 1 2 ? 132.41800 104.56200 81.86600 1.000 176.07353 2 LEU D O 1
ATOM 9540 N N . GLU D 1 3 ? 132.29200 103.17400 80.09600 1.000 181.86889 3 GLU D N 1
ATOM 9541 C CA . GLU D 1 3 ? 131.45100 102.21500 80.80500 1.000 182.97884 3 GLU D CA 1
ATOM 9542 C C . GLU D 1 3 ? 132.20600 101.55900 81.95400 1.000 185.30088 3 GLU D C 1
ATOM 9543 O O . GLU D 1 3 ? 131.65600 101.38800 83.05000 1.000 184.95918 3 GLU D O 1
ATOM 9549 N N . GLN D 1 4 ? 133.46800 101.18700 81.72200 1.000 187.99045 4 GLN D N 1
ATOM 9550 C CA . GLN D 1 4 ? 134.27200 100.58700 82.78000 1.000 184.95644 4 GLN D CA 1
ATOM 9551 C C . GLN D 1 4 ? 134.40900 101.52200 83.97300 1.000 184.14636 4 GLN D C 1
ATOM 9552 O O . GLN D 1 4 ? 134.52000 101.05800 85.11200 1.000 183.01738 4 GLN D O 1
ATOM 9558 N N . MET D 1 5 ? 134.39100 102.83400 83.73200 1.000 174.78306 5 MET D N 1
ATOM 9559 C CA . MET D 1 5 ? 134.37000 103.79000 84.83200 1.000 175.42264 5 MET D CA 1
ATOM 9560 C C . MET D 1 5 ? 133.15200 103.56400 85.71600 1.000 176.07408 5 MET D C 1
ATOM 9561 O O . MET D 1 5 ? 133.26600 103.49800 86.94800 1.000 175.74873 5 MET D O 1
ATOM 9566 N N . GLY D 1 6 ? 131.98000 103.42200 85.09600 1.000 170.19505 6 GLY D N 1
ATOM 9567 C CA . GLY D 1 6 ? 130.77200 103.16800 85.86000 1.000 169.26092 6 GLY D CA 1
ATOM 9568 C C . GLY D 1 6 ? 130.80100 101.83200 86.57300 1.000 169.82787 6 GLY D C 1
ATOM 9569 O O . GLY D 1 6 ? 130.35000 101.72300 87.71500 1.000 172.90118 6 GLY D O 1
ATOM 9570 N N . ILE D 1 7 ? 131.33000 100.79900 85.91400 1.000 161.98956 7 ILE D N 1
ATOM 9571 C CA . ILE D 1 7 ? 131.42700 99.49000 86.56000 1.000 162.04057 7 ILE D CA 1
ATOM 9572 C C . ILE D 1 7 ? 132.30200 99.57600 87.80300 1.000 162.01420 7 ILE D C 1
ATOM 9573 O O . ILE D 1 7 ? 131.93000 99.10000 88.88300 1.000 159.57184 7 ILE D O 1
ATOM 9578 N N . ALA D 1 8 ? 133.47900 100.18900 87.66700 1.000 153.44374 8 ALA D N 1
ATOM 9579 C CA . ALA D 1 8 ? 134.39400 100.31200 88.79100 1.000 153.13246 8 ALA D CA 1
ATOM 9580 C C . ALA D 1 8 ? 133.80300 101.13100 89.92600 1.000 151.61260 8 ALA D C 1
ATOM 9581 O O . ALA D 1 8 ? 133.94600 100.74300 91.08900 1.000 151.77988 8 ALA D O 1
ATOM 9583 N N . ALA D 1 9 ? 133.14300 102.24700 89.62100 1.000 140.03489 9 ALA D N 1
ATOM 9584 C CA . ALA D 1 9 ? 132.50900 103.03100 90.67100 1.000 139.53773 9 ALA D CA 1
ATOM 9585 C C . ALA D 1 9 ? 131.38200 102.28000 91.36500 1.000 141.60727 9 ALA D C 1
ATOM 9586 O O . ALA D 1 9 ? 131.31500 102.28000 92.60100 1.000 143.99710 9 ALA D O 1
ATOM 9588 N N . LYS D 1 10 ? 130.50200 101.63000 90.60000 1.000 147.85763 10 LYS D N 1
ATOM 9589 C CA . LYS D 1 10 ? 129.36600 100.94400 91.20100 1.000 147.55143 10 LYS D CA 1
ATOM 9590 C C . LYS D 1 10 ? 129.81700 99.77400 92.06200 1.000 148.97292 10 LYS D C 1
ATOM 9591 O O . LYS D 1 10 ? 129.27900 99.56200 93.15400 1.000 148.94376 10 LYS D O 1
ATOM 9597 N N . GLN D 1 11 ? 130.79900 99.00000 91.59400 1.000 154.93164 11 GLN D N 1
ATOM 9598 C CA . GLN D 1 11 ? 131.27100 97.87300 92.39100 1.000 155.07648 11 GLN D CA 1
ATOM 9599 C C . GLN D 1 11 ? 131.93900 98.34600 93.67500 1.000 154.16659 11 GLN D C 1
ATOM 9600 O O . GLN D 1 11 ? 131.76000 97.73600 94.73500 1.000 153.52998 11 GLN D O 1
ATOM 9606 N N . ALA D 1 12 ? 132.70800 99.43200 93.60200 1.000 139.45677 12 ALA D N 1
ATOM 9607 C CA . ALA D 1 12 ? 133.37000 99.94900 94.79100 1.000 139.73585 12 ALA D CA 1
ATOM 9608 C C . ALA D 1 12 ? 132.39100 100.56500 95.78000 1.000 140.62584 12 ALA D C 1
ATOM 9609 O O . ALA D 1 12 ? 132.65900 100.54900 96.98600 1.000 144.13695 12 ALA D O 1
ATOM 9611 N N . SER D 1 13 ? 131.27200 101.11200 95.30000 1.000 136.45365 13 SER D N 1
ATOM 9612 C CA . SER D 1 13 ? 130.31400 101.74300 96.20200 1.000 136.87163 13 SER D CA 1
ATOM 9613 C C . SER D 1 13 ? 129.71100 100.75700 97.19600 1.000 140.61922 13 SER D C 1
ATOM 9614 O O . SER D 1 13 ? 129.53900 101.10200 98.37200 1.000 143.56455 13 SER D O 1
ATOM 9617 N N . TYR D 1 14 ? 129.37300 99.54400 96.75200 1.000 141.09295 14 TYR D N 1
ATOM 9618 C CA . TYR D 1 14 ? 128.79400 98.56600 97.66700 1.000 139.18568 14 TYR D CA 1
ATOM 9619 C C . TYR D 1 14 ? 129.77000 98.19900 98.77600 1.000 139.06700 14 TYR D C 1
ATOM 9620 O O . TYR D 1 14 ? 129.38200 98.10500 99.94500 1.000 140.08203 14 TYR D O 1
ATOM 9629 N N . LYS D 1 15 ? 131.04000 97.98400 98.43000 1.000 142.26791 15 LYS D N 1
ATOM 9630 C CA . LYS D 1 15 ? 132.03300 97.68100 99.45300 1.000 142.81816 15 LYS D CA 1
ATOM 9631 C C . LYS D 1 15 ? 132.23800 98.86400 100.38800 1.000 142.97427 15 LYS D C 1
ATOM 9632 O O . LYS D 1 15 ? 132.38400 98.68400 101.60100 1.000 142.11187 15 LYS D O 1
ATOM 9638 N N . LEU D 1 16 ? 132.25000 100.08100 99.84300 1.000 130.65618 16 LEU D N 1
ATOM 9639 C CA . LEU D 1 16 ? 132.46200 101.25600 100.68000 1.000 127.40612 16 LEU D CA 1
ATOM 9640 C C . LEU D 1 16 ? 131.32200 101.46600 101.66500 1.000 128.65008 16 LEU D C 1
ATOM 9641 O O . LEU D 1 16 ? 131.56100 101.88200 102.80300 1.000 133.73769 16 LEU D O 1
ATOM 9646 N N . ALA D 1 17 ? 130.08500 101.19100 101.25100 1.000 126.83176 17 ALA D N 1
ATOM 9647 C CA . ALA D 1 17 ? 128.94000 101.48300 102.10500 1.000 126.48312 17 ALA D CA 1
ATOM 9648 C C . ALA D 1 17 ? 128.93300 100.66400 103.39000 1.000 130.57801 17 ALA D C 1
ATOM 9649 O O . ALA D 1 17 ? 128.23600 101.03600 104.33900 1.000 131.30694 17 ALA D O 1
ATOM 9651 N N . GLN D 1 18 ? 129.68700 99.56800 103.45000 1.000 145.91508 18 GLN D N 1
ATOM 9652 C CA . GLN D 1 18 ? 129.70000 98.71500 104.63000 1.000 145.23573 18 GLN D CA 1
ATOM 9653 C C . GLN D 1 18 ? 130.92100 98.92300 105.51500 1.000 147.52457 18 GLN D C 1
ATOM 9654 O O . GLN D 1 18 ? 131.00100 98.30800 106.58300 1.000 149.40113 18 GLN D O 1
ATOM 9660 N N . LEU D 1 19 ? 131.86500 99.76200 105.10400 1.000 139.80718 19 LEU D N 1
ATOM 9661 C CA . LEU D 1 19 ? 133.06800 99.97400 105.89500 1.000 137.38347 19 LEU D CA 1
ATOM 9662 C C . LEU D 1 19 ? 132.74200 100.68900 107.19800 1.000 138.88966 19 LEU D C 1
ATOM 9663 O O . LEU D 1 19 ? 131.89900 101.58800 107.24000 1.000 141.42927 19 LEU D O 1
ATOM 9668 N N . SER D 1 20 ? 133.41600 100.28000 108.26700 1.000 152.47345 20 SER D N 1
ATOM 9669 C CA . SER D 1 20 ? 133.25400 100.92500 109.55700 1.000 153.55955 20 SER D CA 1
ATOM 9670 C C . SER D 1 20 ? 133.97400 102.27100 109.56900 1.000 157.80591 20 SER D C 1
ATOM 9671 O O . SER D 1 20 ? 134.82500 102.56000 108.72500 1.000 162.28883 20 SER D O 1
ATOM 9674 N N . SER D 1 21 ? 133.61900 103.10300 110.54900 1.000 163.83601 21 SER D N 1
ATOM 9675 C CA . SER D 1 21 ? 134.21800 104.42800 110.65400 1.000 164.48237 21 SER D CA 1
ATOM 9676 C C . SER D 1 21 ? 135.71900 104.37400 110.90100 1.000 164.55535 21 SER D C 1
ATOM 9677 O O . SER D 1 21 ? 136.43000 105.31000 110.52000 1.000 165.28089 21 SER D O 1
ATOM 9680 N N . ARG D 1 22 ? 136.21300 103.30300 111.52500 1.000 172.52230 22 ARG D N 1
ATOM 9681 C CA . ARG D 1 22 ? 137.64100 103.19900 111.80300 1.000 172.01337 22 ARG D CA 1
ATOM 9682 C C . ARG D 1 22 ? 138.45800 103.17600 110.51800 1.000 172.21030 22 ARG D C 1
ATOM 9683 O O . ARG D 1 22 ? 139.47700 103.87000 110.41200 1.000 177.83462 22 ARG D O 1
ATOM 9691 N N . GLU D 1 23 ? 138.02800 102.39000 109.53100 1.000 154.99871 23 GLU D N 1
ATOM 9692 C CA . GLU D 1 23 ? 138.77400 102.30600 108.28000 1.000 157.48135 23 GLU D CA 1
ATOM 9693 C C . GLU D 1 23 ? 138.76400 103.63500 107.53600 1.000 161.06793 23 GLU D C 1
ATOM 9694 O O . GLU D 1 23 ? 139.79600 104.06400 107.00800 1.000 163.94633 23 GLU D O 1
ATOM 9700 N N . LYS D 1 24 ? 137.60800 104.29900 107.48100 1.000 145.57094 24 LYS D N 1
ATOM 9701 C CA . LYS D 1 24 ? 137.53800 105.59100 106.81000 1.000 145.05274 24 LYS D CA 1
ATOM 9702 C C . LYS D 1 24 ? 138.42500 106.61800 107.50000 1.000 148.79031 24 LYS D C 1
ATOM 9703 O O . LYS D 1 24 ? 139.11800 107.39700 106.83400 1.000 155.47948 24 LYS D O 1
ATOM 9709 N N . ASN D 1 25 ? 138.41700 106.63600 108.83400 1.000 150.38890 25 ASN D N 1
ATOM 9710 C CA . ASN D 1 25 ? 139.29100 107.55100 109.55500 1.000 149.17632 25 ASN D CA 1
ATOM 9711 C C . ASN D 1 25 ? 140.75800 107.24100 109.29900 1.000 153.03169 25 ASN D C 1
ATOM 9712 O O . ASN D 1 25 ? 141.56800 108.16400 109.16600 1.000 158.62701 25 ASN D O 1
ATOM 9717 N N . ARG D 1 26 ? 141.11900 105.95900 109.23100 1.000 154.78565 26 ARG D N 1
ATOM 9718 C CA . ARG D 1 26 ? 142.49600 105.59900 108.91400 1.000 153.66253 26 ARG D CA 1
ATOM 9719 C C . ARG D 1 26 ? 142.89300 106.10000 107.53200 1.000 154.64041 26 ARG D C 1
ATOM 9720 O O . ARG D 1 26 ? 143.98900 106.64800 107.35400 1.000 159.09618 26 ARG D O 1
ATOM 9728 N N . VAL D 1 27 ? 142.01300 105.92600 106.54500 1.000 142.83816 27 VAL D N 1
ATOM 9729 C CA . VAL D 1 27 ? 142.31900 106.39700 105.19700 1.000 144.41370 27 VAL D CA 1
ATOM 9730 C C . VAL D 1 27 ? 142.48000 107.91000 105.18200 1.000 149.79442 27 VAL D C 1
ATOM 9731 O O . VAL D 1 27 ? 143.39800 108.43900 104.54700 1.000 154.77276 27 VAL D O 1
ATOM 9735 N N . LEU D 1 28 ? 141.59500 108.63300 105.87300 1.000 160.01449 28 LEU D N 1
ATOM 9736 C CA . LEU D 1 28 ? 141.69600 110.09100 105.88900 1.000 160.09748 28 LEU D CA 1
ATOM 9737 C C . LEU D 1 28 ? 142.97900 110.55400 106.57000 1.000 162.35212 28 LEU D C 1
ATOM 9738 O O . LEU D 1 28 ? 143.63300 111.49800 106.10600 1.000 164.78709 28 LEU D O 1
ATOM 9743 N N . GLU D 1 29 ? 143.34900 109.91300 107.67900 1.000 181.27616 29 GLU D N 1
ATOM 9744 C CA . GLU D 1 29 ? 144.57400 110.29200 108.37200 1.000 179.43435 29 GLU D CA 1
ATOM 9745 C C . GLU D 1 29 ? 145.79800 110.02200 107.50800 1.000 178.77863 29 GLU D C 1
ATOM 9746 O O . GLU D 1 29 ? 146.72300 110.84300 107.45200 1.000 182.80641 29 GLU D O 1
ATOM 9752 N N . LYS D 1 30 ? 145.82000 108.87900 106.81700 1.000 161.08696 30 LYS D N 1
ATOM 9753 C CA . LYS D 1 30 ? 146.91600 108.60800 105.89400 1.000 161.77692 30 LYS D CA 1
ATOM 9754 C C . LYS D 1 30 ? 146.94400 109.61400 104.75200 1.000 164.44670 30 LYS D C 1
ATOM 9755 O O . LYS D 1 30 ? 148.02500 110.01400 104.30900 1.000 166.01033 30 LYS D O 1
ATOM 9761 N N . ILE D 1 31 ? 145.77400 110.03000 104.26700 1.000 171.63597 31 ILE D N 1
ATOM 9762 C CA . ILE D 1 31 ? 145.71300 111.03600 103.21200 1.000 172.48492 31 ILE D CA 1
ATOM 9763 C C . ILE D 1 31 ? 146.34000 112.33900 103.68400 1.000 173.02862 31 ILE D C 1
ATOM 9764 O O . ILE D 1 31 ? 147.14900 112.94800 102.97700 1.000 175.80774 31 ILE D O 1
ATOM 9769 N N . ALA D 1 32 ? 145.97800 112.78500 104.88800 1.000 185.09178 32 ALA D N 1
ATOM 9770 C CA . ALA D 1 32 ? 146.53500 114.03200 105.40800 1.000 185.47897 32 ALA D CA 1
ATOM 9771 C C . ALA D 1 32 ? 148.04100 113.92100 105.61900 1.000 186.59926 32 ALA D C 1
ATOM 9772 O O . ALA D 1 32 ? 148.79300 114.84900 105.28600 1.000 187.95651 32 ALA D O 1
ATOM 9774 N N . ASP D 1 33 ? 148.49800 112.79400 106.16900 1.000 198.05396 33 ASP D N 1
ATOM 9775 C CA . ASP D 1 33 ? 149.92800 112.61100 106.39600 1.000 196.89903 33 ASP D CA 1
ATOM 9776 C C . ASP D 1 33 ? 150.70200 112.61400 105.08400 1.000 197.56784 33 ASP D C 1
ATOM 9777 O O . ASP D 1 33 ? 151.75600 113.25200 104.97800 1.000 198.41925 33 ASP D O 1
ATOM 9782 N N . GLU D 1 34 ? 150.19200 111.91400 104.07000 1.000 193.05596 34 GLU D N 1
ATOM 9783 C CA . GLU D 1 34 ? 150.85400 111.89500 102.77200 1.000 192.94150 34 GLU D CA 1
ATOM 9784 C C . GLU D 1 34 ? 150.81600 113.25800 102.09700 1.000 193.69275 34 GLU D C 1
ATOM 9785 O O . GLU D 1 34 ? 151.77500 113.63400 101.41500 1.000 193.20446 34 GLU D O 1
ATOM 9791 N N . LEU D 1 35 ? 149.72000 114.00200 102.27000 1.000 200.17424 35 LEU D N 1
ATOM 9792 C CA . LEU D 1 35 ? 149.63600 115.35100 101.72600 1.000 200.35934 35 LEU D CA 1
ATOM 9793 C C . LEU D 1 35 ? 150.69900 116.25300 102.33200 1.000 201.75361 35 LEU D C 1
ATOM 9794 O O . LEU D 1 35 ? 151.36900 117.00700 101.61600 1.000 202.08569 35 LEU D O 1
ATOM 9799 N N . GLU D 1 36 ? 150.87000 116.18900 103.65300 1.000 201.73191 36 GLU D N 1
ATOM 9800 C CA . GLU D 1 36 ? 151.90700 116.99300 104.28900 1.000 198.67208 36 GLU D CA 1
ATOM 9801 C C . GLU D 1 36 ? 153.30700 116.51000 103.93200 1.000 197.60945 36 GLU D C 1
ATOM 9802 O O . GLU D 1 36 ? 154.23900 117.31800 103.87300 1.000 195.95669 36 GLU D O 1
ATOM 9808 N N . ALA D 1 37 ? 153.47600 115.20700 103.69700 1.000 194.69063 37 ALA D N 1
ATOM 9809 C CA . ALA D 1 37 ? 154.80200 114.67600 103.40100 1.000 194.27888 37 ALA D CA 1
ATOM 9810 C C . ALA D 1 37 ? 155.30100 115.14800 102.04100 1.000 195.01255 37 ALA D C 1
ATOM 9811 O O . ALA D 1 37 ? 156.43100 115.63300 101.91800 1.000 195.06347 37 ALA D O 1
ATOM 9813 N N . GLN D 1 38 ? 154.47500 115.01700 101.00800 1.000 199.46113 38 GLN D N 1
ATOM 9814 C CA . GLN D 1 38 ? 154.88600 115.35500 99.64600 1.000 199.56586 38 GLN D CA 1
ATOM 9815 C C . GLN D 1 38 ? 154.45400 116.76500 99.25400 1.000 199.78678 38 GLN D C 1
ATOM 9816 O O . GLN D 1 38 ? 153.75800 116.97000 98.26100 1.000 199.66884 38 GLN D O 1
ATOM 9822 N N . SER D 1 39 ? 154.87400 117.75600 100.03800 1.000 204.71131 39 SER D N 1
ATOM 9823 C CA . SER D 1 39 ? 154.55700 119.14200 99.72200 1.000 204.68903 39 SER D CA 1
ATOM 9824 C C . SER D 1 39 ? 155.41700 119.70100 98.59700 1.000 204.82072 39 SER D C 1
ATOM 9825 O O . SER D 1 39 ? 154.93500 120.53600 97.82400 1.000 204.87261 39 SER D O 1
ATOM 9828 N N . GLU D 1 40 ? 156.67100 119.26300 98.49100 1.000 218.69805 40 GLU D N 1
ATOM 9829 C CA . GLU D 1 40 ? 157.60500 119.81700 97.52100 1.000 218.58705 40 GLU D CA 1
ATOM 9830 C C . GLU D 1 40 ? 157.20700 119.55000 96.07600 1.000 218.91913 40 GLU D C 1
ATOM 9831 O O . GLU D 1 40 ? 157.55700 120.34700 95.19800 1.000 220.06510 40 GLU D O 1
ATOM 9837 N N . ILE D 1 41 ? 156.48900 118.46500 95.80400 1.000 200.08728 41 ILE D N 1
ATOM 9838 C CA . ILE D 1 41 ? 156.06600 118.13800 94.45100 1.000 200.02935 41 ILE D CA 1
ATOM 9839 C C . ILE D 1 41 ? 154.75600 118.82800 94.09200 1.000 200.34549 41 ILE D C 1
ATOM 9840 O O . ILE D 1 41 ? 154.61600 119.36200 92.99100 1.000 197.99647 41 ILE D O 1
ATOM 9845 N N . ILE D 1 42 ? 153.79500 118.83800 95.01800 1.000 205.04064 42 ILE D N 1
ATOM 9846 C CA . ILE D 1 42 ? 152.54100 119.54300 94.78000 1.000 204.22757 42 ILE D CA 1
ATOM 9847 C C . ILE D 1 42 ? 152.79600 121.03200 94.59900 1.000 205.17162 42 ILE D C 1
ATOM 9848 O O . ILE D 1 42 ? 152.25200 121.66300 93.68400 1.000 205.50117 42 ILE D O 1
ATOM 9853 N N . LEU D 1 43 ? 153.62800 121.61700 95.46400 1.000 196.49957 43 LEU D N 1
ATOM 9854 C CA . LEU D 1 43 ? 153.93900 123.03600 95.34900 1.000 193.10477 43 LEU D CA 1
ATOM 9855 C C . LEU D 1 43 ? 154.64000 123.34000 94.03400 1.000 193.62046 43 LEU D C 1
ATOM 9856 O O . LEU D 1 43 ? 154.33200 124.33900 93.37500 1.000 193.68348 43 LEU D O 1
ATOM 9861 N N . ASN D 1 44 ? 155.58600 122.48700 93.63400 1.000 205.19428 44 ASN D N 1
ATOM 9862 C CA . ASN D 1 44 ? 156.29400 122.70000 92.37600 1.000 206.50837 44 ASN D CA 1
ATOM 9863 C C . ASN D 1 44 ? 155.34600 122.63100 91.18600 1.000 207.58806 44 ASN D C 1
ATOM 9864 O O . ASN D 1 44 ? 155.39700 123.48900 90.29500 1.000 207.37617 44 ASN D O 1
ATOM 9869 N N . ALA D 1 45 ? 154.47600 121.61900 91.15200 1.000 203.29940 45 ALA D N 1
ATOM 9870 C CA . ALA D 1 45 ? 153.53500 121.49500 90.04500 1.000 201.86045 45 ALA D CA 1
ATOM 9871 C C . ALA D 1 45 ? 152.57600 122.67600 90.00200 1.000 202.73869 45 ALA D C 1
ATOM 9872 O O . ALA D 1 45 ? 152.29600 123.21700 88.92400 1.000 203.36281 45 ALA D O 1
ATOM 9874 N N . ASN D 1 46 ? 152.06800 123.09700 91.16200 1.000 200.34243 46 ASN D N 1
ATOM 9875 C CA . ASN D 1 46 ? 151.15800 124.23400 91.19900 1.000 199.19797 46 ASN D CA 1
ATOM 9876 C C . ASN D 1 46 ? 151.85000 125.50700 90.73400 1.000 201.98213 46 ASN D C 1
ATOM 9877 O O . ASN D 1 46 ? 151.26800 126.29900 89.98800 1.000 203.40532 46 ASN D O 1
ATOM 9882 N N . ALA D 1 47 ? 153.09200 125.72700 91.17100 1.000 212.43534 47 ALA D N 1
ATOM 9883 C CA . ALA D 1 47 ? 153.81900 126.92300 90.75800 1.000 212.83374 47 ALA D CA 1
ATOM 9884 C C . ALA D 1 47 ? 154.08200 126.91700 89.25900 1.000 213.15816 47 ALA D C 1
ATOM 9885 O O . ALA D 1 47 ? 153.94500 127.95000 88.59300 1.000 212.42393 47 ALA D O 1
ATOM 9887 N N . GLN D 1 48 ? 154.46000 125.76100 88.70800 1.000 209.56374 48 GLN D N 1
ATOM 9888 C CA . GLN D 1 48 ? 154.67600 125.67000 87.26900 1.000 208.22446 48 GLN D CA 1
ATOM 9889 C C . GLN D 1 48 ? 153.39000 125.93300 86.49600 1.000 208.19148 48 GLN D C 1
ATOM 9890 O O . GLN D 1 48 ? 153.40600 126.64400 85.48300 1.000 207.13573 48 GLN D O 1
ATOM 9896 N N . ASP D 1 49 ? 152.26600 125.39000 86.96800 1.000 224.52855 49 ASP D N 1
ATOM 9897 C CA . ASP D 1 49 ? 150.99800 125.62500 86.28800 1.000 225.66750 49 ASP D CA 1
ATOM 9898 C C . ASP D 1 49 ? 150.57500 127.08600 86.38800 1.000 225.41706 49 ASP D C 1
ATOM 9899 O O . ASP D 1 49 ? 150.02400 127.64400 85.43300 1.000 226.81980 49 ASP D O 1
ATOM 9904 N N . VAL D 1 50 ? 150.81400 127.71900 87.53900 1.000 211.41186 50 VAL D N 1
ATOM 9905 C CA . VAL D 1 50 ? 150.50800 129.13900 87.69300 1.000 209.66214 50 VAL D CA 1
ATOM 9906 C C . VAL D 1 50 ? 151.35100 129.97100 86.73700 1.000 211.37032 50 VAL D C 1
ATOM 9907 O O . VAL D 1 50 ? 150.85100 130.90400 86.09600 1.000 211.17046 50 VAL D O 1
ATOM 9911 N N . ALA D 1 51 ? 152.64000 129.64500 86.62200 1.000 219.25032 51 ALA D N 1
ATOM 9912 C CA . ALA D 1 51 ? 153.50000 130.36000 85.68600 1.000 218.71030 51 ALA D CA 1
ATOM 9913 C C . ALA D 1 51 ? 153.02200 130.17500 84.25200 1.000 219.64709 51 ALA D C 1
ATOM 9914 O O . ALA D 1 51 ? 153.05900 131.11500 83.45000 1.000 218.79719 51 ALA D O 1
ATOM 9916 N N . ASP D 1 52 ? 152.57400 128.96500 83.91000 1.000 224.68297 52 ASP D N 1
ATOM 9917 C CA . ASP D 1 52 ? 152.01800 128.73400 82.58000 1.000 223.79347 52 ASP D CA 1
ATOM 9918 C C . ASP D 1 52 ? 150.75500 129.56000 82.36000 1.000 223.67376 52 ASP D C 1
ATOM 9919 O O . ASP D 1 52 ? 150.53100 130.08400 81.26300 1.000 223.07769 52 ASP D O 1
ATOM 9924 N N . ALA D 1 53 ? 149.91400 129.67800 83.39000 1.000 225.14508 53 ALA D N 1
ATOM 9925 C CA . ALA D 1 53 ? 148.68700 130.45900 83.26800 1.000 224.01517 53 ALA D CA 1
ATOM 9926 C C . ALA D 1 53 ? 148.97700 131.93700 83.04400 1.000 224.79771 53 ALA D C 1
ATOM 9927 O O . ALA D 1 53 ? 148.27400 132.59200 82.26600 1.000 224.13786 53 ALA D O 1
ATOM 9929 N N . ARG D 1 54 ? 149.99200 132.47900 83.72200 1.000 225.03800 54 ARG D N 1
ATOM 9930 C CA . ARG D 1 54 ? 150.38800 133.86400 83.48900 1.000 224.07153 54 ARG D CA 1
ATOM 9931 C C . ARG D 1 54 ? 150.79100 134.08900 82.03600 1.000 224.81870 54 ARG D C 1
ATOM 9932 O O . ARG D 1 54 ? 150.59800 135.18700 81.50300 1.000 222.69001 54 ARG D O 1
ATOM 9940 N N . ALA D 1 55 ? 151.32600 133.06100 81.37500 1.000 228.17197 55 ALA D N 1
ATOM 9941 C CA . ALA D 1 55 ? 151.69300 133.17800 79.97000 1.000 226.71247 55 ALA D CA 1
ATOM 9942 C C . ALA D 1 55 ? 150.48500 133.32900 79.05600 1.000 227.90845 55 ALA D C 1
ATOM 9943 O O . ALA D 1 55 ? 150.66100 133.66600 77.88000 1.000 228.14802 55 ALA D O 1
ATOM 9945 N N . ASN D 1 56 ? 149.27500 133.08800 79.55600 1.000 229.00355 56 ASN D N 1
ATOM 9946 C CA . ASN D 1 56 ? 148.05700 133.26700 78.78100 1.000 227.64339 56 ASN D CA 1
ATOM 9947 C C . ASN D 1 56 ? 147.30100 134.53100 79.16600 1.000 228.21810 56 ASN D C 1
ATOM 9948 O O . ASN D 1 56 ? 146.16400 134.72100 78.72200 1.000 227.76588 56 ASN D O 1
ATOM 9953 N N . GLY D 1 57 ? 147.90400 135.39500 79.97600 1.000 233.24728 57 GLY D N 1
ATOM 9954 C CA . GLY D 1 57 ? 147.28700 136.66100 80.33700 1.000 232.93038 57 GLY D CA 1
ATOM 9955 C C . GLY D 1 57 ? 146.00600 136.54400 81.13300 1.000 233.39276 57 GLY D C 1
ATOM 9956 O O . GLY D 1 57 ? 145.05600 137.29700 80.88400 1.000 233.05994 57 GLY D O 1
ATOM 9957 N N . LEU D 1 58 ? 145.95200 135.61800 82.08500 1.000 223.94587 58 LEU D N 1
ATOM 9958 C CA . LEU D 1 58 ? 144.76700 135.47600 82.91700 1.000 223.79259 58 LEU D CA 1
ATOM 9959 C C . LEU D 1 58 ? 144.74200 136.55600 83.99500 1.000 223.91129 58 LEU D C 1
ATOM 9960 O O . LEU D 1 58 ? 145.76200 137.17400 84.31100 1.000 222.33666 58 LEU D O 1
ATOM 9965 N N . SER D 1 59 ? 143.55800 136.78000 84.55800 1.000 225.70891 59 SER D N 1
ATOM 9966 C CA . SER D 1 59 ? 143.37200 137.85300 85.52500 1.000 224.63886 59 SER D CA 1
ATOM 9967 C C . SER D 1 59 ? 144.14500 137.57600 86.81000 1.000 225.61357 59 SER D C 1
ATOM 9968 O O . SER D 1 59 ? 144.40600 136.42600 87.17200 1.000 226.37548 59 SER D O 1
ATOM 9971 N N . GLU D 1 60 ? 144.51400 138.65800 87.50100 1.000 236.68457 60 GLU D N 1
ATOM 9972 C CA . GLU D 1 60 ? 145.29200 138.52700 88.73000 1.000 236.95261 60 GLU D CA 1
ATOM 9973 C C . GLU D 1 60 ? 144.51800 137.77000 89.80100 1.000 237.98376 60 GLU D C 1
ATOM 9974 O O . GLU D 1 60 ? 145.07600 136.90500 90.48600 1.000 238.87297 60 GLU D O 1
ATOM 9980 N N . ALA D 1 61 ? 143.23100 138.08400 89.96500 1.000 226.33301 61 ALA D N 1
ATOM 9981 C CA . ALA D 1 61 ? 142.41000 137.34300 90.91700 1.000 225.02674 61 ALA D CA 1
ATOM 9982 C C . ALA D 1 61 ? 142.27500 135.88500 90.50100 1.000 226.04132 61 ALA D C 1
ATOM 9983 O O . ALA D 1 61 ? 142.22700 134.98800 91.35100 1.000 225.30925 61 ALA D O 1
ATOM 9985 N N . MET D 1 62 ? 142.21100 135.63100 89.19200 1.000 222.78157 62 MET D N 1
ATOM 9986 C CA . MET D 1 62 ? 142.15500 134.25800 88.70700 1.000 222.01079 62 MET D CA 1
ATOM 9987 C C . MET D 1 62 ? 143.41200 133.49000 89.09500 1.000 221.20820 62 MET D C 1
ATOM 9988 O O . MET D 1 62 ? 143.33300 132.34000 89.54400 1.000 220.67873 62 MET D O 1
ATOM 9993 N N . LEU D 1 63 ? 144.58200 134.11500 88.93800 1.000 216.40089 63 LEU D N 1
ATOM 9994 C CA . LEU D 1 63 ? 145.82500 133.47400 89.35400 1.000 215.59921 63 LEU D CA 1
ATOM 9995 C C . LEU D 1 63 ? 145.86100 133.27000 90.86200 1.000 216.69061 63 LEU D C 1
ATOM 9996 O O . LEU D 1 63 ? 146.32300 132.22900 91.34200 1.000 218.06607 63 LEU D O 1
ATOM 10001 N N . ASP D 1 64 ? 145.37800 134.25400 91.62400 1.000 220.28070 64 ASP D N 1
ATOM 10002 C CA . ASP D 1 64 ? 145.34200 134.11200 93.07600 1.000 220.42203 64 ASP D CA 1
ATOM 10003 C C . ASP D 1 64 ? 144.48200 132.92500 93.48700 1.000 220.35937 64 ASP D C 1
ATOM 10004 O O . ASP D 1 64 ? 144.83500 132.18100 94.40900 1.000 221.15189 64 ASP D O 1
ATOM 10009 N N . ARG D 1 65 ? 143.34400 132.73700 92.81700 1.000 208.70917 65 ARG D N 1
ATOM 10010 C CA . ARG D 1 65 ? 142.54500 131.54100 93.05400 1.000 208.11635 65 ARG D CA 1
ATOM 10011 C C . ARG D 1 65 ? 143.31400 130.28600 92.66200 1.000 209.71550 65 ARG D C 1
ATOM 10012 O O . ARG D 1 65 ? 143.26400 129.27100 93.36600 1.000 211.78332 65 ARG D O 1
ATOM 10020 N N . LEU D 1 66 ? 144.03400 130.33800 91.54000 1.000 200.27299 66 LEU D N 1
ATOM 10021 C CA . LEU D 1 66 ? 144.79200 129.17400 91.09200 1.000 199.21454 66 LEU D CA 1
ATOM 10022 C C . LEU D 1 66 ? 146.02700 128.94400 91.95700 1.000 200.99639 66 LEU D C 1
ATOM 10023 O O . LEU D 1 66 ? 146.43500 127.79700 92.17100 1.000 200.77989 66 LEU D O 1
ATOM 10028 N N . ALA D 1 67 ? 146.63300 130.01600 92.46200 1.000 210.61320 67 ALA D N 1
ATOM 10029 C CA . ALA D 1 67 ? 147.89000 129.89400 93.18900 1.000 209.27550 67 ALA D CA 1
ATOM 10030 C C . ALA D 1 67 ? 147.70000 129.14500 94.50200 1.000 208.97200 67 ALA D C 1
ATOM 10031 O O . ALA D 1 67 ? 146.68700 129.30100 95.18900 1.000 208.13159 67 ALA D O 1
ATOM 10033 N N . LEU D 1 68 ? 148.69200 128.32600 94.84900 1.000 210.99321 68 LEU D N 1
ATOM 10034 C CA . LEU D 1 68 ? 148.70200 127.57800 96.10000 1.000 210.86008 68 LEU D CA 1
ATOM 10035 C C . LEU D 1 68 ? 150.01700 127.84000 96.81500 1.000 211.21727 68 LEU D C 1
ATOM 10036 O O . LEU D 1 68 ? 151.09100 127.61000 96.24900 1.000 210.98611 68 LEU D O 1
ATOM 10041 N N . THR D 1 69 ? 149.93300 128.31500 98.04600 1.000 223.19074 69 THR D N 1
ATOM 10042 C CA . THR D 1 69 ? 151.08300 128.59800 98.88600 1.000 224.26477 69 THR D CA 1
ATOM 10043 C C . THR D 1 69 ? 151.26900 127.50100 99.92300 1.000 224.20329 69 THR D C 1
ATOM 10044 O O . THR D 1 69 ? 150.36000 126.70100 100.16500 1.000 224.52303 69 THR D O 1
ATOM 10048 N N . PRO D 1 70 ? 152.45100 127.41700 100.54300 1.000 211.41205 70 PRO D N 1
ATOM 10049 C CA . PRO D 1 70 ? 152.62300 126.46000 101.65000 1.000 209.99786 70 PRO D CA 1
ATOM 10050 C C . PRO D 1 70 ? 151.59100 126.63300 102.75100 1.000 211.00767 70 PRO D C 1
ATOM 10051 O O . PRO D 1 70 ? 151.13400 125.64000 103.33500 1.000 210.66919 70 PRO D O 1
ATOM 10055 N N . ALA D 1 71 ? 151.20800 127.87700 103.04700 1.000 213.49101 71 ALA D N 1
ATOM 10056 C CA . ALA D 1 71 ? 150.14800 128.11200 104.01800 1.000 212.77390 71 ALA D CA 1
ATOM 10057 C C . ALA D 1 71 ? 148.83300 127.49200 103.56800 1.000 212.91807 71 ALA D C 1
ATOM 10058 O O . ALA D 1 71 ? 148.12100 126.89900 104.38200 1.000 213.12559 71 ALA D O 1
ATOM 10060 N N . ARG D 1 72 ? 148.49900 127.60800 102.28200 1.000 209.56010 72 ARG D N 1
ATOM 10061 C CA . ARG D 1 72 ? 147.28200 126.98500 101.77300 1.000 207.69924 72 ARG D CA 1
ATOM 10062 C C . ARG D 1 72 ? 147.36400 125.46300 101.82000 1.000 208.63154 72 ARG D C 1
ATOM 10063 O O . ARG D 1 72 ? 146.36500 124.79600 102.11000 1.000 208.70752 72 ARG D O 1
ATOM 10071 N N . LEU D 1 73 ? 148.53600 124.89600 101.52700 1.000 196.88483 73 LEU D N 1
ATOM 10072 C CA . LEU D 1 73 ? 148.70200 123.45000 101.63900 1.000 194.86630 73 LEU D CA 1
ATOM 10073 C C . LEU D 1 73 ? 148.48000 122.98400 103.07200 1.000 196.33313 73 LEU D C 1
ATOM 10074 O O . LEU D 1 73 ? 147.77400 121.99500 103.31500 1.000 196.55990 73 LEU D O 1
ATOM 10079 N N . LYS D 1 74 ? 149.06300 123.69700 104.03800 1.000 202.73496 74 LYS D N 1
ATOM 10080 C CA . LYS D 1 74 ? 148.82700 123.36700 105.43800 1.000 201.75367 74 LYS D CA 1
ATOM 10081 C C . LYS D 1 74 ? 147.36200 123.54200 105.81200 1.000 203.44336 74 LYS D C 1
ATOM 10082 O O . LYS D 1 74 ? 146.82400 122.74800 106.59100 1.000 203.45423 74 LYS D O 1
ATOM 10088 N N . GLY D 1 75 ? 146.70200 124.56400 105.26600 1.000 208.43437 75 GLY D N 1
ATOM 10089 C CA . GLY D 1 75 ? 145.29400 124.76900 105.56200 1.000 207.64684 75 GLY D CA 1
ATOM 10090 C C . GLY D 1 75 ? 144.41600 123.64200 105.05500 1.000 209.09200 75 GLY D C 1
ATOM 10091 O O . GLY D 1 75 ? 143.50100 123.19600 105.75100 1.000 209.95586 75 GLY D O 1
ATOM 10092 N N . ILE D 1 76 ? 144.67300 123.16900 103.83400 1.000 195.03181 76 ILE D N 1
ATOM 10093 C CA . ILE D 1 76 ? 143.88900 122.04900 103.32200 1.000 192.27488 76 ILE D CA 1
ATOM 10094 C C . ILE D 1 76 ? 144.21200 120.75700 104.06500 1.000 190.73540 76 ILE D C 1
ATOM 10095 O O . ILE D 1 76 ? 143.31500 119.93300 104.27800 1.000 192.91509 76 ILE D O 1
ATOM 10100 N N . ALA D 1 77 ? 145.46400 120.55900 104.49000 1.000 188.04736 77 ALA D N 1
ATOM 10101 C CA . ALA D 1 77 ? 145.76400 119.40200 105.33000 1.000 187.88886 77 ALA D CA 1
ATOM 10102 C C . ALA D 1 77 ? 145.00500 119.47300 106.65100 1.000 190.27113 77 ALA D C 1
ATOM 10103 O O . ALA D 1 77 ? 144.46300 118.46400 107.12400 1.000 193.75317 77 ALA D O 1
ATOM 10105 N N . ASP D 1 78 ? 144.95200 120.66000 107.25800 1.000 202.52497 78 ASP D N 1
ATOM 10106 C CA . ASP D 1 78 ? 144.18000 120.84900 108.47800 1.000 204.03527 78 ASP D CA 1
ATOM 10107 C C . ASP D 1 78 ? 142.69200 120.62600 108.25700 1.000 204.72124 78 ASP D C 1
ATOM 10108 O O . ASP D 1 78 ? 142.02300 120.09000 109.14100 1.000 204.64854 78 ASP D O 1
ATOM 10113 N N . ASP D 1 79 ? 142.15900 121.03400 107.10500 1.000 204.54388 79 ASP D N 1
ATOM 10114 C CA . ASP D 1 79 ? 140.76000 120.75500 106.79700 1.000 203.94872 79 ASP D CA 1
ATOM 10115 C C . ASP D 1 79 ? 140.50600 119.26000 106.64300 1.000 200.03196 79 ASP D C 1
ATOM 10116 O O . ASP D 1 79 ? 139.45800 118.76400 107.07100 1.000 197.92329 79 ASP D O 1
ATOM 10121 N N . VAL D 1 80 ? 141.44300 118.53300 106.03000 1.000 165.95301 80 VAL D N 1
ATOM 10122 C CA . VAL D 1 80 ? 141.31900 117.07900 105.95100 1.000 160.99297 80 VAL D CA 1
ATOM 10123 C C . VAL D 1 80 ? 141.29700 116.47200 107.34600 1.000 163.27569 80 VAL D C 1
ATOM 10124 O O . VAL D 1 80 ? 140.48100 115.59300 107.64800 1.000 166.69398 80 VAL D O 1
ATOM 10128 N N . ARG D 1 81 ? 142.19200 116.92900 108.22100 1.000 171.01484 81 ARG D N 1
ATOM 10129 C CA . ARG D 1 81 ? 142.18300 116.42000 109.58900 1.000 170.89296 81 ARG D CA 1
ATOM 10130 C C . ARG D 1 81 ? 140.88800 116.77500 110.31000 1.000 171.06040 81 ARG D C 1
ATOM 10131 O O . ARG D 1 81 ? 140.35700 115.96000 111.07400 1.000 173.45206 81 ARG D O 1
ATOM 10139 N N . GLN D 1 82 ? 140.36300 117.97800 110.07600 1.000 174.68823 82 GLN D N 1
ATOM 10140 C CA . GLN D 1 82 ? 139.10100 118.37700 110.68600 1.000 176.30781 82 GLN D CA 1
ATOM 10141 C C . GLN D 1 82 ? 137.95700 117.47900 110.23600 1.000 178.07221 82 GLN D C 1
ATOM 10142 O O . GLN D 1 82 ? 137.14000 117.04900 111.05900 1.000 178.25859 82 GLN D O 1
ATOM 10148 N N . VAL D 1 83 ? 137.87600 117.18600 108.93800 1.000 166.23748 83 VAL D N 1
ATOM 10149 C CA . VAL D 1 83 ? 136.80400 116.32000 108.45900 1.000 162.71512 83 VAL D CA 1
ATOM 10150 C C . VAL D 1 83 ? 137.01100 114.89800 108.96500 1.000 160.91496 83 VAL D C 1
ATOM 10151 O O . VAL D 1 83 ? 136.04800 114.14800 109.15700 1.000 161.13598 83 VAL D O 1
ATOM 10155 N N . CYS D 1 84 ? 138.26600 114.50700 109.20000 1.000 150.45177 84 CYS D N 1
ATOM 10156 C CA . CYS D 1 84 ? 138.52700 113.23600 109.86300 1.000 149.98506 84 CYS D CA 1
ATOM 10157 C C . CYS D 1 84 ? 138.03900 113.23900 111.30300 1.000 149.03013 84 CYS D C 1
ATOM 10158 O O . CYS D 1 84 ? 137.64000 112.18800 111.81500 1.000 151.13638 84 CYS D O 1
ATOM 10161 N N . ASN D 1 85 ? 138.05300 114.39500 111.96400 1.000 165.37177 85 ASN D N 1
ATOM 10162 C CA . ASN D 1 85 ? 137.64700 114.47400 113.36000 1.000 166.99605 85 ASN D CA 1
ATOM 10163 C C . ASN D 1 85 ? 136.13900 114.55500 113.55400 1.000 167.51138 85 ASN D C 1
ATOM 10164 O O . ASN D 1 85 ? 135.67500 114.46300 114.69500 1.000 168.99810 85 ASN D O 1
ATOM 10169 N N . LEU D 1 86 ? 135.36400 114.72900 112.48700 1.000 163.62594 86 LEU D N 1
ATOM 10170 C CA . LEU D 1 86 ? 133.91800 114.81400 112.62800 1.000 165.14740 86 LEU D CA 1
ATOM 10171 C C . LEU D 1 86 ? 133.30000 113.43100 112.78900 1.000 166.26246 86 LEU D C 1
ATOM 10172 O O . LEU D 1 86 ? 133.86100 112.41900 112.36000 1.000 164.40876 86 LEU D O 1
ATOM 10177 N N . ALA D 1 87 ? 132.12800 113.40200 113.41500 1.000 159.89535 87 ALA D N 1
ATOM 10178 C CA . ALA D 1 87 ? 131.40100 112.15500 113.59500 1.000 158.95662 87 ALA D CA 1
ATOM 10179 C C . ALA D 1 87 ? 130.87500 111.64100 112.26100 1.000 159.39565 87 ALA D C 1
ATOM 10180 O O . ALA D 1 87 ? 130.46600 112.41100 111.38900 1.000 159.49221 87 ALA D O 1
ATOM 10182 N N . ASP D 1 88 ? 130.88600 110.32600 112.11100 1.000 156.52848 88 ASP D N 1
ATOM 10183 C CA . ASP D 1 88 ? 130.43800 109.70800 110.87100 1.000 155.20942 88 ASP D CA 1
ATOM 10184 C C . ASP D 1 88 ? 128.92300 109.80200 110.76200 1.000 154.45584 88 ASP D C 1
ATOM 10185 O O . ASP D 1 88 ? 128.21600 109.27700 111.63100 1.000 156.05981 88 ASP D O 1
ATOM 10190 N N . PRO D 1 89 ? 128.38000 110.45200 109.73000 1.000 136.89355 89 PRO D N 1
ATOM 10191 C CA . PRO D 1 89 ? 126.92000 110.55700 109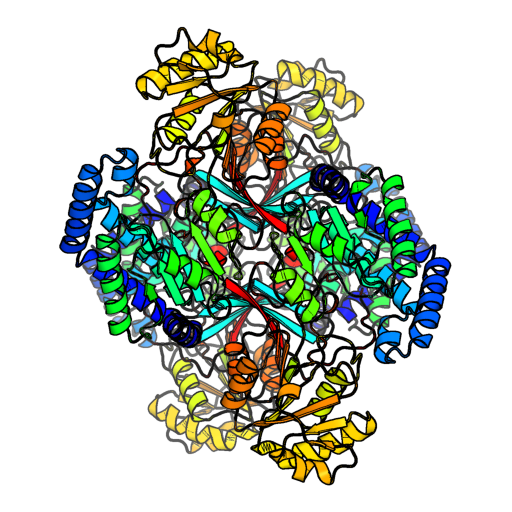.62000 1.000 138.37665 89 PRO D CA 1
ATOM 10192 C C . PRO D 1 89 ? 126.24600 109.26700 109.19900 1.000 139.20065 89 PRO D C 1
ATOM 10193 O O . PRO D 1 89 ? 125.02900 109.14200 109.37800 1.000 142.31860 89 PRO D O 1
ATOM 10197 N N . VAL D 1 90 ? 126.98200 108.31000 108.64800 1.000 130.45151 90 VAL D N 1
ATOM 10198 C CA . VAL D 1 90 ? 126.38600 107.06700 108.17500 1.000 132.80445 90 VAL D CA 1
ATOM 10199 C C . VAL D 1 90 ? 126.00000 106.20700 109.36800 1.000 133.49140 90 VAL D C 1
ATOM 10200 O O . VAL D 1 90 ? 126.78700 106.03100 110.30500 1.000 132.56069 90 VAL D O 1
ATOM 10204 N N . GLY D 1 91 ? 124.78300 105.67300 109.33700 1.000 134.68254 91 GLY D N 1
ATOM 10205 C CA . GLY D 1 91 ? 124.27300 104.85400 110.40900 1.000 132.55957 91 GLY D CA 1
ATOM 10206 C C . GLY D 1 91 ? 123.55100 105.61100 111.49700 1.000 132.63248 91 GLY D C 1
ATOM 10207 O O . GLY D 1 91 ? 122.93100 104.98000 112.36000 1.000 138.08388 91 GLY D O 1
ATOM 10208 N N . GLN D 1 92 ? 123.60500 106.93800 111.48500 1.000 128.23465 92 GLN D N 1
ATOM 10209 C CA . GLN D 1 92 ? 122.89900 107.72000 112.48500 1.000 127.22250 92 GLN D CA 1
ATOM 10210 C C . GLN D 1 92 ? 121.39500 107.57900 112.30800 1.000 132.95953 92 GLN D C 1
ATOM 10211 O O . GLN D 1 92 ? 120.89400 107.36100 111.20400 1.000 141.65469 92 GLN D O 1
ATOM 10217 N N . VAL D 1 93 ? 120.67300 107.70400 113.41500 1.000 101.09134 93 VAL D N 1
ATOM 10218 C CA . VAL D 1 93 ? 119.22100 107.60400 113.42300 1.000 100.50511 93 VAL D CA 1
ATOM 10219 C C . VAL D 1 93 ? 118.65100 109.01200 113.43600 1.000 99.29689 93 VAL D C 1
ATOM 10220 O O . VAL D 1 93 ? 118.96500 109.80900 114.32800 1.000 109.13716 93 VAL D O 1
ATOM 10224 N N . ILE D 1 94 ? 117.81500 109.32500 112.44900 1.000 100.09752 94 ILE D N 1
ATOM 10225 C CA . ILE D 1 94 ? 117.20000 110.64600 112.39300 1.000 98.16153 94 ILE D CA 1
ATOM 10226 C C . ILE D 1 94 ? 116.06900 110.75500 113.40500 1.000 104.14729 94 ILE D C 1
ATOM 10227 O O . ILE D 1 94 ? 116.05200 111.66100 114.24400 1.000 111.91496 94 ILE D O 1
ATOM 10232 N N . ASP D 1 95 ? 115.11000 109.83500 113.34200 1.000 123.91585 95 ASP D N 1
ATOM 10233 C CA . ASP D 1 95 ? 113.99400 109.82100 114.27200 1.000 122.10895 95 ASP D CA 1
ATOM 10234 C C . ASP D 1 95 ? 113.39400 108.42500 114.28900 1.000 125.62968 95 ASP D C 1
ATOM 10235 O O . ASP D 1 95 ? 113.67300 107.59600 113.42100 1.000 133.69059 95 ASP D O 1
ATOM 10240 N N . GLY D 1 96 ? 112.55700 108.17300 115.28900 1.000 112.36559 96 GLY D N 1
ATOM 10241 C CA . GLY D 1 96 ? 111.94000 106.86800 115.42800 1.000 117.78180 96 GLY D CA 1
ATOM 10242 C C . GLY D 1 96 ? 110.68300 106.96200 116.25900 1.000 119.38215 96 GLY D C 1
ATOM 10243 O O . GLY D 1 96 ? 110.23600 108.04800 116.63100 1.000 129.15421 96 GLY D O 1
ATOM 10244 N N . GLY D 1 97 ? 110.10900 105.80000 116.53900 1.000 109.61173 97 GLY D N 1
ATOM 10245 C CA . GLY D 1 97 ? 108.91300 105.74500 117.34900 1.000 111.27265 97 GLY D CA 1
ATOM 10246 C C . GLY D 1 97 ? 108.26700 104.37800 117.25900 1.000 108.28335 97 GLY D C 1
ATOM 10247 O O . GLY D 1 97 ? 108.82500 103.44200 116.68700 1.000 117.63576 97 GLY D O 1
ATOM 10248 N N . VAL D 1 98 ? 107.07600 104.28800 117.84200 1.000 118.94369 98 VAL D N 1
ATOM 10249 C CA . VAL D 1 98 ? 106.27600 103.07200 117.83700 1.000 120.67882 98 VAL D CA 1
ATOM 10250 C C . VAL D 1 98 ? 104.90600 103.40900 117.27200 1.000 123.91284 98 VAL D C 1
ATOM 10251 O O . VAL D 1 98 ? 104.23200 104.31700 117.77100 1.000 128.09153 98 VAL D O 1
ATOM 10255 N N . LEU D 1 99 ? 104.49800 102.68500 116.23800 1.000 138.27894 99 LEU D N 1
ATOM 10256 C CA . LEU D 1 99 ? 103.18900 102.90600 115.65200 1.000 138.40922 99 LEU D CA 1
ATOM 10257 C C . LEU D 1 99 ? 102.11300 102.19800 116.47000 1.000 142.54172 99 LEU D C 1
ATOM 10258 O O . LEU D 1 99 ? 102.39200 101.33700 117.30700 1.000 141.46140 99 LEU D O 1
ATOM 10263 N N . ASP D 1 100 ? 100.86000 102.57700 116.21700 1.000 169.94621 100 ASP D N 1
ATOM 10264 C CA . ASP D 1 100 ? 99.74300 101.97800 116.93500 1.000 169.99897 100 ASP D CA 1
ATOM 10265 C C . ASP D 1 100 ? 99.58200 100.49300 116.63500 1.000 168.77191 100 ASP D C 1
ATOM 10266 O O . ASP D 1 100 ? 98.98900 99.77200 117.44300 1.000 167.62328 100 ASP D O 1
ATOM 10271 N N . SER D 1 101 ? 100.09500 100.02300 115.50200 1.000 151.60198 101 SER D N 1
ATOM 10272 C CA . SER D 1 101 ? 99.99100 98.62200 115.12400 1.000 152.16392 101 SER D CA 1
ATOM 10273 C C . SER D 1 101 ? 101.08900 97.76100 115.73200 1.000 152.05202 101 SER D C 1
ATOM 10274 O O . SER D 1 101 ? 101.10000 96.54800 115.50500 1.000 151.41692 101 SER D O 1
ATOM 10277 N N . GLY D 1 102 ? 102.00300 98.35000 116.49400 1.000 144.04484 102 GLY D N 1
ATOM 10278 C CA . GLY D 1 102 ? 103.06700 97.59000 117.11400 1.000 142.71510 102 GLY D CA 1
ATOM 10279 C C . GLY D 1 102 ? 104.35000 97.51200 116.32300 1.000 141.16401 102 GLY D C 1
ATOM 10280 O O . GLY D 1 102 ? 105.19800 96.66900 116.63200 1.000 142.94450 102 GLY D O 1
ATOM 10281 N N . LEU D 1 103 ? 104.52200 98.35900 115.31600 1.000 128.79283 103 LEU D N 1
ATOM 10282 C CA . LEU D 1 103 ? 105.71000 98.34800 114.47500 1.000 127.24169 103 LEU D CA 1
ATOM 10283 C C . LEU D 1 103 ? 106.69800 99.39300 114.97300 1.000 128.46230 103 LEU D C 1
ATOM 10284 O O . LEU D 1 103 ? 106.32100 100.54400 115.21400 1.000 135.29015 103 LEU D O 1
ATOM 10289 N N . ARG D 1 104 ? 107.95400 98.99000 115.12800 1.000 119.29839 104 ARG D N 1
ATOM 10290 C CA . ARG D 1 104 ? 109.01400 99.88800 115.56900 1.000 116.45739 104 ARG D CA 1
ATOM 10291 C C . ARG D 1 104 ? 109.66200 100.50900 114.33900 1.000 121.01220 104 ARG D C 1
ATOM 10292 O O . ARG D 1 104 ? 110.35900 99.82400 113.58500 1.000 128.45496 104 ARG D O 1
ATOM 10300 N N . LEU D 1 105 ? 109.44100 101.80000 114.14000 1.000 104.10353 105 LEU D N 1
ATOM 10301 C CA . LEU D 1 105 ? 109.90000 102.49300 112.94800 1.000 96.57092 105 LEU D CA 1
ATOM 10302 C C . LEU D 1 105 ? 111.06600 103.41500 113.27600 1.000 105.66284 105 LEU D C 1
ATOM 10303 O O . LEU D 1 105 ? 111.19600 103.90400 114.40000 1.000 116.61566 105 LEU D O 1
ATOM 10308 N N . GLU D 1 106 ? 111.91600 103.64700 112.27900 1.000 112.28639 106 GLU D N 1
ATOM 10309 C CA . GLU D 1 106 ? 113.07000 104.52000 112.43700 1.000 107.75622 106 GLU D CA 1
ATOM 10310 C C . GLU D 1 106 ? 113.63500 104.84300 111.06300 1.000 112.99601 106 GLU D C 1
ATOM 10311 O O . GLU D 1 106 ? 113.31700 104.18300 110.07300 1.000 124.31743 106 GLU D O 1
ATOM 10317 N N . ARG D 1 107 ? 114.47900 105.87000 111.01700 1.000 106.17983 107 ARG D N 1
ATOM 10318 C CA . ARG D 1 107 ? 115.15700 106.28400 109.79700 1.000 107.13510 107 ARG D CA 1
ATOM 10319 C C . ARG D 1 107 ? 116.65600 106.31500 110.04300 1.000 110.52042 107 ARG D C 1
ATOM 10320 O O . ARG D 1 107 ? 117.11200 106.89500 111.03300 1.000 121.33486 107 ARG D O 1
ATOM 10328 N N . ARG D 1 108 ? 117.41800 105.70600 109.14200 1.000 111.84081 108 ARG D N 1
ATOM 10329 C CA . ARG D 1 108 ? 118.86500 105.62500 109.26500 1.000 110.26738 108 ARG D CA 1
ATOM 10330 C C . ARG D 1 108 ? 119.52300 106.20100 108.02200 1.000 116.75245 108 ARG D C 1
ATOM 10331 O O . ARG D 1 108 ? 119.10000 105.91700 106.89900 1.000 129.40119 108 ARG D O 1
ATOM 10339 N N . ARG D 1 109 ? 120.56300 107.00300 108.22700 1.000 106.09021 109 ARG D N 1
ATOM 10340 C CA . ARG D 1 109 ? 121.27100 107.60800 107.10800 1.000 104.60211 109 ARG D CA 1
ATOM 10341 C C . ARG D 1 109 ? 122.07200 106.55600 106.35400 1.000 110.14903 109 ARG D C 1
ATOM 10342 O O . ARG D 1 109 ? 122.69800 105.68500 106.96200 1.000 119.91745 109 ARG D O 1
ATOM 10350 N N . VAL D 1 110 ? 122.05200 106.63700 105.02800 1.000 110.29791 110 VAL D N 1
ATOM 10351 C CA . VAL D 1 110 ? 122.81200 105.71400 104.18800 1.000 107.66872 110 VAL D CA 1
ATOM 10352 C C . VAL D 1 110 ? 123.55500 106.51800 103.13200 1.000 113.09167 110 VAL D C 1
ATOM 10353 O O . VAL D 1 110 ? 123.14400 107.63100 102.77100 1.000 122.28816 110 VAL D O 1
ATOM 10357 N N . PRO D 1 111 ? 124.66700 105.98800 102.62900 1.000 110.48892 111 PRO D N 1
ATOM 10358 C CA . PRO D 1 111 ? 125.41000 106.68800 101.57700 1.000 113.17942 111 PRO D CA 1
ATOM 10359 C C . PRO D 1 111 ? 124.58800 106.83900 100.30500 1.000 116.97541 111 PRO D C 1
ATOM 10360 O O . PRO D 1 111 ? 123.72000 106.02500 99.98900 1.000 119.23449 111 PRO D O 1
ATOM 10364 N N . LEU D 1 112 ? 124.88000 107.91200 99.57100 1.000 114.80942 112 LEU D N 1
ATOM 10365 C CA . LEU D 1 112 ? 124.23200 108.16700 98.29200 1.000 106.49792 112 LEU D CA 1
ATOM 10366 C C . LEU D 1 112 ? 124.55100 107.12200 97.23600 1.000 111.47323 112 LEU D C 1
ATOM 10367 O O . LEU D 1 112 ? 123.64700 106.70200 96.50900 1.000 115.48843 112 LEU D O 1
ATOM 10372 N N . GLY D 1 113 ? 125.80500 106.69900 97.12800 1.000 125.45601 113 GLY D N 1
ATOM 10373 C CA . GLY D 1 113 ? 126.19600 105.79600 96.06600 1.000 125.38744 113 GLY D CA 1
ATOM 10374 C C . GLY D 1 113 ? 127.37500 106.31700 95.27400 1.000 129.88363 113 GLY D C 1
ATOM 10375 O O . GLY D 1 113 ? 128.48100 106.43000 95.80700 1.000 137.71367 113 GLY D O 1
ATOM 10376 N N . VAL D 1 114 ? 127.15500 106.64200 94.00500 1.000 111.47069 114 VAL D N 1
ATOM 10377 C CA . VAL D 1 114 ? 128.20200 107.15600 93.13000 1.000 110.91527 114 VAL D CA 1
ATOM 10378 C C . VAL D 1 114 ? 127.93700 108.62900 92.87000 1.000 111.95604 114 VAL D C 1
ATOM 10379 O O . VAL D 1 114 ? 126.82900 109.00800 92.47100 1.000 118.94481 114 VAL D O 1
ATOM 10383 N N . ILE D 1 115 ? 128.95000 109.46100 93.09000 1.000 105.07335 115 ILE D N 1
ATOM 10384 C CA . ILE D 1 115 ? 128.84000 110.90600 92.94800 1.000 100.90578 115 ILE D CA 1
ATOM 10385 C C . ILE D 1 115 ? 129.81600 111.36500 91.87800 1.000 105.93623 115 ILE D C 1
ATOM 10386 O O . ILE D 1 115 ? 131.02300 111.12700 91.99000 1.000 116.66187 115 ILE D O 1
ATOM 10391 N N . GLY D 1 116 ? 129.30000 112.02900 90.84900 1.000 107.14967 116 GLY D N 1
ATOM 10392 C CA . GLY D 1 116 ? 130.12000 112.61300 89.80400 1.000 108.46577 116 GLY D CA 1
ATOM 10393 C C . GLY D 1 116 ? 130.11600 114.12700 89.93300 1.000 114.13624 116 GLY D C 1
ATOM 10394 O O . GLY D 1 116 ? 129.05500 114.74600 90.00600 1.000 124.55316 116 GLY D O 1
ATOM 10395 N N . VAL D 1 117 ? 131.31100 114.70700 89.97000 1.000 117.60319 117 VAL D N 1
ATOM 10396 C CA . VAL D 1 117 ? 131.46800 116.13700 90.19200 1.000 119.49285 117 VAL D CA 1
ATOM 10397 C C . VAL D 1 117 ? 132.31000 116.72600 89.07000 1.000 119.97770 117 VAL D C 1
ATOM 10398 O O . VAL D 1 117 ? 133.39100 116.21400 88.76100 1.000 122.80496 117 VAL D O 1
ATOM 10402 N N . ILE D 1 118 ? 131.80600 117.79200 88.45600 1.000 128.34736 118 ILE D N 1
ATOM 10403 C CA . ILE D 1 118 ? 132.55000 118.58900 87.49200 1.000 125.44187 118 ILE D CA 1
ATOM 10404 C C . ILE D 1 118 ? 132.73800 119.95800 88.12000 1.000 129.45613 118 ILE D C 1
ATOM 10405 O O . ILE D 1 118 ? 131.75700 120.64600 88.42900 1.000 135.88350 118 ILE D O 1
ATOM 10410 N N . TYR D 1 119 ? 133.98800 120.35700 88.31100 1.000 162.50957 119 TYR D N 1
ATOM 10411 C CA . TYR D 1 119 ? 134.32000 121.52400 89.11000 1.000 163.18980 119 TYR D CA 1
ATOM 10412 C C . TYR D 1 119 ? 135.33900 122.40500 88.40000 1.000 165.39315 119 TYR D C 1
ATOM 10413 O O . TYR D 1 119 ? 136.00600 121.99600 87.44700 1.000 166.05697 119 TYR D O 1
ATOM 10422 N N . GLU D 1 120 ? 135.44300 123.63500 88.89400 1.000 192.57445 120 GLU D N 1
ATOM 10423 C CA . GLU D 1 120 ? 136.29600 124.65700 88.31500 1.000 194.96957 120 GLU D CA 1
ATOM 10424 C C . GLU D 1 120 ? 137.76700 124.35500 88.58800 1.000 196.82339 120 GLU D C 1
ATOM 10425 O O . GLU D 1 120 ? 138.12000 123.40700 89.29300 1.000 198.19761 120 GLU D O 1
ATOM 10431 N N . ALA D 1 121 ? 138.63500 125.18800 88.01400 1.000 195.25941 121 ALA D N 1
ATOM 10432 C CA . ALA D 1 121 ? 140.08000 125.04700 88.17600 1.000 193.93268 121 ALA D CA 1
ATOM 10433 C C . ALA D 1 121 ? 140.47800 125.57900 89.55100 1.000 193.83426 121 ALA D C 1
ATOM 10434 O O . ALA D 1 121 ? 140.73700 126.76800 89.74900 1.000 193.58646 121 ALA D O 1
ATOM 10436 N N . ARG D 1 122 ? 140.51800 124.66700 90.52400 1.000 194.98471 122 ARG D N 1
ATOM 10437 C CA . ARG D 1 122 ? 140.97500 124.98100 91.86900 1.000 194.71908 122 ARG D CA 1
ATOM 10438 C C . ARG D 1 122 ? 141.58300 123.70700 92.44800 1.000 196.39944 122 ARG D C 1
ATOM 10439 O O . ARG D 1 122 ? 140.98700 122.62300 92.31400 1.000 199.15055 122 ARG D O 1
ATOM 10447 N N . PRO D 1 123 ? 142.75200 123.79200 93.08100 1.000 186.34643 123 PRO D N 1
ATOM 10448 C CA . PRO D 1 123 ? 143.43000 122.57200 93.54600 1.000 187.00307 123 PRO D CA 1
ATOM 10449 C C . PRO D 1 123 ? 142.78600 121.93800 94.76900 1.000 185.88948 123 PRO D C 1
ATOM 10450 O O . PRO D 1 123 ? 142.64300 120.71300 94.83300 1.000 184.56485 123 PRO D O 1
ATOM 10454 N N . ASN D 1 124 ? 142.39900 122.75600 95.74800 1.000 180.14583 124 ASN D N 1
ATOM 10455 C CA . ASN D 1 124 ? 141.90400 122.23900 97.01800 1.000 181.44465 124 ASN D CA 1
ATOM 10456 C C . ASN D 1 124 ? 140.54800 121.55600 96.90700 1.000 183.60239 124 ASN D C 1
ATOM 10457 O O . ASN D 1 124 ? 140.21200 120.74100 97.77600 1.000 187.70948 124 ASN D O 1
ATOM 10462 N N . VAL D 1 125 ? 139.76100 121.87600 95.87900 1.000 176.45582 125 VAL D N 1
ATOM 10463 C CA . VAL D 1 125 ? 138.43600 121.28000 95.75500 1.000 175.86070 125 VAL D CA 1
ATOM 10464 C C . VAL D 1 125 ? 138.54500 119.78200 95.50800 1.000 174.55627 125 VAL D C 1
ATOM 10465 O O . VAL D 1 125 ? 137.71600 119.00300 95.98900 1.000 177.44884 125 VAL D O 1
ATOM 10469 N N . THR D 1 126 ? 139.56400 119.35200 94.75900 1.000 148.64814 126 THR D N 1
ATOM 10470 C CA . THR D 1 126 ? 139.76800 117.92200 94.55100 1.000 147.57736 126 THR D CA 1
ATOM 10471 C C . THR D 1 126 ? 139.96500 117.19700 95.87400 1.000 150.88646 126 THR D C 1
ATOM 10472 O O . THR D 1 126 ? 139.31400 116.17800 96.14000 1.000 154.02084 126 THR D O 1
ATOM 10476 N N . VAL D 1 127 ? 140.85100 117.72000 96.72000 1.000 151.96490 127 VAL D N 1
ATOM 10477 C CA . VAL D 1 127 ? 141.11500 117.10000 98.01200 1.000 149.28005 127 VAL D CA 1
ATOM 10478 C C . VAL D 1 127 ? 139.86000 117.10900 98.87200 1.000 149.56299 127 VAL D C 1
ATOM 10479 O O . VAL D 1 127 ? 139.52500 116.11000 99.51800 1.000 154.77583 127 VAL D O 1
ATOM 10483 N N . ASP D 1 128 ? 139.15200 118.24000 98.90000 1.000 158.68256 128 ASP D N 1
ATOM 10484 C CA . ASP D 1 128 ? 137.95700 118.33600 99.73100 1.000 161.19916 128 ASP D CA 1
ATOM 10485 C C . ASP D 1 128 ? 136.90000 117.32800 99.29900 1.000 162.89122 128 ASP D C 1
ATOM 10486 O O . ASP D 1 128 ? 136.31600 116.63000 100.13800 1.000 165.03132 128 ASP D O 1
ATOM 10491 N N . VAL D 1 129 ? 136.65000 117.22900 97.99300 1.000 151.11855 129 VAL D N 1
ATOM 10492 C CA . VAL D 1 129 ? 135.64100 116.30300 97.49200 1.000 147.66263 129 VAL D CA 1
ATOM 10493 C C . VAL D 1 129 ? 136.04500 114.86600 97.78300 1.000 143.55610 129 VAL D C 1
ATOM 10494 O O . VAL D 1 129 ? 135.22500 114.05600 98.23100 1.000 148.48183 129 VAL D O 1
ATOM 10498 N N . ALA D 1 130 ? 137.31200 114.52300 97.53600 1.000 125.93831 130 ALA D N 1
ATOM 10499 C CA . ALA D 1 130 ? 137.75000 113.15600 97.78600 1.000 125.70924 130 ALA D CA 1
ATOM 10500 C C . ALA D 1 130 ? 137.62600 112.79600 99.26000 1.000 125.92352 130 ALA D C 1
ATOM 10501 O O . ALA D 1 130 ? 137.14100 111.71100 99.60000 1.000 130.14289 130 ALA D O 1
ATOM 10503 N N . SER D 1 131 ? 138.03800 113.70100 100.14900 1.000 139.55115 131 SER D N 1
ATOM 10504 C CA . SER D 1 131 ? 137.95500 113.42100 101.57700 1.000 141.20133 131 SER D CA 1
ATOM 10505 C C . SER D 1 131 ? 136.51000 113.27300 102.03000 1.000 144.57955 131 SER D C 1
ATOM 10506 O O . SER D 1 131 ? 136.18500 112.34800 102.78200 1.000 152.75370 131 SER D O 1
ATOM 10509 N N . LEU D 1 132 ? 135.62800 114.17200 101.58700 1.000 135.93784 132 LEU D N 1
ATOM 10510 C CA . LEU D 1 132 ? 134.23000 114.07700 101.99200 1.000 136.08088 132 LEU D CA 1
ATOM 10511 C C . LEU D 1 132 ? 133.59000 112.79500 101.47800 1.000 133.42139 132 LEU D C 1
ATOM 10512 O O . LEU D 1 132 ? 132.85300 112.12600 102.21100 1.000 134.03971 132 LEU D O 1
ATOM 10517 N N . CYS D 1 133 ? 133.86100 112.43200 100.22400 1.000 132.51064 133 CYS D N 1
ATOM 10518 C CA . CYS D 1 133 ? 133.27400 111.21700 99.67200 1.000 128.76731 133 CYS D CA 1
ATOM 10519 C C . CYS D 1 133 ? 133.79400 109.97800 100.38500 1.000 124.82600 133 CYS D C 1
ATOM 10520 O O . CYS D 1 133 ? 133.03200 109.03900 100.63800 1.000 134.85575 133 CYS D O 1
ATOM 10523 N N . LEU D 1 134 ? 135.08700 109.94600 100.71400 1.000 116.26621 134 LEU D N 1
ATOM 10524 C CA . LEU D 1 134 ? 135.61400 108.80400 101.45100 1.000 120.63554 134 LEU D CA 1
ATOM 10525 C C . LEU D 1 134 ? 135.01200 108.71800 102.84600 1.000 126.42417 134 LEU D C 1
ATOM 10526 O O . LEU D 1 134 ? 134.64800 107.62800 103.30100 1.000 130.39203 134 LEU D O 1
ATOM 10531 N N . LYS D 1 135 ? 134.89800 109.85200 103.54100 1.000 131.13620 135 LYS D N 1
ATOM 10532 C CA . LYS D 1 135 ? 134.34800 109.83000 104.89200 1.000 127.76185 135 LYS D CA 1
ATOM 10533 C C . LYS D 1 135 ? 132.88900 109.39800 104.88700 1.000 128.63885 135 LYS D C 1
ATOM 10534 O O . LYS D 1 135 ? 132.45900 108.62700 105.75100 1.000 132.03044 135 LYS D O 1
ATOM 10540 N N . THR D 1 136 ? 132.11000 109.88500 103.92200 1.000 123.48291 136 THR D N 1
ATOM 10541 C CA . THR D 1 136 ? 130.70600 109.50100 103.85100 1.000 120.20209 136 THR D CA 1
ATOM 10542 C C . THR D 1 136 ? 130.54100 108.06300 103.37700 1.000 119.18483 136 THR D C 1
ATOM 10543 O O . THR D 1 136 ? 129.68600 107.33400 103.88600 1.000 124.45271 136 THR D O 1
ATOM 10547 N N . GLY D 1 137 ? 131.35100 107.63200 102.41800 1.000 113.40148 137 GLY D N 1
ATOM 10548 C CA . GLY D 1 137 ? 131.23900 106.28100 101.91100 1.000 107.11142 137 GLY D CA 1
ATOM 10549 C C . GLY D 1 137 ? 130.65900 106.22100 100.51600 1.000 113.03749 137 GLY D C 1
ATOM 10550 O O . GLY D 1 137 ? 129.91900 105.29300 100.18100 1.000 124.06063 137 GLY D O 1
ATOM 10551 N N . ASN D 1 138 ? 130.98600 107.21000 99.69400 1.000 107.86580 138 ASN D N 1
ATOM 10552 C CA . ASN D 1 138 ? 130.56600 107.25600 98.30500 1.000 101.87382 138 ASN D CA 1
ATOM 10553 C C . ASN D 1 138 ? 131.77700 107.13800 97.39200 1.000 105.48511 138 ASN D C 1
ATOM 10554 O O . ASN D 1 138 ? 132.88100 107.56900 97.72900 1.000 118.22956 138 ASN D O 1
ATOM 10559 N N . ALA D 1 139 ? 131.55500 106.55100 96.22400 1.000 105.58935 139 ALA D N 1
ATOM 10560 C CA . ALA D 1 139 ? 132.56200 106.50300 95.17600 1.000 109.36668 139 ALA D CA 1
ATOM 10561 C C . ALA D 1 139 ? 132.40500 107.73700 94.30400 1.000 112.21605 139 ALA D C 1
ATOM 10562 O O . ALA D 1 139 ? 131.29400 108.05600 93.87100 1.000 123.79618 139 ALA D O 1
ATOM 10564 N N . VAL D 1 140 ? 133.50800 108.43100 94.05400 1.000 102.55672 140 VAL D N 1
ATOM 10565 C CA . VAL D 1 140 ? 133.46500 109.71800 93.37700 1.000 105.53870 140 VAL D CA 1
ATOM 10566 C C . VAL D 1 140 ? 134.17900 109.61800 92.03800 1.000 105.29419 140 VAL D C 1
ATOM 10567 O O . VAL D 1 140 ? 135.09300 108.80800 91.85000 1.000 117.47225 140 VAL D O 1
ATOM 10571 N N . ILE D 1 141 ? 133.73000 110.43700 91.09100 1.000 96.42164 141 ILE D N 1
ATOM 10572 C CA . ILE D 1 141 ? 134.36100 110.58200 89.78600 1.000 98.06509 141 ILE D CA 1
ATOM 10573 C C . ILE D 1 141 ? 134.62300 112.06500 89.57400 1.000 108.95181 141 ILE D C 1
ATOM 10574 O O . ILE D 1 141 ? 133.68900 112.87400 89.61400 1.000 117.88741 141 ILE D O 1
ATOM 10579 N N . LEU D 1 142 ? 135.88100 112.42100 89.34800 1.000 130.43811 142 LEU D N 1
ATOM 10580 C CA . LEU D 1 142 ? 136.28300 113.81600 89.26900 1.000 130.08832 142 LEU D CA 1
ATOM 10581 C C . LEU D 1 142 ? 136.60100 114.21600 87.83500 1.000 137.06742 142 LEU D C 1
ATOM 10582 O O . LEU D 1 142 ? 137.08100 113.41000 87.03400 1.000 138.93126 142 LEU D O 1
ATOM 10587 N N . ARG D 1 143 ? 136.32500 115.48200 87.52000 1.000 158.27319 143 ARG D N 1
ATOM 10588 C CA . ARG D 1 143 ? 136.66000 116.05000 86.21600 1.000 154.75641 143 ARG D CA 1
ATOM 10589 C C . ARG D 1 143 ? 136.76500 117.56100 86.39900 1.000 156.71492 143 ARG D C 1
ATOM 10590 O O . ARG D 1 143 ? 135.75400 118.23000 86.63200 1.000 156.90444 143 ARG D O 1
ATOM 10598 N N . GLY D 1 144 ? 137.98500 118.08800 86.29100 1.000 172.89050 144 GLY D N 1
ATOM 10599 C CA . GLY D 1 144 ? 138.23600 119.49600 86.48900 1.000 172.83410 144 GLY D CA 1
ATOM 10600 C C . GLY D 1 144 ? 138.69100 120.20600 85.22200 1.000 177.12725 144 GLY D C 1
ATOM 10601 O O . GLY D 1 144 ? 138.80600 119.62700 84.14500 1.000 177.74209 144 GLY D O 1
ATOM 10602 N N . GLY D 1 145 ? 138.95200 121.50100 85.38100 1.000 197.25758 145 GLY D N 1
ATOM 10603 C CA . GLY D 1 145 ? 139.40200 122.30200 84.26500 1.000 198.46803 145 GLY D CA 1
ATOM 10604 C C . GLY D 1 145 ? 140.82300 121.97600 83.85000 1.000 200.93952 145 GLY D C 1
ATOM 10605 O O . GLY D 1 145 ? 141.62400 121.43800 84.61500 1.000 203.11266 145 GLY D O 1
ATOM 10606 N N . LYS D 1 146 ? 141.13400 122.31300 82.59800 1.000 196.76012 146 LYS D N 1
ATOM 10607 C CA . LYS D 1 146 ? 142.46900 122.07100 82.06500 1.000 195.49689 146 LYS D CA 1
ATOM 10608 C C . LYS D 1 146 ? 143.53000 122.93000 82.73900 1.000 196.03012 146 LYS D C 1
ATOM 10609 O O . LYS D 1 146 ? 144.71600 122.59200 82.67300 1.000 193.52160 146 LYS D O 1
ATOM 10615 N N . GLU D 1 147 ? 143.13100 124.03200 83.37900 1.000 202.20621 147 GLU D N 1
ATOM 10616 C CA . GLU D 1 147 ? 144.10100 124.91200 84.02000 1.000 200.99924 147 GLU D CA 1
ATOM 10617 C C . GLU D 1 147 ? 144.81100 124.21600 85.17400 1.000 203.53081 147 GLU D C 1
ATOM 10618 O O . GLU D 1 147 ? 146.01300 124.41300 85.37600 1.000 204.46860 147 GLU D O 1
ATOM 10624 N N . THR D 1 148 ? 144.08700 123.40600 85.94700 1.000 198.13425 148 THR D N 1
ATOM 10625 C CA . THR D 1 148 ? 144.65600 122.70000 87.08900 1.000 196.77516 148 THR D CA 1
ATOM 10626 C C . THR D 1 148 ? 144.98100 121.24200 86.75700 1.000 193.27947 148 THR D C 1
ATOM 10627 O O . THR D 1 148 ? 144.80300 120.35100 87.59900 1.000 195.02466 148 THR D O 1
ATOM 10631 N N . CYS D 1 149 ? 145.43100 120.97200 85.53000 1.000 183.64313 149 CYS D N 1
ATOM 10632 C CA . CYS D 1 149 ? 145.70500 119.59500 85.13000 1.000 185.69075 149 CYS D CA 1
ATOM 10633 C C . CYS D 1 149 ? 146.85200 118.99600 85.93200 1.000 185.21157 149 CYS D C 1
ATOM 10634 O O . CYS D 1 149 ? 146.76700 117.85000 86.38800 1.000 186.40312 149 CYS D O 1
ATOM 10637 N N . ARG D 1 150 ? 147.93200 119.75500 86.12100 1.000 183.97272 150 ARG D N 1
ATOM 10638 C CA . ARG D 1 150 ? 149.11800 119.21200 86.77600 1.000 185.79572 150 ARG D CA 1
ATOM 10639 C C . ARG D 1 150 ? 148.85200 118.91000 88.24700 1.000 185.80101 150 ARG D C 1
ATOM 10640 O O . ARG D 1 150 ? 149.17200 117.81900 88.73700 1.000 184.09328 150 ARG D O 1
ATOM 10648 N N . THR D 1 151 ? 148.27100 119.87200 88.96700 1.000 186.36078 151 THR D N 1
ATOM 10649 C CA . THR D 1 151 ? 148.01700 119.68100 90.39100 1.000 187.48086 151 THR D CA 1
ATOM 10650 C C . THR D 1 151 ? 147.04300 118.53500 90.63000 1.000 186.14574 151 THR D C 1
ATOM 10651 O O . THR D 1 151 ? 147.24000 117.72600 91.54400 1.000 187.23574 151 THR D O 1
ATOM 10655 N N . ASN D 1 152 ? 145.98400 118.45500 89.82400 1.000 186.07283 152 ASN D N 1
ATOM 10656 C CA . ASN D 1 152 ? 145.04000 117.35400 89.96200 1.000 185.75384 152 ASN D CA 1
ATOM 10657 C C . ASN D 1 152 ? 145.68500 116.01500 89.63300 1.000 186.95968 152 ASN D C 1
ATOM 10658 O O . ASN D 1 152 ? 145.46300 115.03100 90.34800 1.000 189.86333 152 ASN D O 1
ATOM 10663 N N . ALA D 1 153 ? 146.48300 115.95600 88.56300 1.000 176.35232 153 ALA D N 1
ATOM 10664 C CA . ALA D 1 153 ? 147.15100 114.70900 88.21500 1.000 174.60879 153 ALA D CA 1
ATOM 10665 C C . ALA D 1 153 ? 148.10200 114.26300 89.31500 1.000 175.45368 153 ALA D C 1
ATOM 10666 O O . ALA D 1 153 ? 148.26300 113.05900 89.54300 1.000 172.90880 153 ALA D O 1
ATOM 10668 N N . ALA D 1 154 ? 148.73400 115.21000 90.00400 1.000 173.83753 154 ALA D N 1
ATOM 10669 C CA . ALA D 1 154 ? 149.60500 114.88000 91.12300 1.000 173.73041 154 ALA D CA 1
ATOM 10670 C C . ALA D 1 154 ? 148.84800 114.45400 92.37200 1.000 172.62087 154 ALA D C 1
ATOM 10671 O O . ALA D 1 154 ? 149.28500 113.52600 93.05900 1.000 173.07009 154 ALA D O 1
ATOM 10673 N N . THR D 1 155 ? 147.72400 115.10300 92.68000 1.000 170.66232 155 THR D N 1
ATOM 10674 C CA . THR D 1 155 ? 147.01900 114.80100 93.92200 1.000 170.61953 155 THR D CA 1
ATOM 10675 C C . THR D 1 155 ? 146.22300 113.50600 93.81900 1.000 171.53486 155 THR D C 1
ATOM 10676 O O . THR D 1 155 ? 146.13000 112.74800 94.79500 1.000 174.02195 155 THR D O 1
ATOM 10680 N N . VAL D 1 156 ? 145.62800 113.23900 92.65400 1.000 175.98239 156 VAL D N 1
ATOM 10681 C CA . VAL D 1 156 ? 144.88100 111.99800 92.48900 1.000 176.11606 156 VAL D CA 1
ATOM 10682 C C . VAL D 1 156 ? 145.80900 110.79800 92.60500 1.000 178.57945 156 VAL D C 1
ATOM 10683 O O . VAL D 1 156 ? 145.40900 109.74400 93.11200 1.000 180.15192 156 VAL D O 1
ATOM 10687 N N . ALA D 1 157 ? 147.05700 110.93000 92.14900 1.000 177.72835 157 ALA D N 1
ATOM 10688 C CA . ALA D 1 157 ? 148.01700 109.84600 92.32100 1.000 176.93127 157 ALA D CA 1
ATOM 10689 C C . ALA D 1 157 ? 148.25200 109.54700 93.79600 1.000 177.64177 157 ALA D C 1
ATOM 10690 O O . ALA D 1 157 ? 148.26400 108.38100 94.20600 1.000 177.15156 157 ALA D O 1
ATOM 10692 N N . VAL D 1 158 ? 148.42300 110.59100 94.61100 1.000 172.52427 158 VAL D N 1
ATOM 10693 C CA . VAL D 1 158 ? 148.62500 110.39800 96.04400 1.000 171.56632 158 VAL D CA 1
ATOM 10694 C C . VAL D 1 158 ? 147.40300 109.74400 96.67200 1.000 171.65870 158 VAL D C 1
ATOM 10695 O O . VAL D 1 158 ? 147.52000 108.83100 97.50000 1.000 173.21039 158 VAL D O 1
ATOM 10699 N N . ILE D 1 159 ? 146.21100 110.20400 96.29200 1.000 167.22491 159 ILE D N 1
ATOM 10700 C CA . ILE D 1 159 ? 144.99100 109.65300 96.87400 1.000 164.69690 159 ILE D CA 1
ATOM 10701 C C . ILE D 1 159 ? 144.83500 108.18300 96.50300 1.000 163.99034 159 ILE D C 1
ATOM 10702 O O . ILE D 1 159 ? 144.49400 107.34800 97.35000 1.000 168.96126 159 ILE D O 1
ATOM 10707 N N . GLN D 1 160 ? 145.09400 107.83900 95.24100 1.000 159.13972 160 GLN D N 1
ATOM 10708 C CA . GLN D 1 160 ? 144.99900 106.44700 94.81600 1.000 158.90753 160 GLN D CA 1
ATOM 10709 C C . GLN D 1 160 ? 146.04000 105.58200 95.51300 1.000 163.84765 160 GLN D C 1
ATOM 10710 O O . GLN D 1 160 ? 145.75800 104.43300 95.87400 1.000 164.12824 160 GLN D O 1
ATOM 10716 N N . ASP D 1 161 ? 147.25200 106.10600 95.70100 1.000 185.19065 161 ASP D N 1
ATOM 10717 C CA . ASP D 1 161 ? 148.27000 105.36300 96.43200 1.000 186.44489 161 ASP D CA 1
ATOM 10718 C C . ASP D 1 161 ? 147.87200 105.11100 97.87900 1.000 185.40077 161 ASP D C 1
ATOM 10719 O O . ASP D 1 161 ? 148.07300 104.00000 98.37700 1.000 186.25959 161 ASP D O 1
ATOM 10724 N N . ALA D 1 162 ? 147.30900 106.11000 98.56000 1.000 176.57575 162 ALA D N 1
ATOM 10725 C CA . ALA D 1 162 ? 146.83000 105.88900 99.92200 1.000 175.95345 162 ALA D CA 1
ATOM 10726 C C . ALA D 1 162 ? 145.69600 104.87200 99.94600 1.000 177.04847 162 ALA D C 1
ATOM 10727 O O . ALA D 1 162 ? 145.62400 104.03000 100.85100 1.000 176.72973 162 ALA D O 1
ATOM 10729 N N . LEU D 1 163 ? 144.80200 104.93700 98.95700 1.000 176.31391 163 LEU D N 1
ATOM 10730 C CA . LEU D 1 163 ? 143.71400 103.97000 98.86900 1.000 172.88892 163 LEU D CA 1
ATOM 10731 C C . LEU D 1 163 ? 144.25100 102.55500 98.70800 1.000 172.48727 163 LEU D C 1
ATOM 10732 O O . LEU D 1 163 ? 143.75000 101.61700 99.33800 1.000 173.58418 163 LEU D O 1
ATOM 10737 N N . LYS D 1 164 ? 145.26600 102.38400 97.86100 1.000 170.51825 164 LYS D N 1
ATOM 10738 C CA . LYS D 1 164 ? 145.89200 101.07700 97.70400 1.000 170.77202 164 LYS D CA 1
ATOM 10739 C C . LYS D 1 164 ? 146.57200 100.63400 98.99200 1.000 170.15267 164 LYS D C 1
ATOM 10740 O O . LYS D 1 164 ? 146.51700 99.45400 99.35700 1.000 167.93931 164 LYS D O 1
ATOM 10746 N N . SER D 1 165 ? 147.22300 101.56700 99.69000 1.000 175.06514 165 SER D N 1
ATOM 10747 C CA . SER D 1 165 ? 147.90300 101.23000 100.93500 1.000 174.45989 165 SER D CA 1
ATOM 10748 C C . SER D 1 165 ? 146.93100 100.74100 102.00000 1.000 173.23767 165 SER D C 1
ATOM 10749 O O . SER D 1 165 ? 147.22400 99.76600 102.70100 1.000 175.68671 165 SER D O 1
ATOM 10752 N N . CYS D 1 166 ? 145.77900 101.39000 102.13500 1.000 170.34846 166 CYS D N 1
ATOM 10753 C CA . CYS D 1 166 ? 144.81600 101.01800 103.16400 1.000 172.18521 166 CYS D CA 1
ATOM 10754 C C . CYS D 1 166 ? 144.00900 99.77600 102.81000 1.000 172.60682 166 CYS D C 1
ATOM 10755 O O . CYS D 1 166 ? 143.24000 99.29800 103.64900 1.000 171.95845 166 CYS D O 1
ATOM 10758 N N . GLY D 1 167 ? 144.15900 99.24500 101.59900 1.000 167.20720 167 GLY D N 1
ATOM 10759 C CA . GLY D 1 167 ? 143.45300 98.04700 101.20100 1.000 166.11118 167 GLY D CA 1
ATOM 10760 C C . GLY D 1 167 ? 142.05600 98.26300 100.66400 1.000 167.58064 167 GLY D C 1
ATOM 10761 O O . GLY D 1 167 ? 141.38500 97.28000 100.32300 1.000 164.87384 167 GLY D O 1
ATOM 10762 N N . LEU D 1 168 ? 141.59200 99.50500 100.58100 1.000 165.64517 168 LEU D N 1
ATOM 10763 C CA . LEU D 1 168 ? 140.27900 99.77700 100.02500 1.000 161.27768 168 LEU D CA 1
ATOM 10764 C C . LEU D 1 168 ? 140.29000 99.54700 98.51400 1.000 164.78373 168 LEU D C 1
ATOM 10765 O O . LEU D 1 168 ? 141.34600 99.61600 97.87800 1.000 165.07513 168 LEU D O 1
ATOM 10770 N N . PRO D 1 169 ? 139.13300 99.25700 97.91700 1.000 155.43119 169 PRO D N 1
ATOM 10771 C CA . PRO D 1 169 ? 139.09500 99.00400 96.47200 1.000 152.47098 169 PRO D CA 1
ATOM 10772 C C . PRO D 1 169 ? 139.57900 100.20700 95.67700 1.000 153.13669 169 PRO D C 1
ATOM 10773 O O . PRO D 1 169 ? 139.30000 101.35900 96.01500 1.000 154.00570 169 PRO D O 1
ATOM 10777 N N . ALA D 1 170 ? 140.31200 99.92100 94.60100 1.000 148.53346 170 ALA D N 1
ATOM 10778 C CA . ALA D 1 170 ? 140.94100 100.96800 93.80500 1.000 147.63588 170 ALA D CA 1
ATOM 10779 C C . ALA D 1 170 ? 139.94100 101.81700 93.03500 1.000 146.97974 170 ALA D C 1
ATOM 10780 O O . ALA D 1 170 ? 140.30000 102.91400 92.59700 1.000 144.15681 170 ALA D O 1
ATOM 10782 N N . GLY D 1 171 ? 138.71100 101.34800 92.86100 1.000 145.89960 171 GLY D N 1
ATOM 10783 C CA . GLY D 1 171 ? 137.72000 102.10000 92.12600 1.000 145.81316 171 GLY D CA 1
ATOM 10784 C C . GLY D 1 171 ? 136.97800 103.14200 92.92500 1.000 146.88674 171 GLY D C 1
ATOM 10785 O O . GLY D 1 171 ? 136.05000 103.76400 92.40300 1.000 146.64359 171 GLY D O 1
ATOM 10786 N N . ALA D 1 172 ? 137.35700 103.35300 94.18600 1.000 132.95319 172 ALA D N 1
ATOM 10787 C CA . ALA D 1 172 ? 136.62500 104.29000 95.03000 1.000 127.69198 172 ALA D CA 1
ATOM 10788 C C . ALA D 1 172 ? 136.73300 105.71700 94.50900 1.000 128.67159 172 ALA D C 1
ATOM 10789 O O . ALA D 1 172 ? 135.71800 106.40500 94.35900 1.000 131.10563 172 ALA D O 1
ATOM 10791 N N . VAL D 1 173 ? 137.94700 106.17800 94.22200 1.000 123.84134 173 VAL D N 1
ATOM 10792 C CA . VAL D 1 173 ? 138.17900 107.54600 93.77500 1.000 122.49004 173 VAL D CA 1
ATOM 10793 C C . VAL D 1 173 ? 138.92400 107.49100 92.45200 1.000 122.98705 173 VAL D C 1
ATOM 10794 O O . VAL D 1 173 ? 140.03000 106.94200 92.38100 1.000 131.42241 173 VAL D O 1
ATOM 10798 N N . GLN D 1 174 ? 138.32300 108.05500 91.40900 1.000 135.70317 174 GLN D N 1
ATOM 10799 C CA . GLN D 1 174 ? 138.91500 108.06900 90.08100 1.000 136.71008 174 GLN D CA 1
ATOM 10800 C C . GLN D 1 174 ? 138.62200 109.40800 89.42400 1.000 140.80519 174 GLN D C 1
ATOM 10801 O O . GLN D 1 174 ? 137.68400 110.11400 89.80000 1.000 144.20187 174 GLN D O 1
ATOM 10807 N N . ALA D 1 175 ? 139.43800 109.75500 88.43200 1.000 143.07451 175 ALA D N 1
ATOM 10808 C CA . ALA D 1 175 ? 139.32400 111.04300 87.76800 1.000 142.12231 175 ALA D CA 1
ATOM 10809 C C . ALA D 1 175 ? 139.52800 110.87200 86.27100 1.000 143.51674 175 ALA D C 1
ATOM 10810 O O . ALA D 1 175 ? 139.97200 109.82100 85.80200 1.000 141.47209 175 ALA D O 1
ATOM 10812 N N . ILE D 1 176 ? 139.19200 111.92200 85.52800 1.000 174.11245 176 ILE D N 1
ATOM 10813 C CA . ILE D 1 176 ? 139.34000 111.96000 84.07900 1.000 175.22254 176 ILE D CA 1
ATOM 10814 C C . ILE D 1 176 ? 140.34500 113.05300 83.74700 1.000 176.23242 176 ILE D C 1
ATOM 10815 O O . ILE D 1 176 ? 140.18100 114.20500 84.16800 1.000 174.73058 176 ILE D O 1
ATOM 10820 N N . ASP D 1 177 ? 141.38600 112.69600 82.99200 1.000 198.89866 177 ASP D N 1
ATOM 10821 C CA . ASP D 1 177 ? 142.46000 113.64400 82.72300 1.000 200.99756 177 ASP D CA 1
ATOM 10822 C C . ASP D 1 177 ? 142.28000 114.37600 81.39900 1.000 201.19513 177 ASP D C 1
ATOM 10823 O O . ASP D 1 177 ? 142.87300 115.44200 81.20400 1.000 201.13170 177 ASP D O 1
ATOM 10828 N N . ASN D 1 178 ? 141.48400 113.83500 80.48900 1.000 197.83422 178 ASN D N 1
ATOM 10829 C CA . ASN D 1 178 ? 141.31900 114.45800 79.18000 1.000 197.86842 178 ASN D CA 1
ATOM 10830 C C . ASN D 1 178 ? 140.48400 115.72500 79.29900 1.000 198.83549 178 ASN D C 1
ATOM 10831 O O . ASN D 1 178 ? 139.34700 115.66300 79.78500 1.000 199.19464 178 ASN D O 1
ATOM 10836 N N . PRO D 1 179 ? 140.99200 116.88400 78.87400 1.000 196.21522 179 PRO D N 1
ATOM 10837 C CA . PRO D 1 179 ? 140.18400 118.10800 78.89900 1.000 195.14842 179 PRO D CA 1
ATOM 10838 C C . PRO D 1 179 ? 139.13400 118.18200 77.80300 1.000 196.70733 179 PRO D C 1
ATOM 10839 O O . PRO D 1 179 ? 138.50300 119.23400 77.64900 1.000 196.97427 179 PRO D O 1
ATOM 10843 N N . ASP D 1 180 ? 138.93800 117.11000 77.03900 1.000 200.90169 180 ASP D N 1
ATOM 10844 C CA . ASP D 1 180 ? 137.91900 117.10400 75.99900 1.000 201.60723 180 ASP D CA 1
ATOM 10845 C C . ASP D 1 180 ? 136.53300 117.26400 76.61000 1.000 201.65412 180 ASP D C 1
ATOM 10846 O O . ASP D 1 180 ? 136.23100 116.70200 77.66600 1.000 200.94233 180 ASP D O 1
ATOM 10851 N N . ARG D 1 181 ? 135.68600 118.03800 75.93500 1.000 194.87102 181 ARG D N 1
ATOM 10852 C CA . ARG D 1 181 ? 134.33000 118.27100 76.41100 1.000 195.90404 181 ARG D CA 1
ATOM 10853 C C . ARG D 1 181 ? 133.32800 117.25500 75.87900 1.000 195.72528 181 ARG D C 1
ATOM 10854 O O . ARG D 1 181 ? 132.16800 117.27600 76.30300 1.000 195.08695 181 ARG D O 1
ATOM 10862 N N . ALA D 1 182 ? 133.74000 116.37100 74.96900 1.000 191.40413 182 ALA D N 1
ATOM 10863 C CA . ALA D 1 182 ? 132.86200 115.27800 74.56600 1.000 191.65083 182 ALA D CA 1
ATOM 10864 C C . ALA D 1 182 ? 132.70200 114.25900 75.68500 1.000 193.01129 182 ALA D C 1
ATOM 10865 O O . ALA D 1 182 ? 131.62000 113.68100 75.85200 1.000 193.31868 182 ALA D O 1
ATOM 10867 N N . LEU D 1 183 ? 133.76400 114.02800 76.45900 1.000 193.95756 183 LEU D N 1
ATOM 10868 C CA . LEU D 1 183 ? 133.67400 113.11400 77.59100 1.000 194.02017 183 LEU D CA 1
ATOM 10869 C C . LEU D 1 183 ? 132.71200 113.63000 78.65000 1.000 193.45010 183 LEU D C 1
ATOM 10870 O O . LEU D 1 183 ? 132.05300 112.83200 79.32200 1.000 192.44876 183 LEU D O 1
ATOM 10875 N N . VAL D 1 184 ? 132.61600 114.95000 78.81600 1.000 185.37409 184 VAL D N 1
ATOM 10876 C CA . VAL D 1 184 ? 131.63800 115.50700 79.74600 1.000 183.60798 184 VAL D CA 1
ATOM 10877 C C . VAL D 1 184 ? 130.22500 115.16500 79.29600 1.000 183.49753 184 VAL D C 1
ATOM 10878 O O . VAL D 1 184 ? 129.38000 114.75500 80.10300 1.000 186.52473 184 VAL D O 1
ATOM 10882 N N . SER D 1 185 ? 129.94600 115.32100 78.00000 1.000 182.05181 185 SER D N 1
ATOM 10883 C CA . SER D 1 185 ? 128.63000 114.96800 77.48000 1.000 183.67071 185 SER D CA 1
ATOM 10884 C C . SER D 1 185 ? 128.35900 113.47900 77.64000 1.000 184.47814 185 SER D C 1
ATOM 10885 O O . SER D 1 185 ? 127.23200 113.07500 77.94700 1.000 182.04488 185 SER D O 1
ATOM 10888 N N . GLU D 1 186 ? 129.38000 112.64600 77.42800 1.000 193.83043 186 GLU D N 1
ATOM 10889 C CA . GLU D 1 186 ? 129.21100 111.21200 77.63700 1.000 193.41601 186 GLU D CA 1
ATOM 10890 C C . GLU D 1 186 ? 128.89200 110.90100 79.09400 1.000 194.13841 186 GLU D C 1
ATOM 10891 O O . GLU D 1 186 ? 128.02000 110.07500 79.38600 1.000 194.16161 186 GLU D O 1
ATOM 10897 N N . MET D 1 187 ? 129.58900 111.55800 80.02400 1.000 183.42617 187 MET D N 1
ATOM 10898 C CA . MET D 1 187 ? 129.34400 111.34000 81.44400 1.000 181.62497 187 MET D CA 1
ATOM 10899 C C . MET D 1 187 ? 127.94800 111.79300 81.84700 1.000 181.35053 187 MET D C 1
ATOM 10900 O O . MET D 1 187 ? 127.31300 111.15900 82.69700 1.000 182.41825 187 MET D O 1
ATOM 10905 N N . LEU D 1 188 ? 127.45300 112.87500 81.24300 1.000 173.97389 188 LEU D N 1
ATOM 10906 C CA . LEU D 1 188 ? 126.12900 113.37900 81.59000 1.000 172.27739 188 LEU D CA 1
ATOM 10907 C C . LEU D 1 188 ? 125.03400 112.35800 81.30500 1.000 175.04682 188 LEU D C 1
ATOM 10908 O O . LEU D 1 188 ? 123.94400 112.44700 81.87900 1.000 175.15617 188 LEU D O 1
ATOM 10913 N N . ARG D 1 189 ? 125.29600 111.39200 80.43000 1.000 187.16582 189 ARG D N 1
ATOM 10914 C CA . ARG D 1 189 ? 124.28800 110.42200 80.03000 1.000 186.87550 189 ARG D CA 1
ATOM 10915 C C . ARG D 1 189 ? 124.43000 109.07800 80.73100 1.000 186.59196 189 ARG D C 1
ATOM 10916 O O . ARG D 1 189 ? 123.61900 108.18000 80.48400 1.000 185.57154 189 ARG D O 1
ATOM 10924 N N . MET D 1 190 ? 125.42900 108.91200 81.59700 1.000 178.74224 190 MET D N 1
ATOM 10925 C CA . MET D 1 190 ? 125.61300 107.65800 82.32700 1.000 175.74066 190 MET D CA 1
ATOM 10926 C C . MET D 1 190 ? 124.74900 107.67900 83.58800 1.000 172.92783 190 MET D C 1
ATOM 10927 O O . MET D 1 190 ? 125.22500 107.78100 84.71900 1.000 173.81521 190 MET D O 1
ATOM 10932 N N . ASP D 1 191 ? 123.43800 107.57700 83.36200 1.000 171.45454 191 ASP D N 1
ATOM 10933 C CA . ASP D 1 191 ? 122.48500 107.68000 84.46100 1.000 174.78058 191 ASP D CA 1
ATOM 10934 C C . ASP D 1 191 ? 122.46700 106.42600 85.32400 1.000 176.54416 191 ASP D C 1
ATOM 10935 O O . ASP D 1 191 ? 122.22300 106.51200 86.53200 1.000 176.15929 191 ASP D O 1
ATOM 10940 N N . LYS D 1 192 ? 122.72400 105.26000 84.73300 1.000 179.07212 192 LYS D N 1
ATOM 10941 C CA . LYS D 1 192 ? 122.62000 104.01100 85.47700 1.000 178.66163 192 LYS D CA 1
ATOM 10942 C C . LYS D 1 192 ? 123.73600 103.82500 86.49500 1.000 176.46171 192 LYS D C 1
ATOM 10943 O O . LYS D 1 192 ? 123.66200 102.89100 87.29900 1.000 173.25740 192 LYS D O 1
ATOM 10949 N N . TYR D 1 193 ? 124.76100 104.67400 86.48500 1.000 168.91623 193 TYR D N 1
ATOM 10950 C CA . TYR D 1 193 ? 125.86200 104.56800 87.43200 1.000 165.75244 193 TYR D CA 1
ATOM 10951 C C . TYR D 1 193 ? 125.91300 105.73100 88.41100 1.000 167.38437 193 TYR D C 1
ATOM 10952 O O . TYR D 1 193 ? 125.92100 105.51500 89.62500 1.000 168.98546 193 TYR D O 1
ATOM 10961 N N . ILE D 1 194 ? 125.94300 106.96100 87.91500 1.000 148.00487 194 ILE D N 1
ATOM 10962 C CA . ILE D 1 194 ? 126.01800 108.13200 88.78000 1.000 144.53035 194 ILE D CA 1
ATOM 10963 C C . ILE D 1 194 ? 124.64600 108.39300 89.38400 1.000 141.40170 194 ILE D C 1
ATOM 10964 O O . ILE D 1 194 ? 123.63800 108.43800 88.67000 1.000 143.92348 194 ILE D O 1
ATOM 10969 N N . ASP D 1 195 ? 124.60200 108.56200 90.70500 1.000 137.92882 195 ASP D N 1
ATOM 10970 C CA . ASP D 1 195 ? 123.33200 108.82300 91.37100 1.000 138.77057 195 ASP D CA 1
ATOM 10971 C C . ASP D 1 195 ? 123.02700 110.31400 91.44000 1.000 144.16984 195 ASP D C 1
ATOM 10972 O O . ASP D 1 195 ? 121.86500 110.71500 91.31500 1.000 152.20790 195 ASP D O 1
ATOM 10977 N N . MET D 1 196 ? 124.04400 111.14800 91.64200 1.000 139.16519 196 MET D N 1
ATOM 10978 C CA . MET D 1 196 ? 123.83400 112.58800 91.66500 1.000 139.83113 196 MET D CA 1
ATOM 10979 C C . MET D 1 196 ? 125.08900 113.27800 91.15400 1.000 139.35916 196 MET D C 1
ATOM 10980 O O . MET D 1 196 ? 126.20700 112.83700 91.42500 1.000 140.43880 196 MET D O 1
ATOM 10985 N N . LEU D 1 197 ? 124.89000 114.36300 90.41100 1.000 124.34282 197 LEU D N 1
ATOM 10986 C CA . LEU D 1 197 ? 125.97400 115.09800 89.77900 1.000 120.77206 197 LEU D CA 1
ATOM 10987 C C . LEU D 1 197 ? 126.04400 116.51100 90.33800 1.000 124.56751 197 LEU D C 1
ATOM 10988 O O . LEU D 1 197 ? 125.01800 117.18000 90.48600 1.000 135.07666 197 LEU D O 1
ATOM 10993 N N . ILE D 1 198 ? 127.25700 116.96300 90.64300 1.000 114.79827 198 ILE D N 1
ATOM 10994 C CA . ILE D 1 198 ? 127.47100 118.29700 91.20000 1.000 110.62685 198 ILE D CA 1
ATOM 10995 C C . ILE D 1 198 ? 128.30800 119.13500 90.24300 1.000 113.85961 198 ILE D C 1
ATOM 10996 O O . ILE D 1 198 ? 129.54200 119.03200 90.25200 1.000 122.44002 198 ILE D O 1
ATOM 11001 N N . PRO D 1 199 ? 127.69900 119.97100 89.41500 1.000 119.90004 199 PRO D N 1
ATOM 11002 C CA . PRO D 1 199 ? 128.49000 120.85800 88.55800 1.000 122.43684 199 PRO D CA 1
ATOM 11003 C C . PRO D 1 199 ? 128.77800 122.19600 89.21800 1.000 130.71178 199 PRO D C 1
ATOM 11004 O O . PRO D 1 199 ? 127.86100 122.85900 89.70900 1.000 138.95986 199 PRO D O 1
ATOM 11008 N N . ARG D 1 200 ? 130.04300 122.60300 89.24000 1.000 161.47236 200 ARG D N 1
ATOM 11009 C CA . ARG D 1 200 ? 130.44400 123.91600 89.73000 1.000 159.76942 200 ARG D CA 1
ATOM 11010 C C . ARG D 1 200 ? 131.02900 124.70600 88.56900 1.000 163.16343 200 ARG D C 1
ATOM 11011 O O . ARG D 1 200 ? 131.99000 124.25800 87.93500 1.000 168.08686 200 ARG D O 1
ATOM 11019 N N . GLY D 1 201 ? 130.46600 125.87400 88.30000 1.000 181.50758 201 GLY D N 1
ATOM 11020 C CA . GLY D 1 201 ? 130.93200 126.68000 87.19300 1.000 183.43603 201 GLY D CA 1
ATOM 11021 C C . GLY D 1 201 ? 130.00300 127.85100 86.94000 1.000 184.97169 201 GLY D C 1
ATOM 11022 O O . GLY D 1 201 ? 129.14100 128.17600 87.75400 1.000 184.55871 201 GLY D O 1
ATOM 11023 N N . GLY D 1 202 ? 130.21400 128.48200 85.78900 1.000 196.96166 202 GLY D N 1
ATOM 11024 C CA . GLY D 1 202 ? 129.43100 129.62700 85.38500 1.000 196.75321 202 GLY D CA 1
ATOM 11025 C C . GLY D 1 202 ? 128.12400 129.23000 84.72800 1.000 198.72297 202 GLY D C 1
ATOM 11026 O O . GLY D 1 202 ? 127.66000 128.09200 84.81300 1.000 200.88849 202 GLY D O 1
ATOM 11027 N N . ALA D 1 203 ? 127.51600 130.21300 84.06300 1.000 194.97918 203 ALA D N 1
ATOM 11028 C CA . ALA D 1 203 ? 126.23700 129.99000 83.40100 1.000 194.56968 203 ALA D CA 1
ATOM 11029 C C . ALA D 1 203 ? 126.33500 128.99200 82.25500 1.000 194.64026 203 ALA D C 1
ATOM 11030 O O . ALA D 1 203 ? 125.40500 128.20600 82.05600 1.000 194.61429 203 ALA D O 1
ATOM 11032 N N . GLY D 1 204 ? 127.42900 129.01300 81.49100 1.000 191.60885 204 GLY D N 1
ATOM 11033 C CA . GLY D 1 204 ? 127.52200 128.14400 80.32600 1.000 192.08446 204 GLY D CA 1
ATOM 11034 C C . GLY D 1 204 ? 127.55500 126.67300 80.69000 1.000 192.76988 204 GLY D C 1
ATOM 11035 O O . GLY D 1 204 ? 126.87600 125.84900 80.06900 1.000 192.22030 204 GLY D O 1
ATOM 11036 N N . LEU D 1 205 ? 128.35700 126.32100 81.69700 1.000 188.91544 205 LEU D N 1
ATOM 11037 C CA . LEU D 1 205 ? 128.42900 124.93000 82.13000 1.000 187.57988 205 LEU D CA 1
ATOM 11038 C C . LEU D 1 205 ? 127.08200 124.44200 82.64100 1.000 188.12883 205 LEU D C 1
ATOM 11039 O O . LEU D 1 205 ? 126.65600 123.32800 82.31900 1.000 188.11884 205 LEU D O 1
ATOM 11044 N N . HIS D 1 206 ? 126.39700 125.26400 83.43800 1.000 193.35610 206 HIS D N 1
ATOM 11045 C CA . HIS D 1 206 ? 125.08100 124.87900 83.93200 1.000 194.23253 206 HIS D CA 1
ATOM 11046 C C . HIS D 1 206 ? 124.07100 124.74500 82.80300 1.000 195.88741 206 HIS D C 1
ATOM 11047 O O . HIS D 1 206 ? 123.25400 123.82000 82.81500 1.000 196.92783 206 HIS D O 1
ATOM 11054 N N . LYS D 1 207 ? 124.10500 125.65200 81.82500 1.000 201.03800 207 LYS D N 1
ATOM 11055 C CA . LYS D 1 207 ? 123.20400 125.53700 80.68400 1.000 200.60224 207 LYS D CA 1
ATOM 11056 C C . LYS D 1 207 ? 123.44500 124.23900 79.92800 1.000 199.62815 207 LYS D C 1
ATOM 11057 O O . LYS D 1 207 ? 122.49900 123.49900 79.62800 1.000 199.46210 207 LYS D O 1
ATOM 11063 N N . LEU D 1 208 ? 124.71000 123.93500 79.62600 1.000 199.17188 208 LEU D N 1
ATOM 11064 C CA . LEU D 1 208 ? 125.01200 122.71600 78.88400 1.000 200.52437 208 LEU D CA 1
ATOM 11065 C C . LEU D 1 208 ? 124.62400 121.47500 79.67700 1.000 201.20701 208 LEU D C 1
ATOM 11066 O O . LEU D 1 208 ? 124.09200 120.51500 79.11000 1.000 200.48272 208 LEU D O 1
ATOM 11071 N N . CYS D 1 209 ? 124.88200 121.46800 80.98700 1.000 200.81811 209 CYS D N 1
ATOM 11072 C CA . CYS D 1 209 ? 124.54700 120.29200 81.78100 1.000 199.92183 209 CYS D CA 1
ATOM 11073 C C . CYS D 1 209 ? 123.03700 120.10300 81.86900 1.000 199.53897 209 CYS D C 1
ATOM 11074 O O . CYS D 1 209 ? 122.52500 119.02000 81.57000 1.000 200.80760 209 CYS D O 1
ATOM 11077 N N . ARG D 1 210 ? 122.30200 121.15300 82.24600 1.000 201.22025 210 ARG D N 1
ATOM 11078 C CA . ARG D 1 210 ? 120.85000 121.05300 82.34200 1.000 202.11480 210 ARG D CA 1
ATOM 11079 C C . ARG D 1 210 ? 120.19000 120.76800 81.00000 1.000 203.28606 210 ARG D C 1
ATOM 11080 O O . ARG D 1 210 ? 119.07100 120.24500 80.98000 1.000 202.58907 210 ARG D O 1
ATOM 11088 N N . GLU D 1 211 ? 120.84700 121.09500 79.88900 1.000 202.96727 211 GLU D N 1
ATOM 11089 C CA . GLU D 1 211 ? 120.29900 120.80100 78.57200 1.000 201.31601 211 GLU D CA 1
ATOM 11090 C C . GLU D 1 211 ? 120.35500 119.31500 78.23600 1.000 200.38884 211 GLU D C 1
ATOM 11091 O O . GLU D 1 211 ? 119.40900 118.77800 77.65000 1.000 200.33977 211 GLU D O 1
ATOM 11097 N N . GLN D 1 212 ? 121.43600 118.63400 78.60700 1.000 192.87006 212 GLN D N 1
ATOM 11098 C CA . GLN D 1 212 ? 121.68600 117.25100 78.21000 1.000 192.35392 212 GLN D CA 1
ATOM 11099 C C . GLN D 1 212 ? 121.94600 116.37700 79.42800 1.000 193.83020 212 GLN D C 1
ATOM 11100 O O . GLN D 1 212 ? 122.90800 115.60800 79.47700 1.000 195.67941 212 GLN D O 1
ATOM 11106 N N . SER D 1 213 ? 121.08900 116.48100 80.44000 1.000 177.57182 213 SER D N 1
ATOM 11107 C CA . SER D 1 213 ? 121.25500 115.70800 81.66300 1.000 176.15722 213 SER D CA 1
ATOM 11108 C C . SER D 1 213 ? 120.12300 114.70800 81.81100 1.000 174.77110 213 SER D C 1
ATOM 11109 O O . SER D 1 213 ? 118.95500 115.04600 81.59600 1.000 176.50804 213 SER D O 1
ATOM 11112 N N . THR D 1 214 ? 120.47800 113.48000 82.17700 1.000 167.78619 214 THR D N 1
ATOM 11113 C CA . THR D 1 214 ? 119.52100 112.47300 82.60700 1.000 171.45866 214 THR D CA 1
ATOM 11114 C C . THR D 1 214 ? 119.76200 112.04400 84.04700 1.000 172.07860 214 THR D C 1
ATOM 11115 O O . THR D 1 214 ? 119.08800 111.13400 84.53900 1.000 171.48847 214 THR D O 1
ATOM 11119 N N . ILE D 1 215 ? 120.70600 112.68200 84.73100 1.000 148.85062 215 ILE D N 1
ATOM 11120 C CA . ILE D 1 215 ? 121.06300 112.35100 86.10600 1.000 142.99081 215 ILE D CA 1
ATOM 11121 C C . ILE D 1 215 ? 120.57500 113.47800 87.00700 1.000 142.48148 215 ILE D C 1
ATOM 11122 O O . ILE D 1 215 ? 120.54100 114.63700 86.57000 1.000 143.07510 215 ILE D O 1
ATOM 11127 N N . PRO D 1 216 ? 120.16300 113.19500 88.24200 1.000 133.87798 216 PRO D N 1
ATOM 11128 C CA . PRO D 1 216 ? 119.86400 114.28300 89.17900 1.000 133.66802 216 PRO D CA 1
ATOM 11129 C C . PRO D 1 216 ? 121.05200 115.22100 89.31700 1.000 136.49501 216 PRO D C 1
ATOM 11130 O O . PRO D 1 216 ? 122.17800 114.79200 89.57700 1.000 141.05936 216 PRO D O 1
ATOM 11134 N N . VAL D 1 217 ? 120.79200 116.51200 89.14300 1.000 124.39968 217 VAL D N 1
ATOM 11135 C CA . VAL D 1 217 ? 121.82600 117.53800 89.13800 1.000 120.33816 217 VAL D CA 1
ATOM 11136 C C . VAL D 1 217 ? 121.51500 118.53900 90.23600 1.000 119.72965 217 VAL D C 1
ATOM 11137 O O . VAL D 1 217 ? 120.38400 119.02800 90.33400 1.000 125.05054 217 VAL D O 1
ATOM 11141 N N . ILE D 1 218 ? 122.51200 118.84200 91.05600 1.000 125.81629 218 ILE D N 1
ATOM 11142 C CA . ILE D 1 218 ? 122.39800 119.86200 92.08600 1.000 126.26621 218 ILE D CA 1
ATOM 11143 C C . ILE D 1 218 ? 123.33000 120.99300 91.67300 1.000 128.59213 218 ILE D C 1
ATOM 11144 O O . ILE D 1 218 ? 124.55000 120.90500 91.84800 1.000 131.36552 218 ILE D O 1
ATOM 11149 N N . THR D 1 219 ? 122.76000 122.06000 91.12300 1.000 139.78844 219 THR D N 1
ATOM 11150 C CA . THR D 1 219 ? 123.55400 123.11400 90.50900 1.000 141.33022 219 THR D CA 1
ATOM 11151 C C . THR D 1 219 ? 124.26700 123.94300 91.56800 1.000 139.53123 219 THR D C 1
ATOM 11152 O O . THR D 1 219 ? 123.65300 124.38400 92.54300 1.000 139.39552 219 THR D O 1
ATOM 11156 N N . GLY D 1 220 ? 125.56900 124.15100 91.37200 1.000 151.79709 220 GLY D N 1
ATOM 11157 C CA . GLY D 1 220 ? 126.29100 125.08100 92.22200 1.000 149.89954 220 GLY D CA 1
ATOM 11158 C C . GLY D 1 220 ? 125.82900 126.51100 92.02600 1.000 152.63257 220 GLY D C 1
ATOM 11159 O O . GLY D 1 220 ? 125.66800 127.26000 92.99300 1.000 156.02974 220 GLY D O 1
ATOM 11160 N N . GLY D 1 221 ? 125.62000 126.91300 90.77700 1.000 169.20269 221 GLY D N 1
ATOM 11161 C CA . GLY D 1 221 ? 125.04600 128.20900 90.48200 1.000 170.22336 221 GLY D CA 1
ATOM 11162 C C . GLY D 1 221 ? 125.99400 129.37700 90.65000 1.000 170.64556 221 GLY D C 1
ATOM 11163 O O . GLY D 1 221 ? 126.92200 129.32800 91.46200 1.000 171.65984 221 GLY D O 1
ATOM 11164 N N . ILE D 1 222 ? 125.76700 130.43700 89.87800 1.000 158.56692 222 ILE D N 1
ATOM 11165 C CA . ILE D 1 222 ? 126.53600 131.66800 90.00300 1.000 156.07951 222 ILE D CA 1
ATOM 11166 C C . ILE D 1 222 ? 125.96900 132.47300 91.16300 1.000 157.85192 222 ILE D C 1
ATOM 11167 O O . ILE D 1 222 ? 124.84700 132.22000 91.61600 1.000 159.84646 222 ILE D O 1
ATOM 11172 N N . GLY D 1 223 ? 126.73300 133.44300 91.65500 1.000 162.61166 223 GLY D N 1
ATOM 11173 C CA . GLY D 1 223 ? 126.29900 134.20500 92.80700 1.000 161.04395 223 GLY D CA 1
ATOM 11174 C C . GLY D 1 223 ? 126.27400 135.70400 92.60000 1.000 161.91181 223 GLY D C 1
ATOM 11175 O O . GLY D 1 223 ? 127.31500 136.32900 92.38200 1.000 164.95579 223 GLY D O 1
ATOM 11176 N N . VAL D 1 224 ? 125.08500 136.29000 92.66700 1.000 143.99743 224 VAL D N 1
ATOM 11177 C CA . VAL D 1 224 ? 124.90500 137.73500 92.64000 1.000 143.41293 224 VAL D CA 1
ATOM 11178 C C . VAL D 1 224 ? 124.37100 138.12700 94.01000 1.000 141.90520 224 VAL D C 1
ATOM 11179 O O . VAL D 1 224 ? 123.16100 138.07800 94.25700 1.000 145.83217 224 VAL D O 1
ATOM 11183 N N . CYS D 1 225 ? 125.26800 138.51800 94.90600 1.000 128.23915 225 CYS D N 1
ATOM 11184 C CA . CYS D 1 225 ? 124.92000 138.79900 96.29000 1.000 128.85679 225 CYS D CA 1
ATOM 11185 C C . CYS D 1 225 ? 124.63400 140.28300 96.46300 1.000 134.38264 225 CYS D C 1
ATOM 11186 O O . CYS D 1 225 ? 125.48400 141.12300 96.15700 1.000 144.95526 225 CYS D O 1
ATOM 11189 N N . HIS D 1 226 ? 123.44100 140.59700 96.95800 1.000 117.32727 226 HIS D N 1
ATOM 11190 C CA . HIS D 1 226 ? 123.00200 141.96900 97.16200 1.000 117.05461 226 HIS D CA 1
ATOM 11191 C C . HIS D 1 226 ? 123.08300 142.32800 98.63700 1.000 123.12422 226 HIS D C 1
ATOM 11192 O O . HIS D 1 226 ? 122.76500 141.50900 99.50300 1.000 127.97476 226 HIS D O 1
ATOM 11199 N N . ILE D 1 227 ? 123.50800 143.55500 98.91700 1.000 109.79805 227 ILE D N 1
ATOM 11200 C CA . ILE D 1 227 ? 123.56300 144.08800 100.27100 1.000 99.26047 227 ILE D CA 1
ATOM 11201 C C . ILE D 1 227 ? 122.69600 145.33600 100.31800 1.000 107.36679 227 ILE D C 1
ATOM 11202 O O . ILE D 1 227 ? 122.86000 146.24200 99.49400 1.000 117.69653 227 ILE D O 1
ATOM 11207 N N . TYR D 1 228 ? 121.77200 145.37800 101.27100 1.000 115.72068 228 TYR D N 1
ATOM 11208 C CA . TYR D 1 228 ? 120.83500 146.48300 101.40700 1.000 107.27766 228 TYR D CA 1
ATOM 11209 C C . TYR D 1 228 ? 121.18800 147.31200 102.63300 1.000 120.24787 228 TYR D C 1
ATOM 11210 O O . TYR D 1 228 ? 121.32800 146.77100 103.73300 1.000 136.69592 228 TYR D O 1
ATOM 11219 N N . VAL D 1 229 ? 121.32300 148.61900 102.44300 1.000 109.37258 229 VAL D N 1
ATOM 11220 C CA . VAL D 1 229 ? 121.65500 149.54000 103.52200 1.000 105.36830 229 VAL D CA 1
ATOM 11221 C C . VAL D 1 229 ? 120.39300 150.31000 103.88000 1.000 116.01057 229 VAL D C 1
ATOM 11222 O O . VAL D 1 229 ? 119.87100 151.08100 103.06900 1.000 121.67231 229 VAL D O 1
ATOM 11226 N N . ASP D 1 230 ? 119.90400 150.11000 105.09900 1.000 149.93952 230 ASP D N 1
ATOM 11227 C CA . ASP D 1 230 ? 118.66500 150.72900 105.53600 1.000 149.72267 230 ASP D CA 1
ATOM 11228 C C . ASP D 1 230 ? 118.89400 152.19500 1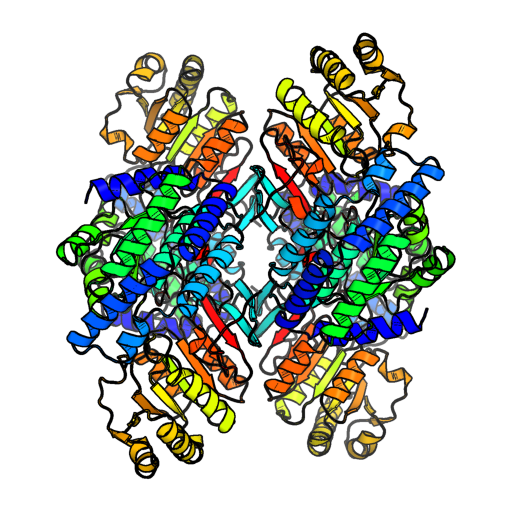05.89500 1.000 152.92256 230 ASP D C 1
ATOM 11229 O O . ASP D 1 230 ? 120.02500 152.68300 105.95300 1.000 158.23259 230 ASP D O 1
ATOM 11234 N N . GLU D 1 231 ? 117.78900 152.90500 106.13200 1.000 172.94763 231 GLU D N 1
ATOM 11235 C CA . GLU D 1 231 ? 117.87300 154.32700 106.44700 1.000 177.12195 231 GLU D CA 1
ATOM 11236 C C . GLU D 1 231 ? 118.59900 154.56600 107.76500 1.000 177.78497 231 GLU D C 1
ATOM 11237 O O . GLU D 1 231 ? 119.43900 155.46700 107.86400 1.000 179.50590 231 GLU D O 1
ATOM 11243 N N . SER D 1 232 ? 118.29200 153.77300 108.78500 1.000 168.11754 232 SER D N 1
ATOM 11244 C CA . SER D 1 232 ? 118.89800 153.92300 110.10500 1.000 168.37428 232 SER D CA 1
ATOM 11245 C C . SER D 1 232 ? 120.00400 152.88300 110.24100 1.000 168.79835 232 SER D C 1
ATOM 11246 O O . SER D 1 232 ? 119.73300 151.69400 110.42200 1.000 169.86724 232 SER D O 1
ATOM 11249 N N . VAL D 1 233 ? 121.25500 153.33600 110.15700 1.000 156.31125 233 VAL D N 1
ATOM 11250 C CA . VAL D 1 233 ? 122.40500 152.44700 110.26800 1.000 155.39829 233 VAL D CA 1
ATOM 11251 C C . VAL D 1 233 ? 123.62100 153.29300 110.60900 1.000 161.01380 233 VAL D C 1
ATOM 11252 O O . VAL D 1 233 ? 123.64200 154.50200 110.37600 1.000 162.46047 233 VAL D O 1
ATOM 11256 N N . GLU D 1 234 ? 124.64000 152.65400 111.17800 1.000 166.09281 234 GLU D N 1
ATOM 11257 C CA . GLU D 1 234 ? 125.87700 153.34000 111.52600 1.000 164.09870 234 GLU D CA 1
ATOM 11258 C C . GLU D 1 234 ? 126.83200 153.28800 110.34100 1.000 164.98684 234 GLU D C 1
ATOM 11259 O O . GLU D 1 234 ? 127.16500 152.20300 109.85400 1.000 167.76752 234 GLU D O 1
ATOM 11265 N N . ILE D 1 235 ? 127.27100 154.46000 109.88000 1.000 148.29257 235 ILE D N 1
ATOM 11266 C CA . ILE D 1 235 ? 128.08800 154.52700 108.67200 1.000 149.08293 235 ILE D CA 1
ATOM 11267 C C . ILE D 1 235 ? 129.41900 153.81700 108.87700 1.000 150.95757 235 ILE D C 1
ATOM 11268 O O . ILE D 1 235 ? 129.86500 153.04100 108.02100 1.000 154.12284 235 ILE D O 1
ATOM 11273 N N . ALA D 1 236 ? 130.07300 154.06700 110.01300 1.000 153.60615 236 ALA D N 1
ATOM 11274 C CA . ALA D 1 236 ? 131.41000 153.52600 110.23300 1.000 156.23847 236 ALA D CA 1
ATOM 11275 C C . ALA D 1 236 ? 131.40000 152.00400 110.24500 1.000 154.29565 236 ALA D C 1
ATOM 11276 O O . ALA D 1 236 ? 132.27200 151.36600 109.64400 1.000 151.32147 236 ALA D O 1
ATOM 11278 N N . GLU D 1 237 ? 130.42200 151.40400 110.92000 1.000 156.74354 237 GLU D N 1
ATOM 11279 C CA . GLU D 1 237 ? 130.32900 149.95200 110.95700 1.000 157.26468 237 GLU D CA 1
ATOM 11280 C C . GLU D 1 237 ? 129.90700 149.35600 109.62200 1.000 158.48509 237 GLU D C 1
ATOM 11281 O O . GLU D 1 237 ? 130.45900 148.32700 109.21900 1.000 160.56970 237 GLU D O 1
ATOM 11287 N N . ALA D 1 238 ? 128.95100 149.97500 108.93000 1.000 142.66928 238 ALA D N 1
ATOM 11288 C CA . ALA D 1 238 ? 128.51500 149.46000 107.63900 1.000 139.13187 238 ALA D CA 1
ATOM 11289 C C . ALA D 1 238 ? 129.63300 149.48700 106.60700 1.000 141.36554 238 ALA D C 1
ATOM 11290 O O . ALA D 1 238 ? 129.74400 148.55900 105.79500 1.000 141.97995 238 ALA D O 1
ATOM 11292 N N . LEU D 1 239 ? 130.45600 150.53700 106.61400 1.000 144.02685 239 LEU D N 1
ATOM 11293 C CA . LEU D 1 239 ? 131.55200 150.61100 105.65700 1.000 142.69989 239 LEU D CA 1
ATOM 11294 C C . LEU D 1 239 ? 132.54700 149.47600 105.85200 1.000 145.67792 239 LEU D C 1
ATOM 11295 O O . LEU D 1 239 ? 133.03100 148.90900 104.86700 1.000 147.03034 239 LEU D O 1
ATOM 11300 N N . LYS D 1 240 ? 132.86500 149.13200 107.10100 1.000 141.02679 240 LYS D N 1
ATOM 11301 C CA . LYS D 1 240 ? 133.77500 148.01800 107.34500 1.000 139.62760 240 LYS D CA 1
ATOM 11302 C C . LYS D 1 240 ? 133.20300 146.70500 106.83200 1.000 138.79268 240 LYS D C 1
ATOM 11303 O O . LYS D 1 240 ? 133.93200 145.90700 106.23200 1.000 143.50466 240 LYS D O 1
ATOM 11309 N N . VAL D 1 241 ? 131.91100 146.46500 107.05800 1.000 123.56688 241 VAL D N 1
ATOM 11310 C CA . VAL D 1 241 ? 131.29000 145.23700 106.57500 1.000 122.57310 241 VAL D CA 1
ATOM 11311 C C . VAL D 1 241 ? 131.32200 145.18300 105.05500 1.000 127.98755 241 VAL D C 1
ATOM 11312 O O . VAL D 1 241 ? 131.63400 144.14200 104.46500 1.000 136.01072 241 VAL D O 1
ATOM 11316 N N . ILE D 1 242 ? 131.00800 146.29900 104.39500 1.000 117.27397 242 ILE D N 1
ATOM 11317 C CA . ILE D 1 242 ? 131.02600 146.32100 102.93400 1.000 114.85599 242 ILE D CA 1
ATOM 11318 C C . ILE D 1 242 ? 132.43500 146.07100 102.41100 1.000 120.39689 242 ILE D C 1
ATOM 11319 O O . ILE D 1 242 ? 132.63500 145.31700 101.44800 1.000 124.29885 242 ILE D O 1
ATOM 11324 N N . VAL D 1 243 ? 133.43400 146.69700 103.03600 1.000 131.24667 243 VAL D N 1
ATOM 11325 C CA . VAL D 1 243 ? 134.81600 146.51100 102.60600 1.000 128.67504 243 VAL D CA 1
ATOM 11326 C C . VAL D 1 243 ? 135.23600 145.05800 102.77300 1.000 130.04007 243 VAL D C 1
ATOM 11327 O O . VAL D 1 243 ? 135.87300 144.47600 101.88800 1.000 133.52879 243 VAL D O 1
ATOM 11331 N N . ASN D 1 244 ? 134.88300 144.44600 103.90400 1.000 126.14951 244 ASN D N 1
ATOM 11332 C CA . ASN D 1 244 ? 135.22000 143.04300 104.10900 1.000 124.47039 244 ASN D CA 1
ATOM 11333 C C . ASN D 1 244 ? 134.52500 142.15300 103.09000 1.000 123.50590 244 ASN D C 1
ATOM 11334 O O . ASN D 1 244 ? 135.11300 141.18400 102.59900 1.000 126.06965 244 ASN D O 1
ATOM 11339 N N . ALA D 1 245 ? 133.27100 142.46200 102.76200 1.000 121.45144 245 ALA D N 1
ATOM 11340 C CA . ALA D 1 245 ? 132.52500 141.64100 101.81900 1.000 121.61677 245 ALA D CA 1
ATOM 11341 C C . ALA D 1 245 ? 133.01300 141.78900 100.38700 1.000 125.94178 245 ALA D C 1
ATOM 11342 O O . ALA D 1 245 ? 132.86200 140.84600 99.60500 1.000 131.01012 245 ALA D O 1
ATOM 11344 N N . LYS D 1 246 ? 133.58600 142.93200 100.02300 1.000 138.80144 246 LYS D N 1
ATOM 11345 C CA . LYS D 1 246 ? 134.00000 143.15500 98.64300 1.000 136.07712 246 LYS D CA 1
ATOM 11346 C C . LYS D 1 246 ? 135.48600 142.92900 98.41500 1.000 134.85390 246 LYS D C 1
ATOM 11347 O O . LYS D 1 246 ? 135.85700 142.15000 97.53100 1.000 138.26779 246 LYS D O 1
ATOM 11353 N N . THR D 1 247 ? 136.35000 143.59200 99.18500 1.000 147.73896 247 THR D N 1
ATOM 11354 C CA . THR D 1 247 ? 137.77700 143.58100 98.87900 1.000 149.06772 247 THR D CA 1
ATOM 11355 C C . THR D 1 247 ? 138.39500 142.20400 99.08800 1.000 151.44228 247 THR D C 1
ATOM 11356 O O . THR D 1 247 ? 139.19500 141.74800 98.26400 1.000 152.96740 247 THR D O 1
ATOM 11360 N N . GLN D 1 248 ? 138.04800 141.53100 100.18100 1.000 155.64968 248 GLN D N 1
ATOM 11361 C CA . GLN D 1 248 ? 138.69500 140.27300 100.54000 1.000 155.88668 248 GLN D CA 1
ATOM 11362 C C . GLN D 1 248 ? 138.25400 139.18300 99.57200 1.000 157.08497 248 GLN D C 1
ATOM 11363 O O . GLN D 1 248 ? 137.07000 138.83700 99.51500 1.000 157.63947 248 GLN D O 1
ATOM 11369 N N . ARG D 1 249 ? 139.21000 138.64100 98.81500 1.000 162.57168 249 ARG D N 1
ATOM 11370 C CA . ARG D 1 249 ? 138.98400 137.56000 97.86100 1.000 162.92078 249 ARG D CA 1
ATOM 11371 C C . ARG D 1 249 ? 137.86100 137.90300 96.89000 1.000 161.40884 249 ARG D C 1
ATOM 11372 O O . ARG D 1 249 ? 136.79000 137.28500 96.94000 1.000 163.14758 249 ARG D O 1
ATOM 11380 N N . PRO D 1 250 ? 138.05900 138.87700 95.99900 1.000 159.27221 250 PRO D N 1
ATOM 11381 C CA . PRO D 1 250 ? 136.99000 139.23400 95.05600 1.000 161.72909 250 PRO D CA 1
ATOM 11382 C C . PRO D 1 250 ? 136.65700 138.13500 94.06500 1.000 165.86587 250 PRO D C 1
ATOM 11383 O O . PRO D 1 250 ? 135.58900 138.19100 93.44400 1.000 166.48031 250 PRO D O 1
ATOM 11387 N N . SER D 1 251 ? 137.52700 137.14400 93.89500 1.000 181.10900 251 SER D N 1
ATOM 11388 C CA . SER D 1 251 ? 137.33700 136.11700 92.88000 1.000 180.11158 251 SER D CA 1
ATOM 11389 C C . SER D 1 251 ? 136.35800 135.02800 93.29900 1.000 180.13147 251 SER D C 1
ATOM 11390 O O . SER D 1 251 ? 136.04800 134.15600 92.48200 1.000 180.56749 251 SER D O 1
ATOM 11393 N N . THR D 1 252 ? 135.86800 135.05100 94.53300 1.000 166.20955 252 THR D N 1
ATOM 11394 C CA . THR D 1 252 ? 134.92800 134.03700 94.99600 1.000 163.36060 252 THR D CA 1
ATOM 11395 C C . THR D 1 252 ? 133.54600 134.24200 94.38600 1.000 163.88226 252 THR D C 1
ATOM 11396 O O . THR D 1 252 ? 133.39600 134.94300 93.38700 1.000 164.16506 252 THR D O 1
ATOM 11400 N N . CYS D 1 253 ? 132.53600 133.62900 94.99200 1.000 179.78408 253 CYS D N 1
ATOM 11401 C CA . CYS D 1 253 ? 131.18600 133.70700 94.46600 1.000 179.61154 253 CYS D CA 1
ATOM 11402 C C . CYS D 1 253 ? 130.26200 134.43100 95.43900 1.000 179.16320 253 CYS D C 1
ATOM 11403 O O . CYS D 1 253 ? 129.23200 135.01400 95.01500 1.000 179.63931 253 CYS D O 1
ATOM 11406 N N . ASN D 1 254 ? 130.60200 134.40300 96.72300 1.000 151.60964 254 ASN D N 1
ATOM 11407 C CA . ASN D 1 254 ? 129.76900 135.02800 97.74200 1.000 149.79487 254 ASN D CA 1
ATOM 11408 C C . ASN D 1 254 ? 130.11000 136.50300 97.91300 1.000 150.87541 254 ASN D C 1
ATOM 11409 O O . ASN D 1 254 ? 129.61900 137.15600 98.83000 1.000 153.63869 254 ASN D O 1
ATOM 11414 N N . THR D 1 255 ? 130.95600 137.02100 97.02900 1.000 141.68491 255 THR D N 1
ATOM 11415 C CA . THR D 1 255 ? 131.29300 138.43600 97.05800 1.000 138.44416 255 THR D CA 1
ATOM 11416 C C . THR D 1 255 ? 130.09100 139.27600 96.64900 1.000 142.22453 255 THR D C 1
ATOM 11417 O O . THR D 1 255 ? 129.33500 138.91000 95.74600 1.000 145.75631 255 THR D O 1
ATOM 11421 N N . VAL D 1 256 ? 129.91700 140.41300 97.32300 1.000 132.40906 256 VAL D N 1
ATOM 11422 C CA . VAL D 1 256 ? 128.78900 141.29000 97.03800 1.000 129.79996 256 VAL D CA 1
ATOM 11423 C C . VAL D 1 256 ? 128.98300 141.96200 95.68600 1.000 128.86437 256 VAL D C 1
ATOM 11424 O O . VAL D 1 256 ? 130.07300 142.45400 95.36400 1.000 134.17001 256 VAL D O 1
ATOM 11428 N N . GLU D 1 257 ? 127.92300 141.97200 94.87500 1.000 133.87542 257 GLU D N 1
ATOM 11429 C CA . GLU D 1 257 ? 127.96400 142.58200 93.55400 1.000 133.34409 257 GLU D CA 1
ATOM 11430 C C . GLU D 1 257 ? 127.08300 143.81200 93.41300 1.000 138.74405 257 GLU D C 1
ATOM 11431 O O . GLU D 1 257 ? 127.31200 144.60900 92.50000 1.000 144.41029 257 GLU D O 1
ATOM 11437 N N . THR D 1 258 ? 126.08800 143.98500 94.27500 1.000 132.92709 258 THR D N 1
ATOM 11438 C CA . THR D 1 258 ? 125.19000 145.12700 94.21300 1.000 133.65265 258 THR D CA 1
ATOM 11439 C C . THR D 1 258 ? 125.02700 145.71900 95.60200 1.000 129.87025 258 THR D C 1
ATOM 11440 O O . THR D 1 258 ? 125.04300 144.99400 96.60000 1.000 133.25672 258 THR D O 1
ATOM 11444 N N . LEU D 1 259 ? 124.86300 147.03400 95.66200 1.000 108.10038 259 LEU D N 1
ATOM 11445 C CA . LEU D 1 259 ? 124.74000 147.76100 96.92100 1.000 101.38803 259 LEU D CA 1
ATOM 11446 C C . LEU D 1 259 ? 123.47500 148.60900 96.85900 1.000 114.14300 259 LEU D C 1
ATOM 11447 O O . LEU D 1 259 ? 123.50700 149.74300 96.37500 1.000 128.35663 259 LEU D O 1
ATOM 11452 N N . LEU D 1 260 ? 122.36500 148.06600 97.34800 1.000 121.21401 260 LEU D N 1
ATOM 11453 C CA . LEU D 1 260 ? 121.10600 148.79800 97.39600 1.000 121.12873 260 LEU D CA 1
ATOM 11454 C C . LEU D 1 260 ? 121.13700 149.75500 98.58000 1.000 125.25261 260 LEU D C 1
ATOM 11455 O O . LEU D 1 260 ? 121.22100 149.32000 99.73300 1.000 130.67329 260 LEU D O 1
ATOM 11460 N N . VAL D 1 261 ? 121.06600 151.05100 98.29700 1.000 126.88290 261 VAL D N 1
ATOM 11461 C CA . VAL D 1 261 ? 121.18200 152.09200 99.30900 1.000 124.26263 261 VAL D CA 1
ATOM 11462 C C . VAL D 1 261 ? 119.84500 152.80700 99.42300 1.000 129.09485 261 VAL D C 1
ATOM 11463 O O . VAL D 1 261 ? 119.27100 153.22700 98.41200 1.000 133.29146 261 VAL D O 1
ATOM 11467 N N . ASN D 1 262 ? 119.34900 152.93800 100.65100 1.000 139.75623 262 ASN D N 1
ATOM 11468 C CA . ASN D 1 262 ? 118.09800 153.64400 100.87800 1.000 142.19286 262 ASN D CA 1
ATOM 11469 C C . ASN D 1 262 ? 118.23600 155.10700 100.48000 1.000 144.66136 262 ASN D C 1
ATOM 11470 O O . ASN D 1 262 ? 119.27600 155.73300 100.70000 1.000 147.60649 262 ASN D O 1
ATOM 11475 N N . LYS D 1 263 ? 117.17300 155.65400 99.89000 1.000 143.77705 263 LYS D N 1
ATOM 11476 C CA . LYS D 1 263 ? 117.23000 157.01800 99.38100 1.000 145.11703 263 LYS D CA 1
ATOM 11477 C C . LYS D 1 263 ? 117.28100 158.05700 100.49200 1.000 147.62756 263 LYS D C 1
ATOM 11478 O O . LYS D 1 263 ? 117.74800 159.17500 100.25300 1.000 149.09316 263 LYS D O 1
ATOM 11484 N N . ASN D 1 264 ? 116.81500 157.72200 101.69500 1.000 153.18769 264 ASN D N 1
ATOM 11485 C CA . ASN D 1 264 ? 116.83400 158.68800 102.78700 1.000 153.77050 264 ASN D CA 1
ATOM 11486 C C . ASN D 1 264 ? 118.23200 158.88000 103.35700 1.000 155.38204 264 ASN D C 1
ATOM 11487 O O . ASN D 1 264 ? 118.55800 159.97500 103.82700 1.000 155.50910 264 ASN D O 1
ATOM 11492 N N . ILE D 1 265 ? 119.06500 157.83900 103.32700 1.000 156.51902 265 ILE D N 1
ATOM 11493 C CA . ILE D 1 265 ? 120.41400 157.90900 103.87000 1.000 156.85927 265 ILE D CA 1
ATOM 11494 C C . ILE D 1 265 ? 121.45700 158.18700 102.79900 1.000 159.04335 265 ILE D C 1
ATOM 11495 O O . ILE D 1 265 ? 122.64900 158.29600 103.11500 1.000 158.34471 265 ILE D O 1
ATOM 11500 N N . ALA D 1 266 ? 121.04200 158.32800 101.53900 1.000 163.27784 266 ALA D N 1
ATOM 11501 C CA . ALA D 1 266 ? 121.99500 158.54200 100.45800 1.000 163.61195 266 ALA D CA 1
ATOM 11502 C C . ALA D 1 266 ? 122.71000 159.88200 100.56000 1.000 164.86052 266 ALA D C 1
ATOM 11503 O O . ALA D 1 266 ? 123.75000 160.06200 99.91900 1.000 164.44417 266 ALA D O 1
ATOM 11505 N N . ASP D 1 267 ? 122.17900 160.82300 101.34300 1.000 182.09597 267 ASP D N 1
ATOM 11506 C CA . ASP D 1 267 ? 122.79900 162.13900 101.44200 1.000 182.55308 267 ASP D CA 1
ATOM 11507 C C . ASP D 1 267 ? 124.19000 162.07100 102.05900 1.000 181.29966 267 ASP D C 1
ATOM 11508 O O . ASP D 1 267 ? 125.11100 162.74200 101.58000 1.000 181.44823 267 ASP D O 1
ATOM 11513 N N . SER D 1 268 ? 124.36500 161.27500 103.11200 1.000 173.77725 268 SER D N 1
ATOM 11514 C CA . SER D 1 268 ? 125.63100 161.20800 103.82900 1.000 175.02683 268 SER D CA 1
ATOM 11515 C C . SER D 1 268 ? 126.39000 159.91000 103.62100 1.000 175.21313 268 SER D C 1
ATOM 11516 O O . SER D 1 268 ? 127.60900 159.89100 103.79900 1.000 174.44953 268 SER D O 1
ATOM 11519 N N . PHE D 1 269 ? 125.70700 158.82500 103.25400 1.000 163.83291 269 PHE D N 1
ATOM 11520 C CA . PHE D 1 269 ? 126.39600 157.55100 103.08300 1.000 163.71829 269 PHE D CA 1
ATOM 11521 C C . PHE D 1 269 ? 127.26600 157.54900 101.83400 1.000 164.35886 269 PHE D C 1
ATOM 11522 O O . PHE D 1 269 ? 128.40100 157.06000 101.86300 1.000 166.11355 269 PHE D O 1
ATOM 11530 N N . LEU D 1 270 ? 126.75100 158.08600 100.73000 1.000 165.03145 270 LEU D N 1
ATOM 11531 C CA . LEU D 1 270 ? 127.47900 158.03100 99.46400 1.000 163.47910 270 LEU D CA 1
ATOM 11532 C C . LEU D 1 270 ? 128.83100 158.73500 99.50400 1.000 165.78104 270 LEU D C 1
ATOM 11533 O O . LEU D 1 270 ? 129.81600 158.14500 99.02800 1.000 167.56638 270 LEU D O 1
ATOM 11538 N N . PRO D 1 271 ? 128.96200 159.96900 100.00900 1.000 162.41377 271 PRO D N 1
ATOM 11539 C CA . PRO D 1 271 ? 130.29800 160.59100 100.02600 1.000 163.82168 271 PRO D CA 1
ATOM 11540 C C . PRO D 1 271 ? 131.31800 159.82500 100.85100 1.000 164.39703 271 PRO D C 1
ATOM 11541 O O . PRO D 1 271 ? 132.48800 159.75500 100.45700 1.000 163.41231 271 PRO D O 1
ATOM 11545 N N . ALA D 1 272 ? 130.91500 159.24300 101.98200 1.000 164.91665 272 ALA D N 1
ATOM 11546 C CA . ALA D 1 272 ? 131.85000 158.43800 102.76100 1.000 164.43066 272 ALA D CA 1
ATOM 11547 C C . ALA D 1 272 ? 132.17400 157.12800 102.05800 1.000 164.51320 272 ALA D C 1
ATOM 11548 O O . ALA D 1 272 ? 133.31900 156.65900 102.11200 1.000 164.70851 272 ALA D O 1
ATOM 11550 N N . LEU D 1 273 ? 131.18100 156.52700 101.40200 1.000 167.34227 273 LEU D N 1
ATOM 11551 C CA . LEU D 1 273 ? 131.42200 155.30100 100.65200 1.000 167.26049 273 LEU D CA 1
ATOM 11552 C C . LEU D 1 273 ? 132.42800 155.53200 99.53600 1.000 168.16069 273 LEU D C 1
ATOM 11553 O O . LEU D 1 273 ? 133.31600 154.70300 99.31400 1.000 171.55387 273 LEU D O 1
ATOM 11558 N N . SER D 1 274 ? 132.30300 156.65300 98.82300 1.000 173.89712 274 SER D N 1
ATOM 11559 C CA . SER D 1 274 ? 133.25300 156.96200 97.76000 1.000 176.91368 274 SER D CA 1
ATOM 11560 C C . SER D 1 274 ? 134.65800 157.14300 98.31500 1.000 176.79639 274 SER D C 1
ATOM 11561 O O . SER D 1 274 ? 135.63400 156.66800 97.72300 1.000 176.54457 274 SER D O 1
ATOM 11564 N N . LYS D 1 275 ? 134.78100 157.83400 99.45000 1.000 171.67264 275 LYS D N 1
ATOM 11565 C CA . LYS D 1 275 ? 136.09300 158.03500 100.05300 1.000 172.89500 275 LYS D CA 1
ATOM 11566 C C . LYS D 1 275 ? 136.72200 156.70900 100.45700 1.000 173.41603 275 LYS D C 1
ATOM 11567 O O . LYS D 1 275 ? 137.91400 156.48000 100.21900 1.000 173.51312 275 LYS D O 1
ATOM 11573 N N . GLN D 1 276 ? 135.93700 155.82300 101.07100 1.000 174.13639 276 GLN D N 1
ATOM 11574 C CA . GLN D 1 276 ? 136.46600 154.51700 101.45400 1.000 173.52461 276 GLN D CA 1
ATOM 11575 C C . GLN D 1 276 ? 136.84700 153.69200 100.23100 1.000 174.44678 276 GLN D C 1
ATOM 11576 O O . GLN D 1 276 ? 137.89500 153.03300 100.21700 1.000 176.52574 276 GLN D O 1
ATOM 11582 N N . MET D 1 277 ? 136.01600 153.72400 99.19000 1.000 182.68923 277 MET D N 1
ATOM 11583 C CA . MET D 1 277 ? 136.25200 152.89300 98.02100 1.000 183.77343 277 MET D CA 1
ATOM 11584 C C . MET D 1 277 ? 137.42100 153.39100 97.18500 1.000 184.01592 277 MET D C 1
ATOM 11585 O O . MET D 1 277 ? 138.07400 152.58300 96.51500 1.000 182.61770 277 MET D O 1
ATOM 11590 N N . ALA D 1 278 ? 137.69500 154.69700 97.20200 1.000 184.44269 278 ALA D N 1
ATOM 11591 C CA . ALA D 1 278 ? 138.88500 155.20400 96.52900 1.000 183.85480 278 ALA D CA 1
ATOM 11592 C C . ALA D 1 278 ? 140.14700 154.62600 97.15200 1.000 182.90890 278 ALA D C 1
ATOM 11593 O O . ALA D 1 278 ? 141.08500 154.25000 96.44100 1.000 181.77702 278 ALA D O 1
ATOM 11595 N N . GLU D 1 279 ? 140.18700 154.54900 98.48300 1.000 195.56391 279 GLU D N 1
ATOM 11596 C CA . GLU D 1 279 ? 141.27500 153.84000 99.14500 1.000 195.28558 279 GLU D CA 1
ATOM 11597 C C . GLU D 1 279 ? 141.26300 152.36400 98.77800 1.000 194.62045 279 GLU D C 1
ATOM 11598 O O . GLU D 1 279 ? 142.31900 151.76700 98.54300 1.000 193.55408 279 GLU D O 1
ATOM 11604 N N . SER D 1 280 ? 140.07600 151.75900 98.72300 1.000 187.69454 280 SER D N 1
ATOM 11605 C CA . SER D 1 280 ? 139.96100 150.36600 98.31700 1.000 186.13448 280 SER D CA 1
ATOM 11606 C C . SER D 1 280 ? 140.22900 150.15300 96.83300 1.000 185.64019 280 SER D C 1
ATOM 11607 O O . SER D 1 280 ? 140.46600 149.01200 96.42400 1.000 185.73524 280 SER D O 1
ATOM 11610 N N . GLY D 1 281 ? 140.20400 151.20900 96.02700 1.000 179.76080 281 GLY D N 1
ATOM 11611 C CA . GLY D 1 281 ? 140.48100 151.07500 94.60600 1.000 180.34823 281 GLY D CA 1
ATOM 11612 C C . GLY D 1 281 ? 139.47900 150.23600 93.84500 1.000 180.68022 281 GLY D C 1
ATOM 11613 O O . GLY D 1 281 ? 139.87500 149.36900 93.05600 1.000 179.04524 281 GLY D O 1
ATOM 11614 N N . VAL D 1 282 ? 138.18800 150.46800 94.06300 1.000 173.14430 282 VAL D N 1
ATOM 11615 C CA . VAL D 1 282 ? 137.12500 149.69900 93.42700 1.000 170.06186 282 VAL D CA 1
ATOM 11616 C C . VAL D 1 282 ? 136.26600 150.63700 92.59400 1.000 170.44438 282 VAL D C 1
ATOM 11617 O O . VAL D 1 282 ? 135.79400 151.66600 93.09200 1.000 173.95003 282 VAL D O 1
ATOM 11621 N N . THR D 1 283 ? 136.05800 150.28200 91.33000 1.000 167.57402 283 THR D N 1
ATOM 11622 C CA . THR D 1 283 ? 135.24000 151.08400 90.42900 1.000 170.20149 283 THR D CA 1
ATOM 11623 C C . THR D 1 283 ? 133.76800 150.91300 90.78300 1.000 168.39836 283 THR D C 1
ATOM 11624 O O . THR D 1 283 ? 133.30100 149.78900 90.99100 1.000 168.31240 283 THR D O 1
ATOM 11628 N N . LEU D 1 284 ? 133.03900 152.02400 90.84900 1.000 156.20684 284 LEU D N 1
ATOM 11629 C CA . LEU D 1 284 ? 131.61500 152.01400 91.16600 1.000 156.82821 284 LEU D CA 1
ATOM 11630 C C . LEU D 1 284 ? 130.81700 152.22200 89.88600 1.000 158.50413 284 LEU D C 1
ATOM 11631 O O . LEU D 1 284 ? 130.83500 153.31100 89.30400 1.000 160.92946 284 LEU D O 1
ATOM 11636 N N . HIS D 1 285 ? 130.11200 151.17800 89.45200 1.000 160.32655 285 HIS D N 1
ATOM 11637 C CA . HIS D 1 285 ? 129.19000 151.28100 88.32200 1.000 160.37200 285 HIS D CA 1
ATOM 11638 C C . HIS D 1 285 ? 127.85300 151.77500 88.86300 1.000 161.14544 285 HIS D C 1
ATOM 11639 O O . HIS D 1 285 ? 126.89000 151.02500 89.03500 1.000 162.56254 285 HIS D O 1
ATOM 11646 N N . ALA D 1 286 ? 127.80400 153.07300 89.14300 1.000 167.09919 286 ALA D N 1
ATOM 11647 C CA . ALA D 1 286 ? 126.65500 153.65000 89.81700 1.000 168.59409 286 ALA D CA 1
ATOM 11648 C C . ALA D 1 286 ? 125.47000 153.79200 88.86800 1.000 168.94008 286 ALA D C 1
ATOM 11649 O O . ALA D 1 286 ? 125.60600 153.76900 87.64300 1.000 167.89525 286 ALA D O 1
ATOM 11651 N N . ASP D 1 287 ? 124.29100 153.93700 89.46300 1.000 188.08132 287 ASP D N 1
ATOM 11652 C CA . ASP D 1 287 ? 123.08100 154.23800 88.72300 1.000 187.45938 287 ASP D CA 1
ATOM 11653 C C . ASP D 1 287 ? 123.03700 155.72800 88.38800 1.000 190.40064 287 ASP D C 1
ATOM 11654 O O . ASP D 1 287 ? 123.84400 156.52600 88.87100 1.000 190.42360 287 ASP D O 1
ATOM 11659 N N . ALA D 1 288 ? 122.07700 156.10000 87.53900 1.000 199.08794 288 ALA D N 1
ATOM 11660 C CA . ALA D 1 288 ? 121.93600 157.49900 87.15000 1.000 198.14269 288 ALA D CA 1
ATOM 11661 C C . ALA D 1 288 ? 121.59600 158.37700 88.34800 1.000 198.07813 288 ALA D C 1
ATOM 11662 O O . ALA D 1 288 ? 122.11100 159.49500 88.47200 1.000 198.53392 288 ALA D O 1
ATOM 11664 N N . ALA D 1 289 ? 120.72700 157.89200 89.23700 1.000 183.79311 289 ALA D N 1
ATOM 11665 C CA . ALA D 1 289 ? 120.31800 158.69400 90.38600 1.000 183.27025 289 ALA D CA 1
ATOM 11666 C C . ALA D 1 289 ? 121.49500 159.00000 91.30300 1.000 183.30368 289 ALA D C 1
ATOM 11667 O O . ALA D 1 289 ? 121.64400 160.13400 91.77300 1.000 182.32853 289 ALA D O 1
ATOM 11669 N N . ALA D 1 290 ? 122.34200 158.00900 91.56700 1.000 182.44493 290 ALA D N 1
ATOM 11670 C CA . ALA D 1 290 ? 123.49900 158.19000 92.43300 1.000 182.21926 290 ALA D CA 1
ATOM 11671 C C . ALA D 1 290 ? 124.70900 158.74200 91.69600 1.000 183.57222 290 ALA D C 1
ATOM 11672 O O . ALA D 1 290 ? 125.73900 159.00000 92.33000 1.000 183.59740 290 ALA D O 1
ATOM 11674 N N . LEU D 1 291 ? 124.61000 158.92100 90.37700 1.000 191.82001 291 LEU D N 1
ATOM 11675 C CA . LEU D 1 291 ? 125.73900 159.42800 89.60700 1.000 192.91395 291 LEU D CA 1
ATOM 11676 C C . LEU D 1 291 ? 126.12100 160.83600 90.04300 1.000 193.91533 291 LEU D C 1
ATOM 11677 O O . LEU D 1 291 ? 127.30900 161.15100 90.16800 1.000 193.46892 291 LEU D O 1
ATOM 11682 N N . ALA D 1 292 ? 125.12700 161.69600 90.27800 1.000 193.62331 292 ALA D N 1
ATOM 11683 C CA . ALA D 1 292 ? 125.41900 163.06300 90.69500 1.000 194.29895 292 ALA D CA 1
ATOM 11684 C C . ALA D 1 292 ? 126.13900 163.09100 92.03600 1.000 194.24085 292 ALA D C 1
ATOM 11685 O O . ALA D 1 292 ? 127.09800 163.85000 92.21900 1.000 193.74709 292 ALA D O 1
ATOM 11687 N N . GLN D 1 293 ? 125.69000 162.27200 92.98900 1.000 187.80058 293 GLN D N 1
ATOM 11688 C CA . GLN D 1 293 ? 126.33800 162.23900 94.29500 1.000 185.80398 293 GLN D CA 1
ATOM 11689 C C . GLN D 1 293 ? 127.74400 161.66100 94.20700 1.000 188.28714 293 GLN D C 1
ATOM 11690 O O . GLN D 1 293 ? 128.66800 162.16700 94.85300 1.000 189.48108 293 GLN D O 1
ATOM 11696 N N . LEU D 1 294 ? 127.92900 160.60700 93.41400 1.000 189.88198 294 LEU D N 1
ATOM 11697 C CA . LEU D 1 294 ? 129.21000 159.91500 93.36900 1.000 189.07676 294 LEU D CA 1
ATOM 11698 C C . LEU D 1 294 ? 130.21200 160.54900 92.41500 1.000 190.22908 294 LEU D C 1
ATOM 11699 O O . LEU D 1 294 ? 131.37800 160.14200 92.41400 1.000 190.00368 294 LEU D O 1
ATOM 11704 N N . GLN D 1 295 ? 129.79500 161.52300 91.60400 1.000 197.51685 295 GLN D N 1
ATOM 11705 C CA . GLN D 1 295 ? 130.72300 162.13800 90.66200 1.000 197.50449 295 GLN D CA 1
ATOM 11706 C C . GLN D 1 295 ? 131.83300 162.89300 91.38300 1.000 197.39856 295 GLN D C 1
ATOM 11707 O O . GLN D 1 295 ? 132.99500 162.84500 90.96600 1.000 197.32048 295 GLN D O 1
ATOM 11713 N N . ALA D 1 296 ? 131.49700 163.59400 92.46500 1.000 195.42984 296 ALA D N 1
ATOM 11714 C CA . ALA D 1 296 ? 132.48300 164.37800 93.19600 1.000 196.31028 296 ALA D CA 1
ATOM 11715 C C . ALA D 1 296 ? 133.43100 163.52400 94.02700 1.000 197.27119 296 ALA D C 1
ATOM 11716 O O . ALA D 1 296 ? 134.47200 164.03000 94.45900 1.000 195.86421 296 ALA D O 1
ATOM 11718 N N . GLY D 1 297 ? 133.10400 162.25700 94.26200 1.000 194.60387 297 GLY D N 1
ATOM 11719 C CA . GLY D 1 297 ? 133.93300 161.39400 95.06700 1.000 192.70507 297 GLY D CA 1
ATOM 11720 C C . GLY D 1 297 ? 135.25300 161.06400 94.40200 1.000 194.12951 297 GLY D C 1
ATOM 11721 O O . GLY D 1 297 ? 135.35900 160.99700 93.17400 1.000 193.85002 297 GLY D O 1
ATOM 11722 N N . PRO D 1 298 ? 136.29500 160.86200 95.21200 1.000 185.40677 298 PRO D N 1
ATOM 11723 C CA . PRO D 1 298 ? 137.59900 160.48600 94.64400 1.000 183.10837 298 PRO D CA 1
ATOM 11724 C C . PRO D 1 298 ? 137.57500 159.17300 93.88400 1.000 182.94059 298 PRO D C 1
ATOM 11725 O O . PRO D 1 298 ? 138.31600 159.02200 92.90500 1.000 182.32128 298 PRO D O 1
ATOM 11729 N N . ALA D 1 299 ? 136.75400 158.21600 94.30600 1.000 182.04216 299 ALA D N 1
ATOM 11730 C CA . ALA D 1 299 ? 136.68200 156.93600 93.61800 1.000 181.14644 299 ALA D CA 1
ATOM 11731 C C . ALA D 1 299 ? 136.08300 157.10900 92.22800 1.000 183.17907 299 ALA D C 1
ATOM 11732 O O . ALA D 1 299 ? 135.10400 157.83700 92.04200 1.000 182.99697 299 ALA D O 1
ATOM 11734 N N . LYS D 1 300 ? 136.68000 156.43500 91.24900 1.000 179.87287 300 LYS D N 1
ATOM 11735 C CA . LYS D 1 300 ? 136.20000 156.53000 89.87800 1.000 180.50726 300 LYS D CA 1
ATOM 11736 C C . LYS D 1 300 ? 134.83800 155.86000 89.75100 1.000 178.48918 300 LYS D C 1
ATOM 11737 O O . LYS D 1 300 ? 134.61300 154.77600 90.29600 1.000 177.01455 300 LYS D O 1
ATOM 11743 N N . VAL D 1 301 ? 133.92900 156.50900 89.03100 1.000 174.05288 301 VAL D N 1
ATOM 11744 C CA . VAL D 1 301 ? 132.55100 156.05600 88.90200 1.000 174.57679 301 VAL D CA 1
ATOM 11745 C C . VAL D 1 301 ? 132.14100 156.15000 87.44000 1.000 174.30498 301 VAL D C 1
ATOM 11746 O O . VAL D 1 301 ? 132.44200 157.14300 86.76900 1.000 175.64797 301 VAL D O 1
ATOM 11750 N N . VAL D 1 302 ? 131.46300 155.11500 86.94500 1.000 168.04678 302 VAL D N 1
ATOM 11751 C CA . VAL D 1 302 ? 130.96400 155.08400 85.57900 1.000 168.34147 302 VAL D CA 1
ATOM 11752 C C . VAL D 1 302 ? 129.50000 154.67300 85.60300 1.000 169.56932 302 VAL D C 1
ATOM 11753 O O . VAL D 1 302 ? 129.01400 154.06700 86.56000 1.000 168.74762 302 VAL D O 1
ATOM 11757 N N . ALA D 1 303 ? 128.79600 155.01500 84.52800 1.000 179.78225 303 ALA D N 1
ATOM 11758 C CA . ALA D 1 303 ? 127.39300 154.65400 84.40800 1.000 179.03727 303 ALA D CA 1
ATOM 11759 C C . ALA D 1 303 ? 127.23800 153.14300 84.28500 1.000 181.08673 303 ALA D C 1
ATOM 11760 O O . ALA D 1 303 ? 128.08200 152.45200 83.70900 1.000 182.02391 303 ALA D O 1
ATOM 11762 N N . VAL D 1 304 ? 126.14700 152.63300 84.83800 1.000 180.87144 304 VAL D N 1
ATOM 11763 C CA . VAL D 1 304 ? 125.87100 151.20300 84.85100 1.000 179.88959 304 VAL D CA 1
ATOM 11764 C C . VAL D 1 304 ? 124.96900 150.86400 83.67400 1.000 180.17950 304 VAL D C 1
ATOM 11765 O O . VAL D 1 304 ? 124.21400 151.70700 83.17600 1.000 181.41633 304 VAL D O 1
ATOM 11769 N N . LYS D 1 305 ? 125.05800 149.62100 83.21400 1.000 185.75724 305 LYS D N 1
ATOM 11770 C CA . LYS D 1 305 ? 124.22800 149.11700 82.13300 1.000 185.49358 305 LYS D CA 1
ATOM 11771 C C . LYS D 1 305 ? 123.16900 148.17400 82.68500 1.000 187.76515 305 LYS D C 1
ATOM 11772 O O . LYS D 1 305 ? 123.28500 147.65600 83.79900 1.000 189.72454 305 LYS D O 1
ATOM 11778 N N . ALA D 1 306 ? 122.12300 147.95800 81.88400 1.000 189.57605 306 ALA D N 1
ATOM 11779 C CA . ALA D 1 306 ? 121.00500 147.13500 82.33300 1.000 189.86373 306 ALA D CA 1
ATOM 11780 C C . ALA D 1 306 ? 121.44000 145.70000 82.60200 1.000 190.94799 306 ALA D C 1
ATOM 11781 O O . ALA D 1 306 ? 121.01800 145.09200 83.59200 1.000 190.29636 306 ALA D O 1
ATOM 11783 N N . GLU D 1 307 ? 122.28200 145.14200 81.73400 1.000 206.80631 307 GLU D N 1
ATOM 11784 C CA . GLU D 1 307 ? 122.71700 143.76100 81.88800 1.000 207.48462 307 GLU D CA 1
ATOM 11785 C C . GLU D 1 307 ? 123.77500 143.58400 82.96800 1.000 205.87777 307 GLU D C 1
ATOM 11786 O O . GLU D 1 307 ? 124.07600 142.44300 83.33300 1.000 205.50791 307 GLU D O 1
ATOM 11792 N N . GLU D 1 308 ? 124.34300 144.67400 83.48600 1.000 191.77823 308 GLU D N 1
ATOM 11793 C CA . GLU D 1 308 ? 125.39300 144.55600 84.48900 1.000 190.54181 308 GLU D CA 1
ATOM 11794 C C . GLU D 1 308 ? 124.86800 144.06000 85.82800 1.000 189.59070 308 GLU D C 1
ATOM 11795 O O . GLU D 1 308 ? 125.65000 143.54300 86.63100 1.000 189.46974 308 GLU D O 1
ATOM 11801 N N . TYR D 1 309 ? 123.56900 144.20500 86.08900 1.000 182.02502 309 TYR D N 1
ATOM 11802 C CA . TYR D 1 309 ? 123.01100 143.78200 87.36500 1.000 182.95532 309 TYR D CA 1
ATOM 11803 C C . TYR D 1 309 ? 122.94100 142.27000 87.51100 1.000 183.29633 309 TYR D C 1
ATOM 11804 O O . TYR D 1 309 ? 122.83800 141.77700 88.63900 1.000 186.08241 309 TYR D O 1
ATOM 11813 N N . ASP D 1 310 ? 122.99500 141.52400 86.40800 1.000 184.63165 310 ASP D N 1
ATOM 11814 C CA . ASP D 1 310 ? 122.69000 140.09900 86.42000 1.000 186.61156 310 ASP D CA 1
ATOM 11815 C C . ASP D 1 310 ? 123.92200 139.22200 86.21900 1.000 186.23627 310 ASP D C 1
ATOM 11816 O O . ASP D 1 310 ? 123.78900 138.06500 85.80900 1.000 186.09744 310 ASP D O 1
ATOM 11821 N N . ASP D 1 311 ? 125.11500 139.73900 86.49800 1.000 191.48149 311 ASP D N 1
ATOM 11822 C CA . ASP D 1 311 ? 126.31900 138.93300 86.37400 1.000 190.96472 311 ASP D CA 1
ATOM 11823 C C . ASP D 1 311 ? 127.34900 139.40300 87.38800 1.000 192.32103 311 ASP D C 1
ATOM 11824 O O . ASP D 1 311 ? 127.29300 140.53000 87.88500 1.000 192.87720 311 ASP D O 1
ATOM 11829 N N . GLU D 1 312 ? 128.29400 138.51900 87.69000 1.000 181.20897 312 GLU D N 1
ATOM 11830 C CA . GLU D 1 312 ? 129.34200 138.80800 88.65500 1.000 180.77723 312 GLU D CA 1
ATOM 11831 C C . GLU D 1 312 ? 130.53200 139.46000 87.96700 1.000 180.94471 312 GLU D C 1
ATOM 11832 O O . GLU D 1 312 ? 130.92700 139.06100 86.86800 1.000 180.61779 312 GLU D O 1
ATOM 11838 N N . PHE D 1 313 ? 131.10000 140.47300 88.62200 1.000 165.50634 313 PHE D N 1
ATOM 11839 C CA . PHE D 1 313 ? 132.28600 141.12800 88.08600 1.000 165.24638 313 PHE D CA 1
ATOM 11840 C C . PHE D 1 313 ? 133.53700 140.28600 88.30300 1.000 165.40570 313 PHE D C 1
ATOM 11841 O O . PHE D 1 313 ? 134.44100 140.29000 87.46000 1.000 165.92082 313 PHE D O 1
ATOM 11849 N N . LEU D 1 314 ? 133.60200 139.56400 89.42300 1.000 164.62102 314 LEU D N 1
ATOM 11850 C CA . LEU D 1 314 ? 134.76900 138.75500 89.77900 1.000 165.32752 314 LEU D CA 1
ATOM 11851 C C . LEU D 1 314 ? 136.04000 139.59900 89.80000 1.000 166.57019 314 LEU D C 1
ATOM 11852 O O . LEU D 1 314 ? 137.11300 139.15200 89.39200 1.000 167.14212 314 LEU D O 1
ATOM 11857 N N . SER D 1 315 ? 135.91500 140.82800 90.28400 1.000 167.28506 315 SER D N 1
ATOM 11858 C CA . SER D 1 315 ? 137.02700 141.76500 90.36000 1.000 166.08326 315 SER D CA 1
ATOM 11859 C C . SER D 1 315 ? 136.61900 142.89700 91.29400 1.000 166.37315 315 SER D C 1
ATOM 11860 O O . SER D 1 315 ? 135.58100 142.83000 91.96000 1.000 169.04538 315 SER D O 1
ATOM 11863 N N . LEU D 1 316 ? 137.43800 143.94500 91.34400 1.000 156.24320 316 LEU D N 1
ATOM 11864 C CA . LEU D 1 316 ? 137.14600 145.10400 92.18500 1.000 156.60455 316 LEU D CA 1
ATOM 11865 C C . LEU D 1 316 ? 136.17500 146.03100 91.45500 1.000 158.81100 316 LEU D C 1
ATOM 11866 O O . LEU D 1 316 ? 136.53700 147.07100 90.90300 1.000 160.08281 316 LEU D O 1
ATOM 11871 N N . ASP D 1 317 ? 134.90800 145.62500 91.46300 1.000 161.51309 317 ASP D N 1
ATOM 11872 C CA . ASP D 1 317 ? 133.82900 146.40900 90.88300 1.000 161.51908 317 ASP D CA 1
ATOM 11873 C C . ASP D 1 317 ? 132.58100 146.26000 91.73800 1.000 159.33643 317 ASP D C 1
ATOM 11874 O O . ASP D 1 317 ? 132.40800 145.26200 92.44200 1.000 159.56654 317 ASP D O 1
ATOM 11879 N N . LEU D 1 318 ? 131.71000 147.26400 91.67100 1.000 139.88691 318 LEU D N 1
ATOM 11880 C CA . LEU D 1 318 ? 130.49800 147.28000 92.47400 1.000 140.10779 318 LEU D CA 1
ATOM 11881 C C . LEU D 1 318 ? 129.40100 148.02700 91.73200 1.000 142.05266 318 LEU D C 1
ATOM 11882 O O . LEU D 1 318 ? 129.67100 148.90400 90.90900 1.000 143.81717 318 LEU D O 1
ATOM 11887 N N . ASN D 1 319 ? 128.15900 147.66700 92.03500 1.000 145.93431 319 ASN D N 1
ATOM 11888 C CA . ASN D 1 319 ? 126.98400 148.31500 91.47300 1.000 142.76099 319 ASN D CA 1
ATOM 11889 C C . ASN D 1 319 ? 126.26300 149.07400 92.57600 1.000 143.52566 319 ASN D C 1
ATOM 11890 O O . ASN D 1 319 ? 125.97700 148.51000 93.63600 1.000 148.77860 319 ASN D O 1
ATOM 11895 N N . VAL D 1 320 ? 125.96900 150.34400 92.32600 1.000 122.94558 320 VAL D N 1
ATOM 11896 C CA . VAL D 1 320 ? 125.30300 151.20100 93.29700 1.000 120.59147 320 VAL D CA 1
ATOM 11897 C C . VAL D 1 320 ? 123.94100 151.58000 92.73800 1.000 122.12445 320 VAL D C 1
ATOM 11898 O O . VAL D 1 320 ? 123.84900 152.16700 91.65300 1.000 131.96438 320 VAL D O 1
ATOM 11902 N N . LYS D 1 321 ? 122.88800 151.24700 93.47500 1.000 131.50323 321 LYS D N 1
ATOM 11903 C CA . LYS D 1 321 ? 121.52500 151.56300 93.08300 1.000 133.59956 321 LYS D CA 1
ATOM 11904 C C . LYS D 1 321 ? 120.79800 152.19500 94.25900 1.000 140.08501 321 LYS D C 1
ATOM 11905 O O . LYS D 1 321 ? 121.00300 151.80200 95.41000 1.000 141.52927 321 LYS D O 1
ATOM 11911 N N . ILE D 1 322 ? 119.95100 153.17500 93.96400 1.000 147.85864 322 ILE D N 1
ATOM 11912 C CA . ILE D 1 322 ? 119.18800 153.89200 94.97700 1.000 145.14281 322 ILE D CA 1
ATOM 11913 C C . ILE D 1 322 ? 117.75600 153.38200 94.94000 1.000 145.75245 322 ILE D C 1
ATOM 11914 O O . ILE D 1 322 ? 117.11000 153.39900 93.88600 1.000 148.77534 322 ILE D O 1
ATOM 11919 N N . VAL D 1 323 ? 117.25700 152.93000 96.08500 1.000 146.12237 323 VAL D N 1
ATOM 11920 C CA . VAL D 1 323 ? 115.91500 152.38100 96.18200 1.000 146.23790 323 VAL D CA 1
ATOM 11921 C C . VAL D 1 323 ? 115.07200 153.27900 97.07600 1.000 149.67552 323 VAL D C 1
ATOM 11922 O O . VAL D 1 323 ? 115.58200 154.07700 97.86800 1.000 151.18874 323 VAL D O 1
ATOM 11926 N N . SER D 1 324 ? 113.75400 153.13700 96.94300 1.000 157.22519 324 SER D N 1
ATOM 11927 C CA . SER D 1 324 ? 112.83400 153.98600 97.68900 1.000 157.87387 324 SER D CA 1
ATOM 11928 C C . SER D 1 324 ? 112.69500 153.52700 99.13500 1.000 159.49939 324 SER D C 1
ATOM 11929 O O . SER D 1 324 ? 112.85100 154.32500 100.06400 1.000 160.10794 324 SER D O 1
ATOM 11932 N N . ASP D 1 325 ? 112.39900 152.24800 99.34500 1.000 159.67445 325 ASP D N 1
ATOM 11933 C CA . ASP D 1 325 ? 112.21200 151.71600 100.68700 1.000 156.72716 325 ASP D CA 1
ATOM 11934 C C . ASP D 1 325 ? 112.54000 150.22900 100.66700 1.000 157.86278 325 ASP D C 1
ATOM 11935 O O . ASP D 1 325 ? 113.10000 149.71100 99.69700 1.000 160.22564 325 ASP D O 1
ATOM 11940 N N . LEU D 1 326 ? 112.18100 149.53800 101.75000 1.000 146.40678 326 LEU D N 1
ATOM 11941 C CA . LEU D 1 326 ? 112.50600 148.12200 101.87000 1.000 145.03557 326 LEU D CA 1
ATOM 11942 C C . LEU D 1 326 ? 111.78500 147.29000 100.81800 1.000 146.71203 326 LEU D C 1
ATOM 11943 O O . LEU D 1 326 ? 112.34600 146.32000 100.29600 1.000 150.50145 326 LEU D O 1
ATOM 11948 N N . ASP D 1 327 ? 110.53800 147.64300 100.50100 1.000 157.32592 327 ASP D N 1
ATOM 11949 C CA . ASP D 1 327 ? 109.77700 146.86800 99.52700 1.000 161.13686 327 ASP D CA 1
ATOM 11950 C C . ASP D 1 327 ? 110.42600 146.91600 98.15000 1.000 160.25242 327 ASP D C 1
ATOM 11951 O O . ASP D 1 327 ? 110.48300 145.90100 97.44600 1.000 162.28369 327 ASP D O 1
ATOM 11956 N N . ASP D 1 328 ? 110.91700 148.08900 97.74700 1.000 148.20016 328 ASP D N 1
ATOM 11957 C CA . ASP D 1 328 ? 111.59700 148.19800 96.46100 1.000 150.31628 328 ASP D CA 1
ATOM 11958 C C . ASP D 1 328 ? 112.85400 147.34000 96.42700 1.000 148.72496 328 ASP D C 1
ATOM 11959 O O . ASP D 1 328 ? 113.12900 146.66800 95.42600 1.000 149.36896 328 ASP D O 1
ATOM 11964 N N . ALA D 1 329 ? 113.63200 147.35400 97.51000 1.000 134.63612 329 ALA D N 1
ATOM 11965 C CA . ALA D 1 329 ? 114.83400 146.53200 97.56500 1.000 135.13507 329 ALA D CA 1
ATOM 11966 C C . ALA D 1 329 ? 114.49100 145.05100 97.50300 1.000 135.52509 329 ALA D C 1
ATOM 11967 O O . ALA D 1 329 ? 115.18100 144.27800 96.83100 1.000 139.04435 329 ALA D O 1
ATOM 11969 N N . ILE D 1 330 ? 113.43300 144.63700 98.20100 1.000 133.84339 330 ILE D N 1
ATOM 11970 C CA . ILE D 1 330 ? 113.02400 143.23800 98.16300 1.000 134.96201 330 ILE D CA 1
ATOM 11971 C C . ILE D 1 330 ? 112.59800 142.84500 96.75500 1.000 137.92768 330 ILE D C 1
ATOM 11972 O O . ILE D 1 330 ? 112.95700 141.76900 96.26000 1.000 140.75607 330 ILE D O 1
ATOM 11977 N N . ALA D 1 331 ? 111.83200 143.70900 96.08700 1.000 143.55404 331 ALA D N 1
ATOM 11978 C CA . ALA D 1 331 ? 111.41000 143.41400 94.72300 1.000 142.73453 331 ALA D CA 1
ATOM 11979 C C . ALA D 1 331 ? 112.60700 143.30400 93.78800 1.000 141.69795 331 ALA D C 1
ATOM 11980 O O . ALA D 1 331 ? 112.66700 142.39700 92.95000 1.000 143.01158 331 ALA D O 1
ATOM 11982 N N . HIS D 1 332 ? 113.57400 144.21300 93.92100 1.000 136.11977 332 HIS D N 1
ATOM 11983 C CA . HIS D 1 332 ? 114.76000 144.15300 93.07300 1.000 136.56199 332 HIS D CA 1
ATOM 11984 C C . HIS D 1 332 ? 115.56700 142.89000 93.33700 1.000 136.05326 332 HIS D C 1
ATOM 11985 O O . HIS D 1 332 ? 116.07600 142.26500 92.39900 1.000 142.77851 332 HIS D O 1
ATOM 11992 N N . ILE D 1 333 ? 115.70700 142.50600 94.60700 1.000 127.65375 333 ILE D N 1
ATOM 11993 C CA . ILE D 1 333 ? 116.44700 141.29400 94.94300 1.000 129.85874 333 ILE D CA 1
ATOM 11994 C C . ILE D 1 333 ? 115.76100 140.07500 94.34700 1.000 135.21263 333 ILE D C 1
ATOM 11995 O O . ILE D 1 333 ? 116.41500 139.18700 93.78700 1.000 138.56490 333 ILE D O 1
ATOM 12000 N N . ARG D 1 334 ? 114.43400 140.01300 94.45300 1.000 139.40608 334 ARG D N 1
ATOM 12001 C CA . ARG D 1 334 ? 113.70200 138.89700 93.86700 1.000 135.73599 334 ARG D CA 1
ATOM 12002 C C . ARG D 1 334 ? 113.84400 138.88000 92.35100 1.000 139.32215 334 ARG D C 1
ATOM 12003 O O . ARG D 1 334 ? 113.94500 137.80800 91.74300 1.000 143.68795 334 ARG D O 1
ATOM 12011 N N . GLU D 1 335 ? 113.85700 140.05600 91.72400 1.000 150.63085 335 GLU D N 1
ATOM 12012 C CA . GLU D 1 335 ? 113.91500 140.12200 90.26800 1.000 148.64410 335 GLU D CA 1
ATOM 12013 C C . GLU D 1 335 ? 115.28100 139.70200 89.73900 1.000 146.98617 335 GLU D C 1
ATOM 12014 O O . GLU D 1 335 ? 115.37300 138.90700 88.79700 1.000 145.68848 335 GLU D O 1
ATOM 12020 N N . HIS D 1 336 ? 116.35600 140.22500 90.32700 1.000 146.24739 336 HIS D N 1
ATOM 12021 C CA . HIS D 1 336 ? 117.68700 140.05100 89.76100 1.000 146.20670 336 HIS D CA 1
ATOM 12022 C C . HIS D 1 336 ? 118.58500 139.12300 90.56700 1.000 146.24258 336 HIS D C 1
ATOM 12023 O O . HIS D 1 336 ? 119.63400 138.71500 90.05900 1.000 145.69460 336 HIS D O 1
ATOM 12030 N N . GLY D 1 337 ? 118.21300 138.78400 91.79600 1.000 146.43208 337 GLY D N 1
ATOM 12031 C CA . GLY D 1 337 ? 119.05400 137.92700 92.60500 1.000 147.60631 337 GLY D CA 1
ATOM 12032 C C . GLY D 1 337 ? 119.08100 136.49800 92.09900 1.000 147.33892 337 GLY D C 1
ATOM 12033 O O . GLY D 1 337 ? 118.13700 136.00900 91.48000 1.000 146.92144 337 GLY D O 1
ATOM 12034 N N . THR D 1 338 ? 120.19400 135.82100 92.37000 1.000 146.07956 338 THR D N 1
ATOM 12035 C CA . THR D 1 338 ? 120.36100 134.41700 92.02700 1.000 144.76696 338 THR D CA 1
ATOM 12036 C C . THR D 1 338 ? 120.14900 133.50100 93.22200 1.000 144.96898 338 THR D C 1
ATOM 12037 O O . THR D 1 338 ? 120.50000 132.31900 93.15200 1.000 143.20183 338 THR D O 1
ATOM 12041 N N . GLN D 1 339 ? 119.59400 134.02300 94.31600 1.000 141.86523 339 GLN D N 1
ATOM 12042 C CA . GLN D 1 339 ? 119.28200 133.23700 95.51000 1.000 141.14850 339 GLN D CA 1
ATOM 12043 C C . GLN D 1 339 ? 120.53200 132.56800 96.07600 1.000 141.45464 339 GLN D C 1
ATOM 12044 O O . GLN D 1 339 ? 120.56900 131.35800 96.30400 1.000 140.73686 339 GLN D O 1
ATOM 12050 N N . HIS D 1 340 ? 121.56700 133.37200 96.30700 1.000 129.92930 340 HIS D N 1
ATOM 12051 C CA . HIS D 1 340 ? 122.81800 132.87900 96.86300 1.000 124.71893 340 HIS D CA 1
ATOM 12052 C C . HIS D 1 340 ? 123.07500 133.42200 98.26200 1.000 130.11982 340 HIS D C 1
ATOM 12053 O O . HIS D 1 340 ? 123.25400 132.64600 99.20200 1.000 140.23203 340 HIS D O 1
ATOM 12060 N N . SER D 1 341 ? 123.09500 134.74200 98.42500 1.000 125.28258 341 SER D N 1
ATOM 12061 C CA . SER D 1 341 ? 123.36100 135.34900 99.72000 1.000 123.23572 341 SER D CA 1
ATOM 12062 C C . SER D 1 341 ? 122.93700 136.80600 99.67000 1.000 121.97183 341 SER D C 1
ATOM 12063 O O . SER D 1 341 ? 123.23000 137.50600 98.70000 1.000 138.74194 341 SER D O 1
ATOM 12066 N N . ASP D 1 342 ? 122.24700 137.25400 100.71300 1.000 113.45224 342 ASP D N 1
ATOM 12067 C CA . ASP D 1 342 ? 121.80900 138.63700 100.80700 1.000 116.82088 342 ASP D CA 1
ATOM 12068 C C . ASP D 1 342 ? 121.85900 139.07800 102.25900 1.000 124.45860 342 ASP D C 1
ATOM 12069 O O . ASP D 1 342 ? 121.47700 138.32400 103.15600 1.000 136.22478 342 ASP D O 1
ATOM 12074 N N . ALA D 1 343 ? 122.32600 140.30100 102.48400 1.000 100.00050 343 ALA D N 1
ATOM 12075 C CA . ALA D 1 343 ? 122.50100 140.82800 103.82500 1.000 95.24659 343 ALA D CA 1
ATOM 12076 C C . ALA D 1 343 ? 121.88500 142.21100 103.92000 1.000 98.04547 343 ALA D C 1
ATOM 12077 O O . ALA D 1 343 ? 121.81900 142.94800 102.93400 1.000 109.48194 343 ALA D O 1
ATOM 12079 N N . ILE D 1 344 ? 121.43500 142.55600 105.12100 1.000 87.54902 344 ILE D N 1
ATOM 12080 C CA . ILE D 1 344 ? 120.83900 143.85400 105.40600 1.000 84.01564 344 ILE D CA 1
ATOM 12081 C C . ILE D 1 344 ? 121.57500 144.46700 106.58600 1.000 89.57031 344 ILE D C 1
ATOM 12082 O O . ILE D 1 344 ? 121.82700 143.78800 107.58700 1.000 109.75427 344 ILE D O 1
ATOM 12087 N N . LEU D 1 345 ? 121.93800 145.73500 106.46100 1.000 92.66583 345 LEU D N 1
ATOM 12088 C CA . LEU D 1 345 ? 122.56600 146.48600 107.54000 1.000 98.03855 345 LEU D CA 1
ATOM 12089 C C . LEU D 1 345 ? 121.55000 147.50200 108.04000 1.000 107.08666 345 LEU D C 1
ATOM 12090 O O . LEU D 1 345 ? 121.13900 148.39500 107.29200 1.000 117.49702 345 LEU D O 1
ATOM 12095 N N . THR D 1 346 ? 121.14400 147.36800 109.30000 1.000 128.73207 346 THR D N 1
ATOM 12096 C CA . THR D 1 346 ? 120.07800 148.20000 109.82800 1.000 130.93203 346 THR D CA 1
ATOM 12097 C C . THR D 1 346 ? 120.16900 148.25600 111.34300 1.000 133.56616 346 THR D C 1
ATOM 12098 O O . THR D 1 346 ? 120.89200 147.48200 111.97400 1.000 135.01313 346 THR D O 1
ATOM 12102 N N . ARG D 1 347 ? 119.42100 149.19600 111.91800 1.000 156.87951 347 ARG D N 1
ATOM 12103 C CA . ARG D 1 347 ? 119.26500 149.31500 113.36000 1.000 155.95495 347 ARG D CA 1
ATOM 12104 C C . ARG D 1 347 ? 117.81500 149.16300 113.79600 1.000 159.19486 347 ARG D C 1
ATOM 12105 O O . ARG D 1 347 ? 117.49000 149.46000 114.95000 1.000 162.87375 347 ARG D O 1
ATOM 12113 N N . ASP D 1 348 ? 116.93700 148.71600 112.90400 1.000 157.45871 348 ASP D N 1
ATOM 12114 C CA . ASP D 1 348 ? 115.51700 148.57500 113.18700 1.000 158.49993 348 ASP D CA 1
ATOM 12115 C C . ASP D 1 348 ? 115.15300 147.10000 113.26300 1.000 155.51423 348 ASP D C 1
ATOM 12116 O O . ASP D 1 348 ? 115.50700 146.32300 112.37100 1.000 159.94991 348 ASP D O 1
ATOM 12121 N N . MET D 1 349 ? 114.44800 146.71900 114.32900 1.000 140.57866 349 MET D N 1
ATOM 12122 C CA . MET D 1 349 ? 114.05900 145.32300 114.49700 1.000 143.89438 349 MET D CA 1
ATOM 12123 C C . MET D 1 349 ? 113.01600 144.90700 113.46800 1.000 146.70369 349 MET D C 1
ATOM 12124 O O . MET D 1 349 ? 113.10100 143.81300 112.89400 1.000 150.75337 349 MET D O 1
ATOM 12129 N N . ARG D 1 350 ? 112.02000 145.76300 113.22700 1.000 139.73020 350 ARG D N 1
ATOM 12130 C CA . ARG D 1 350 ? 110.94200 145.41000 112.31000 1.000 141.90913 350 ARG D CA 1
ATOM 12131 C C . ARG D 1 350 ? 111.46400 145.19000 110.89800 1.000 143.27658 350 ARG D C 1
ATOM 12132 O O . ARG D 1 350 ? 111.07800 144.22100 110.23200 1.000 147.07613 350 ARG D O 1
ATOM 12140 N N . ASN D 1 351 ? 112.33500 146.08100 110.42300 1.000 136.24605 351 ASN D N 1
ATOM 12141 C CA . ASN D 1 351 ? 112.89200 145.92100 109.08700 1.000 136.79448 351 ASN D CA 1
ATOM 12142 C C . ASN D 1 351 ? 113.72600 144.65500 108.97700 1.000 136.10954 351 ASN D C 1
ATOM 12143 O O . ASN D 1 351 ? 113.65100 143.95600 107.96300 1.000 141.88731 351 ASN D O 1
ATOM 12148 N N . ALA D 1 352 ? 114.52300 144.34700 110.00000 1.000 130.54666 352 ALA D N 1
ATOM 12149 C CA . ALA D 1 352 ? 115.30500 143.11800 109.97100 1.000 131.62857 352 ALA D CA 1
ATOM 12150 C C . ALA D 1 352 ? 114.41300 141.88800 109.90900 1.000 134.80445 352 ALA D C 1
ATOM 12151 O O . ALA D 1 352 ? 114.67600 140.97300 109.11800 1.000 143.66861 352 ALA D O 1
ATOM 12153 N N . GLN D 1 353 ? 113.35400 141.84800 110.71900 1.000 133.52547 353 GLN D N 1
ATOM 12154 C CA . GLN D 1 353 ? 112.45100 140.70300 110.68100 1.000 135.07131 353 GLN D CA 1
ATOM 12155 C C . GLN D 1 353 ? 111.75600 140.58200 109.33200 1.000 137.54602 353 GLN D C 1
ATOM 12156 O O . GLN D 1 353 ? 111.62900 139.47600 108.79400 1.000 140.78725 353 GLN D O 1
ATOM 12162 N N . ARG D 1 354 ? 111.30500 141.70500 108.76800 1.000 126.98455 354 ARG D N 1
ATOM 12163 C CA . ARG D 1 354 ? 110.65600 141.65800 107.46400 1.000 122.54419 354 ARG D CA 1
ATOM 12164 C C . ARG D 1 354 ? 111.61400 141.17000 106.38700 1.000 125.31356 354 ARG D C 1
ATOM 12165 O O . ARG D 1 354 ? 111.23400 140.36600 105.52900 1.000 129.54107 354 ARG D O 1
ATOM 12173 N N . PHE D 1 355 ? 112.86000 141.64500 106.41300 1.000 110.78125 355 PHE D N 1
ATOM 12174 C CA . PHE D 1 355 ? 113.83500 141.20800 105.42300 1.000 107.80570 355 PHE D CA 1
ATOM 12175 C C . PHE D 1 355 ? 114.13400 139.72400 105.56300 1.000 104.77168 355 PHE D C 1
ATOM 12176 O O . PHE D 1 355 ? 114.27800 139.01900 104.56000 1.000 114.86436 355 PHE D O 1
ATOM 12184 N N . VAL D 1 356 ? 114.24300 139.23300 106.79700 1.000 119.00394 356 VAL D N 1
ATOM 12185 C CA . VAL D 1 356 ? 114.49100 137.80900 106.99300 1.000 126.38731 356 VAL D CA 1
ATOM 12186 C C . VAL D 1 356 ? 113.31400 136.98700 106.48600 1.000 131.06561 356 VAL D C 1
ATOM 12187 O O . VAL D 1 356 ? 113.49600 135.93200 105.86800 1.000 132.80100 356 VAL D O 1
ATOM 12191 N N . ASN D 1 357 ? 112.08900 137.46000 106.72200 1.000 135.08944 357 ASN D N 1
ATOM 12192 C CA . ASN D 1 357 ? 110.91800 136.66800 106.36000 1.000 133.08728 357 ASN D CA 1
ATOM 12193 C C . ASN D 1 357 ? 110.66700 136.67300 104.85600 1.000 130.49695 357 ASN D C 1
ATOM 12194 O O . ASN D 1 357 ? 110.27200 135.64900 104.28800 1.000 135.03126 357 ASN D O 1
ATOM 12199 N N . GLU D 1 358 ? 110.88600 137.80500 104.19200 1.000 134.05948 358 GLU D N 1
ATOM 12200 C CA . GLU D 1 358 ? 110.43100 137.99100 102.82000 1.000 137.92055 358 GLU D CA 1
ATOM 12201 C C . GLU D 1 358 ? 111.51600 137.75900 101.77700 1.000 140.20940 358 GLU D C 1
ATOM 12202 O O . GLU D 1 358 ? 111.30400 138.07700 100.60400 1.000 147.94539 358 GLU D O 1
ATOM 12208 N N . VAL D 1 359 ? 112.66600 137.21600 102.16100 1.000 116.32918 359 VAL D N 1
ATOM 12209 C CA . VAL D 1 359 ? 113.76400 136.96300 101.23600 1.000 119.25760 359 VAL D CA 1
ATOM 12210 C C . VAL D 1 359 ? 114.03900 135.46700 101.21400 1.000 127.80050 359 VAL D C 1
ATOM 12211 O O . VAL D 1 359 ? 114.17100 134.83800 102.27100 1.000 130.04247 359 VAL D O 1
ATOM 12215 N N . ASP D 1 360 ? 114.12200 134.89900 100.01100 1.000 147.14372 360 ASP D N 1
ATOM 12216 C CA . ASP D 1 360 ? 114.22200 133.45700 99.82100 1.000 147.90770 360 ASP D CA 1
ATOM 12217 C C . ASP D 1 360 ? 115.61100 133.01500 99.36900 1.000 145.82410 360 ASP D C 1
ATOM 12218 O O . ASP D 1 360 ? 115.75200 131.98800 98.70200 1.000 148.19941 360 ASP D O 1
ATOM 12223 N N . SER D 1 361 ? 116.64300 133.77400 99.71600 1.000 131.74271 361 SER D N 1
ATOM 12224 C CA . SER D 1 361 ? 117.99400 133.36300 99.37800 1.000 130.00442 361 SER D CA 1
ATOM 12225 C C . SER D 1 361 ? 118.40500 132.14900 100.20300 1.000 127.42500 361 SER D C 1
ATOM 12226 O O . SER D 1 361 ? 117.78800 131.81200 101.21500 1.000 133.18156 361 SER D O 1
ATOM 12229 N N . SER D 1 362 ? 119.46500 131.47900 99.74800 1.000 116.89650 362 SER D N 1
ATOM 12230 C CA . SER D 1 362 ? 119.95900 130.31500 100.47300 1.000 118.20901 362 SER D CA 1
ATOM 12231 C C . SER D 1 362 ? 120.53000 130.69700 101.83000 1.000 120.98656 362 SER D C 1
ATOM 12232 O O . SER D 1 362 ? 120.60100 129.85400 102.72900 1.000 127.83879 362 SER D O 1
ATOM 12235 N N . ALA D 1 363 ? 120.94300 131.95000 101.99700 1.000 100.25097 363 ALA D N 1
ATOM 12236 C CA . ALA D 1 363 ? 121.45400 132.43900 103.26900 1.000 91.60868 363 ALA D CA 1
ATOM 12237 C C . ALA D 1 363 ? 121.12900 133.91600 103.39000 1.000 93.76193 363 ALA D C 1
ATOM 12238 O O . ALA D 1 363 ? 121.34100 134.67700 102.44300 1.000 107.04973 363 ALA D O 1
ATOM 12240 N N . VAL D 1 364 ? 120.61200 134.31800 104.54700 1.000 88.15657 364 VAL D N 1
ATOM 12241 C CA . VAL D 1 364 ? 120.26000 135.70600 104.81700 1.000 88.91318 364 VAL D CA 1
ATOM 12242 C C . VAL D 1 364 ? 120.98000 136.14400 106.08200 1.000 96.47366 364 VAL D C 1
ATOM 12243 O O . VAL D 1 364 ? 120.88900 135.47400 107.11500 1.000 115.37034 364 VAL D O 1
ATOM 12247 N N . TYR D 1 365 ? 121.68400 137.26800 106.00300 1.000 85.70047 365 TYR D N 1
ATOM 12248 C CA . TYR D 1 365 ? 122.42500 137.80200 107.13400 1.000 87.89097 365 TYR D CA 1
ATOM 12249 C C . TYR D 1 365 ? 121.84700 139.14400 107.55100 1.000 92.79374 365 TYR D C 1
ATOM 12250 O O . TYR D 1 365 ? 121.32100 139.89600 106.72800 1.000 104.00200 365 TYR D O 1
ATOM 12259 N N . VAL D 1 366 ? 121.94900 139.43800 108.84200 1.000 84.81688 366 VAL D N 1
ATOM 12260 C CA . VAL D 1 366 ? 121.55100 140.72400 109.39800 1.000 83.01058 366 VAL D CA 1
ATOM 12261 C C . VAL D 1 366 ? 122.76300 141.32000 110.09300 1.000 93.15129 366 VAL D C 1
ATOM 12262 O O . VAL D 1 366 ? 123.27500 140.74200 111.05800 1.000 107.18500 366 VAL D O 1
ATOM 12266 N N . ASN D 1 367 ? 123.21700 142.47300 109.60700 1.000 99.22098 367 ASN D N 1
ATOM 12267 C CA . ASN D 1 367 ? 124.40300 143.14200 110.13400 1.000 95.50437 367 ASN D CA 1
ATOM 12268 C C . ASN D 1 367 ? 125.60700 142.20600 110.12900 1.000 100.80906 367 ASN D C 1
ATOM 12269 O O . ASN D 1 367 ? 126.27600 142.00600 111.14300 1.000 111.75344 367 ASN D O 1
ATOM 12274 N N . ALA D 1 368 ? 125.87800 141.61900 108.96700 1.000 101.99640 368 ALA D N 1
ATOM 12275 C CA . ALA D 1 368 ? 127.00600 140.71500 108.82000 1.000 104.87703 368 ALA D CA 1
ATOM 12276 C C . ALA D 1 368 ? 127.44600 140.69100 107.36600 1.000 109.90720 368 ALA D C 1
ATOM 12277 O O . ALA D 1 368 ? 126.71400 141.11000 106.46700 1.000 120.66327 368 ALA D O 1
ATOM 12279 N N . SER D 1 369 ? 128.65600 140.19300 107.14700 1.000 122.12142 369 SER D N 1
ATOM 12280 C CA . SER D 1 369 ? 129.20800 140.09700 105.80600 1.000 124.57481 369 SER D CA 1
ATOM 12281 C C . SER D 1 369 ? 128.58700 138.93300 105.04700 1.000 127.36613 369 SER D C 1
ATOM 12282 O O . SER D 1 369 ? 128.10700 137.96400 105.63900 1.000 132.76455 369 SER D O 1
ATOM 12285 N N . THR D 1 370 ? 128.60200 139.03800 103.72000 1.000 122.85776 370 THR D N 1
ATOM 12286 C CA . THR D 1 370 ? 128.13900 137.95100 102.86800 1.000 124.65884 370 THR D CA 1
ATOM 12287 C C . THR D 1 370 ? 129.22900 136.93400 102.57300 1.000 125.31683 370 THR D C 1
ATOM 12288 O O . THR D 1 370 ? 128.98000 135.98300 101.82700 1.000 127.38977 370 THR D O 1
ATOM 12292 N N . ARG D 1 371 ? 130.42500 137.11400 103.12500 1.000 128.30863 371 ARG D N 1
ATOM 12293 C CA . ARG D 1 371 ? 131.50900 136.16400 102.93000 1.000 131.20592 371 ARG D CA 1
ATOM 12294 C C . ARG D 1 371 ? 131.43900 134.98600 103.88900 1.000 136.91131 371 ARG D C 1
ATOM 12295 O O . ARG D 1 371 ? 132.31500 134.11900 103.84200 1.000 146.11626 371 ARG D O 1
ATOM 12303 N N . PHE D 1 372 ? 130.43000 134.93700 104.75700 1.000 133.41074 372 PHE D N 1
ATOM 12304 C CA . PHE D 1 372 ? 130.31100 133.83500 105.70100 1.000 131.13588 372 PHE D CA 1
ATOM 12305 C C . PHE D 1 372 ? 129.73500 132.57600 105.07100 1.000 134.38367 372 PHE D C 1
ATOM 12306 O O . PHE D 1 372 ? 129.74200 131.52600 105.71900 1.000 141.28707 372 PHE D O 1
ATOM 12314 N N . THR D 1 373 ? 129.24400 132.64800 103.83400 1.000 128.00680 373 THR D N 1
ATOM 12315 C CA . THR D 1 373 ? 128.62600 131.49600 103.17700 1.000 127.35035 373 THR D CA 1
ATOM 12316 C C . THR D 1 373 ? 129.72300 130.52900 102.74500 1.000 131.11110 373 THR D C 1
ATOM 12317 O O . THR D 1 373 ? 130.07400 130.41200 101.56900 1.000 137.99093 373 THR D O 1
ATOM 12321 N N . ASP D 1 374 ? 130.27500 129.81900 103.72400 1.000 147.72774 374 ASP D N 1
ATOM 12322 C CA . ASP D 1 374 ? 131.31900 128.84100 103.47400 1.000 146.84756 374 ASP D CA 1
ATOM 12323 C C . ASP D 1 374 ? 131.07100 127.61300 104.33300 1.000 149.03319 374 ASP D C 1
ATOM 12324 O O . ASP D 1 374 ? 130.43800 127.68600 105.38800 1.000 153.84790 374 ASP D O 1
ATOM 12329 N N . GLY D 1 375 ? 131.57800 126.47300 103.86400 1.000 149.78900 375 GLY D N 1
ATOM 12330 C CA . GLY D 1 375 ? 131.42200 125.24600 104.62500 1.000 153.55982 375 GLY D CA 1
ATOM 12331 C C . GLY D 1 375 ? 132.14500 125.28900 105.95600 1.000 154.27818 375 GLY D C 1
ATOM 12332 O O . GLY D 1 375 ? 131.59000 124.90100 106.98700 1.000 154.97547 375 GLY D O 1
ATOM 12333 N N . GLY D 1 376 ? 133.39200 125.76200 105.95500 1.000 138.40411 376 GLY D N 1
ATOM 12334 C CA . GLY D 1 376 ? 134.14100 125.85600 107.19500 1.000 136.52992 376 GLY D CA 1
ATOM 12335 C C . GLY D 1 376 ? 133.60300 126.90600 108.14300 1.000 137.72546 376 GLY D C 1
ATOM 12336 O O . GLY D 1 376 ? 133.63200 126.71800 109.36300 1.000 137.61329 376 GLY D O 1
ATOM 12337 N N . GLN D 1 377 ? 133.10700 128.02100 107.60700 1.000 147.32845 377 GLN D N 1
ATOM 12338 C CA . GLN D 1 377 ? 132.61100 129.09700 108.45500 1.000 146.89404 377 GLN D CA 1
ATOM 12339 C C . GLN D 1 377 ? 131.27800 128.75400 109.10200 1.000 147.31707 377 GLN D C 1
ATOM 12340 O O . GLN D 1 377 ? 130.94400 129.31300 110.15100 1.000 148.36529 377 GLN D O 1
ATOM 12346 N N . PHE D 1 378 ? 130.51100 127.84700 108.50500 1.000 125.25728 378 PHE D N 1
ATOM 12347 C CA . PHE D 1 378 ? 129.19300 127.49500 109.01500 1.000 123.01767 378 PHE D CA 1
ATOM 12348 C C . PHE D 1 378 ? 129.23200 126.36700 110.03300 1.000 129.89104 378 PHE D C 1
ATOM 12349 O O . PHE D 1 378 ? 128.17100 125.90700 110.46500 1.000 131.60740 378 PHE D O 1
ATOM 12357 N N . GLY D 1 379 ? 130.41800 125.90900 110.42000 1.000 140.49580 379 GLY D N 1
ATOM 12358 C CA . GLY D 1 379 ? 130.56800 124.85900 111.39800 1.000 138.08157 379 GLY D CA 1
ATOM 12359 C C . GLY D 1 379 ? 130.82700 123.48800 110.81500 1.000 138.24006 379 GLY D C 1
ATOM 12360 O O . GLY D 1 379 ? 131.32000 122.61000 111.53100 1.000 142.74007 379 GLY D O 1
ATOM 12361 N N . LEU D 1 380 ? 130.51100 123.28000 109.54200 1.000 141.42170 380 LEU D N 1
ATOM 12362 C CA . LEU D 1 380 ? 130.83600 122.02600 108.88800 1.000 141.42373 380 LEU D CA 1
ATOM 12363 C C . LEU D 1 380 ? 132.33500 121.95800 108.61100 1.000 144.44919 380 LEU D C 1
ATOM 12364 O O . LEU D 1 380 ? 133.02800 122.97500 108.53700 1.000 148.68910 380 LEU D O 1
ATOM 12369 N N . GLY D 1 381 ? 132.84000 120.73700 108.47300 1.000 149.61583 381 GLY D N 1
ATOM 12370 C CA . GLY D 1 381 ? 134.25900 120.54500 108.25500 1.000 152.78750 381 GLY D CA 1
ATOM 12371 C C . GLY D 1 381 ? 134.75200 121.13000 106.94900 1.000 154.69404 381 GLY D C 1
ATOM 12372 O O . GLY D 1 381 ? 135.77400 121.82100 106.91400 1.000 156.03416 381 GLY D O 1
ATOM 12373 N N . ALA D 1 382 ? 134.02300 120.86500 105.86900 1.000 147.99672 382 ALA D N 1
ATOM 12374 C CA . ALA D 1 382 ? 134.36600 121.36500 104.54800 1.000 145.45231 382 ALA D CA 1
ATOM 12375 C C . ALA D 1 382 ? 133.12200 121.30000 103.67600 1.000 148.01343 382 ALA D C 1
ATOM 12376 O O . ALA D 1 382 ? 132.08800 120.75600 104.07400 1.000 152.38510 382 ALA D O 1
ATOM 12378 N N . GLU D 1 383 ? 133.21900 121.86300 102.47700 1.000 155.99409 383 GLU D N 1
ATOM 12379 C CA . GLU D 1 383 ? 132.09800 121.89800 101.55200 1.000 156.06128 383 GLU D CA 1
ATOM 12380 C C . GLU D 1 383 ? 132.54700 121.44200 100.17500 1.000 156.51462 383 GLU D C 1
ATOM 12381 O O . GLU D 1 383 ? 133.69200 121.66800 99.77700 1.000 157.77480 383 GLU D O 1
ATOM 12387 N N . VAL D 1 384 ? 131.63800 120.79300 99.45500 1.000 143.13438 384 VAL D N 1
ATOM 12388 C CA . VAL D 1 384 ? 131.88200 120.45900 98.05700 1.000 144.04141 384 VAL D CA 1
ATOM 12389 C C . VAL D 1 384 ? 131.40800 121.57400 97.13600 1.000 144.73467 384 VAL D C 1
ATOM 12390 O O . VAL D 1 384 ? 132.08100 121.90500 96.15700 1.000 147.51750 384 VAL D O 1
ATOM 12394 N N . ALA D 1 385 ? 130.25800 122.16800 97.43800 1.000 136.06218 385 ALA D N 1
ATOM 12395 C CA . ALA D 1 385 ? 129.71900 123.26600 96.65000 1.000 136.15821 385 ALA D CA 1
ATOM 12396 C C . ALA D 1 385 ? 128.63700 123.95300 97.46700 1.000 136.87958 385 ALA D C 1
ATOM 12397 O O . ALA D 1 385 ? 128.16000 123.42300 98.47200 1.000 140.70533 385 ALA D O 1
ATOM 12399 N N . VAL D 1 386 ? 128.25600 125.14500 97.02300 1.000 134.17531 386 VAL D N 1
ATOM 12400 C CA . VAL D 1 386 ? 127.14400 125.88000 97.61100 1.000 130.75396 386 VAL D CA 1
ATOM 12401 C C . VAL D 1 386 ? 125.93800 125.69200 96.70500 1.000 132.32139 386 VAL D C 1
ATOM 12402 O O . VAL D 1 386 ? 125.96100 126.09600 95.53700 1.000 141.27431 386 VAL D O 1
ATOM 12406 N N . SER D 1 387 ? 124.88700 125.08000 97.23700 1.000 117.77210 387 SER D N 1
ATOM 12407 C CA . SER D 1 387 ? 123.69400 124.77900 96.46000 1.000 119.36932 387 SER D CA 1
ATOM 12408 C C . SER D 1 387 ? 122.77900 125.99400 96.44400 1.000 121.73825 387 SER D C 1
ATOM 12409 O O . SER D 1 387 ? 122.44000 126.53500 97.50000 1.000 134.11011 387 SER D O 1
ATOM 12412 N N . THR D 1 388 ? 122.38500 126.42200 95.25000 1.000 121.51751 388 THR D N 1
ATOM 12413 C CA . THR D 1 388 ? 121.42000 127.49800 95.10800 1.000 126.23590 388 THR D CA 1
ATOM 12414 C C . THR D 1 388 ? 120.04400 127.00400 94.69000 1.000 129.93333 388 THR D C 1
ATOM 12415 O O . THR D 1 388 ? 119.11800 127.81300 94.58300 1.000 134.38956 388 THR D O 1
ATOM 12419 N N . GLN D 1 389 ? 119.88900 125.70600 94.45300 1.000 136.49424 389 GLN D N 1
ATOM 12420 C CA . GLN D 1 389 ? 118.60000 125.13700 94.09300 1.000 136.41112 389 GLN D CA 1
ATOM 12421 C C . GLN D 1 389 ? 117.77600 124.92200 95.36100 1.000 140.00019 389 GLN D C 1
ATOM 12422 O O . GLN D 1 389 ? 118.13000 125.38700 96.44700 1.000 142.60993 389 GLN D O 1
ATOM 12428 N N . LYS D 1 390 ? 116.65900 124.21200 95.23900 1.000 132.32568 390 LYS D N 1
ATOM 12429 C CA . LYS D 1 390 ? 115.75600 123.99400 96.36100 1.000 129.30261 390 LYS D CA 1
ATOM 12430 C C . LYS D 1 390 ? 115.70300 122.55000 96.83100 1.000 135.21492 390 LYS D C 1
ATOM 12431 O O . LYS D 1 390 ? 115.53300 122.30600 98.02600 1.000 136.11540 390 LYS D O 1
ATOM 12437 N N . LEU D 1 391 ? 115.84800 121.58500 95.92900 1.000 139.39719 391 LEU D N 1
ATOM 12438 C CA . LEU D 1 391 ? 115.77700 120.18600 96.32300 1.000 137.22338 391 LEU D CA 1
ATOM 12439 C C . LEU D 1 391 ? 117.06300 119.74200 97.00900 1.000 139.37119 391 LEU D C 1
ATOM 12440 O O . LEU D 1 391 ? 118.15500 120.23700 96.71900 1.000 142.83388 391 LEU D O 1
ATOM 12445 N N . HIS D 1 392 ? 116.91700 118.79000 97.92700 1.000 134.35467 392 HIS D N 1
ATOM 12446 C CA . HIS D 1 392 ? 118.02700 118.20000 98.68600 1.000 130.57656 392 HIS D CA 1
ATOM 12447 C C . HIS D 1 392 ? 118.70600 119.32400 99.46400 1.000 133.94645 392 HIS D C 1
ATOM 12448 O O . HIS D 1 392 ? 118.00500 120.17800 100.02800 1.000 138.60834 392 HIS D O 1
ATOM 12455 N N . ALA D 1 393 ? 120.03200 119.37300 99.52300 1.000 124.51010 393 ALA D N 1
ATOM 12456 C CA . ALA D 1 393 ? 120.71900 120.35100 100.34700 1.000 125.65048 393 ALA D CA 1
ATOM 12457 C C . ALA D 1 393 ? 120.62500 121.74500 99.73800 1.000 122.34197 393 ALA D C 1
ATOM 12458 O O . ALA D 1 393 ? 120.44600 121.91900 98.53000 1.000 121.91063 393 ALA D O 1
ATOM 12460 N N . ARG D 1 394 ? 120.74800 122.74600 100.60400 1.000 108.92510 394 ARG D N 1
ATOM 12461 C CA . ARG D 1 394 ? 120.75500 124.14200 100.19900 1.000 111.35543 394 ARG D CA 1
ATOM 12462 C C . ARG D 1 394 ? 121.87500 124.85600 100.93600 1.000 115.43769 394 ARG D C 1
ATOM 12463 O O . ARG D 1 394 ? 122.23700 124.46800 102.05000 1.000 115.08863 394 ARG D O 1
ATOM 12471 N N . GLY D 1 395 ? 122.41800 125.89700 100.31800 1.000 129.89844 395 GLY D N 1
ATOM 12472 C CA . GLY D 1 395 ? 123.55700 126.58400 100.87300 1.000 125.20371 395 GLY D CA 1
ATOM 12473 C C . GLY D 1 395 ? 124.78700 125.70400 100.84900 1.000 129.64001 395 GLY D C 1
ATOM 12474 O O . GLY D 1 395 ? 124.95100 124.85600 99.96800 1.000 136.68164 395 GLY D O 1
ATOM 12475 N N . PRO D 1 396 ? 125.68100 125.88800 101.81700 1.000 118.99800 396 PRO D N 1
ATOM 12476 C CA . PRO D 1 396 ? 126.87500 125.04000 101.88500 1.000 119.96632 396 PRO D CA 1
ATOM 12477 C C . PRO D 1 396 ? 126.50700 123.59200 102.16500 1.000 121.34821 396 PRO D C 1
ATOM 12478 O O . PRO D 1 396 ? 125.48800 123.30100 102.79200 1.000 123.64536 396 PRO D O 1
ATOM 12482 N N . MET D 1 397 ? 127.34800 122.68200 101.68600 1.000 131.11532 397 MET D N 1
ATOM 12483 C CA . MET D 1 397 ? 127.10700 121.24900 101.78800 1.000 129.05504 397 MET D CA 1
ATOM 12484 C C . MET D 1 397 ? 128.07900 120.64100 102.78500 1.000 132.99435 397 MET D C 1
ATOM 12485 O O . MET D 1 397 ? 129.29200 120.84900 102.68200 1.000 136.15166 397 MET D O 1
ATOM 12490 N N . GLY D 1 398 ? 127.55000 119.88200 103.73700 1.000 133.65669 398 GLY D N 1
ATOM 12491 C CA . GLY D 1 398 ? 128.39200 119.18900 104.68800 1.000 135.14661 398 GLY D CA 1
ATOM 12492 C C . GLY D 1 398 ? 128.39400 117.69400 104.46400 1.000 131.17037 398 GLY D C 1
ATOM 12493 O O . GLY D 1 398 ? 128.12700 117.22500 103.35500 1.000 131.51765 398 GLY D O 1
ATOM 12494 N N . LEU D 1 399 ? 128.70200 116.93300 105.51300 1.000 130.92369 399 LEU D N 1
ATOM 12495 C CA . LEU D 1 399 ? 128.61600 115.48300 105.41400 1.000 131.49254 399 LEU D CA 1
ATOM 12496 C C . LEU D 1 399 ? 127.17000 115.03100 105.26800 1.000 136.79357 399 LEU D C 1
ATOM 12497 O O . LEU D 1 399 ? 126.89000 114.03000 104.60100 1.000 140.51231 399 LEU D O 1
ATOM 12502 N N . GLU D 1 400 ? 126.23900 115.75800 105.88800 1.000 143.95596 400 GLU D N 1
ATOM 12503 C CA . GLU D 1 400 ? 124.83100 115.38900 105.81100 1.000 144.21921 400 GLU D CA 1
ATOM 12504 C C . GLU D 1 400 ? 124.28200 115.54100 104.40000 1.000 146.21405 400 GLU D C 1
ATOM 12505 O O . GLU D 1 400 ? 123.36100 114.81300 104.01500 1.000 150.01136 400 GLU D O 1
ATOM 12511 N N . ALA D 1 401 ? 124.82400 116.47700 103.62100 1.000 125.05422 401 ALA D N 1
ATOM 12512 C CA . ALA D 1 401 ? 124.30400 116.73700 102.28500 1.000 122.85303 401 ALA D CA 1
ATOM 12513 C C . ALA D 1 401 ? 124.49800 115.56400 101.33800 1.000 119.24290 401 ALA D C 1
ATOM 12514 O O . ALA D 1 401 ? 123.79900 115.48300 100.32500 1.000 122.08816 401 ALA D O 1
ATOM 12516 N N . LEU D 1 402 ? 125.43100 114.66200 101.63500 1.000 109.94542 402 LEU D N 1
ATOM 12517 C CA . LEU D 1 402 ? 125.72700 113.52900 100.77100 1.000 111.89391 402 LEU D CA 1
ATOM 12518 C C . LEU D 1 402 ? 125.12600 112.22800 101.28600 1.000 116.42845 402 LEU D C 1
ATOM 12519 O O . LEU D 1 402 ? 125.61500 111.14900 100.93800 1.000 120.97918 402 LEU D O 1
ATOM 12524 N N . THR D 1 403 ? 124.08400 112.30400 102.10800 1.000 122.24432 403 THR D N 1
ATOM 12525 C CA . THR D 1 403 ? 123.48000 111.12500 102.70700 1.000 117.52337 403 THR D CA 1
ATOM 12526 C C . THR D 1 403 ? 121.96600 111.18900 102.58500 1.000 115.66049 403 THR D C 1
ATOM 12527 O O . THR D 1 403 ? 121.36200 112.26300 102.61400 1.000 127.31488 403 THR D O 1
ATOM 12531 N N . THR D 1 404 ? 121.35900 110.01700 102.45400 1.000 113.40177 404 THR D N 1
ATOM 12532 C CA . THR D 1 404 ? 119.91300 109.85800 102.45800 1.000 118.95013 404 THR D CA 1
ATOM 12533 C C . THR D 1 404 ? 119.53200 108.87800 103.56200 1.000 117.36275 404 THR D C 1
ATOM 12534 O O . THR D 1 404 ? 120.36600 108.12600 104.06800 1.000 125.38984 404 THR D O 1
ATOM 12538 N N . TYR D 1 405 ? 118.25800 108.88400 103.93000 1.000 99.86993 405 TYR D N 1
ATOM 12539 C CA . TYR D 1 405 ? 117.75500 108.04200 104.99900 1.000 101.21531 405 TYR D CA 1
ATOM 12540 C C . TYR D 1 405 ? 117.08000 106.81600 104.40000 1.000 104.96238 405 TYR D C 1
ATOM 12541 O O . TYR D 1 405 ? 116.97100 106.67000 103.18100 1.000 106.47249 405 TYR D O 1
ATOM 12550 N N . LYS D 1 406 ? 116.63100 105.92300 105.27700 1.000 106.30307 406 LYS D N 1
ATOM 12551 C CA . LYS D 1 406 ? 115.99100 104.68500 104.85800 1.000 93.68536 406 LYS D CA 1
ATOM 12552 C C . LYS D 1 406 ? 115.11000 104.19100 105.99200 1.000 96.18479 406 LYS D C 1
ATOM 12553 O O . LYS D 1 406 ? 115.60600 103.93500 107.09100 1.000 109.20706 406 LYS D O 1
ATOM 12559 N N . TRP D 1 407 ? 113.81500 104.06300 105.72700 1.000 89.85328 407 TRP D N 1
ATOM 12560 C CA . TRP D 1 407 ? 112.88300 103.59900 106.74200 1.000 96.05214 407 TRP D CA 1
ATOM 12561 C C . TRP D 1 407 ? 113.15500 102.13800 107.06700 1.000 99.73808 407 TRP D C 1
ATOM 12562 O O . TRP D 1 407 ? 113.36800 101.32400 106.16500 1.000 104.22542 407 TRP D O 1
ATOM 12573 N N . ILE D 1 408 ? 113.14600 101.80600 108.35400 1.000 87.81893 408 ILE D N 1
ATOM 12574 C CA . ILE D 1 408 ? 113.35700 100.44100 108.81600 1.000 75.05595 408 ILE D CA 1
ATOM 12575 C C . ILE D 1 408 ? 112.23300 100.08900 109.77600 1.000 87.32792 408 ILE D C 1
ATOM 12576 O O . ILE D 1 408 ? 112.00800 100.80200 110.75900 1.000 109.35835 408 ILE D O 1
ATOM 12581 N N . GLY D 1 409 ? 111.53500 98.99400 109.49900 1.000 100.04213 409 GLY D N 1
ATOM 12582 C CA . GLY D 1 409 ? 110.45200 98.56300 110.35700 1.000 99.65954 409 GLY D CA 1
ATOM 12583 C C . GLY D 1 409 ? 110.68500 97.19300 110.95600 1.000 99.47898 409 GLY D C 1
ATOM 12584 O O . GLY D 1 409 ? 111.13900 96.27800 110.26700 1.000 112.74017 409 GLY D O 1
ATOM 12585 N N . ILE D 1 410 ? 110.38400 97.03800 112.24100 1.000 100.65532 410 ILE D N 1
ATOM 12586 C CA . ILE D 1 410 ? 110.52900 95.77100 112.94500 1.000 102.33051 410 ILE D CA 1
ATOM 12587 C C . ILE D 1 410 ? 109.20100 95.44600 113.60800 1.000 110.53218 410 ILE D C 1
ATOM 12588 O O . ILE D 1 410 ? 108.58200 96.31900 114.22400 1.000 124.60725 410 ILE D O 1
ATOM 12593 N N . GLY D 1 411 ? 108.76400 94.19500 113.48200 1.000 117.84131 411 GLY D N 1
ATOM 12594 C CA . GLY D 1 411 ? 107.51600 93.78100 114.08600 1.000 122.60068 411 GLY D CA 1
ATOM 12595 C C . GLY D 1 411 ? 107.51700 92.29400 114.36100 1.000 128.70080 411 GLY D C 1
ATOM 12596 O O . GLY D 1 411 ? 108.39900 91.55800 113.91800 1.000 137.25611 411 GLY D O 1
ATOM 12597 N N . ASP D 1 412 ? 106.51100 91.85900 115.11800 1.000 149.67771 412 ASP D N 1
ATOM 12598 C CA . ASP D 1 412 ? 106.33100 90.44500 115.43700 1.000 151.13664 412 ASP D CA 1
ATOM 12599 C C . ASP D 1 412 ? 105.24400 89.89200 114.51900 1.000 150.74087 412 ASP D C 1
ATOM 12600 O O . ASP D 1 412 ? 104.10100 89.67000 114.91900 1.000 148.55631 412 ASP D O 1
ATOM 12605 N N . TYR D 1 413 ? 105.62400 89.66900 113.25900 1.000 140.70591 413 TYR D N 1
ATOM 12606 C CA . TYR D 1 413 ? 104.70900 89.18500 112.22600 1.000 134.70817 413 TYR D CA 1
ATOM 12607 C C . TYR D 1 413 ? 103.46600 90.06400 112.13600 1.000 139.66589 413 TYR D C 1
ATOM 12608 O O . TYR D 1 413 ? 102.34100 89.58000 112.00900 1.000 144.32224 413 TYR D O 1
ATOM 12617 N N . THR D 1 414 ? 103.67700 91.37400 112.20800 1.000 135.82668 414 THR D N 1
ATOM 12618 C CA . THR D 1 414 ? 102.57300 92.31800 112.16100 1.000 132.69453 414 THR D CA 1
ATOM 12619 C C . THR D 1 414 ? 101.97500 92.38300 110.76100 1.000 133.52890 414 THR D C 1
ATOM 12620 O O . THR D 1 414 ? 102.66600 92.21200 109.75500 1.000 139.23436 414 THR D O 1
ATOM 12624 N N . ILE D 1 415 ? 100.67100 92.63300 110.70600 1.000 120.37291 415 ILE D N 1
ATOM 12625 C CA . ILE D 1 415 ? 99.94000 92.75100 109.45300 1.000 119.17175 415 ILE D CA 1
ATOM 12626 C C . ILE D 1 415 ? 99.08000 94.00400 109.51300 1.000 125.56346 415 ILE D C 1
ATOM 12627 O O . ILE D 1 415 ? 98.46100 94.29300 110.54200 1.000 131.73949 415 ILE D O 1
ATOM 12632 N N . ARG D 1 416 ? 99.05300 94.75300 108.41500 1.000 136.72835 416 ARG D N 1
ATOM 12633 C CA . ARG D 1 416 ? 98.27200 95.98000 108.36900 1.000 136.07967 416 ARG D CA 1
ATOM 12634 C C . ARG D 1 416 ? 96.78500 95.66300 108.43200 1.000 136.46316 416 ARG D C 1
ATOM 12635 O O . ARG D 1 416 ? 96.28800 94.81400 107.68700 1.000 139.36518 416 ARG D O 1
ATOM 12643 N N . ALA D 1 417 ? 96.07400 96.35000 109.31900 1.000 161.61237 417 ALA D N 1
ATOM 12644 C CA . ALA D 1 417 ? 94.63800 96.16500 109.43800 1.000 163.79101 417 ALA D CA 1
ATOM 12645 C C . ALA D 1 417 ? 93.91400 96.90700 108.32300 1.000 166.72620 417 ALA D C 1
ATOM 12646 O O . ALA D 1 417 ? 94.35300 97.96500 107.86600 1.000 166.23718 417 ALA D O 1
ATOM 12648 N N . HIS D 1 418 ? 92.79300 96.33400 107.88100 1.000 210.93713 418 HIS D N 1
ATOM 12649 C CA . HIS D 1 418 ? 92.03000 96.94400 106.79700 1.000 211.85059 418 HIS D CA 1
ATOM 12650 C C . HIS D 1 418 ? 91.50300 98.31400 107.20600 1.000 212.42741 418 HIS D C 1
ATOM 12651 O O . HIS D 1 418 ? 91.58300 99.27900 106.43800 1.000 210.52103 418 HIS D O 1
ATOM 12658 N N . HIS D 1 419 ? 90.96100 98.41700 108.41500 1.000 218.55618 419 HIS D N 1
ATOM 12659 C CA . HIS D 1 419 ? 90.44200 99.67000 108.94600 1.000 217.55154 419 HIS D CA 1
ATOM 12660 C C . HIS D 1 419 ? 91.43900 100.22200 109.95400 1.000 216.10233 419 HIS D C 1
ATOM 12661 O O . HIS D 1 419 ? 91.66800 99.61100 111.00400 1.000 214.50555 419 HIS D O 1
ATOM 12668 N N . HIS D 1 420 ? 92.02500 101.37200 109.63600 1.000 209.33848 420 HIS D N 1
ATOM 12669 C CA . HIS D 1 420 ? 93.01400 102.01700 110.49600 1.000 210.47431 420 HIS D CA 1
ATOM 12670 C C . HIS D 1 420 ? 92.29500 103.07900 111.32100 1.000 212.00898 420 HIS D C 1
ATOM 12671 O O . HIS D 1 420 ? 92.14200 104.22500 110.89800 1.000 209.90625 420 HIS D O 1
ATOM 12678 N N . HIS D 1 421 ? 91.83700 102.68600 112.50500 1.000 219.24528 421 HIS D N 1
ATOM 12679 C CA . HIS D 1 421 ? 91.21900 103.63900 113.41400 1.000 218.25898 421 HIS D CA 1
ATOM 12680 C C . HIS D 1 421 ? 92.28700 104.50400 114.06900 1.000 217.67879 421 HIS D C 1
ATOM 12681 O O . HIS D 1 421 ? 93.41100 104.05600 114.31000 1.000 216.71374 421 HIS D O 1
ATOM 12688 N N . HIS D 1 422 ? 91.93400 105.75500 114.35300 1.000 216.19114 422 HIS D N 1
ATOM 12689 C CA . HIS D 1 422 ? 92.88200 106.70900 114.90700 1.000 216.11295 422 HIS D CA 1
ATOM 12690 C C . HIS D 1 422 ? 92.16800 107.64000 115.87400 1.000 215.81969 422 HIS D C 1
ATOM 12691 O O . HIS D 1 422 ? 90.95100 107.82500 115.80200 1.000 214.54216 422 HIS D O 1
ATOM 12698 N N . HIS D 1 423 ? 92.94300 108.22200 116.78400 1.000 192.91480 423 HIS D N 1
ATOM 12699 C CA . HIS D 1 423 ? 92.42300 109.20400 117.72900 1.000 191.40011 423 HIS D CA 1
ATOM 12700 C C . HIS D 1 423 ? 93.42300 110.33700 117.92200 1.000 191.43017 423 HIS D C 1
ATOM 12701 O O . HIS D 1 423 ? 94.53900 110.29000 117.40700 1.000 188.83066 423 HIS D O 1
#